Protein 2CT6 (pdb70)

Nearest PDB structures (foldseek):
  2ct6-assembly1_A  TM=9.242E-01  e=3.579E-20  Homo sapiens
  8iai-assembly1_Z  TM=9.229E-01  e=1.583E-14  Sus scrofa
  1wry-assembly1_A  TM=8.731E-01  e=9.375E-14  Homo sapiens
  1u6t-assembly1_A  TM=9.055E-01  e=4.325E-12  Homo sapiens
  1j0f-assembly1_A  TM=8.453E-01  e=2.293E-07  Mus musculus

GO terms:
  GO:0005654 nucleoplasm (C, IDA)

InterPro domains:
  IPR006993 SH3-binding, glutamic acid-rich protein [PF04908] (1-98)
  IPR006993 SH3-binding, glutamic acid-rich protein [PIRSF008142] (1-104)
  IPR006993 SH3-binding, glutamic acid-rich protein [cd03030] (2-97)
  IPR036249 Thioredoxin-like superfamily [SSF52833] (1-96)
  IPR051033 SH3 domain-binding glutamic acid-rich protein [PTHR12232] (1-104)

Structure (mmCIF, N/CA/C/O backbone):
data_2CT6
#
_entry.id   2CT6
#
_cell.length_a   1.000
_cell.length_b   1.000
_cell.length_c   1.000
_cell.angle_alpha   90.00
_cell.angle_beta   90.00
_cell.angle_gamma   90.00
#
_symmetry.space_group_name_H-M   'P 1'
#
loop_
_atom_site.group_PDB
_atom_site.id
_atom_site.type_symbol
_atom_site.label_atom_id
_atom_site.label_alt_id
_atom_site.label_comp_id
_atom_site.label_asym_id
_atom_site.label_entity_id
_atom_site.label_seq_id
_atom_site.pdbx_PDB_ins_code
_atom_site.Cartn_x
_atom_site.Cartn_y
_atom_site.Cartn_z
_atom_site.occupancy
_atom_site.B_iso_or_equiv
_atom_site.auth_seq_id
_atom_site.auth_comp_id
_atom_site.auth_asym_id
_atom_site.auth_atom_id
_atom_site.pdbx_PDB_model_num
ATOM 1 N N . GLY A 1 1 ? -21.796 -10.647 12.575 1.00 0.00 1 GLY A N 1
ATOM 2 C CA . GLY A 1 1 ? -20.891 -9.652 13.124 1.00 0.00 1 GLY A CA 1
ATOM 3 C C . GLY A 1 1 ? -20.675 -8.503 12.137 1.00 0.00 1 GLY A C 1
ATOM 4 O O . GLY A 1 1 ? -19.604 -8.380 11.546 1.00 0.00 1 GLY A O 1
ATOM 8 N N . SER A 1 2 ? -21.711 -7.690 11.989 1.00 0.00 2 SER A N 1
ATOM 9 C CA . SER A 1 2 ? -21.649 -6.555 11.085 1.00 0.00 2 SER A CA 1
ATOM 10 C C . SER A 1 2 ? -21.436 -7.041 9.649 1.00 0.00 2 SER A C 1
ATOM 11 O O . SER A 1 2 ? -20.346 -7.490 9.298 1.00 0.00 2 SER A O 1
ATOM 19 N N . SER A 1 3 ? -22.494 -6.934 8.859 1.00 0.00 3 SER A N 1
ATOM 20 C CA . SER A 1 3 ? -22.436 -7.357 7.470 1.00 0.00 3 SER A CA 1
ATOM 21 C C . SER A 1 3 ? -21.951 -6.202 6.592 1.00 0.00 3 SER A C 1
ATOM 22 O O . SER A 1 3 ? -21.869 -5.063 7.047 1.00 0.00 3 SER A O 1
ATOM 30 N N . GLY A 1 4 ? -21.642 -6.537 5.347 1.00 0.00 4 GLY A N 1
ATOM 31 C CA . GLY A 1 4 ? -21.168 -5.542 4.401 1.00 0.00 4 GLY A CA 1
ATOM 32 C C . GLY A 1 4 ? -19.709 -5.801 4.019 1.00 0.00 4 GLY A C 1
ATOM 33 O O . GLY A 1 4 ? -18.970 -6.435 4.771 1.00 0.00 4 GLY A O 1
ATOM 37 N N . SER A 1 5 ? -19.338 -5.298 2.851 1.00 0.00 5 SER A N 1
ATOM 38 C CA . SER A 1 5 ? -17.981 -5.467 2.360 1.00 0.00 5 SER A CA 1
ATOM 39 C C . SER A 1 5 ? -17.838 -4.819 0.981 1.00 0.00 5 SER A C 1
ATOM 40 O O . SER A 1 5 ? -18.457 -5.265 0.016 1.00 0.00 5 SER A O 1
ATOM 48 N N . SER A 1 6 ? -17.020 -3.779 0.933 1.00 0.00 6 SER A N 1
ATOM 49 C CA . SER A 1 6 ? -16.788 -3.066 -0.312 1.00 0.00 6 SER A CA 1
ATOM 50 C C . SER A 1 6 ? -15.580 -3.660 -1.039 1.00 0.00 6 SER A C 1
ATOM 51 O O . SER A 1 6 ? -15.683 -4.059 -2.198 1.00 0.00 6 SER A O 1
ATOM 59 N N . GLY A 1 7 ? -14.463 -3.701 -0.327 1.00 0.00 7 GLY A N 1
ATOM 60 C CA . GLY A 1 7 ? -13.237 -4.239 -0.890 1.00 0.00 7 GLY A CA 1
ATOM 61 C C . GLY A 1 7 ? -12.013 -3.498 -0.347 1.00 0.00 7 GLY A C 1
ATOM 62 O O . GLY A 1 7 ? -12.147 -2.576 0.455 1.00 0.00 7 GLY A O 1
ATOM 66 N N . MET A 1 8 ? -10.848 -3.930 -0.807 1.00 0.00 8 MET A N 1
ATOM 67 C CA . MET A 1 8 ? -9.601 -3.319 -0.378 1.00 0.00 8 MET A CA 1
ATOM 68 C C . MET A 1 8 ? -8.935 -2.565 -1.530 1.00 0.00 8 MET A C 1
ATOM 69 O O . MET A 1 8 ? -9.225 -2.824 -2.697 1.00 0.00 8 MET A O 1
ATOM 83 N N . VAL A 1 9 ? -8.054 -1.646 -1.163 1.00 0.00 9 VAL A N 1
ATOM 84 C CA . VAL A 1 9 ? -7.344 -0.852 -2.152 1.00 0.00 9 VAL A CA 1
ATOM 85 C C . VAL A 1 9 ? -6.026 -0.358 -1.552 1.00 0.00 9 VAL A C 1
ATOM 86 O O . VAL A 1 9 ? -6.027 0.432 -0.609 1.00 0.00 9 VAL A O 1
ATOM 99 N N . ILE A 1 10 ? -4.934 -0.843 -2.123 1.00 0.00 10 ILE A N 1
ATOM 100 C CA . ILE A 1 10 ? -3.612 -0.461 -1.657 1.00 0.00 10 ILE A CA 1
ATOM 101 C C . ILE A 1 10 ? -3.283 0.944 -2.166 1.00 0.00 10 ILE A C 1
ATOM 102 O O . ILE A 1 10 ? -2.542 1.099 -3.135 1.00 0.00 10 ILE A O 1
ATOM 118 N N . ARG A 1 11 ? -3.851 1.932 -1.489 1.00 0.00 11 ARG A N 1
ATOM 119 C CA . ARG A 1 11 ? -3.627 3.318 -1.861 1.00 0.00 11 ARG A CA 1
ATOM 120 C C . ARG A 1 11 ? -2.132 3.643 -1.824 1.00 0.00 11 ARG A C 1
ATOM 121 O O . ARG A 1 11 ? -1.564 3.850 -0.753 1.00 0.00 11 ARG A O 1
ATOM 142 N N . VAL A 1 12 ? -1.537 3.679 -3.008 1.00 0.00 12 VAL A N 1
ATOM 143 C CA . VAL A 1 12 ? -0.120 3.975 -3.124 1.00 0.00 12 VAL A CA 1
ATOM 144 C C . VAL A 1 12 ? 0.062 5.461 -3.439 1.00 0.00 12 VAL A C 1
ATOM 145 O O . VAL A 1 12 ? -0.301 5.919 -4.521 1.00 0.00 12 VAL A O 1
ATOM 158 N N . PHE A 1 13 ? 0.624 6.173 -2.473 1.00 0.00 13 PHE A N 1
ATOM 159 C CA . PHE A 1 13 ? 0.858 7.598 -2.633 1.00 0.00 13 PHE A CA 1
ATOM 160 C C . PHE A 1 13 ? 2.070 7.857 -3.531 1.00 0.00 13 PHE A C 1
ATOM 161 O O . PHE A 1 13 ? 3.141 7.294 -3.312 1.00 0.00 13 PHE A O 1
ATOM 178 N N . ILE A 1 14 ? 1.860 8.710 -4.523 1.00 0.00 14 ILE A N 1
ATOM 179 C CA . ILE A 1 14 ? 2.922 9.050 -5.455 1.00 0.00 14 ILE A CA 1
ATOM 180 C C . ILE A 1 14 ? 2.946 10.566 -5.663 1.00 0.00 14 ILE A C 1
ATOM 181 O O . ILE A 1 14 ? 1.897 11.208 -5.697 1.00 0.00 14 ILE A O 1
ATOM 197 N N . ALA A 1 15 ? 4.154 11.093 -5.795 1.00 0.00 15 ALA A N 1
ATOM 198 C CA . ALA A 1 15 ? 4.328 12.522 -5.998 1.00 0.00 15 ALA A CA 1
ATOM 199 C C . ALA A 1 15 ? 4.943 12.765 -7.378 1.00 0.00 15 ALA A C 1
ATOM 200 O O . ALA A 1 15 ? 6.151 12.963 -7.497 1.00 0.00 15 ALA A O 1
ATOM 207 N N . SER A 1 16 ? 4.083 12.741 -8.386 1.00 0.00 16 SER A N 1
ATOM 208 C CA . SER A 1 16 ? 4.526 12.956 -9.753 1.00 0.00 16 SER A CA 1
ATOM 209 C C . SER A 1 16 ? 5.608 14.037 -9.788 1.00 0.00 16 SER A C 1
ATOM 210 O O . SER A 1 16 ? 6.490 14.011 -10.645 1.00 0.00 16 SER A O 1
ATOM 218 N N . SER A 1 17 ? 5.505 14.963 -8.846 1.00 0.00 17 SER A N 1
ATOM 219 C CA . SER A 1 17 ? 6.463 16.052 -8.759 1.00 0.00 17 SER A CA 1
ATOM 220 C C . SER A 1 17 ? 7.154 16.033 -7.393 1.00 0.00 17 SER A C 1
ATOM 221 O O . SER A 1 17 ? 6.721 16.714 -6.465 1.00 0.00 17 SER A O 1
ATOM 229 N N . SER A 1 18 ? 8.216 15.245 -7.314 1.00 0.00 18 SER A N 1
ATOM 230 C CA . SER A 1 18 ? 8.971 15.128 -6.078 1.00 0.00 18 SER A CA 1
ATOM 231 C C . SER A 1 18 ? 10.382 15.686 -6.272 1.00 0.00 18 SER A C 1
ATOM 232 O O . SER A 1 18 ? 10.824 16.545 -5.511 1.00 0.00 18 SER A O 1
ATOM 240 N N . GLY A 1 19 ? 11.051 15.173 -7.294 1.00 0.00 19 GLY A N 1
ATOM 241 C CA . GLY A 1 19 ? 12.404 15.609 -7.598 1.00 0.00 19 GLY A CA 1
ATOM 242 C C . GLY A 1 19 ? 13.329 14.410 -7.818 1.00 0.00 19 GLY A C 1
ATOM 243 O O . GLY A 1 19 ? 13.935 14.276 -8.880 1.00 0.00 19 GLY A O 1
ATOM 247 N N . PHE A 1 20 ? 13.410 13.570 -6.796 1.00 0.00 20 PHE A N 1
ATOM 248 C CA . PHE A 1 20 ? 14.251 12.388 -6.865 1.00 0.00 20 PHE A CA 1
ATOM 249 C C . PHE A 1 20 ? 13.615 11.312 -7.747 1.00 0.00 20 PHE A C 1
ATOM 250 O O . PHE A 1 20 ? 12.707 10.605 -7.312 1.00 0.00 20 PHE A O 1
ATOM 267 N N . VAL A 1 21 ? 14.116 11.222 -8.970 1.00 0.00 21 VAL A N 1
ATOM 268 C CA . VAL A 1 21 ? 13.607 10.244 -9.917 1.00 0.00 21 VAL A CA 1
ATOM 269 C C . VAL A 1 21 ? 13.576 8.866 -9.254 1.00 0.00 21 VAL A C 1
ATOM 270 O O . VAL A 1 21 ? 12.636 8.098 -9.453 1.00 0.00 21 VAL A O 1
ATOM 283 N N . ALA A 1 22 ? 14.616 8.595 -8.478 1.00 0.00 22 ALA A N 1
ATOM 284 C CA . ALA A 1 22 ? 14.719 7.322 -7.784 1.00 0.00 22 ALA A CA 1
ATOM 285 C C . ALA A 1 22 ? 13.373 6.986 -7.140 1.00 0.00 22 ALA A C 1
ATOM 286 O O . ALA A 1 22 ? 12.878 5.868 -7.274 1.00 0.00 22 ALA A O 1
ATOM 293 N N . ILE A 1 23 ? 12.817 7.975 -6.456 1.00 0.00 23 ILE A N 1
ATOM 294 C CA . ILE A 1 23 ? 11.537 7.798 -5.791 1.00 0.00 23 ILE A CA 1
ATOM 295 C C . ILE A 1 23 ? 10.505 7.302 -6.805 1.00 0.00 23 ILE A C 1
ATOM 296 O O . ILE A 1 23 ? 9.740 6.382 -6.518 1.00 0.00 23 ILE A O 1
ATOM 312 N N . LYS A 1 24 ? 10.516 7.932 -7.970 1.00 0.00 24 LYS A N 1
ATOM 313 C CA . LYS A 1 24 ? 9.591 7.566 -9.028 1.00 0.00 24 LYS A CA 1
ATOM 314 C C . LYS A 1 24 ? 9.674 6.058 -9.274 1.00 0.00 24 LYS A C 1
ATOM 315 O O . LYS A 1 24 ? 8.675 5.350 -9.152 1.00 0.00 24 LYS A O 1
ATOM 334 N N . LYS A 1 25 ? 10.873 5.612 -9.615 1.00 0.00 25 LYS A N 1
ATOM 335 C CA . LYS A 1 25 ? 11.100 4.201 -9.879 1.00 0.00 25 LYS A CA 1
ATOM 336 C C . LYS A 1 25 ? 10.451 3.369 -8.770 1.00 0.00 25 LYS A C 1
ATOM 337 O O . LYS A 1 25 ? 9.681 2.451 -9.048 1.00 0.00 25 LYS A O 1
ATOM 356 N N . LYS A 1 26 ? 10.787 3.720 -7.537 1.00 0.00 26 LYS A N 1
ATOM 357 C CA . LYS A 1 26 ? 10.247 3.017 -6.386 1.00 0.00 26 LYS A CA 1
ATOM 358 C C . LYS A 1 26 ? 8.724 2.943 -6.508 1.00 0.00 26 LYS A C 1
ATOM 359 O O . LYS A 1 26 ? 8.136 1.874 -6.347 1.00 0.00 26 LYS A O 1
ATOM 378 N N . GLN A 1 27 ? 8.128 4.092 -6.791 1.00 0.00 27 GLN A N 1
ATOM 379 C CA . GLN A 1 27 ? 6.684 4.170 -6.936 1.00 0.00 27 GLN A CA 1
ATOM 380 C C . GLN A 1 27 ? 6.202 3.175 -7.994 1.00 0.00 27 GLN A C 1
ATOM 381 O O . GLN A 1 27 ? 5.127 2.593 -7.860 1.00 0.00 27 GLN A O 1
ATOM 395 N N . GLN A 1 28 ? 7.021 3.010 -9.022 1.00 0.00 28 GLN A N 1
ATOM 396 C CA . GLN A 1 28 ? 6.692 2.095 -10.102 1.00 0.00 28 GLN A CA 1
ATOM 397 C C . GLN A 1 28 ? 6.758 0.648 -9.610 1.00 0.00 28 GLN A C 1
ATOM 398 O O . GLN A 1 28 ? 5.736 -0.033 -9.537 1.00 0.00 28 GLN A O 1
ATOM 412 N N . ASP A 1 29 ? 7.969 0.221 -9.286 1.00 0.00 29 ASP A N 1
ATOM 413 C CA . ASP A 1 29 ? 8.181 -1.133 -8.803 1.00 0.00 29 ASP A CA 1
ATOM 414 C C . ASP A 1 29 ? 7.023 -1.531 -7.887 1.00 0.00 29 ASP A C 1
ATOM 415 O O . ASP A 1 29 ? 6.656 -2.703 -7.816 1.00 0.00 29 ASP A O 1
ATOM 424 N N . VAL A 1 30 ? 6.478 -0.532 -7.207 1.00 0.00 30 VAL A N 1
ATOM 425 C CA . VAL A 1 30 ? 5.368 -0.762 -6.298 1.00 0.00 30 VAL A CA 1
ATOM 426 C C . VAL A 1 30 ? 4.126 -1.146 -7.104 1.00 0.00 30 VAL A C 1
ATOM 427 O O . VAL A 1 30 ? 3.734 -2.312 -7.130 1.00 0.00 30 VAL A O 1
ATOM 440 N N . VAL A 1 31 ? 3.540 -0.143 -7.742 1.00 0.00 31 VAL A N 1
ATOM 441 C CA . VAL A 1 31 ? 2.350 -0.361 -8.547 1.00 0.00 31 VAL A CA 1
ATOM 442 C C . VAL A 1 31 ? 2.616 -1.487 -9.548 1.00 0.00 31 VAL A C 1
ATOM 443 O O . VAL A 1 31 ? 1.805 -2.402 -9.689 1.00 0.00 31 VAL A O 1
ATOM 456 N N . ARG A 1 32 ? 3.754 -1.384 -10.218 1.00 0.00 32 ARG A N 1
ATOM 457 C CA . ARG A 1 32 ? 4.137 -2.382 -11.202 1.00 0.00 32 ARG A CA 1
ATOM 458 C C . ARG A 1 32 ? 3.882 -3.789 -10.657 1.00 0.00 32 ARG A C 1
ATOM 459 O O . ARG A 1 32 ? 3.160 -4.574 -11.269 1.00 0.00 32 ARG A O 1
ATOM 480 N N . PHE A 1 33 ? 4.490 -4.065 -9.513 1.00 0.00 33 PHE A N 1
ATOM 481 C CA . PHE A 1 33 ? 4.338 -5.364 -8.879 1.00 0.00 33 PHE A CA 1
ATOM 482 C C . PHE A 1 33 ? 2.860 -5.733 -8.733 1.00 0.00 33 PHE A C 1
ATOM 483 O O . PHE A 1 33 ? 2.449 -6.827 -9.118 1.00 0.00 33 PHE A O 1
ATOM 500 N N . LEU A 1 34 ? 2.102 -4.800 -8.176 1.00 0.00 34 LEU A N 1
ATOM 501 C CA . LEU A 1 34 ? 0.679 -5.014 -7.975 1.00 0.00 34 LEU A CA 1
ATOM 502 C C . LEU A 1 34 ? 0.024 -5.355 -9.315 1.00 0.00 34 LEU A C 1
ATOM 503 O O . LEU A 1 34 ? -0.690 -6.351 -9.426 1.00 0.00 34 LEU A O 1
ATOM 519 N N . GLU A 1 35 ? 0.291 -4.510 -10.300 1.00 0.00 35 GLU A N 1
ATOM 520 C CA . GLU A 1 35 ? -0.263 -4.709 -11.628 1.00 0.00 35 GLU A CA 1
ATOM 521 C C . GLU A 1 35 ? 0.131 -6.086 -12.166 1.00 0.00 35 GLU A C 1
ATOM 522 O O . GLU A 1 35 ? -0.722 -6.844 -12.625 1.00 0.00 35 GLU A O 1
ATOM 534 N N . ALA A 1 36 ? 1.423 -6.367 -12.092 1.00 0.00 36 ALA A N 1
ATOM 535 C CA . ALA A 1 36 ? 1.941 -7.639 -12.567 1.00 0.00 36 ALA A CA 1
ATOM 536 C C . ALA A 1 36 ? 1.383 -8.768 -11.698 1.00 0.00 36 ALA A C 1
ATOM 537 O O . ALA A 1 36 ? 1.343 -9.922 -12.122 1.00 0.00 36 ALA A O 1
ATOM 544 N N . ASN A 1 37 ? 0.965 -8.396 -10.496 1.00 0.00 37 ASN A N 1
ATOM 545 C CA . ASN A 1 37 ? 0.411 -9.362 -9.564 1.00 0.00 37 ASN A CA 1
ATOM 546 C C . ASN A 1 37 ? -1.115 -9.248 -9.564 1.00 0.00 37 ASN A C 1
ATOM 547 O O . ASN A 1 37 ? -1.788 -9.878 -8.750 1.00 0.00 37 ASN A O 1
ATOM 558 N N . LYS A 1 38 ? -1.615 -8.439 -10.486 1.00 0.00 38 LYS A N 1
ATOM 559 C CA . LYS A 1 38 ? -3.049 -8.234 -10.603 1.00 0.00 38 LYS A CA 1
ATOM 560 C C . LYS A 1 38 ? -3.626 -7.902 -9.226 1.00 0.00 38 LYS A C 1
ATOM 561 O O . LYS A 1 38 ? -4.694 -8.392 -8.862 1.00 0.00 38 LYS A O 1
ATOM 580 N N . ILE A 1 39 ? -2.894 -7.071 -8.497 1.00 0.00 39 ILE A N 1
ATOM 581 C CA . ILE A 1 39 ? -3.320 -6.668 -7.168 1.00 0.00 39 ILE A CA 1
ATOM 582 C C . ILE A 1 39 ? -4.076 -5.341 -7.260 1.00 0.00 39 ILE A C 1
ATOM 583 O O . ILE A 1 39 ? -3.738 -4.485 -8.076 1.00 0.00 39 ILE A O 1
ATOM 599 N N . GLU A 1 40 ? -5.086 -5.212 -6.412 1.00 0.00 40 GLU A N 1
ATOM 600 C CA . GLU A 1 40 ? -5.893 -4.003 -6.388 1.00 0.00 40 GLU A CA 1
ATOM 601 C C . GLU A 1 40 ? -5.166 -2.895 -5.624 1.00 0.00 40 GLU A C 1
ATOM 602 O O . GLU A 1 40 ? -4.582 -3.142 -4.570 1.00 0.00 40 GLU A O 1
ATOM 614 N N . PHE A 1 41 ? -5.225 -1.696 -6.186 1.00 0.00 41 PHE A N 1
ATOM 615 C CA . PHE A 1 41 ? -4.579 -0.549 -5.571 1.00 0.00 41 PHE A CA 1
ATOM 616 C C . PHE A 1 41 ? -4.914 0.739 -6.327 1.00 0.00 41 PHE A C 1
ATOM 617 O O . PHE A 1 41 ? -5.646 0.711 -7.315 1.00 0.00 41 PHE A O 1
ATOM 634 N N . GLU A 1 42 ? -4.361 1.837 -5.833 1.00 0.00 42 GLU A N 1
ATOM 635 C CA . GLU A 1 42 ? -4.592 3.133 -6.449 1.00 0.00 42 GLU A CA 1
ATOM 636 C C . GLU A 1 42 ? -3.390 4.051 -6.219 1.00 0.00 42 GLU A C 1
ATOM 637 O O . GLU A 1 42 ? -2.780 4.025 -5.152 1.00 0.00 42 GLU A O 1
ATOM 649 N N . GLU A 1 43 ? -3.086 4.841 -7.239 1.00 0.00 43 GLU A N 1
ATOM 650 C CA . GLU A 1 43 ? -1.968 5.766 -7.161 1.00 0.00 43 GLU A CA 1
ATOM 651 C C . GLU A 1 43 ? -2.446 7.137 -6.680 1.00 0.00 43 GLU A C 1
ATOM 652 O O . GLU A 1 43 ? -2.821 7.986 -7.487 1.00 0.00 43 GLU A O 1
ATOM 664 N N . VAL A 1 44 ? -2.417 7.311 -5.367 1.00 0.00 44 VAL A N 1
ATOM 665 C CA . VAL A 1 44 ? -2.843 8.565 -4.768 1.00 0.00 44 VAL A CA 1
ATOM 666 C C . VAL A 1 44 ? -1.796 9.643 -5.056 1.00 0.00 44 VAL A C 1
ATOM 667 O O . VAL A 1 44 ? -0.813 9.770 -4.328 1.00 0.00 44 VAL A O 1
ATOM 680 N N . ASP A 1 45 ? -2.044 10.393 -6.120 1.00 0.00 45 ASP A N 1
ATOM 681 C CA . ASP A 1 45 ? -1.135 11.457 -6.513 1.00 0.00 45 ASP A CA 1
ATOM 682 C C . ASP A 1 45 ? -1.101 12.524 -5.417 1.00 0.00 45 ASP A C 1
ATOM 683 O O . ASP A 1 45 ? -1.901 13.458 -5.430 1.00 0.00 45 ASP A O 1
ATOM 692 N N . ILE A 1 46 ? -0.166 12.349 -4.495 1.00 0.00 46 ILE A N 1
ATOM 693 C CA . ILE A 1 46 ? -0.017 13.285 -3.394 1.00 0.00 46 ILE A CA 1
ATOM 694 C C . ILE A 1 46 ? 0.426 14.644 -3.941 1.00 0.00 46 ILE A C 1
ATOM 695 O O . ILE A 1 46 ? 0.123 15.682 -3.356 1.00 0.00 46 ILE A O 1
ATOM 711 N N . THR A 1 47 ? 1.138 14.592 -5.057 1.00 0.00 47 THR A N 1
ATOM 712 C CA . THR A 1 47 ? 1.627 15.805 -5.690 1.00 0.00 47 THR A CA 1
ATOM 713 C C . THR A 1 47 ? 0.456 16.684 -6.134 1.00 0.00 47 THR A C 1
ATOM 714 O O . THR A 1 47 ? 0.444 17.887 -5.874 1.00 0.00 47 THR A O 1
ATOM 725 N N . MET A 1 48 ? -0.501 16.050 -6.795 1.00 0.00 48 MET A N 1
ATOM 726 C CA . MET A 1 48 ? -1.674 16.759 -7.277 1.00 0.00 48 MET A CA 1
ATOM 727 C C . MET A 1 48 ? -2.536 17.249 -6.112 1.00 0.00 48 MET A C 1
ATOM 728 O O . MET A 1 48 ? -2.864 18.432 -6.032 1.00 0.00 48 MET A O 1
ATOM 742 N N . SER A 1 49 ? -2.878 16.316 -5.236 1.00 0.00 49 SER A N 1
ATOM 743 C CA . SER A 1 49 ? -3.695 16.638 -4.079 1.00 0.00 49 SER A CA 1
ATOM 744 C C . SER A 1 49 ? -2.804 16.862 -2.855 1.00 0.00 49 SER A C 1
ATOM 745 O O . SER A 1 49 ? -2.286 15.908 -2.277 1.00 0.00 49 SER A O 1
ATOM 753 N N . GLU A 1 50 ? -2.653 18.129 -2.498 1.00 0.00 50 GLU A N 1
ATOM 754 C CA . GLU A 1 50 ? -1.833 18.491 -1.353 1.00 0.00 50 GLU A CA 1
ATOM 755 C C . GLU A 1 50 ? -2.268 17.700 -0.118 1.00 0.00 50 GLU A C 1
ATOM 756 O O . GLU A 1 50 ? -1.441 17.082 0.551 1.00 0.00 50 GLU A O 1
ATOM 768 N N . GLU A 1 51 ? -3.565 17.745 0.148 1.00 0.00 51 GLU A N 1
ATOM 769 C CA . GLU A 1 51 ? -4.120 17.040 1.291 1.00 0.00 51 GLU A CA 1
ATOM 770 C C . GLU A 1 51 ? -3.529 15.632 1.384 1.00 0.00 51 GLU A C 1
ATOM 771 O O . GLU A 1 51 ? -2.901 15.283 2.382 1.00 0.00 51 GLU A O 1
ATOM 783 N N . GLN A 1 52 ? -3.752 14.860 0.330 1.00 0.00 52 GLN A N 1
ATOM 784 C CA . GLN A 1 52 ? -3.250 13.498 0.280 1.00 0.00 52 GLN A CA 1
ATOM 785 C C . GLN A 1 52 ? -1.854 13.424 0.902 1.00 0.00 52 GLN A C 1
ATOM 786 O O . GLN A 1 52 ? -1.599 12.585 1.765 1.00 0.00 52 GLN A O 1
ATOM 800 N N . ARG A 1 53 ? -0.987 14.312 0.440 1.00 0.00 53 ARG A N 1
ATOM 801 C CA . ARG A 1 53 ? 0.377 14.358 0.941 1.00 0.00 53 ARG A CA 1
ATOM 802 C C . ARG A 1 53 ? 0.384 14.708 2.430 1.00 0.00 53 ARG A C 1
ATOM 803 O O . ARG A 1 53 ? 0.938 13.970 3.243 1.00 0.00 53 ARG A O 1
ATOM 824 N N . GLN A 1 54 ? -0.238 15.835 2.743 1.00 0.00 54 GLN A N 1
ATOM 825 C CA . GLN A 1 54 ? -0.311 16.293 4.120 1.00 0.00 54 GLN A CA 1
ATOM 826 C C . GLN A 1 54 ? -0.741 15.147 5.038 1.00 0.00 54 GLN A C 1
ATOM 827 O O . GLN A 1 54 ? -0.149 14.938 6.096 1.00 0.00 54 GLN A O 1
ATOM 841 N N . TRP A 1 55 ? -1.768 14.433 4.600 1.00 0.00 55 TRP A N 1
ATOM 842 C CA . TRP A 1 55 ? -2.284 13.314 5.369 1.00 0.00 55 TRP A CA 1
ATOM 843 C C . TRP A 1 55 ? -1.119 12.368 5.667 1.00 0.00 55 TRP A C 1
ATOM 844 O O . TRP A 1 55 ? -0.825 12.085 6.827 1.00 0.00 55 TRP A O 1
ATOM 865 N N . MET A 1 56 ? -0.488 11.904 4.598 1.00 0.00 56 MET A N 1
ATOM 866 C CA . MET A 1 56 ? 0.638 10.995 4.730 1.00 0.00 56 MET A CA 1
ATOM 867 C C . MET A 1 56 ? 1.621 11.490 5.793 1.00 0.00 56 MET A C 1
ATOM 868 O O . MET A 1 56 ? 2.010 10.736 6.684 1.00 0.00 56 MET A O 1
ATOM 882 N N . TYR A 1 57 ? 1.994 12.755 5.665 1.00 0.00 57 TYR A N 1
ATOM 883 C CA . TYR A 1 57 ? 2.923 13.360 6.604 1.00 0.00 57 TYR A CA 1
ATOM 884 C C . TYR A 1 57 ? 2.401 13.253 8.038 1.00 0.00 57 TYR A C 1
ATOM 885 O O . TYR A 1 57 ? 3.153 13.446 8.993 1.00 0.00 57 TYR A O 1
ATOM 903 N N . LYS A 1 58 ? 1.117 12.946 8.145 1.00 0.00 58 LYS A N 1
ATOM 904 C CA . LYS A 1 58 ? 0.486 12.811 9.447 1.00 0.00 58 LYS A CA 1
ATOM 905 C C . LYS A 1 58 ? 0.388 11.328 9.811 1.00 0.00 58 LYS A C 1
ATOM 906 O O . LYS A 1 58 ? 0.098 10.983 10.955 1.00 0.00 58 LYS A O 1
ATOM 925 N N . ASN A 1 59 ? 0.635 10.490 8.815 1.00 0.00 59 ASN A N 1
ATOM 926 C CA . ASN A 1 59 ? 0.579 9.052 9.015 1.00 0.00 59 ASN A CA 1
ATOM 927 C C . ASN A 1 59 ? 1.953 8.446 8.725 1.00 0.00 59 ASN A C 1
ATOM 928 O O . ASN A 1 59 ? 2.054 7.417 8.059 1.00 0.00 59 ASN A O 1
ATOM 939 N N . VAL A 1 60 ? 2.978 9.111 9.238 1.00 0.00 60 VAL A N 1
ATOM 940 C CA . VAL A 1 60 ? 4.342 8.652 9.043 1.00 0.00 60 VAL A CA 1
ATOM 941 C C . VAL A 1 60 ? 5.221 9.178 10.179 1.00 0.00 60 VAL A C 1
ATOM 942 O O . VAL A 1 60 ? 5.407 10.386 10.316 1.00 0.00 60 VAL A O 1
ATOM 955 N N . PRO A 1 61 ? 5.753 8.220 10.985 1.00 0.00 61 PRO A N 1
ATOM 956 C CA . PRO A 1 61 ? 6.608 8.575 12.105 1.00 0.00 61 PRO A CA 1
ATOM 957 C C . PRO A 1 61 ? 7.999 8.990 11.622 1.00 0.00 61 PRO A C 1
ATOM 958 O O . PRO A 1 61 ? 8.331 8.818 10.451 1.00 0.00 61 PRO A O 1
ATOM 969 N N . PRO A 1 62 ? 8.797 9.544 12.575 1.00 0.00 62 PRO A N 1
ATOM 970 C CA . PRO A 1 62 ? 10.144 9.985 12.259 1.00 0.00 62 PRO A CA 1
ATOM 971 C C . PRO A 1 62 ? 11.091 8.792 12.111 1.00 0.00 62 PRO A C 1
ATOM 972 O O . PRO A 1 62 ? 12.072 8.862 11.372 1.00 0.00 62 PRO A O 1
ATOM 983 N N . GLU A 1 63 ? 10.764 7.725 12.825 1.00 0.00 63 GLU A N 1
ATOM 984 C CA . GLU A 1 63 ? 11.573 6.519 12.781 1.00 0.00 63 GLU A CA 1
ATOM 985 C C . GLU A 1 63 ? 11.413 5.821 11.429 1.00 0.00 63 GLU A C 1
ATOM 986 O O . GLU A 1 63 ? 12.239 4.991 11.054 1.00 0.00 63 GLU A O 1
ATOM 998 N N . LYS A 1 64 ? 10.345 6.184 10.735 1.00 0.00 64 LYS A N 1
ATOM 999 C CA . LYS A 1 64 ? 10.066 5.603 9.432 1.00 0.00 64 LYS A CA 1
ATOM 1000 C C . LYS A 1 64 ? 10.508 6.577 8.339 1.00 0.00 64 LYS A C 1
ATOM 1001 O O . LYS A 1 64 ? 10.895 6.159 7.249 1.00 0.00 64 LYS A O 1
ATOM 1020 N N . LYS A 1 65 ? 10.434 7.859 8.668 1.00 0.00 65 LYS A N 1
ATOM 1021 C CA . LYS A 1 65 ? 10.822 8.896 7.727 1.00 0.00 65 LYS A CA 1
ATOM 1022 C C . LYS A 1 65 ? 12.073 8.450 6.969 1.00 0.00 65 LYS A C 1
ATOM 1023 O O . LYS A 1 65 ? 13.113 8.196 7.575 1.00 0.00 65 LYS A O 1
ATOM 1042 N N . PRO A 1 66 ? 11.928 8.365 5.619 1.00 0.00 66 PRO A N 1
ATOM 1043 C CA . PRO A 1 66 ? 13.034 7.954 4.772 1.00 0.00 66 PRO A CA 1
ATOM 1044 C C . PRO A 1 66 ? 14.061 9.079 4.626 1.00 0.00 66 PRO A C 1
ATOM 1045 O O . PRO A 1 66 ? 13.823 10.203 5.065 1.00 0.00 66 PRO A O 1
ATOM 1056 N N . THR A 1 67 ? 15.182 8.738 4.007 1.00 0.00 67 THR A N 1
ATOM 1057 C CA . THR A 1 67 ? 16.246 9.705 3.798 1.00 0.00 67 THR A CA 1
ATOM 1058 C C . THR A 1 67 ? 16.368 10.633 5.008 1.00 0.00 67 THR A C 1
ATOM 1059 O O . THR A 1 67 ? 17.006 10.285 6.001 1.00 0.00 67 THR A O 1
ATOM 1070 N N . GLN A 1 68 ? 15.747 11.797 4.885 1.00 0.00 68 GLN A N 1
ATOM 1071 C CA . GLN A 1 68 ? 15.778 12.778 5.957 1.00 0.00 68 GLN A CA 1
ATOM 1072 C C . GLN A 1 68 ? 14.723 13.860 5.717 1.00 0.00 68 GLN A C 1
ATOM 1073 O O . GLN A 1 68 ? 14.504 14.278 4.581 1.00 0.00 68 GLN A O 1
ATOM 1087 N N . GLY A 1 69 ? 14.095 14.281 6.805 1.00 0.00 69 GLY A N 1
ATOM 1088 C CA . GLY A 1 69 ? 13.068 15.305 6.728 1.00 0.00 69 GLY A CA 1
ATOM 1089 C C . GLY A 1 69 ? 11.689 14.682 6.500 1.00 0.00 69 GLY A C 1
ATOM 1090 O O . GLY A 1 69 ? 11.479 13.506 6.791 1.00 0.00 69 GLY A O 1
ATOM 1094 N N . ASN A 1 70 ? 10.784 15.500 5.981 1.00 0.00 70 ASN A N 1
ATOM 1095 C CA . ASN A 1 70 ? 9.431 15.044 5.710 1.00 0.00 70 ASN A CA 1
ATOM 1096 C C . ASN A 1 70 ? 9.487 13.695 4.990 1.00 0.00 70 ASN A C 1
ATOM 1097 O O . ASN A 1 70 ? 10.485 13.370 4.350 1.00 0.00 70 ASN A O 1
ATOM 1108 N N . PRO A 1 71 ? 8.373 12.926 5.123 1.00 0.00 71 PRO A N 1
ATOM 1109 C CA . PRO A 1 71 ? 8.285 11.620 4.493 1.00 0.00 71 PRO A CA 1
ATOM 1110 C C . PRO A 1 71 ? 8.056 11.752 2.986 1.00 0.00 71 PRO A C 1
ATOM 1111 O O . PRO A 1 71 ? 7.241 12.563 2.548 1.00 0.00 71 PRO A O 1
ATOM 1122 N N . LEU A 1 72 ? 8.789 10.944 2.235 1.00 0.00 72 LEU A N 1
ATOM 1123 C CA . LEU A 1 72 ? 8.676 10.961 0.787 1.00 0.00 72 LEU A CA 1
ATOM 1124 C C . LEU A 1 72 ? 8.111 9.622 0.308 1.00 0.00 72 LEU A C 1
ATOM 1125 O O . LEU A 1 72 ? 8.195 8.620 1.016 1.00 0.00 72 LEU A O 1
ATOM 1141 N N . PRO A 1 73 ? 7.533 9.649 -0.922 1.00 0.00 73 PRO A N 1
ATOM 1142 C CA . PRO A 1 73 ? 6.954 8.450 -1.504 1.00 0.00 73 PRO A CA 1
ATOM 1143 C C . PRO A 1 73 ? 8.045 7.499 -2.000 1.00 0.00 73 PRO A C 1
ATOM 1144 O O . PRO A 1 73 ? 9.216 7.872 -2.066 1.00 0.00 73 PRO A O 1
ATOM 1155 N N . PRO A 1 74 ? 7.612 6.257 -2.344 1.00 0.00 74 PRO A N 1
ATOM 1156 C CA . PRO A 1 74 ? 6.209 5.896 -2.236 1.00 0.00 74 PRO A CA 1
ATOM 1157 C C . PRO A 1 74 ? 5.813 5.667 -0.776 1.00 0.00 74 PRO A C 1
ATOM 1158 O O . PRO A 1 74 ? 6.671 5.435 0.075 1.00 0.00 74 PRO A O 1
ATOM 1169 N N . GLN A 1 75 ? 4.513 5.740 -0.530 1.00 0.00 75 GLN A N 1
ATOM 1170 C CA . GLN A 1 75 ? 3.993 5.543 0.812 1.00 0.00 75 GLN A CA 1
ATOM 1171 C C . GLN A 1 75 ? 2.696 4.732 0.766 1.00 0.00 75 GLN A C 1
ATOM 1172 O O . GLN A 1 75 ? 1.611 5.278 0.957 1.00 0.00 75 GLN A O 1
ATOM 1186 N N . ILE A 1 76 ? 2.852 3.441 0.510 1.00 0.00 76 ILE A N 1
ATOM 1187 C CA . ILE A 1 76 ? 1.707 2.550 0.435 1.00 0.00 76 ILE A CA 1
ATOM 1188 C C . ILE A 1 76 ? 0.846 2.728 1.687 1.00 0.00 76 ILE A C 1
ATOM 1189 O O . ILE A 1 76 ? 1.370 2.893 2.788 1.00 0.00 76 ILE A O 1
ATOM 1205 N N . PHE A 1 77 ? -0.462 2.688 1.477 1.00 0.00 77 PHE A N 1
ATOM 1206 C CA . PHE A 1 77 ? -1.401 2.842 2.575 1.00 0.00 77 PHE A CA 1
ATOM 1207 C C . PHE A 1 77 ? -2.678 2.039 2.321 1.00 0.00 77 PHE A C 1
ATOM 1208 O O . PHE A 1 77 ? -3.463 2.377 1.436 1.00 0.00 77 PHE A O 1
ATOM 1225 N N . ASN A 1 78 ? -2.848 0.991 3.113 1.00 0.00 78 ASN A N 1
ATOM 1226 C CA . ASN A 1 78 ? -4.016 0.137 2.985 1.00 0.00 78 ASN A CA 1
ATOM 1227 C C . ASN A 1 78 ? -5.168 0.731 3.799 1.00 0.00 78 ASN A C 1
ATOM 1228 O O . ASN A 1 78 ? -5.236 0.543 5.013 1.00 0.00 78 ASN A O 1
ATOM 1239 N N . GLY A 1 79 ? -6.044 1.435 3.097 1.00 0.00 79 GLY A N 1
ATOM 1240 C CA . GLY A 1 79 ? -7.189 2.057 3.739 1.00 0.00 79 GLY A CA 1
ATOM 1241 C C . GLY A 1 79 ? -6.762 3.273 4.564 1.00 0.00 79 GLY A C 1
ATOM 1242 O O . GLY A 1 79 ? -6.694 4.386 4.045 1.00 0.00 79 GLY A O 1
ATOM 1246 N N . ASP A 1 80 ? -6.485 3.019 5.834 1.00 0.00 80 ASP A N 1
ATOM 1247 C CA . ASP A 1 80 ? -6.066 4.079 6.735 1.00 0.00 80 ASP A CA 1
ATOM 1248 C C . ASP A 1 80 ? -4.935 3.566 7.628 1.00 0.00 80 ASP A C 1
ATOM 1249 O O . ASP A 1 80 ? -4.596 4.195 8.630 1.00 0.00 80 ASP A O 1
ATOM 1258 N N . ARG A 1 81 ? -4.382 2.429 7.234 1.00 0.00 81 ARG A N 1
ATOM 1259 C CA . ARG A 1 81 ? -3.295 1.824 7.986 1.00 0.00 81 ARG A CA 1
ATOM 1260 C C . ARG A 1 81 ? -1.969 2.014 7.247 1.00 0.00 81 ARG A C 1
ATOM 1261 O O . ARG A 1 81 ? -1.858 1.683 6.068 1.00 0.00 81 ARG A O 1
ATOM 1282 N N . TYR A 1 82 ? -0.995 2.545 7.972 1.00 0.00 82 TYR A N 1
ATOM 1283 C CA . TYR A 1 82 ? 0.319 2.783 7.401 1.00 0.00 82 TYR A CA 1
ATOM 1284 C C . TYR A 1 82 ? 1.011 1.464 7.049 1.00 0.00 82 TYR A C 1
ATOM 1285 O O . TYR A 1 82 ? 1.481 0.751 7.934 1.00 0.00 82 TYR A O 1
ATOM 1303 N N . CYS A 1 83 ? 1.050 1.180 5.756 1.00 0.00 83 CYS A N 1
ATOM 1304 C CA . CYS A 1 83 ? 1.676 -0.041 5.276 1.00 0.00 83 CYS A CA 1
ATOM 1305 C C . CYS A 1 83 ? 3.189 0.092 5.459 1.00 0.00 83 CYS A C 1
ATOM 1306 O O . CYS A 1 83 ? 3.762 -0.500 6.372 1.00 0.00 83 CYS A O 1
ATOM 1314 N N . GLY A 1 84 ? 3.793 0.872 4.575 1.00 0.00 84 GLY A N 1
ATOM 1315 C CA . GLY A 1 84 ? 5.229 1.090 4.627 1.00 0.00 84 GLY A CA 1
ATOM 1316 C C . GLY A 1 84 ? 5.746 1.656 3.303 1.00 0.00 84 GLY A C 1
ATOM 1317 O O . GLY A 1 84 ? 5.183 1.382 2.244 1.00 0.00 84 GLY A O 1
ATOM 1321 N N . ASP A 1 85 ? 6.812 2.436 3.405 1.00 0.00 85 ASP A N 1
ATOM 1322 C CA . ASP A 1 85 ? 7.411 3.043 2.229 1.00 0.00 85 ASP A CA 1
ATOM 1323 C C . ASP A 1 85 ? 8.069 1.955 1.378 1.00 0.00 85 ASP A C 1
ATOM 1324 O O . ASP A 1 85 ? 8.010 0.775 1.719 1.00 0.00 85 ASP A O 1
ATOM 1333 N N . TYR A 1 86 ? 8.681 2.392 0.287 1.00 0.00 86 TYR A N 1
ATOM 1334 C CA . TYR A 1 86 ? 9.349 1.470 -0.616 1.00 0.00 86 TYR A CA 1
ATOM 1335 C C . TYR A 1 86 ? 10.271 0.521 0.153 1.00 0.00 86 TYR A C 1
ATOM 1336 O O . TYR A 1 86 ? 10.413 -0.645 -0.214 1.00 0.00 86 TYR A O 1
ATOM 1354 N N . ASP A 1 87 ? 10.873 1.055 1.205 1.00 0.00 87 ASP A N 1
ATOM 1355 C CA . ASP A 1 87 ? 11.776 0.270 2.029 1.00 0.00 87 ASP A CA 1
ATOM 1356 C C . ASP A 1 87 ? 11.048 -0.977 2.532 1.00 0.00 87 ASP A C 1
ATOM 1357 O O . ASP A 1 87 ? 11.552 -2.091 2.398 1.00 0.00 87 ASP A O 1
ATOM 1366 N N . SER A 1 88 ? 9.873 -0.749 3.100 1.00 0.00 88 SER A N 1
ATOM 1367 C CA . SER A 1 88 ? 9.070 -1.841 3.623 1.00 0.00 88 SER A CA 1
ATOM 1368 C C . SER A 1 88 ? 8.751 -2.838 2.507 1.00 0.00 88 SER A C 1
ATOM 1369 O O . SER A 1 88 ? 9.117 -4.009 2.593 1.00 0.00 88 SER A O 1
ATOM 1377 N N . PHE A 1 89 ? 8.072 -2.336 1.486 1.00 0.00 89 PHE A N 1
ATOM 1378 C CA . PHE A 1 89 ? 7.699 -3.168 0.354 1.00 0.00 89 PHE A CA 1
ATOM 1379 C C . PHE A 1 89 ? 8.876 -4.034 -0.100 1.00 0.00 89 PHE A C 1
ATOM 1380 O O . PHE A 1 89 ? 8.785 -5.261 -0.098 1.00 0.00 89 PHE A O 1
ATOM 1397 N N . PHE A 1 90 ? 9.953 -3.362 -0.479 1.00 0.00 90 PHE A N 1
ATOM 1398 C CA . PHE A 1 90 ? 11.145 -4.055 -0.935 1.00 0.00 90 PHE A CA 1
ATOM 1399 C C . PHE A 1 90 ? 11.575 -5.126 0.069 1.00 0.00 90 PHE A C 1
ATOM 1400 O O . PHE A 1 90 ? 11.806 -6.275 -0.305 1.00 0.00 90 PHE A O 1
ATOM 1417 N N . GLU A 1 91 ? 11.669 -4.712 1.324 1.00 0.00 91 GLU A N 1
ATOM 1418 C CA . GLU A 1 91 ? 12.066 -5.622 2.385 1.00 0.00 91 GLU A CA 1
ATOM 1419 C C . GLU A 1 91 ? 11.111 -6.816 2.445 1.00 0.00 91 GLU A C 1
ATOM 1420 O O . GLU A 1 91 ? 11.426 -7.837 3.055 1.00 0.00 91 GLU A O 1
ATOM 1432 N N . SER A 1 92 ? 9.964 -6.649 1.805 1.00 0.00 92 SER A N 1
ATOM 1433 C CA . SER A 1 92 ? 8.961 -7.700 1.778 1.00 0.00 92 SER A CA 1
ATOM 1434 C C . SER A 1 92 ? 9.116 -8.539 0.508 1.00 0.00 92 SER A C 1
ATOM 1435 O O . SER A 1 92 ? 9.071 -9.767 0.562 1.00 0.00 92 SER A O 1
ATOM 1443 N N . LYS A 1 93 ? 9.296 -7.843 -0.605 1.00 0.00 93 LYS A N 1
ATOM 1444 C CA . LYS A 1 93 ? 9.458 -8.508 -1.886 1.00 0.00 93 LYS A CA 1
ATOM 1445 C C . LYS A 1 93 ? 10.471 -9.646 -1.740 1.00 0.00 93 LYS A C 1
ATOM 1446 O O . LYS A 1 93 ? 10.280 -10.727 -2.295 1.00 0.00 93 LYS A O 1
ATOM 1465 N N . GLU A 1 94 ? 11.526 -9.363 -0.991 1.00 0.00 94 GLU A N 1
ATOM 1466 C CA . GLU A 1 94 ? 12.569 -10.349 -0.765 1.00 0.00 94 GLU A CA 1
ATOM 1467 C C . GLU A 1 94 ? 11.986 -11.596 -0.096 1.00 0.00 94 GLU A C 1
ATOM 1468 O O . GLU A 1 94 ? 12.448 -12.709 -0.341 1.00 0.00 94 GLU A O 1
ATOM 1480 N N . SER A 1 95 ? 10.980 -11.366 0.735 1.00 0.00 95 SER A N 1
ATOM 1481 C CA . SER A 1 95 ? 10.329 -12.457 1.440 1.00 0.00 95 SER A CA 1
ATOM 1482 C C . SER A 1 95 ? 9.013 -12.817 0.748 1.00 0.00 95 SER A C 1
ATOM 1483 O O . SER A 1 95 ? 8.317 -13.739 1.170 1.00 0.00 95 SER A O 1
ATOM 1491 N N . ASN A 1 96 ? 8.712 -12.070 -0.305 1.00 0.00 96 ASN A N 1
ATOM 1492 C CA . ASN A 1 96 ? 7.492 -12.299 -1.060 1.00 0.00 96 ASN A CA 1
ATOM 1493 C C . ASN A 1 96 ? 6.288 -12.189 -0.122 1.00 0.00 96 ASN A C 1
ATOM 1494 O O . ASN A 1 96 ? 5.391 -13.030 -0.156 1.00 0.00 96 ASN A O 1
ATOM 1505 N N . THR A 1 97 ? 6.307 -11.145 0.694 1.00 0.00 97 THR A N 1
ATOM 1506 C CA . THR A 1 97 ? 5.228 -10.914 1.639 1.00 0.00 97 THR A CA 1
ATOM 1507 C C . THR A 1 97 ? 4.497 -9.612 1.306 1.00 0.00 97 THR A C 1
ATOM 1508 O O . THR A 1 97 ? 3.656 -9.153 2.078 1.00 0.00 97 THR A O 1
ATOM 1519 N N . VAL A 1 98 ? 4.843 -9.054 0.156 1.00 0.00 98 VAL A N 1
ATOM 1520 C CA . VAL A 1 98 ? 4.230 -7.814 -0.289 1.00 0.00 98 VAL A CA 1
ATOM 1521 C C . VAL A 1 98 ? 2.730 -7.855 0.012 1.00 0.00 98 VAL A C 1
ATOM 1522 O O . VAL A 1 98 ? 2.168 -6.883 0.514 1.00 0.00 98 VAL A O 1
ATOM 1535 N N . PHE A 1 99 ? 2.126 -8.990 -0.306 1.00 0.00 99 PHE A N 1
ATOM 1536 C CA . PHE A 1 99 ? 0.703 -9.171 -0.076 1.00 0.00 99 PHE A CA 1
ATOM 1537 C C . PHE A 1 99 ? 0.353 -8.946 1.396 1.00 0.00 99 PHE A C 1
ATOM 1538 O O . PHE A 1 99 ? -0.514 -8.134 1.715 1.00 0.00 99 PHE A O 1
ATOM 1555 N N . SER A 1 100 ? 1.045 -9.680 2.255 1.00 0.00 100 SER A N 1
ATOM 1556 C CA . SER A 1 100 ? 0.818 -9.571 3.686 1.00 0.00 100 SER A CA 1
ATOM 1557 C C . SER A 1 100 ? 1.260 -8.193 4.182 1.00 0.00 100 SER A C 1
ATOM 1558 O O . SER A 1 100 ? 0.684 -7.656 5.126 1.00 0.00 100 SER A O 1
ATOM 1566 N N . PHE A 1 101 ? 2.280 -7.661 3.524 1.00 0.00 101 PHE A N 1
ATOM 1567 C CA . PHE A 1 101 ? 2.805 -6.356 3.887 1.00 0.00 101 PHE A CA 1
ATOM 1568 C C . PHE A 1 101 ? 1.742 -5.270 3.714 1.00 0.00 101 PHE A C 1
ATOM 1569 O O . PHE A 1 101 ? 1.709 -4.302 4.474 1.00 0.00 101 PHE A O 1
ATOM 1586 N N . LEU A 1 102 ? 0.899 -5.465 2.711 1.00 0.00 102 LEU A N 1
ATOM 1587 C CA . LEU A 1 102 ? -0.162 -4.514 2.429 1.00 0.00 102 LEU A CA 1
ATOM 1588 C C . LEU A 1 102 ? -1.412 -4.901 3.222 1.00 0.00 102 LEU A C 1
ATOM 1589 O O . LEU A 1 102 ? -2.279 -4.064 3.468 1.00 0.00 102 LEU A O 1
ATOM 1605 N N . GLY A 1 103 ? -1.465 -6.170 3.600 1.00 0.00 103 GLY A N 1
ATOM 1606 C CA . GLY A 1 103 ? -2.594 -6.678 4.360 1.00 0.00 103 GLY A CA 1
ATOM 1607 C C . GLY A 1 103 ? -3.530 -7.498 3.469 1.00 0.00 103 GLY A C 1
ATOM 1608 O O . GLY A 1 103 ? -4.743 -7.498 3.671 1.00 0.00 103 GLY A O 1
ATOM 1612 N N . LEU A 1 104 ? -2.930 -8.178 2.503 1.00 0.00 104 LEU A N 1
ATOM 1613 C CA . LEU A 1 104 ? -3.694 -9.000 1.580 1.00 0.00 104 LEU A CA 1
ATOM 1614 C C . LEU A 1 104 ? -3.602 -10.465 2.013 1.00 0.00 104 LEU A C 1
ATOM 1615 O O . LEU A 1 104 ? -3.191 -11.321 1.231 1.00 0.00 104 LEU A O 1
ATOM 1631 N N . LYS A 1 105 ? -3.989 -10.707 3.256 1.00 0.00 105 LYS A N 1
ATOM 1632 C CA . LYS A 1 105 ? -3.955 -12.053 3.802 1.00 0.00 105 LYS A CA 1
ATOM 1633 C C . LYS A 1 105 ? -4.522 -12.038 5.223 1.00 0.00 105 LYS A C 1
ATOM 1634 O O . LYS A 1 105 ? -3.769 -12.001 6.195 1.00 0.00 105 LYS A O 1
ATOM 1653 N N . SER A 1 106 ? -5.844 -12.067 5.298 1.00 0.00 106 SER A N 1
ATOM 1654 C CA . SER A 1 106 ? -6.521 -12.057 6.584 1.00 0.00 106 SER A CA 1
ATOM 1655 C C . SER A 1 106 ? -8.032 -12.186 6.381 1.00 0.00 106 SER A C 1
ATOM 1656 O O . SER A 1 106 ? -8.746 -11.184 6.355 1.00 0.00 106 SER A O 1
ATOM 1664 N N . GLY A 1 107 ? -8.475 -13.427 6.242 1.00 0.00 107 GLY A N 1
ATOM 1665 C CA . GLY A 1 107 ? -9.888 -13.699 6.042 1.00 0.00 107 GLY A CA 1
ATOM 1666 C C . GLY A 1 107 ? -10.194 -13.952 4.565 1.00 0.00 107 GLY A C 1
ATOM 1667 O O . GLY A 1 107 ? -9.330 -13.772 3.709 1.00 0.00 107 GLY A O 1
ATOM 1671 N N . PRO A 1 108 ? -11.460 -14.376 4.305 1.00 0.00 108 PRO A N 1
ATOM 1672 C CA . PRO A 1 108 ? -11.891 -14.655 2.945 1.00 0.00 108 PRO A CA 1
ATOM 1673 C C . PRO A 1 108 ? -12.128 -13.359 2.168 1.00 0.00 108 PRO A C 1
ATOM 1674 O O . PRO A 1 108 ? -12.648 -12.388 2.716 1.00 0.00 108 PRO A O 1
ATOM 1685 N N . SER A 1 109 ? -11.736 -13.385 0.903 1.00 0.00 109 SER A N 1
ATOM 1686 C CA . SER A 1 109 ? -11.899 -12.224 0.044 1.00 0.00 109 SER A CA 1
ATOM 1687 C C . SER A 1 109 ? -11.326 -12.515 -1.344 1.00 0.00 109 SER A C 1
ATOM 1688 O O . SER A 1 109 ? -12.035 -12.421 -2.345 1.00 0.00 109 SER A O 1
ATOM 1696 N N . SER A 1 110 ? -10.047 -12.862 -1.360 1.00 0.00 110 SER A N 1
ATOM 1697 C CA . SER A 1 110 ? -9.370 -13.167 -2.609 1.00 0.00 110 SER A CA 1
ATOM 1698 C C . SER A 1 110 ? -9.999 -14.403 -3.257 1.00 0.00 110 SER A C 1
ATOM 1699 O O . SER A 1 110 ? -10.658 -15.193 -2.583 1.00 0.00 110 SER A O 1
ATOM 1707 N N . GLY A 1 111 ? -9.772 -14.531 -4.556 1.00 0.00 111 GLY A N 1
ATOM 1708 C CA . GLY A 1 111 ? -10.307 -15.657 -5.301 1.00 0.00 111 GLY A CA 1
ATOM 1709 C C . GLY A 1 111 ? -10.923 -15.196 -6.624 1.00 0.00 111 GLY A C 1
ATOM 1710 O O . GLY A 1 111 ? -10.635 -14.098 -7.097 1.00 0.00 111 GLY A O 1
ATOM 1714 N N . GLY A 1 1 ? -24.340 -15.432 8.735 1.00 0.00 1 GLY A N 2
ATOM 1715 C CA . GLY A 1 1 ? -24.865 -14.175 8.228 1.00 0.00 1 GLY A CA 2
ATOM 1716 C C . GLY A 1 1 ? -23.735 -13.265 7.742 1.00 0.00 1 GLY A C 2
ATOM 1717 O O . GLY A 1 1 ? -22.855 -12.894 8.517 1.00 0.00 1 GLY A O 2
ATOM 1721 N N . SER A 1 2 ? -23.797 -12.932 6.461 1.00 0.00 2 SER A N 2
ATOM 1722 C CA . SER A 1 2 ? -22.790 -12.072 5.863 1.00 0.00 2 SER A CA 2
ATOM 1723 C C . SER A 1 2 ? -23.439 -11.143 4.835 1.00 0.00 2 SER A C 2
ATOM 1724 O O . SER A 1 2 ? -24.435 -11.503 4.210 1.00 0.00 2 SER A O 2
ATOM 1732 N N . SER A 1 3 ? -22.847 -9.966 4.692 1.00 0.00 3 SER A N 2
ATOM 1733 C CA . SER A 1 3 ? -23.356 -8.982 3.751 1.00 0.00 3 SER A CA 2
ATOM 1734 C C . SER A 1 3 ? -22.241 -8.012 3.356 1.00 0.00 3 SER A C 2
ATOM 1735 O O . SER A 1 3 ? -21.879 -7.921 2.184 1.00 0.00 3 SER A O 2
ATOM 1743 N N . GLY A 1 4 ? -21.728 -7.310 4.356 1.00 0.00 4 GLY A N 2
ATOM 1744 C CA . GLY A 1 4 ? -20.663 -6.350 4.127 1.00 0.00 4 GLY A CA 2
ATOM 1745 C C . GLY A 1 4 ? -19.375 -7.052 3.692 1.00 0.00 4 GLY A C 2
ATOM 1746 O O . GLY A 1 4 ? -19.234 -8.262 3.867 1.00 0.00 4 GLY A O 2
ATOM 1750 N N . SER A 1 5 ? -18.468 -6.264 3.135 1.00 0.00 5 SER A N 2
ATOM 1751 C CA . SER A 1 5 ? -17.196 -6.796 2.674 1.00 0.00 5 SER A CA 2
ATOM 1752 C C . SER A 1 5 ? -16.183 -5.661 2.510 1.00 0.00 5 SER A C 2
ATOM 1753 O O . SER A 1 5 ? -15.098 -5.705 3.088 1.00 0.00 5 SER A O 2
ATOM 1761 N N . SER A 1 6 ? -16.574 -4.671 1.720 1.00 0.00 6 SER A N 2
ATOM 1762 C CA . SER A 1 6 ? -15.713 -3.527 1.474 1.00 0.00 6 SER A CA 2
ATOM 1763 C C . SER A 1 6 ? -14.434 -3.977 0.765 1.00 0.00 6 SER A C 2
ATOM 1764 O O . SER A 1 6 ? -13.561 -4.587 1.380 1.00 0.00 6 SER A O 2
ATOM 1772 N N . GLY A 1 7 ? -14.364 -3.659 -0.519 1.00 0.00 7 GLY A N 2
ATOM 1773 C CA . GLY A 1 7 ? -13.206 -4.023 -1.318 1.00 0.00 7 GLY A CA 2
ATOM 1774 C C . GLY A 1 7 ? -11.963 -3.256 -0.864 1.00 0.00 7 GLY A C 2
ATOM 1775 O O . GLY A 1 7 ? -12.034 -2.060 -0.585 1.00 0.00 7 GLY A O 2
ATOM 1779 N N . MET A 1 8 ? -10.852 -3.976 -0.803 1.00 0.00 8 MET A N 2
ATOM 1780 C CA . MET A 1 8 ? -9.595 -3.379 -0.386 1.00 0.00 8 MET A CA 2
ATOM 1781 C C . MET A 1 8 ? -8.959 -2.587 -1.531 1.00 0.00 8 MET A C 2
ATOM 1782 O O . MET A 1 8 ? -9.275 -2.814 -2.698 1.00 0.00 8 MET A O 2
ATOM 1796 N N . VAL A 1 9 ? -8.073 -1.676 -1.156 1.00 0.00 9 VAL A N 2
ATOM 1797 C CA . VAL A 1 9 ? -7.390 -0.849 -2.137 1.00 0.00 9 VAL A CA 2
ATOM 1798 C C . VAL A 1 9 ? -6.069 -0.351 -1.546 1.00 0.00 9 VAL A C 2
ATOM 1799 O O . VAL A 1 9 ? -6.067 0.423 -0.590 1.00 0.00 9 VAL A O 2
ATOM 1812 N N . ILE A 1 10 ? -4.979 -0.814 -2.139 1.00 0.00 10 ILE A N 2
ATOM 1813 C CA . ILE A 1 10 ? -3.656 -0.425 -1.683 1.00 0.00 10 ILE A CA 2
ATOM 1814 C C . ILE A 1 10 ? -3.344 0.987 -2.183 1.00 0.00 10 ILE A C 2
ATOM 1815 O O . ILE A 1 10 ? -2.671 1.155 -3.199 1.00 0.00 10 ILE A O 2
ATOM 1831 N N . ARG A 1 11 ? -3.848 1.966 -1.446 1.00 0.00 11 ARG A N 2
ATOM 1832 C CA . ARG A 1 11 ? -3.632 3.358 -1.802 1.00 0.00 11 ARG A CA 2
ATOM 1833 C C . ARG A 1 11 ? -2.138 3.685 -1.780 1.00 0.00 11 ARG A C 2
ATOM 1834 O O . ARG A 1 11 ? -1.580 3.986 -0.726 1.00 0.00 11 ARG A O 2
ATOM 1855 N N . VAL A 1 12 ? -1.532 3.615 -2.956 1.00 0.00 12 VAL A N 2
ATOM 1856 C CA . VAL A 1 12 ? -0.113 3.900 -3.086 1.00 0.00 12 VAL A CA 2
ATOM 1857 C C . VAL A 1 12 ? 0.081 5.396 -3.343 1.00 0.00 12 VAL A C 2
ATOM 1858 O O . VAL A 1 12 ? -0.226 5.887 -4.428 1.00 0.00 12 VAL A O 2
ATOM 1871 N N . PHE A 1 13 ? 0.590 6.078 -2.328 1.00 0.00 13 PHE A N 2
ATOM 1872 C CA . PHE A 1 13 ? 0.828 7.508 -2.431 1.00 0.00 13 PHE A CA 2
ATOM 1873 C C . PHE A 1 13 ? 2.083 7.796 -3.258 1.00 0.00 13 PHE A C 2
ATOM 1874 O O . PHE A 1 13 ? 3.161 7.287 -2.954 1.00 0.00 13 PHE A O 2
ATOM 1891 N N . ILE A 1 14 ? 1.900 8.611 -4.286 1.00 0.00 14 ILE A N 2
ATOM 1892 C CA . ILE A 1 14 ? 3.004 8.973 -5.159 1.00 0.00 14 ILE A CA 2
ATOM 1893 C C . ILE A 1 14 ? 3.005 10.489 -5.371 1.00 0.00 14 ILE A C 2
ATOM 1894 O O . ILE A 1 14 ? 1.952 11.124 -5.339 1.00 0.00 14 ILE A O 2
ATOM 1910 N N . ALA A 1 15 ? 4.198 11.024 -5.584 1.00 0.00 15 ALA A N 2
ATOM 1911 C CA . ALA A 1 15 ? 4.350 12.452 -5.801 1.00 0.00 15 ALA A CA 2
ATOM 1912 C C . ALA A 1 15 ? 5.084 12.687 -7.123 1.00 0.00 15 ALA A C 2
ATOM 1913 O O . ALA A 1 15 ? 6.309 12.801 -7.144 1.00 0.00 15 ALA A O 2
ATOM 1920 N N . SER A 1 16 ? 4.305 12.753 -8.192 1.00 0.00 16 SER A N 2
ATOM 1921 C CA . SER A 1 16 ? 4.867 12.973 -9.514 1.00 0.00 16 SER A CA 2
ATOM 1922 C C . SER A 1 16 ? 6.031 13.962 -9.431 1.00 0.00 16 SER A C 2
ATOM 1923 O O . SER A 1 16 ? 7.191 13.558 -9.378 1.00 0.00 16 SER A O 2
ATOM 1931 N N . SER A 1 17 ? 5.680 15.240 -9.422 1.00 0.00 17 SER A N 2
ATOM 1932 C CA . SER A 1 17 ? 6.681 16.290 -9.346 1.00 0.00 17 SER A CA 2
ATOM 1933 C C . SER A 1 17 ? 7.433 16.202 -8.016 1.00 0.00 17 SER A C 2
ATOM 1934 O O . SER A 1 17 ? 7.170 16.977 -7.098 1.00 0.00 17 SER A O 2
ATOM 1942 N N . SER A 1 18 ? 8.352 15.250 -7.955 1.00 0.00 18 SER A N 2
ATOM 1943 C CA . SER A 1 18 ? 9.143 15.050 -6.753 1.00 0.00 18 SER A CA 2
ATOM 1944 C C . SER A 1 18 ? 10.598 15.445 -7.012 1.00 0.00 18 SER A C 2
ATOM 1945 O O . SER A 1 18 ? 11.190 16.193 -6.235 1.00 0.00 18 SER A O 2
ATOM 1953 N N . GLY A 1 19 ? 11.133 14.925 -8.107 1.00 0.00 19 GLY A N 2
ATOM 1954 C CA . GLY A 1 19 ? 12.508 15.214 -8.478 1.00 0.00 19 GLY A CA 2
ATOM 1955 C C . GLY A 1 19 ? 13.377 13.958 -8.385 1.00 0.00 19 GLY A C 2
ATOM 1956 O O . GLY A 1 19 ? 13.912 13.493 -9.390 1.00 0.00 19 GLY A O 2
ATOM 1960 N N . PHE A 1 20 ? 13.490 13.445 -7.169 1.00 0.00 20 PHE A N 2
ATOM 1961 C CA . PHE A 1 20 ? 14.285 12.252 -6.931 1.00 0.00 20 PHE A CA 2
ATOM 1962 C C . PHE A 1 20 ? 13.776 11.078 -7.770 1.00 0.00 20 PHE A C 2
ATOM 1963 O O . PHE A 1 20 ? 12.941 10.299 -7.312 1.00 0.00 20 PHE A O 2
ATOM 1980 N N . VAL A 1 21 ? 14.300 10.988 -8.984 1.00 0.00 21 VAL A N 2
ATOM 1981 C CA . VAL A 1 21 ? 13.909 9.923 -9.891 1.00 0.00 21 VAL A CA 2
ATOM 1982 C C . VAL A 1 21 ? 13.867 8.598 -9.126 1.00 0.00 21 VAL A C 2
ATOM 1983 O O . VAL A 1 21 ? 13.027 7.744 -9.404 1.00 0.00 21 VAL A O 2
ATOM 1996 N N . ALA A 1 22 ? 14.783 8.469 -8.178 1.00 0.00 22 ALA A N 2
ATOM 1997 C CA . ALA A 1 22 ? 14.861 7.263 -7.372 1.00 0.00 22 ALA A CA 2
ATOM 1998 C C . ALA A 1 22 ? 13.458 6.882 -6.894 1.00 0.00 22 ALA A C 2
ATOM 1999 O O . ALA A 1 22 ? 13.052 5.727 -7.007 1.00 0.00 22 ALA A O 2
ATOM 2006 N N . ILE A 1 23 ? 12.756 7.877 -6.372 1.00 0.00 23 ILE A N 2
ATOM 2007 C CA . ILE A 1 23 ? 11.407 7.661 -5.877 1.00 0.00 23 ILE A CA 2
ATOM 2008 C C . ILE A 1 23 ? 10.556 7.034 -6.984 1.00 0.00 23 ILE A C 2
ATOM 2009 O O . ILE A 1 23 ? 9.928 5.997 -6.777 1.00 0.00 23 ILE A O 2
ATOM 2025 N N . LYS A 1 24 ? 10.564 7.690 -8.135 1.00 0.00 24 LYS A N 2
ATOM 2026 C CA . LYS A 1 24 ? 9.801 7.210 -9.274 1.00 0.00 24 LYS A CA 2
ATOM 2027 C C . LYS A 1 24 ? 9.977 5.696 -9.399 1.00 0.00 24 LYS A C 2
ATOM 2028 O O . LYS A 1 24 ? 9.029 4.938 -9.199 1.00 0.00 24 LYS A O 2
ATOM 2047 N N . LYS A 1 25 ? 11.197 5.299 -9.729 1.00 0.00 25 LYS A N 2
ATOM 2048 C CA . LYS A 1 25 ? 11.510 3.888 -9.883 1.00 0.00 25 LYS A CA 2
ATOM 2049 C C . LYS A 1 25 ? 10.797 3.090 -8.789 1.00 0.00 25 LYS A C 2
ATOM 2050 O O . LYS A 1 25 ? 10.171 2.070 -9.069 1.00 0.00 25 LYS A O 2
ATOM 2069 N N . LYS A 1 26 ? 10.918 3.586 -7.566 1.00 0.00 26 LYS A N 2
ATOM 2070 C CA . LYS A 1 26 ? 10.293 2.932 -6.429 1.00 0.00 26 LYS A CA 2
ATOM 2071 C C . LYS A 1 26 ? 8.773 2.955 -6.604 1.00 0.00 26 LYS A C 2
ATOM 2072 O O . LYS A 1 26 ? 8.120 1.916 -6.525 1.00 0.00 26 LYS A O 2
ATOM 2091 N N . GLN A 1 27 ? 8.255 4.151 -6.839 1.00 0.00 27 GLN A N 2
ATOM 2092 C CA . GLN A 1 27 ? 6.824 4.323 -7.027 1.00 0.00 27 GLN A CA 2
ATOM 2093 C C . GLN A 1 27 ? 6.309 3.359 -8.097 1.00 0.00 27 GLN A C 2
ATOM 2094 O O . GLN A 1 27 ? 5.148 2.955 -8.067 1.00 0.00 27 GLN A O 2
ATOM 2108 N N . GLN A 1 28 ? 7.199 3.018 -9.018 1.00 0.00 28 GLN A N 2
ATOM 2109 C CA . GLN A 1 28 ? 6.849 2.109 -10.096 1.00 0.00 28 GLN A CA 2
ATOM 2110 C C . GLN A 1 28 ? 6.884 0.662 -9.602 1.00 0.00 28 GLN A C 2
ATOM 2111 O O . GLN A 1 28 ? 5.873 -0.037 -9.645 1.00 0.00 28 GLN A O 2
ATOM 2125 N N . ASP A 1 29 ? 8.058 0.254 -9.145 1.00 0.00 29 ASP A N 2
ATOM 2126 C CA . ASP A 1 29 ? 8.239 -1.097 -8.643 1.00 0.00 29 ASP A CA 2
ATOM 2127 C C . ASP A 1 29 ? 7.009 -1.502 -7.828 1.00 0.00 29 ASP A C 2
ATOM 2128 O O . ASP A 1 29 ? 6.657 -2.680 -7.771 1.00 0.00 29 ASP A O 2
ATOM 2137 N N . VAL A 1 30 ? 6.387 -0.504 -7.218 1.00 0.00 30 VAL A N 2
ATOM 2138 C CA . VAL A 1 30 ? 5.204 -0.741 -6.409 1.00 0.00 30 VAL A CA 2
ATOM 2139 C C . VAL A 1 30 ? 4.057 -1.199 -7.312 1.00 0.00 30 VAL A C 2
ATOM 2140 O O . VAL A 1 30 ? 3.878 -2.395 -7.536 1.00 0.00 30 VAL A O 2
ATOM 2153 N N . VAL A 1 31 ? 3.310 -0.223 -7.806 1.00 0.00 31 VAL A N 2
ATOM 2154 C CA . VAL A 1 31 ? 2.185 -0.510 -8.680 1.00 0.00 31 VAL A CA 2
ATOM 2155 C C . VAL A 1 31 ? 2.561 -1.650 -9.629 1.00 0.00 31 VAL A C 2
ATOM 2156 O O . VAL A 1 31 ? 1.861 -2.659 -9.700 1.00 0.00 31 VAL A O 2
ATOM 2169 N N . ARG A 1 32 ? 3.665 -1.451 -10.334 1.00 0.00 32 ARG A N 2
ATOM 2170 C CA . ARG A 1 32 ? 4.141 -2.450 -11.276 1.00 0.00 32 ARG A CA 2
ATOM 2171 C C . ARG A 1 32 ? 3.907 -3.856 -10.721 1.00 0.00 32 ARG A C 2
ATOM 2172 O O . ARG A 1 32 ? 3.275 -4.687 -11.373 1.00 0.00 32 ARG A O 2
ATOM 2193 N N . PHE A 1 33 ? 4.430 -4.081 -9.525 1.00 0.00 33 PHE A N 2
ATOM 2194 C CA . PHE A 1 33 ? 4.285 -5.372 -8.875 1.00 0.00 33 PHE A CA 2
ATOM 2195 C C . PHE A 1 33 ? 2.810 -5.745 -8.718 1.00 0.00 33 PHE A C 2
ATOM 2196 O O . PHE A 1 33 ? 2.417 -6.874 -9.009 1.00 0.00 33 PHE A O 2
ATOM 2213 N N . LEU A 1 34 ? 2.033 -4.776 -8.259 1.00 0.00 34 LEU A N 2
ATOM 2214 C CA . LEU A 1 34 ? 0.609 -4.988 -8.060 1.00 0.00 34 LEU A CA 2
ATOM 2215 C C . LEU A 1 34 ? -0.047 -5.309 -9.404 1.00 0.00 34 LEU A C 2
ATOM 2216 O O . LEU A 1 34 ? -0.776 -6.293 -9.524 1.00 0.00 34 LEU A O 2
ATOM 2232 N N . GLU A 1 35 ? 0.235 -4.461 -10.382 1.00 0.00 35 GLU A N 2
ATOM 2233 C CA . GLU A 1 35 ? -0.318 -4.642 -11.713 1.00 0.00 35 GLU A CA 2
ATOM 2234 C C . GLU A 1 35 ? 0.094 -6.002 -12.279 1.00 0.00 35 GLU A C 2
ATOM 2235 O O . GLU A 1 35 ? -0.747 -6.758 -12.764 1.00 0.00 35 GLU A O 2
ATOM 2247 N N . ALA A 1 36 ? 1.388 -6.274 -12.197 1.00 0.00 36 ALA A N 2
ATOM 2248 C CA . ALA A 1 36 ? 1.922 -7.530 -12.695 1.00 0.00 36 ALA A CA 2
ATOM 2249 C C . ALA A 1 36 ? 1.313 -8.688 -11.903 1.00 0.00 36 ALA A C 2
ATOM 2250 O O . ALA A 1 36 ? 1.255 -9.816 -12.390 1.00 0.00 36 ALA A O 2
ATOM 2257 N N . ASN A 1 37 ? 0.873 -8.369 -10.695 1.00 0.00 37 ASN A N 2
ATOM 2258 C CA . ASN A 1 37 ? 0.269 -9.369 -9.830 1.00 0.00 37 ASN A CA 2
ATOM 2259 C C . ASN A 1 37 ? -1.252 -9.210 -9.858 1.00 0.00 37 ASN A C 2
ATOM 2260 O O . ASN A 1 37 ? -1.964 -9.884 -9.115 1.00 0.00 37 ASN A O 2
ATOM 2271 N N . LYS A 1 38 ? -1.706 -8.314 -10.722 1.00 0.00 38 LYS A N 2
ATOM 2272 C CA . LYS A 1 38 ? -3.130 -8.057 -10.855 1.00 0.00 38 LYS A CA 2
ATOM 2273 C C . LYS A 1 38 ? -3.728 -7.792 -9.472 1.00 0.00 38 LYS A C 2
ATOM 2274 O O . LYS A 1 38 ? -4.762 -8.358 -9.120 1.00 0.00 38 LYS A O 2
ATOM 2293 N N . ILE A 1 39 ? -3.052 -6.931 -8.726 1.00 0.00 39 ILE A N 2
ATOM 2294 C CA . ILE A 1 39 ? -3.504 -6.584 -7.389 1.00 0.00 39 ILE A CA 2
ATOM 2295 C C . ILE A 1 39 ? -4.258 -5.253 -7.440 1.00 0.00 39 ILE A C 2
ATOM 2296 O O . ILE A 1 39 ? -3.959 -4.398 -8.271 1.00 0.00 39 ILE A O 2
ATOM 2312 N N . GLU A 1 40 ? -5.221 -5.121 -6.540 1.00 0.00 40 GLU A N 2
ATOM 2313 C CA . GLU A 1 40 ? -6.020 -3.909 -6.472 1.00 0.00 40 GLU A CA 2
ATOM 2314 C C . GLU A 1 40 ? -5.273 -2.824 -5.695 1.00 0.00 40 GLU A C 2
ATOM 2315 O O . GLU A 1 40 ? -4.674 -3.099 -4.657 1.00 0.00 40 GLU A O 2
ATOM 2327 N N . PHE A 1 41 ? -5.332 -1.612 -6.229 1.00 0.00 41 PHE A N 2
ATOM 2328 C CA . PHE A 1 41 ? -4.668 -0.484 -5.599 1.00 0.00 41 PHE A CA 2
ATOM 2329 C C . PHE A 1 41 ? -4.994 0.821 -6.328 1.00 0.00 41 PHE A C 2
ATOM 2330 O O . PHE A 1 41 ? -5.780 0.828 -7.274 1.00 0.00 41 PHE A O 2
ATOM 2347 N N . GLU A 1 42 ? -4.373 1.894 -5.861 1.00 0.00 42 GLU A N 2
ATOM 2348 C CA . GLU A 1 42 ? -4.587 3.202 -6.457 1.00 0.00 42 GLU A CA 2
ATOM 2349 C C . GLU A 1 42 ? -3.373 4.101 -6.214 1.00 0.00 42 GLU A C 2
ATOM 2350 O O . GLU A 1 42 ? -2.777 4.069 -5.139 1.00 0.00 42 GLU A O 2
ATOM 2362 N N . GLU A 1 43 ? -3.044 4.883 -7.232 1.00 0.00 43 GLU A N 2
ATOM 2363 C CA . GLU A 1 43 ? -1.912 5.790 -7.143 1.00 0.00 43 GLU A CA 2
ATOM 2364 C C . GLU A 1 43 ? -2.369 7.163 -6.646 1.00 0.00 43 GLU A C 2
ATOM 2365 O O . GLU A 1 43 ? -2.695 8.039 -7.445 1.00 0.00 43 GLU A O 2
ATOM 2377 N N . VAL A 1 44 ? -2.379 7.307 -5.329 1.00 0.00 44 VAL A N 2
ATOM 2378 C CA . VAL A 1 44 ? -2.791 8.558 -4.716 1.00 0.00 44 VAL A CA 2
ATOM 2379 C C . VAL A 1 44 ? -1.730 9.627 -4.987 1.00 0.00 44 VAL A C 2
ATOM 2380 O O . VAL A 1 44 ? -0.780 9.773 -4.219 1.00 0.00 44 VAL A O 2
ATOM 2393 N N . ASP A 1 45 ? -1.928 10.348 -6.081 1.00 0.00 45 ASP A N 2
ATOM 2394 C CA . ASP A 1 45 ? -1.000 11.399 -6.463 1.00 0.00 45 ASP A CA 2
ATOM 2395 C C . ASP A 1 45 ? -0.983 12.477 -5.377 1.00 0.00 45 ASP A C 2
ATOM 2396 O O . ASP A 1 45 ? -1.687 13.480 -5.482 1.00 0.00 45 ASP A O 2
ATOM 2405 N N . ILE A 1 46 ? -0.170 12.233 -4.359 1.00 0.00 46 ILE A N 2
ATOM 2406 C CA . ILE A 1 46 ? -0.052 13.170 -3.255 1.00 0.00 46 ILE A CA 2
ATOM 2407 C C . ILE A 1 46 ? 0.452 14.515 -3.784 1.00 0.00 46 ILE A C 2
ATOM 2408 O O . ILE A 1 46 ? 0.270 15.547 -3.140 1.00 0.00 46 ILE A O 2
ATOM 2424 N N . THR A 1 47 ? 1.075 14.458 -4.952 1.00 0.00 47 THR A N 2
ATOM 2425 C CA . THR A 1 47 ? 1.606 15.658 -5.575 1.00 0.00 47 THR A CA 2
ATOM 2426 C C . THR A 1 47 ? 0.470 16.614 -5.947 1.00 0.00 47 THR A C 2
ATOM 2427 O O . THR A 1 47 ? 0.532 17.805 -5.646 1.00 0.00 47 THR A O 2
ATOM 2438 N N . MET A 1 48 ? -0.540 16.056 -6.597 1.00 0.00 48 MET A N 2
ATOM 2439 C CA . MET A 1 48 ? -1.688 16.843 -7.014 1.00 0.00 48 MET A CA 2
ATOM 2440 C C . MET A 1 48 ? -2.543 17.245 -5.810 1.00 0.00 48 MET A C 2
ATOM 2441 O O . MET A 1 48 ? -2.770 18.430 -5.573 1.00 0.00 48 MET A O 2
ATOM 2455 N N . SER A 1 49 ? -2.994 16.234 -5.082 1.00 0.00 49 SER A N 2
ATOM 2456 C CA . SER A 1 49 ? -3.819 16.467 -3.909 1.00 0.00 49 SER A CA 2
ATOM 2457 C C . SER A 1 49 ? -2.933 16.699 -2.683 1.00 0.00 49 SER A C 2
ATOM 2458 O O . SER A 1 49 ? -2.380 15.752 -2.125 1.00 0.00 49 SER A O 2
ATOM 2466 N N . GLU A 1 50 ? -2.826 17.962 -2.300 1.00 0.00 50 GLU A N 2
ATOM 2467 C CA . GLU A 1 50 ? -2.017 18.330 -1.151 1.00 0.00 50 GLU A CA 2
ATOM 2468 C C . GLU A 1 50 ? -2.459 17.543 0.084 1.00 0.00 50 GLU A C 2
ATOM 2469 O O . GLU A 1 50 ? -1.649 16.870 0.719 1.00 0.00 50 GLU A O 2
ATOM 2481 N N . GLU A 1 51 ? -3.744 17.654 0.387 1.00 0.00 51 GLU A N 2
ATOM 2482 C CA . GLU A 1 51 ? -4.305 16.961 1.535 1.00 0.00 51 GLU A CA 2
ATOM 2483 C C . GLU A 1 51 ? -3.728 15.547 1.634 1.00 0.00 51 GLU A C 2
ATOM 2484 O O . GLU A 1 51 ? -3.126 15.188 2.645 1.00 0.00 51 GLU A O 2
ATOM 2496 N N . GLN A 1 52 ? -3.934 14.782 0.572 1.00 0.00 52 GLN A N 2
ATOM 2497 C CA . GLN A 1 52 ? -3.442 13.416 0.527 1.00 0.00 52 GLN A CA 2
ATOM 2498 C C . GLN A 1 52 ? -2.034 13.338 1.120 1.00 0.00 52 GLN A C 2
ATOM 2499 O O . GLN A 1 52 ? -1.764 12.500 1.979 1.00 0.00 52 GLN A O 2
ATOM 2513 N N . ARG A 1 53 ? -1.174 14.223 0.639 1.00 0.00 53 ARG A N 2
ATOM 2514 C CA . ARG A 1 53 ? 0.199 14.266 1.112 1.00 0.00 53 ARG A CA 2
ATOM 2515 C C . ARG A 1 53 ? 0.236 14.579 2.609 1.00 0.00 53 ARG A C 2
ATOM 2516 O O . ARG A 1 53 ? 0.796 13.814 3.393 1.00 0.00 53 ARG A O 2
ATOM 2537 N N . GLN A 1 54 ? -0.367 15.705 2.960 1.00 0.00 54 GLN A N 2
ATOM 2538 C CA . GLN A 1 54 ? -0.410 16.129 4.349 1.00 0.00 54 GLN A CA 2
ATOM 2539 C C . GLN A 1 54 ? -0.805 14.957 5.250 1.00 0.00 54 GLN A C 2
ATOM 2540 O O . GLN A 1 54 ? -0.175 14.721 6.280 1.00 0.00 54 GLN A O 2
ATOM 2554 N N . TRP A 1 55 ? -1.846 14.253 4.829 1.00 0.00 55 TRP A N 2
ATOM 2555 C CA . TRP A 1 55 ? -2.332 13.111 5.585 1.00 0.00 55 TRP A CA 2
ATOM 2556 C C . TRP A 1 55 ? -1.145 12.186 5.860 1.00 0.00 55 TRP A C 2
ATOM 2557 O O . TRP A 1 55 ? -0.853 11.871 7.013 1.00 0.00 55 TRP A O 2
ATOM 2578 N N . MET A 1 56 ? -0.492 11.777 4.782 1.00 0.00 56 MET A N 2
ATOM 2579 C CA . MET A 1 56 ? 0.657 10.894 4.893 1.00 0.00 56 MET A CA 2
ATOM 2580 C C . MET A 1 56 ? 1.641 11.405 5.948 1.00 0.00 56 MET A C 2
ATOM 2581 O O . MET A 1 56 ? 2.042 10.659 6.839 1.00 0.00 56 MET A O 2
ATOM 2595 N N . TYR A 1 57 ? 2.000 12.673 5.811 1.00 0.00 57 TYR A N 2
ATOM 2596 C CA . TYR A 1 57 ? 2.929 13.291 6.742 1.00 0.00 57 TYR A CA 2
ATOM 2597 C C . TYR A 1 57 ? 2.431 13.160 8.182 1.00 0.00 57 TYR A C 2
ATOM 2598 O O . TYR A 1 57 ? 3.195 13.355 9.127 1.00 0.00 57 TYR A O 2
ATOM 2616 N N . LYS A 1 58 ? 1.154 12.829 8.306 1.00 0.00 58 LYS A N 2
ATOM 2617 C CA . LYS A 1 58 ? 0.546 12.670 9.615 1.00 0.00 58 LYS A CA 2
ATOM 2618 C C . LYS A 1 58 ? 0.448 11.180 9.949 1.00 0.00 58 LYS A C 2
ATOM 2619 O O . LYS A 1 58 ? 0.263 10.810 11.108 1.00 0.00 58 LYS A O 2
ATOM 2638 N N . ASN A 1 59 ? 0.578 10.364 8.913 1.00 0.00 59 ASN A N 2
ATOM 2639 C CA . ASN A 1 59 ? 0.508 8.922 9.082 1.00 0.00 59 ASN A CA 2
ATOM 2640 C C . ASN A 1 59 ? 1.882 8.312 8.799 1.00 0.00 59 ASN A C 2
ATOM 2641 O O . ASN A 1 59 ? 1.982 7.281 8.136 1.00 0.00 59 ASN A O 2
ATOM 2652 N N . VAL A 1 60 ? 2.906 8.975 9.316 1.00 0.00 60 VAL A N 2
ATOM 2653 C CA . VAL A 1 60 ? 4.270 8.510 9.127 1.00 0.00 60 VAL A CA 2
ATOM 2654 C C . VAL A 1 60 ? 5.146 9.037 10.266 1.00 0.00 60 VAL A C 2
ATOM 2655 O O . VAL A 1 60 ? 5.340 10.244 10.397 1.00 0.00 60 VAL A O 2
ATOM 2668 N N . PRO A 1 61 ? 5.665 8.080 11.081 1.00 0.00 61 PRO A N 2
ATOM 2669 C CA . PRO A 1 61 ? 6.516 8.436 12.204 1.00 0.00 61 PRO A CA 2
ATOM 2670 C C . PRO A 1 61 ? 7.913 8.837 11.728 1.00 0.00 61 PRO A C 2
ATOM 2671 O O . PRO A 1 61 ? 8.252 8.652 10.560 1.00 0.00 61 PRO A O 2
ATOM 2682 N N . PRO A 1 62 ? 8.707 9.395 12.681 1.00 0.00 62 PRO A N 2
ATOM 2683 C CA . PRO A 1 62 ? 10.060 9.824 12.371 1.00 0.00 62 PRO A CA 2
ATOM 2684 C C . PRO A 1 62 ? 11.000 8.624 12.241 1.00 0.00 62 PRO A C 2
ATOM 2685 O O . PRO A 1 62 ? 11.985 8.679 11.506 1.00 0.00 62 PRO A O 2
ATOM 2696 N N . GLU A 1 63 ? 10.662 7.567 12.965 1.00 0.00 63 GLU A N 2
ATOM 2697 C CA . GLU A 1 63 ? 11.464 6.356 12.940 1.00 0.00 63 GLU A CA 2
ATOM 2698 C C . GLU A 1 63 ? 11.279 5.624 11.608 1.00 0.00 63 GLU A C 2
ATOM 2699 O O . GLU A 1 63 ? 12.008 4.681 11.308 1.00 0.00 63 GLU A O 2
ATOM 2711 N N . LYS A 1 64 ? 10.299 6.088 10.846 1.00 0.00 64 LYS A N 2
ATOM 2712 C CA . LYS A 1 64 ? 10.009 5.490 9.554 1.00 0.00 64 LYS A CA 2
ATOM 2713 C C . LYS A 1 64 ? 10.393 6.472 8.445 1.00 0.00 64 LYS A C 2
ATOM 2714 O O . LYS A 1 64 ? 10.700 6.061 7.327 1.00 0.00 64 LYS A O 2
ATOM 2733 N N . LYS A 1 65 ? 10.362 7.750 8.793 1.00 0.00 65 LYS A N 2
ATOM 2734 C CA . LYS A 1 65 ? 10.702 8.793 7.841 1.00 0.00 65 LYS A CA 2
ATOM 2735 C C . LYS A 1 65 ? 11.899 8.341 7.002 1.00 0.00 65 LYS A C 2
ATOM 2736 O O . LYS A 1 65 ? 12.979 8.095 7.537 1.00 0.00 65 LYS A O 2
ATOM 2755 N N . PRO A 1 66 ? 11.661 8.244 5.667 1.00 0.00 66 PRO A N 2
ATOM 2756 C CA . PRO A 1 66 ? 12.707 7.826 4.749 1.00 0.00 66 PRO A CA 2
ATOM 2757 C C . PRO A 1 66 ? 13.719 8.951 4.521 1.00 0.00 66 PRO A C 2
ATOM 2758 O O . PRO A 1 66 ? 13.504 10.081 4.956 1.00 0.00 66 PRO A O 2
ATOM 2769 N N . THR A 1 67 ? 14.801 8.602 3.841 1.00 0.00 67 THR A N 2
ATOM 2770 C CA . THR A 1 67 ? 15.846 9.568 3.550 1.00 0.00 67 THR A CA 2
ATOM 2771 C C . THR A 1 67 ? 16.005 10.548 4.714 1.00 0.00 67 THR A C 2
ATOM 2772 O O . THR A 1 67 ? 16.561 10.198 5.754 1.00 0.00 67 THR A O 2
ATOM 2783 N N . GLN A 1 68 ? 15.506 11.757 4.500 1.00 0.00 68 GLN A N 2
ATOM 2784 C CA . GLN A 1 68 ? 15.585 12.790 5.519 1.00 0.00 68 GLN A CA 2
ATOM 2785 C C . GLN A 1 68 ? 14.432 13.783 5.358 1.00 0.00 68 GLN A C 2
ATOM 2786 O O . GLN A 1 68 ? 13.815 13.857 4.297 1.00 0.00 68 GLN A O 2
ATOM 2800 N N . GLY A 1 69 ? 14.176 14.522 6.428 1.00 0.00 69 GLY A N 2
ATOM 2801 C CA . GLY A 1 69 ? 13.108 15.507 6.419 1.00 0.00 69 GLY A CA 2
ATOM 2802 C C . GLY A 1 69 ? 11.738 14.831 6.330 1.00 0.00 69 GLY A C 2
ATOM 2803 O O . GLY A 1 69 ? 11.595 13.662 6.687 1.00 0.00 69 GLY A O 2
ATOM 2807 N N . ASN A 1 70 ? 10.767 15.594 5.852 1.00 0.00 70 ASN A N 2
ATOM 2808 C CA . ASN A 1 70 ? 9.414 15.083 5.712 1.00 0.00 70 ASN A CA 2
ATOM 2809 C C . ASN A 1 70 ? 9.453 13.743 4.974 1.00 0.00 70 ASN A C 2
ATOM 2810 O O . ASN A 1 70 ? 10.428 13.436 4.289 1.00 0.00 70 ASN A O 2
ATOM 2821 N N . PRO A 1 71 ? 8.354 12.961 5.144 1.00 0.00 71 PRO A N 2
ATOM 2822 C CA . PRO A 1 71 ? 8.253 11.662 4.502 1.00 0.00 71 PRO A CA 2
ATOM 2823 C C . PRO A 1 71 ? 7.961 11.809 3.007 1.00 0.00 71 PRO A C 2
ATOM 2824 O O . PRO A 1 71 ? 7.061 12.552 2.618 1.00 0.00 71 PRO A O 2
ATOM 2835 N N . LEU A 1 72 ? 8.738 11.090 2.211 1.00 0.00 72 LEU A N 2
ATOM 2836 C CA . LEU A 1 72 ? 8.573 11.132 0.768 1.00 0.00 72 LEU A CA 2
ATOM 2837 C C . LEU A 1 72 ? 8.031 9.787 0.281 1.00 0.00 72 LEU A C 2
ATOM 2838 O O . LEU A 1 72 ? 8.164 8.775 0.968 1.00 0.00 72 LEU A O 2
ATOM 2854 N N . PRO A 1 73 ? 7.414 9.820 -0.931 1.00 0.00 73 PRO A N 2
ATOM 2855 C CA . PRO A 1 73 ? 6.851 8.615 -1.516 1.00 0.00 73 PRO A CA 2
ATOM 2856 C C . PRO A 1 73 ? 7.952 7.704 -2.063 1.00 0.00 73 PRO A C 2
ATOM 2857 O O . PRO A 1 73 ? 9.111 8.108 -2.148 1.00 0.00 73 PRO A O 2
ATOM 2868 N N . PRO A 1 74 ? 7.540 6.461 -2.428 1.00 0.00 74 PRO A N 2
ATOM 2869 C CA . PRO A 1 74 ? 6.149 6.063 -2.294 1.00 0.00 74 PRO A CA 2
ATOM 2870 C C . PRO A 1 74 ? 5.795 5.789 -0.831 1.00 0.00 74 PRO A C 2
ATOM 2871 O O . PRO A 1 74 ? 6.681 5.585 -0.002 1.00 0.00 74 PRO A O 2
ATOM 2882 N N . GLN A 1 75 ? 4.499 5.792 -0.558 1.00 0.00 75 GLN A N 2
ATOM 2883 C CA . GLN A 1 75 ? 4.017 5.546 0.791 1.00 0.00 75 GLN A CA 2
ATOM 2884 C C . GLN A 1 75 ? 2.754 4.685 0.754 1.00 0.00 75 GLN A C 2
ATOM 2885 O O . GLN A 1 75 ? 1.644 5.198 0.890 1.00 0.00 75 GLN A O 2
ATOM 2899 N N . ILE A 1 76 ? 2.964 3.389 0.571 1.00 0.00 76 ILE A N 2
ATOM 2900 C CA . ILE A 1 76 ? 1.855 2.452 0.515 1.00 0.00 76 ILE A CA 2
ATOM 2901 C C . ILE A 1 76 ? 0.963 2.650 1.742 1.00 0.00 76 ILE A C 2
ATOM 2902 O O . ILE A 1 76 ? 1.459 2.790 2.859 1.00 0.00 76 ILE A O 2
ATOM 2918 N N . PHE A 1 77 ? -0.338 2.656 1.493 1.00 0.00 77 PHE A N 2
ATOM 2919 C CA . PHE A 1 77 ? -1.305 2.834 2.563 1.00 0.00 77 PHE A CA 2
ATOM 2920 C C . PHE A 1 77 ? -2.589 2.053 2.279 1.00 0.00 77 PHE A C 2
ATOM 2921 O O . PHE A 1 77 ? -3.372 2.433 1.409 1.00 0.00 77 PHE A O 2
ATOM 2938 N N . ASN A 1 78 ? -2.766 0.975 3.028 1.00 0.00 78 ASN A N 2
ATOM 2939 C CA . ASN A 1 78 ? -3.942 0.136 2.868 1.00 0.00 78 ASN A CA 2
ATOM 2940 C C . ASN A 1 78 ? -5.121 0.772 3.607 1.00 0.00 78 ASN A C 2
ATOM 2941 O O . ASN A 1 78 ? -5.341 0.497 4.785 1.00 0.00 78 ASN A O 2
ATOM 2952 N N . GLY A 1 79 ? -5.848 1.611 2.883 1.00 0.00 79 GLY A N 2
ATOM 2953 C CA . GLY A 1 79 ? -6.999 2.289 3.455 1.00 0.00 79 GLY A CA 2
ATOM 2954 C C . GLY A 1 79 ? -6.563 3.459 4.339 1.00 0.00 79 GLY A C 2
ATOM 2955 O O . GLY A 1 79 ? -6.390 4.576 3.855 1.00 0.00 79 GLY A O 2
ATOM 2959 N N . ASP A 1 80 ? -6.398 3.163 5.620 1.00 0.00 80 ASP A N 2
ATOM 2960 C CA . ASP A 1 80 ? -5.986 4.176 6.576 1.00 0.00 80 ASP A CA 2
ATOM 2961 C C . ASP A 1 80 ? -4.936 3.585 7.518 1.00 0.00 80 ASP A C 2
ATOM 2962 O O . ASP A 1 80 ? -4.621 4.175 8.551 1.00 0.00 80 ASP A O 2
ATOM 2971 N N . ARG A 1 81 ? -4.423 2.427 7.129 1.00 0.00 81 ARG A N 2
ATOM 2972 C CA . ARG A 1 81 ? -3.415 1.750 7.927 1.00 0.00 81 ARG A CA 2
ATOM 2973 C C . ARG A 1 81 ? -2.041 1.878 7.267 1.00 0.00 81 ARG A C 2
ATOM 2974 O O . ARG A 1 81 ? -1.843 1.419 6.143 1.00 0.00 81 ARG A O 2
ATOM 2995 N N . TYR A 1 82 ? -1.127 2.505 7.993 1.00 0.00 82 TYR A N 2
ATOM 2996 C CA . TYR A 1 82 ? 0.223 2.699 7.491 1.00 0.00 82 TYR A CA 2
ATOM 2997 C C . TYR A 1 82 ? 0.894 1.358 7.188 1.00 0.00 82 TYR A C 2
ATOM 2998 O O . TYR A 1 82 ? 1.191 0.588 8.100 1.00 0.00 82 TYR A O 2
ATOM 3016 N N . CYS A 1 83 ? 1.113 1.120 5.903 1.00 0.00 83 CYS A N 2
ATOM 3017 C CA . CYS A 1 83 ? 1.744 -0.115 5.468 1.00 0.00 83 CYS A CA 2
ATOM 3018 C C . CYS A 1 83 ? 3.261 0.064 5.553 1.00 0.00 83 CYS A C 2
ATOM 3019 O O . CYS A 1 83 ? 3.927 -0.615 6.332 1.00 0.00 83 CYS A O 2
ATOM 3027 N N . GLY A 1 84 ? 3.763 0.983 4.741 1.00 0.00 84 GLY A N 2
ATOM 3028 C CA . GLY A 1 84 ? 5.189 1.260 4.715 1.00 0.00 84 GLY A CA 2
ATOM 3029 C C . GLY A 1 84 ? 5.610 1.838 3.362 1.00 0.00 84 GLY A C 2
ATOM 3030 O O . GLY A 1 84 ? 4.882 1.719 2.378 1.00 0.00 84 GLY A O 2
ATOM 3034 N N . ASP A 1 85 ? 6.784 2.453 3.357 1.00 0.00 85 ASP A N 2
ATOM 3035 C CA . ASP A 1 85 ? 7.311 3.050 2.142 1.00 0.00 85 ASP A CA 2
ATOM 3036 C C . ASP A 1 85 ? 7.998 1.970 1.304 1.00 0.00 85 ASP A C 2
ATOM 3037 O O . ASP A 1 85 ? 8.044 0.806 1.702 1.00 0.00 85 ASP A O 2
ATOM 3046 N N . TYR A 1 86 ? 8.515 2.392 0.160 1.00 0.00 86 TYR A N 2
ATOM 3047 C CA . TYR A 1 86 ? 9.197 1.475 -0.737 1.00 0.00 86 TYR A CA 2
ATOM 3048 C C . TYR A 1 86 ? 10.093 0.510 0.043 1.00 0.00 86 TYR A C 2
ATOM 3049 O O . TYR A 1 86 ? 10.093 -0.691 -0.220 1.00 0.00 86 TYR A O 2
ATOM 3067 N N . ASP A 1 87 ? 10.834 1.072 0.987 1.00 0.00 87 ASP A N 2
ATOM 3068 C CA . ASP A 1 87 ? 11.732 0.277 1.806 1.00 0.00 87 ASP A CA 2
ATOM 3069 C C . ASP A 1 87 ? 10.984 -0.951 2.331 1.00 0.00 87 ASP A C 2
ATOM 3070 O O . ASP A 1 87 ? 11.399 -2.084 2.092 1.00 0.00 87 ASP A O 2
ATOM 3079 N N . SER A 1 88 ? 9.893 -0.684 3.034 1.00 0.00 88 SER A N 2
ATOM 3080 C CA . SER A 1 88 ? 9.083 -1.753 3.594 1.00 0.00 88 SER A CA 2
ATOM 3081 C C . SER A 1 88 ? 8.694 -2.744 2.496 1.00 0.00 88 SER A C 2
ATOM 3082 O O . SER A 1 88 ? 8.907 -3.948 2.637 1.00 0.00 88 SER A O 2
ATOM 3090 N N . PHE A 1 89 ? 8.131 -2.203 1.426 1.00 0.00 89 PHE A N 2
ATOM 3091 C CA . PHE A 1 89 ? 7.710 -3.025 0.304 1.00 0.00 89 PHE A CA 2
ATOM 3092 C C . PHE A 1 89 ? 8.843 -3.943 -0.158 1.00 0.00 89 PHE A C 2
ATOM 3093 O O . PHE A 1 89 ? 8.741 -5.164 -0.050 1.00 0.00 89 PHE A O 2
ATOM 3110 N N . PHE A 1 90 ? 9.898 -3.320 -0.663 1.00 0.00 90 PHE A N 2
ATOM 3111 C CA . PHE A 1 90 ? 11.049 -4.066 -1.142 1.00 0.00 90 PHE A CA 2
ATOM 3112 C C . PHE A 1 90 ? 11.476 -5.127 -0.126 1.00 0.00 90 PHE A C 2
ATOM 3113 O O . PHE A 1 90 ? 11.576 -6.307 -0.460 1.00 0.00 90 PHE A O 2
ATOM 3130 N N . GLU A 1 91 ? 11.718 -4.669 1.093 1.00 0.00 91 GLU A N 2
ATOM 3131 C CA . GLU A 1 91 ? 12.132 -5.564 2.160 1.00 0.00 91 GLU A CA 2
ATOM 3132 C C . GLU A 1 91 ? 11.218 -6.791 2.209 1.00 0.00 91 GLU A C 2
ATOM 3133 O O . GLU A 1 91 ? 11.694 -7.919 2.326 1.00 0.00 91 GLU A O 2
ATOM 3145 N N . SER A 1 92 ? 9.923 -6.527 2.119 1.00 0.00 92 SER A N 2
ATOM 3146 C CA . SER A 1 92 ? 8.938 -7.596 2.151 1.00 0.00 92 SER A CA 2
ATOM 3147 C C . SER A 1 92 ? 8.956 -8.364 0.828 1.00 0.00 92 SER A C 2
ATOM 3148 O O . SER A 1 92 ? 8.548 -9.523 0.774 1.00 0.00 92 SER A O 2
ATOM 3156 N N . LYS A 1 93 ? 9.431 -7.687 -0.206 1.00 0.00 93 LYS A N 2
ATOM 3157 C CA . LYS A 1 93 ? 9.507 -8.291 -1.525 1.00 0.00 93 LYS A CA 2
ATOM 3158 C C . LYS A 1 93 ? 10.483 -9.469 -1.487 1.00 0.00 93 LYS A C 2
ATOM 3159 O O . LYS A 1 93 ? 10.181 -10.548 -1.994 1.00 0.00 93 LYS A O 2
ATOM 3178 N N . GLU A 1 94 ? 11.635 -9.222 -0.880 1.00 0.00 94 GLU A N 2
ATOM 3179 C CA . GLU A 1 94 ? 12.658 -10.248 -0.769 1.00 0.00 94 GLU A CA 2
ATOM 3180 C C . GLU A 1 94 ? 12.122 -11.447 0.016 1.00 0.00 94 GLU A C 2
ATOM 3181 O O . GLU A 1 94 ? 12.574 -12.574 -0.181 1.00 0.00 94 GLU A O 2
ATOM 3193 N N . SER A 1 95 ? 11.168 -11.164 0.890 1.00 0.00 95 SER A N 2
ATOM 3194 C CA . SER A 1 95 ? 10.567 -12.205 1.706 1.00 0.00 95 SER A CA 2
ATOM 3195 C C . SER A 1 95 ? 9.229 -12.637 1.101 1.00 0.00 95 SER A C 2
ATOM 3196 O O . SER A 1 95 ? 8.561 -13.522 1.632 1.00 0.00 95 SER A O 2
ATOM 3204 N N . ASN A 1 96 ? 8.879 -11.992 -0.002 1.00 0.00 96 ASN A N 2
ATOM 3205 C CA . ASN A 1 96 ? 7.634 -12.298 -0.685 1.00 0.00 96 ASN A CA 2
ATOM 3206 C C . ASN A 1 96 ? 6.469 -12.143 0.294 1.00 0.00 96 ASN A C 2
ATOM 3207 O O . ASN A 1 96 ? 5.694 -13.077 0.495 1.00 0.00 96 ASN A O 2
ATOM 3218 N N . THR A 1 97 ? 6.382 -10.957 0.878 1.00 0.00 97 THR A N 2
ATOM 3219 C CA . THR A 1 97 ? 5.324 -10.668 1.831 1.00 0.00 97 THR A CA 2
ATOM 3220 C C . THR A 1 97 ? 4.561 -9.409 1.415 1.00 0.00 97 THR A C 2
ATOM 3221 O O . THR A 1 97 ? 3.651 -8.970 2.117 1.00 0.00 97 THR A O 2
ATOM 3232 N N . VAL A 1 98 ? 4.960 -8.863 0.276 1.00 0.00 98 VAL A N 2
ATOM 3233 C CA . VAL A 1 98 ? 4.326 -7.663 -0.242 1.00 0.00 98 VAL A CA 2
ATOM 3234 C C . VAL A 1 98 ? 2.823 -7.725 0.038 1.00 0.00 98 VAL A C 2
ATOM 3235 O O . VAL A 1 98 ? 2.259 -6.805 0.630 1.00 0.00 98 VAL A O 2
ATOM 3248 N N . PHE A 1 99 ? 2.216 -8.818 -0.401 1.00 0.00 99 PHE A N 2
ATOM 3249 C CA . PHE A 1 99 ? 0.789 -9.012 -0.205 1.00 0.00 99 PHE A CA 2
ATOM 3250 C C . PHE A 1 99 ? 0.392 -8.728 1.245 1.00 0.00 99 PHE A C 2
ATOM 3251 O O . PHE A 1 99 ? -0.526 -7.949 1.500 1.00 0.00 99 PHE A O 2
ATOM 3268 N N . SER A 1 100 ? 1.101 -9.376 2.158 1.00 0.00 100 SER A N 2
ATOM 3269 C CA . SER A 1 100 ? 0.834 -9.203 3.575 1.00 0.00 100 SER A CA 2
ATOM 3270 C C . SER A 1 100 ? 1.236 -7.794 4.016 1.00 0.00 100 SER A C 2
ATOM 3271 O O . SER A 1 100 ? 0.496 -7.132 4.742 1.00 0.00 100 SER A O 2
ATOM 3279 N N . PHE A 1 101 ? 2.407 -7.377 3.558 1.00 0.00 101 PHE A N 2
ATOM 3280 C CA . PHE A 1 101 ? 2.916 -6.059 3.895 1.00 0.00 101 PHE A CA 2
ATOM 3281 C C . PHE A 1 101 ? 1.843 -4.987 3.692 1.00 0.00 101 PHE A C 2
ATOM 3282 O O . PHE A 1 101 ? 1.755 -4.037 4.467 1.00 0.00 101 PHE A O 2
ATOM 3299 N N . LEU A 1 102 ? 1.054 -5.178 2.644 1.00 0.00 102 LEU A N 2
ATOM 3300 C CA . LEU A 1 102 ? -0.010 -4.240 2.329 1.00 0.00 102 LEU A CA 2
ATOM 3301 C C . LEU A 1 102 ? -1.246 -4.576 3.166 1.00 0.00 102 LEU A C 2
ATOM 3302 O O . LEU A 1 102 ? -2.058 -3.701 3.460 1.00 0.00 102 LEU A O 2
ATOM 3318 N N . GLY A 1 103 ? -1.349 -5.847 3.525 1.00 0.00 103 GLY A N 2
ATOM 3319 C CA . GLY A 1 103 ? -2.472 -6.311 4.322 1.00 0.00 103 GLY A CA 2
ATOM 3320 C C . GLY A 1 103 ? -3.390 -7.219 3.501 1.00 0.00 103 GLY A C 2
ATOM 3321 O O . GLY A 1 103 ? -4.601 -7.240 3.714 1.00 0.00 103 GLY A O 2
ATOM 3325 N N . LEU A 1 104 ? -2.777 -7.948 2.580 1.00 0.00 104 LEU A N 2
ATOM 3326 C CA . LEU A 1 104 ? -3.523 -8.856 1.726 1.00 0.00 104 LEU A CA 2
ATOM 3327 C C . LEU A 1 104 ? -3.376 -10.284 2.255 1.00 0.00 104 LEU A C 2
ATOM 3328 O O . LEU A 1 104 ? -2.265 -10.740 2.520 1.00 0.00 104 LEU A O 2
ATOM 3344 N N . LYS A 1 105 ? -4.513 -10.950 2.393 1.00 0.00 105 LYS A N 2
ATOM 3345 C CA . LYS A 1 105 ? -4.525 -12.317 2.886 1.00 0.00 105 LYS A CA 2
ATOM 3346 C C . LYS A 1 105 ? -4.056 -12.333 4.343 1.00 0.00 105 LYS A C 2
ATOM 3347 O O . LYS A 1 105 ? -2.932 -11.935 4.641 1.00 0.00 105 LYS A O 2
ATOM 3366 N N . SER A 1 106 ? -4.943 -12.798 5.211 1.00 0.00 106 SER A N 2
ATOM 3367 C CA . SER A 1 106 ? -4.634 -12.872 6.629 1.00 0.00 106 SER A CA 2
ATOM 3368 C C . SER A 1 106 ? -5.844 -13.403 7.401 1.00 0.00 106 SER A C 2
ATOM 3369 O O . SER A 1 106 ? -6.520 -12.648 8.097 1.00 0.00 106 SER A O 2
ATOM 3377 N N . GLY A 1 107 ? -6.079 -14.698 7.252 1.00 0.00 107 GLY A N 2
ATOM 3378 C CA . GLY A 1 107 ? -7.195 -15.339 7.926 1.00 0.00 107 GLY A CA 2
ATOM 3379 C C . GLY A 1 107 ? -8.526 -14.929 7.293 1.00 0.00 107 GLY A C 2
ATOM 3380 O O . GLY A 1 107 ? -8.580 -14.601 6.109 1.00 0.00 107 GLY A O 2
ATOM 3384 N N . PRO A 1 108 ? -9.596 -14.962 8.132 1.00 0.00 108 PRO A N 2
ATOM 3385 C CA . PRO A 1 108 ? -10.923 -14.599 7.667 1.00 0.00 108 PRO A CA 2
ATOM 3386 C C . PRO A 1 108 ? -11.052 -13.083 7.507 1.00 0.00 108 PRO A C 2
ATOM 3387 O O . PRO A 1 108 ? -11.637 -12.413 8.357 1.00 0.00 108 PRO A O 2
ATOM 3398 N N . SER A 1 109 ? -10.497 -12.586 6.411 1.00 0.00 109 SER A N 2
ATOM 3399 C CA . SER A 1 109 ? -10.542 -11.162 6.129 1.00 0.00 109 SER A CA 2
ATOM 3400 C C . SER A 1 109 ? -11.679 -10.858 5.150 1.00 0.00 109 SER A C 2
ATOM 3401 O O . SER A 1 109 ? -11.973 -11.661 4.267 1.00 0.00 109 SER A O 2
ATOM 3409 N N . SER A 1 110 ? -12.286 -9.696 5.341 1.00 0.00 110 SER A N 2
ATOM 3410 C CA . SER A 1 110 ? -13.384 -9.277 4.486 1.00 0.00 110 SER A CA 2
ATOM 3411 C C . SER A 1 110 ? -14.410 -10.405 4.361 1.00 0.00 110 SER A C 2
ATOM 3412 O O . SER A 1 110 ? -14.261 -11.295 3.525 1.00 0.00 110 SER A O 2
ATOM 3420 N N . GLY A 1 111 ? -15.430 -10.330 5.204 1.00 0.00 111 GLY A N 2
ATOM 3421 C CA . GLY A 1 111 ? -16.481 -11.334 5.198 1.00 0.00 111 GLY A CA 2
ATOM 3422 C C . GLY A 1 111 ? -16.273 -12.352 6.321 1.00 0.00 111 GLY A C 2
ATOM 3423 O O . GLY A 1 111 ? -15.882 -13.490 6.068 1.00 0.00 111 GLY A O 2
ATOM 3427 N N . GLY A 1 1 ? -22.953 -8.295 7.675 1.00 0.00 1 GLY A N 3
ATOM 3428 C CA . GLY A 1 1 ? -23.912 -7.205 7.601 1.00 0.00 1 GLY A CA 3
ATOM 3429 C C . GLY A 1 1 ? -24.383 -6.986 6.162 1.00 0.00 1 GLY A C 3
ATOM 3430 O O . GLY A 1 1 ? -24.118 -7.808 5.286 1.00 0.00 1 GLY A O 3
ATOM 3434 N N . SER A 1 2 ? -25.073 -5.873 5.963 1.00 0.00 2 SER A N 3
ATOM 3435 C CA . SER A 1 2 ? -25.584 -5.535 4.645 1.00 0.00 2 SER A CA 3
ATOM 3436 C C . SER A 1 2 ? -24.824 -4.332 4.082 1.00 0.00 2 SER A C 3
ATOM 3437 O O . SER A 1 2 ? -24.561 -3.368 4.799 1.00 0.00 2 SER A O 3
ATOM 3445 N N . SER A 1 3 ? -24.493 -4.428 2.803 1.00 0.00 3 SER A N 3
ATOM 3446 C CA . SER A 1 3 ? -23.768 -3.360 2.135 1.00 0.00 3 SER A CA 3
ATOM 3447 C C . SER A 1 3 ? -22.406 -3.157 2.800 1.00 0.00 3 SER A C 3
ATOM 3448 O O . SER A 1 3 ? -22.243 -3.433 3.988 1.00 0.00 3 SER A O 3
ATOM 3456 N N . GLY A 1 4 ? -21.461 -2.676 2.005 1.00 0.00 4 GLY A N 3
ATOM 3457 C CA . GLY A 1 4 ? -20.117 -2.433 2.502 1.00 0.00 4 GLY A CA 3
ATOM 3458 C C . GLY A 1 4 ? -19.113 -2.354 1.350 1.00 0.00 4 GLY A C 3
ATOM 3459 O O . GLY A 1 4 ? -19.472 -1.985 0.233 1.00 0.00 4 GLY A O 3
ATOM 3463 N N . SER A 1 5 ? -17.874 -2.707 1.662 1.00 0.00 5 SER A N 3
ATOM 3464 C CA . SER A 1 5 ? -16.816 -2.680 0.667 1.00 0.00 5 SER A CA 3
ATOM 3465 C C . SER A 1 5 ? -16.072 -4.017 0.658 1.00 0.00 5 SER A C 3
ATOM 3466 O O . SER A 1 5 ? -15.861 -4.621 1.709 1.00 0.00 5 SER A O 3
ATOM 3474 N N . SER A 1 6 ? -15.696 -4.441 -0.539 1.00 0.00 6 SER A N 3
ATOM 3475 C CA . SER A 1 6 ? -14.981 -5.696 -0.699 1.00 0.00 6 SER A CA 3
ATOM 3476 C C . SER A 1 6 ? -13.628 -5.446 -1.368 1.00 0.00 6 SER A C 3
ATOM 3477 O O . SER A 1 6 ? -13.551 -4.744 -2.376 1.00 0.00 6 SER A O 3
ATOM 3485 N N . GLY A 1 7 ? -12.596 -6.033 -0.781 1.00 0.00 7 GLY A N 3
ATOM 3486 C CA . GLY A 1 7 ? -11.250 -5.882 -1.308 1.00 0.00 7 GLY A CA 3
ATOM 3487 C C . GLY A 1 7 ? -10.558 -4.658 -0.704 1.00 0.00 7 GLY A C 3
ATOM 3488 O O . GLY A 1 7 ? -11.190 -3.624 -0.494 1.00 0.00 7 GLY A O 3
ATOM 3492 N N . MET A 1 8 ? -9.269 -4.817 -0.441 1.00 0.00 8 MET A N 3
ATOM 3493 C CA . MET A 1 8 ? -8.484 -3.738 0.134 1.00 0.00 8 MET A CA 3
ATOM 3494 C C . MET A 1 8 ? -7.708 -2.986 -0.949 1.00 0.00 8 MET A C 3
ATOM 3495 O O . MET A 1 8 ? -6.917 -3.582 -1.678 1.00 0.00 8 MET A O 3
ATOM 3509 N N . VAL A 1 9 ? -7.962 -1.687 -1.019 1.00 0.00 9 VAL A N 3
ATOM 3510 C CA . VAL A 1 9 ? -7.297 -0.848 -2.001 1.00 0.00 9 VAL A CA 3
ATOM 3511 C C . VAL A 1 9 ? -5.974 -0.343 -1.422 1.00 0.00 9 VAL A C 3
ATOM 3512 O O . VAL A 1 9 ? -5.965 0.423 -0.459 1.00 0.00 9 VAL A O 3
ATOM 3525 N N . ILE A 1 10 ? -4.887 -0.793 -2.032 1.00 0.00 10 ILE A N 3
ATOM 3526 C CA . ILE A 1 10 ? -3.561 -0.396 -1.589 1.00 0.00 10 ILE A CA 3
ATOM 3527 C C . ILE A 1 10 ? -3.274 1.029 -2.066 1.00 0.00 10 ILE A C 3
ATOM 3528 O O . ILE A 1 10 ? -2.581 1.225 -3.063 1.00 0.00 10 ILE A O 3
ATOM 3544 N N . ARG A 1 11 ? -3.820 1.986 -1.331 1.00 0.00 11 ARG A N 3
ATOM 3545 C CA . ARG A 1 11 ? -3.631 3.387 -1.667 1.00 0.00 11 ARG A CA 3
ATOM 3546 C C . ARG A 1 11 ? -2.142 3.738 -1.659 1.00 0.00 11 ARG A C 3
ATOM 3547 O O . ARG A 1 11 ? -1.575 4.028 -0.606 1.00 0.00 11 ARG A O 3
ATOM 3568 N N . VAL A 1 12 ? -1.551 3.701 -2.844 1.00 0.00 12 VAL A N 3
ATOM 3569 C CA . VAL A 1 12 ? -0.139 4.012 -2.986 1.00 0.00 12 VAL A CA 3
ATOM 3570 C C . VAL A 1 12 ? 0.023 5.504 -3.280 1.00 0.00 12 VAL A C 3
ATOM 3571 O O . VAL A 1 12 ? -0.438 5.991 -4.311 1.00 0.00 12 VAL A O 3
ATOM 3584 N N . PHE A 1 13 ? 0.680 6.189 -2.356 1.00 0.00 13 PHE A N 3
ATOM 3585 C CA . PHE A 1 13 ? 0.909 7.616 -2.503 1.00 0.00 13 PHE A CA 3
ATOM 3586 C C . PHE A 1 13 ? 2.122 7.888 -3.395 1.00 0.00 13 PHE A C 3
ATOM 3587 O O . PHE A 1 13 ? 3.185 7.302 -3.200 1.00 0.00 13 PHE A O 3
ATOM 3604 N N . ILE A 1 14 ? 1.921 8.778 -4.356 1.00 0.00 14 ILE A N 3
ATOM 3605 C CA . ILE A 1 14 ? 2.985 9.135 -5.280 1.00 0.00 14 ILE A CA 3
ATOM 3606 C C . ILE A 1 14 ? 2.959 10.645 -5.521 1.00 0.00 14 ILE A C 3
ATOM 3607 O O . ILE A 1 14 ? 1.899 11.267 -5.474 1.00 0.00 14 ILE A O 3
ATOM 3623 N N . ALA A 1 15 ? 4.139 11.192 -5.775 1.00 0.00 15 ALA A N 3
ATOM 3624 C CA . ALA A 1 15 ? 4.266 12.618 -6.024 1.00 0.00 15 ALA A CA 3
ATOM 3625 C C . ALA A 1 15 ? 4.766 12.839 -7.453 1.00 0.00 15 ALA A C 3
ATOM 3626 O O . ALA A 1 15 ? 5.971 12.913 -7.688 1.00 0.00 15 ALA A O 3
ATOM 3633 N N . SER A 1 16 ? 3.815 12.940 -8.370 1.00 0.00 16 SER A N 3
ATOM 3634 C CA . SER A 1 16 ? 4.144 13.151 -9.769 1.00 0.00 16 SER A CA 3
ATOM 3635 C C . SER A 1 16 ? 5.303 14.142 -9.890 1.00 0.00 16 SER A C 3
ATOM 3636 O O . SER A 1 16 ? 6.082 14.079 -10.840 1.00 0.00 16 SER A O 3
ATOM 3644 N N . SER A 1 17 ? 5.380 15.035 -8.914 1.00 0.00 17 SER A N 3
ATOM 3645 C CA . SER A 1 17 ? 6.431 16.039 -8.900 1.00 0.00 17 SER A CA 3
ATOM 3646 C C . SER A 1 17 ? 7.495 15.667 -7.865 1.00 0.00 17 SER A C 3
ATOM 3647 O O . SER A 1 17 ? 7.579 16.287 -6.806 1.00 0.00 17 SER A O 3
ATOM 3655 N N . SER A 1 18 ? 8.281 14.657 -8.208 1.00 0.00 18 SER A N 3
ATOM 3656 C CA . SER A 1 18 ? 9.336 14.195 -7.321 1.00 0.00 18 SER A CA 3
ATOM 3657 C C . SER A 1 18 ? 10.685 14.250 -8.041 1.00 0.00 18 SER A C 3
ATOM 3658 O O . SER A 1 18 ? 11.102 13.272 -8.660 1.00 0.00 18 SER A O 3
ATOM 3666 N N . GLY A 1 19 ? 11.329 15.402 -7.936 1.00 0.00 19 GLY A N 3
ATOM 3667 C CA . GLY A 1 19 ? 12.622 15.597 -8.569 1.00 0.00 19 GLY A CA 3
ATOM 3668 C C . GLY A 1 19 ? 13.506 14.359 -8.404 1.00 0.00 19 GLY A C 3
ATOM 3669 O O . GLY A 1 19 ? 14.347 14.075 -9.254 1.00 0.00 19 GLY A O 3
ATOM 3673 N N . PHE A 1 20 ? 13.284 13.656 -7.303 1.00 0.00 20 PHE A N 3
ATOM 3674 C CA . PHE A 1 20 ? 14.049 12.455 -7.015 1.00 0.00 20 PHE A CA 3
ATOM 3675 C C . PHE A 1 20 ? 13.548 11.273 -7.848 1.00 0.00 20 PHE A C 3
ATOM 3676 O O . PHE A 1 20 ? 12.601 10.592 -7.459 1.00 0.00 20 PHE A O 3
ATOM 3693 N N . VAL A 1 21 ? 14.207 11.065 -8.978 1.00 0.00 21 VAL A N 3
ATOM 3694 C CA . VAL A 1 21 ? 13.841 9.977 -9.869 1.00 0.00 21 VAL A CA 3
ATOM 3695 C C . VAL A 1 21 ? 13.791 8.669 -9.076 1.00 0.00 21 VAL A C 3
ATOM 3696 O O . VAL A 1 21 ? 12.861 7.880 -9.232 1.00 0.00 21 VAL A O 3
ATOM 3709 N N . ALA A 1 22 ? 14.804 8.481 -8.244 1.00 0.00 22 ALA A N 3
ATOM 3710 C CA . ALA A 1 22 ? 14.888 7.282 -7.426 1.00 0.00 22 ALA A CA 3
ATOM 3711 C C . ALA A 1 22 ? 13.519 6.997 -6.806 1.00 0.00 22 ALA A C 3
ATOM 3712 O O . ALA A 1 22 ? 13.047 5.861 -6.831 1.00 0.00 22 ALA A O 3
ATOM 3719 N N . ILE A 1 23 ? 12.919 8.047 -6.264 1.00 0.00 23 ILE A N 3
ATOM 3720 C CA . ILE A 1 23 ? 11.614 7.923 -5.639 1.00 0.00 23 ILE A CA 3
ATOM 3721 C C . ILE A 1 23 ? 10.619 7.353 -6.652 1.00 0.00 23 ILE A C 3
ATOM 3722 O O . ILE A 1 23 ? 9.927 6.377 -6.367 1.00 0.00 23 ILE A O 3
ATOM 3738 N N . LYS A 1 24 ? 10.579 7.987 -7.815 1.00 0.00 24 LYS A N 3
ATOM 3739 C CA . LYS A 1 24 ? 9.681 7.556 -8.873 1.00 0.00 24 LYS A CA 3
ATOM 3740 C C . LYS A 1 24 ? 9.878 6.060 -9.124 1.00 0.00 24 LYS A C 3
ATOM 3741 O O . LYS A 1 24 ? 8.930 5.281 -9.036 1.00 0.00 24 LYS A O 3
ATOM 3760 N N . LYS A 1 25 ? 11.116 5.702 -9.433 1.00 0.00 25 LYS A N 3
ATOM 3761 C CA . LYS A 1 25 ? 11.450 4.313 -9.698 1.00 0.00 25 LYS A CA 3
ATOM 3762 C C . LYS A 1 25 ? 10.708 3.416 -8.705 1.00 0.00 25 LYS A C 3
ATOM 3763 O O . LYS A 1 25 ? 10.063 2.447 -9.100 1.00 0.00 25 LYS A O 3
ATOM 3782 N N . LYS A 1 26 ? 10.825 3.772 -7.434 1.00 0.00 26 LYS A N 3
ATOM 3783 C CA . LYS A 1 26 ? 10.173 3.012 -6.381 1.00 0.00 26 LYS A CA 3
ATOM 3784 C C . LYS A 1 26 ? 8.667 2.966 -6.648 1.00 0.00 26 LYS A C 3
ATOM 3785 O O . LYS A 1 26 ? 8.076 1.889 -6.705 1.00 0.00 26 LYS A O 3
ATOM 3804 N N . GLN A 1 27 ? 8.090 4.148 -6.804 1.00 0.00 27 GLN A N 3
ATOM 3805 C CA . GLN A 1 27 ? 6.665 4.257 -7.063 1.00 0.00 27 GLN A CA 3
ATOM 3806 C C . GLN A 1 27 ? 6.235 3.225 -8.108 1.00 0.00 27 GLN A C 3
ATOM 3807 O O . GLN A 1 27 ? 5.163 2.632 -7.996 1.00 0.00 27 GLN A O 3
ATOM 3821 N N . GLN A 1 28 ? 7.094 3.041 -9.100 1.00 0.00 28 GLN A N 3
ATOM 3822 C CA . GLN A 1 28 ? 6.817 2.091 -10.164 1.00 0.00 28 GLN A CA 3
ATOM 3823 C C . GLN A 1 28 ? 6.864 0.661 -9.623 1.00 0.00 28 GLN A C 3
ATOM 3824 O O . GLN A 1 28 ? 5.849 -0.034 -9.605 1.00 0.00 28 GLN A O 3
ATOM 3838 N N . ASP A 1 29 ? 8.054 0.262 -9.197 1.00 0.00 29 ASP A N 3
ATOM 3839 C CA . ASP A 1 29 ? 8.247 -1.073 -8.657 1.00 0.00 29 ASP A CA 3
ATOM 3840 C C . ASP A 1 29 ? 7.009 -1.477 -7.854 1.00 0.00 29 ASP A C 3
ATOM 3841 O O . ASP A 1 29 ? 6.618 -2.644 -7.855 1.00 0.00 29 ASP A O 3
ATOM 3850 N N . VAL A 1 30 ? 6.428 -0.491 -7.187 1.00 0.00 30 VAL A N 3
ATOM 3851 C CA . VAL A 1 30 ? 5.242 -0.730 -6.381 1.00 0.00 30 VAL A CA 3
ATOM 3852 C C . VAL A 1 30 ? 4.095 -1.176 -7.289 1.00 0.00 30 VAL A C 3
ATOM 3853 O O . VAL A 1 30 ? 3.899 -2.371 -7.507 1.00 0.00 30 VAL A O 3
ATOM 3866 N N . VAL A 1 31 ? 3.366 -0.191 -7.795 1.00 0.00 31 VAL A N 3
ATOM 3867 C CA . VAL A 1 31 ? 2.243 -0.467 -8.674 1.00 0.00 31 VAL A CA 3
ATOM 3868 C C . VAL A 1 31 ? 2.614 -1.606 -9.627 1.00 0.00 31 VAL A C 3
ATOM 3869 O O . VAL A 1 31 ? 1.899 -2.603 -9.717 1.00 0.00 31 VAL A O 3
ATOM 3882 N N . ARG A 1 32 ? 3.732 -1.419 -10.314 1.00 0.00 32 ARG A N 3
ATOM 3883 C CA . ARG A 1 32 ? 4.207 -2.418 -11.256 1.00 0.00 32 ARG A CA 3
ATOM 3884 C C . ARG A 1 32 ? 3.937 -3.825 -10.718 1.00 0.00 32 ARG A C 3
ATOM 3885 O O . ARG A 1 32 ? 3.242 -4.615 -11.356 1.00 0.00 32 ARG A O 3
ATOM 3906 N N . PHE A 1 33 ? 4.502 -4.096 -9.551 1.00 0.00 33 PHE A N 3
ATOM 3907 C CA . PHE A 1 33 ? 4.332 -5.394 -8.920 1.00 0.00 33 PHE A CA 3
ATOM 3908 C C . PHE A 1 33 ? 2.849 -5.718 -8.723 1.00 0.00 33 PHE A C 3
ATOM 3909 O O . PHE A 1 33 ? 2.404 -6.820 -9.038 1.00 0.00 33 PHE A O 3
ATOM 3926 N N . LEU A 1 34 ? 2.126 -4.736 -8.203 1.00 0.00 34 LEU A N 3
ATOM 3927 C CA . LEU A 1 34 ? 0.703 -4.903 -7.961 1.00 0.00 34 LEU A CA 3
ATOM 3928 C C . LEU A 1 34 ? 0.000 -5.231 -9.279 1.00 0.00 34 LEU A C 3
ATOM 3929 O O . LEU A 1 34 ? -0.772 -6.186 -9.355 1.00 0.00 34 LEU A O 3
ATOM 3945 N N . GLU A 1 35 ? 0.293 -4.422 -10.287 1.00 0.00 35 GLU A N 3
ATOM 3946 C CA . GLU A 1 35 ? -0.301 -4.614 -11.598 1.00 0.00 35 GLU A CA 3
ATOM 3947 C C . GLU A 1 35 ? 0.080 -5.987 -12.158 1.00 0.00 35 GLU A C 3
ATOM 3948 O O . GLU A 1 35 ? -0.783 -6.738 -12.609 1.00 0.00 35 GLU A O 3
ATOM 3960 N N . ALA A 1 36 ? 1.373 -6.271 -12.110 1.00 0.00 36 ALA A N 3
ATOM 3961 C CA . ALA A 1 36 ? 1.879 -7.540 -12.606 1.00 0.00 36 ALA A CA 3
ATOM 3962 C C . ALA A 1 36 ? 1.286 -8.680 -11.776 1.00 0.00 36 ALA A C 3
ATOM 3963 O O . ALA A 1 36 ? 1.230 -9.821 -12.232 1.00 0.00 36 ALA A O 3
ATOM 3970 N N . ASN A 1 37 ? 0.858 -8.332 -10.571 1.00 0.00 37 ASN A N 3
ATOM 3971 C CA . ASN A 1 37 ? 0.271 -9.312 -9.673 1.00 0.00 37 ASN A CA 3
ATOM 3972 C C . ASN A 1 37 ? -1.246 -9.117 -9.633 1.00 0.00 37 ASN A C 3
ATOM 3973 O O . ASN A 1 37 ? -1.919 -9.644 -8.749 1.00 0.00 37 ASN A O 3
ATOM 3984 N N . LYS A 1 38 ? -1.738 -8.358 -10.600 1.00 0.00 38 LYS A N 3
ATOM 3985 C CA . LYS A 1 38 ? -3.163 -8.086 -10.686 1.00 0.00 38 LYS A CA 3
ATOM 3986 C C . LYS A 1 38 ? -3.708 -7.794 -9.287 1.00 0.00 38 LYS A C 3
ATOM 3987 O O . LYS A 1 38 ? -4.711 -8.373 -8.873 1.00 0.00 38 LYS A O 3
ATOM 4006 N N . ILE A 1 39 ? -3.022 -6.895 -8.596 1.00 0.00 39 ILE A N 3
ATOM 4007 C CA . ILE A 1 39 ? -3.424 -6.518 -7.251 1.00 0.00 39 ILE A CA 3
ATOM 4008 C C . ILE A 1 39 ? -4.187 -5.193 -7.304 1.00 0.00 39 ILE A C 3
ATOM 4009 O O . ILE A 1 39 ? -3.889 -4.334 -8.133 1.00 0.00 39 ILE A O 3
ATOM 4025 N N . GLU A 1 40 ? -5.156 -5.068 -6.409 1.00 0.00 40 GLU A N 3
ATOM 4026 C CA . GLU A 1 40 ? -5.963 -3.862 -6.343 1.00 0.00 40 GLU A CA 3
ATOM 4027 C C . GLU A 1 40 ? -5.225 -2.771 -5.563 1.00 0.00 40 GLU A C 3
ATOM 4028 O O . GLU A 1 40 ? -4.648 -3.039 -4.510 1.00 0.00 40 GLU A O 3
ATOM 4040 N N . PHE A 1 41 ? -5.269 -1.565 -6.110 1.00 0.00 41 PHE A N 3
ATOM 4041 C CA . PHE A 1 41 ? -4.612 -0.433 -5.478 1.00 0.00 41 PHE A CA 3
ATOM 4042 C C . PHE A 1 41 ? -4.939 0.869 -6.211 1.00 0.00 41 PHE A C 3
ATOM 4043 O O . PHE A 1 41 ? -5.659 0.861 -7.208 1.00 0.00 41 PHE A O 3
ATOM 4060 N N . GLU A 1 42 ? -4.394 1.958 -5.688 1.00 0.00 42 GLU A N 3
ATOM 4061 C CA . GLU A 1 42 ? -4.619 3.266 -6.281 1.00 0.00 42 GLU A CA 3
ATOM 4062 C C . GLU A 1 42 ? -3.408 4.170 -6.045 1.00 0.00 42 GLU A C 3
ATOM 4063 O O . GLU A 1 42 ? -2.778 4.108 -4.990 1.00 0.00 42 GLU A O 3
ATOM 4075 N N . GLU A 1 43 ? -3.119 4.991 -7.045 1.00 0.00 43 GLU A N 3
ATOM 4076 C CA . GLU A 1 43 ? -1.994 5.907 -6.959 1.00 0.00 43 GLU A CA 3
ATOM 4077 C C . GLU A 1 43 ? -2.454 7.262 -6.416 1.00 0.00 43 GLU A C 3
ATOM 4078 O O . GLU A 1 43 ? -2.849 8.140 -7.181 1.00 0.00 43 GLU A O 3
ATOM 4090 N N . VAL A 1 44 ? -2.386 7.389 -5.099 1.00 0.00 44 VAL A N 3
ATOM 4091 C CA . VAL A 1 44 ? -2.790 8.621 -4.444 1.00 0.00 44 VAL A CA 3
ATOM 4092 C C . VAL A 1 44 ? -1.761 9.713 -4.744 1.00 0.00 44 VAL A C 3
ATOM 4093 O O . VAL A 1 44 ? -0.835 9.930 -3.964 1.00 0.00 44 VAL A O 3
ATOM 4106 N N . ASP A 1 45 ? -1.959 10.373 -5.876 1.00 0.00 45 ASP 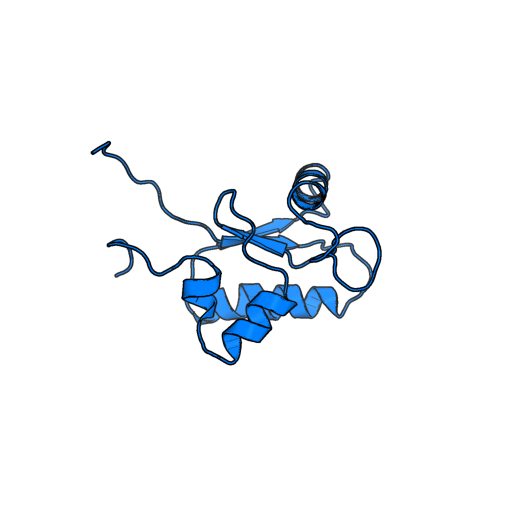A N 3
ATOM 4107 C CA . ASP A 1 45 ? -1.060 11.438 -6.288 1.00 0.00 45 ASP A CA 3
ATOM 4108 C C . ASP A 1 45 ? -1.029 12.521 -5.207 1.00 0.00 45 ASP A C 3
ATOM 4109 O O . ASP A 1 45 ? -1.900 13.389 -5.169 1.00 0.00 45 ASP A O 3
ATOM 4118 N N . ILE A 1 46 ? -0.017 12.434 -4.356 1.00 0.00 46 ILE A N 3
ATOM 4119 C CA . ILE A 1 46 ? 0.139 13.396 -3.278 1.00 0.00 46 ILE A CA 3
ATOM 4120 C C . ILE A 1 46 ? 0.511 14.758 -3.866 1.00 0.00 46 ILE A C 3
ATOM 4121 O O . ILE A 1 46 ? 0.109 15.796 -3.341 1.00 0.00 46 ILE A O 3
ATOM 4137 N N . THR A 1 47 ? 1.276 14.712 -4.947 1.00 0.00 47 THR A N 3
ATOM 4138 C CA . THR A 1 47 ? 1.708 15.930 -5.611 1.00 0.00 47 THR A CA 3
ATOM 4139 C C . THR A 1 47 ? 0.497 16.738 -6.081 1.00 0.00 47 THR A C 3
ATOM 4140 O O . THR A 1 47 ? 0.399 17.933 -5.805 1.00 0.00 47 THR A O 3
ATOM 4151 N N . MET A 1 48 ? -0.395 16.055 -6.784 1.00 0.00 48 MET A N 3
ATOM 4152 C CA . MET A 1 48 ? -1.595 16.695 -7.295 1.00 0.00 48 MET A CA 3
ATOM 4153 C C . MET A 1 48 ? -2.470 17.212 -6.151 1.00 0.00 48 MET A C 3
ATOM 4154 O O . MET A 1 48 ? -2.826 18.389 -6.121 1.00 0.00 48 MET A O 3
ATOM 4168 N N . SER A 1 49 ? -2.791 16.307 -5.238 1.00 0.00 49 SER A N 3
ATOM 4169 C CA . SER A 1 49 ? -3.617 16.658 -4.095 1.00 0.00 49 SER A CA 3
ATOM 4170 C C . SER A 1 49 ? -2.737 16.896 -2.867 1.00 0.00 49 SER A C 3
ATOM 4171 O O . SER A 1 49 ? -2.089 15.974 -2.375 1.00 0.00 49 SER A O 3
ATOM 4179 N N . GLU A 1 50 ? -2.742 18.139 -2.407 1.00 0.00 50 GLU A N 3
ATOM 4180 C CA . GLU A 1 50 ? -1.953 18.510 -1.245 1.00 0.00 50 GLU A CA 3
ATOM 4181 C C . GLU A 1 50 ? -2.402 17.711 -0.020 1.00 0.00 50 GLU A C 3
ATOM 4182 O O . GLU A 1 50 ? -1.602 17.006 0.594 1.00 0.00 50 GLU A O 3
ATOM 4194 N N . GLU A 1 51 ? -3.681 17.847 0.299 1.00 0.00 51 GLU A N 3
ATOM 4195 C CA . GLU A 1 51 ? -4.247 17.146 1.439 1.00 0.00 51 GLU A CA 3
ATOM 4196 C C . GLU A 1 51 ? -3.663 15.736 1.539 1.00 0.00 51 GLU A C 3
ATOM 4197 O O . GLU A 1 51 ? -3.040 15.387 2.540 1.00 0.00 51 GLU A O 3
ATOM 4209 N N . GLN A 1 52 ? -3.885 14.962 0.486 1.00 0.00 52 GLN A N 3
ATOM 4210 C CA . GLN A 1 52 ? -3.388 13.597 0.443 1.00 0.00 52 GLN A CA 3
ATOM 4211 C C . GLN A 1 52 ? -1.998 13.518 1.077 1.00 0.00 52 GLN A C 3
ATOM 4212 O O . GLN A 1 52 ? -1.767 12.708 1.974 1.00 0.00 52 GLN A O 3
ATOM 4226 N N . ARG A 1 53 ? -1.109 14.369 0.586 1.00 0.00 53 ARG A N 3
ATOM 4227 C CA . ARG A 1 53 ? 0.252 14.405 1.094 1.00 0.00 53 ARG A CA 3
ATOM 4228 C C . ARG A 1 53 ? 0.251 14.701 2.595 1.00 0.00 53 ARG A C 3
ATOM 4229 O O . ARG A 1 53 ? 0.853 13.967 3.377 1.00 0.00 53 ARG A O 3
ATOM 4250 N N . GLN A 1 54 ? -0.432 15.779 2.952 1.00 0.00 54 GLN A N 3
ATOM 4251 C CA . GLN A 1 54 ? -0.519 16.181 4.346 1.00 0.00 54 GLN A CA 3
ATOM 4252 C C . GLN A 1 54 ? -0.935 14.993 5.216 1.00 0.00 54 GLN A C 3
ATOM 4253 O O . GLN A 1 54 ? -0.366 14.773 6.284 1.00 0.00 54 GLN A O 3
ATOM 4267 N N . TRP A 1 55 ? -1.924 14.260 4.727 1.00 0.00 55 TRP A N 3
ATOM 4268 C CA . TRP A 1 55 ? -2.423 13.100 5.447 1.00 0.00 55 TRP A CA 3
ATOM 4269 C C . TRP A 1 55 ? -1.237 12.179 5.739 1.00 0.00 55 TRP A C 3
ATOM 4270 O O . TRP A 1 55 ? -0.938 11.893 6.897 1.00 0.00 55 TRP A O 3
ATOM 4291 N N . MET A 1 56 ? -0.593 11.740 4.667 1.00 0.00 56 MET A N 3
ATOM 4292 C CA . MET A 1 56 ? 0.554 10.856 4.793 1.00 0.00 56 MET A CA 3
ATOM 4293 C C . MET A 1 56 ? 1.519 11.360 5.868 1.00 0.00 56 MET A C 3
ATOM 4294 O O . MET A 1 56 ? 1.911 10.607 6.758 1.00 0.00 56 MET A O 3
ATOM 4308 N N . TYR A 1 57 ? 1.874 12.632 5.750 1.00 0.00 57 TYR A N 3
ATOM 4309 C CA . TYR A 1 57 ? 2.785 13.245 6.701 1.00 0.00 57 TYR A CA 3
ATOM 4310 C C . TYR A 1 57 ? 2.281 13.071 8.135 1.00 0.00 57 TYR A C 3
ATOM 4311 O O . TYR A 1 57 ? 3.038 13.248 9.089 1.00 0.00 57 TYR A O 3
ATOM 4329 N N . LYS A 1 58 ? 1.007 12.725 8.243 1.00 0.00 58 LYS A N 3
ATOM 4330 C CA . LYS A 1 58 ? 0.393 12.525 9.544 1.00 0.00 58 LYS A CA 3
ATOM 4331 C C . LYS A 1 58 ? 0.328 11.027 9.847 1.00 0.00 58 LYS A C 3
ATOM 4332 O O . LYS A 1 58 ? 0.119 10.630 10.993 1.00 0.00 58 LYS A O 3
ATOM 4351 N N . ASN A 1 59 ? 0.510 10.235 8.800 1.00 0.00 59 ASN A N 3
ATOM 4352 C CA . ASN A 1 59 ? 0.475 8.789 8.940 1.00 0.00 59 ASN A CA 3
ATOM 4353 C C . ASN A 1 59 ? 1.869 8.221 8.671 1.00 0.00 59 ASN A C 3
ATOM 4354 O O . ASN A 1 59 ? 2.006 7.171 8.045 1.00 0.00 59 ASN A O 3
ATOM 4365 N N . VAL A 1 60 ? 2.870 8.940 9.157 1.00 0.00 60 VAL A N 3
ATOM 4366 C CA . VAL A 1 60 ? 4.250 8.521 8.977 1.00 0.00 60 VAL A CA 3
ATOM 4367 C C . VAL A 1 60 ? 5.117 9.150 10.069 1.00 0.00 60 VAL A C 3
ATOM 4368 O O . VAL A 1 60 ? 5.256 10.371 10.129 1.00 0.00 60 VAL A O 3
ATOM 4381 N N . PRO A 1 61 ? 5.692 8.266 10.928 1.00 0.00 61 PRO A N 3
ATOM 4382 C CA . PRO A 1 61 ? 6.541 8.723 12.015 1.00 0.00 61 PRO A CA 3
ATOM 4383 C C . PRO A 1 61 ? 7.911 9.160 11.493 1.00 0.00 61 PRO A C 3
ATOM 4384 O O . PRO A 1 61 ? 8.230 8.950 10.324 1.00 0.00 61 PRO A O 3
ATOM 4395 N N . PRO A 1 62 ? 8.705 9.777 12.409 1.00 0.00 62 PRO A N 3
ATOM 4396 C CA . PRO A 1 62 ? 10.034 10.245 12.054 1.00 0.00 62 PRO A CA 3
ATOM 4397 C C . PRO A 1 62 ? 11.015 9.077 11.938 1.00 0.00 62 PRO A C 3
ATOM 4398 O O . PRO A 1 62 ? 11.975 9.141 11.173 1.00 0.00 62 PRO A O 3
ATOM 4409 N N . GLU A 1 63 ? 10.739 8.036 12.710 1.00 0.00 63 GLU A N 3
ATOM 4410 C CA . GLU A 1 63 ? 11.585 6.855 12.704 1.00 0.00 63 GLU A CA 3
ATOM 4411 C C . GLU A 1 63 ? 11.476 6.130 11.361 1.00 0.00 63 GLU A C 3
ATOM 4412 O O . GLU A 1 63 ? 12.434 5.507 10.908 1.00 0.00 63 GLU A O 3
ATOM 4424 N N . LYS A 1 64 ? 10.299 6.236 10.762 1.00 0.00 64 LYS A N 3
ATOM 4425 C CA . LYS A 1 64 ? 10.052 5.599 9.480 1.00 0.00 64 LYS A CA 3
ATOM 4426 C C . LYS A 1 64 ? 10.453 6.554 8.354 1.00 0.00 64 LYS A C 3
ATOM 4427 O O . LYS A 1 64 ? 10.852 6.116 7.276 1.00 0.00 64 LYS A O 3
ATOM 4446 N N . LYS A 1 65 ? 10.335 7.842 8.644 1.00 0.00 65 LYS A N 3
ATOM 4447 C CA . LYS A 1 65 ? 10.681 8.863 7.669 1.00 0.00 65 LYS A CA 3
ATOM 4448 C C . LYS A 1 65 ? 11.938 8.433 6.911 1.00 0.00 65 LYS A C 3
ATOM 4449 O O . LYS A 1 65 ? 12.973 8.164 7.519 1.00 0.00 65 LYS A O 3
ATOM 4468 N N . PRO A 1 66 ? 11.804 8.380 5.558 1.00 0.00 66 PRO A N 3
ATOM 4469 C CA . PRO A 1 66 ? 12.916 7.987 4.710 1.00 0.00 66 PRO A CA 3
ATOM 4470 C C . PRO A 1 66 ? 13.945 9.114 4.599 1.00 0.00 66 PRO A C 3
ATOM 4471 O O . PRO A 1 66 ? 13.685 10.241 5.019 1.00 0.00 66 PRO A O 3
ATOM 4482 N N . THR A 1 67 ? 15.092 8.771 4.030 1.00 0.00 67 THR A N 3
ATOM 4483 C CA . THR A 1 67 ? 16.161 9.740 3.858 1.00 0.00 67 THR A CA 3
ATOM 4484 C C . THR A 1 67 ? 16.213 10.694 5.053 1.00 0.00 67 THR A C 3
ATOM 4485 O O . THR A 1 67 ? 16.808 10.375 6.081 1.00 0.00 67 THR A O 3
ATOM 4496 N N . GLN A 1 68 ? 15.582 11.846 4.877 1.00 0.00 68 GLN A N 3
ATOM 4497 C CA . GLN A 1 68 ? 15.550 12.849 5.928 1.00 0.00 68 GLN A CA 3
ATOM 4498 C C . GLN A 1 68 ? 14.448 13.874 5.650 1.00 0.00 68 GLN A C 3
ATOM 4499 O O . GLN A 1 68 ? 14.103 14.122 4.496 1.00 0.00 68 GLN A O 3
ATOM 4513 N N . GLY A 1 69 ? 13.926 14.442 6.727 1.00 0.00 69 GLY A N 3
ATOM 4514 C CA . GLY A 1 69 ? 12.871 15.434 6.614 1.00 0.00 69 GLY A CA 3
ATOM 4515 C C . GLY A 1 69 ? 11.511 14.766 6.401 1.00 0.00 69 GLY A C 3
ATOM 4516 O O . GLY A 1 69 ? 11.366 13.563 6.612 1.00 0.00 69 GLY A O 3
ATOM 4520 N N . ASN A 1 70 ? 10.548 15.576 5.985 1.00 0.00 70 ASN A N 3
ATOM 4521 C CA . ASN A 1 70 ? 9.205 15.078 5.741 1.00 0.00 70 ASN A CA 3
ATOM 4522 C C . ASN A 1 70 ? 9.288 13.716 5.049 1.00 0.00 70 ASN A C 3
ATOM 4523 O O . ASN A 1 70 ? 10.295 13.396 4.419 1.00 0.00 70 ASN A O 3
ATOM 4534 N N . PRO A 1 71 ? 8.187 12.930 5.192 1.00 0.00 71 PRO A N 3
ATOM 4535 C CA . PRO A 1 71 ? 8.126 11.610 4.588 1.00 0.00 71 PRO A CA 3
ATOM 4536 C C . PRO A 1 71 ? 7.902 11.709 3.078 1.00 0.00 71 PRO A C 3
ATOM 4537 O O . PRO A 1 71 ? 6.944 12.337 2.628 1.00 0.00 71 PRO A O 3
ATOM 4548 N N . LEU A 1 72 ? 8.801 11.078 2.336 1.00 0.00 72 LEU A N 3
ATOM 4549 C CA . LEU A 1 72 ? 8.713 11.087 0.885 1.00 0.00 72 LEU A CA 3
ATOM 4550 C C . LEU A 1 72 ? 8.141 9.751 0.406 1.00 0.00 72 LEU A C 3
ATOM 4551 O O . LEU A 1 72 ? 8.202 8.753 1.121 1.00 0.00 72 LEU A O 3
ATOM 4567 N N . PRO A 1 73 ? 7.583 9.777 -0.834 1.00 0.00 73 PRO A N 3
ATOM 4568 C CA . PRO A 1 73 ? 7.001 8.581 -1.418 1.00 0.00 73 PRO A CA 3
ATOM 4569 C C . PRO A 1 73 ? 8.089 7.616 -1.890 1.00 0.00 73 PRO A C 3
ATOM 4570 O O . PRO A 1 73 ? 9.263 7.979 -1.949 1.00 0.00 73 PRO A O 3
ATOM 4581 N N . PRO A 1 74 ? 7.650 6.372 -2.224 1.00 0.00 74 PRO A N 3
ATOM 4582 C CA . PRO A 1 74 ? 6.243 6.025 -2.125 1.00 0.00 74 PRO A CA 3
ATOM 4583 C C . PRO A 1 74 ? 5.830 5.817 -0.666 1.00 0.00 74 PRO A C 3
ATOM 4584 O O . PRO A 1 74 ? 6.682 5.722 0.216 1.00 0.00 74 PRO A O 3
ATOM 4595 N N . GLN A 1 75 ? 4.523 5.754 -0.458 1.00 0.00 75 GLN A N 3
ATOM 4596 C CA . GLN A 1 75 ? 3.987 5.559 0.879 1.00 0.00 75 GLN A CA 3
ATOM 4597 C C . GLN A 1 75 ? 2.724 4.698 0.824 1.00 0.00 75 GLN A C 3
ATOM 4598 O O . GLN A 1 75 ? 1.616 5.204 0.991 1.00 0.00 75 GLN A O 3
ATOM 4612 N N . ILE A 1 76 ? 2.934 3.411 0.590 1.00 0.00 76 ILE A N 3
ATOM 4613 C CA . ILE A 1 76 ? 1.826 2.474 0.511 1.00 0.00 76 ILE A CA 3
ATOM 4614 C C . ILE A 1 76 ? 0.924 2.654 1.734 1.00 0.00 76 ILE A C 3
ATOM 4615 O O . ILE A 1 76 ? 1.412 2.811 2.852 1.00 0.00 76 ILE A O 3
ATOM 4631 N N . PHE A 1 77 ? -0.376 2.625 1.479 1.00 0.00 77 PHE A N 3
ATOM 4632 C CA . PHE A 1 77 ? -1.351 2.783 2.545 1.00 0.00 77 PHE A CA 3
ATOM 4633 C C . PHE A 1 77 ? -2.599 1.941 2.276 1.00 0.00 77 PHE A C 3
ATOM 4634 O O . PHE A 1 77 ? -3.403 2.275 1.407 1.00 0.00 77 PHE A O 3
ATOM 4651 N N . ASN A 1 78 ? -2.724 0.864 3.038 1.00 0.00 78 ASN A N 3
ATOM 4652 C CA . ASN A 1 78 ? -3.861 -0.029 2.893 1.00 0.00 78 ASN A CA 3
ATOM 4653 C C . ASN A 1 78 ? -5.086 0.601 3.558 1.00 0.00 78 ASN A C 3
ATOM 4654 O O . ASN A 1 78 ? -5.396 0.298 4.709 1.00 0.00 78 ASN A O 3
ATOM 4665 N N . GLY A 1 79 ? -5.751 1.464 2.804 1.00 0.00 79 GLY A N 3
ATOM 4666 C CA . GLY A 1 79 ? -6.935 2.139 3.307 1.00 0.00 79 GLY A CA 3
ATOM 4667 C C . GLY A 1 79 ? -6.556 3.344 4.169 1.00 0.00 79 GLY A C 3
ATOM 4668 O O . GLY A 1 79 ? -6.355 4.443 3.654 1.00 0.00 79 GLY A O 3
ATOM 4672 N N . ASP A 1 80 ? -6.469 3.098 5.468 1.00 0.00 80 ASP A N 3
ATOM 4673 C CA . ASP A 1 80 ? -6.118 4.149 6.408 1.00 0.00 80 ASP A CA 3
ATOM 4674 C C . ASP A 1 80 ? -5.064 3.623 7.384 1.00 0.00 80 ASP A C 3
ATOM 4675 O O . ASP A 1 80 ? -4.843 4.212 8.441 1.00 0.00 80 ASP A O 3
ATOM 4684 N N . ARG A 1 81 ? -4.441 2.520 6.995 1.00 0.00 81 ARG A N 3
ATOM 4685 C CA . ARG A 1 81 ? -3.416 1.908 7.823 1.00 0.00 81 ARG A CA 3
ATOM 4686 C C . ARG A 1 81 ? -2.048 2.029 7.150 1.00 0.00 81 ARG A C 3
ATOM 4687 O O . ARG A 1 81 ? -1.915 1.769 5.955 1.00 0.00 81 ARG A O 3
ATOM 4708 N N . TYR A 1 82 ? -1.065 2.424 7.946 1.00 0.00 82 TYR A N 3
ATOM 4709 C CA . TYR A 1 82 ? 0.288 2.583 7.442 1.00 0.00 82 TYR A CA 3
ATOM 4710 C C . TYR A 1 82 ? 0.911 1.227 7.105 1.00 0.00 82 TYR A C 3
ATOM 4711 O O . TYR A 1 82 ? 1.034 0.364 7.973 1.00 0.00 82 TYR A O 3
ATOM 4729 N N . CYS A 1 83 ? 1.286 1.081 5.843 1.00 0.00 83 CYS A N 3
ATOM 4730 C CA . CYS A 1 83 ? 1.893 -0.156 5.381 1.00 0.00 83 CYS A CA 3
ATOM 4731 C C . CYS A 1 83 ? 3.406 -0.055 5.584 1.00 0.00 83 CYS A C 3
ATOM 4732 O O . CYS A 1 83 ? 3.967 -0.727 6.448 1.00 0.00 83 CYS A O 3
ATOM 4740 N N . GLY A 1 84 ? 4.024 0.792 4.773 1.00 0.00 84 GLY A N 3
ATOM 4741 C CA . GLY A 1 84 ? 5.461 0.990 4.853 1.00 0.00 84 GLY A CA 3
ATOM 4742 C C . GLY A 1 84 ? 6.002 1.605 3.561 1.00 0.00 84 GLY A C 3
ATOM 4743 O O . GLY A 1 84 ? 5.462 1.365 2.482 1.00 0.00 84 GLY A O 3
ATOM 4747 N N . ASP A 1 85 ? 7.062 2.385 3.713 1.00 0.00 85 ASP A N 3
ATOM 4748 C CA . ASP A 1 85 ? 7.683 3.035 2.571 1.00 0.00 85 ASP A CA 3
ATOM 4749 C C . ASP A 1 85 ? 8.206 1.970 1.605 1.00 0.00 85 ASP A C 3
ATOM 4750 O O . ASP A 1 85 ? 8.088 0.775 1.870 1.00 0.00 85 ASP A O 3
ATOM 4759 N N . TYR A 1 86 ? 8.772 2.443 0.504 1.00 0.00 86 TYR A N 3
ATOM 4760 C CA . TYR A 1 86 ? 9.314 1.546 -0.503 1.00 0.00 86 TYR A CA 3
ATOM 4761 C C . TYR A 1 86 ? 10.189 0.467 0.138 1.00 0.00 86 TYR A C 3
ATOM 4762 O O . TYR A 1 86 ? 10.100 -0.705 -0.224 1.00 0.00 86 TYR A O 3
ATOM 4780 N N . ASP A 1 87 ? 11.016 0.902 1.077 1.00 0.00 87 ASP A N 3
ATOM 4781 C CA . ASP A 1 87 ? 11.907 -0.012 1.771 1.00 0.00 87 ASP A CA 3
ATOM 4782 C C . ASP A 1 87 ? 11.110 -1.226 2.254 1.00 0.00 87 ASP A C 3
ATOM 4783 O O . ASP A 1 87 ? 11.450 -2.364 1.932 1.00 0.00 87 ASP A O 3
ATOM 4792 N N . SER A 1 88 ? 10.066 -0.943 3.019 1.00 0.00 88 SER A N 3
ATOM 4793 C CA . SER A 1 88 ? 9.219 -1.997 3.549 1.00 0.00 88 SER A CA 3
ATOM 4794 C C . SER A 1 88 ? 8.810 -2.954 2.427 1.00 0.00 88 SER A C 3
ATOM 4795 O O . SER A 1 88 ? 9.074 -4.153 2.503 1.00 0.00 88 SER A O 3
ATOM 4803 N N . PHE A 1 89 ? 8.173 -2.388 1.413 1.00 0.00 89 PHE A N 3
ATOM 4804 C CA . PHE A 1 89 ? 7.726 -3.176 0.277 1.00 0.00 89 PHE A CA 3
ATOM 4805 C C . PHE A 1 89 ? 8.831 -4.118 -0.206 1.00 0.00 89 PHE A C 3
ATOM 4806 O O . PHE A 1 89 ? 8.668 -5.337 -0.180 1.00 0.00 89 PHE A O 3
ATOM 4823 N N . PHE A 1 90 ? 9.930 -3.516 -0.637 1.00 0.00 90 PHE A N 3
ATOM 4824 C CA . PHE A 1 90 ? 11.062 -4.285 -1.125 1.00 0.00 90 PHE A CA 3
ATOM 4825 C C . PHE A 1 90 ? 11.462 -5.369 -0.122 1.00 0.00 90 PHE A C 3
ATOM 4826 O O . PHE A 1 90 ? 11.515 -6.549 -0.466 1.00 0.00 90 PHE A O 3
ATOM 4843 N N . GLU A 1 91 ? 11.734 -4.930 1.098 1.00 0.00 91 GLU A N 3
ATOM 4844 C CA . GLU A 1 91 ? 12.128 -5.848 2.153 1.00 0.00 91 GLU A CA 3
ATOM 4845 C C . GLU A 1 91 ? 11.189 -7.055 2.184 1.00 0.00 91 GLU A C 3
ATOM 4846 O O . GLU A 1 91 ? 11.641 -8.195 2.289 1.00 0.00 91 GLU A O 3
ATOM 4858 N N . SER A 1 92 ? 9.900 -6.765 2.091 1.00 0.00 92 SER A N 3
ATOM 4859 C CA . SER A 1 92 ? 8.893 -7.813 2.107 1.00 0.00 92 SER A CA 3
ATOM 4860 C C . SER A 1 92 ? 8.931 -8.594 0.793 1.00 0.00 92 SER A C 3
ATOM 4861 O O . SER A 1 92 ? 8.619 -9.784 0.765 1.00 0.00 92 SER A O 3
ATOM 4869 N N . LYS A 1 93 ? 9.314 -7.894 -0.265 1.00 0.00 93 LYS A N 3
ATOM 4870 C CA . LYS A 1 93 ? 9.396 -8.507 -1.579 1.00 0.00 93 LYS A CA 3
ATOM 4871 C C . LYS A 1 93 ? 10.339 -9.711 -1.518 1.00 0.00 93 LYS A C 3
ATOM 4872 O O . LYS A 1 93 ? 9.993 -10.799 -1.975 1.00 0.00 93 LYS A O 3
ATOM 4891 N N . GLU A 1 94 ? 11.512 -9.474 -0.949 1.00 0.00 94 GLU A N 3
ATOM 4892 C CA . GLU A 1 94 ? 12.508 -10.525 -0.822 1.00 0.00 94 GLU A CA 3
ATOM 4893 C C . GLU A 1 94 ? 11.933 -11.709 -0.041 1.00 0.00 94 GLU A C 3
ATOM 4894 O O . GLU A 1 94 ? 12.356 -12.848 -0.234 1.00 0.00 94 GLU A O 3
ATOM 4906 N N . SER A 1 95 ? 10.979 -11.399 0.824 1.00 0.00 95 SER A N 3
ATOM 4907 C CA . SER A 1 95 ? 10.342 -12.423 1.634 1.00 0.00 95 SER A CA 3
ATOM 4908 C C . SER A 1 95 ? 8.999 -12.819 1.017 1.00 0.00 95 SER A C 3
ATOM 4909 O O . SER A 1 95 ? 8.239 -13.582 1.612 1.00 0.00 95 SER A O 3
ATOM 4917 N N . ASN A 1 96 ? 8.747 -12.282 -0.168 1.00 0.00 96 ASN A N 3
ATOM 4918 C CA . ASN A 1 96 ? 7.509 -12.569 -0.872 1.00 0.00 96 ASN A CA 3
ATOM 4919 C C . ASN A 1 96 ? 6.332 -12.423 0.095 1.00 0.00 96 ASN A C 3
ATOM 4920 O O . ASN A 1 96 ? 5.542 -13.351 0.262 1.00 0.00 96 ASN A O 3
ATOM 4931 N N . THR A 1 97 ? 6.252 -11.250 0.706 1.00 0.00 97 THR A N 3
ATOM 4932 C CA . THR A 1 97 ? 5.184 -10.970 1.651 1.00 0.00 97 THR A CA 3
ATOM 4933 C C . THR A 1 97 ? 4.470 -9.669 1.279 1.00 0.00 97 THR A C 3
ATOM 4934 O O . THR A 1 97 ? 3.573 -9.223 1.993 1.00 0.00 97 THR A O 3
ATOM 4945 N N . VAL A 1 98 ? 4.896 -9.096 0.163 1.00 0.00 98 VAL A N 3
ATOM 4946 C CA . VAL A 1 98 ? 4.308 -7.855 -0.312 1.00 0.00 98 VAL A CA 3
ATOM 4947 C C . VAL A 1 98 ? 2.806 -7.863 -0.023 1.00 0.00 98 VAL A C 3
ATOM 4948 O O . VAL A 1 98 ? 2.276 -6.913 0.551 1.00 0.00 98 VAL A O 3
ATOM 4961 N N . PHE A 1 99 ? 2.163 -8.946 -0.432 1.00 0.00 99 PHE A N 3
ATOM 4962 C CA . PHE A 1 99 ? 0.732 -9.091 -0.224 1.00 0.00 99 PHE A CA 3
ATOM 4963 C C . PHE A 1 99 ? 0.366 -8.866 1.244 1.00 0.00 99 PHE A C 3
ATOM 4964 O O . PHE A 1 99 ? -0.522 -8.073 1.552 1.00 0.00 99 PHE A O 3
ATOM 4981 N N . SER A 1 100 ? 1.070 -9.579 2.112 1.00 0.00 100 SER A N 3
ATOM 4982 C CA . SER A 1 100 ? 0.831 -9.467 3.541 1.00 0.00 100 SER A CA 3
ATOM 4983 C C . SER A 1 100 ? 1.276 -8.091 4.040 1.00 0.00 100 SER A C 3
ATOM 4984 O O . SER A 1 100 ? 0.621 -7.494 4.892 1.00 0.00 100 SER A O 3
ATOM 4992 N N . PHE A 1 101 ? 2.389 -7.628 3.488 1.00 0.00 101 PHE A N 3
ATOM 4993 C CA . PHE A 1 101 ? 2.930 -6.334 3.867 1.00 0.00 101 PHE A CA 3
ATOM 4994 C C . PHE A 1 101 ? 1.881 -5.232 3.703 1.00 0.00 101 PHE A C 3
ATOM 4995 O O . PHE A 1 101 ? 1.809 -4.313 4.517 1.00 0.00 101 PHE A O 3
ATOM 5012 N N . LEU A 1 102 ? 1.094 -5.361 2.645 1.00 0.00 102 LEU A N 3
ATOM 5013 C CA . LEU A 1 102 ? 0.053 -4.388 2.364 1.00 0.00 102 LEU A CA 3
ATOM 5014 C C . LEU A 1 102 ? -1.205 -4.749 3.157 1.00 0.00 102 LEU A C 3
ATOM 5015 O O . LEU A 1 102 ? -2.025 -3.882 3.456 1.00 0.00 102 LEU A O 3
ATOM 5031 N N . GLY A 1 103 ? -1.317 -6.030 3.475 1.00 0.00 103 GLY A N 3
ATOM 5032 C CA . GLY A 1 103 ? -2.461 -6.517 4.228 1.00 0.00 103 GLY A CA 3
ATOM 5033 C C . GLY A 1 103 ? -3.431 -7.277 3.321 1.00 0.00 103 GLY A C 3
ATOM 5034 O O . GLY A 1 103 ? -4.646 -7.164 3.472 1.00 0.00 103 GLY A O 3
ATOM 5038 N N . LEU A 1 104 ? -2.857 -8.036 2.399 1.00 0.00 104 LEU A N 3
ATOM 5039 C CA . LEU A 1 104 ? -3.655 -8.815 1.468 1.00 0.00 104 LEU A CA 3
ATOM 5040 C C . LEU A 1 104 ? -3.582 -10.294 1.853 1.00 0.00 104 LEU A C 3
ATOM 5041 O O . LEU A 1 104 ? -3.148 -11.126 1.057 1.00 0.00 104 LEU A O 3
ATOM 5057 N N . LYS A 1 105 ? -4.012 -10.576 3.074 1.00 0.00 105 LYS A N 3
ATOM 5058 C CA . LYS A 1 105 ? -4.000 -11.940 3.575 1.00 0.00 105 LYS A CA 3
ATOM 5059 C C . LYS A 1 105 ? -4.678 -11.982 4.946 1.00 0.00 105 LYS A C 3
ATOM 5060 O O . LYS A 1 105 ? -5.059 -10.944 5.485 1.00 0.00 105 LYS A O 3
ATOM 5079 N N . SER A 1 106 ? -4.806 -13.192 5.471 1.00 0.00 106 SER A N 3
ATOM 5080 C CA . SER A 1 106 ? -5.431 -13.382 6.769 1.00 0.00 106 SER A CA 3
ATOM 5081 C C . SER A 1 106 ? -6.931 -13.096 6.674 1.00 0.00 106 SER A C 3
ATOM 5082 O O . SER A 1 106 ? -7.751 -13.978 6.926 1.00 0.00 106 SER A O 3
ATOM 5090 N N . GLY A 1 107 ? -7.244 -11.861 6.311 1.00 0.00 107 GLY A N 3
ATOM 5091 C CA . GLY A 1 107 ? -8.631 -11.449 6.180 1.00 0.00 107 GLY A CA 3
ATOM 5092 C C . GLY A 1 107 ? -9.373 -12.330 5.173 1.00 0.00 107 GLY A C 3
ATOM 5093 O O . GLY A 1 107 ? -8.887 -13.397 4.800 1.00 0.00 107 GLY A O 3
ATOM 5097 N N . PRO A 1 108 ? -10.568 -11.839 4.750 1.00 0.00 108 PRO A N 3
ATOM 5098 C CA . PRO A 1 108 ? -11.382 -12.570 3.794 1.00 0.00 108 PRO A CA 3
ATOM 5099 C C . PRO A 1 108 ? -10.800 -12.463 2.383 1.00 0.00 108 PRO A C 3
ATOM 5100 O O . PRO A 1 108 ? -10.554 -13.476 1.730 1.00 0.00 108 PRO A O 3
ATOM 5111 N N . SER A 1 109 ? -10.596 -11.226 1.954 1.00 0.00 109 SER A N 3
ATOM 5112 C CA . SER A 1 109 ? -10.047 -10.972 0.633 1.00 0.00 109 SER A CA 3
ATOM 5113 C C . SER A 1 109 ? -10.995 -11.511 -0.440 1.00 0.00 109 SER A C 3
ATOM 5114 O O . SER A 1 109 ? -10.948 -12.693 -0.778 1.00 0.00 109 SER A O 3
ATOM 5122 N N . SER A 1 110 ? -11.834 -10.619 -0.945 1.00 0.00 110 SER A N 3
ATOM 5123 C CA . SER A 1 110 ? -12.792 -10.990 -1.972 1.00 0.00 110 SER A CA 3
ATOM 5124 C C . SER A 1 110 ? -12.070 -11.659 -3.144 1.00 0.00 110 SER A C 3
ATOM 5125 O O . SER A 1 110 ? -12.364 -12.802 -3.488 1.00 0.00 110 SER A O 3
ATOM 5133 N N . GLY A 1 111 ? -11.139 -10.916 -3.725 1.00 0.00 111 GLY A N 3
ATOM 5134 C CA . GLY A 1 111 ? -10.373 -11.422 -4.851 1.00 0.00 111 GLY A CA 3
ATOM 5135 C C . GLY A 1 111 ? -10.670 -10.621 -6.120 1.00 0.00 111 GLY A C 3
ATOM 5136 O O . GLY A 1 111 ? -9.947 -9.681 -6.448 1.00 0.00 111 GLY A O 3
ATOM 5140 N N . GLY A 1 1 ? -24.450 -9.010 12.852 1.00 0.00 1 GLY A N 4
ATOM 5141 C CA . GLY A 1 1 ? -23.098 -8.488 12.748 1.00 0.00 1 GLY A CA 4
ATOM 5142 C C . GLY A 1 1 ? -22.395 -9.028 11.501 1.00 0.00 1 GLY A C 4
ATOM 5143 O O . GLY A 1 1 ? -22.985 -9.071 10.422 1.00 0.00 1 GLY A O 4
ATOM 5147 N N . SER A 1 2 ? -21.146 -9.426 11.690 1.00 0.00 2 SER A N 4
ATOM 5148 C CA . SER A 1 2 ? -20.357 -9.961 10.594 1.00 0.00 2 SER A CA 4
ATOM 5149 C C . SER A 1 2 ? -20.300 -8.950 9.447 1.00 0.00 2 SER A C 4
ATOM 5150 O O . SER A 1 2 ? -21.154 -8.961 8.562 1.00 0.00 2 SER A O 4
ATOM 5158 N N . SER A 1 3 ? -19.286 -8.099 9.501 1.00 0.00 3 SER A N 4
ATOM 5159 C CA . SER A 1 3 ? -19.107 -7.083 8.478 1.00 0.00 3 SER A CA 4
ATOM 5160 C C . SER A 1 3 ? -17.769 -7.288 7.765 1.00 0.00 3 SER A C 4
ATOM 5161 O O . SER A 1 3 ? -16.813 -7.781 8.362 1.00 0.00 3 SER A O 4
ATOM 5169 N N . GLY A 1 4 ? -17.743 -6.900 6.499 1.00 0.00 4 GLY A N 4
ATOM 5170 C CA . GLY A 1 4 ? -16.538 -7.035 5.698 1.00 0.00 4 GLY A CA 4
ATOM 5171 C C . GLY A 1 4 ? -16.413 -5.886 4.696 1.00 0.00 4 GLY A C 4
ATOM 5172 O O . GLY A 1 4 ? -17.188 -4.931 4.742 1.00 0.00 4 GLY A O 4
ATOM 5176 N N . SER A 1 5 ? -15.433 -6.015 3.815 1.00 0.00 5 SER A N 4
ATOM 5177 C CA . SER A 1 5 ? -15.196 -4.999 2.803 1.00 0.00 5 SER A CA 4
ATOM 5178 C C . SER A 1 5 ? -15.098 -5.649 1.422 1.00 0.00 5 SER A C 4
ATOM 5179 O O . SER A 1 5 ? -14.960 -6.867 1.313 1.00 0.00 5 SER A O 4
ATOM 5187 N N . SER A 1 6 ? -15.173 -4.808 0.401 1.00 0.00 6 SER A N 4
ATOM 5188 C CA . SER A 1 6 ? -15.094 -5.286 -0.969 1.00 0.00 6 SER A CA 4
ATOM 5189 C C . SER A 1 6 ? -13.662 -5.147 -1.490 1.00 0.00 6 SER A C 4
ATOM 5190 O O . SER A 1 6 ? -13.395 -4.336 -2.375 1.00 0.00 6 SER A O 4
ATOM 5198 N N . GLY A 1 7 ? -12.778 -5.952 -0.918 1.00 0.00 7 GLY A N 4
ATOM 5199 C CA . GLY A 1 7 ? -11.380 -5.929 -1.314 1.00 0.00 7 GLY A CA 4
ATOM 5200 C C . GLY A 1 7 ? -10.660 -4.719 -0.714 1.00 0.00 7 GLY A C 4
ATOM 5201 O O . GLY A 1 7 ? -11.266 -3.668 -0.514 1.00 0.00 7 GLY A O 4
ATOM 5205 N N . MET A 1 8 ? -9.377 -4.909 -0.442 1.00 0.00 8 MET A N 4
ATOM 5206 C CA . MET A 1 8 ? -8.568 -3.847 0.131 1.00 0.00 8 MET A CA 4
ATOM 5207 C C . MET A 1 8 ? -7.787 -3.106 -0.955 1.00 0.00 8 MET A C 4
ATOM 5208 O O . MET A 1 8 ? -7.035 -3.718 -1.712 1.00 0.00 8 MET A O 4
ATOM 5222 N N . VAL A 1 9 ? -7.991 -1.797 -0.998 1.00 0.00 9 VAL A N 4
ATOM 5223 C CA . VAL A 1 9 ? -7.315 -0.966 -1.979 1.00 0.00 9 VAL A CA 4
ATOM 5224 C C . VAL A 1 9 ? -6.006 -0.443 -1.383 1.00 0.00 9 VAL A C 4
ATOM 5225 O O . VAL A 1 9 ? -6.019 0.289 -0.394 1.00 0.00 9 VAL A O 4
ATOM 5238 N N . ILE A 1 10 ? -4.908 -0.838 -2.010 1.00 0.00 10 ILE A N 4
ATOM 5239 C CA . ILE A 1 10 ? -3.594 -0.419 -1.554 1.00 0.00 10 ILE A CA 4
ATOM 5240 C C . ILE A 1 10 ? -3.334 1.017 -2.013 1.00 0.00 10 ILE A C 4
ATOM 5241 O O . ILE A 1 10 ? -2.732 1.238 -3.064 1.00 0.00 10 ILE A O 4
ATOM 5257 N N . ARG A 1 11 ? -3.800 1.957 -1.204 1.00 0.00 11 ARG A N 4
ATOM 5258 C CA . ARG A 1 11 ? -3.626 3.366 -1.515 1.00 0.00 11 ARG A CA 4
ATOM 5259 C C . ARG A 1 11 ? -2.141 3.735 -1.489 1.00 0.00 11 ARG A C 4
ATOM 5260 O O . ARG A 1 11 ? -1.624 4.171 -0.462 1.00 0.00 11 ARG A O 4
ATOM 5281 N N . VAL A 1 12 ? -1.498 3.548 -2.632 1.00 0.00 12 VAL A N 4
ATOM 5282 C CA . VAL A 1 12 ? -0.083 3.855 -2.754 1.00 0.00 12 VAL A CA 4
ATOM 5283 C C . VAL A 1 12 ? 0.083 5.330 -3.127 1.00 0.00 12 VAL A C 4
ATOM 5284 O O . VAL A 1 12 ? -0.375 5.762 -4.183 1.00 0.00 12 VAL A O 4
ATOM 5297 N N . PHE A 1 13 ? 0.740 6.061 -2.239 1.00 0.00 13 PHE A N 4
ATOM 5298 C CA . PHE A 1 13 ? 0.973 7.478 -2.462 1.00 0.00 13 PHE A CA 4
ATOM 5299 C C . PHE A 1 13 ? 2.115 7.697 -3.456 1.00 0.00 13 PHE A C 4
ATOM 5300 O O . PHE A 1 13 ? 3.153 7.043 -3.369 1.00 0.00 13 PHE A O 4
ATOM 5317 N N . ILE A 1 14 ? 1.884 8.618 -4.380 1.00 0.00 14 ILE A N 4
ATOM 5318 C CA . ILE A 1 14 ? 2.880 8.931 -5.391 1.00 0.00 14 ILE A CA 4
ATOM 5319 C C . ILE A 1 14 ? 2.919 10.445 -5.611 1.00 0.00 14 ILE A C 4
ATOM 5320 O O . ILE A 1 14 ? 1.893 11.116 -5.512 1.00 0.00 14 ILE A O 4
ATOM 5336 N N . ALA A 1 15 ? 4.113 10.937 -5.905 1.00 0.00 15 ALA A N 4
ATOM 5337 C CA . ALA A 1 15 ? 4.299 12.359 -6.141 1.00 0.00 15 ALA A CA 4
ATOM 5338 C C . ALA A 1 15 ? 4.898 12.567 -7.533 1.00 0.00 15 ALA A C 4
ATOM 5339 O O . ALA A 1 15 ? 6.117 12.639 -7.683 1.00 0.00 15 ALA A O 4
ATOM 5346 N N . SER A 1 16 ? 4.014 12.658 -8.515 1.00 0.00 16 SER A N 4
ATOM 5347 C CA . SER A 1 16 ? 4.441 12.857 -9.890 1.00 0.00 16 SER A CA 4
ATOM 5348 C C . SER A 1 16 ? 5.636 13.811 -9.934 1.00 0.00 16 SER A C 4
ATOM 5349 O O . SER A 1 16 ? 6.785 13.375 -9.887 1.00 0.00 16 SER A O 4
ATOM 5357 N N . SER A 1 17 ? 5.324 15.096 -10.025 1.00 0.00 17 SER A N 4
ATOM 5358 C CA . SER A 1 17 ? 6.357 16.115 -10.076 1.00 0.00 17 SER A CA 4
ATOM 5359 C C . SER A 1 17 ? 6.974 16.305 -8.689 1.00 0.00 17 SER A C 4
ATOM 5360 O O . SER A 1 17 ? 6.579 17.204 -7.947 1.00 0.00 17 SER A O 4
ATOM 5368 N N . SER A 1 18 ? 7.933 15.445 -8.379 1.00 0.00 18 SER A N 4
ATOM 5369 C CA . SER A 1 18 ? 8.608 15.506 -7.094 1.00 0.00 18 SER A CA 4
ATOM 5370 C C . SER A 1 18 ? 10.004 16.109 -7.265 1.00 0.00 18 SER A C 4
ATOM 5371 O O . SER A 1 18 ? 10.248 17.245 -6.860 1.00 0.00 18 SER A O 4
ATOM 5379 N N . GLY A 1 19 ? 10.884 15.322 -7.866 1.00 0.00 19 GLY A N 4
ATOM 5380 C CA . GLY A 1 19 ? 12.249 15.764 -8.095 1.00 0.00 19 GLY A CA 4
ATOM 5381 C C . GLY A 1 19 ? 13.228 14.591 -8.005 1.00 0.00 19 GLY A C 4
ATOM 5382 O O . GLY A 1 19 ? 14.260 14.586 -8.674 1.00 0.00 19 GLY A O 4
ATOM 5386 N N . PHE A 1 20 ? 12.868 13.624 -7.174 1.00 0.00 20 PHE A N 4
ATOM 5387 C CA . PHE A 1 20 ? 13.701 12.448 -6.988 1.00 0.00 20 PHE A CA 4
ATOM 5388 C C . PHE A 1 20 ? 13.247 11.305 -7.897 1.00 0.00 20 PHE A C 4
ATOM 5389 O O . PHE A 1 20 ? 12.361 10.533 -7.534 1.00 0.00 20 PHE A O 4
ATOM 5406 N N . VAL A 1 21 ? 13.874 11.233 -9.062 1.00 0.00 21 VAL A N 4
ATOM 5407 C CA . VAL A 1 21 ? 13.545 10.197 -10.026 1.00 0.00 21 VAL A CA 4
ATOM 5408 C C . VAL A 1 21 ? 13.534 8.838 -9.324 1.00 0.00 21 VAL A C 4
ATOM 5409 O O . VAL A 1 21 ? 12.720 7.975 -9.648 1.00 0.00 21 VAL A O 4
ATOM 5422 N N . ALA A 1 22 ? 14.447 8.690 -8.375 1.00 0.00 22 ALA A N 4
ATOM 5423 C CA . ALA A 1 22 ? 14.552 7.451 -7.624 1.00 0.00 22 ALA A CA 4
ATOM 5424 C C . ALA A 1 22 ? 13.209 7.149 -6.955 1.00 0.00 22 ALA A C 4
ATOM 5425 O O . ALA A 1 22 ? 12.686 6.043 -7.077 1.00 0.00 22 ALA A O 4
ATOM 5432 N N . ILE A 1 23 ? 12.691 8.153 -6.263 1.00 0.00 23 ILE A N 4
ATOM 5433 C CA . ILE A 1 23 ? 11.419 8.009 -5.575 1.00 0.00 23 ILE A CA 4
ATOM 5434 C C . ILE A 1 23 ? 10.359 7.525 -6.566 1.00 0.00 23 ILE A C 4
ATOM 5435 O O . ILE A 1 23 ? 9.567 6.638 -6.250 1.00 0.00 23 ILE A O 4
ATOM 5451 N N . LYS A 1 24 ? 10.379 8.127 -7.746 1.00 0.00 24 LYS A N 4
ATOM 5452 C CA . LYS A 1 24 ? 9.429 7.768 -8.786 1.00 0.00 24 LYS A CA 4
ATOM 5453 C C . LYS A 1 24 ? 9.592 6.286 -9.129 1.00 0.00 24 LYS A C 4
ATOM 5454 O O . LYS A 1 24 ? 8.622 5.531 -9.107 1.00 0.00 24 LYS A O 4
ATOM 5473 N N . LYS A 1 25 ? 10.826 5.915 -9.438 1.00 0.00 25 LYS A N 4
ATOM 5474 C CA . LYS A 1 25 ? 11.128 4.537 -9.785 1.00 0.00 25 LYS A CA 4
ATOM 5475 C C . LYS A 1 25 ? 10.502 3.605 -8.745 1.00 0.00 25 LYS A C 4
ATOM 5476 O O . LYS A 1 25 ? 9.804 2.655 -9.098 1.00 0.00 25 LYS A O 4
ATOM 5495 N N . LYS A 1 26 ? 10.775 3.908 -7.485 1.00 0.00 26 LYS A N 4
ATOM 5496 C CA . LYS A 1 26 ? 10.247 3.110 -6.392 1.00 0.00 26 LYS A CA 4
ATOM 5497 C C . LYS A 1 26 ? 8.729 2.994 -6.536 1.00 0.00 26 LYS A C 4
ATOM 5498 O O . LYS A 1 26 ? 8.173 1.901 -6.438 1.00 0.00 26 LYS A O 4
ATOM 5517 N N . GLN A 1 27 ? 8.100 4.138 -6.767 1.00 0.00 27 GLN A N 4
ATOM 5518 C CA . GLN A 1 27 ? 6.656 4.179 -6.926 1.00 0.00 27 GLN A CA 4
ATOM 5519 C C . GLN A 1 27 ? 6.212 3.186 -8.002 1.00 0.00 27 GLN A C 4
ATOM 5520 O O . GLN A 1 27 ? 5.158 2.563 -7.880 1.00 0.00 27 GLN A O 4
ATOM 5534 N N . GLN A 1 28 ? 7.038 3.068 -9.031 1.00 0.00 28 GLN A N 4
ATOM 5535 C CA . GLN A 1 28 ? 6.744 2.161 -10.127 1.00 0.00 28 GLN A CA 4
ATOM 5536 C C . GLN A 1 28 ? 6.837 0.709 -9.654 1.00 0.00 28 GLN A C 4
ATOM 5537 O O . GLN A 1 28 ? 5.824 0.019 -9.552 1.00 0.00 28 GLN A O 4
ATOM 5551 N N . ASP A 1 29 ? 8.063 0.288 -9.378 1.00 0.00 29 ASP A N 4
ATOM 5552 C CA . ASP A 1 29 ? 8.302 -1.070 -8.919 1.00 0.00 29 ASP A CA 4
ATOM 5553 C C . ASP A 1 29 ? 7.179 -1.486 -7.966 1.00 0.00 29 ASP A C 4
ATOM 5554 O O . ASP A 1 29 ? 6.822 -2.661 -7.897 1.00 0.00 29 ASP A O 4
ATOM 5563 N N . VAL A 1 30 ? 6.654 -0.500 -7.255 1.00 0.00 30 VAL A N 4
ATOM 5564 C CA . VAL A 1 30 ? 5.579 -0.749 -6.309 1.00 0.00 30 VAL A CA 4
ATOM 5565 C C . VAL A 1 30 ? 4.313 -1.138 -7.074 1.00 0.00 30 VAL A C 4
ATOM 5566 O O . VAL A 1 30 ? 3.894 -2.294 -7.041 1.00 0.00 30 VAL A O 4
ATOM 5579 N N . VAL A 1 31 ? 3.738 -0.151 -7.745 1.00 0.00 31 VAL A N 4
ATOM 5580 C CA . VAL A 1 31 ? 2.528 -0.376 -8.517 1.00 0.00 31 VAL A CA 4
ATOM 5581 C C . VAL A 1 31 ? 2.779 -1.486 -9.539 1.00 0.00 31 VAL A C 4
ATOM 5582 O O . VAL A 1 31 ? 1.997 -2.430 -9.640 1.00 0.00 31 VAL A O 4
ATOM 5595 N N . ARG A 1 32 ? 3.873 -1.336 -10.271 1.00 0.00 32 ARG A N 4
ATOM 5596 C CA . ARG A 1 32 ? 4.237 -2.315 -11.282 1.00 0.00 32 ARG A CA 4
ATOM 5597 C C . ARG A 1 32 ? 3.971 -3.731 -10.769 1.00 0.00 32 ARG A C 4
ATOM 5598 O O . ARG A 1 32 ? 3.281 -4.513 -11.422 1.00 0.00 32 ARG A O 4
ATOM 5619 N N . PHE A 1 33 ? 4.533 -4.020 -9.604 1.00 0.00 33 PHE A N 4
ATOM 5620 C CA . PHE A 1 33 ? 4.365 -5.329 -8.996 1.00 0.00 33 PHE A CA 4
ATOM 5621 C C . PHE A 1 33 ? 2.883 -5.673 -8.835 1.00 0.00 33 PHE A C 4
ATOM 5622 O O . PHE A 1 33 ? 2.443 -6.745 -9.248 1.00 0.00 33 PHE A O 4
ATOM 5639 N N . LEU A 1 34 ? 2.155 -4.744 -8.234 1.00 0.00 34 LEU A N 4
ATOM 5640 C CA . LEU A 1 34 ? 0.732 -4.935 -8.013 1.00 0.00 34 LEU A CA 4
ATOM 5641 C C . LEU A 1 34 ? 0.045 -5.213 -9.352 1.00 0.00 34 LEU A C 4
ATOM 5642 O O . LEU A 1 34 ? -0.674 -6.201 -9.492 1.00 0.00 34 LEU A O 4
ATOM 5658 N N . GLU A 1 35 ? 0.291 -4.322 -10.302 1.00 0.00 35 GLU A N 4
ATOM 5659 C CA . GLU A 1 35 ? -0.295 -4.459 -11.625 1.00 0.00 35 GLU A CA 4
ATOM 5660 C C . GLU A 1 35 ? 0.064 -5.819 -12.227 1.00 0.00 35 GLU A C 4
ATOM 5661 O O . GLU A 1 35 ? -0.813 -6.551 -12.682 1.00 0.00 35 GLU A O 4
ATOM 5673 N N . ALA A 1 36 ? 1.355 -6.116 -12.210 1.00 0.00 36 ALA A N 4
ATOM 5674 C CA . ALA A 1 36 ? 1.841 -7.375 -12.748 1.00 0.00 36 ALA A CA 4
ATOM 5675 C C . ALA A 1 36 ? 1.244 -8.532 -11.945 1.00 0.00 36 ALA A C 4
ATOM 5676 O O . ALA A 1 36 ? 1.181 -9.661 -12.429 1.00 0.00 36 ALA A O 4
ATOM 5683 N N . ASN A 1 37 ? 0.820 -8.211 -10.731 1.00 0.00 37 ASN A N 4
ATOM 5684 C CA . ASN A 1 37 ? 0.230 -9.210 -9.856 1.00 0.00 37 ASN A CA 4
ATOM 5685 C C . ASN A 1 37 ? -1.292 -9.057 -9.868 1.00 0.00 37 ASN A C 4
ATOM 5686 O O . ASN A 1 37 ? -1.995 -9.753 -9.137 1.00 0.00 37 ASN A O 4
ATOM 5697 N N . LYS A 1 38 ? -1.756 -8.141 -10.705 1.00 0.00 38 LYS A N 4
ATOM 5698 C CA . LYS A 1 38 ? -3.182 -7.888 -10.822 1.00 0.00 38 LYS A CA 4
ATOM 5699 C C . LYS A 1 38 ? -3.752 -7.561 -9.440 1.00 0.00 38 LYS A C 4
ATOM 5700 O O . LYS A 1 38 ? -4.904 -7.881 -9.148 1.00 0.00 38 LYS A O 4
ATOM 5719 N N . ILE A 1 39 ? -2.920 -6.928 -8.626 1.00 0.00 39 ILE A N 4
ATOM 5720 C CA . ILE A 1 39 ? -3.327 -6.554 -7.282 1.00 0.00 39 ILE A CA 4
ATOM 5721 C C . ILE A 1 39 ? -4.099 -5.234 -7.336 1.00 0.00 39 ILE A C 4
ATOM 5722 O O . ILE A 1 39 ? -3.804 -4.372 -8.162 1.00 0.00 39 ILE A O 4
ATOM 5738 N N . GLU A 1 40 ? -5.072 -5.118 -6.445 1.00 0.00 40 GLU A N 4
ATOM 5739 C CA . GLU A 1 40 ? -5.889 -3.918 -6.381 1.00 0.00 40 GLU A CA 4
ATOM 5740 C C . GLU A 1 40 ? -5.168 -2.828 -5.585 1.00 0.00 40 GLU A C 4
ATOM 5741 O O . GLU A 1 40 ? -4.589 -3.101 -4.535 1.00 0.00 40 GLU A O 4
ATOM 5753 N N . PHE A 1 41 ? -5.227 -1.615 -6.117 1.00 0.00 41 PHE A N 4
ATOM 5754 C CA . PHE A 1 41 ? -4.587 -0.483 -5.469 1.00 0.00 41 PHE A CA 4
ATOM 5755 C C . PHE A 1 41 ? -4.896 0.819 -6.212 1.00 0.00 41 PHE A C 4
ATOM 5756 O O . PHE A 1 41 ? -5.560 0.805 -7.247 1.00 0.00 41 PHE A O 4
ATOM 5773 N N . GLU A 1 42 ? -4.399 1.913 -5.653 1.00 0.00 42 GLU A N 4
ATOM 5774 C CA . GLU A 1 42 ? -4.613 3.221 -6.249 1.00 0.00 42 GLU A CA 4
ATOM 5775 C C . GLU A 1 42 ? -3.388 4.111 -6.032 1.00 0.00 42 GLU A C 4
ATOM 5776 O O . GLU A 1 42 ? -2.798 4.109 -4.953 1.00 0.00 42 GLU A O 4
ATOM 5788 N N . GLU A 1 43 ? -3.040 4.850 -7.076 1.00 0.00 43 GLU A N 4
ATOM 5789 C CA . GLU A 1 43 ? -1.896 5.742 -7.013 1.00 0.00 43 GLU A CA 4
ATOM 5790 C C . GLU A 1 43 ? -2.324 7.120 -6.505 1.00 0.00 43 GLU A C 4
ATOM 5791 O O . GLU A 1 43 ? -2.510 8.046 -7.293 1.00 0.00 43 GLU A O 4
ATOM 5803 N N . VAL A 1 44 ? -2.469 7.213 -5.191 1.00 0.00 44 VAL A N 4
ATOM 5804 C CA . VAL A 1 44 ? -2.872 8.462 -4.569 1.00 0.00 44 VAL A CA 4
ATOM 5805 C C . VAL A 1 44 ? -1.848 9.548 -4.905 1.00 0.00 44 VAL A C 4
ATOM 5806 O O . VAL A 1 44 ? -0.806 9.645 -4.259 1.00 0.00 44 VAL A O 4
ATOM 5819 N N . ASP A 1 45 ? -2.182 10.338 -5.915 1.00 0.00 45 ASP A N 4
ATOM 5820 C CA . ASP A 1 45 ? -1.304 11.414 -6.345 1.00 0.00 45 ASP A CA 4
ATOM 5821 C C . ASP A 1 45 ? -1.258 12.493 -5.261 1.00 0.00 45 ASP A C 4
ATOM 5822 O O . ASP A 1 45 ? -2.222 13.234 -5.076 1.00 0.00 45 ASP A O 4
ATOM 5831 N N . ILE A 1 46 ? -0.128 12.547 -4.572 1.00 0.00 46 ILE A N 4
ATOM 5832 C CA . ILE A 1 46 ? 0.057 13.522 -3.512 1.00 0.00 46 ILE A CA 4
ATOM 5833 C C . ILE A 1 46 ? 0.561 14.835 -4.114 1.00 0.00 46 ILE A C 4
ATOM 5834 O O . ILE A 1 46 ? 0.189 15.915 -3.659 1.00 0.00 46 ILE A O 4
ATOM 5850 N N . THR A 1 47 ? 1.402 14.699 -5.129 1.00 0.00 47 THR A N 4
ATOM 5851 C CA . THR A 1 47 ? 1.961 15.860 -5.799 1.00 0.00 47 THR A CA 4
ATOM 5852 C C . THR A 1 47 ? 0.844 16.746 -6.353 1.00 0.00 47 THR A C 4
ATOM 5853 O O . THR A 1 47 ? 0.992 17.965 -6.427 1.00 0.00 47 THR A O 4
ATOM 5864 N N . MET A 1 48 ? -0.249 16.099 -6.729 1.00 0.00 48 MET A N 4
ATOM 5865 C CA . MET A 1 48 ? -1.391 16.812 -7.274 1.00 0.00 48 MET A CA 4
ATOM 5866 C C . MET A 1 48 ? -2.326 17.286 -6.159 1.00 0.00 48 MET A C 4
ATOM 5867 O O . MET A 1 48 ? -2.713 18.453 -6.122 1.00 0.00 48 MET A O 4
ATOM 5881 N N . SER A 1 49 ? -2.661 16.356 -5.277 1.00 0.00 49 SER A N 4
ATOM 5882 C CA . SER A 1 49 ? -3.543 16.663 -4.164 1.00 0.00 49 SER A CA 4
ATOM 5883 C C . SER A 1 49 ? -2.721 16.891 -2.893 1.00 0.00 49 SER A C 4
ATOM 5884 O O . SER A 1 49 ? -2.375 15.939 -2.195 1.00 0.00 49 SER A O 4
ATOM 5892 N N . GLU A 1 50 ? -2.433 18.157 -2.632 1.00 0.00 50 GLU A N 4
ATOM 5893 C CA . GLU A 1 50 ? -1.659 18.522 -1.458 1.00 0.00 50 GLU A CA 4
ATOM 5894 C C . GLU A 1 50 ? -2.181 17.779 -0.226 1.00 0.00 50 GLU A C 4
ATOM 5895 O O . GLU A 1 50 ? -1.410 17.149 0.496 1.00 0.00 50 GLU A O 4
ATOM 5907 N N . GLU A 1 51 ? -3.487 17.878 -0.025 1.00 0.00 51 GLU A N 4
ATOM 5908 C CA . GLU A 1 51 ? -4.121 17.224 1.107 1.00 0.00 51 GLU A CA 4
ATOM 5909 C C . GLU A 1 51 ? -3.530 15.827 1.312 1.00 0.00 51 GLU A C 4
ATOM 5910 O O . GLU A 1 51 ? -3.016 15.518 2.385 1.00 0.00 51 GLU A O 4
ATOM 5922 N N . GLN A 1 52 ? -3.624 15.021 0.265 1.00 0.00 52 GLN A N 4
ATOM 5923 C CA . GLN A 1 52 ? -3.106 13.664 0.316 1.00 0.00 52 GLN A CA 4
ATOM 5924 C C . GLN A 1 52 ? -1.724 13.648 0.974 1.00 0.00 52 GLN A C 4
ATOM 5925 O O . GLN A 1 52 ? -1.455 12.818 1.840 1.00 0.00 52 GLN A O 4
ATOM 5939 N N . ARG A 1 53 ? -0.886 14.576 0.537 1.00 0.00 53 ARG A N 4
ATOM 5940 C CA . ARG A 1 53 ? 0.461 14.680 1.073 1.00 0.00 53 ARG A CA 4
ATOM 5941 C C . ARG A 1 53 ? 0.415 14.910 2.584 1.00 0.00 53 ARG A C 4
ATOM 5942 O O . ARG A 1 53 ? 0.871 14.070 3.358 1.00 0.00 53 ARG A O 4
ATOM 5963 N N . GLN A 1 54 ? -0.140 16.053 2.960 1.00 0.00 54 GLN A N 4
ATOM 5964 C CA . GLN A 1 54 ? -0.251 16.405 4.365 1.00 0.00 54 GLN A CA 4
ATOM 5965 C C . GLN A 1 54 ? -0.724 15.198 5.179 1.00 0.00 54 GLN A C 4
ATOM 5966 O O . GLN A 1 54 ? -0.061 14.789 6.131 1.00 0.00 54 GLN A O 4
ATOM 5980 N N . TRP A 1 55 ? -1.866 14.662 4.774 1.00 0.00 55 TRP A N 4
ATOM 5981 C CA . TRP A 1 55 ? -2.434 13.511 5.453 1.00 0.00 55 TRP A CA 4
ATOM 5982 C C . TRP A 1 55 ? -1.323 12.476 5.640 1.00 0.00 55 TRP A C 4
ATOM 5983 O O . TRP A 1 55 ? -1.170 11.913 6.722 1.00 0.00 55 TRP A O 4
ATOM 6004 N N . MET A 1 56 ? -0.576 12.256 4.567 1.00 0.00 56 MET A N 4
ATOM 6005 C CA . MET A 1 56 ? 0.516 11.299 4.599 1.00 0.00 56 MET A CA 4
ATOM 6006 C C . MET A 1 56 ? 1.538 11.668 5.677 1.00 0.00 56 MET A C 4
ATOM 6007 O O . MET A 1 56 ? 2.000 10.805 6.421 1.00 0.00 56 MET A O 4
ATOM 6021 N N . TYR A 1 57 ? 1.859 12.953 5.727 1.00 0.00 57 TYR A N 4
ATOM 6022 C CA . TYR A 1 57 ? 2.817 13.447 6.701 1.00 0.00 57 TYR A CA 4
ATOM 6023 C C . TYR A 1 57 ? 2.274 13.307 8.124 1.00 0.00 57 TYR A C 4
ATOM 6024 O O . TYR A 1 57 ? 3.000 13.519 9.094 1.00 0.00 57 TYR A O 4
ATOM 6042 N N . LYS A 1 58 ? 1.000 12.952 8.205 1.00 0.00 58 LYS A N 4
ATOM 6043 C CA . LYS A 1 58 ? 0.350 12.782 9.493 1.00 0.00 58 LYS A CA 4
ATOM 6044 C C . LYS A 1 58 ? 0.229 11.289 9.805 1.00 0.00 58 LYS A C 4
ATOM 6045 O O . LYS A 1 58 ? -0.105 10.911 10.927 1.00 0.00 58 LYS A O 4
ATOM 6064 N N . ASN A 1 59 ? 0.508 10.481 8.793 1.00 0.00 59 ASN A N 4
ATOM 6065 C CA . ASN A 1 59 ? 0.434 9.038 8.945 1.00 0.00 59 ASN A CA 4
ATOM 6066 C C . ASN A 1 59 ? 1.823 8.435 8.724 1.00 0.00 59 ASN A C 4
ATOM 6067 O O . ASN A 1 59 ? 1.954 7.377 8.111 1.00 0.00 59 ASN A O 4
ATOM 6078 N N . VAL A 1 60 ? 2.825 9.135 9.236 1.00 0.00 60 VAL A N 4
ATOM 6079 C CA . VAL A 1 60 ? 4.199 8.681 9.102 1.00 0.00 60 VAL A CA 4
ATOM 6080 C C . VAL A 1 60 ? 5.042 9.283 10.229 1.00 0.00 60 VAL A C 4
ATOM 6081 O O . VAL A 1 60 ? 5.207 10.500 10.304 1.00 0.00 60 VAL A O 4
ATOM 6094 N N . PRO A 1 61 ? 5.566 8.379 11.100 1.00 0.00 61 PRO A N 4
ATOM 6095 C CA . PRO A 1 61 ? 6.388 8.808 12.219 1.00 0.00 61 PRO A CA 4
ATOM 6096 C C . PRO A 1 61 ? 7.785 9.218 11.748 1.00 0.00 61 PRO A C 4
ATOM 6097 O O . PRO A 1 61 ? 8.152 8.978 10.599 1.00 0.00 61 PRO A O 4
ATOM 6108 N N . PRO A 1 62 ? 8.546 9.845 12.685 1.00 0.00 62 PRO A N 4
ATOM 6109 C CA . PRO A 1 62 ? 9.895 10.290 12.378 1.00 0.00 62 PRO A CA 4
ATOM 6110 C C . PRO A 1 62 ? 10.865 9.107 12.330 1.00 0.00 62 PRO A C 4
ATOM 6111 O O . PRO A 1 62 ? 11.868 9.151 11.620 1.00 0.00 62 PRO A O 4
ATOM 6122 N N . GLU A 1 63 ? 10.531 8.079 13.096 1.00 0.00 63 GLU A N 4
ATOM 6123 C CA . GLU A 1 63 ? 11.360 6.886 13.150 1.00 0.00 63 GLU A CA 4
ATOM 6124 C C . GLU A 1 63 ? 11.203 6.072 11.865 1.00 0.00 63 GLU A C 4
ATOM 6125 O O . GLU A 1 63 ? 11.944 5.116 11.637 1.00 0.00 63 GLU A O 4
ATOM 6137 N N . LYS A 1 64 ? 10.234 6.479 11.058 1.00 0.00 64 LYS A N 4
ATOM 6138 C CA . LYS A 1 64 ? 9.971 5.799 9.802 1.00 0.00 64 LYS A CA 4
ATOM 6139 C C . LYS A 1 64 ? 10.350 6.718 8.640 1.00 0.00 64 LYS A C 4
ATOM 6140 O O . LYS A 1 64 ? 10.697 6.246 7.558 1.00 0.00 64 LYS A O 4
ATOM 6159 N N . LYS A 1 65 ? 10.272 8.015 8.902 1.00 0.00 65 LYS A N 4
ATOM 6160 C CA . LYS A 1 65 ? 10.603 9.004 7.892 1.00 0.00 65 LYS A CA 4
ATOM 6161 C C . LYS A 1 65 ? 11.818 8.526 7.094 1.00 0.00 65 LYS A C 4
ATOM 6162 O O . LYS A 1 65 ? 12.901 8.351 7.651 1.00 0.00 65 LYS A O 4
ATOM 6181 N N . PRO A 1 66 ? 11.592 8.323 5.769 1.00 0.00 66 PRO A N 4
ATOM 6182 C CA . PRO A 1 66 ? 12.655 7.868 4.889 1.00 0.00 66 PRO A CA 4
ATOM 6183 C C . PRO A 1 66 ? 13.636 9.002 4.583 1.00 0.00 66 PRO A C 4
ATOM 6184 O O . PRO A 1 66 ? 13.273 10.175 4.645 1.00 0.00 66 PRO A O 4
ATOM 6195 N N . THR A 1 67 ? 14.860 8.611 4.260 1.00 0.00 67 THR A N 4
ATOM 6196 C CA . THR A 1 67 ? 15.896 9.580 3.944 1.00 0.00 67 THR A CA 4
ATOM 6197 C C . THR A 1 67 ? 15.735 10.833 4.807 1.00 0.00 67 THR A C 4
ATOM 6198 O O . THR A 1 67 ? 15.778 10.757 6.033 1.00 0.00 67 THR A O 4
ATOM 6209 N N . GLN A 1 68 ? 15.552 11.958 4.131 1.00 0.00 68 GLN A N 4
ATOM 6210 C CA . GLN A 1 68 ? 15.384 13.226 4.820 1.00 0.00 68 GLN A CA 4
ATOM 6211 C C . GLN A 1 68 ? 14.281 13.116 5.874 1.00 0.00 68 GLN A C 4
ATOM 6212 O O . GLN A 1 68 ? 13.745 12.033 6.106 1.00 0.00 68 GLN A O 4
ATOM 6226 N N . GLY A 1 69 ? 13.973 14.251 6.484 1.00 0.00 69 GLY A N 4
ATOM 6227 C CA . GLY A 1 69 ? 12.943 14.295 7.508 1.00 0.00 69 GLY A CA 4
ATOM 6228 C C . GLY A 1 69 ? 11.563 14.017 6.910 1.00 0.00 69 GLY A C 4
ATOM 6229 O O . GLY A 1 69 ? 11.062 12.896 6.988 1.00 0.00 69 GLY A O 4
ATOM 6233 N N . ASN A 1 70 ? 10.986 15.057 6.325 1.00 0.00 70 ASN A N 4
ATOM 6234 C CA . ASN A 1 70 ? 9.674 14.939 5.714 1.00 0.00 70 ASN A CA 4
ATOM 6235 C C . ASN A 1 70 ? 9.564 13.586 5.008 1.00 0.00 70 ASN A C 4
ATOM 6236 O O . ASN A 1 70 ? 10.508 13.145 4.353 1.00 0.00 70 ASN A O 4
ATOM 6247 N N . PRO A 1 71 ? 8.374 12.948 5.169 1.00 0.00 71 PRO A N 4
ATOM 6248 C CA . PRO A 1 71 ? 8.129 11.655 4.555 1.00 0.00 71 PRO A CA 4
ATOM 6249 C C . PRO A 1 71 ? 7.888 11.798 3.051 1.00 0.00 71 PRO A C 4
ATOM 6250 O O . PRO A 1 71 ? 7.068 12.611 2.625 1.00 0.00 71 PRO A O 4
ATOM 6261 N N . LEU A 1 72 ? 8.616 10.997 2.288 1.00 0.00 72 LEU A N 4
ATOM 6262 C CA . LEU A 1 72 ? 8.492 11.025 0.841 1.00 0.00 72 LEU A CA 4
ATOM 6263 C C . LEU A 1 72 ? 8.001 9.662 0.349 1.00 0.00 72 LEU A C 4
ATOM 6264 O O . LEU A 1 72 ? 8.147 8.657 1.044 1.00 0.00 72 LEU A O 4
ATOM 6280 N N . PRO A 1 73 ? 7.414 9.670 -0.878 1.00 0.00 73 PRO A N 4
ATOM 6281 C CA . PRO A 1 73 ? 6.900 8.447 -1.470 1.00 0.00 73 PRO A CA 4
ATOM 6282 C C . PRO A 1 73 ? 8.041 7.566 -1.985 1.00 0.00 73 PRO A C 4
ATOM 6283 O O . PRO A 1 73 ? 9.187 8.007 -2.054 1.00 0.00 73 PRO A O 4
ATOM 6294 N N . PRO A 1 74 ? 7.678 6.305 -2.341 1.00 0.00 74 PRO A N 4
ATOM 6295 C CA . PRO A 1 74 ? 6.298 5.863 -2.227 1.00 0.00 74 PRO A CA 4
ATOM 6296 C C . PRO A 1 74 ? 5.927 5.595 -0.767 1.00 0.00 74 PRO A C 4
ATOM 6297 O O . PRO A 1 74 ? 6.801 5.376 0.069 1.00 0.00 74 PRO A O 4
ATOM 6308 N N . GLN A 1 75 ? 4.628 5.621 -0.506 1.00 0.00 75 GLN A N 4
ATOM 6309 C CA . GLN A 1 75 ? 4.130 5.384 0.838 1.00 0.00 75 GLN A CA 4
ATOM 6310 C C . GLN A 1 75 ? 2.854 4.542 0.790 1.00 0.00 75 GLN A C 4
ATOM 6311 O O . GLN A 1 75 ? 1.749 5.082 0.807 1.00 0.00 75 GLN A O 4
ATOM 6325 N N . ILE A 1 76 ? 3.048 3.233 0.731 1.00 0.00 76 ILE A N 4
ATOM 6326 C CA . ILE A 1 76 ? 1.926 2.311 0.681 1.00 0.00 76 ILE A CA 4
ATOM 6327 C C . ILE A 1 76 ? 1.038 2.527 1.908 1.00 0.00 76 ILE A C 4
ATOM 6328 O O . ILE A 1 76 ? 1.539 2.757 3.008 1.00 0.00 76 ILE A O 4
ATOM 6344 N N . PHE A 1 77 ? -0.264 2.446 1.678 1.00 0.00 77 PHE A N 4
ATOM 6345 C CA . PHE A 1 77 ? -1.226 2.630 2.751 1.00 0.00 77 PHE A CA 4
ATOM 6346 C C . PHE A 1 77 ? -2.530 1.887 2.452 1.00 0.00 77 PHE A C 4
ATOM 6347 O O . PHE A 1 77 ? -3.292 2.292 1.576 1.00 0.00 77 PHE A O 4
ATOM 6364 N N . ASN A 1 78 ? -2.746 0.813 3.197 1.00 0.00 78 ASN A N 4
ATOM 6365 C CA . ASN A 1 78 ? -3.944 0.010 3.023 1.00 0.00 78 ASN A CA 4
ATOM 6366 C C . ASN A 1 78 ? -5.101 0.654 3.790 1.00 0.00 78 ASN A C 4
ATOM 6367 O O . ASN A 1 78 ? -5.255 0.431 4.990 1.00 0.00 78 ASN A O 4
ATOM 6378 N N . GLY A 1 79 ? -5.883 1.441 3.066 1.00 0.00 79 GLY A N 4
ATOM 6379 C CA . GLY A 1 79 ? -7.021 2.119 3.664 1.00 0.00 79 GLY A CA 4
ATOM 6380 C C . GLY A 1 79 ? -6.569 3.323 4.493 1.00 0.00 79 GLY A C 4
ATOM 6381 O O . GLY A 1 79 ? -6.434 4.427 3.968 1.00 0.00 79 GLY A O 4
ATOM 6385 N N . ASP A 1 80 ? -6.346 3.068 5.774 1.00 0.00 80 ASP A N 4
ATOM 6386 C CA . ASP A 1 80 ? -5.911 4.117 6.681 1.00 0.00 80 ASP A CA 4
ATOM 6387 C C . ASP A 1 80 ? -4.823 3.567 7.605 1.00 0.00 80 ASP A C 4
ATOM 6388 O O . ASP A 1 80 ? -4.489 4.187 8.614 1.00 0.00 80 ASP A O 4
ATOM 6397 N N . ARG A 1 81 ? -4.300 2.410 7.228 1.00 0.00 81 ARG A N 4
ATOM 6398 C CA . ARG A 1 81 ? -3.256 1.770 8.010 1.00 0.00 81 ARG A CA 4
ATOM 6399 C C . ARG A 1 81 ? -1.909 1.885 7.293 1.00 0.00 81 ARG A C 4
ATOM 6400 O O . ARG A 1 81 ? -1.807 1.587 6.104 1.00 0.00 81 ARG A O 4
ATOM 6421 N N . TYR A 1 82 ? -0.909 2.319 8.047 1.00 0.00 82 TYR A N 4
ATOM 6422 C CA . TYR A 1 82 ? 0.427 2.477 7.498 1.00 0.00 82 TYR A CA 4
ATOM 6423 C C . TYR A 1 82 ? 1.042 1.120 7.154 1.00 0.00 82 TYR A C 4
ATOM 6424 O O . TYR A 1 82 ? 1.228 0.278 8.031 1.00 0.00 82 TYR A O 4
ATOM 6442 N N . CYS A 1 83 ? 1.342 0.949 5.874 1.00 0.00 83 CYS A N 4
ATOM 6443 C CA . CYS A 1 83 ? 1.933 -0.292 5.403 1.00 0.00 83 CYS A CA 4
ATOM 6444 C C . CYS A 1 83 ? 3.451 -0.193 5.565 1.00 0.00 83 CYS A C 4
ATOM 6445 O O . CYS A 1 83 ? 4.037 -0.890 6.391 1.00 0.00 83 CYS A O 4
ATOM 6453 N N . GLY A 1 84 ? 4.044 0.679 4.763 1.00 0.00 84 GLY A N 4
ATOM 6454 C CA . GLY A 1 84 ? 5.483 0.879 4.807 1.00 0.00 84 GLY A CA 4
ATOM 6455 C C . GLY A 1 84 ? 5.992 1.490 3.500 1.00 0.00 84 GLY A C 4
ATOM 6456 O O . GLY A 1 84 ? 5.358 1.346 2.456 1.00 0.00 84 GLY A O 4
ATOM 6460 N N . ASP A 1 85 ? 7.131 2.158 3.602 1.00 0.00 85 ASP A N 4
ATOM 6461 C CA . ASP A 1 85 ? 7.733 2.792 2.441 1.00 0.00 85 ASP A CA 4
ATOM 6462 C C . ASP A 1 85 ? 8.275 1.714 1.500 1.00 0.00 85 ASP A C 4
ATOM 6463 O O . ASP A 1 85 ? 8.118 0.522 1.760 1.00 0.00 85 ASP A O 4
ATOM 6472 N N . TYR A 1 86 ? 8.902 2.171 0.426 1.00 0.00 86 TYR A N 4
ATOM 6473 C CA . TYR A 1 86 ? 9.468 1.261 -0.554 1.00 0.00 86 TYR A CA 4
ATOM 6474 C C . TYR A 1 86 ? 10.377 0.229 0.117 1.00 0.00 86 TYR A C 4
ATOM 6475 O O . TYR A 1 86 ? 10.381 -0.941 -0.265 1.00 0.00 86 TYR A O 4
ATOM 6493 N N . ASP A 1 87 ? 11.125 0.699 1.104 1.00 0.00 87 ASP A N 4
ATOM 6494 C CA . ASP A 1 87 ? 12.036 -0.169 1.831 1.00 0.00 87 ASP A CA 4
ATOM 6495 C C . ASP A 1 87 ? 11.272 -1.394 2.337 1.00 0.00 87 ASP A C 4
ATOM 6496 O O . ASP A 1 87 ? 11.698 -2.528 2.124 1.00 0.00 87 ASP A O 4
ATOM 6505 N N . SER A 1 88 ? 10.156 -1.124 2.999 1.00 0.00 88 SER A N 4
ATOM 6506 C CA . SER A 1 88 ? 9.328 -2.190 3.537 1.00 0.00 88 SER A CA 4
ATOM 6507 C C . SER A 1 88 ? 8.903 -3.139 2.415 1.00 0.00 88 SER A C 4
ATOM 6508 O O . SER A 1 88 ? 9.093 -4.350 2.516 1.00 0.00 88 SER A O 4
ATOM 6516 N N . PHE A 1 89 ? 8.335 -2.554 1.371 1.00 0.00 89 PHE A N 4
ATOM 6517 C CA . PHE A 1 89 ? 7.881 -3.332 0.231 1.00 0.00 89 PHE A CA 4
ATOM 6518 C C . PHE A 1 89 ? 8.951 -4.333 -0.210 1.00 0.00 89 PHE A C 4
ATOM 6519 O O . PHE A 1 89 ? 8.716 -5.541 -0.202 1.00 0.00 89 PHE A O 4
ATOM 6536 N N . PHE A 1 90 ? 10.102 -3.795 -0.584 1.00 0.00 90 PHE A N 4
ATOM 6537 C CA . PHE A 1 90 ? 11.208 -4.626 -1.027 1.00 0.00 90 PHE A CA 4
ATOM 6538 C C . PHE A 1 90 ? 11.532 -5.705 0.008 1.00 0.00 90 PHE A C 4
ATOM 6539 O O . PHE A 1 90 ? 11.594 -6.888 -0.323 1.00 0.00 90 PHE A O 4
ATOM 6556 N N . GLU A 1 91 ? 11.731 -5.258 1.239 1.00 0.00 91 GLU A N 4
ATOM 6557 C CA . GLU A 1 91 ? 12.047 -6.171 2.324 1.00 0.00 91 GLU A CA 4
ATOM 6558 C C . GLU A 1 91 ? 11.101 -7.374 2.299 1.00 0.00 91 GLU A C 4
ATOM 6559 O O . GLU A 1 91 ? 11.546 -8.520 2.341 1.00 0.00 91 GLU A O 4
ATOM 6571 N N . SER A 1 92 ? 9.813 -7.071 2.231 1.00 0.00 92 SER A N 4
ATOM 6572 C CA . SER A 1 92 ? 8.800 -8.113 2.199 1.00 0.00 92 SER A CA 4
ATOM 6573 C C . SER A 1 92 ? 8.831 -8.833 0.849 1.00 0.00 92 SER A C 4
ATOM 6574 O O . SER A 1 92 ? 8.424 -9.989 0.749 1.00 0.00 92 SER A O 4
ATOM 6582 N N . LYS A 1 93 ? 9.319 -8.119 -0.154 1.00 0.00 93 LYS A N 4
ATOM 6583 C CA . LYS A 1 93 ? 9.409 -8.675 -1.494 1.00 0.00 93 LYS A CA 4
ATOM 6584 C C . LYS A 1 93 ? 10.351 -9.880 -1.479 1.00 0.00 93 LYS A C 4
ATOM 6585 O O . LYS A 1 93 ? 10.017 -10.940 -2.007 1.00 0.00 93 LYS A O 4
ATOM 6604 N N . GLU A 1 94 ? 11.510 -9.677 -0.869 1.00 0.00 94 GLU A N 4
ATOM 6605 C CA . GLU A 1 94 ? 12.503 -10.734 -0.779 1.00 0.00 94 GLU A CA 4
ATOM 6606 C C . GLU A 1 94 ? 11.926 -11.943 -0.040 1.00 0.00 94 GLU A C 4
ATOM 6607 O O . GLU A 1 94 ? 12.345 -13.076 -0.273 1.00 0.00 94 GLU A O 4
ATOM 6619 N N . SER A 1 95 ? 10.973 -11.661 0.837 1.00 0.00 95 SER A N 4
ATOM 6620 C CA . SER A 1 95 ? 10.334 -12.711 1.612 1.00 0.00 95 SER A CA 4
ATOM 6621 C C . SER A 1 95 ? 8.973 -13.056 1.004 1.00 0.00 95 SER A C 4
ATOM 6622 O O . SER A 1 95 ? 8.209 -13.827 1.581 1.00 0.00 95 SER A O 4
ATOM 6630 N N . ASN A 1 96 ? 8.712 -12.467 -0.154 1.00 0.00 96 ASN A N 4
ATOM 6631 C CA . ASN A 1 96 ? 7.457 -12.703 -0.847 1.00 0.00 96 ASN A CA 4
ATOM 6632 C C . ASN A 1 96 ? 6.296 -12.518 0.133 1.00 0.00 96 ASN A C 4
ATOM 6633 O O . ASN A 1 96 ? 5.497 -13.432 0.334 1.00 0.00 96 ASN A O 4
ATOM 6644 N N . THR A 1 97 ? 6.240 -11.330 0.717 1.00 0.00 97 THR A N 4
ATOM 6645 C CA . THR A 1 97 ? 5.190 -11.014 1.671 1.00 0.00 97 THR A CA 4
ATOM 6646 C C . THR A 1 97 ? 4.495 -9.707 1.286 1.00 0.00 97 THR A C 4
ATOM 6647 O O . THR A 1 97 ? 3.613 -9.234 2.001 1.00 0.00 97 THR A O 4
ATOM 6658 N N . VAL A 1 98 ? 4.919 -9.159 0.156 1.00 0.00 98 VAL A N 4
ATOM 6659 C CA . VAL A 1 98 ? 4.348 -7.916 -0.333 1.00 0.00 98 VAL A CA 4
ATOM 6660 C C . VAL A 1 98 ? 2.846 -7.901 -0.044 1.00 0.00 98 VAL A C 4
ATOM 6661 O O . VAL A 1 98 ? 2.338 -6.962 0.568 1.00 0.00 98 VAL A O 4
ATOM 6674 N N . PHE A 1 99 ? 2.178 -8.951 -0.497 1.00 0.00 99 PHE A N 4
ATOM 6675 C CA . PHE A 1 99 ? 0.744 -9.070 -0.295 1.00 0.00 99 PHE A CA 4
ATOM 6676 C C . PHE A 1 99 ? 0.372 -8.804 1.166 1.00 0.00 99 PHE A C 4
ATOM 6677 O O . PHE A 1 99 ? -0.508 -7.993 1.448 1.00 0.00 99 PHE A O 4
ATOM 6694 N N . SER A 1 100 ? 1.062 -9.504 2.055 1.00 0.00 100 SER A N 4
ATOM 6695 C CA . SER A 1 100 ? 0.815 -9.354 3.479 1.00 0.00 100 SER A CA 4
ATOM 6696 C C . SER A 1 100 ? 1.286 -7.976 3.949 1.00 0.00 100 SER A C 4
ATOM 6697 O O . SER A 1 100 ? 0.594 -7.307 4.715 1.00 0.00 100 SER A O 4
ATOM 6705 N N . PHE A 1 101 ? 2.461 -7.592 3.471 1.00 0.00 101 PHE A N 4
ATOM 6706 C CA . PHE A 1 101 ? 3.032 -6.306 3.833 1.00 0.00 101 PHE A CA 4
ATOM 6707 C C . PHE A 1 101 ? 2.010 -5.182 3.654 1.00 0.00 101 PHE A C 4
ATOM 6708 O O . PHE A 1 101 ? 1.934 -4.270 4.476 1.00 0.00 101 PHE A O 4
ATOM 6725 N N . LEU A 1 102 ? 1.248 -5.285 2.575 1.00 0.00 102 LEU A N 4
ATOM 6726 C CA . LEU A 1 102 ? 0.233 -4.288 2.278 1.00 0.00 102 LEU A CA 4
ATOM 6727 C C . LEU A 1 102 ? -1.052 -4.634 3.033 1.00 0.00 102 LEU A C 4
ATOM 6728 O O . LEU A 1 102 ? -1.897 -3.769 3.257 1.00 0.00 102 LEU A O 4
ATOM 6744 N N . GLY A 1 103 ? -1.159 -5.901 3.405 1.00 0.00 103 GLY A N 4
ATOM 6745 C CA . GLY A 1 103 ? -2.326 -6.372 4.130 1.00 0.00 103 GLY A CA 4
ATOM 6746 C C . GLY A 1 103 ? -3.329 -7.036 3.184 1.00 0.00 103 GLY A C 4
ATOM 6747 O O . GLY A 1 103 ? -4.517 -6.719 3.211 1.00 0.00 103 GLY A O 4
ATOM 6751 N N . LEU A 1 104 ? -2.813 -7.944 2.369 1.00 0.00 104 LEU A N 4
ATOM 6752 C CA . LEU A 1 104 ? -3.648 -8.655 1.416 1.00 0.00 104 LEU A CA 4
ATOM 6753 C C . LEU A 1 104 ? -3.804 -10.109 1.866 1.00 0.00 104 LEU A C 4
ATOM 6754 O O . LEU A 1 104 ? -4.503 -10.390 2.838 1.00 0.00 104 LEU A O 4
ATOM 6770 N N . LYS A 1 105 ? -3.140 -10.995 1.137 1.00 0.00 105 LYS A N 4
ATOM 6771 C CA . LYS A 1 105 ? -3.196 -12.413 1.449 1.00 0.00 105 LYS A CA 4
ATOM 6772 C C . LYS A 1 105 ? -4.622 -12.784 1.861 1.00 0.00 105 LYS A C 4
ATOM 6773 O O . LYS A 1 105 ? -4.918 -12.903 3.049 1.00 0.00 105 LYS A O 4
ATOM 6792 N N . SER A 1 106 ? -5.468 -12.957 0.856 1.00 0.00 106 SER A N 4
ATOM 6793 C CA . SER A 1 106 ? -6.856 -13.312 1.099 1.00 0.00 106 SER A CA 4
ATOM 6794 C C . SER A 1 106 ? -7.441 -14.008 -0.132 1.00 0.00 106 SER A C 4
ATOM 6795 O O . SER A 1 106 ? -8.200 -13.403 -0.889 1.00 0.00 106 SER A O 4
ATOM 6803 N N . GLY A 1 107 ? -7.067 -15.268 -0.294 1.00 0.00 107 GLY A N 4
ATOM 6804 C CA . GLY A 1 107 ? -7.545 -16.052 -1.420 1.00 0.00 107 GLY A CA 4
ATOM 6805 C C . GLY A 1 107 ? -7.075 -15.451 -2.746 1.00 0.00 107 GLY A C 4
ATOM 6806 O O . GLY A 1 107 ? -6.262 -14.527 -2.760 1.00 0.00 107 GLY A O 4
ATOM 6810 N N . PRO A 1 108 ? -7.621 -16.013 -3.858 1.00 0.00 108 PRO A N 4
ATOM 6811 C CA . PRO A 1 108 ? -7.266 -15.542 -5.186 1.00 0.00 108 PRO A CA 4
ATOM 6812 C C . PRO A 1 108 ? -7.939 -14.202 -5.490 1.00 0.00 108 PRO A C 4
ATOM 6813 O O . PRO A 1 108 ? -8.897 -14.146 -6.260 1.00 0.00 108 PRO A O 4
ATOM 6824 N N . SER A 1 109 ? -7.412 -13.157 -4.870 1.00 0.00 109 SER A N 4
ATOM 6825 C CA . SER A 1 109 ? -7.950 -11.821 -5.066 1.00 0.00 109 SER A CA 4
ATOM 6826 C C . SER A 1 109 ? -7.300 -11.169 -6.287 1.00 0.00 109 SER A C 4
ATOM 6827 O O . SER A 1 109 ? -7.985 -10.560 -7.108 1.00 0.00 109 SER A O 4
ATOM 6835 N N . SER A 1 110 ? -5.986 -11.318 -6.369 1.00 0.00 110 SER A N 4
ATOM 6836 C CA . SER A 1 110 ? -5.236 -10.750 -7.477 1.00 0.00 110 SER A CA 4
ATOM 6837 C C . SER A 1 110 ? -4.795 -11.860 -8.433 1.00 0.00 110 SER A C 4
ATOM 6838 O O . SER A 1 110 ? -3.712 -12.423 -8.279 1.00 0.00 110 SER A O 4
ATOM 6846 N N . GLY A 1 111 ? -5.657 -12.142 -9.399 1.00 0.00 111 GLY A N 4
ATOM 6847 C CA . GLY A 1 111 ? -5.369 -13.175 -10.380 1.00 0.00 111 GLY A CA 4
ATOM 6848 C C . GLY A 1 111 ? -6.471 -13.246 -11.440 1.00 0.00 111 GLY A C 4
ATOM 6849 O O . GLY A 1 111 ? -7.446 -12.500 -11.378 1.00 0.00 111 GLY A O 4
ATOM 6853 N N . GLY A 1 1 ? -24.719 -17.428 8.582 1.00 0.00 1 GLY A N 5
ATOM 6854 C CA . GLY A 1 1 ? -24.665 -17.438 7.130 1.00 0.00 1 GLY A CA 5
ATOM 6855 C C . GLY A 1 1 ? -23.430 -16.692 6.622 1.00 0.00 1 GLY A C 5
ATOM 6856 O O . GLY A 1 1 ? -22.413 -16.626 7.311 1.00 0.00 1 GLY A O 5
ATOM 6860 N N . SER A 1 2 ? -23.559 -16.149 5.420 1.00 0.00 2 SER A N 5
ATOM 6861 C CA . SER A 1 2 ? -22.466 -15.410 4.812 1.00 0.00 2 SER A CA 5
ATOM 6862 C C . SER A 1 2 ? -22.832 -13.928 4.704 1.00 0.00 2 SER A C 5
ATOM 6863 O O . SER A 1 2 ? -23.875 -13.581 4.154 1.00 0.00 2 SER A O 5
ATOM 6871 N N . SER A 1 3 ? -21.952 -13.094 5.239 1.00 0.00 3 SER A N 5
ATOM 6872 C CA . SER A 1 3 ? -22.169 -11.658 5.210 1.00 0.00 3 SER A CA 5
ATOM 6873 C C . SER A 1 3 ? -20.842 -10.932 4.984 1.00 0.00 3 SER A C 5
ATOM 6874 O O . SER A 1 3 ? -19.775 -11.486 5.244 1.00 0.00 3 SER A O 5
ATOM 6882 N N . GLY A 1 4 ? -20.951 -9.703 4.502 1.00 0.00 4 GLY A N 5
ATOM 6883 C CA . GLY A 1 4 ? -19.772 -8.895 4.238 1.00 0.00 4 GLY A CA 5
ATOM 6884 C C . GLY A 1 4 ? -19.901 -8.156 2.904 1.00 0.00 4 GLY A C 5
ATOM 6885 O O . GLY A 1 4 ? -20.529 -8.655 1.972 1.00 0.00 4 GLY A O 5
ATOM 6889 N N . SER A 1 5 ? -19.296 -6.978 2.856 1.00 0.00 5 SER A N 5
ATOM 6890 C CA . SER A 1 5 ? -19.336 -6.165 1.653 1.00 0.00 5 SER A CA 5
ATOM 6891 C C . SER A 1 5 ? -18.330 -5.018 1.763 1.00 0.00 5 SER A C 5
ATOM 6892 O O . SER A 1 5 ? -18.643 -3.963 2.314 1.00 0.00 5 SER A O 5
ATOM 6900 N N . SER A 1 6 ? -17.142 -5.261 1.230 1.00 0.00 6 SER A N 5
ATOM 6901 C CA . SER A 1 6 ? -16.088 -4.261 1.261 1.00 0.00 6 SER A CA 5
ATOM 6902 C C . SER A 1 6 ? -14.799 -4.842 0.677 1.00 0.00 6 SER A C 5
ATOM 6903 O O . SER A 1 6 ? -14.431 -5.976 0.980 1.00 0.00 6 SER A O 5
ATOM 6911 N N . GLY A 1 7 ? -14.147 -4.037 -0.150 1.00 0.00 7 GLY A N 5
ATOM 6912 C CA . GLY A 1 7 ? -12.906 -4.457 -0.779 1.00 0.00 7 GLY A CA 5
ATOM 6913 C C . GLY A 1 7 ? -11.717 -3.669 -0.226 1.00 0.00 7 GLY A C 5
ATOM 6914 O O . GLY A 1 7 ? -11.883 -2.821 0.650 1.00 0.00 7 GLY A O 5
ATOM 6918 N N . MET A 1 8 ? -10.544 -3.977 -0.760 1.00 0.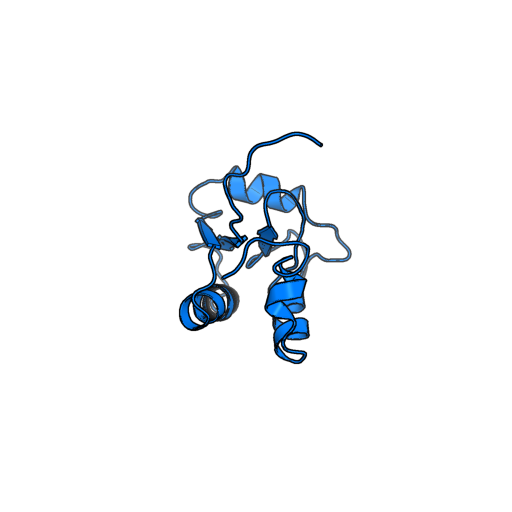00 8 MET A N 5
ATOM 6919 C CA . MET A 1 8 ? -9.328 -3.309 -0.330 1.00 0.00 8 MET A CA 5
ATOM 6920 C C . MET A 1 8 ? -8.713 -2.500 -1.474 1.00 0.00 8 MET A C 5
ATOM 6921 O O . MET A 1 8 ? -9.076 -2.685 -2.635 1.00 0.00 8 MET A O 5
ATOM 6935 N N . VAL A 1 9 ? -7.793 -1.621 -1.107 1.00 0.00 9 VAL A N 5
ATOM 6936 C CA . VAL A 1 9 ? -7.124 -0.783 -2.088 1.00 0.00 9 VAL A CA 5
ATOM 6937 C C . VAL A 1 9 ? -5.830 -0.233 -1.486 1.00 0.00 9 VAL A C 5
ATOM 6938 O O . VAL A 1 9 ? -5.859 0.721 -0.709 1.00 0.00 9 VAL A O 5
ATOM 6951 N N . ILE A 1 10 ? -4.725 -0.857 -1.867 1.00 0.00 10 ILE A N 5
ATOM 6952 C CA . ILE A 1 10 ? -3.423 -0.442 -1.374 1.00 0.00 10 ILE A CA 5
ATOM 6953 C C . ILE A 1 10 ? -3.107 0.960 -1.899 1.00 0.00 10 ILE A C 5
ATOM 6954 O O . ILE A 1 10 ? -2.286 1.118 -2.802 1.00 0.00 10 ILE A O 5
ATOM 6970 N N . ARG A 1 11 ? -3.775 1.942 -1.312 1.00 0.00 11 ARG A N 5
ATOM 6971 C CA . ARG A 1 11 ? -3.575 3.325 -1.709 1.00 0.00 11 ARG A CA 5
ATOM 6972 C C . ARG A 1 11 ? -2.085 3.673 -1.693 1.00 0.00 11 ARG A C 5
ATOM 6973 O O . ARG A 1 11 ? -1.504 3.876 -0.628 1.00 0.00 11 ARG A O 5
ATOM 6994 N N . VAL A 1 12 ? -1.511 3.730 -2.885 1.00 0.00 12 VAL A N 5
ATOM 6995 C CA . VAL A 1 12 ? -0.100 4.050 -3.021 1.00 0.00 12 VAL A CA 5
ATOM 6996 C C . VAL A 1 12 ? 0.052 5.532 -3.369 1.00 0.00 12 VAL A C 5
ATOM 6997 O O . VAL A 1 12 ? -0.330 5.960 -4.457 1.00 0.00 12 VAL A O 5
ATOM 7010 N N . PHE A 1 13 ? 0.610 6.275 -2.424 1.00 0.00 13 PHE A N 5
ATOM 7011 C CA . PHE A 1 13 ? 0.817 7.700 -2.617 1.00 0.00 13 PHE A CA 5
ATOM 7012 C C . PHE A 1 13 ? 2.033 7.962 -3.508 1.00 0.00 13 PHE A C 5
ATOM 7013 O O . PHE A 1 13 ? 3.096 7.377 -3.302 1.00 0.00 13 PHE A O 5
ATOM 7030 N N . ILE A 1 14 ? 1.836 8.840 -4.480 1.00 0.00 14 ILE A N 5
ATOM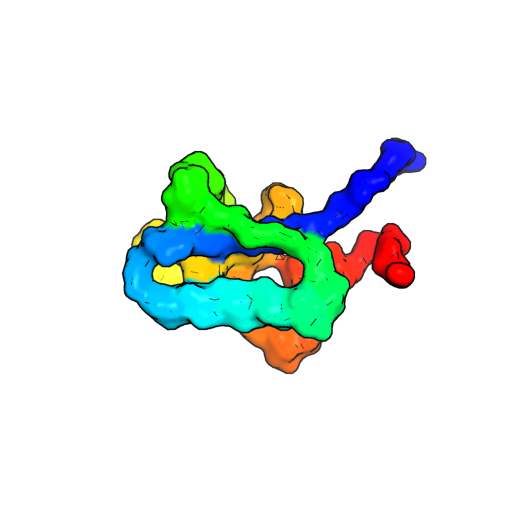 7031 C CA . ILE A 1 14 ? 2.903 9.187 -5.403 1.00 0.00 14 ILE A CA 5
ATOM 7032 C C . ILE A 1 14 ? 2.942 10.705 -5.585 1.00 0.00 14 ILE A C 5
ATOM 7033 O O . ILE A 1 14 ? 1.912 11.372 -5.489 1.00 0.00 14 ILE A O 5
ATOM 7049 N N . ALA A 1 15 ? 4.140 11.208 -5.843 1.00 0.00 15 ALA A N 5
ATOM 7050 C CA . ALA A 1 15 ? 4.326 12.636 -6.039 1.00 0.00 15 ALA A CA 5
ATOM 7051 C C . ALA A 1 15 ? 5.027 12.876 -7.378 1.00 0.00 15 ALA A C 5
ATOM 7052 O O . ALA A 1 15 ? 6.227 13.142 -7.415 1.00 0.00 15 ALA A O 5
ATOM 7059 N N . SER A 1 16 ? 4.247 12.772 -8.444 1.00 0.00 16 SER A N 5
ATOM 7060 C CA . SER A 1 16 ? 4.778 12.974 -9.781 1.00 0.00 16 SER A CA 5
ATOM 7061 C C . SER A 1 16 ? 5.225 14.428 -9.953 1.00 0.00 16 SER A C 5
ATOM 7062 O O . SER A 1 16 ? 4.564 15.207 -10.637 1.00 0.00 16 SER A O 5
ATOM 7070 N N . SER A 1 17 ? 6.344 14.748 -9.319 1.00 0.00 17 SER A N 5
ATOM 7071 C CA . SER A 1 17 ? 6.887 16.094 -9.393 1.00 0.00 17 SER A CA 5
ATOM 7072 C C . SER A 1 17 ? 8.216 16.164 -8.638 1.00 0.00 17 SER A C 5
ATOM 7073 O O . SER A 1 17 ? 9.163 16.799 -9.099 1.00 0.00 17 SER A O 5
ATOM 7081 N N . SER A 1 18 ? 8.244 15.502 -7.491 1.00 0.00 18 SER A N 5
ATOM 7082 C CA . SER A 1 18 ? 9.441 15.482 -6.668 1.00 0.00 18 SER A CA 5
ATOM 7083 C C . SER A 1 18 ? 10.683 15.366 -7.554 1.00 0.00 18 SER A C 5
ATOM 7084 O O . SER A 1 18 ? 10.650 14.707 -8.592 1.00 0.00 18 SER A O 5
ATOM 7092 N N . GLY A 1 19 ? 11.749 16.017 -7.111 1.00 0.00 19 GLY A N 5
ATOM 7093 C CA . GLY A 1 19 ? 13.000 15.995 -7.851 1.00 0.00 19 GLY A CA 5
ATOM 7094 C C . GLY A 1 19 ? 13.863 14.803 -7.433 1.00 0.00 19 GLY A C 5
ATOM 7095 O O . GLY A 1 19 ? 15.061 14.952 -7.198 1.00 0.00 19 GLY A O 5
ATOM 7099 N N . PHE A 1 20 ? 13.221 13.647 -7.353 1.00 0.00 20 PHE A N 5
ATOM 7100 C CA . PHE A 1 20 ? 13.916 12.430 -6.968 1.00 0.00 20 PHE A CA 5
ATOM 7101 C C . PHE A 1 20 ? 13.459 11.245 -7.820 1.00 0.00 20 PHE A C 5
ATOM 7102 O O . PHE A 1 20 ? 12.582 10.484 -7.413 1.00 0.00 20 PHE A O 5
ATOM 7119 N N . VAL A 1 21 ? 14.073 11.125 -8.988 1.00 0.00 21 VAL A N 5
ATOM 7120 C CA . VAL A 1 21 ? 13.740 10.045 -9.902 1.00 0.00 21 VAL A CA 5
ATOM 7121 C C . VAL A 1 21 ? 13.802 8.713 -9.153 1.00 0.00 21 VAL A C 5
ATOM 7122 O O . VAL A 1 21 ? 13.049 7.789 -9.459 1.00 0.00 21 VAL A O 5
ATOM 7135 N N . ALA A 1 22 ? 14.705 8.655 -8.185 1.00 0.00 22 ALA A N 5
ATOM 7136 C CA . ALA A 1 22 ? 14.875 7.451 -7.390 1.00 0.00 22 ALA A CA 5
ATOM 7137 C C . ALA A 1 22 ? 13.535 7.068 -6.759 1.00 0.00 22 ALA A C 5
ATOM 7138 O O . ALA A 1 22 ? 13.221 5.886 -6.629 1.00 0.00 22 ALA A O 5
ATOM 7145 N N . ILE A 1 23 ? 12.780 8.091 -6.385 1.00 0.00 23 ILE A N 5
ATOM 7146 C CA . ILE A 1 23 ? 11.481 7.877 -5.771 1.00 0.00 23 ILE A CA 5
ATOM 7147 C C . ILE A 1 23 ? 10.518 7.300 -6.811 1.00 0.00 23 ILE A C 5
ATOM 7148 O O . ILE A 1 23 ? 9.691 6.447 -6.492 1.00 0.00 23 ILE A O 5
ATOM 7164 N N . LYS A 1 24 ? 10.658 7.788 -8.035 1.00 0.00 24 LYS A N 5
ATOM 7165 C CA . LYS A 1 24 ? 9.812 7.332 -9.124 1.00 0.00 24 LYS A CA 5
ATOM 7166 C C . LYS A 1 24 ? 9.945 5.814 -9.266 1.00 0.00 24 LYS A C 5
ATOM 7167 O O . LYS A 1 24 ? 8.974 5.082 -9.079 1.00 0.00 24 LYS A O 5
ATOM 7186 N N . LYS A 1 25 ? 11.155 5.387 -9.597 1.00 0.00 25 LYS A N 5
ATOM 7187 C CA . LYS A 1 25 ? 11.427 3.970 -9.766 1.00 0.00 25 LYS A CA 5
ATOM 7188 C C . LYS A 1 25 ? 10.685 3.179 -8.687 1.00 0.00 25 LYS A C 5
ATOM 7189 O O . LYS A 1 25 ? 9.933 2.256 -8.995 1.00 0.00 25 LYS A O 5
ATOM 7208 N N . LYS A 1 26 ? 10.923 3.571 -7.443 1.00 0.00 26 LYS A N 5
ATOM 7209 C CA . LYS A 1 26 ? 10.286 2.910 -6.316 1.00 0.00 26 LYS A CA 5
ATOM 7210 C C . LYS A 1 26 ? 8.775 2.858 -6.548 1.00 0.00 26 LYS A C 5
ATOM 7211 O O . LYS A 1 26 ? 8.171 1.788 -6.493 1.00 0.00 26 LYS A O 5
ATOM 7230 N N . GLN A 1 27 ? 8.206 4.027 -6.803 1.00 0.00 27 GLN A N 5
ATOM 7231 C CA . GLN A 1 27 ? 6.777 4.128 -7.044 1.00 0.00 27 GLN A CA 5
ATOM 7232 C C . GLN A 1 27 ? 6.332 3.063 -8.048 1.00 0.00 27 GLN A C 5
ATOM 7233 O O . GLN A 1 27 ? 5.295 2.427 -7.865 1.00 0.00 27 GLN A O 5
ATOM 7247 N N . GLN A 1 28 ? 7.137 2.901 -9.087 1.00 0.00 28 GLN A N 5
ATOM 7248 C CA . GLN A 1 28 ? 6.839 1.924 -10.121 1.00 0.00 28 GLN A CA 5
ATOM 7249 C C . GLN A 1 28 ? 6.952 0.506 -9.558 1.00 0.00 28 GLN A C 5
ATOM 7250 O O . GLN A 1 28 ? 5.967 -0.229 -9.515 1.00 0.00 28 GLN A O 5
ATOM 7264 N N . ASP A 1 29 ? 8.162 0.163 -9.141 1.00 0.00 29 ASP A N 5
ATOM 7265 C CA . ASP A 1 29 ? 8.417 -1.154 -8.583 1.00 0.00 29 ASP A CA 5
ATOM 7266 C C . ASP A 1 29 ? 7.226 -1.576 -7.720 1.00 0.00 29 ASP A C 5
ATOM 7267 O O . ASP A 1 29 ? 6.918 -2.763 -7.619 1.00 0.00 29 ASP A O 5
ATOM 7276 N N . VAL A 1 30 ? 6.589 -0.582 -7.119 1.00 0.00 30 VAL A N 5
ATOM 7277 C CA . VAL A 1 30 ? 5.439 -0.835 -6.268 1.00 0.00 30 VAL A CA 5
ATOM 7278 C C . VAL A 1 30 ? 4.238 -1.210 -7.139 1.00 0.00 30 VAL A C 5
ATOM 7279 O O . VAL A 1 30 ? 4.006 -2.387 -7.409 1.00 0.00 30 VAL A O 5
ATOM 7292 N N . VAL A 1 31 ? 3.506 -0.187 -7.554 1.00 0.00 31 VAL A N 5
ATOM 7293 C CA . VAL A 1 31 ? 2.335 -0.394 -8.389 1.00 0.00 31 VAL A CA 5
ATOM 7294 C C . VAL A 1 31 ? 2.625 -1.505 -9.400 1.00 0.00 31 VAL A C 5
ATOM 7295 O O . VAL A 1 31 ? 1.848 -2.449 -9.530 1.00 0.00 31 VAL A O 5
ATOM 7308 N N . ARG A 1 32 ? 3.746 -1.354 -10.091 1.00 0.00 32 ARG A N 5
ATOM 7309 C CA . ARG A 1 32 ? 4.148 -2.333 -11.087 1.00 0.00 32 ARG A CA 5
ATOM 7310 C C . ARG A 1 32 ? 3.813 -3.747 -10.607 1.00 0.00 32 ARG A C 5
ATOM 7311 O O . ARG A 1 32 ? 3.125 -4.495 -11.301 1.00 0.00 32 ARG A O 5
ATOM 7332 N N . PHE A 1 33 ? 4.314 -4.070 -9.424 1.00 0.00 33 PHE A N 5
ATOM 7333 C CA . PHE A 1 33 ? 4.076 -5.381 -8.844 1.00 0.00 33 PHE A CA 5
ATOM 7334 C C . PHE A 1 33 ? 2.579 -5.632 -8.651 1.00 0.00 33 PHE A C 5
ATOM 7335 O O . PHE A 1 33 ? 2.079 -6.707 -8.977 1.00 0.00 33 PHE A O 5
ATOM 7352 N N . LEU A 1 34 ? 1.906 -4.621 -8.121 1.00 0.00 34 LEU A N 5
ATOM 7353 C CA . LEU A 1 34 ? 0.476 -4.718 -7.881 1.00 0.00 34 LEU A CA 5
ATOM 7354 C C . LEU A 1 34 ? -0.248 -4.925 -9.212 1.00 0.00 34 LEU A C 5
ATOM 7355 O O . LEU A 1 34 ? -1.121 -5.785 -9.322 1.00 0.00 34 LEU A O 5
ATOM 7371 N N . GLU A 1 35 ? 0.142 -4.122 -10.192 1.00 0.00 35 GLU A N 5
ATOM 7372 C CA . GLU A 1 35 ? -0.459 -4.207 -11.512 1.00 0.00 35 GLU A CA 5
ATOM 7373 C C . GLU A 1 35 ? -0.184 -5.577 -12.134 1.00 0.00 35 GLU A C 5
ATOM 7374 O O . GLU A 1 35 ? -1.098 -6.230 -12.635 1.00 0.00 35 GLU A O 5
ATOM 7386 N N . ALA A 1 36 ? 1.079 -5.972 -12.082 1.00 0.00 36 ALA A N 5
ATOM 7387 C CA . ALA A 1 36 ? 1.486 -7.253 -12.634 1.00 0.00 36 ALA A CA 5
ATOM 7388 C C . ALA A 1 36 ? 0.802 -8.379 -11.857 1.00 0.00 36 ALA A C 5
ATOM 7389 O O . ALA A 1 36 ? 0.599 -9.470 -12.387 1.00 0.00 36 ALA A O 5
ATOM 7396 N N . ASN A 1 37 ? 0.465 -8.076 -10.612 1.00 0.00 37 ASN A N 5
ATOM 7397 C CA . ASN A 1 37 ? -0.193 -9.049 -9.756 1.00 0.00 37 ASN A CA 5
ATOM 7398 C C . ASN A 1 37 ? -1.675 -8.692 -9.630 1.00 0.00 37 ASN A C 5
ATOM 7399 O O . ASN A 1 37 ? -2.383 -9.251 -8.794 1.00 0.00 37 ASN A O 5
ATOM 7410 N N . LYS A 1 38 ? -2.101 -7.763 -10.474 1.00 0.00 38 LYS A N 5
ATOM 7411 C CA . LYS A 1 38 ? -3.486 -7.325 -10.467 1.00 0.00 38 LYS A CA 5
ATOM 7412 C C . LYS A 1 38 ? -3.983 -7.238 -9.023 1.00 0.00 38 LYS A C 5
ATOM 7413 O O . LYS A 1 38 ? -5.011 -7.820 -8.680 1.00 0.00 38 LYS A O 5
ATOM 7432 N N . ILE A 1 39 ? -3.229 -6.508 -8.214 1.00 0.00 39 ILE A N 5
ATOM 7433 C CA . ILE A 1 39 ? -3.580 -6.338 -6.814 1.00 0.00 39 ILE A CA 5
ATOM 7434 C C . ILE A 1 39 ? -4.341 -5.022 -6.640 1.00 0.00 39 ILE A C 5
ATOM 7435 O O . ILE A 1 39 ? -4.195 -4.105 -7.446 1.00 0.00 39 ILE A O 5
ATOM 7451 N N . GLU A 1 40 ? -5.136 -4.972 -5.581 1.00 0.00 40 GLU A N 5
ATOM 7452 C CA . GLU A 1 40 ? -5.921 -3.783 -5.291 1.00 0.00 40 GLU A CA 5
ATOM 7453 C C . GLU A 1 40 ? -5.014 -2.660 -4.784 1.00 0.00 40 GLU A C 5
ATOM 7454 O O . GLU A 1 40 ? -4.244 -2.855 -3.845 1.00 0.00 40 GLU A O 5
ATOM 7466 N N . PHE A 1 41 ? -5.136 -1.508 -5.428 1.00 0.00 41 PHE A N 5
ATOM 7467 C CA . PHE A 1 41 ? -4.337 -0.354 -5.054 1.00 0.00 41 PHE A CA 5
ATOM 7468 C C . PHE A 1 41 ? -4.680 0.856 -5.926 1.00 0.00 41 PHE A C 5
ATOM 7469 O O . PHE A 1 41 ? -5.520 0.763 -6.820 1.00 0.00 41 PHE A O 5
ATOM 7486 N N . GLU A 1 42 ? -4.014 1.963 -5.635 1.00 0.00 42 GLU A N 5
ATOM 7487 C CA . GLU A 1 42 ? -4.237 3.189 -6.381 1.00 0.00 42 GLU A CA 5
ATOM 7488 C C . GLU A 1 42 ? -3.045 4.134 -6.220 1.00 0.00 42 GLU A C 5
ATOM 7489 O O . GLU A 1 42 ? -2.328 4.070 -5.222 1.00 0.00 42 GLU A O 5
ATOM 7501 N N . GLU A 1 43 ? -2.869 4.990 -7.216 1.00 0.00 43 GLU A N 5
ATOM 7502 C CA . GLU A 1 43 ? -1.776 5.947 -7.197 1.00 0.00 43 GLU A CA 5
ATOM 7503 C C . GLU A 1 43 ? -2.262 7.298 -6.670 1.00 0.00 43 GLU A C 5
ATOM 7504 O O . GLU A 1 43 ? -2.516 8.217 -7.447 1.00 0.00 43 GLU A O 5
ATOM 7516 N N . VAL A 1 44 ? -2.377 7.376 -5.352 1.00 0.00 44 VAL A N 5
ATOM 7517 C CA . VAL A 1 44 ? -2.828 8.600 -4.712 1.00 0.00 44 VAL A CA 5
ATOM 7518 C C . VAL A 1 44 ? -1.816 9.715 -4.982 1.00 0.00 44 VAL A C 5
ATOM 7519 O O . VAL A 1 44 ? -0.836 9.859 -4.252 1.00 0.00 44 VAL A O 5
ATOM 7532 N N . ASP A 1 45 ? -2.088 10.476 -6.032 1.00 0.00 45 ASP A N 5
ATOM 7533 C CA . ASP A 1 45 ? -1.213 11.574 -6.407 1.00 0.00 45 ASP A CA 5
ATOM 7534 C C . ASP A 1 45 ? -1.178 12.602 -5.275 1.00 0.00 45 ASP A C 5
ATOM 7535 O O . ASP A 1 45 ? -2.170 13.285 -5.021 1.00 0.00 45 ASP A O 5
ATOM 7544 N N . ILE A 1 46 ? -0.026 12.682 -4.625 1.00 0.00 46 ILE A N 5
ATOM 7545 C CA . ILE A 1 46 ? 0.150 13.615 -3.526 1.00 0.00 46 ILE A CA 5
ATOM 7546 C C . ILE A 1 46 ? 0.717 14.930 -4.066 1.00 0.00 46 ILE A C 5
ATOM 7547 O O . ILE A 1 46 ? 0.588 15.974 -3.428 1.00 0.00 46 ILE A O 5
ATOM 7563 N N . THR A 1 47 ? 1.331 14.837 -5.236 1.00 0.00 47 THR A N 5
ATOM 7564 C CA . THR A 1 47 ? 1.918 16.006 -5.869 1.00 0.00 47 THR A CA 5
ATOM 7565 C C . THR A 1 47 ? 0.823 16.982 -6.305 1.00 0.00 47 THR A C 5
ATOM 7566 O O . THR A 1 47 ? 1.001 18.196 -6.224 1.00 0.00 47 THR A O 5
ATOM 7577 N N . MET A 1 48 ? -0.285 16.414 -6.758 1.00 0.00 48 MET A N 5
ATOM 7578 C CA . MET A 1 48 ? -1.408 17.219 -7.207 1.00 0.00 48 MET A CA 5
ATOM 7579 C C . MET A 1 48 ? -2.366 17.516 -6.052 1.00 0.00 48 MET A C 5
ATOM 7580 O O . MET A 1 48 ? -2.771 18.661 -5.856 1.00 0.00 48 MET A O 5
ATOM 7594 N N . SER A 1 49 ? -2.700 16.466 -5.317 1.00 0.00 49 SER A N 5
ATOM 7595 C CA . SER A 1 49 ? -3.602 16.600 -4.186 1.00 0.00 49 SER A CA 5
ATOM 7596 C C . SER A 1 49 ? -2.803 16.840 -2.904 1.00 0.00 49 SER A C 5
ATOM 7597 O O . SER A 1 49 ? -2.414 15.892 -2.224 1.00 0.00 49 SER A O 5
ATOM 7605 N N . GLU A 1 50 ? -2.580 18.114 -2.612 1.00 0.00 50 GLU A N 5
ATOM 7606 C CA . GLU A 1 50 ? -1.834 18.490 -1.424 1.00 0.00 50 GLU A CA 5
ATOM 7607 C C . GLU A 1 50 ? -2.420 17.802 -0.189 1.00 0.00 50 GLU A C 5
ATOM 7608 O O . GLU A 1 50 ? -1.685 17.227 0.612 1.00 0.00 50 GLU A O 5
ATOM 7620 N N . GLU A 1 51 ? -3.737 17.885 -0.074 1.00 0.00 51 GLU A N 5
ATOM 7621 C CA . GLU A 1 51 ? -4.430 17.278 1.049 1.00 0.00 51 GLU A CA 5
ATOM 7622 C C . GLU A 1 51 ? -3.856 15.890 1.339 1.00 0.00 51 GLU A C 5
ATOM 7623 O O . GLU A 1 51 ? -3.418 15.616 2.456 1.00 0.00 51 GLU A O 5
ATOM 7635 N N . GLN A 1 52 ? -3.877 15.050 0.315 1.00 0.00 52 GLN A N 5
ATOM 7636 C CA . GLN A 1 52 ? -3.364 13.697 0.446 1.00 0.00 52 GLN A CA 5
ATOM 7637 C C . GLN A 1 52 ? -1.983 13.714 1.106 1.00 0.00 52 GLN A C 5
ATOM 7638 O O . GLN A 1 52 ? -1.739 12.980 2.062 1.00 0.00 52 GLN A O 5
ATOM 7652 N N . ARG A 1 53 ? -1.116 14.560 0.569 1.00 0.00 53 ARG A N 5
ATOM 7653 C CA . ARG A 1 53 ? 0.233 14.682 1.093 1.00 0.00 53 ARG A CA 5
ATOM 7654 C C . ARG A 1 53 ? 0.197 14.871 2.611 1.00 0.00 53 ARG A C 5
ATOM 7655 O O . ARG A 1 53 ? 0.719 14.043 3.356 1.00 0.00 53 ARG A O 5
ATOM 7676 N N . GLN A 1 54 ? -0.424 15.966 3.025 1.00 0.00 54 GLN A N 5
ATOM 7677 C CA . GLN A 1 54 ? -0.535 16.275 4.440 1.00 0.00 54 GLN A CA 5
ATOM 7678 C C . GLN A 1 54 ? -0.976 15.035 5.220 1.00 0.00 54 GLN A C 5
ATOM 7679 O O . GLN A 1 54 ? -0.272 14.580 6.120 1.00 0.00 54 GLN A O 5
ATOM 7693 N N . TRP A 1 55 ? -2.141 14.524 4.847 1.00 0.00 55 TRP A N 5
ATOM 7694 C CA . TRP A 1 55 ? -2.685 13.346 5.501 1.00 0.00 55 TRP A CA 5
ATOM 7695 C C . TRP A 1 55 ? -1.555 12.324 5.651 1.00 0.00 55 TRP A C 5
ATOM 7696 O O . TRP A 1 55 ? -1.339 11.787 6.736 1.00 0.00 55 TRP A O 5
ATOM 7717 N N . MET A 1 56 ? -0.865 12.087 4.545 1.00 0.00 56 MET A N 5
ATOM 7718 C CA . MET A 1 56 ? 0.237 11.140 4.540 1.00 0.00 56 MET A CA 5
ATOM 7719 C C . MET A 1 56 ? 1.294 11.522 5.578 1.00 0.00 56 MET A C 5
ATOM 7720 O O . MET A 1 56 ? 1.822 10.659 6.278 1.00 0.00 56 MET A O 5
ATOM 7734 N N . TYR A 1 57 ? 1.571 12.816 5.645 1.00 0.00 57 TYR A N 5
ATOM 7735 C CA . TYR A 1 57 ? 2.555 13.323 6.586 1.00 0.00 57 TYR A CA 5
ATOM 7736 C C . TYR A 1 57 ? 2.031 13.247 8.022 1.00 0.00 57 TYR A C 5
ATOM 7737 O O . TYR A 1 57 ? 2.752 13.563 8.967 1.00 0.00 57 TYR A O 5
ATOM 7755 N N . LYS A 1 58 ? 0.781 12.825 8.140 1.00 0.00 58 LYS A N 5
ATOM 7756 C CA . LYS A 1 58 ? 0.152 12.704 9.444 1.00 0.00 58 LYS A CA 5
ATOM 7757 C C . LYS A 1 58 ? 0.044 11.224 9.818 1.00 0.00 58 LYS A C 5
ATOM 7758 O O . LYS A 1 58 ? -0.272 10.890 10.958 1.00 0.00 58 LYS A O 5
ATOM 7777 N N . ASN A 1 59 ? 0.313 10.377 8.835 1.00 0.00 59 ASN A N 5
ATOM 7778 C CA . ASN A 1 59 ? 0.250 8.941 9.046 1.00 0.00 59 ASN A CA 5
ATOM 7779 C C . ASN A 1 59 ? 1.633 8.333 8.802 1.00 0.00 59 ASN A C 5
ATOM 7780 O O . ASN A 1 59 ? 1.744 7.217 8.298 1.00 0.00 59 ASN A O 5
ATOM 7791 N N . VAL A 1 60 ? 2.652 9.095 9.171 1.00 0.00 60 VAL A N 5
ATOM 7792 C CA . VAL A 1 60 ? 4.023 8.645 8.999 1.00 0.00 60 VAL A CA 5
ATOM 7793 C C . VAL A 1 60 ? 4.913 9.325 10.042 1.00 0.00 60 VAL A C 5
ATOM 7794 O O . VAL A 1 60 ? 5.072 10.544 10.028 1.00 0.00 60 VAL A O 5
ATOM 7807 N N . PRO A 1 61 ? 5.485 8.484 10.945 1.00 0.00 61 PRO A N 5
ATOM 7808 C CA . PRO A 1 61 ? 6.355 8.990 11.993 1.00 0.00 61 PRO A CA 5
ATOM 7809 C C . PRO A 1 61 ? 7.725 9.375 11.430 1.00 0.00 61 PRO A C 5
ATOM 7810 O O . PRO A 1 61 ? 8.017 9.113 10.264 1.00 0.00 61 PRO A O 5
ATOM 7821 N N . PRO A 1 62 ? 8.551 10.005 12.308 1.00 0.00 62 PRO A N 5
ATOM 7822 C CA . PRO A 1 62 ? 9.883 10.428 11.911 1.00 0.00 62 PRO A CA 5
ATOM 7823 C C . PRO A 1 62 ? 10.834 9.233 11.822 1.00 0.00 62 PRO A C 5
ATOM 7824 O O . PRO A 1 62 ? 11.770 9.238 11.025 1.00 0.00 62 PRO A O 5
ATOM 7835 N N . GLU A 1 63 ? 10.561 8.237 12.653 1.00 0.00 63 GLU A N 5
ATOM 7836 C CA . GLU A 1 63 ? 11.380 7.038 12.678 1.00 0.00 63 GLU A CA 5
ATOM 7837 C C . GLU A 1 63 ? 11.200 6.245 11.382 1.00 0.00 63 GLU A C 5
ATOM 7838 O O . GLU A 1 63 ? 12.003 5.365 11.072 1.00 0.00 63 GLU A O 5
ATOM 7850 N N . LYS A 1 64 ? 10.143 6.584 10.660 1.00 0.00 64 LYS A N 5
ATOM 7851 C CA . LYS A 1 64 ? 9.847 5.914 9.405 1.00 0.00 64 LYS A CA 5
ATOM 7852 C C . LYS A 1 64 ? 10.279 6.808 8.241 1.00 0.00 64 LYS A C 5
ATOM 7853 O O . LYS A 1 64 ? 10.685 6.313 7.191 1.00 0.00 64 LYS A O 5
ATOM 7872 N N . LYS A 1 65 ? 10.178 8.110 8.467 1.00 0.00 65 LYS A N 5
ATOM 7873 C CA . LYS A 1 65 ? 10.553 9.077 7.451 1.00 0.00 65 LYS A CA 5
ATOM 7874 C C . LYS A 1 65 ? 11.814 8.593 6.732 1.00 0.00 65 LYS A C 5
ATOM 7875 O O . LYS A 1 65 ? 12.833 8.328 7.369 1.00 0.00 65 LYS A O 5
ATOM 7894 N N . PRO A 1 66 ? 11.702 8.489 5.381 1.00 0.00 66 PRO A N 5
ATOM 7895 C CA . PRO A 1 66 ? 12.820 8.041 4.569 1.00 0.00 66 PRO A CA 5
ATOM 7896 C C . PRO A 1 66 ? 13.873 9.142 4.431 1.00 0.00 66 PRO A C 5
ATOM 7897 O O . PRO A 1 66 ? 13.671 10.262 4.897 1.00 0.00 66 PRO A O 5
ATOM 7908 N N . THR A 1 67 ? 14.976 8.785 3.788 1.00 0.00 67 THR A N 5
ATOM 7909 C CA . THR A 1 67 ? 16.061 9.729 3.583 1.00 0.00 67 THR A CA 5
ATOM 7910 C C . THR A 1 67 ? 16.215 10.638 4.803 1.00 0.00 67 THR A C 5
ATOM 7911 O O . THR A 1 67 ? 16.853 10.263 5.785 1.00 0.00 67 THR A O 5
ATOM 7922 N N . GLN A 1 68 ? 15.618 11.817 4.701 1.00 0.00 68 GLN A N 5
ATOM 7923 C CA . GLN A 1 68 ? 15.680 12.783 5.785 1.00 0.00 68 GLN A CA 5
ATOM 7924 C C . GLN A 1 68 ? 14.676 13.913 5.547 1.00 0.00 68 GLN A C 5
ATOM 7925 O O . GLN A 1 68 ? 14.708 14.569 4.507 1.00 0.00 68 GLN A O 5
ATOM 7939 N N . GLY A 1 69 ? 13.807 14.105 6.529 1.00 0.00 69 GLY A N 5
ATOM 7940 C CA . GLY A 1 69 ? 12.795 15.144 6.439 1.00 0.00 69 GLY A CA 5
ATOM 7941 C C . GLY A 1 69 ? 11.401 14.538 6.258 1.00 0.00 69 GLY A C 5
ATOM 7942 O O . GLY A 1 69 ? 11.197 13.354 6.521 1.00 0.00 69 GLY A O 5
ATOM 7946 N N . ASN A 1 70 ? 10.479 15.377 5.811 1.00 0.00 70 ASN A N 5
ATOM 7947 C CA . ASN A 1 70 ? 9.111 14.939 5.592 1.00 0.00 70 ASN A CA 5
ATOM 7948 C C . ASN A 1 70 ? 9.122 13.566 4.918 1.00 0.00 70 ASN A C 5
ATOM 7949 O O . ASN A 1 70 ? 10.113 13.182 4.297 1.00 0.00 70 ASN A O 5
ATOM 7960 N N . PRO A 1 71 ? 7.979 12.844 5.066 1.00 0.00 71 PRO A N 5
ATOM 7961 C CA . PRO A 1 71 ? 7.848 11.521 4.479 1.00 0.00 71 PRO A CA 5
ATOM 7962 C C . PRO A 1 71 ? 7.635 11.611 2.967 1.00 0.00 71 PRO A C 5
ATOM 7963 O O . PRO A 1 71 ? 6.703 12.267 2.505 1.00 0.00 71 PRO A O 5
ATOM 7974 N N . LEU A 1 72 ? 8.516 10.942 2.237 1.00 0.00 72 LEU A N 5
ATOM 7975 C CA . LEU A 1 72 ? 8.436 10.938 0.786 1.00 0.00 72 LEU A CA 5
ATOM 7976 C C . LEU A 1 72 ? 7.912 9.581 0.312 1.00 0.00 72 LEU A C 5
ATOM 7977 O O . LEU A 1 72 ? 8.007 8.589 1.033 1.00 0.00 72 LEU A O 5
ATOM 7993 N N . PRO A 1 73 ? 7.357 9.581 -0.930 1.00 0.00 73 PRO A N 5
ATOM 7994 C CA . PRO A 1 73 ? 6.819 8.362 -1.509 1.00 0.00 73 PRO A CA 5
ATOM 7995 C C . PRO A 1 73 ? 7.942 7.433 -1.973 1.00 0.00 73 PRO A C 5
ATOM 7996 O O . PRO A 1 73 ? 9.103 7.836 -2.031 1.00 0.00 73 PRO A O 5
ATOM 8007 N N . PRO A 1 74 ? 7.548 6.173 -2.301 1.00 0.00 74 PRO A N 5
ATOM 8008 C CA . PRO A 1 74 ? 6.153 5.777 -2.204 1.00 0.00 74 PRO A CA 5
ATOM 8009 C C . PRO A 1 74 ? 5.744 5.562 -0.745 1.00 0.00 74 PRO A C 5
ATOM 8010 O O . PRO A 1 74 ? 6.594 5.344 0.116 1.00 0.00 74 PRO A O 5
ATOM 8021 N N . GLN A 1 75 ? 4.441 5.633 -0.513 1.00 0.00 75 GLN A N 5
ATOM 8022 C CA . GLN A 1 75 ? 3.909 5.449 0.826 1.00 0.00 75 GLN A CA 5
ATOM 8023 C C . GLN A 1 75 ? 2.657 4.571 0.784 1.00 0.00 75 GLN A C 5
ATOM 8024 O O . GLN A 1 75 ? 1.537 5.080 0.785 1.00 0.00 75 GLN A O 5
ATOM 8038 N N . ILE A 1 76 ? 2.889 3.267 0.748 1.00 0.00 76 ILE A N 5
ATOM 8039 C CA . ILE A 1 76 ? 1.794 2.313 0.706 1.00 0.00 76 ILE A CA 5
ATOM 8040 C C . ILE A 1 76 ? 0.909 2.504 1.940 1.00 0.00 76 ILE A C 5
ATOM 8041 O O . ILE A 1 76 ? 1.413 2.655 3.052 1.00 0.00 76 ILE A O 5
ATOM 8057 N N . PHE A 1 77 ? -0.394 2.490 1.702 1.00 0.00 77 PHE A N 5
ATOM 8058 C CA . PHE A 1 77 ? -1.354 2.659 2.780 1.00 0.00 77 PHE A CA 5
ATOM 8059 C C . PHE A 1 77 ? -2.639 1.880 2.497 1.00 0.00 77 PHE A C 5
ATOM 8060 O O . PHE A 1 77 ? -3.400 2.235 1.598 1.00 0.00 77 PHE A O 5
ATOM 8077 N N . ASN A 1 78 ? -2.843 0.832 3.282 1.00 0.00 78 ASN A N 5
ATOM 8078 C CA . ASN A 1 78 ? -4.024 -0.001 3.128 1.00 0.00 78 ASN A CA 5
ATOM 8079 C C . ASN A 1 78 ? -5.209 0.668 3.827 1.00 0.00 78 ASN A C 5
ATOM 8080 O O . ASN A 1 78 ? -5.514 0.354 4.977 1.00 0.00 78 ASN A O 5
ATOM 8091 N N . GLY A 1 79 ? -5.846 1.577 3.104 1.00 0.00 79 GLY A N 5
ATOM 8092 C CA . GLY A 1 79 ? -6.991 2.293 3.640 1.00 0.00 79 GLY A CA 5
ATOM 8093 C C . GLY A 1 79 ? -6.544 3.481 4.495 1.00 0.00 79 GLY A C 5
ATOM 8094 O O . GLY A 1 79 ? -6.319 4.573 3.976 1.00 0.00 79 GLY A O 5
ATOM 8098 N N . ASP A 1 80 ? -6.429 3.227 5.790 1.00 0.00 80 ASP A N 5
ATOM 8099 C CA . ASP A 1 80 ? -6.013 4.262 6.721 1.00 0.00 80 ASP A CA 5
ATOM 8100 C C . ASP A 1 80 ? -4.931 3.704 7.647 1.00 0.00 80 ASP A C 5
ATOM 8101 O O . ASP A 1 80 ? -4.575 4.333 8.643 1.00 0.00 80 ASP A O 5
ATOM 8110 N N . ARG A 1 81 ? -4.437 2.529 7.287 1.00 0.00 81 ARG A N 5
ATOM 8111 C CA . ARG A 1 81 ? -3.402 1.879 8.073 1.00 0.00 81 ARG A CA 5
ATOM 8112 C C . ARG A 1 81 ? -2.074 1.887 7.313 1.00 0.00 81 ARG A C 5
ATOM 8113 O O . ARG A 1 81 ? -2.010 1.454 6.163 1.00 0.00 81 ARG A O 5
ATOM 8134 N N . TYR A 1 82 ? -1.047 2.383 7.986 1.00 0.00 82 TYR A N 5
ATOM 8135 C CA . TYR A 1 82 ? 0.276 2.453 7.389 1.00 0.00 82 TYR A CA 5
ATOM 8136 C C . TYR A 1 82 ? 0.851 1.054 7.164 1.00 0.00 82 TYR A C 5
ATOM 8137 O O . TYR A 1 82 ? 0.907 0.245 8.089 1.00 0.00 82 TYR A O 5
ATOM 8155 N N . CYS A 1 83 ? 1.263 0.810 5.928 1.00 0.00 83 CYS A N 5
ATOM 8156 C CA . CYS A 1 83 ? 1.832 -0.479 5.570 1.00 0.00 83 CYS A CA 5
ATOM 8157 C C . CYS A 1 83 ? 3.354 -0.383 5.692 1.00 0.00 83 CYS A C 5
ATOM 8158 O O . CYS A 1 83 ? 3.955 -1.043 6.538 1.00 0.00 83 CYS A O 5
ATOM 8166 N N . GLY A 1 84 ? 3.933 0.445 4.835 1.00 0.00 84 GLY A N 5
ATOM 8167 C CA . GLY A 1 84 ? 5.374 0.635 4.836 1.00 0.00 84 GLY A CA 5
ATOM 8168 C C . GLY A 1 84 ? 5.841 1.292 3.536 1.00 0.00 84 GLY A C 5
ATOM 8169 O O . GLY A 1 84 ? 5.172 1.190 2.509 1.00 0.00 84 GLY A O 5
ATOM 8173 N N . ASP A 1 85 ? 6.987 1.952 3.622 1.00 0.00 85 ASP A N 5
ATOM 8174 C CA . ASP A 1 85 ? 7.551 2.626 2.465 1.00 0.00 85 ASP A CA 5
ATOM 8175 C C . ASP A 1 85 ? 8.228 1.595 1.560 1.00 0.00 85 ASP A C 5
ATOM 8176 O O . ASP A 1 85 ? 8.283 0.412 1.893 1.00 0.00 85 ASP A O 5
ATOM 8185 N N . TYR A 1 86 ? 8.725 2.081 0.432 1.00 0.00 86 TYR A N 5
ATOM 8186 C CA . TYR A 1 86 ? 9.395 1.216 -0.524 1.00 0.00 86 TYR A CA 5
ATOM 8187 C C . TYR A 1 86 ? 10.365 0.265 0.182 1.00 0.00 86 TYR A C 5
ATOM 8188 O O . TYR A 1 86 ? 10.597 -0.849 -0.284 1.00 0.00 86 TYR A O 5
ATOM 8206 N N . ASP A 1 87 ? 10.904 0.741 1.295 1.00 0.00 87 ASP A N 5
ATOM 8207 C CA . ASP A 1 87 ? 11.843 -0.052 2.070 1.00 0.00 87 ASP A CA 5
ATOM 8208 C C . ASP A 1 87 ? 11.149 -1.327 2.554 1.00 0.00 87 ASP A C 5
ATOM 8209 O O . ASP A 1 87 ? 11.709 -2.418 2.459 1.00 0.00 87 ASP A O 5
ATOM 8218 N N . SER A 1 88 ? 9.939 -1.146 3.064 1.00 0.00 88 SER A N 5
ATOM 8219 C CA . SER A 1 88 ? 9.163 -2.268 3.564 1.00 0.00 88 SER A CA 5
ATOM 8220 C C . SER A 1 88 ? 8.785 -3.199 2.410 1.00 0.00 88 SER A C 5
ATOM 8221 O O . SER A 1 88 ? 9.022 -4.404 2.476 1.00 0.00 88 SER A O 5
ATOM 8229 N N . PHE A 1 89 ? 8.203 -2.604 1.379 1.00 0.00 89 PHE A N 5
ATOM 8230 C CA . PHE A 1 89 ? 7.790 -3.365 0.211 1.00 0.00 89 PHE A CA 5
ATOM 8231 C C . PHE A 1 89 ? 8.904 -4.307 -0.251 1.00 0.00 89 PHE A C 5
ATOM 8232 O O . PHE A 1 89 ? 8.711 -5.521 -0.308 1.00 0.00 89 PHE A O 5
ATOM 8249 N N . PHE A 1 90 ? 10.045 -3.713 -0.568 1.00 0.00 90 PHE A N 5
ATOM 8250 C CA . PHE A 1 90 ? 11.189 -4.484 -1.023 1.00 0.00 90 PHE A CA 5
ATOM 8251 C C . PHE A 1 90 ? 11.551 -5.576 -0.014 1.00 0.00 90 PHE A C 5
ATOM 8252 O O . PHE A 1 90 ? 11.672 -6.745 -0.376 1.00 0.00 90 PHE A O 5
ATOM 8269 N N . GLU A 1 91 ? 11.713 -5.155 1.232 1.00 0.00 91 GLU A N 5
ATOM 8270 C CA . GLU A 1 91 ? 12.059 -6.082 2.296 1.00 0.00 91 GLU A CA 5
ATOM 8271 C C . GLU A 1 91 ? 11.168 -7.325 2.227 1.00 0.00 91 GLU A C 5
ATOM 8272 O O . GLU A 1 91 ? 11.666 -8.450 2.223 1.00 0.00 91 GLU A O 5
ATOM 8284 N N . SER A 1 92 ? 9.867 -7.079 2.174 1.00 0.00 92 SER A N 5
ATOM 8285 C CA . SER A 1 92 ? 8.903 -8.164 2.106 1.00 0.00 92 SER A CA 5
ATOM 8286 C C . SER A 1 92 ? 8.972 -8.840 0.735 1.00 0.00 92 SER A C 5
ATOM 8287 O O . SER A 1 92 ? 8.621 -10.011 0.597 1.00 0.00 92 SER A O 5
ATOM 8295 N N . LYS A 1 93 ? 9.427 -8.073 -0.245 1.00 0.00 93 LYS A N 5
ATOM 8296 C CA . LYS A 1 93 ? 9.547 -8.583 -1.601 1.00 0.00 93 LYS A CA 5
ATOM 8297 C C . LYS A 1 93 ? 10.574 -9.716 -1.626 1.00 0.00 93 LYS A C 5
ATOM 8298 O O . LYS A 1 93 ? 10.333 -10.764 -2.224 1.00 0.00 93 LYS A O 5
ATOM 8317 N N . GLU A 1 94 ? 11.697 -9.469 -0.969 1.00 0.00 94 GLU A N 5
ATOM 8318 C CA . GLU A 1 94 ? 12.762 -10.456 -0.908 1.00 0.00 94 GLU A CA 5
ATOM 8319 C C . GLU A 1 94 ? 12.253 -11.747 -0.263 1.00 0.00 94 GLU A C 5
ATOM 8320 O O . GLU A 1 94 ? 12.734 -12.834 -0.579 1.00 0.00 94 GLU A O 5
ATOM 8332 N N . SER A 1 95 ? 11.286 -11.584 0.628 1.00 0.00 95 SER A N 5
ATOM 8333 C CA . SER A 1 95 ? 10.707 -12.723 1.320 1.00 0.00 95 SER A CA 5
ATOM 8334 C C . SER A 1 95 ? 9.359 -13.085 0.694 1.00 0.00 95 SER A C 5
ATOM 8335 O O . SER A 1 95 ? 8.645 -13.947 1.205 1.00 0.00 95 SER A O 5
ATOM 8343 N N . ASN A 1 96 ? 9.052 -12.409 -0.403 1.00 0.00 96 ASN A N 5
ATOM 8344 C CA . ASN A 1 96 ? 7.802 -12.649 -1.104 1.00 0.00 96 ASN A CA 5
ATOM 8345 C C . ASN A 1 96 ? 6.639 -12.545 -0.116 1.00 0.00 96 ASN A C 5
ATOM 8346 O O . ASN A 1 96 ? 5.888 -13.502 0.069 1.00 0.00 96 ASN A O 5
ATOM 8357 N N . THR A 1 97 ? 6.526 -11.375 0.495 1.00 0.00 97 THR A N 5
ATOM 8358 C CA . THR A 1 97 ? 5.467 -11.133 1.460 1.00 0.00 97 THR A CA 5
ATOM 8359 C C . THR A 1 97 ? 4.705 -9.854 1.106 1.00 0.00 97 THR A C 5
ATOM 8360 O O . THR A 1 97 ? 3.820 -9.430 1.848 1.00 0.00 97 THR A O 5
ATOM 8371 N N . VAL A 1 98 ? 5.077 -9.275 -0.026 1.00 0.00 98 VAL A N 5
ATOM 8372 C CA . VAL A 1 98 ? 4.440 -8.053 -0.486 1.00 0.00 98 VAL A CA 5
ATOM 8373 C C . VAL A 1 98 ? 2.943 -8.116 -0.176 1.00 0.00 98 VAL A C 5
ATOM 8374 O O . VAL A 1 98 ? 2.387 -7.187 0.407 1.00 0.00 98 VAL A O 5
ATOM 8387 N N . PHE A 1 99 ? 2.333 -9.221 -0.581 1.00 0.00 99 PHE A N 5
ATOM 8388 C CA . PHE A 1 99 ? 0.912 -9.417 -0.354 1.00 0.00 99 PHE A CA 5
ATOM 8389 C C . PHE A 1 99 ? 0.557 -9.199 1.119 1.00 0.00 99 PHE A C 5
ATOM 8390 O O . PHE A 1 99 ? -0.328 -8.406 1.437 1.00 0.00 99 PHE A O 5
ATOM 8407 N N . SER A 1 100 ? 1.265 -9.918 1.977 1.00 0.00 100 SER A N 5
ATOM 8408 C CA . SER A 1 100 ? 1.035 -9.814 3.408 1.00 0.00 100 SER A CA 5
ATOM 8409 C C . SER A 1 100 ? 1.440 -8.424 3.903 1.00 0.00 100 SER A C 5
ATOM 8410 O O . SER A 1 100 ? 0.780 -7.855 4.771 1.00 0.00 100 SER A O 5
ATOM 8418 N N . PHE A 1 101 ? 2.522 -7.918 3.330 1.00 0.00 101 PHE A N 5
ATOM 8419 C CA . PHE A 1 101 ? 3.021 -6.606 3.702 1.00 0.00 101 PHE A CA 5
ATOM 8420 C C . PHE A 1 101 ? 1.944 -5.535 3.514 1.00 0.00 101 PHE A C 5
ATOM 8421 O O . PHE A 1 101 ? 1.887 -4.568 4.271 1.00 0.00 101 PHE A O 5
ATOM 8438 N N . LEU A 1 102 ? 1.118 -5.745 2.500 1.00 0.00 102 LEU A N 5
ATOM 8439 C CA . LEU A 1 102 ? 0.046 -4.810 2.203 1.00 0.00 102 LEU A CA 5
ATOM 8440 C C . LEU A 1 102 ? -1.249 -5.302 2.853 1.00 0.00 102 LEU A C 5
ATOM 8441 O O . LEU A 1 102 ? -2.322 -4.757 2.598 1.00 0.00 102 LEU A O 5
ATOM 8457 N N . GLY A 1 103 ? -1.106 -6.328 3.679 1.00 0.00 103 GLY A N 5
ATOM 8458 C CA . GLY A 1 103 ? -2.251 -6.899 4.368 1.00 0.00 103 GLY A CA 5
ATOM 8459 C C . GLY A 1 103 ? -3.183 -7.611 3.385 1.00 0.00 103 GLY A C 5
ATOM 8460 O O . GLY A 1 103 ? -4.403 -7.489 3.482 1.00 0.00 103 GLY A O 5
ATOM 8464 N N . LEU A 1 104 ? -2.572 -8.337 2.460 1.00 0.00 104 LEU A N 5
ATOM 8465 C CA . LEU A 1 104 ? -3.332 -9.068 1.460 1.00 0.00 104 LEU A CA 5
ATOM 8466 C C . LEU A 1 104 ? -3.238 -10.567 1.750 1.00 0.00 104 LEU A C 5
ATOM 8467 O O . LEU A 1 104 ? -2.729 -11.331 0.930 1.00 0.00 104 LEU A O 5
ATOM 8483 N N . LYS A 1 105 ? -3.736 -10.944 2.918 1.00 0.00 105 LYS A N 5
ATOM 8484 C CA . LYS A 1 105 ? -3.715 -12.339 3.326 1.00 0.00 105 LYS A CA 5
ATOM 8485 C C . LYS A 1 105 ? -4.401 -12.478 4.686 1.00 0.00 105 LYS A C 5
ATOM 8486 O O . LYS A 1 105 ? -3.735 -12.515 5.720 1.00 0.00 1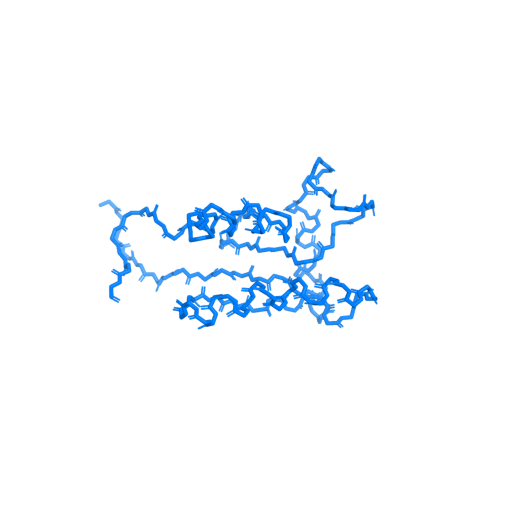05 LYS A O 5
ATOM 8505 N N . SER A 1 106 ? -5.723 -12.552 4.642 1.00 0.00 106 SER A N 5
ATOM 8506 C CA . SER A 1 106 ? -6.506 -12.687 5.858 1.00 0.00 106 SER A CA 5
ATOM 8507 C C . SER A 1 106 ? -7.987 -12.852 5.511 1.00 0.00 106 SER A C 5
ATOM 8508 O O . SER A 1 106 ? -8.773 -11.919 5.669 1.00 0.00 106 SER A O 5
ATOM 8516 N N . GLY A 1 107 ? -8.323 -14.046 5.044 1.00 0.00 107 GLY A N 5
ATOM 8517 C CA . GLY A 1 107 ? -9.696 -14.345 4.674 1.00 0.00 107 GLY A CA 5
ATOM 8518 C C . GLY A 1 107 ? -9.755 -15.067 3.326 1.00 0.00 107 GLY A C 5
ATOM 8519 O O . GLY A 1 107 ? -8.723 -15.311 2.703 1.00 0.00 107 GLY A O 5
ATOM 8523 N N . PRO A 1 108 ? -11.006 -15.396 2.905 1.00 0.00 108 PRO A N 5
ATOM 8524 C CA . PRO A 1 108 ? -11.213 -16.085 1.642 1.00 0.00 108 PRO A CA 5
ATOM 8525 C C . PRO A 1 108 ? -11.029 -15.131 0.460 1.00 0.00 108 PRO A C 5
ATOM 8526 O O . PRO A 1 108 ? -11.985 -14.828 -0.252 1.00 0.00 108 PRO A O 5
ATOM 8537 N N . SER A 1 109 ? -9.793 -14.684 0.289 1.00 0.00 109 SER A N 5
ATOM 8538 C CA . SER A 1 109 ? -9.472 -13.770 -0.794 1.00 0.00 109 SER A CA 5
ATOM 8539 C C . SER A 1 109 ? -8.667 -14.499 -1.872 1.00 0.00 109 SER A C 5
ATOM 8540 O O . SER A 1 109 ? -7.805 -15.319 -1.560 1.00 0.00 109 SER A O 5
ATOM 8548 N N . SER A 1 110 ? -8.977 -14.174 -3.119 1.00 0.00 110 SER A N 5
ATOM 8549 C CA . SER A 1 110 ? -8.293 -14.787 -4.244 1.00 0.00 110 SER A CA 5
ATOM 8550 C C . SER A 1 110 ? -8.494 -13.941 -5.503 1.00 0.00 110 SER A C 5
ATOM 8551 O O . SER A 1 110 ? -9.365 -13.073 -5.539 1.00 0.00 110 SER A O 5
ATOM 8559 N N . GLY A 1 111 ? -7.674 -14.223 -6.505 1.00 0.00 111 GLY A N 5
ATOM 8560 C CA . GLY A 1 111 ? -7.750 -13.499 -7.762 1.00 0.00 111 GLY A CA 5
ATOM 8561 C C . GLY A 1 111 ? -6.378 -13.419 -8.433 1.00 0.00 111 GLY A C 5
ATOM 8562 O O . GLY A 1 111 ? -5.840 -14.433 -8.876 1.00 0.00 111 GLY A O 5
ATOM 8566 N N . GLY A 1 1 ? -14.755 -2.109 17.446 1.00 0.00 1 GLY A N 6
ATOM 8567 C CA . GLY A 1 1 ? -15.438 -3.137 16.680 1.00 0.00 1 GLY A CA 6
ATOM 8568 C C . GLY A 1 1 ? -15.798 -2.632 15.282 1.00 0.00 1 GLY A C 6
ATOM 8569 O O . GLY A 1 1 ? -16.195 -1.479 15.117 1.00 0.00 1 GLY A O 6
ATOM 8573 N N . SER A 1 2 ? -15.647 -3.519 14.309 1.00 0.00 2 SER A N 6
ATOM 8574 C CA . SER A 1 2 ? -15.951 -3.177 12.930 1.00 0.00 2 SER A CA 6
ATOM 8575 C C . SER A 1 2 ? -15.766 -4.403 12.034 1.00 0.00 2 SER A C 6
ATOM 8576 O O . SER A 1 2 ? -14.886 -5.227 12.278 1.00 0.00 2 SER A O 6
ATOM 8584 N N . SER A 1 3 ? -16.609 -4.484 11.015 1.00 0.00 3 SER A N 6
ATOM 8585 C CA . SER A 1 3 ? -16.550 -5.596 10.081 1.00 0.00 3 SER A CA 6
ATOM 8586 C C . SER A 1 3 ? -17.411 -5.294 8.853 1.00 0.00 3 SER A C 6
ATOM 8587 O O . SER A 1 3 ? -18.555 -4.863 8.984 1.00 0.00 3 SER A O 6
ATOM 8595 N N . GLY A 1 4 ? -16.827 -5.531 7.688 1.00 0.00 4 GLY A N 6
ATOM 8596 C CA . GLY A 1 4 ? -17.526 -5.290 6.437 1.00 0.00 4 GLY A CA 6
ATOM 8597 C C . GLY A 1 4 ? -16.637 -4.532 5.449 1.00 0.00 4 GLY A C 6
ATOM 8598 O O . GLY A 1 4 ? -16.242 -3.397 5.709 1.00 0.00 4 GLY A O 6
ATOM 8602 N N . SER A 1 5 ? -16.348 -5.191 4.337 1.00 0.00 5 SER A N 6
ATOM 8603 C CA . SER A 1 5 ? -15.513 -4.594 3.309 1.00 0.00 5 SER A CA 6
ATOM 8604 C C . SER A 1 5 ? -15.713 -5.326 1.980 1.00 0.00 5 SER A C 6
ATOM 8605 O O . SER A 1 5 ? -15.625 -6.552 1.924 1.00 0.00 5 SER A O 6
ATOM 8613 N N . SER A 1 6 ? -15.979 -4.544 0.944 1.00 0.00 6 SER A N 6
ATOM 8614 C CA . SER A 1 6 ? -16.192 -5.104 -0.380 1.00 0.00 6 SER A CA 6
ATOM 8615 C C . SER A 1 6 ? -15.174 -4.524 -1.363 1.00 0.00 6 SER A C 6
ATOM 8616 O O . SER A 1 6 ? -15.438 -3.513 -2.012 1.00 0.00 6 SER A O 6
ATOM 8624 N N . GLY A 1 7 ? -14.031 -5.189 -1.443 1.00 0.00 7 GLY A N 6
ATOM 8625 C CA . GLY A 1 7 ? -12.971 -4.753 -2.337 1.00 0.00 7 GLY A CA 6
ATOM 8626 C C . GLY A 1 7 ? -11.972 -3.856 -1.604 1.00 0.00 7 GLY A C 6
ATOM 8627 O O . GLY A 1 7 ? -12.366 -2.955 -0.865 1.00 0.00 7 GLY A O 6
ATOM 8631 N N . MET A 1 8 ? -10.697 -4.133 -1.835 1.00 0.00 8 MET A N 6
ATOM 8632 C CA . MET A 1 8 ? -9.637 -3.362 -1.207 1.00 0.00 8 MET A CA 6
ATOM 8633 C C . MET A 1 8 ? -8.962 -2.433 -2.218 1.00 0.00 8 MET A C 6
ATOM 8634 O O . MET A 1 8 ? -9.228 -2.514 -3.416 1.00 0.00 8 MET A O 6
ATOM 8648 N N . VAL A 1 9 ? -8.100 -1.572 -1.697 1.00 0.00 9 VAL A N 6
ATOM 8649 C CA . VAL A 1 9 ? -7.384 -0.628 -2.539 1.00 0.00 9 VAL A CA 6
ATOM 8650 C C . VAL A 1 9 ? -6.094 -0.202 -1.836 1.00 0.00 9 VAL A C 6
ATOM 8651 O O . VAL A 1 9 ? -6.122 0.630 -0.930 1.00 0.00 9 VAL A O 6
ATOM 8664 N N . ILE A 1 10 ? -4.993 -0.790 -2.281 1.00 0.00 10 ILE A N 6
ATOM 8665 C CA . ILE A 1 10 ? -3.695 -0.481 -1.706 1.00 0.00 10 ILE A CA 6
ATOM 8666 C C . ILE A 1 10 ? -3.283 0.933 -2.118 1.00 0.00 10 ILE A C 6
ATOM 8667 O O . ILE A 1 10 ? -2.409 1.106 -2.967 1.00 0.00 10 ILE A O 6
ATOM 8683 N N . ARG A 1 11 ? -3.931 1.908 -1.499 1.00 0.00 11 ARG A N 6
ATOM 8684 C CA . ARG A 1 11 ? -3.642 3.302 -1.791 1.00 0.00 11 ARG A CA 6
ATOM 8685 C C . ARG A 1 11 ? -2.132 3.548 -1.769 1.00 0.00 11 ARG A C 6
ATOM 8686 O O . ARG A 1 11 ? -1.527 3.623 -0.701 1.00 0.00 11 ARG A O 6
ATOM 8707 N N . VAL A 1 12 ? -1.567 3.665 -2.962 1.00 0.00 12 VAL A N 6
ATOM 8708 C CA . VAL A 1 12 ? -0.139 3.901 -3.093 1.00 0.00 12 VAL A CA 6
ATOM 8709 C C . VAL A 1 12 ? 0.104 5.381 -3.395 1.00 0.00 12 VAL A C 6
ATOM 8710 O O . VAL A 1 12 ? -0.019 5.813 -4.540 1.00 0.00 12 VAL A O 6
ATOM 8723 N N . PHE A 1 13 ? 0.444 6.117 -2.347 1.00 0.00 13 PHE A N 6
ATOM 8724 C CA . PHE A 1 13 ? 0.706 7.540 -2.485 1.00 0.00 13 PHE A CA 6
ATOM 8725 C C . PHE A 1 13 ? 1.965 7.788 -3.318 1.00 0.00 13 PHE A C 6
ATOM 8726 O O . PHE A 1 13 ? 2.978 7.116 -3.133 1.00 0.00 13 PHE A O 6
ATOM 8743 N N . ILE A 1 14 ? 1.860 8.754 -4.218 1.00 0.00 14 ILE A N 6
ATOM 8744 C CA . ILE A 1 14 ? 2.977 9.099 -5.080 1.00 0.00 14 ILE A CA 6
ATOM 8745 C C . ILE A 1 14 ? 3.024 10.617 -5.265 1.00 0.00 14 ILE A C 6
ATOM 8746 O O . ILE A 1 14 ? 1.995 11.287 -5.190 1.00 0.00 14 ILE A O 6
ATOM 8762 N N . ALA A 1 15 ? 4.228 11.116 -5.503 1.00 0.00 15 ALA A N 6
ATOM 8763 C CA . ALA A 1 15 ? 4.422 12.543 -5.699 1.00 0.00 15 ALA A CA 6
ATOM 8764 C C . ALA A 1 15 ? 5.121 12.778 -7.039 1.00 0.00 15 ALA A C 6
ATOM 8765 O O . ALA A 1 15 ? 6.345 12.888 -7.094 1.00 0.00 15 ALA A O 6
ATOM 8772 N N . SER A 1 16 ? 4.314 12.849 -8.087 1.00 0.00 16 SER A N 6
ATOM 8773 C CA . SER A 1 16 ? 4.839 13.070 -9.424 1.00 0.00 16 SER A CA 6
ATOM 8774 C C . SER A 1 16 ? 6.007 14.057 -9.370 1.00 0.00 16 SER A C 6
ATOM 8775 O O . SER A 1 16 ? 7.158 13.654 -9.215 1.00 0.00 16 SER A O 6
ATOM 8783 N N . SER A 1 17 ? 5.669 15.332 -9.503 1.00 0.00 17 SER A N 6
ATOM 8784 C CA . SER A 1 17 ? 6.675 16.380 -9.471 1.00 0.00 17 SER A CA 6
ATOM 8785 C C . SER A 1 17 ? 7.375 16.392 -8.111 1.00 0.00 17 SER A C 6
ATOM 8786 O O . SER A 1 17 ? 7.041 17.198 -7.244 1.00 0.00 17 SER A O 6
ATOM 8794 N N . SER A 1 18 ? 8.335 15.490 -7.968 1.00 0.00 18 SER A N 6
ATOM 8795 C CA . SER A 1 18 ? 9.086 15.387 -6.728 1.00 0.00 18 SER A CA 6
ATOM 8796 C C . SER A 1 18 ? 10.537 15.812 -6.958 1.00 0.00 18 SER A C 6
ATOM 8797 O O . SER A 1 18 ? 11.013 16.765 -6.343 1.00 0.00 18 SER A O 6
ATOM 8805 N N . GLY A 1 19 ? 11.200 15.085 -7.845 1.00 0.00 19 GLY A N 6
ATOM 8806 C CA . GLY A 1 19 ? 12.587 15.375 -8.165 1.00 0.00 19 GLY A CA 6
ATOM 8807 C C . GLY A 1 19 ? 13.426 14.096 -8.177 1.00 0.00 19 GLY A C 6
ATOM 8808 O O . GLY A 1 19 ? 13.971 13.716 -9.212 1.00 0.00 19 GLY A O 6
ATOM 8812 N N . PHE A 1 20 ? 13.504 13.466 -7.014 1.00 0.00 20 PHE A N 6
ATOM 8813 C CA . PHE A 1 20 ? 14.267 12.237 -6.877 1.00 0.00 20 PHE A CA 6
ATOM 8814 C C . PHE A 1 20 ? 13.733 11.153 -7.815 1.00 0.00 20 PHE A C 6
ATOM 8815 O O . PHE A 1 20 ? 12.738 10.498 -7.509 1.00 0.00 20 PHE A O 6
ATOM 8832 N N . VAL A 1 21 ? 14.418 10.997 -8.938 1.00 0.00 21 VAL A N 6
ATOM 8833 C CA . VAL A 1 21 ? 14.024 10.003 -9.923 1.00 0.00 21 VAL A CA 6
ATOM 8834 C C . VAL A 1 21 ? 13.965 8.627 -9.256 1.00 0.00 21 VAL A C 6
ATOM 8835 O O . VAL A 1 21 ? 13.173 7.774 -9.654 1.00 0.00 21 VAL A O 6
ATOM 8848 N N . ALA A 1 22 ? 14.813 8.453 -8.254 1.00 0.00 22 ALA A N 6
ATOM 8849 C CA . ALA A 1 22 ? 14.867 7.196 -7.528 1.00 0.00 22 ALA A CA 6
ATOM 8850 C C . ALA A 1 22 ? 13.463 6.829 -7.045 1.00 0.00 22 ALA A C 6
ATOM 8851 O O . ALA A 1 22 ? 13.006 5.705 -7.247 1.00 0.00 22 ALA A O 6
ATOM 8858 N N . ILE A 1 23 ? 12.816 7.800 -6.417 1.00 0.00 23 ILE A N 6
ATOM 8859 C CA . ILE A 1 23 ? 11.472 7.594 -5.904 1.00 0.00 23 ILE A CA 6
ATOM 8860 C C . ILE A 1 23 ? 10.576 7.071 -7.028 1.00 0.00 23 ILE A C 6
ATOM 8861 O O . ILE A 1 23 ? 9.855 6.091 -6.848 1.00 0.00 23 ILE A O 6
ATOM 8877 N N . LYS A 1 24 ? 10.650 7.749 -8.164 1.00 0.00 24 LYS A N 6
ATOM 8878 C CA . LYS A 1 24 ? 9.855 7.366 -9.318 1.00 0.00 24 LYS A CA 6
ATOM 8879 C C . LYS A 1 24 ? 9.926 5.848 -9.500 1.00 0.00 24 LYS A C 6
ATOM 8880 O O . LYS A 1 24 ? 8.913 5.159 -9.397 1.00 0.00 24 LYS A O 6
ATOM 8899 N N . LYS A 1 25 ? 11.134 5.373 -9.767 1.00 0.00 25 LYS A N 6
ATOM 8900 C CA . LYS A 1 25 ? 11.351 3.950 -9.965 1.00 0.00 25 LYS A CA 6
ATOM 8901 C C . LYS A 1 25 ? 10.613 3.170 -8.874 1.00 0.00 25 LYS A C 6
ATOM 8902 O O . LYS A 1 25 ? 9.797 2.299 -9.172 1.00 0.00 25 LYS A O 6
ATOM 8921 N N . LYS A 1 26 ? 10.928 3.510 -7.633 1.00 0.00 26 LYS A N 6
ATOM 8922 C CA . LYS A 1 26 ? 10.305 2.853 -6.496 1.00 0.00 26 LYS A CA 6
ATOM 8923 C C . LYS A 1 26 ? 8.785 2.889 -6.661 1.00 0.00 26 LYS A C 6
ATOM 8924 O O . LYS A 1 26 ? 8.124 1.854 -6.584 1.00 0.00 26 LYS A O 6
ATOM 8943 N N . GLN A 1 27 ? 8.274 4.091 -6.886 1.00 0.00 27 GLN A N 6
ATOM 8944 C CA . GLN A 1 27 ? 6.844 4.275 -7.063 1.00 0.00 27 GLN A CA 6
ATOM 8945 C C . GLN A 1 27 ? 6.302 3.274 -8.087 1.00 0.00 27 GLN A C 6
ATOM 8946 O O . GLN A 1 27 ? 5.186 2.779 -7.945 1.00 0.00 27 GLN A O 6
ATOM 8960 N N . GLN A 1 28 ? 7.119 3.008 -9.095 1.00 0.00 28 GLN A N 6
ATOM 8961 C CA . GLN A 1 28 ? 6.737 2.075 -10.142 1.00 0.00 28 GLN A CA 6
ATOM 8962 C C . GLN A 1 28 ? 6.738 0.643 -9.604 1.00 0.00 28 GLN A C 6
ATOM 8963 O O . GLN A 1 28 ? 5.683 0.023 -9.476 1.00 0.00 28 GLN A O 6
ATOM 8977 N N . ASP A 1 29 ? 7.934 0.159 -9.303 1.00 0.00 29 ASP A N 6
ATOM 8978 C CA . ASP A 1 29 ? 8.086 -1.188 -8.781 1.00 0.00 29 ASP A CA 6
ATOM 8979 C C . ASP A 1 29 ? 6.939 -1.489 -7.814 1.00 0.00 29 ASP A C 6
ATOM 8980 O O . ASP A 1 29 ? 6.512 -2.636 -7.689 1.00 0.00 29 ASP A O 6
ATOM 8989 N N . VAL A 1 30 ? 6.473 -0.439 -7.154 1.00 0.00 30 VAL A N 6
ATOM 8990 C CA . VAL A 1 30 ? 5.384 -0.576 -6.202 1.00 0.00 30 VAL A CA 6
ATOM 8991 C C . VAL A 1 30 ? 4.116 -1.004 -6.943 1.00 0.00 30 VAL A C 6
ATOM 8992 O O . VAL A 1 30 ? 3.615 -2.108 -6.736 1.00 0.00 30 VAL A O 6
ATOM 9005 N N . VAL A 1 31 ? 3.633 -0.107 -7.791 1.00 0.00 31 VAL A N 6
ATOM 9006 C CA . VAL A 1 31 ? 2.433 -0.378 -8.563 1.00 0.00 31 VAL A CA 6
ATOM 9007 C C . VAL A 1 31 ? 2.703 -1.533 -9.529 1.00 0.00 31 VAL A C 6
ATOM 9008 O O . VAL A 1 31 ? 1.930 -2.488 -9.592 1.00 0.00 31 VAL A O 6
ATOM 9021 N N . ARG A 1 32 ? 3.802 -1.408 -10.258 1.00 0.00 32 ARG A N 6
ATOM 9022 C CA . ARG A 1 32 ? 4.184 -2.429 -11.218 1.00 0.00 32 ARG A CA 6
ATOM 9023 C C . ARG A 1 32 ? 3.901 -3.822 -10.652 1.00 0.00 32 ARG A C 6
ATOM 9024 O O . ARG A 1 32 ? 3.261 -4.644 -11.307 1.00 0.00 32 ARG A O 6
ATOM 9045 N N . PHE A 1 33 ? 4.391 -4.045 -9.441 1.00 0.00 33 PHE A N 6
ATOM 9046 C CA . PHE A 1 33 ? 4.199 -5.324 -8.780 1.00 0.00 33 PHE A CA 6
ATOM 9047 C C . PHE A 1 33 ? 2.711 -5.637 -8.613 1.00 0.00 33 PHE A C 6
ATOM 9048 O O . PHE A 1 33 ? 2.257 -6.722 -8.972 1.00 0.00 33 PHE A O 6
ATOM 9065 N N . LEU A 1 34 ? 1.992 -4.666 -8.068 1.00 0.00 34 LEU A N 6
ATOM 9066 C CA . LEU A 1 34 ? 0.564 -4.824 -7.849 1.00 0.00 34 LEU A CA 6
ATOM 9067 C C . LEU A 1 34 ? -0.121 -5.127 -9.183 1.00 0.00 34 LEU A C 6
ATOM 9068 O O . LEU A 1 34 ? -0.931 -6.048 -9.274 1.00 0.00 34 LEU A O 6
ATOM 9084 N N . GLU A 1 35 ? 0.229 -4.334 -10.185 1.00 0.00 35 GLU A N 6
ATOM 9085 C CA . GLU A 1 35 ? -0.342 -4.505 -11.510 1.00 0.00 35 GLU A CA 6
ATOM 9086 C C . GLU A 1 35 ? -0.030 -5.904 -12.046 1.00 0.00 35 GLU A C 6
ATOM 9087 O O . GLU A 1 35 ? -0.922 -6.601 -12.527 1.00 0.00 35 GLU A O 6
ATOM 9099 N N . ALA A 1 36 ? 1.239 -6.272 -11.945 1.00 0.00 36 ALA A N 6
ATOM 9100 C CA . ALA A 1 36 ? 1.679 -7.575 -12.414 1.00 0.00 36 ALA A CA 6
ATOM 9101 C C . ALA A 1 36 ? 1.071 -8.663 -11.527 1.00 0.00 36 ALA A C 6
ATOM 9102 O O . ALA A 1 36 ? 0.946 -9.813 -11.947 1.00 0.00 36 ALA A O 6
ATOM 9109 N N . ASN A 1 37 ? 0.708 -8.263 -10.318 1.00 0.00 37 ASN A N 6
ATOM 9110 C CA . ASN A 1 37 ? 0.116 -9.190 -9.368 1.00 0.00 37 ASN A CA 6
ATOM 9111 C C . ASN A 1 37 ? -1.397 -8.965 -9.319 1.00 0.00 37 ASN A C 6
ATOM 9112 O O . ASN A 1 37 ? -2.082 -9.519 -8.461 1.00 0.00 37 ASN A O 6
ATOM 9123 N N . LYS A 1 38 ? -1.873 -8.151 -10.250 1.00 0.00 38 LYS A N 6
ATOM 9124 C CA . LYS A 1 38 ? -3.292 -7.846 -10.323 1.00 0.00 38 LYS A CA 6
ATOM 9125 C C . LYS A 1 38 ? -3.819 -7.552 -8.917 1.00 0.00 38 LYS A C 6
ATOM 9126 O O . LYS A 1 38 ? -4.834 -8.109 -8.502 1.00 0.00 38 LYS A O 6
ATOM 9145 N N . ILE A 1 39 ? -3.105 -6.677 -8.223 1.00 0.00 39 ILE A N 6
ATOM 9146 C CA . ILE A 1 39 ? -3.488 -6.302 -6.873 1.00 0.00 39 ILE A CA 6
ATOM 9147 C C . ILE A 1 39 ? -4.171 -4.933 -6.903 1.00 0.00 39 ILE A C 6
ATOM 9148 O O . ILE A 1 39 ? -3.806 -4.071 -7.701 1.00 0.00 39 ILE A O 6
ATOM 9164 N N . GLU A 1 40 ? -5.149 -4.776 -6.023 1.00 0.00 40 GLU A N 6
ATOM 9165 C CA . GLU A 1 40 ? -5.886 -3.527 -5.939 1.00 0.00 40 GLU A CA 6
ATOM 9166 C C . GLU A 1 40 ? -5.008 -2.433 -5.328 1.00 0.00 40 GLU A C 6
ATOM 9167 O O . GLU A 1 40 ? -4.240 -2.693 -4.403 1.00 0.00 40 GLU A O 6
ATOM 9179 N N . PHE A 1 41 ? -5.151 -1.232 -5.870 1.00 0.00 41 PHE A N 6
ATOM 9180 C CA . PHE A 1 41 ? -4.380 -0.098 -5.389 1.00 0.00 41 PHE A CA 6
ATOM 9181 C C . PHE A 1 41 ? -4.707 1.165 -6.188 1.00 0.00 41 PHE A C 6
ATOM 9182 O O . PHE A 1 41 ? -5.428 1.105 -7.184 1.00 0.00 41 PHE A O 6
ATOM 9199 N N . GLU A 1 42 ? -4.162 2.279 -5.722 1.00 0.00 42 GLU A N 6
ATOM 9200 C CA . GLU A 1 42 ? -4.387 3.555 -6.381 1.00 0.00 42 GLU A CA 6
ATOM 9201 C C . GLU A 1 42 ? -3.183 4.476 -6.179 1.00 0.00 42 GLU A C 6
ATOM 9202 O O . GLU A 1 42 ? -2.612 4.528 -5.091 1.00 0.00 42 GLU A O 6
ATOM 9214 N N . GLU A 1 43 ? -2.832 5.181 -7.245 1.00 0.00 43 GLU A N 6
ATOM 9215 C CA . GLU A 1 43 ? -1.706 6.097 -7.199 1.00 0.00 43 GLU A CA 6
ATOM 9216 C C . GLU A 1 43 ? -2.153 7.463 -6.673 1.00 0.00 43 GLU A C 6
ATOM 9217 O O . GLU A 1 43 ? -2.371 8.391 -7.450 1.00 0.00 43 GLU A O 6
ATOM 9229 N N . VAL A 1 44 ? -2.278 7.542 -5.356 1.00 0.00 44 VAL A N 6
ATOM 9230 C CA . VAL A 1 44 ? -2.696 8.778 -4.717 1.00 0.00 44 VAL A CA 6
ATOM 9231 C C . VAL A 1 44 ? -1.615 9.842 -4.918 1.00 0.00 44 VAL A C 6
ATOM 9232 O O . VAL A 1 44 ? -0.671 9.928 -4.135 1.00 0.00 44 VAL A O 6
ATOM 9245 N N . ASP A 1 45 ? -1.790 10.625 -5.972 1.00 0.00 45 ASP A N 6
ATOM 9246 C CA . ASP A 1 45 ? -0.841 11.680 -6.286 1.00 0.00 45 ASP A CA 6
ATOM 9247 C C . ASP A 1 45 ? -0.858 12.725 -5.169 1.00 0.00 45 ASP A C 6
ATOM 9248 O O . ASP A 1 45 ? -1.698 13.623 -5.167 1.00 0.00 45 ASP A O 6
ATOM 9257 N N . ILE A 1 46 ? 0.080 12.573 -4.245 1.00 0.00 46 ILE A N 6
ATOM 9258 C CA . ILE A 1 46 ? 0.183 13.492 -3.124 1.00 0.00 46 ILE A CA 6
ATOM 9259 C C . ILE A 1 46 ? 0.624 14.865 -3.635 1.00 0.00 46 ILE A C 6
ATOM 9260 O O . ILE A 1 46 ? 0.204 15.892 -3.106 1.00 0.00 46 ILE A O 6
ATOM 9276 N N . THR A 1 47 ? 1.466 14.837 -4.658 1.00 0.00 47 THR A N 6
ATOM 9277 C CA . THR A 1 47 ? 1.969 16.067 -5.246 1.00 0.00 47 THR A CA 6
ATOM 9278 C C . THR A 1 47 ? 0.811 16.936 -5.738 1.00 0.00 47 THR A C 6
ATOM 9279 O O . THR A 1 47 ? 0.778 18.138 -5.480 1.00 0.00 47 THR A O 6
ATOM 9290 N N . MET A 1 48 ? -0.113 16.293 -6.438 1.00 0.00 48 MET A N 6
ATOM 9291 C CA . MET A 1 48 ? -1.271 16.993 -6.969 1.00 0.00 48 MET A CA 6
ATOM 9292 C C . MET A 1 48 ? -2.221 17.411 -5.845 1.00 0.00 48 MET A C 6
ATOM 9293 O O . MET A 1 48 ? -2.561 18.586 -5.720 1.00 0.00 48 MET A O 6
ATOM 9307 N N . SER A 1 49 ? -2.624 16.425 -5.057 1.00 0.00 49 SER A N 6
ATOM 9308 C CA . SER A 1 49 ? -3.529 16.676 -3.948 1.00 0.00 49 SER A CA 6
ATOM 9309 C C . SER A 1 49 ? -2.730 16.931 -2.668 1.00 0.00 49 SER A C 6
ATOM 9310 O O . SER A 1 49 ? -2.214 15.996 -2.057 1.00 0.00 49 SER A O 6
ATOM 9318 N N . GLU A 1 50 ? -2.652 18.201 -2.300 1.00 0.00 50 GLU A N 6
ATOM 9319 C CA . GLU A 1 50 ? -1.925 18.591 -1.104 1.00 0.00 50 GLU A CA 6
ATOM 9320 C C . GLU A 1 50 ? -2.420 17.792 0.103 1.00 0.00 50 GLU A C 6
ATOM 9321 O O . GLU A 1 50 ? -1.636 17.120 0.771 1.00 0.00 50 GLU A O 6
ATOM 9333 N N . GLU A 1 51 ? -3.719 17.891 0.344 1.00 0.00 51 GLU A N 6
ATOM 9334 C CA . GLU A 1 51 ? -4.329 17.185 1.459 1.00 0.00 51 GLU A CA 6
ATOM 9335 C C . GLU A 1 51 ? -3.739 15.779 1.583 1.00 0.00 51 GLU A C 6
ATOM 9336 O O . GLU A 1 51 ? -3.115 15.451 2.591 1.00 0.00 51 GLU A O 6
ATOM 9348 N N . GLN A 1 52 ? -3.957 14.986 0.544 1.00 0.00 52 GLN A N 6
ATOM 9349 C CA . GLN A 1 52 ? -3.455 13.623 0.525 1.00 0.00 52 GLN A CA 6
ATOM 9350 C C . GLN A 1 52 ? -2.070 13.558 1.171 1.00 0.00 52 GLN A C 6
ATOM 9351 O O . GLN A 1 52 ? -1.855 12.796 2.112 1.00 0.00 52 GLN A O 6
ATOM 9365 N N . ARG A 1 53 ? -1.166 14.367 0.639 1.00 0.00 53 ARG A N 6
ATOM 9366 C CA . ARG A 1 53 ? 0.193 14.412 1.152 1.00 0.00 53 ARG A CA 6
ATOM 9367 C C . ARG A 1 53 ? 0.184 14.710 2.653 1.00 0.00 53 ARG A C 6
ATOM 9368 O O . ARG A 1 53 ? 0.782 13.977 3.439 1.00 0.00 53 ARG A O 6
ATOM 9389 N N . GLN A 1 54 ? -0.500 15.788 3.005 1.00 0.00 54 GLN A N 6
ATOM 9390 C CA . GLN A 1 54 ? -0.595 16.193 4.398 1.00 0.00 54 GLN A CA 6
ATOM 9391 C C . GLN A 1 54 ? -1.006 15.004 5.269 1.00 0.00 54 GLN A C 6
ATOM 9392 O O . GLN A 1 54 ? -0.319 14.670 6.233 1.00 0.00 54 GLN A O 6
ATOM 9406 N N . TRP A 1 55 ? -2.124 14.399 4.899 1.00 0.00 55 TRP A N 6
ATOM 9407 C CA . TRP A 1 55 ? -2.635 13.254 5.634 1.00 0.00 55 TRP A CA 6
ATOM 9408 C C . TRP A 1 55 ? -1.501 12.236 5.771 1.00 0.00 55 TRP A C 6
ATOM 9409 O O . TRP A 1 55 ? -1.236 11.740 6.864 1.00 0.00 55 TRP A O 6
ATOM 9430 N N . MET A 1 56 ? -0.863 11.954 4.644 1.00 0.00 56 MET A N 6
ATOM 9431 C CA . MET A 1 56 ? 0.235 11.004 4.624 1.00 0.00 56 MET A CA 6
ATOM 9432 C C . MET A 1 56 ? 1.310 11.386 5.644 1.00 0.00 56 MET A C 6
ATOM 9433 O O . MET A 1 56 ? 1.815 10.530 6.369 1.00 0.00 56 MET A O 6
ATOM 9447 N N . TYR A 1 57 ? 1.628 12.672 5.668 1.00 0.00 57 TYR A N 6
ATOM 9448 C CA . TYR A 1 57 ? 2.633 13.178 6.587 1.00 0.00 57 TYR A CA 6
ATOM 9449 C C . TYR A 1 57 ? 2.161 13.054 8.037 1.00 0.00 57 TYR A C 6
ATOM 9450 O O . TYR A 1 57 ? 2.934 13.282 8.967 1.00 0.00 57 TYR A O 6
ATOM 9468 N N . LYS A 1 58 ? 0.895 12.694 8.185 1.00 0.00 58 LYS A N 6
ATOM 9469 C CA . LYS A 1 58 ? 0.311 12.537 9.507 1.00 0.00 58 LYS A CA 6
ATOM 9470 C C . LYS A 1 58 ? 0.196 11.047 9.836 1.00 0.00 58 LYS A C 6
ATOM 9471 O O . LYS A 1 58 ? -0.099 10.680 10.972 1.00 0.00 58 LYS A O 6
ATOM 9490 N N . ASN A 1 59 ? 0.436 10.230 8.821 1.00 0.00 59 ASN A N 6
ATOM 9491 C CA . ASN A 1 59 ? 0.364 8.788 8.988 1.00 0.00 59 ASN A CA 6
ATOM 9492 C C . ASN A 1 59 ? 1.736 8.176 8.701 1.00 0.00 59 ASN A C 6
ATOM 9493 O O . ASN A 1 59 ? 1.829 7.090 8.132 1.00 0.00 59 ASN A O 6
ATOM 9504 N N . VAL A 1 60 ? 2.768 8.901 9.108 1.00 0.00 60 VAL A N 6
ATOM 9505 C CA . VAL A 1 60 ? 4.132 8.442 8.902 1.00 0.00 60 VAL A CA 6
ATOM 9506 C C . VAL A 1 60 ? 5.030 9.019 9.998 1.00 0.00 60 VAL A C 6
ATOM 9507 O O . VAL A 1 60 ? 5.209 10.233 10.084 1.00 0.00 60 VAL A O 6
ATOM 9520 N N . PRO A 1 61 ? 5.586 8.098 10.830 1.00 0.00 61 PRO A N 6
ATOM 9521 C CA . PRO A 1 61 ? 6.461 8.503 11.917 1.00 0.00 61 PRO A CA 6
ATOM 9522 C C . PRO A 1 61 ? 7.839 8.908 11.389 1.00 0.00 61 PRO A C 6
ATOM 9523 O O . PRO A 1 61 ? 8.139 8.712 10.213 1.00 0.00 61 PRO A O 6
ATOM 9534 N N . PRO A 1 62 ? 8.661 9.480 12.309 1.00 0.00 62 PRO A N 6
ATOM 9535 C CA . PRO A 1 62 ? 10.000 9.914 11.949 1.00 0.00 62 PRO A CA 6
ATOM 9536 C C . PRO A 1 62 ? 10.943 8.718 11.799 1.00 0.00 62 PRO A C 6
ATOM 9537 O O . PRO A 1 62 ? 11.899 8.770 11.027 1.00 0.00 62 PRO A O 6
ATOM 9548 N N . GLU A 1 63 ? 10.640 7.669 12.548 1.00 0.00 63 GLU A N 6
ATOM 9549 C CA . GLU A 1 63 ? 11.448 6.462 12.508 1.00 0.00 63 GLU A CA 6
ATOM 9550 C C . GLU A 1 63 ? 11.289 5.761 11.157 1.00 0.00 63 GLU A C 6
ATOM 9551 O O . GLU A 1 63 ? 12.123 4.940 10.778 1.00 0.00 63 GLU A O 6
ATOM 9563 N N . LYS A 1 64 ? 10.214 6.112 10.468 1.00 0.00 64 LYS A N 6
ATOM 9564 C CA . LYS A 1 64 ? 9.935 5.527 9.167 1.00 0.00 64 LYS A CA 6
ATOM 9565 C C . LYS A 1 64 ? 10.333 6.518 8.071 1.00 0.00 64 LYS A C 6
ATOM 9566 O O . LYS A 1 64 ? 10.723 6.114 6.977 1.00 0.00 64 LYS A O 6
ATOM 9585 N N . LYS A 1 65 ? 10.221 7.795 8.404 1.00 0.00 65 LYS A N 6
ATOM 9586 C CA . LYS A 1 65 ? 10.564 8.847 7.462 1.00 0.00 65 LYS A CA 6
ATOM 9587 C C . LYS A 1 65 ? 11.828 8.448 6.698 1.00 0.00 65 LYS A C 6
ATOM 9588 O O . LYS A 1 65 ? 12.878 8.228 7.299 1.00 0.00 65 LYS A O 6
ATOM 9607 N N . PRO A 1 66 ? 11.682 8.365 5.348 1.00 0.00 66 PRO A N 6
ATOM 9608 C CA . PRO A 1 66 ? 12.799 7.997 4.495 1.00 0.00 66 PRO A CA 6
ATOM 9609 C C . PRO A 1 66 ? 13.785 9.158 4.352 1.00 0.00 66 PRO A C 6
ATOM 9610 O O . PRO A 1 66 ? 13.509 10.271 4.796 1.00 0.00 66 PRO A O 6
ATOM 9621 N N . THR A 1 67 ? 14.916 8.858 3.729 1.00 0.00 67 THR A N 6
ATOM 9622 C CA . THR A 1 67 ? 15.945 9.863 3.522 1.00 0.00 67 THR A CA 6
ATOM 9623 C C . THR A 1 67 ? 16.028 10.799 4.729 1.00 0.00 67 THR A C 6
ATOM 9624 O O . THR A 1 67 ? 16.681 10.481 5.722 1.00 0.00 67 THR A O 6
ATOM 9635 N N . GLN A 1 68 ? 15.356 11.934 4.605 1.00 0.00 68 GLN A N 6
ATOM 9636 C CA . GLN A 1 68 ? 15.346 12.919 5.673 1.00 0.00 68 GLN A CA 6
ATOM 9637 C C . GLN A 1 68 ? 14.254 13.961 5.424 1.00 0.00 68 GLN A C 6
ATOM 9638 O O . GLN A 1 68 ? 14.060 14.403 4.292 1.00 0.00 68 GLN A O 6
ATOM 9652 N N . GLY A 1 69 ? 13.571 14.325 6.499 1.00 0.00 69 GLY A N 6
ATOM 9653 C CA . GLY A 1 69 ? 12.504 15.308 6.411 1.00 0.00 69 GLY A CA 6
ATOM 9654 C C . GLY A 1 69 ? 11.150 14.629 6.194 1.00 0.00 69 GLY A C 6
ATOM 9655 O O . GLY A 1 69 ? 11.003 13.435 6.447 1.00 0.00 69 GLY A O 6
ATOM 9659 N N . ASN A 1 70 ? 10.196 15.421 5.727 1.00 0.00 70 ASN A N 6
ATOM 9660 C CA . ASN A 1 70 ? 8.859 14.912 5.473 1.00 0.00 70 ASN A CA 6
ATOM 9661 C C . ASN A 1 70 ? 8.959 13.558 4.766 1.00 0.00 70 ASN A C 6
ATOM 9662 O O . ASN A 1 70 ? 9.959 13.268 4.111 1.00 0.00 70 ASN A O 6
ATOM 9673 N N . PRO A 1 71 ? 7.882 12.744 4.928 1.00 0.00 71 PRO A N 6
ATOM 9674 C CA . PRO A 1 71 ? 7.839 11.428 4.314 1.00 0.00 71 PRO A CA 6
ATOM 9675 C C . PRO A 1 71 ? 7.577 11.533 2.810 1.00 0.00 71 PRO A C 6
ATOM 9676 O O . PRO A 1 71 ? 6.575 12.109 2.390 1.00 0.00 71 PRO A O 6
ATOM 9687 N N . LEU A 1 72 ? 8.496 10.968 2.041 1.00 0.00 72 LEU A N 6
ATOM 9688 C CA . LEU A 1 72 ? 8.377 10.991 0.593 1.00 0.00 72 LEU A CA 6
ATOM 9689 C C . LEU A 1 72 ? 7.885 9.627 0.105 1.00 0.00 72 LEU A C 6
ATOM 9690 O O . LEU A 1 72 ? 8.024 8.626 0.805 1.00 0.00 72 LEU A O 6
ATOM 9706 N N . PRO A 1 73 ? 7.303 9.633 -1.125 1.00 0.00 73 PRO A N 6
ATOM 9707 C CA . PRO A 1 73 ? 6.789 8.409 -1.715 1.00 0.00 73 PRO A CA 6
ATOM 9708 C C . PRO A 1 73 ? 7.930 7.522 -2.220 1.00 0.00 73 PRO A C 6
ATOM 9709 O O . PRO A 1 73 ? 9.079 7.957 -2.280 1.00 0.00 73 PRO A O 6
ATOM 9720 N N . PRO A 1 74 ? 7.563 6.263 -2.580 1.00 0.00 74 PRO A N 6
ATOM 9721 C CA . PRO A 1 74 ? 6.180 5.829 -2.479 1.00 0.00 74 PRO A CA 6
ATOM 9722 C C . PRO A 1 74 ? 5.795 5.562 -1.022 1.00 0.00 74 PRO A C 6
ATOM 9723 O O . PRO A 1 74 ? 6.660 5.332 -0.180 1.00 0.00 74 PRO A O 6
ATOM 9734 N N . GLN A 1 75 ? 4.494 5.602 -0.771 1.00 0.00 75 GLN A N 6
ATOM 9735 C CA . GLN A 1 75 ? 3.984 5.367 0.569 1.00 0.00 75 GLN A CA 6
ATOM 9736 C C . GLN A 1 75 ? 2.701 4.535 0.510 1.00 0.00 75 GLN A C 6
ATOM 9737 O O . GLN A 1 75 ? 1.602 5.085 0.453 1.00 0.00 75 GLN A O 6
ATOM 9751 N N . ILE A 1 76 ? 2.884 3.223 0.526 1.00 0.00 76 ILE A N 6
ATOM 9752 C CA . ILE A 1 76 ? 1.755 2.309 0.475 1.00 0.00 76 ILE A CA 6
ATOM 9753 C C . ILE A 1 76 ? 0.888 2.506 1.720 1.00 0.00 76 ILE A C 6
ATOM 9754 O O . ILE A 1 76 ? 1.408 2.675 2.822 1.00 0.00 76 ILE A O 6
ATOM 9770 N N . PHE A 1 77 ? -0.418 2.479 1.503 1.00 0.00 77 PHE A N 6
ATOM 9771 C CA . PHE A 1 77 ? -1.362 2.653 2.595 1.00 0.00 77 PHE A CA 6
ATOM 9772 C C . PHE A 1 77 ? -2.662 1.894 2.321 1.00 0.00 77 PHE A C 6
ATOM 9773 O O . PHE A 1 77 ? -3.433 2.274 1.441 1.00 0.00 77 PHE A O 6
ATOM 9790 N N . ASN A 1 78 ? -2.866 0.836 3.091 1.00 0.00 78 ASN A N 6
ATOM 9791 C CA . ASN A 1 78 ? -4.059 0.020 2.943 1.00 0.00 78 ASN A CA 6
ATOM 9792 C C . ASN A 1 78 ? -5.194 0.631 3.768 1.00 0.00 78 ASN A C 6
ATOM 9793 O O . ASN A 1 78 ? -5.260 0.434 4.981 1.00 0.00 78 ASN A O 6
ATOM 9804 N N . GLY A 1 79 ? -6.060 1.358 3.078 1.00 0.00 79 GLY A N 6
ATOM 9805 C CA . GLY A 1 79 ? -7.189 1.998 3.731 1.00 0.00 79 GLY A CA 6
ATOM 9806 C C . GLY A 1 79 ? -6.733 3.202 4.558 1.00 0.00 79 GLY A C 6
ATOM 9807 O O . GLY A 1 79 ? -6.604 4.307 4.033 1.00 0.00 79 GLY A O 6
ATOM 9811 N N . ASP A 1 80 ? -6.501 2.948 5.837 1.00 0.00 80 ASP A N 6
ATOM 9812 C CA . ASP A 1 80 ? -6.062 3.997 6.742 1.00 0.00 80 ASP A CA 6
ATOM 9813 C C . ASP A 1 80 ? -4.918 3.470 7.611 1.00 0.00 80 ASP A C 6
ATOM 9814 O O . ASP A 1 80 ? -4.533 4.108 8.590 1.00 0.00 80 ASP A O 6
ATOM 9823 N N . ARG A 1 81 ? -4.407 2.312 7.221 1.00 0.00 81 ARG A N 6
ATOM 9824 C CA . ARG A 1 81 ? -3.315 1.692 7.953 1.00 0.00 81 ARG A CA 6
ATOM 9825 C C . ARG A 1 81 ? -2.004 1.843 7.178 1.00 0.00 81 ARG A C 6
ATOM 9826 O O . ARG A 1 81 ? -1.927 1.484 6.004 1.00 0.00 81 ARG A O 6
ATOM 9847 N N . TYR A 1 82 ? -1.005 2.376 7.867 1.00 0.00 82 TYR A N 6
ATOM 9848 C CA . TYR A 1 82 ? 0.298 2.579 7.259 1.00 0.00 82 TYR A CA 6
ATOM 9849 C C . TYR A 1 82 ? 0.978 1.242 6.959 1.00 0.00 82 TYR A C 6
ATOM 9850 O O . TYR A 1 82 ? 1.272 0.473 7.873 1.00 0.00 82 TYR A O 6
ATOM 9868 N N . CYS A 1 83 ? 1.209 1.006 5.676 1.00 0.00 83 CYS A N 6
ATOM 9869 C CA . CYS A 1 83 ? 1.849 -0.225 5.245 1.00 0.00 83 CYS A CA 6
ATOM 9870 C C . CYS A 1 83 ? 3.361 -0.064 5.411 1.00 0.00 83 CYS A C 6
ATOM 9871 O O . CYS A 1 83 ? 3.973 -0.736 6.240 1.00 0.00 83 CYS A O 6
ATOM 9879 N N . GLY A 1 84 ? 3.921 0.831 4.610 1.00 0.00 84 GLY A N 6
ATOM 9880 C CA . GLY A 1 84 ? 5.350 1.088 4.658 1.00 0.00 84 GLY A CA 6
ATOM 9881 C C . GLY A 1 84 ? 5.849 1.663 3.331 1.00 0.00 84 GLY A C 6
ATOM 9882 O O . GLY A 1 84 ? 5.219 1.470 2.292 1.00 0.00 84 GLY A O 6
ATOM 9886 N N . ASP A 1 85 ? 6.975 2.356 3.408 1.00 0.00 85 ASP A N 6
ATOM 9887 C CA . ASP A 1 85 ? 7.565 2.959 2.226 1.00 0.00 85 ASP A CA 6
ATOM 9888 C C . ASP A 1 85 ? 8.144 1.860 1.333 1.00 0.00 85 ASP A C 6
ATOM 9889 O O . ASP A 1 85 ? 8.008 0.675 1.633 1.00 0.00 85 ASP A O 6
ATOM 9898 N N . TYR A 1 86 ? 8.779 2.293 0.253 1.00 0.00 86 TYR A N 6
ATOM 9899 C CA . TYR A 1 86 ? 9.380 1.360 -0.686 1.00 0.00 86 TYR A CA 6
ATOM 9900 C C . TYR A 1 86 ? 10.306 0.378 0.034 1.00 0.00 86 TYR A C 6
ATOM 9901 O O . TYR A 1 86 ? 10.353 -0.802 -0.311 1.00 0.00 86 TYR A O 6
ATOM 9919 N N . ASP A 1 87 ? 11.019 0.900 1.021 1.00 0.00 87 ASP A N 6
ATOM 9920 C CA . ASP A 1 87 ? 11.940 0.084 1.792 1.00 0.00 87 ASP A CA 6
ATOM 9921 C C . ASP A 1 87 ? 11.196 -1.133 2.347 1.00 0.00 87 ASP A C 6
ATOM 9922 O O . ASP A 1 87 ? 11.646 -2.266 2.186 1.00 0.00 87 ASP A O 6
ATOM 9931 N N . SER A 1 88 ? 10.070 -0.856 2.988 1.00 0.00 88 SER A N 6
ATOM 9932 C CA . SER A 1 88 ? 9.260 -1.914 3.567 1.00 0.00 88 SER A CA 6
ATOM 9933 C C . SER A 1 88 ? 8.839 -2.905 2.480 1.00 0.00 88 SER A C 6
ATOM 9934 O O . SER A 1 88 ? 9.042 -4.110 2.621 1.00 0.00 88 SER A O 6
ATOM 9942 N N . PHE A 1 89 ? 8.259 -2.361 1.420 1.00 0.00 89 PHE A N 6
ATOM 9943 C CA . PHE A 1 89 ? 7.808 -3.182 0.310 1.00 0.00 89 PHE A CA 6
ATOM 9944 C C . PHE A 1 89 ? 8.893 -4.172 -0.117 1.00 0.00 89 PHE A C 6
ATOM 9945 O O . PHE A 1 89 ? 8.684 -5.384 -0.079 1.00 0.00 89 PHE A O 6
ATOM 9962 N N . PHE A 1 90 ? 10.031 -3.619 -0.513 1.00 0.00 90 PHE A N 6
ATOM 9963 C CA . PHE A 1 90 ? 11.150 -4.439 -0.946 1.00 0.00 90 PHE A CA 6
ATOM 9964 C C . PHE A 1 90 ? 11.506 -5.485 0.112 1.00 0.00 90 PHE A C 6
ATOM 9965 O O . PHE A 1 90 ? 11.569 -6.677 -0.185 1.00 0.00 90 PHE A O 6
ATOM 9982 N N . GLU A 1 91 ? 11.729 -5.001 1.325 1.00 0.00 91 GLU A N 6
ATOM 9983 C CA . GLU A 1 91 ? 12.077 -5.879 2.429 1.00 0.00 91 GLU A CA 6
ATOM 9984 C C . GLU A 1 91 ? 11.184 -7.122 2.420 1.00 0.00 91 GLU A C 6
ATOM 9985 O O . GLU A 1 91 ? 11.678 -8.246 2.479 1.00 0.00 91 GLU A O 6
ATOM 9997 N N . SER A 1 92 ? 9.884 -6.877 2.346 1.00 0.00 92 SER A N 6
ATOM 9998 C CA . SER A 1 92 ? 8.918 -7.962 2.328 1.00 0.00 92 SER A CA 6
ATOM 9999 C C . SER A 1 92 ? 8.985 -8.701 0.991 1.00 0.00 92 SER A C 6
ATOM 10000 O O . SER A 1 92 ? 8.634 -9.878 0.909 1.00 0.00 92 SER A O 6
ATOM 10008 N N . LYS A 1 93 ? 9.439 -7.981 -0.025 1.00 0.00 93 LYS A N 6
ATOM 10009 C CA . LYS A 1 93 ? 9.557 -8.555 -1.355 1.00 0.00 93 LYS A CA 6
ATOM 10010 C C . LYS A 1 93 ? 10.579 -9.693 -1.326 1.00 0.00 93 LYS A C 6
ATOM 10011 O O . LYS A 1 93 ? 10.354 -10.749 -1.914 1.00 0.00 93 LYS A O 6
ATOM 10030 N N . GLU A 1 94 ? 11.681 -9.437 -0.636 1.00 0.00 94 GLU A N 6
ATOM 10031 C CA . GLU A 1 94 ? 12.739 -10.427 -0.523 1.00 0.00 94 GLU A CA 6
ATOM 10032 C C . GLU A 1 94 ? 12.202 -11.708 0.119 1.00 0.00 94 GLU A C 6
ATOM 10033 O O . GLU A 1 94 ? 12.663 -12.804 -0.194 1.00 0.00 94 GLU A O 6
ATOM 10045 N N . SER A 1 95 ? 11.234 -11.526 1.006 1.00 0.00 95 SER A N 6
ATOM 10046 C CA . SER A 1 95 ? 10.629 -12.653 1.694 1.00 0.00 95 SER A CA 6
ATOM 10047 C C . SER A 1 95 ? 9.270 -12.979 1.071 1.00 0.00 95 SER A C 6
ATOM 10048 O O . SER A 1 95 ? 8.530 -13.814 1.589 1.00 0.00 95 SER A O 6
ATOM 10056 N N . ASN A 1 96 ? 8.982 -12.302 -0.030 1.00 0.00 96 ASN A N 6
ATOM 10057 C CA . ASN A 1 96 ? 7.725 -12.508 -0.729 1.00 0.00 96 ASN A CA 6
ATOM 10058 C C . ASN A 1 96 ? 6.566 -12.345 0.256 1.00 0.00 96 ASN A C 6
ATOM 10059 O O . ASN A 1 96 ? 5.796 -13.279 0.475 1.00 0.00 96 ASN A O 6
ATOM 10070 N N . THR A 1 97 ? 6.478 -11.151 0.824 1.00 0.00 97 THR A N 6
ATOM 10071 C CA . THR A 1 97 ? 5.426 -10.853 1.780 1.00 0.00 97 THR A CA 6
ATOM 10072 C C . THR A 1 97 ? 4.664 -9.594 1.360 1.00 0.00 97 THR A C 6
ATOM 10073 O O . THR A 1 97 ? 3.748 -9.158 2.056 1.00 0.00 97 THR A O 6
ATOM 10084 N N . VAL A 1 98 ? 5.071 -9.047 0.224 1.00 0.00 98 VAL A N 6
ATOM 10085 C CA . VAL A 1 98 ? 4.438 -7.847 -0.297 1.00 0.00 98 VAL A CA 6
ATOM 10086 C C . VAL A 1 98 ? 2.937 -7.900 -0.007 1.00 0.00 98 VAL A C 6
ATOM 10087 O O . VAL A 1 98 ? 2.385 -6.985 0.603 1.00 0.00 98 VAL A O 6
ATOM 10100 N N . PHE A 1 99 ? 2.318 -8.982 -0.458 1.00 0.00 99 PHE A N 6
ATOM 10101 C CA . PHE A 1 99 ? 0.891 -9.167 -0.255 1.00 0.00 99 PHE A CA 6
ATOM 10102 C C . PHE A 1 99 ? 0.507 -8.908 1.204 1.00 0.00 99 PHE A C 6
ATOM 10103 O O . PHE A 1 99 ? -0.412 -8.138 1.480 1.00 0.00 99 PHE A O 6
ATOM 10120 N N . SER A 1 100 ? 1.229 -9.566 2.098 1.00 0.00 100 SER A N 6
ATOM 10121 C CA . SER A 1 100 ? 0.975 -9.417 3.521 1.00 0.00 100 SER A CA 6
ATOM 10122 C C . SER A 1 100 ? 1.375 -8.014 3.980 1.00 0.00 100 SER A C 6
ATOM 10123 O O . SER A 1 100 ? 0.683 -7.401 4.791 1.00 0.00 100 SER A O 6
ATOM 10131 N N . PHE A 1 101 ? 2.491 -7.545 3.441 1.00 0.00 101 PHE A N 6
ATOM 10132 C CA . PHE A 1 101 ? 2.992 -6.225 3.784 1.00 0.00 101 PHE A CA 6
ATOM 10133 C C . PHE A 1 101 ? 1.930 -5.153 3.529 1.00 0.00 101 PHE A C 6
ATOM 10134 O O . PHE A 1 101 ? 1.823 -4.189 4.285 1.00 0.00 101 PHE A O 6
ATOM 10151 N N . LEU A 1 102 ? 1.174 -5.357 2.461 1.00 0.00 102 LEU A N 6
ATOM 10152 C CA . LEU A 1 102 ? 0.125 -4.420 2.096 1.00 0.00 102 LEU A CA 6
ATOM 10153 C C . LEU A 1 102 ? -1.123 -4.707 2.934 1.00 0.00 102 LEU A C 6
ATOM 10154 O O . LEU A 1 102 ? -1.962 -3.828 3.126 1.00 0.00 102 LEU A O 6
ATOM 10170 N N . GLY A 1 103 ? -1.207 -5.941 3.409 1.00 0.00 103 GLY A N 6
ATOM 10171 C CA . GLY A 1 103 ? -2.338 -6.355 4.221 1.00 0.00 103 GLY A CA 6
ATOM 10172 C C . GLY A 1 103 ? -3.253 -7.303 3.444 1.00 0.00 103 GLY A C 6
ATOM 10173 O O . GLY A 1 103 ? -4.470 -7.282 3.622 1.00 0.00 103 GLY A O 6
ATOM 10177 N N . LEU A 1 104 ? -2.632 -8.112 2.598 1.00 0.00 104 LEU A N 6
ATOM 10178 C CA . LEU A 1 104 ? -3.376 -9.067 1.793 1.00 0.00 104 LEU A CA 6
ATOM 10179 C C . LEU A 1 104 ? -3.144 -10.477 2.339 1.00 0.00 104 LEU A C 6
ATOM 10180 O O . LEU A 1 104 ? -2.016 -10.842 2.667 1.00 0.00 104 LEU A O 6
ATOM 10196 N N . LYS A 1 105 ? -4.230 -11.232 2.419 1.00 0.00 105 LYS A N 6
ATOM 10197 C CA . LYS A 1 105 ? -4.159 -12.594 2.919 1.00 0.00 105 LYS A CA 6
ATOM 10198 C C . LYS A 1 105 ? -3.827 -12.568 4.413 1.00 0.00 105 LYS A C 6
ATOM 10199 O O . LYS A 1 105 ? -4.665 -12.914 5.244 1.00 0.00 105 LYS A O 6
ATOM 10218 N N . SER A 1 106 ? -2.603 -12.155 4.707 1.00 0.00 106 SER A N 6
ATOM 10219 C CA . SER A 1 106 ? -2.151 -12.080 6.086 1.00 0.00 106 SER A CA 6
ATOM 10220 C C . SER A 1 106 ? -3.025 -11.100 6.871 1.00 0.00 106 SER A C 6
ATOM 10221 O O . SER A 1 106 ? -3.597 -11.459 7.898 1.00 0.00 106 SER A O 6
ATOM 10229 N N . GLY A 1 107 ? -3.101 -9.881 6.356 1.00 0.00 107 GLY A N 6
ATOM 10230 C CA . GLY A 1 107 ? -3.896 -8.847 6.996 1.00 0.00 107 GLY A CA 6
ATOM 10231 C C . GLY A 1 107 ? -5.356 -9.282 7.131 1.00 0.00 107 GLY A C 6
ATOM 10232 O O . GLY A 1 107 ? -5.731 -10.360 6.671 1.00 0.00 107 GLY A O 6
ATOM 10236 N N . PRO A 1 108 ? -6.162 -8.400 7.780 1.00 0.00 108 PRO A N 6
ATOM 10237 C CA . PRO A 1 108 ? -7.573 -8.682 7.981 1.00 0.00 108 PRO A CA 6
ATOM 10238 C C . PRO A 1 108 ? -8.359 -8.497 6.682 1.00 0.00 108 PRO A C 6
ATOM 10239 O O . PRO A 1 108 ? -9.177 -7.585 6.571 1.00 0.00 108 PRO A O 6
ATOM 10250 N N . SER A 1 109 ? -8.084 -9.377 5.730 1.00 0.00 109 SER A N 6
ATOM 10251 C CA . SER A 1 109 ? -8.756 -9.322 4.443 1.00 0.00 109 SER A CA 6
ATOM 10252 C C . SER A 1 109 ? -9.949 -10.280 4.434 1.00 0.00 109 SER A C 6
ATOM 10253 O O . SER A 1 109 ? -9.965 -11.264 5.172 1.00 0.00 109 SER A O 6
ATOM 10261 N N . SER A 1 110 ? -10.918 -9.959 3.590 1.00 0.00 110 SER A N 6
ATOM 10262 C CA . SER A 1 110 ? -12.113 -10.779 3.475 1.00 0.00 110 SER A CA 6
ATOM 10263 C C . SER A 1 110 ? -12.795 -10.524 2.130 1.00 0.00 110 SER A C 6
ATOM 10264 O O . SER A 1 110 ? -13.522 -9.543 1.974 1.00 0.00 110 SER A O 6
ATOM 10272 N N . GLY A 1 111 ? -12.537 -11.423 1.192 1.00 0.00 111 GLY A N 6
ATOM 10273 C CA . GLY A 1 111 ? -13.118 -11.308 -0.135 1.00 0.00 111 GLY A CA 6
ATOM 10274 C C . GLY A 1 111 ? -12.144 -10.632 -1.103 1.00 0.00 111 GLY A C 6
ATOM 10275 O O . GLY A 1 111 ? -12.396 -10.577 -2.305 1.00 0.00 111 GLY A O 6
ATOM 10279 N N . GLY A 1 1 ? -21.212 -9.403 10.143 1.00 0.00 1 GLY A N 7
ATOM 10280 C CA . GLY A 1 1 ? -20.052 -8.530 10.210 1.00 0.00 1 GLY A CA 7
ATOM 10281 C C . GLY A 1 1 ? -19.815 -7.829 8.871 1.00 0.00 1 GLY A C 7
ATOM 10282 O O . GLY A 1 1 ? -20.520 -8.089 7.897 1.00 0.00 1 GLY A O 7
ATOM 10286 N N . SER A 1 2 ? -18.821 -6.954 8.866 1.00 0.00 2 SER A N 7
ATOM 10287 C CA . SER A 1 2 ? -18.482 -6.213 7.663 1.00 0.00 2 SER A CA 7
ATOM 10288 C C . SER A 1 2 ? -19.651 -5.313 7.256 1.00 0.00 2 SER A C 7
ATOM 10289 O O . SER A 1 2 ? -20.711 -5.802 6.868 1.00 0.00 2 SER A O 7
ATOM 10297 N N . SER A 1 3 ? -19.418 -4.013 7.359 1.00 0.00 3 SER A N 7
ATOM 10298 C CA . SER A 1 3 ? -20.439 -3.040 7.007 1.00 0.00 3 SER A CA 7
ATOM 10299 C C . SER A 1 3 ? -19.841 -1.957 6.106 1.00 0.00 3 SER A C 7
ATOM 10300 O O . SER A 1 3 ? -19.057 -1.127 6.563 1.00 0.00 3 SER A O 7
ATOM 10308 N N . GLY A 1 4 ? -20.234 -2.001 4.841 1.00 0.00 4 GLY A N 7
ATOM 10309 C CA . GLY A 1 4 ? -19.747 -1.035 3.872 1.00 0.00 4 GLY A CA 7
ATOM 10310 C C . GLY A 1 4 ? -18.347 -1.409 3.380 1.00 0.00 4 GLY A C 7
ATOM 10311 O O . GLY A 1 4 ? -17.948 -2.570 3.458 1.00 0.00 4 GLY A O 7
ATOM 10315 N N . SER A 1 5 ? -17.641 -0.404 2.884 1.00 0.00 5 SER A N 7
ATOM 10316 C CA . SER A 1 5 ? -16.294 -0.613 2.380 1.00 0.00 5 SER A CA 7
ATOM 10317 C C . SER A 1 5 ? -16.331 -1.522 1.150 1.00 0.00 5 SER A C 7
ATOM 10318 O O . SER A 1 5 ? -16.776 -2.666 1.232 1.00 0.00 5 SER A O 7
ATOM 10326 N N . SER A 1 6 ? -15.858 -0.979 0.038 1.00 0.00 6 SER A N 7
ATOM 10327 C CA . SER A 1 6 ? -15.832 -1.727 -1.208 1.00 0.00 6 SER A CA 7
ATOM 10328 C C . SER A 1 6 ? -14.486 -2.437 -1.363 1.00 0.00 6 SER A C 7
ATOM 10329 O O . SER A 1 6 ? -13.546 -1.877 -1.926 1.00 0.00 6 SER A O 7
ATOM 10337 N N . GLY A 1 7 ? -14.435 -3.659 -0.854 1.00 0.00 7 GLY A N 7
ATOM 10338 C CA . GLY A 1 7 ? -13.219 -4.452 -0.929 1.00 0.00 7 GLY A CA 7
ATOM 10339 C C . GLY A 1 7 ? -12.022 -3.672 -0.384 1.00 0.00 7 GLY A C 7
ATOM 10340 O O . GLY A 1 7 ? -12.191 -2.721 0.379 1.00 0.00 7 GLY A O 7
ATOM 10344 N N . MET A 1 8 ? -10.838 -4.102 -0.796 1.00 0.00 8 MET A N 7
ATOM 10345 C CA . MET A 1 8 ? -9.613 -3.456 -0.357 1.00 0.00 8 MET A CA 7
ATOM 10346 C C . MET A 1 8 ? -9.002 -2.618 -1.483 1.00 0.00 8 MET A C 7
ATOM 10347 O O . MET A 1 8 ? -9.369 -2.773 -2.646 1.00 0.00 8 MET A O 7
ATOM 10361 N N . VAL A 1 9 ? -8.081 -1.748 -1.096 1.00 0.00 9 VAL A N 7
ATOM 10362 C CA . VAL A 1 9 ? -7.416 -0.885 -2.058 1.00 0.00 9 VAL A CA 7
ATOM 10363 C C . VAL A 1 9 ? -6.088 -0.403 -1.471 1.00 0.00 9 VAL A C 7
ATOM 10364 O O . VAL A 1 9 ? -6.072 0.383 -0.524 1.00 0.00 9 VAL A O 7
ATOM 10377 N N . ILE A 1 10 ? -5.005 -0.894 -2.057 1.00 0.00 10 ILE A N 7
ATOM 10378 C CA . ILE A 1 10 ? -3.676 -0.522 -1.604 1.00 0.00 10 ILE A CA 7
ATOM 10379 C C . ILE A 1 10 ? -3.359 0.898 -2.076 1.00 0.00 10 ILE A C 7
ATOM 10380 O O . ILE A 1 10 ? -2.635 1.083 -3.054 1.00 0.00 10 ILE A O 7
ATOM 10396 N N . ARG A 1 11 ? -3.916 1.864 -1.361 1.00 0.00 11 ARG A N 7
ATOM 10397 C CA . ARG A 1 11 ? -3.701 3.261 -1.695 1.00 0.00 11 ARG A CA 7
ATOM 10398 C C . ARG A 1 11 ? -2.207 3.590 -1.670 1.00 0.00 11 ARG A C 7
ATOM 10399 O O . ARG A 1 11 ? -1.626 3.771 -0.601 1.00 0.00 11 ARG A O 7
ATOM 10420 N N . VAL A 1 12 ? -1.628 3.657 -2.859 1.00 0.00 12 VAL A N 7
ATOM 10421 C CA . VAL A 1 12 ? -0.213 3.961 -2.987 1.00 0.00 12 VAL A CA 7
ATOM 10422 C C . VAL A 1 12 ? -0.042 5.444 -3.321 1.00 0.00 12 VAL A C 7
ATOM 10423 O O . VAL A 1 12 ? -0.497 5.905 -4.367 1.00 0.00 12 VAL A O 7
ATOM 10436 N N . PHE A 1 13 ? 0.615 6.151 -2.413 1.00 0.00 13 PHE A N 7
ATOM 10437 C CA . PHE A 1 13 ? 0.852 7.572 -2.599 1.00 0.00 13 PHE A CA 7
ATOM 10438 C C . PHE A 1 13 ? 2.043 7.813 -3.528 1.00 0.00 13 PHE A C 7
ATOM 10439 O O . PHE A 1 13 ? 3.101 7.210 -3.355 1.00 0.00 13 PHE A O 7
ATOM 10456 N N . ILE A 1 14 ? 1.831 8.696 -4.493 1.00 0.00 14 ILE A N 7
ATOM 10457 C CA . ILE A 1 14 ? 2.874 9.024 -5.449 1.00 0.00 14 ILE A CA 7
ATOM 10458 C C . ILE A 1 14 ? 2.924 10.541 -5.643 1.00 0.00 14 ILE A C 7
ATOM 10459 O O . ILE A 1 14 ? 1.897 11.214 -5.567 1.00 0.00 14 ILE A O 7
ATOM 10475 N N . ALA A 1 15 ? 4.128 11.035 -5.891 1.00 0.00 15 ALA A N 7
ATOM 10476 C CA . ALA A 1 15 ? 4.325 12.460 -6.096 1.00 0.00 15 ALA A CA 7
ATOM 10477 C C . ALA A 1 15 ? 4.879 12.696 -7.502 1.00 0.00 15 ALA A C 7
ATOM 10478 O O . ALA A 1 15 ? 6.088 12.827 -7.683 1.00 0.00 15 ALA A O 7
ATOM 10485 N N . SER A 1 16 ? 3.967 12.744 -8.463 1.00 0.00 16 SER A N 7
ATOM 10486 C CA . SER A 1 16 ? 4.350 12.962 -9.847 1.00 0.00 16 SER A CA 7
ATOM 10487 C C . SER A 1 16 ? 5.491 13.978 -9.921 1.00 0.00 16 SER A C 7
ATOM 10488 O O . SER A 1 16 ? 6.327 13.914 -10.821 1.00 0.00 16 SER A O 7
ATOM 10496 N N . SER A 1 17 ? 5.490 14.893 -8.962 1.00 0.00 17 SER A N 7
ATOM 10497 C CA . SER A 1 17 ? 6.515 15.921 -8.907 1.00 0.00 17 SER A CA 7
ATOM 10498 C C . SER A 1 17 ? 7.399 15.713 -7.676 1.00 0.00 17 SER A C 7
ATOM 10499 O O . SER A 1 17 ? 6.925 15.805 -6.545 1.00 0.00 17 SER A O 7
ATOM 10507 N N . SER A 1 18 ? 8.668 15.437 -7.938 1.00 0.00 18 SER A N 7
ATOM 10508 C CA . SER A 1 18 ? 9.623 15.215 -6.866 1.00 0.00 18 SER A CA 7
ATOM 10509 C C . SER A 1 18 ? 11.025 15.018 -7.446 1.00 0.00 18 SER A C 7
ATOM 10510 O O . SER A 1 18 ? 11.274 14.048 -8.160 1.00 0.00 18 SER A O 7
ATOM 10518 N N . GLY A 1 19 ? 11.903 15.954 -7.117 1.00 0.00 19 GLY A N 7
ATOM 10519 C CA . GLY A 1 19 ? 13.274 15.895 -7.596 1.00 0.00 19 GLY A CA 7
ATOM 10520 C C . GLY A 1 19 ? 13.787 14.454 -7.614 1.00 0.00 19 GLY A C 7
ATOM 10521 O O . GLY A 1 19 ? 14.016 13.885 -8.680 1.00 0.00 19 GLY A O 7
ATOM 10525 N N . PHE A 1 20 ? 13.953 13.905 -6.419 1.00 0.00 20 PHE A N 7
ATOM 10526 C CA . PHE A 1 20 ? 14.436 12.541 -6.284 1.00 0.00 20 PHE A CA 7
ATOM 10527 C C . PHE A 1 20 ? 13.757 11.616 -7.296 1.00 0.00 20 PHE A C 7
ATOM 10528 O O . PHE A 1 20 ? 12.593 11.254 -7.128 1.00 0.00 20 PHE A O 7
ATOM 10545 N N . VAL A 1 21 ? 14.513 11.259 -8.323 1.00 0.00 21 VAL A N 7
ATOM 10546 C CA . VAL A 1 21 ? 13.998 10.383 -9.362 1.00 0.00 21 VAL A CA 7
ATOM 10547 C C . VAL A 1 21 ? 13.852 8.967 -8.802 1.00 0.00 21 VAL A C 7
ATOM 10548 O O . VAL A 1 21 ? 12.934 8.239 -9.178 1.00 0.00 21 VAL A O 7
ATOM 10561 N N . ALA A 1 22 ? 14.770 8.618 -7.913 1.00 0.00 22 ALA A N 7
ATOM 10562 C CA . ALA A 1 22 ? 14.754 7.302 -7.298 1.00 0.00 22 ALA A CA 7
ATOM 10563 C C . ALA A 1 22 ? 13.337 6.987 -6.813 1.00 0.00 22 ALA A C 7
ATOM 10564 O O . ALA A 1 22 ? 12.843 5.878 -7.008 1.00 0.00 22 ALA A O 7
ATOM 10571 N N . ILE A 1 23 ? 12.724 7.983 -6.191 1.00 0.00 23 ILE A N 7
ATOM 10572 C CA . ILE A 1 23 ? 11.374 7.827 -5.677 1.00 0.00 23 ILE A CA 7
ATOM 10573 C C . ILE A 1 23 ? 10.474 7.267 -6.782 1.00 0.00 23 ILE A C 7
ATOM 10574 O O . ILE A 1 23 ? 9.817 6.244 -6.593 1.00 0.00 23 ILE A O 7
ATOM 10590 N N . LYS A 1 24 ? 10.474 7.963 -7.909 1.00 0.00 24 LYS A N 7
ATOM 10591 C CA . LYS A 1 24 ? 9.666 7.548 -9.044 1.00 0.00 24 LYS A CA 7
ATOM 10592 C C . LYS A 1 24 ? 9.787 6.034 -9.225 1.00 0.00 24 LYS A C 7
ATOM 10593 O O . LYS A 1 24 ? 8.806 5.307 -9.076 1.00 0.00 24 LYS A O 7
ATOM 10612 N N . LYS A 1 25 ? 10.999 5.603 -9.543 1.00 0.00 25 LYS A N 7
ATOM 10613 C CA . LYS A 1 25 ? 11.261 4.189 -9.745 1.00 0.00 25 LYS A CA 7
ATOM 10614 C C . LYS A 1 25 ? 10.522 3.379 -8.678 1.00 0.00 25 LYS A C 7
ATOM 10615 O O . LYS A 1 25 ? 9.748 2.479 -9.001 1.00 0.00 25 LYS A O 7
ATOM 10634 N N . LYS A 1 26 ? 10.787 3.728 -7.427 1.00 0.00 26 LYS A N 7
ATOM 10635 C CA . LYS A 1 26 ? 10.157 3.045 -6.310 1.00 0.00 26 LYS A CA 7
ATOM 10636 C C . LYS A 1 26 ? 8.645 2.992 -6.538 1.00 0.00 26 LYS A C 7
ATOM 10637 O O . LYS A 1 26 ? 8.053 1.913 -6.548 1.00 0.00 26 LYS A O 7
ATOM 10656 N N . GLN A 1 27 ? 8.064 4.169 -6.717 1.00 0.00 27 GLN A N 7
ATOM 10657 C CA . GLN A 1 27 ? 6.632 4.269 -6.944 1.00 0.00 27 GLN A CA 7
ATOM 10658 C C . GLN A 1 27 ? 6.179 3.210 -7.951 1.00 0.00 27 GLN A C 7
ATOM 10659 O O . GLN A 1 27 ? 5.130 2.592 -7.777 1.00 0.00 27 GLN A O 7
ATOM 10673 N N . GLN A 1 28 ? 6.992 3.033 -8.982 1.00 0.00 28 GLN A N 7
ATOM 10674 C CA . GLN A 1 28 ? 6.687 2.060 -10.017 1.00 0.00 28 GLN A CA 7
ATOM 10675 C C . GLN A 1 28 ? 6.821 0.639 -9.465 1.00 0.00 28 GLN A C 7
ATOM 10676 O O . GLN A 1 28 ? 5.851 -0.117 -9.444 1.00 0.00 28 GLN A O 7
ATOM 10690 N N . ASP A 1 29 ? 8.031 0.319 -9.030 1.00 0.00 29 ASP A N 7
ATOM 10691 C CA . ASP A 1 29 ? 8.305 -0.998 -8.480 1.00 0.00 29 ASP A CA 7
ATOM 10692 C C . ASP A 1 29 ? 7.109 -1.453 -7.640 1.00 0.00 29 ASP A C 7
ATOM 10693 O O . ASP A 1 29 ? 6.828 -2.647 -7.550 1.00 0.00 29 ASP A O 7
ATOM 10702 N N . VAL A 1 30 ? 6.438 -0.477 -7.046 1.00 0.00 30 VAL A N 7
ATOM 10703 C CA . VAL A 1 30 ? 5.280 -0.762 -6.216 1.00 0.00 30 VAL A CA 7
ATOM 10704 C C . VAL A 1 30 ? 4.118 -1.208 -7.106 1.00 0.00 30 VAL A C 7
ATOM 10705 O O . VAL A 1 30 ? 3.957 -2.399 -7.371 1.00 0.00 30 VAL A O 7
ATOM 10718 N N . VAL A 1 31 ? 3.340 -0.230 -7.544 1.00 0.00 31 VAL A N 7
ATOM 10719 C CA . VAL A 1 31 ? 2.198 -0.507 -8.398 1.00 0.00 31 VAL A CA 7
ATOM 10720 C C . VAL A 1 31 ? 2.567 -1.609 -9.394 1.00 0.00 31 VAL A C 7
ATOM 10721 O O . VAL A 1 31 ? 1.842 -2.593 -9.533 1.00 0.00 31 VAL A O 7
ATOM 10734 N N . ARG A 1 32 ? 3.694 -1.407 -10.060 1.00 0.00 32 ARG A N 7
ATOM 10735 C CA . ARG A 1 32 ? 4.168 -2.371 -11.038 1.00 0.00 32 ARG A CA 7
ATOM 10736 C C . ARG A 1 32 ? 3.880 -3.796 -10.562 1.00 0.00 32 ARG A C 7
ATOM 10737 O O . ARG A 1 32 ? 3.261 -4.581 -11.279 1.00 0.00 32 ARG A O 7
ATOM 10758 N N . PHE A 1 33 ? 4.344 -4.087 -9.355 1.00 0.00 33 PHE A N 7
ATOM 10759 C CA . PHE A 1 33 ? 4.144 -5.404 -8.775 1.00 0.00 33 PHE A CA 7
ATOM 10760 C C . PHE A 1 33 ? 2.654 -5.734 -8.665 1.00 0.00 33 PHE A C 7
ATOM 10761 O O . PHE A 1 33 ? 2.223 -6.816 -9.061 1.00 0.00 33 PHE A O 7
ATOM 10778 N N . LEU A 1 34 ? 1.908 -4.782 -8.124 1.00 0.00 34 LEU A N 7
ATOM 10779 C CA . LEU A 1 34 ? 0.475 -4.958 -7.957 1.00 0.00 34 LEU A CA 7
ATOM 10780 C C . LEU A 1 34 ? -0.163 -5.237 -9.319 1.00 0.00 34 LEU A C 7
ATOM 10781 O O . LEU A 1 34 ? -0.926 -6.190 -9.468 1.00 0.00 34 LEU A O 7
ATOM 10797 N N . GLU A 1 35 ? 0.174 -4.388 -10.279 1.00 0.00 35 GLU A N 7
ATOM 10798 C CA . GLU A 1 35 ? -0.356 -4.531 -11.625 1.00 0.00 35 GLU A CA 7
ATOM 10799 C C . GLU A 1 35 ? 0.043 -5.886 -12.211 1.00 0.00 35 GLU A C 7
ATOM 10800 O O . GLU A 1 35 ? -0.796 -6.601 -12.757 1.00 0.00 35 GLU A O 7
ATOM 10812 N N . ALA A 1 36 ? 1.323 -6.199 -12.079 1.00 0.00 36 ALA A N 7
ATOM 10813 C CA . ALA A 1 36 ? 1.844 -7.456 -12.589 1.00 0.00 36 ALA A CA 7
ATOM 10814 C C . ALA A 1 36 ? 1.235 -8.614 -11.796 1.00 0.00 36 ALA A C 7
ATOM 10815 O O . ALA A 1 36 ? 1.200 -9.747 -12.274 1.00 0.00 36 ALA A O 7
ATOM 10822 N N . ASN A 1 37 ? 0.770 -8.290 -10.599 1.00 0.00 37 ASN A N 7
ATOM 10823 C CA . ASN A 1 37 ? 0.164 -9.289 -9.735 1.00 0.00 37 ASN A CA 7
ATOM 10824 C C . ASN A 1 37 ? -1.360 -9.166 -9.811 1.00 0.00 37 ASN A C 7
ATOM 10825 O O . ASN A 1 37 ? -2.080 -9.921 -9.160 1.00 0.00 37 ASN A O 7
ATOM 10836 N N . LYS A 1 38 ? -1.805 -8.210 -10.613 1.00 0.00 38 LYS A N 7
ATOM 10837 C CA . LYS A 1 38 ? -3.229 -7.979 -10.783 1.00 0.00 38 LYS A CA 7
ATOM 10838 C C . LYS A 1 38 ? -3.860 -7.687 -9.420 1.00 0.00 38 LYS A C 7
ATOM 10839 O O . LYS A 1 38 ? -4.987 -8.102 -9.151 1.00 0.00 38 LYS A O 7
ATOM 10858 N N . ILE A 1 39 ? -3.107 -6.974 -8.595 1.00 0.00 39 ILE A N 7
ATOM 10859 C CA . ILE A 1 39 ? -3.578 -6.621 -7.267 1.00 0.00 39 ILE A CA 7
ATOM 10860 C C . ILE A 1 39 ? -4.338 -5.295 -7.335 1.00 0.00 39 ILE A C 7
ATOM 10861 O O . ILE A 1 39 ? -4.061 -4.461 -8.195 1.00 0.00 39 ILE A O 7
ATOM 10877 N N . GLU A 1 40 ? -5.281 -5.143 -6.417 1.00 0.00 40 GLU A N 7
ATOM 10878 C CA . GLU A 1 40 ? -6.083 -3.932 -6.363 1.00 0.00 40 GLU A CA 7
ATOM 10879 C C . GLU A 1 40 ? -5.347 -2.842 -5.581 1.00 0.00 40 GLU A C 7
ATOM 10880 O O . GLU A 1 40 ? -4.771 -3.111 -4.528 1.00 0.00 40 GLU A O 7
ATOM 10892 N N . PHE A 1 41 ? -5.390 -1.636 -6.127 1.00 0.00 41 PHE A N 7
ATOM 10893 C CA . PHE A 1 41 ? -4.734 -0.504 -5.494 1.00 0.00 41 PHE A CA 7
ATOM 10894 C C . PHE A 1 41 ? -5.072 0.801 -6.217 1.00 0.00 41 PHE A C 7
ATOM 10895 O O . PHE A 1 41 ? -5.802 0.794 -7.207 1.00 0.00 41 PHE A O 7
ATOM 10912 N N . GLU A 1 42 ? -4.526 1.889 -5.694 1.00 0.00 42 GLU A N 7
ATOM 10913 C CA . GLU A 1 42 ? -4.761 3.198 -6.278 1.00 0.00 42 GLU A CA 7
ATOM 10914 C C . GLU A 1 42 ? -3.551 4.106 -6.048 1.00 0.00 42 GLU A C 7
ATOM 10915 O O . GLU A 1 42 ? -2.931 4.064 -4.987 1.00 0.00 42 GLU A O 7
ATOM 10927 N N . GLU A 1 43 ? -3.251 4.906 -7.061 1.00 0.00 43 GLU A N 7
ATOM 10928 C CA . GLU A 1 43 ? -2.127 5.823 -6.983 1.00 0.00 43 GLU A CA 7
ATOM 10929 C C . GLU A 1 43 ? -2.586 7.183 -6.455 1.00 0.00 43 GLU A C 7
ATOM 10930 O O . GLU A 1 43 ? -2.970 8.057 -7.230 1.00 0.00 43 GLU A O 7
ATOM 10942 N N . VAL A 1 44 ? -2.533 7.319 -5.138 1.00 0.00 44 VAL A N 7
ATOM 10943 C CA . VAL A 1 44 ? -2.939 8.558 -4.496 1.00 0.00 44 VAL A CA 7
ATOM 10944 C C . VAL A 1 44 ? -1.930 9.657 -4.835 1.00 0.00 44 VAL A C 7
ATOM 10945 O O . VAL A 1 44 ? -0.959 9.858 -4.108 1.00 0.00 44 VAL A O 7
ATOM 10958 N N . ASP A 1 45 ? -2.196 10.340 -5.939 1.00 0.00 45 ASP A N 7
ATOM 10959 C CA . ASP A 1 45 ? -1.323 11.413 -6.383 1.00 0.00 45 ASP A CA 7
ATOM 10960 C C . ASP A 1 45 ? -1.255 12.491 -5.299 1.00 0.00 45 ASP A C 7
ATOM 10961 O O . ASP A 1 45 ? -2.137 13.343 -5.210 1.00 0.00 45 ASP A O 7
ATOM 10970 N N . ILE A 1 46 ? -0.199 12.417 -4.502 1.00 0.00 46 ILE A N 7
ATOM 10971 C CA . ILE A 1 46 ? -0.004 13.375 -3.428 1.00 0.00 46 ILE A CA 7
ATOM 10972 C C . ILE A 1 46 ? 0.585 14.665 -4.001 1.00 0.00 46 ILE A C 7
ATOM 10973 O O . ILE A 1 46 ? 0.553 15.709 -3.351 1.00 0.00 46 ILE A O 7
ATOM 10989 N N . THR A 1 47 ? 1.110 14.551 -5.213 1.00 0.00 47 THR A N 7
ATOM 10990 C CA . THR A 1 47 ? 1.705 15.696 -5.881 1.00 0.00 47 THR A CA 7
ATOM 10991 C C . THR A 1 47 ? 0.621 16.685 -6.313 1.00 0.00 47 THR A C 7
ATOM 10992 O O . THR A 1 47 ? 0.791 17.896 -6.181 1.00 0.00 47 THR A O 7
ATOM 11003 N N . MET A 1 48 ? -0.471 16.132 -6.821 1.00 0.00 48 MET A N 7
ATOM 11004 C CA . MET A 1 48 ? -1.584 16.950 -7.273 1.00 0.00 48 MET A CA 7
ATOM 11005 C C . MET A 1 48 ? -2.414 17.450 -6.089 1.00 0.00 48 MET A C 7
ATOM 11006 O O . MET A 1 48 ? -2.673 18.646 -5.969 1.00 0.00 48 MET A O 7
ATOM 11020 N N . SER A 1 49 ? -2.808 16.508 -5.245 1.00 0.00 49 SER A N 7
ATOM 11021 C CA . SER A 1 49 ? -3.604 16.838 -4.074 1.00 0.00 49 SER A CA 7
ATOM 11022 C C . SER A 1 49 ? -2.693 17.027 -2.859 1.00 0.00 49 SER A C 7
ATOM 11023 O O . SER A 1 49 ? -1.996 16.099 -2.452 1.00 0.00 49 SER A O 7
ATOM 11031 N N . GLU A 1 50 ? -2.730 18.234 -2.314 1.00 0.00 50 GLU A N 7
ATOM 11032 C CA . GLU A 1 50 ? -1.917 18.556 -1.154 1.00 0.00 50 GLU A CA 7
ATOM 11033 C C . GLU A 1 50 ? -2.383 17.751 0.061 1.00 0.00 50 GLU A C 7
ATOM 11034 O O . GLU A 1 50 ? -1.583 17.077 0.708 1.00 0.00 50 GLU A O 7
ATOM 11046 N N . GLU A 1 51 ? -3.676 17.849 0.335 1.00 0.00 51 GLU A N 7
ATOM 11047 C CA . GLU A 1 51 ? -4.258 17.138 1.460 1.00 0.00 51 GLU A CA 7
ATOM 11048 C C . GLU A 1 51 ? -3.649 15.739 1.578 1.00 0.00 51 GLU A C 7
ATOM 11049 O O . GLU A 1 51 ? -3.007 15.420 2.578 1.00 0.00 51 GLU A O 7
ATOM 11061 N N . GLN A 1 52 ? -3.871 14.943 0.543 1.00 0.00 52 GLN A N 7
ATOM 11062 C CA . GLN A 1 52 ? -3.352 13.586 0.518 1.00 0.00 52 GLN A CA 7
ATOM 11063 C C . GLN A 1 52 ? -1.948 13.544 1.126 1.00 0.00 52 GLN A C 7
ATOM 11064 O O . GLN A 1 52 ? -1.695 12.782 2.058 1.00 0.00 52 GLN A O 7
ATOM 11078 N N . ARG A 1 53 ? -1.073 14.371 0.573 1.00 0.00 53 ARG A N 7
ATOM 11079 C CA . ARG A 1 53 ? 0.298 14.438 1.050 1.00 0.00 53 ARG A CA 7
ATOM 11080 C C . ARG A 1 53 ? 0.325 14.768 2.543 1.00 0.00 53 ARG A C 7
ATOM 11081 O O . ARG A 1 53 ? 0.934 14.046 3.331 1.00 0.00 53 ARG A O 7
ATOM 11102 N N . GLN A 1 54 ? -0.341 15.860 2.887 1.00 0.00 54 GLN A N 7
ATOM 11103 C CA . GLN A 1 54 ? -0.401 16.295 4.272 1.00 0.00 54 GLN A CA 7
ATOM 11104 C C . GLN A 1 54 ? -0.806 15.130 5.178 1.00 0.00 54 GLN A C 7
ATOM 11105 O O . GLN A 1 54 ? -0.201 14.916 6.228 1.00 0.00 54 GLN A O 7
ATOM 11119 N N . TRP A 1 55 ? -1.826 14.408 4.738 1.00 0.00 55 TRP A N 7
ATOM 11120 C CA . TRP A 1 55 ? -2.318 13.270 5.496 1.00 0.00 55 TRP A CA 7
ATOM 11121 C C . TRP A 1 55 ? -1.135 12.344 5.782 1.00 0.00 55 TRP A C 7
ATOM 11122 O O . TRP A 1 55 ? -0.830 12.059 6.939 1.00 0.00 55 TRP A O 7
ATOM 11143 N N . MET A 1 56 ? -0.499 11.900 4.707 1.00 0.00 56 MET A N 7
ATOM 11144 C CA . MET A 1 56 ? 0.645 11.012 4.828 1.00 0.00 56 MET A CA 7
ATOM 11145 C C . MET A 1 56 ? 1.619 11.515 5.896 1.00 0.00 56 MET A C 7
ATOM 11146 O O . MET A 1 56 ? 2.013 10.762 6.786 1.00 0.00 56 MET A O 7
ATOM 11160 N N . TYR A 1 57 ? 1.979 12.784 5.772 1.00 0.00 57 TYR A N 7
ATOM 11161 C CA . TYR A 1 57 ? 2.900 13.395 6.716 1.00 0.00 57 TYR A CA 7
ATOM 11162 C C . TYR A 1 57 ? 2.377 13.274 8.149 1.00 0.00 57 TYR A C 7
ATOM 11163 O O . TYR A 1 57 ? 3.130 13.455 9.105 1.00 0.00 57 TYR A O 7
ATOM 11181 N N . LYS A 1 58 ? 1.092 12.968 8.252 1.00 0.00 58 LYS A N 7
ATOM 11182 C CA . LYS A 1 58 ? 0.461 12.820 9.552 1.00 0.00 58 LYS A CA 7
ATOM 11183 C C . LYS A 1 58 ? 0.368 11.334 9.904 1.00 0.00 58 LYS A C 7
ATOM 11184 O O . LYS A 1 58 ? 0.097 10.979 11.050 1.00 0.00 58 LYS A O 7
ATOM 11203 N N . ASN A 1 59 ? 0.599 10.505 8.896 1.00 0.00 59 ASN A N 7
ATOM 11204 C CA . ASN A 1 59 ? 0.546 9.065 9.084 1.00 0.00 59 ASN A CA 7
ATOM 11205 C C . ASN A 1 59 ? 1.912 8.461 8.754 1.00 0.00 59 ASN A C 7
ATOM 11206 O O . ASN A 1 59 ? 1.998 7.472 8.027 1.00 0.00 59 ASN A O 7
ATOM 11217 N N . VAL A 1 60 ? 2.946 9.081 9.303 1.00 0.00 60 VAL A N 7
ATOM 11218 C CA . VAL A 1 60 ? 4.304 8.616 9.075 1.00 0.00 60 VAL A CA 7
ATOM 11219 C C . VAL A 1 60 ? 5.207 9.121 10.203 1.00 0.00 60 VAL A C 7
ATOM 11220 O O . VAL A 1 60 ? 5.387 10.327 10.365 1.00 0.00 60 VAL A O 7
ATOM 11233 N N . PRO A 1 61 ? 5.764 8.148 10.972 1.00 0.00 61 PRO A N 7
ATOM 11234 C CA . PRO A 1 61 ? 6.644 8.481 12.079 1.00 0.00 61 PRO A CA 7
ATOM 11235 C C . PRO A 1 61 ? 8.020 8.919 11.574 1.00 0.00 61 PRO A C 7
ATOM 11236 O O . PRO A 1 61 ? 8.325 8.777 10.390 1.00 0.00 61 PRO A O 7
ATOM 11247 N N . PRO A 1 62 ? 8.836 9.456 12.520 1.00 0.00 62 PRO A N 7
ATOM 11248 C CA . PRO A 1 62 ? 10.173 9.915 12.183 1.00 0.00 62 PRO A CA 7
ATOM 11249 C C . PRO A 1 62 ? 11.124 8.733 11.983 1.00 0.00 62 PRO A C 7
ATOM 11250 O O . PRO A 1 62 ? 12.088 8.829 11.225 1.00 0.00 62 PRO A O 7
ATOM 11261 N N . GLU A 1 63 ? 10.820 7.646 12.677 1.00 0.00 63 GLU A N 7
ATOM 11262 C CA . GLU A 1 63 ? 11.636 6.448 12.585 1.00 0.00 63 GLU A CA 7
ATOM 11263 C C . GLU A 1 63 ? 11.482 5.805 11.206 1.00 0.00 63 GLU A C 7
ATOM 11264 O O . GLU A 1 63 ? 12.361 5.070 10.757 1.00 0.00 63 GLU A O 7
ATOM 11276 N N . LYS A 1 64 ? 10.359 6.104 10.571 1.00 0.00 64 LYS A N 7
ATOM 11277 C CA . LYS A 1 64 ? 10.078 5.564 9.251 1.00 0.00 64 LYS A CA 7
ATOM 11278 C C . LYS A 1 64 ? 10.515 6.574 8.188 1.00 0.00 64 LYS A C 7
ATOM 11279 O O . LYS A 1 64 ? 10.933 6.191 7.097 1.00 0.00 64 LYS A O 7
ATOM 11298 N N . LYS A 1 65 ? 10.404 7.846 8.544 1.00 0.00 65 LYS A N 7
ATOM 11299 C CA . LYS A 1 65 ? 10.783 8.914 7.635 1.00 0.00 65 LYS A CA 7
ATOM 11300 C C . LYS A 1 65 ? 12.053 8.510 6.882 1.00 0.00 65 LYS A C 7
ATOM 11301 O O . LYS A 1 65 ? 13.093 8.274 7.495 1.00 0.00 65 LYS A O 7
ATOM 11320 N N . PRO A 1 66 ? 11.923 8.443 5.530 1.00 0.00 66 PRO A N 7
ATOM 11321 C CA . PRO A 1 66 ? 13.047 8.072 4.688 1.00 0.00 66 PRO A CA 7
ATOM 11322 C C . PRO A 1 66 ? 14.046 9.225 4.569 1.00 0.00 66 PRO A C 7
ATOM 11323 O O . PRO A 1 66 ? 13.690 10.384 4.776 1.00 0.00 66 PRO A O 7
ATOM 11334 N N . THR A 1 67 ? 15.277 8.867 4.235 1.00 0.00 67 THR A N 7
ATOM 11335 C CA . THR A 1 67 ? 16.330 9.857 4.085 1.00 0.00 67 THR A CA 7
ATOM 11336 C C . THR A 1 67 ? 16.169 10.967 5.125 1.00 0.00 67 THR A C 7
ATOM 11337 O O . THR A 1 67 ? 16.274 10.719 6.325 1.00 0.00 67 THR A O 7
ATOM 11348 N N . GLN A 1 68 ? 15.917 12.169 4.627 1.00 0.00 68 GLN A N 7
ATOM 11349 C CA . GLN A 1 68 ? 15.741 13.318 5.498 1.00 0.00 68 GLN A CA 7
ATOM 11350 C C . GLN A 1 68 ? 14.965 14.420 4.773 1.00 0.00 68 GLN A C 7
ATOM 11351 O O . GLN A 1 68 ? 15.249 14.725 3.616 1.00 0.00 68 GLN A O 7
ATOM 11365 N N . GLY A 1 69 ? 14.001 14.986 5.483 1.00 0.00 69 GLY A N 7
ATOM 11366 C CA . GLY A 1 69 ? 13.181 16.047 4.922 1.00 0.00 69 GLY A CA 7
ATOM 11367 C C . GLY A 1 69 ? 11.748 15.566 4.686 1.00 0.00 69 GLY A C 7
ATOM 11368 O O . GLY A 1 69 ? 11.352 15.320 3.548 1.00 0.00 69 GLY A O 7
ATOM 11372 N N . ASN A 1 70 ? 11.010 15.446 5.780 1.00 0.00 70 ASN A N 7
ATOM 11373 C CA . ASN A 1 70 ? 9.630 14.999 5.706 1.00 0.00 70 ASN A CA 7
ATOM 11374 C C . ASN A 1 70 ? 9.575 13.640 5.006 1.00 0.00 70 ASN A C 7
ATOM 11375 O O . ASN A 1 70 ? 10.539 13.230 4.361 1.00 0.00 70 ASN A O 7
ATOM 11386 N N . PRO A 1 71 ? 8.407 12.960 5.161 1.00 0.00 71 PRO A N 7
ATOM 11387 C CA . PRO A 1 71 ? 8.214 11.656 4.552 1.00 0.00 71 PRO A CA 7
ATOM 11388 C C . PRO A 1 71 ? 7.980 11.783 3.045 1.00 0.00 71 PRO A C 7
ATOM 11389 O O . PRO A 1 71 ? 7.200 12.626 2.604 1.00 0.00 71 PRO A O 7
ATOM 11400 N N . LEU A 1 72 ? 8.669 10.934 2.297 1.00 0.00 72 LEU A N 7
ATOM 11401 C CA . LEU A 1 72 ? 8.546 10.941 0.850 1.00 0.00 72 LEU A CA 7
ATOM 11402 C C . LEU A 1 72 ? 7.983 9.597 0.383 1.00 0.00 72 LEU A C 7
ATOM 11403 O O . LEU A 1 72 ? 8.072 8.601 1.099 1.00 0.00 72 LEU A O 7
ATOM 11419 N N . PRO A 1 73 ? 7.402 9.613 -0.846 1.00 0.00 73 PRO A N 7
ATOM 11420 C CA . PRO A 1 73 ? 6.824 8.408 -1.416 1.00 0.00 73 PRO A CA 7
ATOM 11421 C C . PRO A 1 73 ? 7.917 7.456 -1.908 1.00 0.00 73 PRO A C 7
ATOM 11422 O O . PRO A 1 73 ? 9.087 7.830 -1.973 1.00 0.00 73 PRO A O 7
ATOM 11433 N N . PRO A 1 74 ? 7.485 6.213 -2.250 1.00 0.00 74 PRO A N 7
ATOM 11434 C CA . PRO A 1 74 ? 6.082 5.852 -2.142 1.00 0.00 74 PRO A CA 7
ATOM 11435 C C . PRO A 1 74 ? 5.684 5.627 -0.682 1.00 0.00 74 PRO A C 7
ATOM 11436 O O . PRO A 1 74 ? 6.543 5.444 0.178 1.00 0.00 74 PRO A O 7
ATOM 11447 N N . GLN A 1 75 ? 4.380 5.647 -0.448 1.00 0.00 75 GLN A N 7
ATOM 11448 C CA . GLN A 1 75 ? 3.857 5.448 0.893 1.00 0.00 75 GLN A CA 7
ATOM 11449 C C . GLN A 1 75 ? 2.586 4.597 0.846 1.00 0.00 75 GLN A C 7
ATOM 11450 O O . GLN A 1 75 ? 1.487 5.104 1.062 1.00 0.00 75 GLN A O 7
ATOM 11464 N N . ILE A 1 76 ? 2.779 3.317 0.563 1.00 0.00 76 ILE A N 7
ATOM 11465 C CA . ILE A 1 76 ? 1.663 2.391 0.485 1.00 0.00 76 ILE A CA 7
ATOM 11466 C C . ILE A 1 76 ? 0.791 2.544 1.733 1.00 0.00 76 ILE A C 7
ATOM 11467 O O . ILE A 1 76 ? 1.306 2.697 2.840 1.00 0.00 76 ILE A O 7
ATOM 11483 N N . PHE A 1 77 ? -0.515 2.497 1.514 1.00 0.00 77 PHE A N 7
ATOM 11484 C CA . PHE A 1 77 ? -1.463 2.628 2.607 1.00 0.00 77 PHE A CA 7
ATOM 11485 C C . PHE A 1 77 ? -2.727 1.809 2.338 1.00 0.00 77 PHE A C 7
ATOM 11486 O O . PHE A 1 77 ? -3.521 2.155 1.465 1.00 0.00 77 PHE A O 7
ATOM 11503 N N . ASN A 1 78 ? -2.874 0.739 3.105 1.00 0.00 78 ASN A N 7
ATOM 11504 C CA . ASN A 1 78 ? -4.028 -0.133 2.961 1.00 0.00 78 ASN A CA 7
ATOM 11505 C C . ASN A 1 78 ? -5.218 0.477 3.704 1.00 0.00 78 ASN A C 7
ATOM 11506 O O . ASN A 1 78 ? -5.455 0.160 4.869 1.00 0.00 78 ASN A O 7
ATOM 11517 N N . GLY A 1 79 ? -5.935 1.341 3.001 1.00 0.00 79 GLY A N 7
ATOM 11518 C CA . GLY A 1 79 ? -7.094 1.998 3.579 1.00 0.00 79 GLY A CA 7
ATOM 11519 C C . GLY A 1 79 ? -6.714 2.766 4.847 1.00 0.00 79 GLY A C 7
ATOM 11520 O O . GLY A 1 79 ? -7.302 2.553 5.906 1.00 0.00 79 GLY A O 7
ATOM 11524 N N . ASP A 1 80 ? -5.732 3.643 4.696 1.00 0.00 80 ASP A N 7
ATOM 11525 C CA . ASP A 1 80 ? -5.266 4.444 5.816 1.00 0.00 80 ASP A CA 7
ATOM 11526 C C . ASP A 1 80 ? -4.213 3.656 6.597 1.00 0.00 80 ASP A C 7
ATOM 11527 O O . ASP A 1 80 ? -3.228 4.225 7.066 1.00 0.00 80 ASP A O 7
ATOM 11536 N N . ARG A 1 81 ? -4.457 2.359 6.714 1.00 0.00 81 ARG A N 7
ATOM 11537 C CA . ARG A 1 81 ? -3.542 1.487 7.431 1.00 0.00 81 ARG A CA 7
ATOM 11538 C C . ARG A 1 81 ? -2.121 1.647 6.887 1.00 0.00 81 ARG A C 7
ATOM 11539 O O . ARG A 1 81 ? -1.830 1.229 5.768 1.00 0.00 81 ARG A O 7
ATOM 11560 N N . TYR A 1 82 ? -1.273 2.253 7.706 1.00 0.00 82 TYR A N 7
ATOM 11561 C CA . TYR A 1 82 ? 0.111 2.473 7.321 1.00 0.00 82 TYR A CA 7
ATOM 11562 C C . TYR A 1 82 ? 0.816 1.148 7.028 1.00 0.00 82 TYR A C 7
ATOM 11563 O O . TYR A 1 82 ? 1.098 0.375 7.942 1.00 0.00 82 TYR A O 7
ATOM 11581 N N . CYS A 1 83 ? 1.081 0.925 5.749 1.00 0.00 83 CYS A N 7
ATOM 11582 C CA . CYS A 1 83 ? 1.748 -0.294 5.323 1.00 0.00 83 CYS A CA 7
ATOM 11583 C C . CYS A 1 83 ? 3.254 -0.108 5.513 1.00 0.00 83 CYS A C 7
ATOM 11584 O O . CYS A 1 83 ? 3.852 -0.722 6.396 1.00 0.00 83 CYS A O 7
ATOM 11592 N N . GLY A 1 84 ? 3.825 0.741 4.671 1.00 0.00 84 GLY A N 7
ATOM 11593 C CA . GLY A 1 84 ? 5.250 1.015 4.736 1.00 0.00 84 GLY A CA 7
ATOM 11594 C C . GLY A 1 84 ? 5.758 1.589 3.412 1.00 0.00 84 GLY A C 7
ATOM 11595 O O . GLY A 1 84 ? 5.211 1.292 2.351 1.00 0.00 84 GLY A O 7
ATOM 11599 N N . ASP A 1 85 ? 6.800 2.402 3.517 1.00 0.00 85 ASP A N 7
ATOM 11600 C CA . ASP A 1 85 ? 7.388 3.020 2.341 1.00 0.00 85 ASP A CA 7
ATOM 11601 C C . ASP A 1 85 ? 8.052 1.943 1.482 1.00 0.00 85 ASP A C 7
ATOM 11602 O O . ASP A 1 85 ? 8.113 0.780 1.876 1.00 0.00 85 ASP A O 7
ATOM 11611 N N . TYR A 1 86 ? 8.534 2.369 0.323 1.00 0.00 86 TYR A N 7
ATOM 11612 C CA . TYR A 1 86 ? 9.191 1.455 -0.595 1.00 0.00 86 TYR A CA 7
ATOM 11613 C C . TYR A 1 86 ? 10.056 0.445 0.161 1.00 0.00 86 TYR A C 7
ATOM 11614 O O . TYR A 1 86 ? 10.017 -0.750 -0.128 1.00 0.00 86 TYR A O 7
ATOM 11632 N N . ASP A 1 87 ? 10.816 0.962 1.116 1.00 0.00 87 ASP A N 7
ATOM 11633 C CA . ASP A 1 87 ? 11.688 0.120 1.916 1.00 0.00 87 ASP A CA 7
ATOM 11634 C C . ASP A 1 87 ? 10.906 -1.103 2.400 1.00 0.00 87 ASP A C 7
ATOM 11635 O O . ASP A 1 87 ? 11.304 -2.239 2.148 1.00 0.00 87 ASP A O 7
ATOM 11644 N N . SER A 1 88 ? 9.806 -0.829 3.087 1.00 0.00 88 SER A N 7
ATOM 11645 C CA . SER A 1 88 ? 8.965 -1.892 3.609 1.00 0.00 88 SER A CA 7
ATOM 11646 C C . SER A 1 88 ? 8.641 -2.895 2.499 1.00 0.00 88 SER A C 7
ATOM 11647 O O . SER A 1 88 ? 8.902 -4.089 2.642 1.00 0.00 88 SER A O 7
ATOM 11655 N N . PHE A 1 89 ? 8.079 -2.373 1.419 1.00 0.00 89 PHE A N 7
ATOM 11656 C CA . PHE A 1 89 ? 7.717 -3.208 0.286 1.00 0.00 89 PHE A CA 7
ATOM 11657 C C . PHE A 1 89 ? 8.885 -4.105 -0.129 1.00 0.00 89 PHE A C 7
ATOM 11658 O O . PHE A 1 89 ? 8.812 -5.326 0.000 1.00 0.00 89 PHE A O 7
ATOM 11675 N N . PHE A 1 90 ? 9.936 -3.464 -0.620 1.00 0.00 90 PHE A N 7
ATOM 11676 C CA . PHE A 1 90 ? 11.118 -4.187 -1.056 1.00 0.00 90 PHE A CA 7
ATOM 11677 C C . PHE A 1 90 ? 11.519 -5.249 -0.030 1.00 0.00 90 PHE A C 7
ATOM 11678 O O . PHE A 1 90 ? 11.586 -6.435 -0.352 1.00 0.00 90 PHE A O 7
ATOM 11695 N N . GLU A 1 91 ? 11.776 -4.786 1.184 1.00 0.00 91 GLU A N 7
ATOM 11696 C CA . GLU A 1 91 ? 12.170 -5.680 2.259 1.00 0.00 91 GLU A CA 7
ATOM 11697 C C . GLU A 1 91 ? 11.230 -6.886 2.317 1.00 0.00 91 GLU A C 7
ATOM 11698 O O . GLU A 1 91 ? 11.677 -8.018 2.496 1.00 0.00 91 GLU A O 7
ATOM 11710 N N . SER A 1 92 ? 9.945 -6.603 2.161 1.00 0.00 92 SER A N 7
ATOM 11711 C CA . SER A 1 92 ? 8.938 -7.650 2.193 1.00 0.00 92 SER A CA 7
ATOM 11712 C C . SER A 1 92 ? 8.979 -8.455 0.892 1.00 0.00 92 SER A C 7
ATOM 11713 O O . SER A 1 92 ? 8.592 -9.622 0.868 1.00 0.00 92 SER A O 7
ATOM 11721 N N . LYS A 1 93 ? 9.452 -7.799 -0.157 1.00 0.00 93 LYS A N 7
ATOM 11722 C CA . LYS A 1 93 ? 9.548 -8.439 -1.458 1.00 0.00 93 LYS A CA 7
ATOM 11723 C C . LYS A 1 93 ? 10.486 -9.644 -1.361 1.00 0.00 93 LYS A C 7
ATOM 11724 O O . LYS A 1 93 ? 10.131 -10.746 -1.777 1.00 0.00 93 LYS A O 7
ATOM 11743 N N . GLU A 1 94 ? 11.664 -9.393 -0.810 1.00 0.00 94 GLU A N 7
ATOM 11744 C CA . GLU A 1 94 ? 12.655 -10.444 -0.653 1.00 0.00 94 GLU A CA 7
ATOM 11745 C C . GLU A 1 94 ? 12.063 -11.621 0.124 1.00 0.00 94 GLU A C 7
ATOM 11746 O O . GLU A 1 94 ? 12.490 -12.761 -0.048 1.00 0.00 94 GLU A O 7
ATOM 11758 N N . SER A 1 95 ? 11.087 -11.304 0.964 1.00 0.00 95 SER A N 7
ATOM 11759 C CA . SER A 1 95 ? 10.432 -12.321 1.768 1.00 0.00 95 SER A CA 7
ATOM 11760 C C . SER A 1 95 ? 9.098 -12.713 1.129 1.00 0.00 95 SER A C 7
ATOM 11761 O O . SER A 1 95 ? 8.304 -13.433 1.734 1.00 0.00 95 SER A O 7
ATOM 11769 N N . ASN A 1 96 ? 8.892 -12.223 -0.084 1.00 0.00 96 ASN A N 7
ATOM 11770 C CA . ASN A 1 96 ? 7.668 -12.514 -0.811 1.00 0.00 96 ASN A CA 7
ATOM 11771 C C . ASN A 1 96 ? 6.475 -12.394 0.139 1.00 0.00 96 ASN A C 7
ATOM 11772 O O . ASN A 1 96 ? 5.647 -13.300 0.218 1.00 0.00 96 ASN A O 7
ATOM 11783 N N . THR A 1 97 ? 6.426 -11.268 0.836 1.00 0.00 97 THR A N 7
ATOM 11784 C CA . THR A 1 97 ? 5.348 -11.018 1.778 1.00 0.00 97 THR A CA 7
ATOM 11785 C C . THR A 1 97 ? 4.587 -9.748 1.393 1.00 0.00 97 THR A C 7
ATOM 11786 O O . THR A 1 97 ? 3.665 -9.336 2.094 1.00 0.00 97 THR A O 7
ATOM 11797 N N . VAL A 1 98 ? 5.004 -9.162 0.280 1.00 0.00 98 VAL A N 7
ATOM 11798 C CA . VAL A 1 98 ? 4.374 -7.946 -0.206 1.00 0.00 98 VAL A CA 7
ATOM 11799 C C . VAL A 1 98 ? 2.871 -8.007 0.076 1.00 0.00 98 VAL A C 7
ATOM 11800 O O . VAL A 1 98 ? 2.312 -7.094 0.683 1.00 0.00 98 VAL A O 7
ATOM 11813 N N . PHE A 1 99 ? 2.260 -9.092 -0.376 1.00 0.00 99 PHE A N 7
ATOM 11814 C CA . PHE A 1 99 ? 0.833 -9.284 -0.180 1.00 0.00 99 PHE A CA 7
ATOM 11815 C C . PHE A 1 99 ? 0.448 -9.071 1.286 1.00 0.00 99 PHE A C 7
ATOM 11816 O O . PHE A 1 99 ? -0.458 -8.296 1.587 1.00 0.00 99 PHE A O 7
ATOM 11833 N N . SER A 1 100 ? 1.156 -9.773 2.158 1.00 0.00 100 SER A N 7
ATOM 11834 C CA . SER A 1 100 ? 0.900 -9.671 3.585 1.00 0.00 100 SER A CA 7
ATOM 11835 C C . SER A 1 100 ? 1.286 -8.279 4.087 1.00 0.00 100 SER A C 7
ATOM 11836 O O . SER A 1 100 ? 0.602 -7.710 4.937 1.00 0.00 100 SER A O 7
ATOM 11844 N N . PHE A 1 101 ? 2.380 -7.770 3.541 1.00 0.00 101 PHE A N 7
ATOM 11845 C CA . PHE A 1 101 ? 2.866 -6.455 3.923 1.00 0.00 101 PHE A CA 7
ATOM 11846 C C . PHE A 1 101 ? 1.804 -5.383 3.669 1.00 0.00 101 PHE A C 7
ATOM 11847 O O . PHE A 1 101 ? 1.713 -4.405 4.410 1.00 0.00 101 PHE A O 7
ATOM 11864 N N . LEU A 1 102 ? 1.026 -5.603 2.619 1.00 0.00 102 LEU A N 7
ATOM 11865 C CA . LEU A 1 102 ? -0.026 -4.669 2.258 1.00 0.00 102 LEU A CA 7
ATOM 11866 C C . LEU A 1 102 ? -1.323 -5.069 2.965 1.00 0.00 102 LEU A C 7
ATOM 11867 O O . LEU A 1 102 ? -2.181 -4.225 3.219 1.00 0.00 102 LEU A O 7
ATOM 11883 N N . GLY A 1 103 ? -1.424 -6.356 3.261 1.00 0.00 103 GLY A N 7
ATOM 11884 C CA . GLY A 1 103 ? -2.601 -6.879 3.934 1.00 0.00 103 GLY A CA 7
ATOM 11885 C C . GLY A 1 103 ? -3.519 -7.605 2.948 1.00 0.00 103 GLY A C 7
ATOM 11886 O O . GLY A 1 103 ? -4.738 -7.448 2.998 1.00 0.00 103 GLY A O 7
ATOM 11890 N N . LEU A 1 104 ? -2.898 -8.384 2.075 1.00 0.00 104 LEU A N 7
ATOM 11891 C CA . LEU A 1 104 ? -3.643 -9.135 1.079 1.00 0.00 104 LEU A CA 7
ATOM 11892 C C . LEU A 1 104 ? -3.539 -10.629 1.390 1.00 0.00 104 LEU A C 7
ATOM 11893 O O . LEU A 1 104 ? -3.348 -11.443 0.488 1.00 0.00 104 LEU A O 7
ATOM 11909 N N . LYS A 1 105 ? -3.671 -10.945 2.670 1.00 0.00 105 LYS A N 7
ATOM 11910 C CA . LYS A 1 105 ? -3.595 -12.327 3.111 1.00 0.00 105 LYS A CA 7
ATOM 11911 C C . LYS A 1 105 ? -4.279 -12.462 4.473 1.00 0.00 105 LYS A C 7
ATOM 11912 O O . LYS A 1 105 ? -3.614 -12.466 5.508 1.00 0.00 105 LYS A O 7
ATOM 11931 N N . SER A 1 106 ? -5.599 -12.568 4.429 1.00 0.00 106 SER A N 7
ATOM 11932 C CA . SER A 1 106 ? -6.380 -12.702 5.647 1.00 0.00 106 SER A CA 7
ATOM 11933 C C . SER A 1 106 ? -7.856 -12.907 5.301 1.00 0.00 106 SER A C 7
ATOM 11934 O O . SER A 1 106 ? -8.528 -11.977 4.857 1.00 0.00 106 SER A O 7
ATOM 11942 N N . GLY A 1 107 ? -8.318 -14.130 5.518 1.00 0.00 107 GLY A N 7
ATOM 11943 C CA . GLY A 1 107 ? -9.702 -14.468 5.235 1.00 0.00 107 GLY A CA 7
ATOM 11944 C C . GLY A 1 107 ? -9.852 -15.022 3.816 1.00 0.00 107 GLY A C 7
ATOM 11945 O O . GLY A 1 107 ? -8.876 -15.107 3.073 1.00 0.00 107 GLY A O 7
ATOM 11949 N N . PRO A 1 108 ? -11.115 -15.393 3.475 1.00 0.00 108 PRO A N 7
ATOM 11950 C CA . PRO A 1 108 ? -11.406 -15.936 2.159 1.00 0.00 108 PRO A CA 7
ATOM 11951 C C . PRO A 1 108 ? -11.407 -14.833 1.099 1.00 0.00 108 PRO A C 7
ATOM 11952 O O . PRO A 1 108 ? -10.864 -15.013 0.010 1.00 0.00 108 PRO A O 7
ATOM 11963 N N . SER A 1 109 ? -12.022 -13.715 1.455 1.00 0.00 109 SER A N 7
ATOM 11964 C CA . SER A 1 109 ? -12.101 -12.583 0.547 1.00 0.00 109 SER A CA 7
ATOM 11965 C C . SER A 1 109 ? -13.108 -12.874 -0.567 1.00 0.00 109 SER A C 7
ATOM 11966 O O . SER A 1 109 ? -14.090 -12.149 -0.726 1.00 0.00 109 SER A O 7
ATOM 11974 N N . SER A 1 110 ? -12.831 -13.935 -1.309 1.00 0.00 110 SER A N 7
ATOM 11975 C CA . SER A 1 110 ? -13.701 -14.331 -2.404 1.00 0.00 110 SER A CA 7
ATOM 11976 C C . SER A 1 110 ? -13.662 -15.850 -2.580 1.00 0.00 110 SER A C 7
ATOM 11977 O O . SER A 1 110 ? -12.691 -16.393 -3.105 1.00 0.00 110 SER A O 7
ATOM 11985 N N . GLY A 1 111 ? -14.730 -16.493 -2.132 1.00 0.00 111 GLY A N 7
ATOM 11986 C CA . GLY A 1 111 ? -14.830 -17.939 -2.234 1.00 0.00 111 GLY A CA 7
ATOM 11987 C C . GLY A 1 111 ? -13.543 -18.613 -1.754 1.00 0.00 111 GLY A C 7
ATOM 11988 O O . GLY A 1 111 ? -13.504 -19.180 -0.663 1.00 0.00 111 GLY A O 7
ATOM 11992 N N . GLY A 1 1 ? -8.297 -4.465 8.613 1.00 0.00 1 GLY A N 8
ATOM 11993 C CA . GLY A 1 1 ? -8.851 -3.847 9.806 1.00 0.00 1 GLY A CA 8
ATOM 11994 C C . GLY A 1 1 ? -10.326 -3.494 9.606 1.00 0.00 1 GLY A C 8
ATOM 11995 O O . GLY A 1 1 ? -11.180 -4.378 9.561 1.00 0.00 1 GLY A O 8
ATOM 11999 N N . SER A 1 2 ? -10.581 -2.199 9.492 1.00 0.00 2 SER A N 8
ATOM 12000 C CA . SER A 1 2 ? -11.938 -1.717 9.297 1.00 0.00 2 SER A CA 8
ATOM 12001 C C . SER A 1 2 ? -12.037 -0.950 7.977 1.00 0.00 2 SER A C 8
ATOM 12002 O O . SER A 1 2 ? -11.020 -0.570 7.398 1.00 0.00 2 SER A O 8
ATOM 12010 N N . SER A 1 3 ? -13.270 -0.744 7.540 1.00 0.00 3 SER A N 8
ATOM 12011 C CA . SER A 1 3 ? -13.515 -0.029 6.299 1.00 0.00 3 SER A CA 8
ATOM 12012 C C . SER A 1 3 ? -12.963 -0.828 5.117 1.00 0.00 3 SER A C 8
ATOM 12013 O O . SER A 1 3 ? -11.769 -0.773 4.830 1.00 0.00 3 SER A O 8
ATOM 12021 N N . GLY A 1 4 ? -13.860 -1.551 4.463 1.00 0.00 4 GLY A N 8
ATOM 12022 C CA . GLY A 1 4 ? -13.478 -2.360 3.318 1.00 0.00 4 GLY A CA 8
ATOM 12023 C C . GLY A 1 4 ? -14.689 -3.088 2.732 1.00 0.00 4 GLY A C 8
ATOM 12024 O O . GLY A 1 4 ? -15.329 -3.886 3.415 1.00 0.00 4 GLY A O 8
ATOM 12028 N N . SER A 1 5 ? -14.968 -2.786 1.472 1.00 0.00 5 SER A N 8
ATOM 12029 C CA . SER A 1 5 ? -16.091 -3.402 0.786 1.00 0.00 5 SER A CA 8
ATOM 12030 C C . SER A 1 5 ? -15.589 -4.467 -0.189 1.00 0.00 5 SER A C 8
ATOM 12031 O O . SER A 1 5 ? -15.511 -4.225 -1.393 1.00 0.00 5 SER A O 8
ATOM 12039 N N . SER A 1 6 ? -15.261 -5.625 0.366 1.00 0.00 6 SER A N 8
ATOM 12040 C CA . SER A 1 6 ? -14.768 -6.729 -0.441 1.00 0.00 6 SER A CA 8
ATOM 12041 C C . SER A 1 6 ? -13.607 -6.258 -1.318 1.00 0.00 6 SER A C 8
ATOM 12042 O O . SER A 1 6 ? -13.819 -5.795 -2.438 1.00 0.00 6 SER A O 8
ATOM 12050 N N . GLY A 1 7 ? -12.405 -6.391 -0.777 1.00 0.00 7 GLY A N 8
ATOM 12051 C CA . GLY A 1 7 ? -11.210 -5.985 -1.497 1.00 0.00 7 GLY A CA 8
ATOM 12052 C C . GLY A 1 7 ? -10.556 -4.772 -0.833 1.00 0.00 7 GLY A C 8
ATOM 12053 O O . GLY A 1 7 ? -11.234 -3.804 -0.494 1.00 0.00 7 GLY A O 8
ATOM 12057 N N . MET A 1 8 ? -9.244 -4.865 -0.666 1.00 0.00 8 MET A N 8
ATOM 12058 C CA . MET A 1 8 ? -8.491 -3.787 -0.048 1.00 0.00 8 MET A CA 8
ATOM 12059 C C . MET A 1 8 ? -7.712 -2.991 -1.098 1.00 0.00 8 MET A C 8
ATOM 12060 O O . MET A 1 8 ? -6.870 -3.544 -1.803 1.00 0.00 8 MET A O 8
ATOM 12074 N N . VAL A 1 9 ? -8.023 -1.705 -1.168 1.00 0.00 9 VAL A N 8
ATOM 12075 C CA . VAL A 1 9 ? -7.363 -0.827 -2.120 1.00 0.00 9 VAL A CA 8
ATOM 12076 C C . VAL A 1 9 ? -6.036 -0.346 -1.529 1.00 0.00 9 VAL A C 8
ATOM 12077 O O . VAL A 1 9 ? -6.022 0.428 -0.573 1.00 0.00 9 VAL A O 8
ATOM 12090 N N . ILE A 1 10 ? -4.953 -0.826 -2.122 1.00 0.00 10 ILE A N 8
ATOM 12091 C CA . ILE A 1 10 ? -3.624 -0.456 -1.666 1.00 0.00 10 ILE A CA 8
ATOM 12092 C C . ILE A 1 10 ? -3.314 0.973 -2.119 1.00 0.00 10 ILE A C 8
ATOM 12093 O O . ILE A 1 10 ? -2.572 1.177 -3.078 1.00 0.00 10 ILE A O 8
ATOM 12109 N N . ARG A 1 11 ? -3.898 1.925 -1.406 1.00 0.00 11 ARG A N 8
ATOM 12110 C CA . ARG A 1 11 ? -3.694 3.328 -1.722 1.00 0.00 11 ARG A CA 8
ATOM 12111 C C . ARG A 1 11 ? -2.203 3.670 -1.683 1.00 0.00 11 ARG A C 8
ATOM 12112 O O . ARG A 1 11 ? -1.663 3.983 -0.623 1.00 0.00 11 ARG A O 8
ATOM 12133 N N . VAL A 1 12 ? -1.581 3.598 -2.850 1.00 0.00 12 VAL A N 8
ATOM 12134 C CA . VAL A 1 12 ? -0.163 3.896 -2.962 1.00 0.00 12 VAL A CA 8
ATOM 12135 C C . VAL A 1 12 ? 0.017 5.372 -3.320 1.00 0.00 12 VAL A C 8
ATOM 12136 O O . VAL A 1 12 ? -0.409 5.812 -4.387 1.00 0.00 12 VAL A O 8
ATOM 12149 N N . PHE A 1 13 ? 0.648 6.097 -2.408 1.00 0.00 13 PHE A N 8
ATOM 12150 C CA . PHE A 1 13 ? 0.889 7.515 -2.615 1.00 0.00 13 PHE A CA 8
ATOM 12151 C C . PHE A 1 13 ? 2.096 7.738 -3.529 1.00 0.00 13 PHE A C 8
ATOM 12152 O O . PHE A 1 13 ? 3.137 7.108 -3.353 1.00 0.00 13 PHE A O 8
ATOM 12169 N N . ILE A 1 14 ? 1.915 8.638 -4.485 1.00 0.00 14 ILE A N 8
ATOM 12170 C CA . ILE A 1 14 ? 2.976 8.952 -5.427 1.00 0.00 14 ILE A CA 8
ATOM 12171 C C . ILE A 1 14 ? 3.011 10.463 -5.664 1.00 0.00 14 ILE A C 8
ATOM 12172 O O . ILE A 1 14 ? 1.997 11.142 -5.510 1.00 0.00 14 ILE A O 8
ATOM 12188 N N . ALA A 1 15 ? 4.188 10.945 -6.034 1.00 0.00 15 ALA A N 8
ATOM 12189 C CA . ALA A 1 15 ? 4.368 12.363 -6.294 1.00 0.00 15 ALA A CA 8
ATOM 12190 C C . ALA A 1 15 ? 5.040 12.547 -7.656 1.00 0.00 15 ALA A C 8
ATOM 12191 O O . ALA A 1 15 ? 6.267 12.559 -7.750 1.00 0.00 15 ALA A O 8
ATOM 12198 N N . SER A 1 16 ? 4.208 12.684 -8.678 1.00 0.00 16 SER A N 8
ATOM 12199 C CA . SER A 1 16 ? 4.707 12.866 -10.030 1.00 0.00 16 SER A CA 8
ATOM 12200 C C . SER A 1 16 ? 5.943 13.767 -10.015 1.00 0.00 16 SER A C 8
ATOM 12201 O O . SER A 1 16 ? 7.012 13.368 -10.474 1.00 0.00 16 SER A O 8
ATOM 12209 N N . SER A 1 17 ? 5.755 14.966 -9.483 1.00 0.00 17 SER A N 8
ATOM 12210 C CA . SER A 1 17 ? 6.842 15.928 -9.403 1.00 0.00 17 SER A CA 8
ATOM 12211 C C . SER A 1 17 ? 7.479 15.881 -8.013 1.00 0.00 17 SER A C 8
ATOM 12212 O O . SER A 1 17 ? 7.065 16.608 -7.111 1.00 0.00 17 SER A O 8
ATOM 12220 N N . SER A 1 18 ? 8.477 15.019 -7.883 1.00 0.00 18 SER A N 8
ATOM 12221 C CA . SER A 1 18 ? 9.176 14.868 -6.618 1.00 0.00 18 SER A CA 8
ATOM 12222 C C . SER A 1 18 ? 10.673 15.117 -6.815 1.00 0.00 18 SER A C 8
ATOM 12223 O O . SER A 1 18 ? 11.447 15.049 -5.861 1.00 0.00 18 SER A O 8
ATOM 12231 N N . GLY A 1 19 ? 11.035 15.402 -8.057 1.00 0.00 19 GLY A N 8
ATOM 12232 C CA . GLY A 1 19 ? 12.425 15.662 -8.390 1.00 0.00 19 GLY A CA 8
ATOM 12233 C C . GLY A 1 19 ? 13.235 14.364 -8.417 1.00 0.00 19 GLY A C 8
ATOM 12234 O O . GLY A 1 19 ? 13.766 13.981 -9.459 1.00 0.00 19 GLY A O 8
ATOM 12238 N N . PHE A 1 20 ? 13.303 13.723 -7.260 1.00 0.00 20 PHE A N 8
ATOM 12239 C CA . PHE A 1 20 ? 14.039 12.476 -7.138 1.00 0.00 20 PHE A CA 8
ATOM 12240 C C . PHE A 1 20 ? 13.453 11.401 -8.057 1.00 0.00 20 PHE A C 8
ATOM 12241 O O . PHE A 1 20 ? 12.421 10.810 -7.746 1.00 0.00 20 PHE A O 8
ATOM 12258 N N . VAL A 1 21 ? 14.139 11.182 -9.169 1.00 0.00 21 VAL A N 8
ATOM 12259 C CA . VAL A 1 21 ? 13.699 10.189 -10.135 1.00 0.00 21 VAL A CA 8
ATOM 12260 C C . VAL A 1 21 ? 13.788 8.798 -9.505 1.00 0.00 21 VAL A C 8
ATOM 12261 O O . VAL A 1 21 ? 13.181 7.849 -10.000 1.00 0.00 21 VAL A O 8
ATOM 12274 N N . ALA A 1 22 ? 14.548 8.720 -8.423 1.00 0.00 22 ALA A N 8
ATOM 12275 C CA . ALA A 1 22 ? 14.723 7.460 -7.721 1.00 0.00 22 ALA A CA 8
ATOM 12276 C C . ALA A 1 22 ? 13.427 7.103 -6.991 1.00 0.00 22 ALA A C 8
ATOM 12277 O O . ALA A 1 22 ? 13.011 5.945 -6.988 1.00 0.00 22 ALA A O 8
ATOM 12284 N N . ILE A 1 23 ? 12.824 8.119 -6.391 1.00 0.00 23 ILE A N 8
ATOM 12285 C CA . ILE A 1 23 ? 11.584 7.926 -5.659 1.00 0.00 23 ILE A CA 8
ATOM 12286 C C . ILE A 1 23 ? 10.472 7.546 -6.640 1.00 0.00 23 ILE A C 8
ATOM 12287 O O . ILE A 1 23 ? 9.586 6.762 -6.305 1.00 0.00 23 ILE A O 8
ATOM 12303 N N . LYS A 1 24 ? 10.557 8.120 -7.831 1.00 0.00 24 LYS A N 8
ATOM 12304 C CA . LYS A 1 24 ? 9.569 7.851 -8.863 1.00 0.00 24 LYS A CA 8
ATOM 12305 C C . LYS A 1 24 ? 9.730 6.411 -9.354 1.00 0.00 24 LYS A C 8
ATOM 12306 O O . LYS A 1 24 ? 8.754 5.770 -9.738 1.00 0.00 24 LYS A O 8
ATOM 12325 N N . LYS A 1 25 ? 10.970 5.945 -9.326 1.00 0.00 25 LYS A N 8
ATOM 12326 C CA . LYS A 1 25 ? 11.272 4.593 -9.763 1.00 0.00 25 LYS A CA 8
ATOM 12327 C C . LYS A 1 25 ? 10.630 3.594 -8.798 1.00 0.00 25 LYS A C 8
ATOM 12328 O O . LYS A 1 25 ? 9.940 2.669 -9.224 1.00 0.00 25 LYS A O 8
ATOM 12347 N N . LYS A 1 26 ? 10.881 3.815 -7.516 1.00 0.00 26 LYS A N 8
ATOM 12348 C CA . LYS A 1 26 ? 10.337 2.945 -6.487 1.00 0.00 26 LYS A CA 8
ATOM 12349 C C . LYS A 1 26 ? 8.810 2.928 -6.595 1.00 0.00 26 LYS A C 8
ATOM 12350 O O . LYS A 1 26 ? 8.191 1.868 -6.521 1.00 0.00 26 LYS A O 8
ATOM 12369 N N . GLN A 1 27 ? 8.248 4.115 -6.767 1.00 0.00 27 GLN A N 8
ATOM 12370 C CA . GLN A 1 27 ? 6.806 4.250 -6.885 1.00 0.00 27 GLN A CA 8
ATOM 12371 C C . GLN A 1 27 ? 6.257 3.225 -7.880 1.00 0.00 27 GLN A C 8
ATOM 12372 O O . GLN A 1 27 ? 5.181 2.668 -7.671 1.00 0.00 27 GLN A O 8
ATOM 12386 N N . GLN A 1 28 ? 7.022 3.008 -8.940 1.00 0.00 28 GLN A N 8
ATOM 12387 C CA . GLN A 1 28 ? 6.626 2.060 -9.967 1.00 0.00 28 GLN A CA 8
ATOM 12388 C C . GLN A 1 28 ? 6.727 0.629 -9.436 1.00 0.00 28 GLN A C 8
ATOM 12389 O O . GLN A 1 28 ? 5.766 -0.135 -9.512 1.00 0.00 28 GLN A O 8
ATOM 12403 N N . ASP A 1 29 ? 7.900 0.308 -8.910 1.00 0.00 29 ASP A N 8
ATOM 12404 C CA . ASP A 1 29 ? 8.140 -1.018 -8.366 1.00 0.00 29 ASP A CA 8
ATOM 12405 C C . ASP A 1 29 ? 6.898 -1.483 -7.603 1.00 0.00 29 ASP A C 8
ATOM 12406 O O . ASP A 1 29 ? 6.575 -2.670 -7.602 1.00 0.00 29 ASP A O 8
ATOM 12415 N N . VAL A 1 30 ? 6.236 -0.524 -6.973 1.00 0.00 30 VAL A N 8
ATOM 12416 C CA . VAL A 1 30 ? 5.037 -0.821 -6.208 1.00 0.00 30 VAL A CA 8
ATOM 12417 C C . VAL A 1 30 ? 3.919 -1.245 -7.163 1.00 0.00 30 VAL A C 8
ATOM 12418 O O . VAL A 1 30 ? 3.742 -2.432 -7.429 1.00 0.00 30 VAL A O 8
ATOM 12431 N N . VAL A 1 31 ? 3.195 -0.250 -7.653 1.00 0.00 31 VAL A N 8
ATOM 12432 C CA . VAL A 1 31 ? 2.099 -0.504 -8.573 1.00 0.00 31 VAL A CA 8
ATOM 12433 C C . VAL A 1 31 ? 2.487 -1.642 -9.519 1.00 0.00 31 VAL A C 8
ATOM 12434 O O . VAL A 1 31 ? 1.767 -2.633 -9.632 1.00 0.00 31 VAL A O 8
ATOM 12447 N N . ARG A 1 32 ? 3.625 -1.462 -10.174 1.00 0.00 32 ARG A N 8
ATOM 12448 C CA . ARG A 1 32 ? 4.117 -2.462 -11.107 1.00 0.00 32 ARG A CA 8
ATOM 12449 C C . ARG A 1 32 ? 3.828 -3.869 -10.579 1.00 0.00 32 ARG A C 8
ATOM 12450 O O . ARG A 1 32 ? 3.147 -4.654 -11.237 1.00 0.00 32 ARG A O 8
ATOM 12471 N N . PHE A 1 33 ? 4.360 -4.143 -9.397 1.00 0.00 33 PHE A N 8
ATOM 12472 C CA . PHE A 1 33 ? 4.167 -5.441 -8.774 1.00 0.00 33 PHE A CA 8
ATOM 12473 C C . PHE A 1 33 ? 2.679 -5.770 -8.639 1.00 0.00 33 PHE A C 8
ATOM 12474 O O . PHE A 1 33 ? 2.247 -6.865 -8.993 1.00 0.00 33 PHE A O 8
ATOM 12491 N N . LEU A 1 34 ? 1.936 -4.800 -8.125 1.00 0.00 34 LEU A N 8
ATOM 12492 C CA . LEU A 1 34 ? 0.505 -4.973 -7.939 1.00 0.00 34 LEU A CA 8
ATOM 12493 C C . LEU A 1 34 ? -0.146 -5.284 -9.288 1.00 0.00 34 LEU A C 8
ATOM 12494 O O . LEU A 1 34 ? -0.890 -6.256 -9.413 1.00 0.00 34 LEU A O 8
ATOM 12510 N N . GLU A 1 35 ? 0.157 -4.440 -10.264 1.00 0.00 35 GLU A N 8
ATOM 12511 C CA . GLU A 1 35 ? -0.390 -4.613 -11.599 1.00 0.00 35 GLU A CA 8
ATOM 12512 C C . GLU A 1 35 ? 0.001 -5.982 -12.160 1.00 0.00 35 GLU A C 8
ATOM 12513 O O . GLU A 1 35 ? -0.849 -6.718 -12.660 1.00 0.00 35 GLU A O 8
ATOM 12525 N N . ALA A 1 36 ? 1.287 -6.282 -12.058 1.00 0.00 36 ALA A N 8
ATOM 12526 C CA . ALA A 1 36 ? 1.801 -7.550 -12.548 1.00 0.00 36 ALA A CA 8
ATOM 12527 C C . ALA A 1 36 ? 1.192 -8.692 -11.733 1.00 0.00 36 ALA A C 8
ATOM 12528 O O . ALA A 1 36 ? 1.148 -9.833 -12.193 1.00 0.00 36 ALA A O 8
ATOM 12535 N N . ASN A 1 37 ? 0.736 -8.346 -10.538 1.00 0.00 37 ASN A N 8
ATOM 12536 C CA . ASN A 1 37 ? 0.130 -9.329 -9.655 1.00 0.00 37 ASN A CA 8
ATOM 12537 C C . ASN A 1 37 ? -1.393 -9.205 -9.730 1.00 0.00 37 ASN A C 8
ATOM 12538 O O . ASN A 1 37 ? -2.113 -9.955 -9.072 1.00 0.00 37 ASN A O 8
ATOM 12549 N N . LYS A 1 38 ? -1.839 -8.254 -10.537 1.00 0.00 38 LYS A N 8
ATOM 12550 C CA . LYS A 1 38 ? -3.263 -8.023 -10.706 1.00 0.00 38 LYS A CA 8
ATOM 12551 C C . LYS A 1 38 ? -3.883 -7.674 -9.352 1.00 0.00 38 LYS A C 8
ATOM 12552 O O . LYS A 1 38 ? -5.032 -8.020 -9.083 1.00 0.00 38 LYS A O 8
ATOM 12571 N N . ILE A 1 39 ? -3.095 -6.991 -8.534 1.00 0.00 39 ILE A N 8
ATOM 12572 C CA . ILE A 1 39 ? -3.552 -6.591 -7.214 1.00 0.00 39 ILE A CA 8
ATOM 12573 C C . ILE A 1 39 ? -4.304 -5.263 -7.321 1.00 0.00 39 ILE A C 8
ATOM 12574 O O . ILE A 1 39 ? -4.018 -4.453 -8.201 1.00 0.00 39 ILE A O 8
ATOM 12590 N N . GLU A 1 40 ? -5.250 -5.081 -6.411 1.00 0.00 40 GLU A N 8
ATOM 12591 C CA . GLU A 1 40 ? -6.045 -3.865 -6.392 1.00 0.00 40 GLU A CA 8
ATOM 12592 C C . GLU A 1 40 ? -5.321 -2.770 -5.604 1.00 0.00 40 GLU A C 8
ATOM 12593 O O . GLU A 1 40 ? -4.778 -3.029 -4.532 1.00 0.00 40 GLU A O 8
ATOM 12605 N N . PHE A 1 41 ? -5.338 -1.571 -6.168 1.00 0.00 41 PHE A N 8
ATOM 12606 C CA . PHE A 1 41 ? -4.690 -0.437 -5.532 1.00 0.00 41 PHE A CA 8
ATOM 12607 C C . PHE A 1 41 ? -5.028 0.866 -6.260 1.00 0.00 41 PHE A C 8
ATOM 12608 O O . PHE A 1 41 ? -5.804 0.865 -7.214 1.00 0.00 41 PHE A O 8
ATOM 12625 N N . GLU A 1 42 ? -4.427 1.946 -5.782 1.00 0.00 42 GLU A N 8
ATOM 12626 C CA . GLU A 1 42 ? -4.654 3.253 -6.376 1.00 0.00 42 GLU A CA 8
ATOM 12627 C C . GLU A 1 42 ? -3.440 4.156 -6.151 1.00 0.00 42 GLU A C 8
ATOM 12628 O O . GLU A 1 42 ? -2.839 4.137 -5.078 1.00 0.00 42 GLU A O 8
ATOM 12640 N N . GLU A 1 43 ? -3.116 4.926 -7.179 1.00 0.00 43 GLU A N 8
ATOM 12641 C CA . GLU A 1 43 ? -1.985 5.835 -7.107 1.00 0.00 43 GLU A CA 8
ATOM 12642 C C . GLU A 1 43 ? -2.435 7.202 -6.588 1.00 0.00 43 GLU A C 8
ATOM 12643 O O . GLU A 1 43 ? -2.811 8.074 -7.370 1.00 0.00 43 GLU A O 8
ATOM 12655 N N . VAL A 1 44 ? -2.381 7.347 -5.272 1.00 0.00 44 VAL A N 8
ATOM 12656 C CA . VAL A 1 44 ? -2.779 8.593 -4.639 1.00 0.00 44 VAL A CA 8
ATOM 12657 C C . VAL A 1 44 ? -1.741 9.673 -4.953 1.00 0.00 44 VAL A C 8
ATOM 12658 O O . VAL A 1 44 ? -0.793 9.867 -4.193 1.00 0.00 44 VAL A O 8
ATOM 12671 N N . ASP A 1 45 ? -1.955 10.347 -6.073 1.00 0.00 45 ASP A N 8
ATOM 12672 C CA . ASP A 1 45 ? -1.050 11.402 -6.496 1.00 0.00 45 ASP A CA 8
ATOM 12673 C C . ASP A 1 45 ? -1.019 12.500 -5.430 1.00 0.00 45 ASP A C 8
ATOM 12674 O O . ASP A 1 45 ? -1.859 13.399 -5.435 1.00 0.00 45 ASP A O 8
ATOM 12683 N N . ILE A 1 46 ? -0.042 12.390 -4.542 1.00 0.00 46 ILE A N 8
ATOM 12684 C CA . ILE A 1 46 ? 0.110 13.362 -3.473 1.00 0.00 46 ILE A CA 8
ATOM 12685 C C . ILE A 1 46 ? 0.578 14.694 -4.062 1.00 0.00 46 ILE A C 8
ATOM 12686 O O . ILE A 1 46 ? 0.291 15.755 -3.511 1.00 0.00 46 ILE A O 8
ATOM 12702 N N . THR A 1 47 ? 1.291 14.594 -5.175 1.00 0.00 47 THR A N 8
ATOM 12703 C CA . THR A 1 47 ? 1.801 15.778 -5.845 1.00 0.00 47 THR A CA 8
ATOM 12704 C C . THR A 1 47 ? 0.650 16.708 -6.235 1.00 0.00 47 THR A C 8
ATOM 12705 O O . THR A 1 47 ? 0.788 17.929 -6.180 1.00 0.00 47 THR A O 8
ATOM 12716 N N . MET A 1 48 ? -0.459 16.094 -6.621 1.00 0.00 48 MET A N 8
ATOM 12717 C CA . MET A 1 48 ? -1.633 16.852 -7.020 1.00 0.00 48 MET A CA 8
ATOM 12718 C C . MET A 1 48 ? -2.535 17.140 -5.818 1.00 0.00 48 MET A C 8
ATOM 12719 O O . MET A 1 48 ? -2.948 18.279 -5.606 1.00 0.00 48 MET A O 8
ATOM 12733 N N . SER A 1 49 ? -2.813 16.088 -5.062 1.00 0.00 49 SER A N 8
ATOM 12734 C CA . SER A 1 49 ? -3.658 16.213 -3.887 1.00 0.00 49 SER A CA 8
ATOM 12735 C C . SER A 1 49 ? -2.820 16.646 -2.683 1.00 0.00 49 SER A C 8
ATOM 12736 O O . SER A 1 49 ? -2.207 15.813 -2.017 1.00 0.00 49 SER A O 8
ATOM 12744 N N . GLU A 1 50 ? -2.819 17.948 -2.441 1.00 0.00 50 GLU A N 8
ATOM 12745 C CA . GLU A 1 50 ? -2.065 18.502 -1.328 1.00 0.00 50 GLU A CA 8
ATOM 12746 C C . GLU A 1 50 ? -2.472 17.821 -0.020 1.00 0.00 50 GLU A C 8
ATOM 12747 O O . GLU A 1 50 ? -1.620 17.494 0.805 1.00 0.00 50 GLU A O 8
ATOM 12759 N N . GLU A 1 51 ? -3.774 17.627 0.129 1.00 0.00 51 GLU A N 8
ATOM 12760 C CA . GLU A 1 51 ? -4.304 16.990 1.322 1.00 0.00 51 GLU A CA 8
ATOM 12761 C C . GLU A 1 51 ? -3.676 15.608 1.511 1.00 0.00 51 GLU A C 8
ATOM 12762 O O . GLU A 1 51 ? -2.989 15.364 2.502 1.00 0.00 51 GLU A O 8
ATOM 12774 N N . GLN A 1 52 ? -3.933 14.739 0.544 1.00 0.00 52 GLN A N 8
ATOM 12775 C CA . GLN A 1 52 ? -3.401 13.388 0.591 1.00 0.00 52 GLN A CA 8
ATOM 12776 C C . GLN A 1 52 ? -1.979 13.397 1.156 1.00 0.00 52 GLN A C 8
ATOM 12777 O O . GLN A 1 52 ? -1.692 12.708 2.134 1.00 0.00 52 GLN A O 8
ATOM 12791 N N . ARG A 1 53 ? -1.127 14.184 0.517 1.00 0.00 53 ARG A N 8
ATOM 12792 C CA . ARG A 1 53 ? 0.258 14.292 0.945 1.00 0.00 53 ARG A CA 8
ATOM 12793 C C . ARG A 1 53 ? 0.328 14.674 2.425 1.00 0.00 53 ARG A C 8
ATOM 12794 O O . ARG A 1 53 ? 0.996 14.005 3.211 1.00 0.00 53 ARG A O 8
ATOM 12815 N N . GLN A 1 54 ? -0.371 15.749 2.759 1.00 0.00 54 GLN A N 8
ATOM 12816 C CA . GLN A 1 54 ? -0.395 16.229 4.130 1.00 0.00 54 GLN A CA 8
ATOM 12817 C C . GLN A 1 54 ? -0.785 15.096 5.082 1.00 0.00 54 GLN A C 8
ATOM 12818 O O . GLN A 1 54 ? -0.154 14.909 6.122 1.00 0.00 54 GLN A O 8
ATOM 12832 N N . TRP A 1 55 ? -1.821 14.368 4.692 1.00 0.00 55 TRP A N 8
ATOM 12833 C CA . TRP A 1 55 ? -2.302 13.259 5.498 1.00 0.00 55 TRP A CA 8
ATOM 12834 C C . TRP A 1 55 ? -1.118 12.331 5.779 1.00 0.00 55 TRP A C 8
ATOM 12835 O O . TRP A 1 55 ? -0.793 12.068 6.936 1.00 0.00 55 TRP A O 8
ATOM 12856 N N . MET A 1 56 ? -0.506 11.861 4.702 1.00 0.00 56 MET A N 8
ATOM 12857 C CA . MET A 1 56 ? 0.635 10.969 4.819 1.00 0.00 56 MET A CA 8
ATOM 12858 C C . MET A 1 56 ? 1.632 11.487 5.858 1.00 0.00 56 MET A C 8
ATOM 12859 O O . MET A 1 56 ? 2.010 10.762 6.776 1.00 0.00 56 MET A O 8
ATOM 12873 N N . TYR A 1 57 ? 2.029 12.738 5.677 1.00 0.00 57 TYR A N 8
ATOM 12874 C CA . TYR A 1 57 ? 2.975 13.362 6.587 1.00 0.00 57 TYR A CA 8
ATOM 12875 C C . TYR A 1 57 ? 2.499 13.246 8.036 1.00 0.00 57 TYR A C 8
ATOM 12876 O O . TYR A 1 57 ? 3.286 13.413 8.967 1.00 0.00 57 TYR A O 8
ATOM 12894 N N . LYS A 1 58 ? 1.214 12.961 8.183 1.00 0.00 58 LYS A N 8
ATOM 12895 C CA . LYS A 1 58 ? 0.624 12.820 9.503 1.00 0.00 58 LYS A CA 8
ATOM 12896 C C . LYS A 1 58 ? 0.555 11.337 9.872 1.00 0.00 58 LYS A C 8
ATOM 12897 O O . LYS A 1 58 ? 0.457 10.990 11.047 1.00 0.00 58 LYS A O 8
ATOM 12916 N N . ASN A 1 59 ? 0.611 10.502 8.845 1.00 0.00 59 ASN A N 8
ATOM 12917 C CA . ASN A 1 59 ? 0.556 9.064 9.046 1.00 0.00 59 ASN A CA 8
ATOM 12918 C C . ASN A 1 59 ? 1.922 8.456 8.721 1.00 0.00 59 ASN A C 8
ATOM 12919 O O . ASN A 1 59 ? 2.003 7.415 8.071 1.00 0.00 59 ASN A O 8
ATOM 12930 N N . VAL A 1 60 ? 2.961 9.131 9.188 1.00 0.00 60 VAL A N 8
ATOM 12931 C CA . VAL A 1 60 ? 4.319 8.671 8.956 1.00 0.00 60 VAL A CA 8
ATOM 12932 C C . VAL A 1 60 ? 5.236 9.228 10.047 1.00 0.00 60 VAL A C 8
ATOM 12933 O O . VAL A 1 60 ? 5.424 10.440 10.145 1.00 0.00 60 VAL A O 8
ATOM 12946 N N . PRO A 1 61 ? 5.797 8.293 10.859 1.00 0.00 61 PRO A N 8
ATOM 12947 C CA . PRO A 1 61 ? 6.690 8.679 11.939 1.00 0.00 61 PRO A CA 8
ATOM 12948 C C . PRO A 1 61 ? 8.063 9.082 11.398 1.00 0.00 61 PRO A C 8
ATOM 12949 O O . PRO A 1 61 ? 8.343 8.907 10.213 1.00 0.00 61 PRO A O 8
ATOM 12960 N N . PRO A 1 62 ? 8.905 9.629 12.315 1.00 0.00 62 PRO A N 8
ATOM 12961 C CA . PRO A 1 62 ? 10.241 10.059 11.942 1.00 0.00 62 PRO A CA 8
ATOM 12962 C C . PRO A 1 62 ? 11.171 8.859 11.754 1.00 0.00 62 PRO A C 8
ATOM 12963 O O . PRO A 1 62 ? 12.111 8.915 10.963 1.00 0.00 62 PRO A O 8
ATOM 12974 N N . GLU A 1 63 ? 10.876 7.801 12.495 1.00 0.00 63 GLU A N 8
ATOM 12975 C CA . GLU A 1 63 ? 11.674 6.589 12.421 1.00 0.00 63 GLU A CA 8
ATOM 12976 C C . GLU A 1 63 ? 11.515 5.933 11.048 1.00 0.00 63 GLU A C 8
ATOM 12977 O O . GLU A 1 63 ? 12.460 5.347 10.522 1.00 0.00 63 GLU A O 8
ATOM 12989 N N . LYS A 1 64 ? 10.312 6.053 10.505 1.00 0.00 64 LYS A N 8
ATOM 12990 C CA . LYS A 1 64 ? 10.017 5.479 9.204 1.00 0.00 64 LYS A CA 8
ATOM 12991 C C . LYS A 1 64 ? 10.489 6.438 8.109 1.00 0.00 64 LYS A C 8
ATOM 12992 O O . LYS A 1 64 ? 10.951 6.004 7.055 1.00 0.00 64 LYS A O 8
ATOM 13011 N N . LYS A 1 65 ? 10.356 7.725 8.397 1.00 0.00 65 LYS A N 8
ATOM 13012 C CA . LYS A 1 65 ? 10.763 8.749 7.450 1.00 0.00 65 LYS A CA 8
ATOM 13013 C C . LYS A 1 65 ? 12.076 8.331 6.786 1.00 0.00 65 LYS A C 8
ATOM 13014 O O . LYS A 1 65 ? 13.002 7.883 7.460 1.00 0.00 65 LYS A O 8
ATOM 13033 N N . PRO A 1 66 ? 12.115 8.495 5.436 1.00 0.00 66 PRO A N 8
ATOM 13034 C CA . PRO A 1 66 ? 13.300 8.139 4.673 1.00 0.00 66 PRO A CA 8
ATOM 13035 C C . PRO A 1 66 ? 14.408 9.176 4.867 1.00 0.00 66 PRO A C 8
ATOM 13036 O O . PRO A 1 66 ? 15.311 8.980 5.679 1.00 0.00 66 PRO A O 8
ATOM 13047 N N . THR A 1 67 ? 14.303 10.256 4.107 1.00 0.00 67 THR A N 8
ATOM 13048 C CA . THR A 1 67 ? 15.286 11.324 4.185 1.00 0.00 67 THR A CA 8
ATOM 13049 C C . THR A 1 67 ? 15.593 11.661 5.645 1.00 0.00 67 THR A C 8
ATOM 13050 O O . THR A 1 67 ? 16.425 11.009 6.274 1.00 0.00 67 THR A O 8
ATOM 13061 N N . GLN A 1 68 ? 14.905 12.678 6.142 1.00 0.00 68 GLN A N 8
ATOM 13062 C CA . GLN A 1 68 ? 15.094 13.110 7.516 1.00 0.00 68 GLN A CA 8
ATOM 13063 C C . GLN A 1 68 ? 14.033 14.143 7.899 1.00 0.00 68 GLN A C 8
ATOM 13064 O O . GLN A 1 68 ? 13.426 14.049 8.965 1.00 0.00 68 GLN A O 8
ATOM 13078 N N . GLY A 1 69 ? 13.840 15.105 7.008 1.00 0.00 69 GLY A N 8
ATOM 13079 C CA . GLY A 1 69 ? 12.863 16.154 7.240 1.00 0.00 69 GLY A CA 8
ATOM 13080 C C . GLY A 1 69 ? 11.437 15.609 7.132 1.00 0.00 69 GLY A C 8
ATOM 13081 O O . GLY A 1 69 ? 10.888 15.101 8.108 1.00 0.00 69 GLY A O 8
ATOM 13085 N N . ASN A 1 70 ? 10.879 15.734 5.937 1.00 0.00 70 ASN A N 8
ATOM 13086 C CA . ASN A 1 70 ? 9.528 15.260 5.689 1.00 0.00 70 ASN A CA 8
ATOM 13087 C C . ASN A 1 70 ? 9.589 13.906 4.978 1.00 0.00 70 ASN A C 8
ATOM 13088 O O . ASN A 1 70 ? 10.600 13.569 4.364 1.00 0.00 70 ASN A O 8
ATOM 13099 N N . PRO A 1 71 ? 8.466 13.148 5.088 1.00 0.00 71 PRO A N 8
ATOM 13100 C CA . PRO A 1 71 ? 8.382 11.839 4.463 1.00 0.00 71 PRO A CA 8
ATOM 13101 C C . PRO A 1 71 ? 8.191 11.964 2.951 1.00 0.00 71 PRO A C 8
ATOM 13102 O O . PRO A 1 71 ? 7.517 12.879 2.480 1.00 0.00 71 PRO A O 8
ATOM 13113 N N . LEU A 1 72 ? 8.797 11.031 2.231 1.00 0.00 72 LEU A N 8
ATOM 13114 C CA . LEU A 1 72 ? 8.702 11.026 0.781 1.00 0.00 72 LEU A CA 8
ATOM 13115 C C . LEU A 1 72 ? 8.146 9.679 0.315 1.00 0.00 72 LEU A C 8
ATOM 13116 O O . LEU A 1 72 ? 8.223 8.688 1.040 1.00 0.00 72 LEU A O 8
ATOM 13132 N N . PRO A 1 73 ? 7.585 9.685 -0.923 1.00 0.00 73 PRO A N 8
ATOM 13133 C CA . PRO A 1 73 ? 7.016 8.476 -1.494 1.00 0.00 73 PRO A CA 8
ATOM 13134 C C . PRO A 1 73 ? 8.116 7.520 -1.960 1.00 0.00 73 PRO A C 8
ATOM 13135 O O . PRO A 1 73 ? 9.285 7.897 -2.023 1.00 0.00 73 PRO A O 8
ATOM 13146 N N . PRO A 1 74 ? 7.691 6.270 -2.284 1.00 0.00 74 PRO A N 8
ATOM 13147 C CA . PRO A 1 74 ? 6.288 5.906 -2.181 1.00 0.00 74 PRO A CA 8
ATOM 13148 C C . PRO A 1 74 ? 5.879 5.704 -0.721 1.00 0.00 74 PRO A C 8
ATOM 13149 O O . PRO A 1 74 ? 6.729 5.481 0.140 1.00 0.00 74 PRO A O 8
ATOM 13160 N N . GLN A 1 75 ? 4.578 5.790 -0.487 1.00 0.00 75 GLN A N 8
ATOM 13161 C CA . GLN A 1 75 ? 4.046 5.620 0.855 1.00 0.00 75 GLN A CA 8
ATOM 13162 C C . GLN A 1 75 ? 2.798 4.735 0.822 1.00 0.00 75 GLN A C 8
ATOM 13163 O O . GLN A 1 75 ? 1.679 5.228 0.954 1.00 0.00 75 GLN A O 8
ATOM 13177 N N . ILE A 1 76 ? 3.033 3.443 0.647 1.00 0.00 76 ILE A N 8
ATOM 13178 C CA . ILE A 1 76 ? 1.942 2.484 0.596 1.00 0.00 76 ILE A CA 8
ATOM 13179 C C . ILE A 1 76 ? 1.029 2.692 1.806 1.00 0.00 76 ILE A C 8
ATOM 13180 O O . ILE A 1 76 ? 1.507 2.867 2.926 1.00 0.00 76 ILE A O 8
ATOM 13196 N N . PHE A 1 77 ? -0.269 2.666 1.540 1.00 0.00 77 PHE A N 8
ATOM 13197 C CA . PHE A 1 77 ? -1.252 2.849 2.594 1.00 0.00 77 PHE A CA 8
ATOM 13198 C C . PHE A 1 77 ? -2.517 2.036 2.310 1.00 0.00 77 PHE A C 8
ATOM 13199 O O . PHE A 1 77 ? -3.287 2.371 1.411 1.00 0.00 77 PHE A O 8
ATOM 13216 N N . ASN A 1 78 ? -2.693 0.982 3.095 1.00 0.00 78 ASN A N 8
ATOM 13217 C CA . ASN A 1 78 ? -3.851 0.119 2.939 1.00 0.00 78 ASN A CA 8
ATOM 13218 C C . ASN A 1 78 ? -5.025 0.700 3.730 1.00 0.00 78 ASN A C 8
ATOM 13219 O O . ASN A 1 78 ? -5.103 0.533 4.946 1.00 0.00 78 ASN A O 8
ATOM 13230 N N . GLY A 1 79 ? -5.909 1.371 3.007 1.00 0.00 79 GLY A N 8
ATOM 13231 C CA . GLY A 1 79 ? -7.075 1.979 3.625 1.00 0.00 79 GLY A CA 8
ATOM 13232 C C . GLY A 1 79 ? -6.677 3.177 4.488 1.00 0.00 79 GLY A C 8
ATOM 13233 O O . GLY A 1 79 ? -6.621 4.306 4.002 1.00 0.00 79 GLY A O 8
ATOM 13237 N N . ASP A 1 80 ? -6.410 2.892 5.754 1.00 0.00 80 ASP A N 8
ATOM 13238 C CA . ASP A 1 80 ? -6.018 3.932 6.689 1.00 0.00 80 ASP A CA 8
ATOM 13239 C C . ASP A 1 80 ? -4.902 3.406 7.593 1.00 0.00 80 ASP A C 8
ATOM 13240 O O . ASP A 1 80 ? -4.599 4.004 8.625 1.00 0.00 80 ASP A O 8
ATOM 13249 N N . ARG A 1 81 ? -4.319 2.292 7.173 1.00 0.00 81 ARG A N 8
ATOM 13250 C CA . ARG A 1 81 ? -3.243 1.678 7.931 1.00 0.00 81 ARG A CA 8
ATOM 13251 C C . ARG A 1 81 ? -1.918 1.816 7.179 1.00 0.00 81 ARG A C 8
ATOM 13252 O O . ARG A 1 81 ? -1.795 1.363 6.042 1.00 0.00 81 ARG A O 8
ATOM 13273 N N . TYR A 1 82 ? -0.959 2.444 7.844 1.00 0.00 82 TYR A N 8
ATOM 13274 C CA . TYR A 1 82 ? 0.353 2.647 7.253 1.00 0.00 82 TYR A CA 8
ATOM 13275 C C . TYR A 1 82 ? 1.046 1.310 6.984 1.00 0.00 82 TYR A C 8
ATOM 13276 O O . TYR A 1 82 ? 1.411 0.597 7.917 1.00 0.00 82 TYR A O 8
ATOM 13294 N N . CYS A 1 83 ? 1.207 1.011 5.703 1.00 0.00 83 CYS A N 8
ATOM 13295 C CA . CYS A 1 83 ? 1.850 -0.228 5.299 1.00 0.00 83 CYS A CA 8
ATOM 13296 C C . CYS A 1 83 ? 3.359 -0.076 5.508 1.00 0.00 83 CYS A C 8
ATOM 13297 O O . CYS A 1 83 ? 3.931 -0.698 6.402 1.00 0.00 83 CYS A O 8
ATOM 13305 N N . GLY A 1 84 ? 3.960 0.753 4.668 1.00 0.00 84 GLY A N 8
ATOM 13306 C CA . GLY A 1 84 ? 5.390 0.994 4.749 1.00 0.00 84 GLY A CA 8
ATOM 13307 C C . GLY A 1 84 ? 5.915 1.619 3.455 1.00 0.00 84 GLY A C 8
ATOM 13308 O O . GLY A 1 84 ? 5.248 1.570 2.422 1.00 0.00 84 GLY A O 8
ATOM 13312 N N . ASP A 1 85 ? 7.106 2.191 3.552 1.00 0.00 85 ASP A N 8
ATOM 13313 C CA . ASP A 1 85 ? 7.729 2.824 2.402 1.00 0.00 85 ASP A CA 8
ATOM 13314 C C . ASP A 1 85 ? 8.330 1.747 1.496 1.00 0.00 85 ASP A C 8
ATOM 13315 O O . ASP A 1 85 ? 8.242 0.558 1.796 1.00 0.00 85 ASP A O 8
ATOM 13324 N N . TYR A 1 86 ? 8.927 2.204 0.404 1.00 0.00 86 TYR A N 8
ATOM 13325 C CA . TYR A 1 86 ? 9.542 1.294 -0.548 1.00 0.00 86 TYR A CA 8
ATOM 13326 C C . TYR A 1 86 ? 10.497 0.328 0.156 1.00 0.00 86 TYR A C 8
ATOM 13327 O O . TYR A 1 86 ? 10.672 -0.807 -0.284 1.00 0.00 86 TYR A O 8
ATOM 13345 N N . ASP A 1 87 ? 11.089 0.813 1.237 1.00 0.00 87 ASP A N 8
ATOM 13346 C CA . ASP A 1 87 ? 12.021 0.006 2.005 1.00 0.00 87 ASP A CA 8
ATOM 13347 C C . ASP A 1 87 ? 11.307 -1.249 2.511 1.00 0.00 87 ASP A C 8
ATOM 13348 O O . ASP A 1 87 ? 11.830 -2.355 2.394 1.00 0.00 87 ASP A O 8
ATOM 13357 N N . SER A 1 88 ? 10.122 -1.034 3.063 1.00 0.00 88 SER A N 8
ATOM 13358 C CA . SER A 1 88 ? 9.330 -2.134 3.587 1.00 0.00 88 SER A CA 8
ATOM 13359 C C . SER A 1 88 ? 8.985 -3.112 2.463 1.00 0.00 88 SER A C 8
ATOM 13360 O O . SER A 1 88 ? 9.312 -4.295 2.543 1.00 0.00 88 SER A O 8
ATOM 13368 N N . PHE A 1 89 ? 8.328 -2.582 1.441 1.00 0.00 89 PHE A N 8
ATOM 13369 C CA . PHE A 1 89 ? 7.935 -3.394 0.302 1.00 0.00 89 PHE A CA 8
ATOM 13370 C C . PHE A 1 89 ? 9.074 -4.321 -0.130 1.00 0.00 89 PHE A C 8
ATOM 13371 O O . PHE A 1 89 ? 8.896 -5.535 -0.205 1.00 0.00 89 PHE A O 8
ATOM 13388 N N . PHE A 1 90 ? 10.218 -3.711 -0.403 1.00 0.00 90 PHE A N 8
ATOM 13389 C CA . PHE A 1 90 ? 11.386 -4.466 -0.825 1.00 0.00 90 PHE A CA 8
ATOM 13390 C C . PHE A 1 90 ? 11.743 -5.543 0.201 1.00 0.00 90 PHE A C 8
ATOM 13391 O O . PHE A 1 90 ? 11.984 -6.694 -0.160 1.00 0.00 90 PHE A O 8
ATOM 13408 N N . GLU A 1 91 ? 11.767 -5.131 1.460 1.00 0.00 91 GLU A N 8
ATOM 13409 C CA . GLU A 1 91 ? 12.091 -6.046 2.541 1.00 0.00 91 GLU A CA 8
ATOM 13410 C C . GLU A 1 91 ? 11.071 -7.186 2.596 1.00 0.00 91 GLU A C 8
ATOM 13411 O O . GLU A 1 91 ? 11.297 -8.194 3.263 1.00 0.00 91 GLU A O 8
ATOM 13423 N N . SER A 1 92 ? 9.971 -6.987 1.885 1.00 0.00 92 SER A N 8
ATOM 13424 C CA . SER A 1 92 ? 8.916 -7.985 1.844 1.00 0.00 92 SER A CA 8
ATOM 13425 C C . SER A 1 92 ? 9.039 -8.824 0.570 1.00 0.00 92 SER A C 8
ATOM 13426 O O . SER A 1 92 ? 8.809 -10.033 0.594 1.00 0.00 92 SER A O 8
ATOM 13434 N N . LYS A 1 93 ? 9.400 -8.151 -0.512 1.00 0.00 93 LYS A N 8
ATOM 13435 C CA . LYS A 1 93 ? 9.556 -8.819 -1.792 1.00 0.00 93 LYS A CA 8
ATOM 13436 C C . LYS A 1 93 ? 10.497 -10.014 -1.628 1.00 0.00 93 LYS A C 8
ATOM 13437 O O . LYS A 1 93 ? 10.291 -11.060 -2.241 1.00 0.00 93 LYS A O 8
ATOM 13456 N N . GLU A 1 94 ? 11.511 -9.818 -0.797 1.00 0.00 94 GLU A N 8
ATOM 13457 C CA . GLU A 1 94 ? 12.484 -10.867 -0.544 1.00 0.00 94 GLU A CA 8
ATOM 13458 C C . GLU A 1 94 ? 11.788 -12.121 -0.011 1.00 0.00 94 GLU A C 8
ATOM 13459 O O . GLU A 1 94 ? 12.176 -13.240 -0.343 1.00 0.00 94 GLU A O 8
ATOM 13471 N N . SER A 1 95 ? 10.770 -11.891 0.807 1.00 0.00 95 SER A N 8
ATOM 13472 C CA . SER A 1 95 ? 10.016 -12.989 1.389 1.00 0.00 95 SER A CA 8
ATOM 13473 C C . SER A 1 95 ? 8.698 -13.175 0.636 1.00 0.00 95 SER A C 8
ATOM 13474 O O . SER A 1 95 ? 7.920 -14.074 0.951 1.00 0.00 95 SER A O 8
ATOM 13482 N N . ASN A 1 96 ? 8.487 -12.310 -0.346 1.00 0.00 96 ASN A N 8
ATOM 13483 C CA . ASN A 1 96 ? 7.275 -12.368 -1.147 1.00 0.00 96 ASN A CA 8
ATOM 13484 C C . ASN A 1 96 ? 6.060 -12.165 -0.240 1.00 0.00 96 ASN A C 8
ATOM 13485 O O . ASN A 1 96 ? 5.030 -12.813 -0.422 1.00 0.00 96 ASN A O 8
ATOM 13496 N N . THR A 1 97 ? 6.219 -11.262 0.716 1.00 0.00 97 THR A N 8
ATOM 13497 C CA . THR A 1 97 ? 5.148 -10.965 1.651 1.00 0.00 97 THR A CA 8
ATOM 13498 C C . THR A 1 97 ? 4.446 -9.663 1.262 1.00 0.00 97 THR A C 8
ATOM 13499 O O . THR A 1 97 ? 3.566 -9.189 1.980 1.00 0.00 97 THR A O 8
ATOM 13510 N N . VAL A 1 98 ? 4.862 -9.120 0.127 1.00 0.00 98 VAL A N 8
ATOM 13511 C CA . VAL A 1 98 ? 4.284 -7.881 -0.366 1.00 0.00 98 VAL A CA 8
ATOM 13512 C C . VAL A 1 98 ? 2.780 -7.878 -0.086 1.00 0.00 98 VAL A C 8
ATOM 13513 O O . VAL A 1 98 ? 2.250 -6.915 0.466 1.00 0.00 98 VAL A O 8
ATOM 13526 N N . PHE A 1 99 ? 2.135 -8.966 -0.480 1.00 0.00 99 PHE A N 8
ATOM 13527 C CA . PHE A 1 99 ? 0.702 -9.101 -0.279 1.00 0.00 99 PHE A CA 8
ATOM 13528 C C . PHE A 1 99 ? 0.325 -8.822 1.177 1.00 0.00 99 PHE A C 8
ATOM 13529 O O . PHE A 1 99 ? -0.527 -7.978 1.450 1.00 0.00 99 PHE A O 8
ATOM 13546 N N . SER A 1 100 ? 0.977 -9.547 2.074 1.00 0.00 100 SER A N 8
ATOM 13547 C CA . SER A 1 100 ? 0.720 -9.388 3.495 1.00 0.00 100 SER A CA 8
ATOM 13548 C C . SER A 1 100 ? 1.183 -8.005 3.959 1.00 0.00 100 SER A C 8
ATOM 13549 O O . SER A 1 100 ? 0.506 -7.354 4.753 1.00 0.00 100 SER A O 8
ATOM 13557 N N . PHE A 1 101 ? 2.333 -7.598 3.443 1.00 0.00 101 PHE A N 8
ATOM 13558 C CA . PHE A 1 101 ? 2.895 -6.304 3.794 1.00 0.00 101 PHE A CA 8
ATOM 13559 C C . PHE A 1 101 ? 1.871 -5.187 3.584 1.00 0.00 101 PHE A C 8
ATOM 13560 O O . PHE A 1 101 ? 1.833 -4.223 4.347 1.00 0.00 101 PHE A O 8
ATOM 13577 N N . LEU A 1 102 ? 1.066 -5.354 2.545 1.00 0.00 102 LEU A N 8
ATOM 13578 C CA . LEU A 1 102 ? 0.044 -4.371 2.225 1.00 0.00 102 LEU A CA 8
ATOM 13579 C C . LEU A 1 102 ? -1.231 -4.694 3.007 1.00 0.00 102 LEU A C 8
ATOM 13580 O O . LEU A 1 102 ? -2.050 -3.811 3.257 1.00 0.00 102 LEU A O 8
ATOM 13596 N N . GLY A 1 103 ? -1.359 -5.961 3.370 1.00 0.00 103 GLY A N 8
ATOM 13597 C CA . GLY A 1 103 ? -2.521 -6.411 4.118 1.00 0.00 103 GLY A CA 8
ATOM 13598 C C . GLY A 1 103 ? -3.467 -7.220 3.228 1.00 0.00 103 GLY A C 8
ATOM 13599 O O . GLY A 1 103 ? -4.682 -7.187 3.417 1.00 0.00 103 GLY A O 8
ATOM 13603 N N . LEU A 1 104 ? -2.873 -7.927 2.277 1.00 0.00 104 LEU A N 8
ATOM 13604 C CA . LEU A 1 104 ? -3.648 -8.742 1.358 1.00 0.00 104 LEU A CA 8
ATOM 13605 C C . LEU A 1 104 ? -3.550 -10.210 1.777 1.00 0.00 104 LEU A C 8
ATOM 13606 O O . LEU A 1 104 ? -2.987 -11.030 1.054 1.00 0.00 104 LEU A O 8
ATOM 13622 N N . LYS A 1 105 ? -4.106 -10.497 2.945 1.00 0.00 105 LYS A N 8
ATOM 13623 C CA . LYS A 1 105 ? -4.088 -11.852 3.470 1.00 0.00 105 LYS A CA 8
ATOM 13624 C C . LYS A 1 105 ? -4.654 -11.851 4.891 1.00 0.00 105 LYS A C 8
ATOM 13625 O O . LYS A 1 105 ? -5.679 -12.479 5.155 1.00 0.00 105 LYS A O 8
ATOM 13644 N N . SER A 1 106 ? -3.963 -11.140 5.769 1.00 0.00 106 SER A N 8
ATOM 13645 C CA . SER A 1 106 ? -4.384 -11.049 7.157 1.00 0.00 106 SER A CA 8
ATOM 13646 C C . SER A 1 106 ? -5.909 -10.953 7.236 1.00 0.00 106 SER A C 8
ATOM 13647 O O . SER A 1 106 ? -6.555 -11.781 7.876 1.00 0.00 106 SER A O 8
ATOM 13655 N N . GLY A 1 107 ? -6.441 -9.935 6.575 1.00 0.00 107 GLY A N 8
ATOM 13656 C CA . GLY A 1 107 ? -7.878 -9.720 6.562 1.00 0.00 107 GLY A CA 8
ATOM 13657 C C . GLY A 1 107 ? -8.590 -10.821 5.775 1.00 0.00 107 GLY A C 8
ATOM 13658 O O . GLY A 1 107 ? -8.036 -11.365 4.821 1.00 0.00 107 GLY A O 8
ATOM 13662 N N . PRO A 1 108 ? -9.840 -11.126 6.215 1.00 0.00 108 PRO A N 8
ATOM 13663 C CA . PRO A 1 108 ? -10.634 -12.152 5.562 1.00 0.00 108 PRO A CA 8
ATOM 13664 C C . PRO A 1 108 ? -11.189 -11.650 4.227 1.00 0.00 108 PRO A C 8
ATOM 13665 O O . PRO A 1 108 ? -12.224 -10.987 4.191 1.00 0.00 108 PRO A O 8
ATOM 13676 N N . SER A 1 109 ? -10.476 -11.987 3.162 1.00 0.00 109 SER A N 8
ATOM 13677 C CA . SER A 1 109 ? -10.883 -11.578 1.829 1.00 0.00 109 SER A CA 8
ATOM 13678 C C . SER A 1 109 ? -10.543 -12.676 0.819 1.00 0.00 109 SER A C 8
ATOM 13679 O O . SER A 1 109 ? -9.373 -12.902 0.514 1.00 0.00 109 SER A O 8
ATOM 13687 N N . SER A 1 110 ? -11.586 -13.328 0.327 1.00 0.00 110 SER A N 8
ATOM 13688 C CA . SER A 1 110 ? -11.412 -14.396 -0.643 1.00 0.00 110 SER A CA 8
ATOM 13689 C C . SER A 1 110 ? -12.642 -14.486 -1.549 1.00 0.00 110 SER A C 8
ATOM 13690 O O . SER A 1 110 ? -13.693 -13.933 -1.230 1.00 0.00 110 SER A O 8
ATOM 13698 N N . GLY A 1 111 ? -12.469 -15.187 -2.660 1.00 0.00 111 GLY A N 8
ATOM 13699 C CA . GLY A 1 111 ? -13.551 -15.356 -3.614 1.00 0.00 111 GLY A CA 8
ATOM 13700 C C . GLY A 1 111 ? -14.730 -16.099 -2.980 1.00 0.00 111 GLY A C 8
ATOM 13701 O O . GLY A 1 111 ? -14.544 -17.131 -2.338 1.00 0.00 111 GLY A O 8
ATOM 13705 N N . GLY A 1 1 ? -20.560 -7.406 12.726 1.00 0.00 1 GLY A N 9
ATOM 13706 C CA . GLY A 1 1 ? -19.857 -7.267 11.462 1.00 0.00 1 GLY A CA 9
ATOM 13707 C C . GLY A 1 1 ? -19.662 -8.628 10.790 1.00 0.00 1 GLY A C 9
ATOM 13708 O O . GLY A 1 1 ? -18.636 -9.279 10.984 1.00 0.00 1 GLY A O 9
ATOM 13712 N N . SER A 1 2 ? -20.663 -9.018 10.015 1.00 0.00 2 SER A N 9
ATOM 13713 C CA . SER A 1 2 ? -20.614 -10.290 9.314 1.00 0.00 2 SER A CA 9
ATOM 13714 C C . SER A 1 2 ? -20.561 -10.053 7.803 1.00 0.00 2 SER A C 9
ATOM 13715 O O . SER A 1 2 ? -19.623 -10.487 7.136 1.00 0.00 2 SER A O 9
ATOM 13723 N N . SER A 1 3 ? -21.579 -9.365 7.308 1.00 0.00 3 SER A N 9
ATOM 13724 C CA . SER A 1 3 ? -21.660 -9.065 5.889 1.00 0.00 3 SER A CA 9
ATOM 13725 C C . SER A 1 3 ? -21.789 -7.555 5.679 1.00 0.00 3 SER A C 9
ATOM 13726 O O . SER A 1 3 ? -22.786 -6.953 6.074 1.00 0.00 3 SER A O 9
ATOM 13734 N N . GLY A 1 4 ? -20.765 -6.986 5.059 1.00 0.00 4 GLY A N 9
ATOM 13735 C CA . GLY A 1 4 ? -20.752 -5.558 4.792 1.00 0.00 4 GLY A CA 9
ATOM 13736 C C . GLY A 1 4 ? -19.336 -5.073 4.474 1.00 0.00 4 GLY A C 9
ATOM 13737 O O . GLY A 1 4 ? -18.518 -4.899 5.377 1.00 0.00 4 GLY A O 9
ATOM 13741 N N . SER A 1 5 ? -19.090 -4.868 3.189 1.00 0.00 5 SER A N 9
ATOM 13742 C CA . SER A 1 5 ? -17.787 -4.407 2.740 1.00 0.00 5 SER A CA 9
ATOM 13743 C C . SER A 1 5 ? -17.754 -4.337 1.212 1.00 0.00 5 SER A C 9
ATOM 13744 O O . SER A 1 5 ? -18.527 -5.018 0.539 1.00 0.00 5 SER A O 9
ATOM 13752 N N . SER A 1 6 ? -16.851 -3.508 0.709 1.00 0.00 6 SER A N 9
ATOM 13753 C CA . SER A 1 6 ? -16.707 -3.341 -0.727 1.00 0.00 6 SER A CA 9
ATOM 13754 C C . SER A 1 6 ? -15.478 -4.106 -1.223 1.00 0.00 6 SER A C 9
ATOM 13755 O O . SER A 1 6 ? -15.584 -4.948 -2.114 1.00 0.00 6 SER A O 9
ATOM 13763 N N . GLY A 1 7 ? -14.341 -3.787 -0.623 1.00 0.00 7 GLY A N 9
ATOM 13764 C CA . GLY A 1 7 ? -13.093 -4.434 -0.993 1.00 0.00 7 GLY A CA 9
ATOM 13765 C C . GLY A 1 7 ? -11.891 -3.658 -0.449 1.00 0.00 7 GLY A C 9
ATOM 13766 O O . GLY A 1 7 ? -12.056 -2.690 0.291 1.00 0.00 7 GLY A O 9
ATOM 13770 N N . MET A 1 8 ? -10.709 -4.114 -0.836 1.00 0.00 8 MET A N 9
ATOM 13771 C CA . MET A 1 8 ? -9.480 -3.475 -0.397 1.00 0.00 8 MET A CA 9
ATOM 13772 C C . MET A 1 8 ? -8.849 -2.662 -1.529 1.00 0.00 8 MET A C 9
ATOM 13773 O O . MET A 1 8 ? -9.185 -2.853 -2.697 1.00 0.00 8 MET A O 9
ATOM 13787 N N . VAL A 1 9 ? -7.946 -1.773 -1.144 1.00 0.00 9 VAL A N 9
ATOM 13788 C CA . VAL A 1 9 ? -7.264 -0.931 -2.112 1.00 0.00 9 VAL A CA 9
ATOM 13789 C C . VAL A 1 9 ? -5.983 -0.376 -1.487 1.00 0.00 9 VAL A C 9
ATOM 13790 O O . VAL A 1 9 ? -6.034 0.541 -0.669 1.00 0.00 9 VAL A O 9
ATOM 13803 N N . ILE A 1 10 ? -4.864 -0.956 -1.896 1.00 0.00 10 ILE A N 9
ATOM 13804 C CA . ILE A 1 10 ? -3.571 -0.531 -1.387 1.00 0.00 10 ILE A CA 9
ATOM 13805 C C . ILE A 1 10 ? -3.284 0.895 -1.862 1.00 0.00 10 ILE A C 9
ATOM 13806 O O . ILE A 1 10 ? -2.500 1.099 -2.787 1.00 0.00 10 ILE A O 9
ATOM 13822 N N . ARG A 1 11 ? -3.935 1.845 -1.207 1.00 0.00 11 ARG A N 9
ATOM 13823 C CA . ARG A 1 11 ? -3.759 3.246 -1.550 1.00 0.00 11 ARG A CA 9
ATOM 13824 C C . ARG A 1 11 ? -2.278 3.624 -1.495 1.00 0.00 11 ARG A C 9
ATOM 13825 O O . ARG A 1 11 ? -1.739 3.881 -0.420 1.00 0.00 11 ARG A O 9
ATOM 13846 N N . VAL A 1 12 ? -1.661 3.647 -2.668 1.00 0.00 12 VAL A N 9
ATOM 13847 C CA . VAL A 1 12 ? -0.253 3.989 -2.766 1.00 0.00 12 VAL A CA 9
ATOM 13848 C C . VAL A 1 12 ? -0.117 5.464 -3.152 1.00 0.00 12 VAL A C 9
ATOM 13849 O O . VAL A 1 12 ? -0.647 5.892 -4.176 1.00 0.00 12 VAL A O 9
ATOM 13862 N N . PHE A 1 13 ? 0.596 6.199 -2.312 1.00 0.00 13 PHE A N 9
ATOM 13863 C CA . PHE A 1 13 ? 0.809 7.616 -2.552 1.00 0.00 13 PHE A CA 9
ATOM 13864 C C . PHE A 1 13 ? 2.045 7.845 -3.424 1.00 0.00 13 PHE A C 9
ATOM 13865 O O . PHE A 1 13 ? 3.081 7.214 -3.217 1.00 0.00 13 PHE A O 9
ATOM 13882 N N . ILE A 1 14 ? 1.897 8.750 -4.380 1.00 0.00 14 ILE A N 9
ATOM 13883 C CA . ILE A 1 14 ? 2.989 9.071 -5.283 1.00 0.00 14 ILE A CA 9
ATOM 13884 C C . ILE A 1 14 ? 3.060 10.587 -5.473 1.00 0.00 14 ILE A C 9
ATOM 13885 O O . ILE A 1 14 ? 2.030 11.257 -5.537 1.00 0.00 14 ILE A O 9
ATOM 13901 N N . ALA A 1 15 ? 4.285 11.084 -5.558 1.00 0.00 15 ALA A N 9
ATOM 13902 C CA . ALA A 1 15 ? 4.504 12.509 -5.738 1.00 0.00 15 ALA A CA 9
ATOM 13903 C C . ALA A 1 15 ? 5.280 12.741 -7.037 1.00 0.00 15 ALA A C 9
ATOM 13904 O O . ALA A 1 15 ? 6.504 12.859 -7.020 1.00 0.00 15 ALA A O 9
ATOM 13911 N N . SER A 1 16 ? 4.536 12.798 -8.131 1.00 0.00 16 SER A N 9
ATOM 13912 C CA . SER A 1 16 ? 5.138 13.014 -9.436 1.00 0.00 16 SER A CA 9
ATOM 13913 C C . SER A 1 16 ? 6.123 14.183 -9.370 1.00 0.00 16 SER A C 9
ATOM 13914 O O . SER A 1 16 ? 7.174 14.150 -10.009 1.00 0.00 16 SER A O 9
ATOM 13922 N N . SER A 1 17 ? 5.748 15.188 -8.593 1.00 0.00 17 SER A N 9
ATOM 13923 C CA . SER A 1 17 ? 6.585 16.365 -8.436 1.00 0.00 17 SER A CA 9
ATOM 13924 C C . SER A 1 17 ? 7.932 15.972 -7.826 1.00 0.00 17 SER A C 9
ATOM 13925 O O . SER A 1 17 ? 8.958 16.574 -8.138 1.00 0.00 17 SER A O 9
ATOM 13933 N N . SER A 1 18 ? 7.885 14.965 -6.966 1.00 0.00 18 SER A N 9
ATOM 13934 C CA . SER A 1 18 ? 9.088 14.484 -6.309 1.00 0.00 18 SER A CA 9
ATOM 13935 C C . SER A 1 18 ? 10.260 14.493 -7.293 1.00 0.00 18 SER A C 9
ATOM 13936 O O . SER A 1 18 ? 10.211 13.832 -8.328 1.00 0.00 18 SER A O 9
ATOM 13944 N N . GLY A 1 19 ? 11.287 15.249 -6.933 1.00 0.00 19 GLY A N 9
ATOM 13945 C CA . GLY A 1 19 ? 12.470 15.353 -7.771 1.00 0.00 19 GLY A CA 9
ATOM 13946 C C . GLY A 1 19 ? 13.194 14.008 -7.865 1.00 0.00 19 GLY A C 9
ATOM 13947 O O . GLY A 1 19 ? 13.304 13.433 -8.947 1.00 0.00 19 GLY A O 9
ATOM 13951 N N . PHE A 1 20 ? 13.669 13.547 -6.718 1.00 0.00 20 PHE A N 9
ATOM 13952 C CA . PHE A 1 20 ? 14.380 12.281 -6.657 1.00 0.00 20 PHE A CA 9
ATOM 13953 C C . PHE A 1 20 ? 13.748 11.251 -7.596 1.00 0.00 20 PHE A C 9
ATOM 13954 O O . PHE A 1 20 ? 12.595 10.864 -7.413 1.00 0.00 20 PHE A O 9
ATOM 13971 N N . VAL A 1 21 ? 14.530 10.838 -8.582 1.00 0.00 21 VAL A N 9
ATOM 13972 C CA . VAL A 1 21 ? 14.062 9.861 -9.550 1.00 0.00 21 VAL A CA 9
ATOM 13973 C C . VAL A 1 21 ? 13.975 8.487 -8.881 1.00 0.00 21 VAL A C 9
ATOM 13974 O O . VAL A 1 21 ? 13.076 7.703 -9.181 1.00 0.00 21 VAL A O 9
ATOM 13987 N N . ALA A 1 22 ? 14.920 8.239 -7.987 1.00 0.00 22 ALA A N 9
ATOM 13988 C CA . ALA A 1 22 ? 14.962 6.974 -7.273 1.00 0.00 22 ALA A CA 9
ATOM 13989 C C . ALA A 1 22 ? 13.552 6.614 -6.800 1.00 0.00 22 ALA A C 9
ATOM 13990 O O . ALA A 1 22 ? 13.168 5.446 -6.813 1.00 0.00 22 ALA A O 9
ATOM 13997 N N . ILE A 1 23 ? 12.820 7.640 -6.392 1.00 0.00 23 ILE A N 9
ATOM 13998 C CA . ILE A 1 23 ? 11.461 7.447 -5.915 1.00 0.00 23 ILE A CA 9
ATOM 13999 C C . ILE A 1 23 ? 10.599 6.898 -7.053 1.00 0.00 23 ILE A C 9
ATOM 14000 O O . ILE A 1 23 ? 9.926 5.881 -6.892 1.00 0.00 23 ILE A O 9
ATOM 14016 N N . LYS A 1 24 ? 10.646 7.596 -8.178 1.00 0.00 24 LYS A N 9
ATOM 14017 C CA . LYS A 1 24 ? 9.878 7.192 -9.343 1.00 0.00 24 LYS A CA 9
ATOM 14018 C C . LYS A 1 24 ? 9.947 5.671 -9.492 1.00 0.00 24 LYS A C 9
ATOM 14019 O O . LYS A 1 24 ? 8.938 4.983 -9.347 1.00 0.00 24 LYS A O 9
ATOM 14038 N N . LYS A 1 25 ? 11.148 5.191 -9.779 1.00 0.00 25 LYS A N 9
ATOM 14039 C CA . LYS A 1 25 ? 11.363 3.764 -9.949 1.00 0.00 25 LYS A CA 9
ATOM 14040 C C . LYS A 1 25 ? 10.586 3.004 -8.872 1.00 0.00 25 LYS A C 9
ATOM 14041 O O . LYS A 1 25 ? 9.779 2.130 -9.183 1.00 0.00 25 LYS A O 9
ATOM 14060 N N . LYS A 1 26 ? 10.858 3.365 -7.626 1.00 0.00 26 LYS A N 9
ATOM 14061 C CA . LYS A 1 26 ? 10.194 2.728 -6.501 1.00 0.00 26 LYS A CA 9
ATOM 14062 C C . LYS A 1 26 ? 8.679 2.796 -6.703 1.00 0.00 26 LYS A C 9
ATOM 14063 O O . LYS A 1 26 ? 8.017 1.765 -6.806 1.00 0.00 26 LYS A O 9
ATOM 14082 N N . GLN A 1 27 ? 8.175 4.020 -6.752 1.00 0.00 27 GLN A N 9
ATOM 14083 C CA . GLN A 1 27 ? 6.750 4.235 -6.940 1.00 0.00 27 GLN A CA 9
ATOM 14084 C C . GLN A 1 27 ? 6.196 3.252 -7.973 1.00 0.00 27 GLN A C 9
ATOM 14085 O O . GLN A 1 27 ? 5.075 2.765 -7.833 1.00 0.00 27 GLN A O 9
ATOM 14099 N N . GLN A 1 28 ? 7.007 2.988 -8.987 1.00 0.00 28 GLN A N 9
ATOM 14100 C CA . GLN A 1 28 ? 6.612 2.071 -10.042 1.00 0.00 28 GLN A CA 9
ATOM 14101 C C . GLN A 1 28 ? 6.621 0.631 -9.525 1.00 0.00 28 GLN A C 9
ATOM 14102 O O . GLN A 1 28 ? 5.568 0.006 -9.402 1.00 0.00 28 GLN A O 9
ATOM 14116 N N . ASP A 1 29 ? 7.820 0.147 -9.237 1.00 0.00 29 ASP A N 9
ATOM 14117 C CA . ASP A 1 29 ? 7.979 -1.207 -8.736 1.00 0.00 29 ASP A CA 9
ATOM 14118 C C . ASP A 1 29 ? 6.838 -1.526 -7.767 1.00 0.00 29 ASP A C 9
ATOM 14119 O O . ASP A 1 29 ? 6.420 -2.677 -7.652 1.00 0.00 29 ASP A O 9
ATOM 14128 N N . VAL A 1 30 ? 6.368 -0.486 -7.095 1.00 0.00 30 VAL A N 9
ATOM 14129 C CA . VAL A 1 30 ? 5.284 -0.640 -6.140 1.00 0.00 30 VAL A CA 9
ATOM 14130 C C . VAL A 1 30 ? 4.012 -1.056 -6.881 1.00 0.00 30 VAL A C 9
ATOM 14131 O O . VAL A 1 30 ? 3.517 -2.167 -6.696 1.00 0.00 30 VAL A O 9
ATOM 14144 N N . VAL A 1 31 ? 3.519 -0.142 -7.704 1.00 0.00 31 VAL A N 9
ATOM 14145 C CA . VAL A 1 31 ? 2.314 -0.401 -8.474 1.00 0.00 31 VAL A CA 9
ATOM 14146 C C . VAL A 1 31 ? 2.589 -1.516 -9.484 1.00 0.00 31 VAL A C 9
ATOM 14147 O O . VAL A 1 31 ? 1.825 -2.476 -9.577 1.00 0.00 31 VAL A O 9
ATOM 14160 N N . ARG A 1 32 ? 3.682 -1.353 -10.215 1.00 0.00 32 ARG A N 9
ATOM 14161 C CA . ARG A 1 32 ? 4.067 -2.335 -11.215 1.00 0.00 32 ARG A CA 9
ATOM 14162 C C . ARG A 1 32 ? 3.778 -3.750 -10.709 1.00 0.00 32 ARG A C 9
ATOM 14163 O O . ARG A 1 32 ? 3.143 -4.543 -11.403 1.00 0.00 32 ARG A O 9
ATOM 14184 N N . PHE A 1 33 ? 4.256 -4.022 -9.504 1.00 0.00 33 PHE A N 9
ATOM 14185 C CA . PHE A 1 33 ? 4.057 -5.328 -8.897 1.00 0.00 33 PHE A CA 9
ATOM 14186 C C . PHE A 1 33 ? 2.568 -5.619 -8.701 1.00 0.00 33 PHE A C 9
ATOM 14187 O O . PHE A 1 33 ? 2.096 -6.708 -9.026 1.00 0.00 33 PHE A O 9
ATOM 14204 N N . LEU A 1 34 ? 1.868 -4.626 -8.172 1.00 0.00 34 LEU A N 9
ATOM 14205 C CA . LEU A 1 34 ? 0.442 -4.763 -7.928 1.00 0.00 34 LEU A CA 9
ATOM 14206 C C . LEU A 1 34 ? -0.281 -4.965 -9.261 1.00 0.00 34 LEU A C 9
ATOM 14207 O O . LEU A 1 34 ? -1.118 -5.858 -9.388 1.00 0.00 34 LEU A O 9
ATOM 14223 N N . GLU A 1 35 ? 0.068 -4.122 -10.222 1.00 0.00 35 GLU A N 9
ATOM 14224 C CA . GLU A 1 35 ? -0.538 -4.197 -11.540 1.00 0.00 35 GLU A CA 9
ATOM 14225 C C . GLU A 1 35 ? -0.269 -5.565 -12.170 1.00 0.00 35 GLU A C 9
ATOM 14226 O O . GLU A 1 35 ? -1.191 -6.223 -12.652 1.00 0.00 35 GLU A O 9
ATOM 14238 N N . ALA A 1 36 ? 0.997 -5.954 -12.147 1.00 0.00 36 ALA A N 9
ATOM 14239 C CA . ALA A 1 36 ? 1.399 -7.232 -12.710 1.00 0.00 36 ALA A CA 9
ATOM 14240 C C . ALA A 1 36 ? 0.721 -8.362 -11.933 1.00 0.00 36 ALA A C 9
ATOM 14241 O O . ALA A 1 36 ? 0.514 -9.450 -12.467 1.00 0.00 36 ALA A O 9
ATOM 14248 N N . ASN A 1 37 ? 0.394 -8.065 -10.683 1.00 0.00 37 ASN A N 9
ATOM 14249 C CA . ASN A 1 37 ? -0.257 -9.042 -9.827 1.00 0.00 37 ASN A CA 9
ATOM 14250 C C . ASN A 1 37 ? -1.739 -8.688 -9.691 1.00 0.00 37 ASN A C 9
ATOM 14251 O O . ASN A 1 37 ? -2.434 -9.231 -8.833 1.00 0.00 37 ASN A O 9
ATOM 14262 N N . LYS A 1 38 ? -2.179 -7.781 -10.550 1.00 0.00 38 LYS A N 9
ATOM 14263 C CA . LYS A 1 38 ? -3.566 -7.348 -10.536 1.00 0.00 38 LYS A CA 9
ATOM 14264 C C . LYS A 1 38 ? -4.045 -7.230 -9.087 1.00 0.00 38 LYS A C 9
ATOM 14265 O O . LYS A 1 38 ? -5.087 -7.775 -8.728 1.00 0.00 38 LYS A O 9
ATOM 14284 N N . ILE A 1 39 ? -3.260 -6.515 -8.295 1.00 0.00 39 ILE A N 9
ATOM 14285 C CA . ILE A 1 39 ? -3.590 -6.318 -6.894 1.00 0.00 39 ILE A CA 9
ATOM 14286 C C . ILE A 1 39 ? -4.348 -4.999 -6.733 1.00 0.00 39 ILE A C 9
ATOM 14287 O O . ILE A 1 39 ? -4.146 -4.064 -7.507 1.00 0.00 39 ILE A O 9
ATOM 14303 N N . GLU A 1 40 ? -5.205 -4.964 -5.723 1.00 0.00 40 GLU A N 9
ATOM 14304 C CA . GLU A 1 40 ? -5.994 -3.775 -5.451 1.00 0.00 40 GLU A CA 9
ATOM 14305 C C . GLU A 1 40 ? -5.103 -2.663 -4.892 1.00 0.00 40 GLU A C 9
ATOM 14306 O O . GLU A 1 40 ? -4.348 -2.884 -3.946 1.00 0.00 40 GLU A O 9
ATOM 14318 N N . PHE A 1 41 ? -5.220 -1.493 -5.502 1.00 0.00 41 PHE A N 9
ATOM 14319 C CA . PHE A 1 41 ? -4.435 -0.346 -5.078 1.00 0.00 41 PHE A CA 9
ATOM 14320 C C . PHE A 1 41 ? -4.772 0.889 -5.915 1.00 0.00 41 PHE A C 9
ATOM 14321 O O . PHE A 1 41 ? -5.525 0.801 -6.883 1.00 0.00 41 PHE A O 9
ATOM 14338 N N . GLU A 1 42 ? -4.198 2.013 -5.511 1.00 0.00 42 GLU A N 9
ATOM 14339 C CA . GLU A 1 42 ? -4.428 3.265 -6.212 1.00 0.00 42 GLU A CA 9
ATOM 14340 C C . GLU A 1 42 ? -3.248 4.216 -6.002 1.00 0.00 42 GLU A C 9
ATOM 14341 O O . GLU A 1 42 ? -2.659 4.251 -4.922 1.00 0.00 42 GLU A O 9
ATOM 14353 N N . GLU A 1 43 ? -2.937 4.963 -7.050 1.00 0.00 43 GLU A N 9
ATOM 14354 C CA . GLU A 1 43 ? -1.838 5.911 -6.994 1.00 0.00 43 GLU A CA 9
ATOM 14355 C C . GLU A 1 43 ? -2.334 7.270 -6.494 1.00 0.00 43 GLU A C 9
ATOM 14356 O O . GLU A 1 43 ? -2.639 8.155 -7.292 1.00 0.00 43 GLU A O 9
ATOM 14368 N N . VAL A 1 44 ? -2.399 7.392 -5.177 1.00 0.00 44 VAL A N 9
ATOM 14369 C CA . VAL A 1 44 ? -2.853 8.627 -4.561 1.00 0.00 44 VAL A CA 9
ATOM 14370 C C . VAL A 1 44 ? -1.854 9.744 -4.872 1.00 0.00 44 VAL A C 9
ATOM 14371 O O . VAL A 1 44 ? -0.965 10.027 -4.070 1.00 0.00 44 VAL A O 9
ATOM 14384 N N . ASP A 1 45 ? -2.033 10.347 -6.038 1.00 0.00 45 ASP A N 9
ATOM 14385 C CA . ASP A 1 45 ? -1.158 11.426 -6.464 1.00 0.00 45 ASP A CA 9
ATOM 14386 C C . ASP A 1 45 ? -1.148 12.521 -5.396 1.00 0.00 45 ASP A C 9
ATOM 14387 O O . ASP A 1 45 ? -2.080 13.319 -5.311 1.00 0.00 45 ASP A O 9
ATOM 14396 N N . ILE A 1 46 ? -0.084 12.524 -4.607 1.00 0.00 46 ILE A N 9
ATOM 14397 C CA . ILE A 1 46 ? 0.060 13.508 -3.547 1.00 0.00 46 ILE A CA 9
ATOM 14398 C C . ILE A 1 46 ? 0.629 14.802 -4.133 1.00 0.00 46 ILE A C 9
ATOM 14399 O O . ILE A 1 46 ? 0.494 15.869 -3.536 1.00 0.00 46 ILE A O 9
ATOM 14415 N N . THR A 1 47 ? 1.253 14.665 -5.293 1.00 0.00 47 THR A N 9
ATOM 14416 C CA . THR A 1 47 ? 1.842 15.810 -5.966 1.00 0.00 47 THR A CA 9
ATOM 14417 C C . THR A 1 47 ? 0.748 16.730 -6.511 1.00 0.00 47 THR A C 9
ATOM 14418 O O . THR A 1 47 ? 0.941 17.940 -6.608 1.00 0.00 47 THR A O 9
ATOM 14429 N N . MET A 1 48 ? -0.377 16.119 -6.854 1.00 0.00 48 MET A N 9
ATOM 14430 C CA . MET A 1 48 ? -1.502 16.869 -7.387 1.00 0.00 48 MET A CA 9
ATOM 14431 C C . MET A 1 48 ? -2.452 17.302 -6.268 1.00 0.00 48 MET A C 9
ATOM 14432 O O . MET A 1 48 ? -2.946 18.428 -6.270 1.00 0.00 48 MET A O 9
ATOM 14446 N N . SER A 1 49 ? -2.679 16.384 -5.339 1.00 0.00 49 SER A N 9
ATOM 14447 C CA . SER A 1 49 ? -3.560 16.657 -4.217 1.00 0.00 49 SER A CA 9
ATOM 14448 C C . SER A 1 49 ? -2.735 16.934 -2.959 1.00 0.00 49 SER A C 9
ATOM 14449 O O . SER A 1 49 ? -2.159 16.017 -2.376 1.00 0.00 49 SER A O 9
ATOM 14457 N N . GLU A 1 50 ? -2.705 18.202 -2.577 1.00 0.00 50 GLU A N 9
ATOM 14458 C CA . GLU A 1 50 ? -1.960 18.611 -1.398 1.00 0.00 50 GLU A CA 9
ATOM 14459 C C . GLU A 1 50 ? -2.506 17.907 -0.155 1.00 0.00 50 GLU A C 9
ATOM 14460 O O . GLU A 1 50 ? -1.745 17.333 0.622 1.00 0.00 50 GLU A O 9
ATOM 14472 N N . GLU A 1 51 ? -3.821 17.976 -0.005 1.00 0.00 51 GLU A N 9
ATOM 14473 C CA . GLU A 1 51 ? -4.477 17.352 1.132 1.00 0.00 51 GLU A CA 9
ATOM 14474 C C . GLU A 1 51 ? -3.888 15.964 1.389 1.00 0.00 51 GLU A C 9
ATOM 14475 O O . GLU A 1 51 ? -3.334 15.709 2.458 1.00 0.00 51 GLU A O 9
ATOM 14487 N N . GLN A 1 52 ? -4.027 15.102 0.392 1.00 0.00 52 GLN A N 9
ATOM 14488 C CA . GLN A 1 52 ? -3.515 13.746 0.498 1.00 0.00 52 GLN A CA 9
ATOM 14489 C C . GLN A 1 52 ? -2.122 13.753 1.129 1.00 0.00 52 GLN A C 9
ATOM 14490 O O . GLN A 1 52 ? -1.872 13.038 2.098 1.00 0.00 52 GLN A O 9
ATOM 14504 N N . ARG A 1 53 ? -1.250 14.568 0.553 1.00 0.00 53 ARG A N 9
ATOM 14505 C CA . ARG A 1 53 ? 0.112 14.677 1.047 1.00 0.00 53 ARG A CA 9
ATOM 14506 C C . ARG A 1 53 ? 0.112 14.870 2.565 1.00 0.00 53 ARG A C 9
ATOM 14507 O O . ARG A 1 53 ? 0.587 14.009 3.304 1.00 0.00 53 ARG A O 9
ATOM 14528 N N . GLN A 1 54 ? -0.425 16.006 2.985 1.00 0.00 54 GLN A N 9
ATOM 14529 C CA . GLN A 1 54 ? -0.493 16.324 4.401 1.00 0.00 54 GLN A CA 9
ATOM 14530 C C . GLN A 1 54 ? -0.903 15.087 5.203 1.00 0.00 54 GLN A C 9
ATOM 14531 O O . GLN A 1 54 ? -0.225 14.707 6.156 1.00 0.00 54 GLN A O 9
ATOM 14545 N N . TRP A 1 55 ? -2.013 14.494 4.788 1.00 0.00 55 TRP A N 9
ATOM 14546 C CA . TRP A 1 55 ? -2.522 13.308 5.456 1.00 0.00 55 TRP A CA 9
ATOM 14547 C C . TRP A 1 55 ? -1.368 12.314 5.600 1.00 0.00 55 TRP A C 9
ATOM 14548 O O . TRP A 1 55 ? -1.114 11.806 6.691 1.00 0.00 55 TRP A O 9
ATOM 14569 N N . MET A 1 56 ? -0.700 12.066 4.483 1.00 0.00 56 MET A N 9
ATOM 14570 C CA . MET A 1 56 ? 0.421 11.142 4.471 1.00 0.00 56 MET A CA 9
ATOM 14571 C C . MET A 1 56 ? 1.469 11.537 5.514 1.00 0.00 56 MET A C 9
ATOM 14572 O O . MET A 1 56 ? 2.018 10.679 6.204 1.00 0.00 56 MET A O 9
ATOM 14586 N N . TYR A 1 57 ? 1.714 12.837 5.597 1.00 0.00 57 TYR A N 9
ATOM 14587 C CA . TYR A 1 57 ? 2.686 13.356 6.544 1.00 0.00 57 TYR A CA 9
ATOM 14588 C C . TYR A 1 57 ? 2.169 13.239 7.979 1.00 0.00 57 TYR A C 9
ATOM 14589 O O . TYR A 1 57 ? 2.891 13.539 8.929 1.00 0.00 57 TYR A O 9
ATOM 14607 N N . LYS A 1 58 ? 0.924 12.801 8.092 1.00 0.00 58 LYS A N 9
ATOM 14608 C CA . LYS A 1 58 ? 0.302 12.640 9.396 1.00 0.00 58 LYS A CA 9
ATOM 14609 C C . LYS A 1 58 ? 0.208 11.150 9.731 1.00 0.00 58 LYS A C 9
ATOM 14610 O O . LYS A 1 58 ? -0.058 10.783 10.874 1.00 0.00 58 LYS A O 9
ATOM 14629 N N . ASN A 1 59 ? 0.432 10.332 8.713 1.00 0.00 59 ASN A N 9
ATOM 14630 C CA . ASN A 1 59 ? 0.376 8.891 8.885 1.00 0.00 59 ASN A CA 9
ATOM 14631 C C . ASN A 1 59 ? 1.763 8.297 8.630 1.00 0.00 59 ASN A C 9
ATOM 14632 O O . ASN A 1 59 ? 1.885 7.237 8.017 1.00 0.00 59 ASN A O 9
ATOM 14643 N N . VAL A 1 60 ? 2.773 9.005 9.113 1.00 0.00 60 VAL A N 9
ATOM 14644 C CA . VAL A 1 60 ? 4.146 8.561 8.944 1.00 0.00 60 VAL A CA 9
ATOM 14645 C C . VAL A 1 60 ? 5.007 9.143 10.067 1.00 0.00 60 VAL A C 9
ATOM 14646 O O . VAL A 1 60 ? 5.171 10.359 10.161 1.00 0.00 60 VAL A O 9
ATOM 14659 N N . PRO A 1 61 ? 5.549 8.225 10.911 1.00 0.00 61 PRO A N 9
ATOM 14660 C CA . PRO A 1 61 ? 6.389 8.636 12.024 1.00 0.00 61 PRO A CA 9
ATOM 14661 C C . PRO A 1 61 ? 7.777 9.057 11.536 1.00 0.00 61 PRO A C 9
ATOM 14662 O O . PRO A 1 61 ? 8.112 8.869 10.367 1.00 0.00 61 PRO A O 9
ATOM 14673 N N . PRO A 1 62 ? 8.567 9.634 12.481 1.00 0.00 62 PRO A N 9
ATOM 14674 C CA . PRO A 1 62 ? 9.911 10.083 12.159 1.00 0.00 62 PRO A CA 9
ATOM 14675 C C . PRO A 1 62 ? 10.870 8.898 12.031 1.00 0.00 62 PRO A C 9
ATOM 14676 O O . PRO A 1 62 ? 11.844 8.961 11.282 1.00 0.00 62 PRO A O 9
ATOM 14687 N N . GLU A 1 63 ? 10.561 7.845 12.773 1.00 0.00 63 GLU A N 9
ATOM 14688 C CA . GLU A 1 63 ? 11.383 6.647 12.752 1.00 0.00 63 GLU A CA 9
ATOM 14689 C C . GLU A 1 63 ? 11.245 5.932 11.406 1.00 0.00 63 GLU A C 9
ATOM 14690 O O . GLU A 1 63 ? 12.086 5.109 11.047 1.00 0.00 63 GLU A O 9
ATOM 14702 N N . LYS A 1 64 ? 10.177 6.272 10.699 1.00 0.00 64 LYS A N 9
ATOM 14703 C CA . LYS A 1 64 ? 9.917 5.673 9.401 1.00 0.00 64 LYS A CA 9
ATOM 14704 C C . LYS A 1 64 ? 10.338 6.648 8.300 1.00 0.00 64 LYS A C 9
ATOM 14705 O O . LYS A 1 64 ? 10.750 6.230 7.219 1.00 0.00 64 LYS A O 9
ATOM 14724 N N . LYS A 1 65 ? 10.221 7.930 8.614 1.00 0.00 65 LYS A N 9
ATOM 14725 C CA . LYS A 1 65 ? 10.585 8.969 7.665 1.00 0.00 65 LYS A CA 9
ATOM 14726 C C . LYS A 1 65 ? 11.858 8.554 6.924 1.00 0.00 65 LYS A C 9
ATOM 14727 O O . LYS A 1 65 ? 12.897 8.333 7.545 1.00 0.00 65 LYS A O 9
ATOM 14746 N N . PRO A 1 66 ? 11.732 8.459 5.574 1.00 0.00 66 PRO A N 9
ATOM 14747 C CA . PRO A 1 66 ? 12.860 8.075 4.742 1.00 0.00 66 PRO A CA 9
ATOM 14748 C C . PRO A 1 66 ? 13.856 9.228 4.603 1.00 0.00 66 PRO A C 9
ATOM 14749 O O . PRO A 1 66 ? 13.561 10.358 4.988 1.00 0.00 66 PRO A O 9
ATOM 14760 N N . THR A 1 67 ? 15.016 8.903 4.051 1.00 0.00 67 THR A N 9
ATOM 14761 C CA . THR A 1 67 ? 16.057 9.897 3.856 1.00 0.00 67 THR A CA 9
ATOM 14762 C C . THR A 1 67 ? 16.096 10.868 5.038 1.00 0.00 67 THR A C 9
ATOM 14763 O O . THR A 1 67 ? 16.698 10.573 6.069 1.00 0.00 67 THR A O 9
ATOM 14774 N N . GLN A 1 68 ? 15.445 12.006 4.849 1.00 0.00 68 GLN A N 9
ATOM 14775 C CA . GLN A 1 68 ? 15.397 13.022 5.887 1.00 0.00 68 GLN A CA 9
ATOM 14776 C C . GLN A 1 68 ? 14.289 14.034 5.589 1.00 0.00 68 GLN A C 9
ATOM 14777 O O . GLN A 1 68 ? 14.039 14.363 4.430 1.00 0.00 68 GLN A O 9
ATOM 14791 N N . GLY A 1 69 ? 13.654 14.499 6.654 1.00 0.00 69 GLY A N 9
ATOM 14792 C CA . GLY A 1 69 ? 12.578 15.466 6.522 1.00 0.00 69 GLY A CA 9
ATOM 14793 C C . GLY A 1 69 ? 11.235 14.766 6.302 1.00 0.00 69 GLY A C 9
ATOM 14794 O O . GLY A 1 69 ? 11.118 13.560 6.514 1.00 0.00 69 GLY A O 9
ATOM 14798 N N . ASN A 1 70 ? 10.256 15.553 5.881 1.00 0.00 70 ASN A N 9
ATOM 14799 C CA . ASN A 1 70 ? 8.926 15.024 5.631 1.00 0.00 70 ASN A CA 9
ATOM 14800 C C . ASN A 1 70 ? 9.044 13.677 4.914 1.00 0.00 70 ASN A C 9
ATOM 14801 O O . ASN A 1 70 ? 10.055 13.398 4.272 1.00 0.00 70 ASN A O 9
ATOM 14812 N N . PRO A 1 71 ? 7.968 12.857 5.051 1.00 0.00 71 PRO A N 9
ATOM 14813 C CA . PRO A 1 71 ? 7.942 11.546 4.424 1.00 0.00 71 PRO A CA 9
ATOM 14814 C C . PRO A 1 71 ? 7.703 11.664 2.918 1.00 0.00 71 PRO A C 9
ATOM 14815 O O . PRO A 1 71 ? 6.771 12.339 2.484 1.00 0.00 71 PRO A O 9
ATOM 14826 N N . LEU A 1 72 ? 8.562 10.995 2.161 1.00 0.00 72 LEU A N 9
ATOM 14827 C CA . LEU A 1 72 ? 8.456 11.017 0.712 1.00 0.00 72 LEU A CA 9
ATOM 14828 C C . LEU A 1 72 ? 7.949 9.659 0.222 1.00 0.00 72 LEU A C 9
ATOM 14829 O O . LEU A 1 72 ? 8.073 8.656 0.923 1.00 0.00 72 LEU A O 9
ATOM 14845 N N . PRO A 1 73 ? 7.372 9.671 -1.009 1.00 0.00 73 PRO A N 9
ATOM 14846 C CA . PRO A 1 73 ? 6.845 8.453 -1.601 1.00 0.00 73 PRO A CA 9
ATOM 14847 C C . PRO A 1 73 ? 7.977 7.553 -2.102 1.00 0.00 73 PRO A C 9
ATOM 14848 O O . PRO A 1 73 ? 9.132 7.972 -2.153 1.00 0.00 73 PRO A O 9
ATOM 14859 N N . PRO A 1 74 ? 7.595 6.300 -2.467 1.00 0.00 74 PRO A N 9
ATOM 14860 C CA . PRO A 1 74 ? 6.206 5.884 -2.376 1.00 0.00 74 PRO A CA 9
ATOM 14861 C C . PRO A 1 74 ? 5.808 5.618 -0.922 1.00 0.00 74 PRO A C 9
ATOM 14862 O O . PRO A 1 74 ? 6.667 5.393 -0.071 1.00 0.00 74 PRO A O 9
ATOM 14873 N N . GLN A 1 75 ? 4.505 5.653 -0.683 1.00 0.00 75 GLN A N 9
ATOM 14874 C CA . GLN A 1 75 ? 3.983 5.419 0.652 1.00 0.00 75 GLN A CA 9
ATOM 14875 C C . GLN A 1 75 ? 2.706 4.580 0.583 1.00 0.00 75 GLN A C 9
ATOM 14876 O O . GLN A 1 75 ? 1.602 5.122 0.570 1.00 0.00 75 GLN A O 9
ATOM 14890 N N . ILE A 1 76 ? 2.898 3.269 0.541 1.00 0.00 76 ILE A N 9
ATOM 14891 C CA . ILE A 1 76 ? 1.775 2.350 0.474 1.00 0.00 76 ILE A CA 9
ATOM 14892 C C . ILE A 1 76 ? 0.911 2.514 1.726 1.00 0.00 76 ILE A C 9
ATOM 14893 O O . ILE A 1 76 ? 1.431 2.743 2.817 1.00 0.00 76 ILE A O 9
ATOM 14909 N N . PHE A 1 77 ? -0.393 2.390 1.527 1.00 0.00 77 PHE A N 9
ATOM 14910 C CA . PHE A 1 77 ? -1.333 2.522 2.626 1.00 0.00 77 PHE A CA 9
ATOM 14911 C C . PHE A 1 77 ? -2.594 1.694 2.371 1.00 0.00 77 PHE A C 9
ATOM 14912 O O . PHE A 1 77 ? -3.329 1.951 1.418 1.00 0.00 77 PHE A O 9
ATOM 14929 N N . ASN A 1 78 ? -2.807 0.715 3.239 1.00 0.00 78 ASN A N 9
ATOM 14930 C CA . ASN A 1 78 ? -3.967 -0.152 3.120 1.00 0.00 78 ASN A CA 9
ATOM 14931 C C . ASN A 1 78 ? -5.160 0.498 3.823 1.00 0.00 78 ASN A C 9
ATOM 14932 O O . ASN A 1 78 ? -5.395 0.256 5.006 1.00 0.00 78 ASN A O 9
ATOM 14943 N N . GLY A 1 79 ? -5.881 1.312 3.066 1.00 0.00 79 GLY A N 9
ATOM 14944 C CA . GLY A 1 79 ? -7.043 1.999 3.602 1.00 0.00 79 GLY A CA 9
ATOM 14945 C C . GLY A 1 79 ? -6.690 2.756 4.884 1.00 0.00 79 GLY A C 9
ATOM 14946 O O . GLY A 1 79 ? -7.216 2.452 5.953 1.00 0.00 79 GLY A O 9
ATOM 14950 N N . ASP A 1 80 ? -5.802 3.727 4.733 1.00 0.00 80 ASP A N 9
ATOM 14951 C CA . ASP A 1 80 ? -5.372 4.530 5.866 1.00 0.00 80 ASP A CA 9
ATOM 14952 C C . ASP A 1 80 ? -4.245 3.804 6.602 1.00 0.00 80 ASP A C 9
ATOM 14953 O O . ASP A 1 80 ? -3.250 4.418 6.982 1.00 0.00 80 ASP A O 9
ATOM 14962 N N . ARG A 1 81 ? -4.439 2.505 6.781 1.00 0.00 81 ARG A N 9
ATOM 14963 C CA . ARG A 1 81 ? -3.451 1.688 7.466 1.00 0.00 81 ARG A CA 9
ATOM 14964 C C . ARG A 1 81 ? -2.075 1.870 6.822 1.00 0.00 81 ARG A C 9
ATOM 14965 O O . ARG A 1 81 ? -1.917 1.671 5.619 1.00 0.00 81 ARG A O 9
ATOM 14986 N N . TYR A 1 82 ? -1.113 2.246 7.653 1.00 0.00 82 TYR A N 9
ATOM 14987 C CA . TYR A 1 82 ? 0.244 2.456 7.180 1.00 0.00 82 TYR A CA 9
ATOM 14988 C C . TYR A 1 82 ? 0.944 1.123 6.912 1.00 0.00 82 TYR A C 9
ATOM 14989 O O . TYR A 1 82 ? 1.178 0.343 7.834 1.00 0.00 82 TYR A O 9
ATOM 15007 N N . CYS A 1 83 ? 1.259 0.901 5.644 1.00 0.00 83 CYS A N 9
ATOM 15008 C CA . CYS A 1 83 ? 1.928 -0.325 5.242 1.00 0.00 83 CYS A CA 9
ATOM 15009 C C . CYS A 1 83 ? 3.436 -0.126 5.405 1.00 0.00 83 CYS A C 9
ATOM 15010 O O . CYS A 1 83 ? 4.061 -0.757 6.256 1.00 0.00 83 CYS A O 9
ATOM 15018 N N . GLY A 1 84 ? 3.977 0.755 4.577 1.00 0.00 84 GLY A N 9
ATOM 15019 C CA . GLY A 1 84 ? 5.400 1.046 4.619 1.00 0.00 84 GLY A CA 9
ATOM 15020 C C . GLY A 1 84 ? 5.882 1.621 3.285 1.00 0.00 84 GLY A C 9
ATOM 15021 O O . GLY A 1 84 ? 5.237 1.431 2.254 1.00 0.00 84 GLY A O 9
ATOM 15025 N N . ASP A 1 85 ? 7.010 2.311 3.348 1.00 0.00 85 ASP A N 9
ATOM 15026 C CA . ASP A 1 85 ? 7.586 2.915 2.158 1.00 0.00 85 ASP A CA 9
ATOM 15027 C C . ASP A 1 85 ? 8.173 1.817 1.268 1.00 0.00 85 ASP A C 9
ATOM 15028 O O . ASP A 1 85 ? 8.044 0.632 1.571 1.00 0.00 85 ASP A O 9
ATOM 15037 N N . TYR A 1 86 ? 8.805 2.251 0.187 1.00 0.00 86 TYR A N 9
ATOM 15038 C CA . TYR A 1 86 ? 9.412 1.320 -0.749 1.00 0.00 86 TYR A CA 9
ATOM 15039 C C . TYR A 1 86 ? 10.341 0.343 -0.026 1.00 0.00 86 TYR A C 9
ATOM 15040 O O . TYR A 1 86 ? 10.388 -0.839 -0.363 1.00 0.00 86 TYR A O 9
ATOM 15058 N N . ASP A 1 87 ? 11.057 0.873 0.954 1.00 0.00 87 ASP A N 9
ATOM 15059 C CA . ASP A 1 87 ? 11.983 0.063 1.728 1.00 0.00 87 ASP A CA 9
ATOM 15060 C C . ASP A 1 87 ? 11.254 -1.177 2.251 1.00 0.00 87 ASP A C 9
ATOM 15061 O O . ASP A 1 87 ? 11.726 -2.299 2.074 1.00 0.00 87 ASP A O 9
ATOM 15070 N N . SER A 1 88 ? 10.116 -0.932 2.884 1.00 0.00 88 SER A N 9
ATOM 15071 C CA . SER A 1 88 ? 9.318 -2.014 3.434 1.00 0.00 88 SER A CA 9
ATOM 15072 C C . SER A 1 88 ? 8.931 -2.994 2.325 1.00 0.00 88 SER A C 9
ATOM 15073 O O . SER A 1 88 ? 9.201 -4.190 2.426 1.00 0.00 88 SER A O 9
ATOM 15081 N N . PHE A 1 89 ? 8.304 -2.452 1.292 1.00 0.00 89 PHE A N 9
ATOM 15082 C CA . PHE A 1 89 ? 7.877 -3.263 0.165 1.00 0.00 89 PHE A CA 9
ATOM 15083 C C . PHE A 1 89 ? 8.993 -4.209 -0.284 1.00 0.00 89 PHE A C 9
ATOM 15084 O O . PHE A 1 89 ? 8.818 -5.426 -0.285 1.00 0.00 89 PHE A O 9
ATOM 15101 N N . PHE A 1 90 ? 10.116 -3.612 -0.656 1.00 0.00 90 PHE A N 9
ATOM 15102 C CA . PHE A 1 90 ? 11.261 -4.386 -1.106 1.00 0.00 90 PHE A CA 9
ATOM 15103 C C . PHE A 1 90 ? 11.649 -5.444 -0.071 1.00 0.00 90 PHE A C 9
ATOM 15104 O O . PHE A 1 90 ? 11.749 -6.626 -0.395 1.00 0.00 90 PHE A O 9
ATOM 15121 N N . GLU A 1 91 ? 11.857 -4.980 1.153 1.00 0.00 91 GLU A N 9
ATOM 15122 C CA . GLU A 1 91 ? 12.231 -5.872 2.237 1.00 0.00 91 GLU A CA 9
ATOM 15123 C C . GLU A 1 91 ? 11.325 -7.105 2.248 1.00 0.00 91 GLU A C 9
ATOM 15124 O O . GLU A 1 91 ? 11.809 -8.235 2.277 1.00 0.00 91 GLU A O 9
ATOM 15136 N N . SER A 1 92 ? 10.026 -6.845 2.224 1.00 0.00 92 SER A N 9
ATOM 15137 C CA . SER A 1 92 ? 9.048 -7.919 2.231 1.00 0.00 92 SER A CA 9
ATOM 15138 C C . SER A 1 92 ? 9.055 -8.642 0.882 1.00 0.00 92 SER A C 9
ATOM 15139 O O . SER A 1 92 ? 8.628 -9.792 0.788 1.00 0.00 92 SER A O 9
ATOM 15147 N N . LYS A 1 93 ? 9.546 -7.939 -0.128 1.00 0.00 93 LYS A N 9
ATOM 15148 C CA . LYS A 1 93 ? 9.615 -8.499 -1.466 1.00 0.00 93 LYS A CA 9
ATOM 15149 C C . LYS A 1 93 ? 10.632 -9.642 -1.485 1.00 0.00 93 LYS A C 9
ATOM 15150 O O . LYS A 1 93 ? 10.337 -10.733 -1.970 1.00 0.00 93 LYS A O 9
ATOM 15169 N N . GLU A 1 94 ? 11.809 -9.352 -0.950 1.00 0.00 94 GLU A N 9
ATOM 15170 C CA . GLU A 1 94 ? 12.872 -10.342 -0.899 1.00 0.00 94 GLU A CA 9
ATOM 15171 C C . GLU A 1 94 ? 12.387 -11.605 -0.184 1.00 0.00 94 GLU A C 9
ATOM 15172 O O . GLU A 1 94 ? 12.944 -12.684 -0.378 1.00 0.00 94 GLU A O 9
ATOM 15184 N N . SER A 1 95 ? 11.355 -11.428 0.627 1.00 0.00 95 SER A N 9
ATOM 15185 C CA . SER A 1 95 ? 10.789 -12.540 1.372 1.00 0.00 95 SER A CA 9
ATOM 15186 C C . SER A 1 95 ? 9.501 -13.018 0.699 1.00 0.00 95 SER A C 9
ATOM 15187 O O . SER A 1 95 ? 9.029 -14.122 0.968 1.00 0.00 95 SER A O 9
ATOM 15195 N N . ASN A 1 96 ? 8.968 -12.164 -0.163 1.00 0.00 96 ASN A N 9
ATOM 15196 C CA . ASN A 1 96 ? 7.744 -12.486 -0.876 1.00 0.00 96 ASN A CA 9
ATOM 15197 C C . ASN A 1 96 ? 6.553 -12.339 0.072 1.00 0.00 96 ASN A C 9
ATOM 15198 O O . ASN A 1 96 ? 5.711 -13.231 0.161 1.00 0.00 96 ASN A O 9
ATOM 15209 N N . THR A 1 97 ? 6.519 -11.205 0.756 1.00 0.00 97 THR A N 9
ATOM 15210 C CA . THR A 1 97 ? 5.445 -10.929 1.695 1.00 0.00 97 THR A CA 9
ATOM 15211 C C . THR A 1 97 ? 4.704 -9.651 1.296 1.00 0.00 97 THR A C 9
ATOM 15212 O O . THR A 1 97 ? 3.804 -9.204 2.005 1.00 0.00 97 THR A O 9
ATOM 15223 N N . VAL A 1 98 ? 5.110 -9.099 0.162 1.00 0.00 98 VAL A N 9
ATOM 15224 C CA . VAL A 1 98 ? 4.496 -7.881 -0.340 1.00 0.00 98 VAL A CA 9
ATOM 15225 C C . VAL A 1 98 ? 2.995 -7.913 -0.045 1.00 0.00 98 VAL A C 9
ATOM 15226 O O . VAL A 1 98 ? 2.459 -6.989 0.565 1.00 0.00 98 VAL A O 9
ATOM 15239 N N . PHE A 1 99 ? 2.359 -8.987 -0.492 1.00 0.00 99 PHE A N 9
ATOM 15240 C CA . PHE A 1 99 ? 0.931 -9.151 -0.283 1.00 0.00 99 PHE A CA 9
ATOM 15241 C C . PHE A 1 99 ? 0.555 -8.885 1.176 1.00 0.00 99 PHE A C 9
ATOM 15242 O O . PHE A 1 99 ? -0.360 -8.112 1.454 1.00 0.00 99 PHE A O 9
ATOM 15259 N N . SER A 1 100 ? 1.281 -9.541 2.069 1.00 0.00 100 SER A N 9
ATOM 15260 C CA . SER A 1 100 ? 1.036 -9.385 3.493 1.00 0.00 100 SER A CA 9
ATOM 15261 C C . SER A 1 100 ? 1.470 -7.991 3.949 1.00 0.00 100 SER A C 9
ATOM 15262 O O . SER A 1 100 ? 0.755 -7.330 4.701 1.00 0.00 100 SER A O 9
ATOM 15270 N N . PHE A 1 101 ? 2.639 -7.585 3.476 1.00 0.00 101 PHE A N 9
ATOM 15271 C CA . PHE A 1 101 ? 3.177 -6.282 3.825 1.00 0.00 101 PHE A CA 9
ATOM 15272 C C . PHE A 1 101 ? 2.118 -5.190 3.661 1.00 0.00 101 PHE A C 9
ATOM 15273 O O . PHE A 1 101 ? 2.056 -4.255 4.458 1.00 0.00 101 PHE A O 9
ATOM 15290 N N . LEU A 1 102 ? 1.310 -5.344 2.622 1.00 0.00 102 LEU A N 9
ATOM 15291 C CA . LEU A 1 102 ? 0.257 -4.383 2.343 1.00 0.00 102 LEU A CA 9
ATOM 15292 C C . LEU A 1 102 ? -0.986 -4.744 3.159 1.00 0.00 102 LEU A C 9
ATOM 15293 O O . LEU A 1 102 ? -1.790 -3.874 3.489 1.00 0.00 102 LEU A O 9
ATOM 15309 N N . GLY A 1 103 ? -1.105 -6.029 3.460 1.00 0.00 103 GLY A N 9
ATOM 15310 C CA . GLY A 1 103 ? -2.236 -6.516 4.230 1.00 0.00 103 GLY A CA 9
ATOM 15311 C C . GLY A 1 103 ? -3.188 -7.331 3.352 1.00 0.00 103 GLY A C 9
ATOM 15312 O O . GLY A 1 103 ? -4.404 -7.166 3.429 1.00 0.00 103 GLY A O 9
ATOM 15316 N N . LEU A 1 104 ? -2.597 -8.193 2.537 1.00 0.00 104 LEU A N 9
ATOM 15317 C CA . LEU A 1 104 ? -3.377 -9.034 1.645 1.00 0.00 104 LEU A CA 9
ATOM 15318 C C . LEU A 1 104 ? -3.231 -10.496 2.072 1.00 0.00 104 LEU A C 9
ATOM 15319 O O . LEU A 1 104 ? -2.826 -11.342 1.276 1.00 0.00 104 LEU A O 9
ATOM 15335 N N . LYS A 1 105 ? -3.569 -10.750 3.328 1.00 0.00 105 LYS A N 9
ATOM 15336 C CA . LYS A 1 105 ? -3.481 -12.094 3.871 1.00 0.00 105 LYS A CA 9
ATOM 15337 C C . LYS A 1 105 ? -4.099 -12.117 5.270 1.00 0.00 105 LYS A C 9
ATOM 15338 O O . LYS A 1 105 ? -3.383 -12.159 6.269 1.00 0.00 105 LYS A O 9
ATOM 15357 N N . SER A 1 106 ? -5.424 -12.088 5.297 1.00 0.00 106 SER A N 9
ATOM 15358 C CA . SER A 1 106 ? -6.147 -12.105 6.557 1.00 0.00 106 SER A CA 9
ATOM 15359 C C . SER A 1 106 ? -7.652 -12.007 6.299 1.00 0.00 106 SER A C 9
ATOM 15360 O O . SER A 1 106 ? -8.234 -10.929 6.402 1.00 0.00 106 SER A O 9
ATOM 15368 N N . GLY A 1 107 ? -8.238 -13.148 5.968 1.00 0.00 107 GLY A N 9
ATOM 15369 C CA . GLY A 1 107 ? -9.664 -13.205 5.694 1.00 0.00 107 GLY A CA 9
ATOM 15370 C C . GLY A 1 107 ? -9.942 -13.953 4.388 1.00 0.00 107 GLY A C 9
ATOM 15371 O O . GLY A 1 107 ? -9.022 -14.235 3.622 1.00 0.00 107 GLY A O 9
ATOM 15375 N N . PRO A 1 108 ? -11.249 -14.260 4.169 1.00 0.00 108 PRO A N 9
ATOM 15376 C CA . PRO A 1 108 ? -11.659 -14.969 2.969 1.00 0.00 108 PRO A CA 9
ATOM 15377 C C . PRO A 1 108 ? -11.637 -14.045 1.750 1.00 0.00 108 PRO A C 9
ATOM 15378 O O . PRO A 1 108 ? -11.920 -12.854 1.865 1.00 0.00 108 PRO A O 9
ATOM 15389 N N . SER A 1 109 ? -11.296 -14.629 0.611 1.00 0.00 109 SER A N 9
ATOM 15390 C CA . SER A 1 109 ? -11.232 -13.873 -0.628 1.00 0.00 109 SER A CA 9
ATOM 15391 C C . SER A 1 109 ? -10.984 -14.817 -1.806 1.00 0.00 109 SER A C 9
ATOM 15392 O O . SER A 1 109 ? -10.098 -15.669 -1.747 1.00 0.00 109 SER A O 9
ATOM 15400 N N . SER A 1 110 ? -11.782 -14.635 -2.847 1.00 0.00 110 SER A N 9
ATOM 15401 C CA . SER A 1 110 ? -11.660 -15.460 -4.037 1.00 0.00 110 SER A CA 9
ATOM 15402 C C . SER A 1 110 ? -11.386 -14.581 -5.259 1.00 0.00 110 SER A C 9
ATOM 15403 O O . SER A 1 110 ? -11.824 -13.433 -5.312 1.00 0.00 110 SER A O 9
ATOM 15411 N N . GLY A 1 111 ? -10.663 -15.153 -6.210 1.00 0.00 111 GLY A N 9
ATOM 15412 C CA . GLY A 1 111 ? -10.325 -14.435 -7.427 1.00 0.00 111 GLY A CA 9
ATOM 15413 C C . GLY A 1 111 ? -8.982 -13.717 -7.286 1.00 0.00 111 GLY A C 9
ATOM 15414 O O . GLY A 1 111 ? -8.390 -13.299 -8.279 1.00 0.00 111 GLY A O 9
ATOM 15418 N N . GLY A 1 1 ? -20.514 1.980 1.592 1.00 0.00 1 GLY A N 10
ATOM 15419 C CA . GLY A 1 1 ? -21.294 1.221 2.555 1.00 0.00 1 GLY A CA 10
ATOM 15420 C C . GLY A 1 1 ? -21.307 -0.267 2.198 1.00 0.00 1 GLY A C 10
ATOM 15421 O O . GLY A 1 1 ? -20.293 -0.815 1.769 1.00 0.00 1 GLY A O 10
ATOM 15425 N N . SER A 1 2 ? -22.468 -0.878 2.389 1.00 0.00 2 SER A N 10
ATOM 15426 C CA . SER A 1 2 ? -22.627 -2.291 2.093 1.00 0.00 2 SER A CA 10
ATOM 15427 C C . SER A 1 2 ? -21.677 -3.118 2.962 1.00 0.00 2 SER A C 10
ATOM 15428 O O . SER A 1 2 ? -20.466 -3.110 2.745 1.00 0.00 2 SER A O 10
ATOM 15436 N N . SER A 1 3 ? -22.261 -3.812 3.927 1.00 0.00 3 SER A N 10
ATOM 15437 C CA . SER A 1 3 ? -21.482 -4.643 4.829 1.00 0.00 3 SER A CA 10
ATOM 15438 C C . SER A 1 3 ? -21.567 -6.108 4.396 1.00 0.00 3 SER A C 10
ATOM 15439 O O . SER A 1 3 ? -22.502 -6.816 4.768 1.00 0.00 3 SER A O 10
ATOM 15447 N N . GLY A 1 4 ? -20.577 -6.520 3.617 1.00 0.00 4 GLY A N 10
ATOM 15448 C CA . GLY A 1 4 ? -20.528 -7.888 3.130 1.00 0.00 4 GLY A CA 10
ATOM 15449 C C . GLY A 1 4 ? -19.118 -8.253 2.663 1.00 0.00 4 GLY A C 10
ATOM 15450 O O . GLY A 1 4 ? -18.269 -8.623 3.472 1.00 0.00 4 GLY A O 10
ATOM 15454 N N . SER A 1 5 ? -18.912 -8.136 1.359 1.00 0.00 5 SER A N 10
ATOM 15455 C CA . SER A 1 5 ? -17.619 -8.450 0.775 1.00 0.00 5 SER A CA 10
ATOM 15456 C C . SER A 1 5 ? -17.016 -7.197 0.135 1.00 0.00 5 SER A C 10
ATOM 15457 O O . SER A 1 5 ? -17.721 -6.429 -0.517 1.00 0.00 5 SER A O 10
ATOM 15465 N N . SER A 1 6 ? -15.719 -7.030 0.345 1.00 0.00 6 SER A N 10
ATOM 15466 C CA . SER A 1 6 ? -15.013 -5.884 -0.204 1.00 0.00 6 SER A CA 10
ATOM 15467 C C . SER A 1 6 ? -13.506 -6.148 -0.203 1.00 0.00 6 SER A C 10
ATOM 15468 O O . SER A 1 6 ? -12.993 -6.833 0.680 1.00 0.00 6 SER A O 10
ATOM 15476 N N . GLY A 1 7 ? -12.840 -5.592 -1.204 1.00 0.00 7 GLY A N 10
ATOM 15477 C CA . GLY A 1 7 ? -11.402 -5.758 -1.331 1.00 0.00 7 GLY A CA 10
ATOM 15478 C C . GLY A 1 7 ? -10.657 -4.564 -0.732 1.00 0.00 7 GLY A C 10
ATOM 15479 O O . GLY A 1 7 ? -11.218 -3.476 -0.609 1.00 0.00 7 GLY A O 10
ATOM 15483 N N . MET A 1 8 ? -9.405 -4.806 -0.376 1.00 0.00 8 MET A N 10
ATOM 15484 C CA . MET A 1 8 ? -8.577 -3.764 0.207 1.00 0.00 8 MET A CA 10
ATOM 15485 C C . MET A 1 8 ? -7.768 -3.039 -0.871 1.00 0.00 8 MET A C 10
ATOM 15486 O O . MET A 1 8 ? -6.997 -3.663 -1.598 1.00 0.00 8 MET A O 10
ATOM 15500 N N . VAL A 1 9 ? -7.973 -1.732 -0.940 1.00 0.00 9 VAL A N 10
ATOM 15501 C CA . VAL A 1 9 ? -7.273 -0.915 -1.917 1.00 0.00 9 VAL A CA 10
ATOM 15502 C C . VAL A 1 9 ? -5.954 -0.428 -1.316 1.00 0.00 9 VAL A C 10
ATOM 15503 O O . VAL A 1 9 ? -5.951 0.376 -0.384 1.00 0.00 9 VAL A O 10
ATOM 15516 N N . ILE A 1 10 ? -4.863 -0.934 -1.873 1.00 0.00 10 ILE A N 10
ATOM 15517 C CA . ILE A 1 10 ? -3.540 -0.560 -1.403 1.00 0.00 10 ILE A CA 10
ATOM 15518 C C . ILE A 1 10 ? -3.211 0.852 -1.890 1.00 0.00 10 ILE A C 10
ATOM 15519 O O . ILE A 1 10 ? -2.457 1.023 -2.847 1.00 0.00 10 ILE A O 10
ATOM 15535 N N . ARG A 1 11 ? -3.793 1.829 -1.210 1.00 0.00 11 ARG A N 10
ATOM 15536 C CA . ARG A 1 11 ? -3.571 3.221 -1.562 1.00 0.00 11 ARG A CA 10
ATOM 15537 C C . ARG A 1 11 ? -2.077 3.547 -1.523 1.00 0.00 11 ARG A C 10
ATOM 15538 O O . ARG A 1 11 ? -1.489 3.654 -0.448 1.00 0.00 11 ARG A O 10
ATOM 15559 N N . VAL A 1 12 ? -1.505 3.694 -2.709 1.00 0.00 12 VAL A N 10
ATOM 15560 C CA . VAL A 1 12 ? -0.091 4.005 -2.825 1.00 0.00 12 VAL A CA 10
ATOM 15561 C C . VAL A 1 12 ? 0.075 5.484 -3.182 1.00 0.00 12 VAL A C 10
ATOM 15562 O O . VAL A 1 12 ? -0.247 5.898 -4.295 1.00 0.00 12 VAL A O 10
ATOM 15575 N N . PHE A 1 13 ? 0.576 6.240 -2.216 1.00 0.00 13 PHE A N 10
ATOM 15576 C CA . PHE A 1 13 ? 0.788 7.664 -2.415 1.00 0.00 13 PHE A CA 10
ATOM 15577 C C . PHE A 1 13 ? 2.039 7.920 -3.257 1.00 0.00 13 PHE A C 10
ATOM 15578 O O . PHE A 1 13 ? 3.097 7.351 -2.993 1.00 0.00 13 PHE A O 10
ATOM 15595 N N . ILE A 1 14 ? 1.877 8.777 -4.255 1.00 0.00 14 ILE A N 10
ATOM 15596 C CA . ILE A 1 14 ? 2.980 9.115 -5.138 1.00 0.00 14 ILE A CA 10
ATOM 15597 C C . ILE A 1 14 ? 2.961 10.619 -5.418 1.00 0.00 14 ILE A C 10
ATOM 15598 O O . ILE A 1 14 ? 1.894 11.226 -5.496 1.00 0.00 14 ILE A O 10
ATOM 15614 N N . ALA A 1 15 ? 4.154 11.177 -5.562 1.00 0.00 15 ALA A N 10
ATOM 15615 C CA . ALA A 1 15 ? 4.287 12.599 -5.832 1.00 0.00 15 ALA A CA 10
ATOM 15616 C C . ALA A 1 15 ? 4.928 12.794 -7.208 1.00 0.00 15 ALA A C 10
ATOM 15617 O O . ALA A 1 15 ? 6.109 13.125 -7.304 1.00 0.00 15 ALA A O 10
ATOM 15624 N N . SER A 1 16 ? 4.122 12.582 -8.237 1.00 0.00 16 SER A N 10
ATOM 15625 C CA . SER A 1 16 ? 4.596 12.731 -9.602 1.00 0.00 16 SER A CA 10
ATOM 15626 C C . SER A 1 16 ? 5.130 14.148 -9.820 1.00 0.00 16 SER A C 10
ATOM 15627 O O . SER A 1 16 ? 4.404 15.023 -10.290 1.00 0.00 16 SER A O 10
ATOM 15635 N N . SER A 1 17 ? 6.393 14.331 -9.466 1.00 0.00 17 SER A N 10
ATOM 15636 C CA . SER A 1 17 ? 7.033 15.627 -9.616 1.00 0.00 17 SER A CA 10
ATOM 15637 C C . SER A 1 17 ? 8.325 15.671 -8.799 1.00 0.00 17 SER A C 10
ATOM 15638 O O . SER A 1 17 ? 9.303 16.294 -9.209 1.00 0.00 17 SER A O 10
ATOM 15646 N N . SER A 1 18 ? 8.288 15.001 -7.656 1.00 0.00 18 SER A N 10
ATOM 15647 C CA . SER A 1 18 ? 9.444 14.956 -6.777 1.00 0.00 18 SER A CA 10
ATOM 15648 C C . SER A 1 18 ? 10.724 14.813 -7.603 1.00 0.00 18 SER A C 10
ATOM 15649 O O . SER A 1 18 ? 10.847 13.894 -8.410 1.00 0.00 18 SER A O 10
ATOM 15657 N N . GLY A 1 19 ? 11.645 15.737 -7.372 1.00 0.00 19 GLY A N 10
ATOM 15658 C CA . GLY A 1 19 ? 12.911 15.726 -8.084 1.00 0.00 19 GLY A CA 10
ATOM 15659 C C . GLY A 1 19 ? 13.819 14.607 -7.571 1.00 0.00 19 GLY A C 10
ATOM 15660 O O . GLY A 1 19 ? 14.910 14.870 -7.067 1.00 0.00 19 GLY A O 10
ATOM 15664 N N . PHE A 1 20 ? 13.336 13.382 -7.717 1.00 0.00 20 PHE A N 10
ATOM 15665 C CA . PHE A 1 20 ? 14.090 12.222 -7.275 1.00 0.00 20 PHE A CA 10
ATOM 15666 C C . PHE A 1 20 ? 13.664 10.967 -8.039 1.00 0.00 20 PHE A C 10
ATOM 15667 O O . PHE A 1 20 ? 12.788 10.229 -7.589 1.00 0.00 20 PHE A O 10
ATOM 15684 N N . VAL A 1 21 ? 14.304 10.762 -9.181 1.00 0.00 21 VAL A N 10
ATOM 15685 C CA . VAL A 1 21 ? 14.002 9.609 -10.012 1.00 0.00 21 VAL A CA 10
ATOM 15686 C C . VAL A 1 21 ? 13.920 8.360 -9.132 1.00 0.00 21 VAL A C 10
ATOM 15687 O O . VAL A 1 21 ? 13.077 7.492 -9.357 1.00 0.00 21 VAL A O 10
ATOM 15700 N N . ALA A 1 22 ? 14.807 8.308 -8.150 1.00 0.00 22 ALA A N 10
ATOM 15701 C CA . ALA A 1 22 ? 14.846 7.179 -7.236 1.00 0.00 22 ALA A CA 10
ATOM 15702 C C . ALA A 1 22 ? 13.427 6.868 -6.756 1.00 0.00 22 ALA A C 10
ATOM 15703 O O . ALA A 1 22 ? 12.983 5.722 -6.821 1.00 0.00 22 ALA A O 10
ATOM 15710 N N . ILE A 1 23 ? 12.754 7.907 -6.285 1.00 0.00 23 ILE A N 10
ATOM 15711 C CA . ILE A 1 23 ? 11.394 7.759 -5.795 1.00 0.00 23 ILE A CA 10
ATOM 15712 C C . ILE A 1 23 ? 10.533 7.111 -6.881 1.00 0.00 23 ILE A C 10
ATOM 15713 O O . ILE A 1 23 ? 9.917 6.072 -6.652 1.00 0.00 23 ILE A O 10
ATOM 15729 N N . LYS A 1 24 ? 10.518 7.752 -8.041 1.00 0.00 24 LYS A N 10
ATOM 15730 C CA . LYS A 1 24 ? 9.742 7.251 -9.163 1.00 0.00 24 LYS A CA 10
ATOM 15731 C C . LYS A 1 24 ? 9.921 5.735 -9.264 1.00 0.00 24 LYS A C 10
ATOM 15732 O O . LYS A 1 24 ? 8.962 4.981 -9.104 1.00 0.00 24 LYS A O 10
ATOM 15751 N N . LYS A 1 25 ? 11.155 5.333 -9.530 1.00 0.00 25 LYS A N 10
ATOM 15752 C CA . LYS A 1 25 ? 11.472 3.921 -9.655 1.00 0.00 25 LYS A CA 10
ATOM 15753 C C . LYS A 1 25 ? 10.720 3.137 -8.577 1.00 0.00 25 LYS A C 10
ATOM 15754 O O . LYS A 1 25 ? 9.956 2.224 -8.888 1.00 0.00 25 LYS A O 10
ATOM 15773 N N . LYS A 1 26 ? 10.963 3.522 -7.333 1.00 0.00 26 LYS A N 10
ATOM 15774 C CA . LYS A 1 26 ? 10.319 2.867 -6.208 1.00 0.00 26 LYS A CA 10
ATOM 15775 C C . LYS A 1 26 ? 8.800 2.931 -6.386 1.00 0.00 26 LYS A C 10
ATOM 15776 O O . LYS A 1 26 ? 8.109 1.929 -6.217 1.00 0.00 26 LYS A O 10
ATOM 15795 N N . GLN A 1 27 ? 8.327 4.121 -6.727 1.00 0.00 27 GLN A N 10
ATOM 15796 C CA . GLN A 1 27 ? 6.904 4.330 -6.931 1.00 0.00 27 GLN A CA 10
ATOM 15797 C C . GLN A 1 27 ? 6.368 3.349 -7.976 1.00 0.00 27 GLN A C 10
ATOM 15798 O O . GLN A 1 27 ? 5.223 2.908 -7.889 1.00 0.00 27 GLN A O 10
ATOM 15812 N N . GLN A 1 28 ? 7.221 3.037 -8.940 1.00 0.00 28 GLN A N 10
ATOM 15813 C CA . GLN A 1 28 ? 6.848 2.117 -10.001 1.00 0.00 28 GLN A CA 10
ATOM 15814 C C . GLN A 1 28 ? 6.866 0.677 -9.486 1.00 0.00 28 GLN A C 10
ATOM 15815 O O . GLN A 1 28 ? 5.839 0.000 -9.487 1.00 0.00 28 GLN A O 10
ATOM 15829 N N . ASP A 1 29 ? 8.045 0.250 -9.057 1.00 0.00 29 ASP A N 10
ATOM 15830 C CA . ASP A 1 29 ? 8.210 -1.097 -8.540 1.00 0.00 29 ASP A CA 10
ATOM 15831 C C . ASP A 1 29 ? 6.990 -1.468 -7.695 1.00 0.00 29 ASP A C 10
ATOM 15832 O O . ASP A 1 29 ? 6.617 -2.637 -7.616 1.00 0.00 29 ASP A O 10
ATOM 15841 N N . VAL A 1 30 ? 6.402 -0.450 -7.084 1.00 0.00 30 VAL A N 10
ATOM 15842 C CA . VAL A 1 30 ? 5.231 -0.654 -6.248 1.00 0.00 30 VAL A CA 10
ATOM 15843 C C . VAL A 1 30 ? 4.050 -1.073 -7.125 1.00 0.00 30 VAL A C 10
ATOM 15844 O O . VAL A 1 30 ? 3.830 -2.262 -7.350 1.00 0.00 30 VAL A O 10
ATOM 15857 N N . VAL A 1 31 ? 3.320 -0.073 -7.597 1.00 0.00 31 VAL A N 10
ATOM 15858 C CA . VAL A 1 31 ? 2.167 -0.323 -8.444 1.00 0.00 31 VAL A CA 10
ATOM 15859 C C . VAL A 1 31 ? 2.490 -1.460 -9.416 1.00 0.00 31 VAL A C 10
ATOM 15860 O O . VAL A 1 31 ? 1.756 -2.444 -9.491 1.00 0.00 31 VAL A O 10
ATOM 15873 N N . ARG A 1 32 ? 3.589 -1.287 -10.135 1.00 0.00 32 ARG A N 10
ATOM 15874 C CA . ARG A 1 32 ? 4.018 -2.286 -11.098 1.00 0.00 32 ARG A CA 10
ATOM 15875 C C . ARG A 1 32 ? 3.731 -3.693 -10.568 1.00 0.00 32 ARG A C 10
ATOM 15876 O O . ARG A 1 32 ? 2.926 -4.424 -11.142 1.00 0.00 32 ARG A O 10
ATOM 15897 N N . PHE A 1 33 ? 4.405 -4.029 -9.478 1.00 0.00 33 PHE A N 10
ATOM 15898 C CA . PHE A 1 33 ? 4.232 -5.334 -8.864 1.00 0.00 33 PHE A CA 10
ATOM 15899 C C . PHE A 1 33 ? 2.749 -5.657 -8.671 1.00 0.00 33 PHE A C 10
ATOM 15900 O O . PHE A 1 33 ? 2.319 -6.785 -8.912 1.00 0.00 33 PHE A O 10
ATOM 15917 N N . LEU A 1 34 ? 2.007 -4.648 -8.240 1.00 0.00 34 LEU A N 10
ATOM 15918 C CA . LEU A 1 34 ? 0.581 -4.811 -8.012 1.00 0.00 34 LEU A CA 10
ATOM 15919 C C . LEU A 1 34 ? -0.119 -5.059 -9.350 1.00 0.00 34 LEU A C 10
ATOM 15920 O O . LEU A 1 34 ? -0.866 -6.025 -9.494 1.00 0.00 34 LEU A O 10
ATOM 15936 N N . GLU A 1 35 ? 0.148 -4.169 -10.295 1.00 0.00 35 GLU A N 10
ATOM 15937 C CA . GLU A 1 35 ? -0.447 -4.279 -11.616 1.00 0.00 35 GLU A CA 10
ATOM 15938 C C . GLU A 1 35 ? -0.108 -5.634 -12.240 1.00 0.00 35 GLU A C 10
ATOM 15939 O O . GLU A 1 35 ? -0.996 -6.348 -12.703 1.00 0.00 35 GLU A O 10
ATOM 15951 N N . ALA A 1 36 ? 1.180 -5.947 -12.232 1.00 0.00 36 ALA A N 10
ATOM 15952 C CA . ALA A 1 36 ? 1.648 -7.204 -12.791 1.00 0.00 36 ALA A CA 10
ATOM 15953 C C . ALA A 1 36 ? 0.972 -8.366 -12.060 1.00 0.00 36 ALA A C 10
ATOM 15954 O O . ALA A 1 36 ? 0.801 -9.444 -12.625 1.00 0.00 36 ALA A O 10
ATOM 15961 N N . ASN A 1 37 ? 0.608 -8.106 -10.813 1.00 0.00 37 ASN A N 10
ATOM 15962 C CA . ASN A 1 37 ? -0.045 -9.117 -9.998 1.00 0.00 37 ASN A CA 10
ATOM 15963 C C . ASN A 1 37 ? -1.536 -8.793 -9.888 1.00 0.00 37 ASN A C 10
ATOM 15964 O O . ASN A 1 37 ? -2.240 -9.365 -9.058 1.00 0.00 37 ASN A O 10
ATOM 15975 N N . LYS A 1 38 ? -1.974 -7.875 -10.738 1.00 0.00 38 LYS A N 10
ATOM 15976 C CA . LYS A 1 38 ? -3.368 -7.468 -10.747 1.00 0.00 38 LYS A CA 10
ATOM 15977 C C . LYS A 1 38 ? -3.877 -7.374 -9.307 1.00 0.00 38 LYS A C 10
ATOM 15978 O O . LYS A 1 38 ? -4.888 -7.983 -8.960 1.00 0.00 38 LYS A O 10
ATOM 15997 N N . ILE A 1 39 ? -3.153 -6.605 -8.507 1.00 0.00 39 ILE A N 10
ATOM 15998 C CA . ILE A 1 39 ? -3.518 -6.423 -7.112 1.00 0.00 39 ILE A CA 10
ATOM 15999 C C . ILE A 1 39 ? -4.293 -5.112 -6.959 1.00 0.00 39 ILE A C 10
ATOM 16000 O O . ILE A 1 39 ? -4.128 -4.193 -7.760 1.00 0.00 39 ILE A O 10
ATOM 16016 N N . GLU A 1 40 ? -5.121 -5.069 -5.926 1.00 0.00 40 GLU A N 10
ATOM 16017 C CA . GLU A 1 40 ? -5.921 -3.886 -5.657 1.00 0.00 40 GLU A CA 10
ATOM 16018 C C . GLU A 1 40 ? -5.050 -2.780 -5.059 1.00 0.00 40 GLU A C 10
ATOM 16019 O O . GLU A 1 40 ? -4.280 -3.025 -4.132 1.00 0.00 40 GLU A O 10
ATOM 16031 N N . PHE A 1 41 ? -5.202 -1.586 -5.613 1.00 0.00 41 PHE A N 10
ATOM 16032 C CA . PHE A 1 41 ? -4.438 -0.442 -5.145 1.00 0.00 41 PHE A CA 10
ATOM 16033 C C . PHE A 1 41 ? -4.793 0.816 -5.941 1.00 0.00 41 PHE A C 10
ATOM 16034 O O . PHE A 1 41 ? -5.607 0.764 -6.861 1.00 0.00 41 PHE A O 10
ATOM 16051 N N . GLU A 1 42 ? -4.164 1.917 -5.557 1.00 0.00 42 GLU A N 10
ATOM 16052 C CA . GLU A 1 42 ? -4.403 3.186 -6.223 1.00 0.00 42 GLU A CA 10
ATOM 16053 C C . GLU A 1 42 ? -3.209 4.123 -6.024 1.00 0.00 42 GLU A C 10
ATOM 16054 O O . GLU A 1 42 ? -2.583 4.120 -4.966 1.00 0.00 42 GLU A O 10
ATOM 16066 N N . GLU A 1 43 ? -2.930 4.902 -7.059 1.00 0.00 43 GLU A N 10
ATOM 16067 C CA . GLU A 1 43 ? -1.823 5.841 -7.012 1.00 0.00 43 GLU A CA 10
ATOM 16068 C C . GLU A 1 43 ? -2.304 7.204 -6.509 1.00 0.00 43 GLU A C 10
ATOM 16069 O O . GLU A 1 43 ? -2.618 8.088 -7.304 1.00 0.00 43 GLU A O 10
ATOM 16081 N N . VAL A 1 44 ? -2.348 7.331 -5.191 1.00 0.00 44 VAL A N 10
ATOM 16082 C CA . VAL A 1 44 ? -2.785 8.571 -4.572 1.00 0.00 44 VAL A CA 10
ATOM 16083 C C . VAL A 1 44 ? -1.759 9.668 -4.858 1.00 0.00 44 VAL A C 10
ATOM 16084 O O . VAL A 1 44 ? -0.878 9.928 -4.040 1.00 0.00 44 VAL A O 10
ATOM 16097 N N . ASP A 1 45 ? -1.907 10.284 -6.022 1.00 0.00 45 ASP A N 10
ATOM 16098 C CA . ASP A 1 45 ? -1.004 11.348 -6.427 1.00 0.00 45 ASP A CA 10
ATOM 16099 C C . ASP A 1 45 ? -1.050 12.471 -5.390 1.00 0.00 45 ASP A C 10
ATOM 16100 O O . ASP A 1 45 ? -1.883 13.371 -5.481 1.00 0.00 45 ASP A O 10
ATOM 16109 N N . ILE A 1 46 ? -0.144 12.382 -4.427 1.00 0.00 46 ILE A N 10
ATOM 16110 C CA . ILE A 1 46 ? -0.070 13.381 -3.374 1.00 0.00 46 ILE A CA 10
ATOM 16111 C C . ILE A 1 46 ? 0.328 14.728 -3.980 1.00 0.00 46 ILE A C 10
ATOM 16112 O O . ILE A 1 46 ? -0.132 15.776 -3.529 1.00 0.00 46 ILE A O 10
ATOM 16128 N N . THR A 1 47 ? 1.179 14.656 -4.994 1.00 0.00 47 THR A N 10
ATOM 16129 C CA . THR A 1 47 ? 1.644 15.857 -5.666 1.00 0.00 47 THR A CA 10
ATOM 16130 C C . THR A 1 47 ? 0.457 16.675 -6.178 1.00 0.00 47 THR A C 10
ATOM 16131 O O . THR A 1 47 ? 0.455 17.901 -6.077 1.00 0.00 47 THR A O 10
ATOM 16142 N N . MET A 1 48 ? -0.523 15.965 -6.716 1.00 0.00 48 MET A N 10
ATOM 16143 C CA . MET A 1 48 ? -1.713 16.610 -7.243 1.00 0.00 48 MET A CA 10
ATOM 16144 C C . MET A 1 48 ? -2.549 17.223 -6.117 1.00 0.00 48 MET A C 10
ATOM 16145 O O . MET A 1 48 ? -2.836 18.419 -6.133 1.00 0.00 48 MET A O 10
ATOM 16159 N N . SER A 1 49 ? -2.916 16.375 -5.168 1.00 0.00 49 SER A N 10
ATOM 16160 C CA . SER A 1 49 ? -3.713 16.818 -4.037 1.00 0.00 49 SER A CA 10
ATOM 16161 C C . SER A 1 49 ? -2.820 17.009 -2.809 1.00 0.00 49 SER A C 10
ATOM 16162 O O . SER A 1 49 ? -2.199 16.058 -2.336 1.00 0.00 49 SER A O 10
ATOM 16170 N N . GLU A 1 50 ? -2.784 18.243 -2.329 1.00 0.00 50 GLU A N 10
ATOM 16171 C CA . GLU A 1 50 ? -1.977 18.570 -1.166 1.00 0.00 50 GLU A CA 10
ATOM 16172 C C . GLU A 1 50 ? -2.420 17.737 0.039 1.00 0.00 50 GLU A C 10
ATOM 16173 O O . GLU A 1 50 ? -1.607 17.053 0.658 1.00 0.00 50 GLU A O 10
ATOM 16185 N N . GLU A 1 51 ? -3.709 17.823 0.335 1.00 0.00 51 GLU A N 10
ATOM 16186 C CA . GLU A 1 51 ? -4.270 17.086 1.455 1.00 0.00 51 GLU A CA 10
ATOM 16187 C C . GLU A 1 51 ? -3.654 15.688 1.532 1.00 0.00 51 GLU A C 10
ATOM 16188 O O . GLU A 1 51 ? -3.029 15.335 2.531 1.00 0.00 51 GLU A O 10
ATOM 16200 N N . GLN A 1 52 ? -3.853 14.929 0.464 1.00 0.00 52 GLN A N 10
ATOM 16201 C CA . GLN A 1 52 ? -3.325 13.577 0.398 1.00 0.00 52 GLN A CA 10
ATOM 16202 C C . GLN A 1 52 ? -1.934 13.518 1.033 1.00 0.00 52 GLN A C 10
ATOM 16203 O O . GLN A 1 52 ? -1.685 12.700 1.917 1.00 0.00 52 GLN A O 10
ATOM 16217 N N . ARG A 1 53 ? -1.064 14.398 0.559 1.00 0.00 53 ARG A N 10
ATOM 16218 C CA . ARG A 1 53 ? 0.295 14.457 1.069 1.00 0.00 53 ARG A CA 10
ATOM 16219 C C . ARG A 1 53 ? 0.286 14.775 2.566 1.00 0.00 53 ARG A C 10
ATOM 16220 O O . ARG A 1 53 ? 0.834 14.019 3.368 1.00 0.00 53 ARG A O 10
ATOM 16241 N N . GLN A 1 54 ? -0.340 15.894 2.897 1.00 0.00 54 GLN A N 10
ATOM 16242 C CA . GLN A 1 54 ? -0.427 16.321 4.283 1.00 0.00 54 GLN A CA 10
ATOM 16243 C C . GLN A 1 54 ? -0.828 15.146 5.176 1.00 0.00 54 GLN A C 10
ATOM 16244 O O . GLN A 1 54 ? -0.130 14.826 6.138 1.00 0.00 54 GLN A O 10
ATOM 16258 N N . TRP A 1 55 ? -1.951 14.534 4.828 1.00 0.00 55 TRP A N 10
ATOM 16259 C CA . TRP A 1 55 ? -2.453 13.401 5.586 1.00 0.00 55 TRP A CA 10
ATOM 16260 C C . TRP A 1 55 ? -1.302 12.411 5.774 1.00 0.00 55 TRP A C 10
ATOM 16261 O O . TRP A 1 55 ? -1.037 11.965 6.889 1.00 0.00 55 TRP A O 10
ATOM 16282 N N . MET A 1 56 ? -0.649 12.094 4.665 1.00 0.00 56 MET A N 10
ATOM 16283 C CA . MET A 1 56 ? 0.467 11.165 4.693 1.00 0.00 56 MET A CA 10
ATOM 16284 C C . MET A 1 56 ? 1.495 11.574 5.749 1.00 0.00 56 MET A C 10
ATOM 16285 O O . MET A 1 56 ? 1.966 10.739 6.520 1.00 0.00 56 MET A O 10
ATOM 16299 N N . TYR A 1 57 ? 1.814 12.860 5.751 1.00 0.00 57 TYR A N 10
ATOM 16300 C CA . TYR A 1 57 ? 2.778 13.391 6.700 1.00 0.00 57 TYR A CA 10
ATOM 16301 C C . TYR A 1 57 ? 2.242 13.307 8.131 1.00 0.00 57 TYR A C 10
ATOM 16302 O O . TYR A 1 57 ? 2.967 13.581 9.086 1.00 0.00 57 TYR A O 10
ATOM 16320 N N . LYS A 1 58 ? 0.977 12.928 8.234 1.00 0.00 58 LYS A N 10
ATOM 16321 C CA . LYS A 1 58 ? 0.335 12.805 9.532 1.00 0.00 58 LYS A CA 10
ATOM 16322 C C . LYS A 1 58 ? 0.158 11.323 9.869 1.00 0.00 58 LYS A C 10
ATOM 16323 O O . LYS A 1 58 ? -0.270 10.981 10.971 1.00 0.00 58 LYS A O 10
ATOM 16342 N N . ASN A 1 59 ? 0.496 10.484 8.901 1.00 0.00 59 ASN A N 10
ATOM 16343 C CA . ASN A 1 59 ? 0.379 9.047 9.082 1.00 0.00 59 ASN A CA 10
ATOM 16344 C C . ASN A 1 59 ? 1.738 8.393 8.824 1.00 0.00 59 ASN A C 10
ATOM 16345 O O . ASN A 1 59 ? 1.809 7.309 8.246 1.00 0.00 59 ASN A O 10
ATOM 16356 N N . VAL A 1 60 ? 2.782 9.079 9.264 1.00 0.00 60 VAL A N 10
ATOM 16357 C CA . VAL A 1 60 ? 4.135 8.578 9.087 1.00 0.00 60 VAL A CA 10
ATOM 16358 C C . VAL A 1 60 ? 5.020 9.102 10.219 1.00 0.00 60 VAL A C 10
ATOM 16359 O O . VAL A 1 60 ? 5.243 10.307 10.331 1.00 0.00 60 VAL A O 10
ATOM 16372 N N . PRO A 1 61 ? 5.514 8.147 11.053 1.00 0.00 61 PRO A N 10
ATOM 16373 C CA . PRO A 1 61 ? 6.370 8.501 12.172 1.00 0.00 61 PRO A CA 10
ATOM 16374 C C . PRO A 1 61 ? 7.778 8.860 11.694 1.00 0.00 61 PRO A C 10
ATOM 16375 O O . PRO A 1 61 ? 8.103 8.682 10.521 1.00 0.00 61 PRO A O 10
ATOM 16386 N N . PRO A 1 62 ? 8.597 9.372 12.651 1.00 0.00 62 PRO A N 10
ATOM 16387 C CA . PRO A 1 62 ? 9.963 9.757 12.340 1.00 0.00 62 PRO A CA 10
ATOM 16388 C C . PRO A 1 62 ? 10.858 8.527 12.183 1.00 0.00 62 PRO A C 10
ATOM 16389 O O . PRO A 1 62 ? 11.831 8.554 11.431 1.00 0.00 62 PRO A O 10
ATOM 16400 N N . GLU A 1 63 ? 10.497 7.476 12.906 1.00 0.00 63 GLU A N 10
ATOM 16401 C CA . GLU A 1 63 ? 11.256 6.238 12.857 1.00 0.00 63 GLU A CA 10
ATOM 16402 C C . GLU A 1 63 ? 11.110 5.580 11.483 1.00 0.00 63 GLU A C 10
ATOM 16403 O O . GLU A 1 63 ? 11.952 4.778 11.083 1.00 0.00 63 GLU A O 10
ATOM 16415 N N . LYS A 1 64 ? 10.036 5.945 10.799 1.00 0.00 64 LYS A N 10
ATOM 16416 C CA . LYS A 1 64 ? 9.769 5.401 9.478 1.00 0.00 64 LYS A CA 10
ATOM 16417 C C . LYS A 1 64 ? 10.176 6.425 8.417 1.00 0.00 64 LYS A C 10
ATOM 16418 O O . LYS A 1 64 ? 10.563 6.057 7.309 1.00 0.00 64 LYS A O 10
ATOM 16437 N N . LYS A 1 65 ? 10.075 7.692 8.794 1.00 0.00 65 LYS A N 10
ATOM 16438 C CA . LYS A 1 65 ? 10.428 8.772 7.888 1.00 0.00 65 LYS A CA 10
ATOM 16439 C C . LYS A 1 65 ? 11.685 8.386 7.106 1.00 0.00 65 LYS A C 10
ATOM 16440 O O . LYS A 1 65 ? 12.735 8.134 7.695 1.00 0.00 65 LYS A O 10
ATOM 16459 N N . PRO A 1 66 ? 11.532 8.350 5.755 1.00 0.00 66 PRO A N 10
ATOM 16460 C CA . PRO A 1 66 ? 12.642 7.999 4.885 1.00 0.00 66 PRO A CA 10
ATOM 16461 C C . PRO A 1 66 ? 13.640 9.153 4.776 1.00 0.00 66 PRO A C 10
ATOM 16462 O O . PRO A 1 66 ? 13.631 10.066 5.600 1.00 0.00 66 PRO A O 10
ATOM 16473 N N . THR A 1 67 ? 14.478 9.074 3.753 1.00 0.00 67 THR A N 10
ATOM 16474 C CA . THR A 1 67 ? 15.480 10.101 3.526 1.00 0.00 67 THR A CA 10
ATOM 16475 C C . THR A 1 67 ? 14.868 11.492 3.699 1.00 0.00 67 THR A C 10
ATOM 16476 O O . THR A 1 67 ? 13.657 11.663 3.560 1.00 0.00 67 THR A O 10
ATOM 16487 N N . GLN A 1 68 ? 15.731 12.451 3.999 1.00 0.00 68 GLN A N 10
ATOM 16488 C CA . GLN A 1 68 ? 15.290 13.822 4.193 1.00 0.00 68 GLN A CA 10
ATOM 16489 C C . GLN A 1 68 ? 14.390 13.921 5.426 1.00 0.00 68 GLN A C 10
ATOM 16490 O O . GLN A 1 68 ? 14.221 12.945 6.156 1.00 0.00 68 GLN A O 10
ATOM 16504 N N . GLY A 1 69 ? 13.835 15.109 5.621 1.00 0.00 69 GLY A N 10
ATOM 16505 C CA . GLY A 1 69 ? 12.957 15.348 6.753 1.00 0.00 69 GLY A CA 10
ATOM 16506 C C . GLY A 1 69 ? 11.577 14.730 6.517 1.00 0.00 69 GLY A C 10
ATOM 16507 O O . GLY A 1 69 ? 11.397 13.524 6.683 1.00 0.00 69 GLY A O 10
ATOM 16511 N N . ASN A 1 70 ? 10.639 15.583 6.133 1.00 0.00 70 ASN A N 10
ATOM 16512 C CA . ASN A 1 70 ? 9.282 15.136 5.872 1.00 0.00 70 ASN A CA 10
ATOM 16513 C C . ASN A 1 70 ? 9.324 13.803 5.123 1.00 0.00 70 ASN A C 10
ATOM 16514 O O . ASN A 1 70 ? 10.327 13.471 4.493 1.00 0.00 70 ASN A O 10
ATOM 16525 N N . PRO A 1 71 ? 8.192 13.054 5.219 1.00 0.00 71 PRO A N 10
ATOM 16526 C CA . PRO A 1 71 ? 8.091 11.764 4.558 1.00 0.00 71 PRO A CA 10
ATOM 16527 C C . PRO A 1 71 ? 7.892 11.934 3.051 1.00 0.00 71 PRO A C 10
ATOM 16528 O O . PRO A 1 71 ? 7.246 12.883 2.610 1.00 0.00 71 PRO A O 10
ATOM 16539 N N . LEU A 1 72 ? 8.458 10.999 2.302 1.00 0.00 72 LEU A N 10
ATOM 16540 C CA . LEU A 1 72 ? 8.351 11.034 0.854 1.00 0.00 72 LEU A CA 10
ATOM 16541 C C . LEU A 1 72 ? 7.872 9.672 0.349 1.00 0.00 72 LEU A C 10
ATOM 16542 O O . LEU A 1 72 ? 8.013 8.665 1.041 1.00 0.00 72 LEU A O 10
ATOM 16558 N N . PRO A 1 73 ? 7.299 9.684 -0.885 1.00 0.00 73 PRO A N 10
ATOM 16559 C CA . PRO A 1 73 ? 6.798 8.462 -1.490 1.00 0.00 73 PRO A CA 10
ATOM 16560 C C . PRO A 1 73 ? 7.948 7.588 -1.994 1.00 0.00 73 PRO A C 10
ATOM 16561 O O . PRO A 1 73 ? 9.095 8.031 -2.041 1.00 0.00 73 PRO A O 10
ATOM 16572 N N . PRO A 1 74 ? 7.593 6.330 -2.369 1.00 0.00 74 PRO A N 10
ATOM 16573 C CA . PRO A 1 74 ? 6.212 5.885 -2.282 1.00 0.00 74 PRO A CA 10
ATOM 16574 C C . PRO A 1 74 ? 5.818 5.602 -0.831 1.00 0.00 74 PRO A C 10
ATOM 16575 O O . PRO A 1 74 ? 6.679 5.372 0.016 1.00 0.00 74 PRO A O 10
ATOM 16586 N N . GLN A 1 75 ? 4.515 5.628 -0.590 1.00 0.00 75 GLN A N 10
ATOM 16587 C CA . GLN A 1 75 ? 3.996 5.377 0.744 1.00 0.00 75 GLN A CA 10
ATOM 16588 C C . GLN A 1 75 ? 2.721 4.535 0.667 1.00 0.00 75 GLN A C 10
ATOM 16589 O O . GLN A 1 75 ? 1.618 5.076 0.616 1.00 0.00 75 GLN A O 10
ATOM 16603 N N . ILE A 1 76 ? 2.914 3.224 0.662 1.00 0.00 76 ILE A N 10
ATOM 16604 C CA . ILE A 1 76 ? 1.793 2.302 0.593 1.00 0.00 76 ILE A CA 10
ATOM 16605 C C . ILE A 1 76 ? 0.915 2.480 1.833 1.00 0.00 76 ILE A C 10
ATOM 16606 O O . ILE A 1 76 ? 1.425 2.649 2.940 1.00 0.00 76 ILE A O 10
ATOM 16622 N N . PHE A 1 77 ? -0.389 2.436 1.606 1.00 0.00 77 PHE A N 10
ATOM 16623 C CA . PHE A 1 77 ? -1.343 2.589 2.692 1.00 0.00 77 PHE A CA 10
ATOM 16624 C C . PHE A 1 77 ? -2.634 1.821 2.400 1.00 0.00 77 PHE A C 10
ATOM 16625 O O . PHE A 1 77 ? -3.377 2.174 1.486 1.00 0.00 77 PHE A O 10
ATOM 16642 N N . ASN A 1 78 ? -2.861 0.786 3.195 1.00 0.00 78 ASN A N 10
ATOM 16643 C CA . ASN A 1 78 ? -4.049 -0.035 3.033 1.00 0.00 78 ASN A CA 10
ATOM 16644 C C . ASN A 1 78 ? -5.241 0.667 3.687 1.00 0.00 78 ASN A C 10
ATOM 16645 O O . ASN A 1 78 ? -5.567 0.399 4.842 1.00 0.00 78 ASN A O 10
ATOM 16656 N N . GLY A 1 79 ? -5.860 1.552 2.919 1.00 0.00 79 GLY A N 10
ATOM 16657 C CA . GLY A 1 79 ? -7.009 2.295 3.409 1.00 0.00 79 GLY A CA 10
ATOM 16658 C C . GLY A 1 79 ? -6.725 2.897 4.787 1.00 0.00 79 GLY A C 10
ATOM 16659 O O . GLY A 1 79 ? -7.298 2.466 5.786 1.00 0.00 79 GLY A O 10
ATOM 16663 N N . ASP A 1 80 ? -5.841 3.884 4.795 1.00 0.00 80 ASP A N 10
ATOM 16664 C CA . ASP A 1 80 ? -5.475 4.550 6.033 1.00 0.00 80 ASP A CA 10
ATOM 16665 C C . ASP A 1 80 ? -4.349 3.769 6.714 1.00 0.00 80 ASP A C 10
ATOM 16666 O O . ASP A 1 80 ? -3.376 4.357 7.182 1.00 0.00 80 ASP A O 10
ATOM 16675 N N . ARG A 1 81 ? -4.520 2.456 6.747 1.00 0.00 81 ARG A N 10
ATOM 16676 C CA . ARG A 1 81 ? -3.531 1.588 7.363 1.00 0.00 81 ARG A CA 10
ATOM 16677 C C . ARG A 1 81 ? -2.148 1.851 6.763 1.00 0.00 81 ARG A C 10
ATOM 16678 O O . ARG A 1 81 ? -1.983 1.843 5.544 1.00 0.00 81 ARG A O 10
ATOM 16699 N N . TYR A 1 82 ? -1.188 2.079 7.648 1.00 0.00 82 TYR A N 10
ATOM 16700 C CA . TYR A 1 82 ? 0.175 2.344 7.222 1.00 0.00 82 TYR A CA 10
ATOM 16701 C C . TYR A 1 82 ? 0.915 1.042 6.908 1.00 0.00 82 TYR A C 10
ATOM 16702 O O . TYR A 1 82 ? 1.297 0.306 7.816 1.00 0.00 82 TYR A O 10
ATOM 16720 N N . CYS A 1 83 ? 1.094 0.797 5.618 1.00 0.00 83 CYS A N 10
ATOM 16721 C CA . CYS A 1 83 ? 1.781 -0.404 5.172 1.00 0.00 83 CYS A CA 10
ATOM 16722 C C . CYS A 1 83 ? 3.282 -0.210 5.397 1.00 0.00 83 CYS A C 10
ATOM 16723 O O . CYS A 1 83 ? 3.877 -0.872 6.245 1.00 0.00 83 CYS A O 10
ATOM 16731 N N . GLY A 1 84 ? 3.851 0.701 4.620 1.00 0.00 84 GLY A N 10
ATOM 16732 C CA . GLY A 1 84 ? 5.271 0.991 4.724 1.00 0.00 84 GLY A CA 10
ATOM 16733 C C . GLY A 1 84 ? 5.802 1.598 3.424 1.00 0.00 84 GLY A C 10
ATOM 16734 O O . GLY A 1 84 ? 5.178 1.466 2.372 1.00 0.00 84 GLY A O 10
ATOM 16738 N N . ASP A 1 85 ? 6.950 2.250 3.539 1.00 0.00 85 ASP A N 10
ATOM 16739 C CA . ASP A 1 85 ? 7.573 2.878 2.386 1.00 0.00 85 ASP A CA 10
ATOM 16740 C C . ASP A 1 85 ? 8.210 1.801 1.506 1.00 0.00 85 ASP A C 10
ATOM 16741 O O . ASP A 1 85 ? 8.219 0.625 1.867 1.00 0.00 85 ASP A O 10
ATOM 16750 N N . TYR A 1 86 ? 8.729 2.241 0.369 1.00 0.00 86 TYR A N 10
ATOM 16751 C CA . TYR A 1 86 ? 9.367 1.329 -0.565 1.00 0.00 86 TYR A CA 10
ATOM 16752 C C . TYR A 1 86 ? 10.280 0.344 0.168 1.00 0.00 86 TYR A C 10
ATOM 16753 O O . TYR A 1 86 ? 10.319 -0.839 -0.166 1.00 0.00 86 TYR A O 10
ATOM 16771 N N . ASP A 1 87 ? 10.993 0.869 1.154 1.00 0.00 87 ASP A N 10
ATOM 16772 C CA . ASP A 1 87 ? 11.903 0.050 1.938 1.00 0.00 87 ASP A CA 10
ATOM 16773 C C . ASP A 1 87 ? 11.169 -1.203 2.418 1.00 0.00 87 ASP A C 10
ATOM 16774 O O . ASP A 1 87 ? 11.639 -2.321 2.208 1.00 0.00 87 ASP A O 10
ATOM 16783 N N . SER A 1 88 ? 10.030 -0.976 3.054 1.00 0.00 88 SER A N 10
ATOM 16784 C CA . SER A 1 88 ? 9.227 -2.073 3.567 1.00 0.00 88 SER A CA 10
ATOM 16785 C C . SER A 1 88 ? 8.856 -3.026 2.429 1.00 0.00 88 SER A C 10
ATOM 16786 O O . SER A 1 88 ? 9.080 -4.232 2.526 1.00 0.00 88 SER A O 10
ATOM 16794 N N . PHE A 1 89 ? 8.296 -2.450 1.375 1.00 0.00 89 PHE A N 10
ATOM 16795 C CA . PHE A 1 89 ? 7.893 -3.233 0.220 1.00 0.00 89 PHE A CA 10
ATOM 16796 C C . PHE A 1 89 ? 9.013 -4.177 -0.221 1.00 0.00 89 PHE A C 10
ATOM 16797 O O . PHE A 1 89 ? 8.834 -5.394 -0.238 1.00 0.00 89 PHE A O 10
ATOM 16814 N N . PHE A 1 90 ? 10.145 -3.581 -0.567 1.00 0.00 90 PHE A N 10
ATOM 16815 C CA . PHE A 1 90 ? 11.294 -4.353 -1.007 1.00 0.00 90 PHE A CA 10
ATOM 16816 C C . PHE A 1 90 ? 11.651 -5.434 0.015 1.00 0.00 90 PHE A C 10
ATOM 16817 O O . PHE A 1 90 ? 11.695 -6.618 -0.317 1.00 0.00 90 PHE A O 10
ATOM 16834 N N . GLU A 1 91 ? 11.898 -4.989 1.239 1.00 0.00 91 GLU A N 10
ATOM 16835 C CA . GLU A 1 91 ? 12.250 -5.904 2.311 1.00 0.00 91 GLU A CA 10
ATOM 16836 C C . GLU A 1 91 ? 11.297 -7.101 2.323 1.00 0.00 91 GLU A C 10
ATOM 16837 O O . GLU A 1 91 ? 11.725 -8.238 2.508 1.00 0.00 91 GLU A O 10
ATOM 16849 N N . SER A 1 92 ? 10.021 -6.802 2.122 1.00 0.00 92 SER A N 10
ATOM 16850 C CA . SER A 1 92 ? 9.004 -7.840 2.107 1.00 0.00 92 SER A CA 10
ATOM 16851 C C . SER A 1 92 ? 9.054 -8.603 0.782 1.00 0.00 92 SER A C 10
ATOM 16852 O O . SER A 1 92 ? 8.658 -9.765 0.715 1.00 0.00 92 SER A O 10
ATOM 16860 N N . LYS A 1 93 ? 9.544 -7.917 -0.241 1.00 0.00 93 LYS A N 10
ATOM 16861 C CA . LYS A 1 93 ? 9.651 -8.516 -1.560 1.00 0.00 93 LYS A CA 10
ATOM 16862 C C . LYS A 1 93 ? 10.571 -9.737 -1.489 1.00 0.00 93 LYS A C 10
ATOM 16863 O O . LYS A 1 93 ? 10.178 -10.837 -1.874 1.00 0.00 93 LYS A O 10
ATOM 16882 N N . GLU A 1 94 ? 11.776 -9.501 -0.993 1.00 0.00 94 GLU A N 10
ATOM 16883 C CA . GLU A 1 94 ? 12.755 -10.568 -0.866 1.00 0.00 94 GLU A CA 10
ATOM 16884 C C . GLU A 1 94 ? 12.155 -11.750 -0.102 1.00 0.00 94 GLU A C 10
ATOM 16885 O O . GLU A 1 94 ? 12.601 -12.886 -0.258 1.00 0.00 94 GLU A O 10
ATOM 16897 N N . SER A 1 95 ? 11.153 -11.443 0.708 1.00 0.00 95 SER A N 10
ATOM 16898 C CA . SER A 1 95 ? 10.487 -12.465 1.497 1.00 0.00 95 SER A CA 10
ATOM 16899 C C . SER A 1 95 ? 9.243 -12.967 0.761 1.00 0.00 95 SER A C 10
ATOM 16900 O O . SER A 1 95 ? 8.753 -14.061 1.037 1.00 0.00 95 SER A O 10
ATOM 16908 N N . ASN A 1 96 ? 8.768 -12.143 -0.161 1.00 0.00 96 ASN A N 10
ATOM 16909 C CA . ASN A 1 96 ? 7.590 -12.489 -0.939 1.00 0.00 96 ASN A CA 10
ATOM 16910 C C . ASN A 1 96 ? 6.343 -12.321 -0.069 1.00 0.00 96 ASN A C 10
ATOM 16911 O O . ASN A 1 96 ? 5.400 -13.105 -0.172 1.00 0.00 96 ASN A O 10
ATOM 16922 N N . THR A 1 97 ? 6.377 -11.295 0.768 1.00 0.00 97 THR A N 10
ATOM 16923 C CA . THR A 1 97 ? 5.261 -11.014 1.655 1.00 0.00 97 THR A CA 10
ATOM 16924 C C . THR A 1 97 ? 4.592 -9.694 1.269 1.00 0.00 97 THR A C 10
ATOM 16925 O O . THR A 1 97 ? 3.700 -9.217 1.970 1.00 0.00 97 THR A O 10
ATOM 16936 N N . VAL A 1 98 ? 5.047 -9.140 0.155 1.00 0.00 98 VAL A N 10
ATOM 16937 C CA . VAL A 1 98 ? 4.504 -7.884 -0.333 1.00 0.00 98 VAL A CA 10
ATOM 16938 C C . VAL A 1 98 ? 2.997 -7.849 -0.070 1.00 0.00 98 VAL A C 10
ATOM 16939 O O . VAL A 1 98 ? 2.480 -6.873 0.472 1.00 0.00 98 VAL A O 10
ATOM 16952 N N . PHE A 1 99 ? 2.334 -8.925 -0.467 1.00 0.00 99 PHE A N 10
ATOM 16953 C CA . PHE A 1 99 ? 0.897 -9.030 -0.281 1.00 0.00 99 PHE A CA 10
ATOM 16954 C C . PHE A 1 99 ? 0.514 -8.786 1.181 1.00 0.00 99 PHE A C 10
ATOM 16955 O O . PHE A 1 99 ? -0.359 -7.969 1.469 1.00 0.00 99 PHE A O 10
ATOM 16972 N N . SER A 1 100 ? 1.186 -9.510 2.064 1.00 0.00 100 SER A N 10
ATOM 16973 C CA . SER A 1 100 ? 0.927 -9.382 3.488 1.00 0.00 100 SER A CA 10
ATOM 16974 C C . SER A 1 100 ? 1.416 -8.021 3.989 1.00 0.00 100 SER A C 10
ATOM 16975 O O . SER A 1 100 ? 0.773 -7.399 4.833 1.00 0.00 100 SER A O 10
ATOM 16983 N N . PHE A 1 101 ? 2.549 -7.599 3.447 1.00 0.00 101 PHE A N 10
ATOM 16984 C CA . PHE A 1 101 ? 3.131 -6.324 3.829 1.00 0.00 101 PHE A CA 10
ATOM 16985 C C . PHE A 1 101 ? 2.113 -5.191 3.682 1.00 0.00 101 PHE A C 10
ATOM 16986 O O . PHE A 1 101 ? 2.061 -4.286 4.514 1.00 0.00 101 PHE A O 10
ATOM 17003 N N . LEU A 1 102 ? 1.329 -5.277 2.618 1.00 0.00 102 LEU A N 10
ATOM 17004 C CA . LEU A 1 102 ? 0.315 -4.271 2.351 1.00 0.00 102 LEU A CA 10
ATOM 17005 C C . LEU A 1 102 ? -0.950 -4.604 3.144 1.00 0.00 102 LEU A C 10
ATOM 17006 O O . LEU A 1 102 ? -1.730 -3.714 3.479 1.00 0.00 102 LEU A O 10
ATOM 17022 N N . GLY A 1 103 ? -1.114 -5.889 3.423 1.00 0.00 103 GLY A N 10
ATOM 17023 C CA . GLY A 1 103 ? -2.270 -6.351 4.170 1.00 0.00 103 GLY A CA 10
ATOM 17024 C C . GLY A 1 103 ? -3.247 -7.101 3.262 1.00 0.00 103 GLY A C 10
ATOM 17025 O O . GLY A 1 103 ? -4.461 -6.940 3.382 1.00 0.00 103 GLY A O 10
ATOM 17029 N N . LEU A 1 104 ? -2.681 -7.903 2.372 1.00 0.00 104 LEU A N 10
ATOM 17030 C CA . LEU A 1 104 ? -3.487 -8.678 1.444 1.00 0.00 104 LEU A CA 10
ATOM 17031 C C . LEU A 1 104 ? -3.415 -10.158 1.824 1.00 0.00 104 LEU A C 10
ATOM 17032 O O . LEU A 1 104 ? -2.988 -10.988 1.024 1.00 0.00 104 LEU A O 10
ATOM 17048 N N . LYS A 1 105 ? -3.839 -10.443 3.047 1.00 0.00 105 LYS A N 10
ATOM 17049 C CA . LYS A 1 105 ? -3.828 -11.808 3.543 1.00 0.00 105 LYS A CA 10
ATOM 17050 C C . LYS A 1 105 ? -4.515 -11.855 4.910 1.00 0.00 105 LYS A C 10
ATOM 17051 O O . LYS A 1 105 ? -4.475 -10.883 5.662 1.00 0.00 105 LYS A O 10
ATOM 17070 N N . SER A 1 106 ? -5.128 -12.996 5.189 1.00 0.00 106 SER A N 10
ATOM 17071 C CA . SER A 1 106 ? -5.822 -13.182 6.452 1.00 0.00 106 SER A CA 10
ATOM 17072 C C . SER A 1 106 ? -7.031 -12.247 6.528 1.00 0.00 106 SER A C 10
ATOM 17073 O O . SER A 1 106 ? -7.047 -11.195 5.890 1.00 0.00 106 SER A O 10
ATOM 17081 N N . GLY A 1 107 ? -8.013 -12.663 7.313 1.00 0.00 107 GLY A N 10
ATOM 17082 C CA . GLY A 1 107 ? -9.223 -11.876 7.480 1.00 0.00 107 GLY A CA 10
ATOM 17083 C C . GLY A 1 107 ? -10.352 -12.412 6.599 1.00 0.00 107 GLY A C 10
ATOM 17084 O O . GLY A 1 107 ? -10.285 -13.541 6.116 1.00 0.00 107 GLY A O 10
ATOM 17088 N N . PRO A 1 108 ? -11.392 -11.556 6.413 1.00 0.00 108 PRO A N 10
ATOM 17089 C CA . PRO A 1 108 ? -12.535 -11.932 5.599 1.00 0.00 108 PRO A CA 10
ATOM 17090 C C . PRO A 1 108 ? -12.186 -11.887 4.110 1.00 0.00 108 PRO A C 10
ATOM 17091 O O . PRO A 1 108 ? -12.580 -10.960 3.404 1.00 0.00 108 PRO A O 10
ATOM 17102 N N . SER A 1 109 ? -11.451 -12.901 3.676 1.00 0.00 109 SER A N 10
ATOM 17103 C CA . SER A 1 109 ? -11.045 -12.989 2.284 1.00 0.00 109 SER A CA 10
ATOM 17104 C C . SER A 1 109 ? -9.932 -14.028 2.128 1.00 0.00 109 SER A C 10
ATOM 17105 O O . SER A 1 109 ? -8.784 -13.771 2.486 1.00 0.00 109 SER A O 10
ATOM 17113 N N . SER A 1 110 ? -10.313 -15.179 1.594 1.00 0.00 110 SER A N 10
ATOM 17114 C CA . SER A 1 110 ? -9.362 -16.258 1.387 1.00 0.00 110 SER A CA 10
ATOM 17115 C C . SER A 1 110 ? -9.857 -17.186 0.275 1.00 0.00 110 SER A C 10
ATOM 17116 O O . SER A 1 110 ? -10.474 -18.214 0.549 1.00 0.00 110 SER A O 10
ATOM 17124 N N . GLY A 1 111 ? -9.567 -16.789 -0.955 1.00 0.00 111 GLY A N 10
ATOM 17125 C CA . GLY A 1 111 ? -9.975 -17.572 -2.109 1.00 0.00 111 GLY A CA 10
ATOM 17126 C C . GLY A 1 111 ? -8.769 -17.944 -2.974 1.00 0.00 111 GLY A C 10
ATOM 17127 O O . GLY A 1 111 ? -8.433 -17.230 -3.918 1.00 0.00 111 GLY A O 10
ATOM 17131 N N . GLY A 1 1 ? -31.883 -9.387 5.614 1.00 0.00 1 GLY A N 11
ATOM 17132 C CA . GLY A 1 1 ? -30.600 -9.895 6.070 1.00 0.00 1 GLY A CA 11
ATOM 17133 C C . GLY A 1 1 ? -29.577 -8.765 6.200 1.00 0.00 1 GLY A C 11
ATOM 17134 O O . GLY A 1 1 ? -29.923 -7.653 6.595 1.00 0.00 1 GLY A O 11
ATOM 17138 N N . SER A 1 2 ? -28.338 -9.089 5.860 1.00 0.00 2 SER A N 11
ATOM 17139 C CA . SER A 1 2 ? -27.263 -8.115 5.935 1.00 0.00 2 SER A CA 11
ATOM 17140 C C . SER A 1 2 ? -26.130 -8.512 4.986 1.00 0.00 2 SER A C 11
ATOM 17141 O O . SER A 1 2 ? -25.522 -9.568 5.148 1.00 0.00 2 SER A O 11
ATOM 17149 N N . SER A 1 3 ? -25.882 -7.644 4.016 1.00 0.00 3 SER A N 11
ATOM 17150 C CA . SER A 1 3 ? -24.833 -7.891 3.041 1.00 0.00 3 SER A CA 11
ATOM 17151 C C . SER A 1 3 ? -24.067 -6.597 2.758 1.00 0.00 3 SER A C 11
ATOM 17152 O O . SER A 1 3 ? -24.663 -5.588 2.383 1.00 0.00 3 SER A O 11
ATOM 17160 N N . GLY A 1 4 ? -22.758 -6.669 2.947 1.00 0.00 4 GLY A N 11
ATOM 17161 C CA . GLY A 1 4 ? -21.904 -5.516 2.716 1.00 0.00 4 GLY A CA 11
ATOM 17162 C C . GLY A 1 4 ? -20.469 -5.950 2.409 1.00 0.00 4 GLY A C 11
ATOM 17163 O O . GLY A 1 4 ? -19.685 -6.204 3.322 1.00 0.00 4 GLY A O 11
ATOM 17167 N N . SER A 1 5 ? -20.169 -6.020 1.120 1.00 0.00 5 SER A N 11
ATOM 17168 C CA . SER A 1 5 ? -18.842 -6.418 0.681 1.00 0.00 5 SER A CA 11
ATOM 17169 C C . SER A 1 5 ? -17.825 -5.334 1.042 1.00 0.00 5 SER A C 11
ATOM 17170 O O . SER A 1 5 ? -18.197 -4.193 1.311 1.00 0.00 5 SER A O 11
ATOM 17178 N N . SER A 1 6 ? -16.560 -5.729 1.035 1.00 0.00 6 SER A N 11
ATOM 17179 C CA . SER A 1 6 ? -15.486 -4.805 1.358 1.00 0.00 6 SER A CA 11
ATOM 17180 C C . SER A 1 6 ? -14.327 -4.986 0.376 1.00 0.00 6 SER A C 11
ATOM 17181 O O . SER A 1 6 ? -13.620 -5.991 0.423 1.00 0.00 6 SER A O 11
ATOM 17189 N N . GLY A 1 7 ? -14.169 -3.996 -0.491 1.00 0.00 7 GLY A N 11
ATOM 17190 C CA . GLY A 1 7 ? -13.108 -4.033 -1.483 1.00 0.00 7 GLY A CA 11
ATOM 17191 C C . GLY A 1 7 ? -11.883 -3.251 -1.005 1.00 0.00 7 GLY A C 11
ATOM 17192 O O . GLY A 1 7 ? -11.991 -2.080 -0.646 1.00 0.00 7 GLY A O 11
ATOM 17196 N N . MET A 1 8 ? -10.745 -3.931 -1.016 1.00 0.00 8 MET A N 11
ATOM 17197 C CA . MET A 1 8 ? -9.501 -3.314 -0.588 1.00 0.00 8 MET A CA 11
ATOM 17198 C C . MET A 1 8 ? -8.859 -2.524 -1.731 1.00 0.00 8 MET A C 11
ATOM 17199 O O . MET A 1 8 ? -9.227 -2.696 -2.892 1.00 0.00 8 MET A O 11
ATOM 17213 N N . VAL A 1 9 ? -7.911 -1.675 -1.362 1.00 0.00 9 VAL A N 11
ATOM 17214 C CA . VAL A 1 9 ? -7.215 -0.859 -2.341 1.00 0.00 9 VAL A CA 11
ATOM 17215 C C . VAL A 1 9 ? -5.919 -0.326 -1.726 1.00 0.00 9 VAL A C 11
ATOM 17216 O O . VAL A 1 9 ? -5.944 0.622 -0.942 1.00 0.00 9 VAL A O 11
ATOM 17229 N N . ILE A 1 10 ? -4.818 -0.958 -2.105 1.00 0.00 10 ILE A N 11
ATOM 17230 C CA . ILE A 1 10 ? -3.515 -0.559 -1.600 1.00 0.00 10 ILE A CA 11
ATOM 17231 C C . ILE A 1 10 ? -3.188 0.849 -2.103 1.00 0.00 10 ILE A C 11
ATOM 17232 O O . ILE A 1 10 ? -2.380 1.013 -3.016 1.00 0.00 10 ILE A O 11
ATOM 17248 N N . ARG A 1 11 ? -3.831 1.828 -1.485 1.00 0.00 11 ARG A N 11
ATOM 17249 C CA . ARG A 1 11 ? -3.618 3.216 -1.859 1.00 0.00 11 ARG A CA 11
ATOM 17250 C C . ARG A 1 11 ? -2.130 3.563 -1.785 1.00 0.00 11 ARG A C 11
ATOM 17251 O O . ARG A 1 11 ? -1.565 3.663 -0.697 1.00 0.00 11 ARG A O 11
ATOM 17272 N N . VAL A 1 12 ? -1.537 3.737 -2.958 1.00 0.00 12 VAL A N 11
ATOM 17273 C CA . VAL A 1 12 ? -0.126 4.071 -3.040 1.00 0.00 12 VAL A CA 11
ATOM 17274 C C . VAL A 1 12 ? 0.024 5.557 -3.371 1.00 0.00 12 VAL A C 11
ATOM 17275 O O . VAL A 1 12 ? -0.488 6.026 -4.386 1.00 0.00 12 VAL A O 11
ATOM 17288 N N . PHE A 1 13 ? 0.730 6.257 -2.495 1.00 0.00 13 PHE A N 11
ATOM 17289 C CA . PHE A 1 13 ? 0.953 7.681 -2.681 1.00 0.00 13 PHE A CA 11
ATOM 17290 C C . PHE A 1 13 ? 2.164 7.932 -3.583 1.00 0.00 13 PHE A C 11
ATOM 17291 O O . PHE A 1 13 ? 3.213 7.315 -3.406 1.00 0.00 13 PHE A O 11
ATOM 17308 N N . ILE A 1 14 ? 1.977 8.840 -4.530 1.00 0.00 14 ILE A N 11
ATOM 17309 C CA . ILE A 1 14 ? 3.041 9.181 -5.459 1.00 0.00 14 ILE A CA 11
ATOM 17310 C C . ILE A 1 14 ? 3.092 10.700 -5.634 1.00 0.00 14 ILE A C 11
ATOM 17311 O O . ILE A 1 14 ? 2.055 11.359 -5.680 1.00 0.00 14 ILE A O 11
ATOM 17327 N N . ALA A 1 15 ? 4.311 11.212 -5.727 1.00 0.00 15 ALA A N 11
ATOM 17328 C CA . ALA A 1 15 ? 4.511 12.641 -5.896 1.00 0.00 15 ALA A CA 11
ATOM 17329 C C . ALA A 1 15 ? 5.240 12.897 -7.216 1.00 0.00 15 ALA A C 11
ATOM 17330 O O . ALA A 1 15 ? 6.429 13.212 -7.222 1.00 0.00 15 ALA A O 11
ATOM 17337 N N . SER A 1 16 ? 4.497 12.751 -8.303 1.00 0.00 16 SER A N 11
ATOM 17338 C CA . SER A 1 16 ? 5.057 12.963 -9.627 1.00 0.00 16 SER A CA 11
ATOM 17339 C C . SER A 1 16 ? 6.030 14.144 -9.601 1.00 0.00 16 SER A C 11
ATOM 17340 O O . SER A 1 16 ? 7.121 14.066 -10.163 1.00 0.00 16 SER A O 11
ATOM 17348 N N . SER A 1 17 ? 5.599 15.210 -8.943 1.00 0.00 17 SER A N 11
ATOM 17349 C CA . SER A 1 17 ? 6.418 16.405 -8.836 1.00 0.00 17 SER A CA 11
ATOM 17350 C C . SER A 1 17 ? 7.444 16.238 -7.713 1.00 0.00 17 SER A C 11
ATOM 17351 O O . SER A 1 17 ? 7.404 16.960 -6.718 1.00 0.00 17 SER A O 11
ATOM 17359 N N . SER A 1 18 ? 8.339 15.281 -7.910 1.00 0.00 18 SER A N 11
ATOM 17360 C CA . SER A 1 18 ? 9.374 15.010 -6.927 1.00 0.00 18 SER A CA 11
ATOM 17361 C C . SER A 1 18 ? 10.740 14.938 -7.611 1.00 0.00 18 SER A C 11
ATOM 17362 O O . SER A 1 18 ? 10.952 14.109 -8.496 1.00 0.00 18 SER A O 11
ATOM 17370 N N . GLY A 1 19 ? 11.632 15.816 -7.176 1.00 0.00 19 GLY A N 11
ATOM 17371 C CA . GLY A 1 19 ? 12.972 15.862 -7.736 1.00 0.00 19 GLY A CA 11
ATOM 17372 C C . GLY A 1 19 ? 13.566 14.457 -7.852 1.00 0.00 19 GLY A C 11
ATOM 17373 O O . GLY A 1 19 ? 14.009 14.053 -8.926 1.00 0.00 19 GLY A O 11
ATOM 17377 N N . PHE A 1 20 ? 13.557 13.751 -6.731 1.00 0.00 20 PHE A N 11
ATOM 17378 C CA . PHE A 1 20 ? 14.090 12.400 -6.693 1.00 0.00 20 PHE A CA 11
ATOM 17379 C C . PHE A 1 20 ? 13.335 11.486 -7.660 1.00 0.00 20 PHE A C 11
ATOM 17380 O O . PHE A 1 20 ? 12.239 11.021 -7.354 1.00 0.00 20 PHE A O 11
ATOM 17397 N N . VAL A 1 21 ? 13.953 11.256 -8.810 1.00 0.00 21 VAL A N 11
ATOM 17398 C CA . VAL A 1 21 ? 13.354 10.406 -9.824 1.00 0.00 21 VAL A CA 11
ATOM 17399 C C . VAL A 1 21 ? 13.322 8.961 -9.320 1.00 0.00 21 VAL A C 11
ATOM 17400 O O . VAL A 1 21 ? 12.402 8.209 -9.637 1.00 0.00 21 VAL A O 11
ATOM 17413 N N . ALA A 1 22 ? 14.339 8.617 -8.543 1.00 0.00 22 ALA A N 11
ATOM 17414 C CA . ALA A 1 22 ? 14.439 7.277 -7.991 1.00 0.00 22 ALA A CA 11
ATOM 17415 C C . ALA A 1 22 ? 13.093 6.879 -7.381 1.00 0.00 22 ALA A C 11
ATOM 17416 O O . ALA A 1 22 ? 12.622 5.761 -7.581 1.00 0.00 22 ALA A O 11
ATOM 17423 N N . ILE A 1 23 ? 12.512 7.818 -6.647 1.00 0.00 23 ILE A N 11
ATOM 17424 C CA . ILE A 1 23 ? 11.230 7.580 -6.006 1.00 0.00 23 ILE A CA 11
ATOM 17425 C C . ILE A 1 23 ? 10.276 6.929 -7.010 1.00 0.00 23 ILE A C 11
ATOM 17426 O O . ILE A 1 23 ? 9.749 5.846 -6.759 1.00 0.00 23 ILE A O 11
ATOM 17442 N N . LYS A 1 24 ? 10.082 7.617 -8.125 1.00 0.00 24 LYS A N 11
ATOM 17443 C CA . LYS A 1 24 ? 9.200 7.120 -9.168 1.00 0.00 24 LYS A CA 11
ATOM 17444 C C . LYS A 1 24 ? 9.464 5.629 -9.385 1.00 0.00 24 LYS A C 11
ATOM 17445 O O . LYS A 1 24 ? 8.577 4.802 -9.182 1.00 0.00 24 LYS A O 11
ATOM 17464 N N . LYS A 1 25 ? 10.689 5.331 -9.794 1.00 0.00 25 LYS A N 11
ATOM 17465 C CA . LYS A 1 25 ? 11.081 3.953 -10.040 1.00 0.00 25 LYS A CA 11
ATOM 17466 C C . LYS A 1 25 ? 10.559 3.068 -8.907 1.00 0.00 25 LYS A C 11
ATOM 17467 O O . LYS A 1 25 ? 9.940 2.035 -9.156 1.00 0.00 25 LYS A O 11
ATOM 17486 N N . LYS A 1 26 ? 10.827 3.506 -7.685 1.00 0.00 26 LYS A N 11
ATOM 17487 C CA . LYS A 1 26 ? 10.392 2.766 -6.513 1.00 0.00 26 LYS A CA 11
ATOM 17488 C C . LYS A 1 26 ? 8.879 2.553 -6.583 1.00 0.00 26 LYS A C 11
ATOM 17489 O O . LYS A 1 26 ? 8.403 1.422 -6.492 1.00 0.00 26 LYS A O 11
ATOM 17508 N N . GLN A 1 27 ? 8.164 3.657 -6.743 1.00 0.00 27 GLN A N 11
ATOM 17509 C CA . GLN A 1 27 ? 6.715 3.604 -6.826 1.00 0.00 27 GLN A CA 11
ATOM 17510 C C . GLN A 1 27 ? 6.280 2.581 -7.877 1.00 0.00 27 GLN A C 11
ATOM 17511 O O . GLN A 1 27 ? 5.315 1.846 -7.671 1.00 0.00 27 GLN A O 11
ATOM 17525 N N . GLN A 1 28 ? 7.012 2.566 -8.981 1.00 0.00 28 GLN A N 11
ATOM 17526 C CA . GLN A 1 28 ? 6.714 1.645 -10.065 1.00 0.00 28 GLN A CA 11
ATOM 17527 C C . GLN A 1 28 ? 6.823 0.199 -9.577 1.00 0.00 28 GLN A C 11
ATOM 17528 O O . GLN A 1 28 ? 5.827 -0.523 -9.537 1.00 0.00 28 GLN A O 11
ATOM 17542 N N . ASP A 1 29 ? 8.040 -0.181 -9.219 1.00 0.00 29 ASP A N 11
ATOM 17543 C CA . ASP A 1 29 ? 8.292 -1.528 -8.735 1.00 0.00 29 ASP A CA 11
ATOM 17544 C C . ASP A 1 29 ? 7.129 -1.971 -7.845 1.00 0.00 29 ASP A C 11
ATOM 17545 O O . ASP A 1 29 ? 6.753 -3.142 -7.846 1.00 0.00 29 ASP A O 11
ATOM 17554 N N . VAL A 1 30 ? 6.593 -1.011 -7.105 1.00 0.00 30 VAL A N 11
ATOM 17555 C CA . VAL A 1 30 ? 5.481 -1.288 -6.212 1.00 0.00 30 VAL A CA 11
ATOM 17556 C C . VAL A 1 30 ? 4.220 -1.546 -7.039 1.00 0.00 30 VAL A C 11
ATOM 17557 O O . VAL A 1 30 ? 3.849 -2.696 -7.268 1.00 0.00 30 VAL A O 11
ATOM 17570 N N . VAL A 1 31 ? 3.597 -0.457 -7.464 1.00 0.00 31 VAL A N 11
ATOM 17571 C CA . VAL A 1 31 ? 2.385 -0.552 -8.260 1.00 0.00 31 VAL A CA 11
ATOM 17572 C C . VAL A 1 31 ? 2.539 -1.679 -9.284 1.00 0.00 31 VAL A C 11
ATOM 17573 O O . VAL A 1 31 ? 1.661 -2.531 -9.411 1.00 0.00 31 VAL A O 11
ATOM 17586 N N . ARG A 1 32 ? 3.662 -1.647 -9.987 1.00 0.00 32 ARG A N 11
ATOM 17587 C CA . ARG A 1 32 ? 3.942 -2.655 -10.995 1.00 0.00 32 ARG A CA 11
ATOM 17588 C C . ARG A 1 32 ? 3.615 -4.049 -10.457 1.00 0.00 32 ARG A C 11
ATOM 17589 O O . ARG A 1 32 ? 2.822 -4.778 -11.052 1.00 0.00 32 ARG A O 11
ATOM 17610 N N . PHE A 1 33 ? 4.242 -4.379 -9.337 1.00 0.00 33 PHE A N 11
ATOM 17611 C CA . PHE A 1 33 ? 4.027 -5.673 -8.712 1.00 0.00 33 PHE A CA 11
ATOM 17612 C C . PHE A 1 33 ? 2.534 -5.957 -8.539 1.00 0.00 33 PHE A C 11
ATOM 17613 O O . PHE A 1 33 ? 2.083 -7.081 -8.755 1.00 0.00 33 PHE A O 11
ATOM 17630 N N . LEU A 1 34 ? 1.808 -4.919 -8.150 1.00 0.00 34 LEU A N 11
ATOM 17631 C CA . LEU A 1 34 ? 0.374 -5.043 -7.945 1.00 0.00 34 LEU A CA 11
ATOM 17632 C C . LEU A 1 34 ? -0.314 -5.241 -9.297 1.00 0.00 34 LEU A C 11
ATOM 17633 O O . LEU A 1 34 ? -1.206 -6.079 -9.427 1.00 0.00 34 LEU A O 11
ATOM 17649 N N . GLU A 1 35 ? 0.126 -4.457 -10.270 1.00 0.00 35 GLU A N 11
ATOM 17650 C CA . GLU A 1 35 ? -0.437 -4.535 -11.607 1.00 0.00 35 GLU A CA 11
ATOM 17651 C C . GLU A 1 35 ? -0.222 -5.933 -12.192 1.00 0.00 35 GLU A C 11
ATOM 17652 O O . GLU A 1 35 ? -1.152 -6.536 -12.726 1.00 0.00 35 GLU A O 11
ATOM 17664 N N . ALA A 1 36 ? 1.009 -6.407 -12.071 1.00 0.00 36 ALA A N 11
ATOM 17665 C CA . ALA A 1 36 ? 1.358 -7.722 -12.581 1.00 0.00 36 ALA A CA 11
ATOM 17666 C C . ALA A 1 36 ? 0.610 -8.790 -11.781 1.00 0.00 36 ALA A C 11
ATOM 17667 O O . ALA A 1 36 ? 0.352 -9.882 -12.285 1.00 0.00 36 ALA A O 11
ATOM 17674 N N . ASN A 1 37 ? 0.282 -8.437 -10.546 1.00 0.00 37 ASN A N 11
ATOM 17675 C CA . ASN A 1 37 ? -0.431 -9.352 -9.671 1.00 0.00 37 ASN A CA 11
ATOM 17676 C C . ASN A 1 37 ? -1.900 -8.931 -9.589 1.00 0.00 37 ASN A C 11
ATOM 17677 O O . ASN A 1 37 ? -2.641 -9.414 -8.734 1.00 0.00 37 ASN A O 11
ATOM 17688 N N . LYS A 1 38 ? -2.277 -8.035 -10.489 1.00 0.00 38 LYS A N 11
ATOM 17689 C CA . LYS A 1 38 ? -3.643 -7.543 -10.529 1.00 0.00 38 LYS A CA 11
ATOM 17690 C C . LYS A 1 38 ? -4.151 -7.344 -9.100 1.00 0.00 38 LYS A C 11
ATOM 17691 O O . LYS A 1 38 ? -5.278 -7.717 -8.780 1.00 0.00 38 LYS A O 11
ATOM 17710 N N . ILE A 1 39 ? -3.294 -6.755 -8.279 1.00 0.00 39 ILE A N 11
ATOM 17711 C CA . ILE A 1 39 ? -3.642 -6.501 -6.891 1.00 0.00 39 ILE A CA 11
ATOM 17712 C C . ILE A 1 39 ? -4.369 -5.159 -6.789 1.00 0.00 39 ILE A C 11
ATOM 17713 O O . ILE A 1 39 ? -4.129 -4.256 -7.589 1.00 0.00 39 ILE A O 11
ATOM 17729 N N . GLU A 1 40 ? -5.245 -5.070 -5.798 1.00 0.00 40 GLU A N 11
ATOM 17730 C CA . GLU A 1 40 ? -6.009 -3.853 -5.582 1.00 0.00 40 GLU A CA 11
ATOM 17731 C C . GLU A 1 40 ? -5.102 -2.746 -5.040 1.00 0.00 40 GLU A C 11
ATOM 17732 O O . GLU A 1 40 ? -4.384 -2.950 -4.062 1.00 0.00 40 GLU A O 11
ATOM 17744 N N . PHE A 1 41 ? -5.165 -1.598 -5.698 1.00 0.00 41 PHE A N 11
ATOM 17745 C CA . PHE A 1 41 ? -4.358 -0.459 -5.295 1.00 0.00 41 PHE A CA 11
ATOM 17746 C C . PHE A 1 41 ? -4.643 0.756 -6.181 1.00 0.00 41 PHE A C 11
ATOM 17747 O O . PHE A 1 41 ? -5.369 0.652 -7.168 1.00 0.00 41 PHE A O 11
ATOM 17764 N N . GLU A 1 42 ? -4.056 1.880 -5.795 1.00 0.00 42 GLU A N 11
ATOM 17765 C CA . GLU A 1 42 ? -4.238 3.113 -6.542 1.00 0.00 42 GLU A CA 11
ATOM 17766 C C . GLU A 1 42 ? -3.045 4.045 -6.325 1.00 0.00 42 GLU A C 11
ATOM 17767 O O . GLU A 1 42 ? -2.362 3.959 -5.305 1.00 0.00 42 GLU A O 11
ATOM 17779 N N . GLU A 1 43 ? -2.830 4.916 -7.300 1.00 0.00 43 GLU A N 11
ATOM 17780 C CA . GLU A 1 43 ? -1.731 5.864 -7.228 1.00 0.00 43 GLU A CA 11
ATOM 17781 C C . GLU A 1 43 ? -2.239 7.232 -6.767 1.00 0.00 43 GLU A C 11
ATOM 17782 O O . GLU A 1 43 ? -2.588 8.078 -7.589 1.00 0.00 43 GLU A O 11
ATOM 17794 N N . VAL A 1 44 ? -2.265 7.406 -5.454 1.00 0.00 44 VAL A N 11
ATOM 17795 C CA . VAL A 1 44 ? -2.725 8.656 -4.874 1.00 0.00 44 VAL A CA 11
ATOM 17796 C C . VAL A 1 44 ? -1.680 9.746 -5.126 1.00 0.00 44 VAL A C 11
ATOM 17797 O O . VAL A 1 44 ? -0.717 9.873 -4.373 1.00 0.00 44 VAL A O 11
ATOM 17810 N N . ASP A 1 45 ? -1.907 10.503 -6.189 1.00 0.00 45 ASP A N 11
ATOM 17811 C CA . ASP A 1 45 ? -0.998 11.577 -6.551 1.00 0.00 45 ASP A CA 11
ATOM 17812 C C . ASP A 1 45 ? -1.000 12.635 -5.445 1.00 0.00 45 ASP A C 11
ATOM 17813 O O . ASP A 1 45 ? -1.739 13.615 -5.520 1.00 0.00 45 ASP A O 11
ATOM 17822 N N . ILE A 1 46 ? -0.163 12.401 -4.445 1.00 0.00 46 ILE A N 11
ATOM 17823 C CA . ILE A 1 46 ? -0.059 13.321 -3.325 1.00 0.00 46 ILE A CA 11
ATOM 17824 C C . ILE A 1 46 ? 0.353 14.701 -3.842 1.00 0.00 46 ILE A C 11
ATOM 17825 O O . ILE A 1 46 ? 0.017 15.719 -3.239 1.00 0.00 46 ILE A O 11
ATOM 17841 N N . THR A 1 47 ? 1.075 14.690 -4.953 1.00 0.00 47 THR A N 11
ATOM 17842 C CA . THR A 1 47 ? 1.537 15.928 -5.557 1.00 0.00 47 THR A CA 11
ATOM 17843 C C . THR A 1 47 ? 0.347 16.773 -6.018 1.00 0.00 47 THR A C 11
ATOM 17844 O O . THR A 1 47 ? 0.296 17.974 -5.758 1.00 0.00 47 THR A O 11
ATOM 17855 N N . MET A 1 48 ? -0.581 16.111 -6.693 1.00 0.00 48 MET A N 11
ATOM 17856 C CA . MET A 1 48 ? -1.767 16.786 -7.192 1.00 0.00 48 MET A CA 11
ATOM 17857 C C . MET A 1 48 ? -2.630 17.304 -6.039 1.00 0.00 48 MET A C 11
ATOM 17858 O O . MET A 1 48 ? -3.001 18.476 -6.015 1.00 0.00 48 MET A O 11
ATOM 17872 N N . SER A 1 49 ? -2.923 16.405 -5.111 1.00 0.00 49 SER A N 11
ATOM 17873 C CA . SER A 1 49 ? -3.734 16.756 -3.958 1.00 0.00 49 SER A CA 11
ATOM 17874 C C . SER A 1 49 ? -2.843 16.943 -2.729 1.00 0.00 49 SER A C 11
ATOM 17875 O O . SER A 1 49 ? -2.381 15.967 -2.139 1.00 0.00 49 SER A O 11
ATOM 17883 N N . GLU A 1 50 ? -2.629 18.203 -2.378 1.00 0.00 50 GLU A N 11
ATOM 17884 C CA . GLU A 1 50 ? -1.801 18.530 -1.230 1.00 0.00 50 GLU A CA 11
ATOM 17885 C C . GLU A 1 50 ? -2.268 17.748 0.000 1.00 0.00 50 GLU A C 11
ATOM 17886 O O . GLU A 1 50 ? -1.461 17.115 0.680 1.00 0.00 50 GLU A O 11
ATOM 17898 N N . GLU A 1 51 ? -3.568 17.817 0.248 1.00 0.00 51 GLU A N 11
ATOM 17899 C CA . GLU A 1 51 ? -4.151 17.123 1.384 1.00 0.00 51 GLU A CA 11
ATOM 17900 C C . GLU A 1 51 ? -3.581 15.708 1.491 1.00 0.00 51 GLU A C 11
ATOM 17901 O O . GLU A 1 51 ? -2.971 15.355 2.499 1.00 0.00 51 GLU A O 11
ATOM 17913 N N . GLN A 1 52 ? -3.800 14.935 0.437 1.00 0.00 52 GLN A N 11
ATOM 17914 C CA . GLN A 1 52 ? -3.316 13.565 0.400 1.00 0.00 52 GLN A CA 11
ATOM 17915 C C . GLN A 1 52 ? -1.915 13.481 1.010 1.00 0.00 52 GLN A C 11
ATOM 17916 O O . GLN A 1 52 ? -1.667 12.664 1.895 1.00 0.00 52 GLN A O 11
ATOM 17930 N N . ARG A 1 53 ? -1.035 14.337 0.511 1.00 0.00 53 ARG A N 11
ATOM 17931 C CA . ARG A 1 53 ? 0.335 14.369 0.995 1.00 0.00 53 ARG A CA 11
ATOM 17932 C C . ARG A 1 53 ? 0.363 14.717 2.485 1.00 0.00 53 ARG A C 11
ATOM 17933 O O . ARG A 1 53 ? 0.912 13.967 3.291 1.00 0.00 53 ARG A O 11
ATOM 17954 N N . GLN A 1 54 ? -0.235 15.855 2.806 1.00 0.00 54 GLN A N 11
ATOM 17955 C CA . GLN A 1 54 ? -0.286 16.311 4.185 1.00 0.00 54 GLN A CA 11
ATOM 17956 C C . GLN A 1 54 ? -0.688 15.160 5.110 1.00 0.00 54 GLN A C 11
ATOM 17957 O O . GLN A 1 54 ? -0.069 14.953 6.152 1.00 0.00 54 GLN A O 11
ATOM 17971 N N . TRP A 1 55 ? -1.722 14.443 4.695 1.00 0.00 55 TRP A N 11
ATOM 17972 C CA . TRP A 1 55 ? -2.214 13.320 5.474 1.00 0.00 55 TRP A CA 11
ATOM 17973 C C . TRP A 1 55 ? -1.027 12.405 5.786 1.00 0.00 55 TRP A C 11
ATOM 17974 O O . TRP A 1 55 ? -0.725 12.151 6.951 1.00 0.00 55 TRP A O 11
ATOM 17995 N N . MET A 1 56 ? -0.388 11.936 4.725 1.00 0.00 56 MET A N 11
ATOM 17996 C CA . MET A 1 56 ? 0.759 11.055 4.871 1.00 0.00 56 MET A CA 11
ATOM 17997 C C . MET A 1 56 ? 1.711 11.570 5.952 1.00 0.00 56 MET A C 11
ATOM 17998 O O . MET A 1 56 ? 2.045 10.845 6.887 1.00 0.00 56 MET A O 11
ATOM 18012 N N . TYR A 1 57 ? 2.122 12.819 5.787 1.00 0.00 57 TYR A N 11
ATOM 18013 C CA . TYR A 1 57 ? 3.030 13.440 6.737 1.00 0.00 57 TYR A CA 11
ATOM 18014 C C . TYR A 1 57 ? 2.497 13.316 8.165 1.00 0.00 57 TYR A C 11
ATOM 18015 O O . TYR A 1 57 ? 3.251 13.456 9.127 1.00 0.00 57 TYR A O 11
ATOM 18033 N N . LYS A 1 58 ? 1.201 13.057 8.259 1.00 0.00 58 LYS A N 11
ATOM 18034 C CA . LYS A 1 58 ? 0.559 12.913 9.554 1.00 0.00 58 LYS A CA 11
ATOM 18035 C C . LYS A 1 58 ? 0.443 11.427 9.899 1.00 0.00 58 LYS A C 11
ATOM 18036 O O . LYS A 1 58 ? 0.305 11.066 11.067 1.00 0.00 58 LYS A O 11
ATOM 18055 N N . ASN A 1 59 ? 0.503 10.605 8.862 1.00 0.00 59 ASN A N 11
ATOM 18056 C CA . ASN A 1 59 ? 0.407 9.166 9.041 1.00 0.00 59 ASN A CA 11
ATOM 18057 C C . ASN A 1 59 ? 1.756 8.524 8.710 1.00 0.00 59 ASN A C 11
ATOM 18058 O O . ASN A 1 59 ? 1.811 7.506 8.021 1.00 0.00 59 ASN A O 11
ATOM 18069 N N . VAL A 1 60 ? 2.811 9.145 9.218 1.00 0.00 60 VAL A N 11
ATOM 18070 C CA . VAL A 1 60 ? 4.156 8.647 8.985 1.00 0.00 60 VAL A CA 11
ATOM 18071 C C . VAL A 1 60 ? 5.073 9.121 10.114 1.00 0.00 60 VAL A C 11
ATOM 18072 O O . VAL A 1 60 ? 5.289 10.321 10.281 1.00 0.00 60 VAL A O 11
ATOM 18085 N N . PRO A 1 61 ? 5.602 8.130 10.880 1.00 0.00 61 PRO A N 11
ATOM 18086 C CA . PRO A 1 61 ? 6.491 8.434 11.988 1.00 0.00 61 PRO A CA 11
ATOM 18087 C C . PRO A 1 61 ? 7.879 8.832 11.484 1.00 0.00 61 PRO A C 11
ATOM 18088 O O . PRO A 1 61 ? 8.170 8.713 10.295 1.00 0.00 61 PRO A O 11
ATOM 18099 N N . PRO A 1 62 ? 8.722 9.309 12.439 1.00 0.00 62 PRO A N 11
ATOM 18100 C CA . PRO A 1 62 ? 10.073 9.726 12.104 1.00 0.00 62 PRO A CA 11
ATOM 18101 C C . PRO A 1 62 ? 10.977 8.515 11.862 1.00 0.00 62 PRO A C 11
ATOM 18102 O O . PRO A 1 62 ? 11.928 8.591 11.086 1.00 0.00 62 PRO A O 11
ATOM 18113 N N . GLU A 1 63 ? 10.647 7.426 12.542 1.00 0.00 63 GLU A N 11
ATOM 18114 C CA . GLU A 1 63 ? 11.417 6.201 12.411 1.00 0.00 63 GLU A CA 11
ATOM 18115 C C . GLU A 1 63 ? 11.247 5.615 11.008 1.00 0.00 63 GLU A C 11
ATOM 18116 O O . GLU A 1 63 ? 12.172 5.009 10.468 1.00 0.00 63 GLU A O 11
ATOM 18128 N N . LYS A 1 64 ? 10.059 5.816 10.457 1.00 0.00 64 LYS A N 11
ATOM 18129 C CA . LYS A 1 64 ? 9.757 5.315 9.127 1.00 0.00 64 LYS A CA 11
ATOM 18130 C C . LYS A 1 64 ? 10.287 6.299 8.083 1.00 0.00 64 LYS A C 11
ATOM 18131 O O . LYS A 1 64 ? 10.711 5.894 7.001 1.00 0.00 64 LYS A O 11
ATOM 18150 N N . LYS A 1 65 ? 10.248 7.574 8.443 1.00 0.00 65 LYS A N 11
ATOM 18151 C CA . LYS A 1 65 ? 10.719 8.619 7.551 1.00 0.00 65 LYS A CA 11
ATOM 18152 C C . LYS A 1 65 ? 11.977 8.136 6.826 1.00 0.00 65 LYS A C 11
ATOM 18153 O O . LYS A 1 65 ? 12.883 7.583 7.449 1.00 0.00 65 LYS A O 11
ATOM 18172 N N . PRO A 1 66 ? 11.993 8.368 5.486 1.00 0.00 66 PRO A N 11
ATOM 18173 C CA . PRO A 1 66 ? 13.125 7.963 4.670 1.00 0.00 66 PRO A CA 11
ATOM 18174 C C . PRO A 1 66 ? 14.317 8.899 4.882 1.00 0.00 66 PRO A C 11
ATOM 18175 O O . PRO A 1 66 ? 15.420 8.446 5.182 1.00 0.00 66 PRO A O 11
ATOM 18186 N N . THR A 1 67 ? 14.053 10.187 4.717 1.00 0.00 67 THR A N 11
ATOM 18187 C CA . THR A 1 67 ? 15.090 11.190 4.886 1.00 0.00 67 THR A CA 11
ATOM 18188 C C . THR A 1 67 ? 14.939 11.891 6.238 1.00 0.00 67 THR A C 11
ATOM 18189 O O . THR A 1 67 ? 14.177 11.441 7.092 1.00 0.00 67 THR A O 11
ATOM 18200 N N . GLN A 1 68 ? 15.676 12.982 6.388 1.00 0.00 68 GLN A N 11
ATOM 18201 C CA . GLN A 1 68 ? 15.633 13.749 7.621 1.00 0.00 68 GLN A CA 11
ATOM 18202 C C . GLN A 1 68 ? 14.927 15.087 7.390 1.00 0.00 68 GLN A C 11
ATOM 18203 O O . GLN A 1 68 ? 15.419 16.133 7.809 1.00 0.00 68 GLN A O 11
ATOM 18217 N N . GLY A 1 69 ? 13.785 15.009 6.723 1.00 0.00 69 GLY A N 11
ATOM 18218 C CA . GLY A 1 69 ? 13.006 16.200 6.430 1.00 0.00 69 GLY A CA 11
ATOM 18219 C C . GLY A 1 69 ? 11.684 15.838 5.750 1.00 0.00 69 GLY A C 11
ATOM 18220 O O . GLY A 1 69 ? 11.577 15.891 4.526 1.00 0.00 69 GLY A O 11
ATOM 18224 N N . ASN A 1 70 ? 10.711 15.478 6.574 1.00 0.00 70 ASN A N 11
ATOM 18225 C CA . ASN A 1 70 ? 9.400 15.107 6.067 1.00 0.00 70 ASN A CA 11
ATOM 18226 C C . ASN A 1 70 ? 9.508 13.782 5.310 1.00 0.00 70 ASN A C 11
ATOM 18227 O O . ASN A 1 70 ? 10.541 13.485 4.713 1.00 0.00 70 ASN A O 11
ATOM 18238 N N . PRO A 1 71 ? 8.396 12.999 5.362 1.00 0.00 71 PRO A N 11
ATOM 18239 C CA . PRO A 1 71 ? 8.355 11.712 4.688 1.00 0.00 71 PRO A CA 11
ATOM 18240 C C . PRO A 1 71 ? 8.203 11.889 3.176 1.00 0.00 71 PRO A C 11
ATOM 18241 O O . PRO A 1 71 ? 7.588 12.851 2.719 1.00 0.00 71 PRO A O 11
ATOM 18252 N N . LEU A 1 72 ? 8.775 10.946 2.442 1.00 0.00 72 LEU A N 11
ATOM 18253 C CA . LEU A 1 72 ? 8.711 10.985 0.991 1.00 0.00 72 LEU A CA 11
ATOM 18254 C C . LEU A 1 72 ? 8.129 9.668 0.474 1.00 0.00 72 LEU A C 11
ATOM 18255 O O . LEU A 1 72 ? 8.174 8.652 1.166 1.00 0.00 72 LEU A O 11
ATOM 18271 N N . PRO A 1 73 ? 7.583 9.729 -0.770 1.00 0.00 73 PRO A N 11
ATOM 18272 C CA . PRO A 1 73 ? 6.994 8.553 -1.387 1.00 0.00 73 PRO A CA 11
ATOM 18273 C C . PRO A 1 73 ? 8.077 7.588 -1.873 1.00 0.00 73 PRO A C 11
ATOM 18274 O O . PRO A 1 73 ? 9.255 7.938 -1.909 1.00 0.00 73 PRO A O 11
ATOM 18285 N N . PRO A 1 74 ? 7.627 6.359 -2.243 1.00 0.00 74 PRO A N 11
ATOM 18286 C CA . PRO A 1 74 ? 6.215 6.025 -2.168 1.00 0.00 74 PRO A CA 11
ATOM 18287 C C . PRO A 1 74 ? 5.784 5.785 -0.720 1.00 0.00 74 PRO A C 11
ATOM 18288 O O . PRO A 1 74 ? 6.624 5.591 0.157 1.00 0.00 74 PRO A O 11
ATOM 18299 N N . GLN A 1 75 ? 4.475 5.805 -0.515 1.00 0.00 75 GLN A N 11
ATOM 18300 C CA . GLN A 1 75 ? 3.922 5.592 0.812 1.00 0.00 75 GLN A CA 11
ATOM 18301 C C . GLN A 1 75 ? 2.647 4.750 0.727 1.00 0.00 75 GLN A C 11
ATOM 18302 O O . GLN A 1 75 ? 1.544 5.268 0.892 1.00 0.00 75 GLN A O 11
ATOM 18316 N N . ILE A 1 76 ? 2.841 3.465 0.469 1.00 0.00 76 ILE A N 11
ATOM 18317 C CA . ILE A 1 76 ? 1.721 2.546 0.360 1.00 0.00 76 ILE A CA 11
ATOM 18318 C C . ILE A 1 76 ? 0.820 2.700 1.587 1.00 0.00 76 ILE A C 11
ATOM 18319 O O . ILE A 1 76 ? 1.306 2.923 2.694 1.00 0.00 76 ILE A O 11
ATOM 18335 N N . PHE A 1 77 ? -0.477 2.574 1.348 1.00 0.00 77 PHE A N 11
ATOM 18336 C CA . PHE A 1 77 ? -1.451 2.696 2.419 1.00 0.00 77 PHE A CA 11
ATOM 18337 C C . PHE A 1 77 ? -2.662 1.797 2.165 1.00 0.00 77 PHE A C 11
ATOM 18338 O O . PHE A 1 77 ? -3.435 2.038 1.239 1.00 0.00 77 PHE A O 11
ATOM 18355 N N . ASN A 1 78 ? -2.790 0.779 3.003 1.00 0.00 78 ASN A N 11
ATOM 18356 C CA . ASN A 1 78 ? -3.894 -0.158 2.880 1.00 0.00 78 ASN A CA 11
ATOM 18357 C C . ASN A 1 78 ? -5.138 0.438 3.542 1.00 0.00 78 ASN A C 11
ATOM 18358 O O . ASN A 1 78 ? -5.462 0.100 4.680 1.00 0.00 78 ASN A O 11
ATOM 18369 N N . GLY A 1 79 ? -5.802 1.313 2.802 1.00 0.00 79 GLY A N 11
ATOM 18370 C CA . GLY A 1 79 ? -7.004 1.959 3.303 1.00 0.00 79 GLY A CA 11
ATOM 18371 C C . GLY A 1 79 ? -6.726 2.686 4.620 1.00 0.00 79 GLY A C 11
ATOM 18372 O O . GLY A 1 79 ? -7.299 2.345 5.654 1.00 0.00 79 GLY A O 11
ATOM 18376 N N . ASP A 1 80 ? -5.848 3.675 4.539 1.00 0.00 80 ASP A N 11
ATOM 18377 C CA . ASP A 1 80 ? -5.488 4.454 5.712 1.00 0.00 80 ASP A CA 11
ATOM 18378 C C . ASP A 1 80 ? -4.355 3.748 6.459 1.00 0.00 80 ASP A C 11
ATOM 18379 O O . ASP A 1 80 ? -3.403 4.390 6.901 1.00 0.00 80 ASP A O 11
ATOM 18388 N N . ARG A 1 81 ? -4.494 2.435 6.577 1.00 0.00 81 ARG A N 11
ATOM 18389 C CA . ARG A 1 81 ? -3.494 1.635 7.263 1.00 0.00 81 ARG A CA 11
ATOM 18390 C C . ARG A 1 81 ? -2.130 1.799 6.590 1.00 0.00 81 ARG A C 11
ATOM 18391 O O . ARG A 1 81 ? -1.942 1.378 5.449 1.00 0.00 81 ARG A O 11
ATOM 18412 N N . TYR A 1 82 ? -1.213 2.412 7.324 1.00 0.00 82 TYR A N 11
ATOM 18413 C CA . TYR A 1 82 ? 0.128 2.636 6.812 1.00 0.00 82 TYR A CA 11
ATOM 18414 C C . TYR A 1 82 ? 0.851 1.310 6.567 1.00 0.00 82 TYR A C 11
ATOM 18415 O O . TYR A 1 82 ? 1.146 0.577 7.510 1.00 0.00 82 TYR A O 11
ATOM 18433 N N . CYS A 1 83 ? 1.116 1.043 5.297 1.00 0.00 83 CYS A N 11
ATOM 18434 C CA . CYS A 1 83 ? 1.798 -0.182 4.916 1.00 0.00 83 CYS A CA 11
ATOM 18435 C C . CYS A 1 83 ? 3.291 -0.009 5.203 1.00 0.00 83 CYS A C 11
ATOM 18436 O O . CYS A 1 83 ? 3.825 -0.623 6.126 1.00 0.00 83 CYS A O 11
ATOM 18444 N N . GLY A 1 84 ? 3.923 0.830 4.396 1.00 0.00 84 GLY A N 11
ATOM 18445 C CA . GLY A 1 84 ? 5.344 1.091 4.551 1.00 0.00 84 GLY A CA 11
ATOM 18446 C C . GLY A 1 84 ? 5.933 1.697 3.276 1.00 0.00 84 GLY A C 11
ATOM 18447 O O . GLY A 1 84 ? 5.402 1.494 2.185 1.00 0.00 84 GLY A O 11
ATOM 18451 N N . ASP A 1 85 ? 7.022 2.430 3.456 1.00 0.00 85 ASP A N 11
ATOM 18452 C CA . ASP A 1 85 ? 7.688 3.068 2.333 1.00 0.00 85 ASP A CA 11
ATOM 18453 C C . ASP A 1 85 ? 8.261 1.992 1.408 1.00 0.00 85 ASP A C 11
ATOM 18454 O O . ASP A 1 85 ? 8.168 0.801 1.702 1.00 0.00 85 ASP A O 11
ATOM 18463 N N . TYR A 1 86 ? 8.841 2.450 0.308 1.00 0.00 86 TYR A N 11
ATOM 18464 C CA . TYR A 1 86 ? 9.428 1.542 -0.662 1.00 0.00 86 TYR A CA 11
ATOM 18465 C C . TYR A 1 86 ? 10.299 0.490 0.029 1.00 0.00 86 TYR A C 11
ATOM 18466 O O . TYR A 1 86 ? 10.224 -0.694 -0.296 1.00 0.00 86 TYR A O 11
ATOM 18484 N N . ASP A 1 87 ? 11.106 0.961 0.969 1.00 0.00 87 ASP A N 11
ATOM 18485 C CA . ASP A 1 87 ? 11.990 0.076 1.708 1.00 0.00 87 ASP A CA 11
ATOM 18486 C C . ASP A 1 87 ? 11.196 -1.134 2.203 1.00 0.00 87 ASP A C 11
ATOM 18487 O O . ASP A 1 87 ? 11.559 -2.275 1.924 1.00 0.00 87 ASP A O 11
ATOM 18496 N N . SER A 1 88 ? 10.127 -0.843 2.930 1.00 0.00 88 SER A N 11
ATOM 18497 C CA . SER A 1 88 ? 9.279 -1.893 3.467 1.00 0.00 88 SER A CA 11
ATOM 18498 C C . SER A 1 88 ? 8.901 -2.879 2.359 1.00 0.00 88 SER A C 11
ATOM 18499 O O . SER A 1 88 ? 9.238 -4.059 2.432 1.00 0.00 88 SER A O 11
ATOM 18507 N N . PHE A 1 89 ? 8.207 -2.357 1.358 1.00 0.00 89 PHE A N 11
ATOM 18508 C CA . PHE A 1 89 ? 7.780 -3.175 0.236 1.00 0.00 89 PHE A CA 11
ATOM 18509 C C . PHE A 1 89 ? 8.915 -4.082 -0.244 1.00 0.00 89 PHE A C 11
ATOM 18510 O O . PHE A 1 89 ? 8.756 -5.301 -0.307 1.00 0.00 89 PHE A O 11
ATOM 18527 N N . PHE A 1 90 ? 10.034 -3.453 -0.570 1.00 0.00 90 PHE A N 11
ATOM 18528 C CA . PHE A 1 90 ? 11.195 -4.188 -1.043 1.00 0.00 90 PHE A CA 11
ATOM 18529 C C . PHE A 1 90 ? 11.621 -5.252 -0.029 1.00 0.00 90 PHE A C 11
ATOM 18530 O O . PHE A 1 90 ? 11.890 -6.394 -0.398 1.00 0.00 90 PHE A O 11
ATOM 18547 N N . GLU A 1 91 ? 11.668 -4.839 1.229 1.00 0.00 91 GLU A N 11
ATOM 18548 C CA . GLU A 1 91 ? 12.057 -5.742 2.299 1.00 0.00 91 GLU A CA 11
ATOM 18549 C C . GLU A 1 91 ? 11.062 -6.900 2.403 1.00 0.00 91 GLU A C 11
ATOM 18550 O O . GLU A 1 91 ? 11.334 -7.898 3.068 1.00 0.00 91 GLU A O 11
ATOM 18562 N N . SER A 1 92 ? 9.930 -6.728 1.736 1.00 0.00 92 SER A N 11
ATOM 18563 C CA . SER A 1 92 ? 8.894 -7.747 1.746 1.00 0.00 92 SER A CA 11
ATOM 18564 C C . SER A 1 92 ? 8.968 -8.580 0.465 1.00 0.00 92 SER A C 11
ATOM 18565 O O . SER A 1 92 ? 8.537 -9.732 0.443 1.00 0.00 92 SER A O 11
ATOM 18573 N N . LYS A 1 93 ? 9.517 -7.965 -0.573 1.00 0.00 93 LYS A N 11
ATOM 18574 C CA . LYS A 1 93 ? 9.653 -8.635 -1.854 1.00 0.00 93 LYS A CA 11
ATOM 18575 C C . LYS A 1 93 ? 10.644 -9.793 -1.717 1.00 0.00 93 LYS A C 11
ATOM 18576 O O . LYS A 1 93 ? 10.421 -10.874 -2.260 1.00 0.00 93 LYS A O 11
ATOM 18595 N N . GLU A 1 94 ? 11.719 -9.526 -0.989 1.00 0.00 94 GLU A N 11
ATOM 18596 C CA . GLU A 1 94 ? 12.745 -10.532 -0.774 1.00 0.00 94 GLU A CA 11
ATOM 18597 C C . GLU A 1 94 ? 12.122 -11.818 -0.228 1.00 0.00 94 GLU A C 11
ATOM 18598 O O . GLU A 1 94 ? 12.518 -12.917 -0.615 1.00 0.00 94 GLU A O 11
ATOM 18610 N N . SER A 1 95 ? 11.157 -11.639 0.662 1.00 0.00 95 SER A N 11
ATOM 18611 C CA . SER A 1 95 ? 10.475 -12.772 1.264 1.00 0.00 95 SER A CA 11
ATOM 18612 C C . SER A 1 95 ? 9.157 -13.038 0.535 1.00 0.00 95 SER A C 11
ATOM 18613 O O . SER A 1 95 ? 8.523 -14.070 0.747 1.00 0.00 95 SER A O 11
ATOM 18621 N N . ASN A 1 96 ? 8.783 -12.088 -0.311 1.00 0.00 96 ASN A N 11
ATOM 18622 C CA . ASN A 1 96 ? 7.552 -12.207 -1.073 1.00 0.00 96 ASN A CA 11
ATOM 18623 C C . ASN A 1 96 ? 6.357 -12.054 -0.130 1.00 0.00 96 ASN A C 11
ATOM 18624 O O . ASN A 1 96 ? 5.388 -12.806 -0.224 1.00 0.00 96 ASN A O 11
ATOM 18635 N N . THR A 1 97 ? 6.465 -11.076 0.757 1.00 0.00 97 THR A N 11
ATOM 18636 C CA . THR A 1 97 ? 5.405 -10.815 1.715 1.00 0.00 97 THR A CA 11
ATOM 18637 C C . THR A 1 97 ? 4.628 -9.556 1.323 1.00 0.00 97 THR A C 11
ATOM 18638 O O . THR A 1 97 ? 3.735 -9.122 2.048 1.00 0.00 97 THR A O 11
ATOM 18649 N N . VAL A 1 98 ? 4.998 -9.006 0.176 1.00 0.00 98 VAL A N 11
ATOM 18650 C CA . VAL A 1 98 ? 4.347 -7.806 -0.322 1.00 0.00 98 VAL A CA 11
ATOM 18651 C C . VAL A 1 98 ? 2.853 -7.869 0.001 1.00 0.00 98 VAL A C 11
ATOM 18652 O O . VAL A 1 98 ? 2.272 -6.889 0.464 1.00 0.00 98 VAL A O 11
ATOM 18665 N N . PHE A 1 99 ? 2.274 -9.033 -0.255 1.00 0.00 99 PHE A N 11
ATOM 18666 C CA . PHE A 1 99 ? 0.859 -9.237 0.004 1.00 0.00 99 PHE A CA 11
ATOM 18667 C C . PHE A 1 99 ? 0.526 -8.973 1.473 1.00 0.00 99 PHE A C 11
ATOM 18668 O O . PHE A 1 99 ? -0.370 -8.187 1.779 1.00 0.00 99 PHE A O 11
ATOM 18685 N N . SER A 1 100 ? 1.264 -9.645 2.344 1.00 0.00 100 SER A N 11
ATOM 18686 C CA . SER A 1 100 ? 1.059 -9.493 3.774 1.00 0.00 100 SER A CA 11
ATOM 18687 C C . SER A 1 100 ? 1.469 -8.086 4.215 1.00 0.00 100 SER A C 11
ATOM 18688 O O . SER A 1 100 ? 0.814 -7.482 5.063 1.00 0.00 100 SER A O 11
ATOM 18696 N N . PHE A 1 101 ? 2.551 -7.606 3.620 1.00 0.00 101 PHE A N 11
ATOM 18697 C CA . PHE A 1 101 ? 3.056 -6.281 3.941 1.00 0.00 101 PHE A CA 11
ATOM 18698 C C . PHE A 1 101 ? 1.963 -5.223 3.776 1.00 0.00 101 PHE A C 11
ATOM 18699 O O . PHE A 1 101 ? 1.945 -4.227 4.497 1.00 0.00 101 PHE A O 11
ATOM 18716 N N . LEU A 1 102 ? 1.078 -5.476 2.822 1.00 0.00 102 LEU A N 11
ATOM 18717 C CA . LEU A 1 102 ? -0.015 -4.557 2.554 1.00 0.00 102 LEU A CA 11
ATOM 18718 C C . LEU A 1 102 ? -1.237 -4.971 3.375 1.00 0.00 102 LEU A C 11
ATOM 18719 O O . LEU A 1 102 ? -2.079 -4.138 3.706 1.00 0.00 102 LEU A O 11
ATOM 18735 N N . GLY A 1 103 ? -1.296 -6.259 3.681 1.00 0.00 103 GLY A N 11
ATOM 18736 C CA . GLY A 1 103 ? -2.401 -6.795 4.458 1.00 0.00 103 GLY A CA 11
ATOM 18737 C C . GLY A 1 103 ? -3.331 -7.635 3.580 1.00 0.00 103 GLY A C 11
ATOM 18738 O O . GLY A 1 103 ? -4.535 -7.693 3.824 1.00 0.00 103 GLY A O 11
ATOM 18742 N N . LEU A 1 104 ? -2.737 -8.265 2.578 1.00 0.00 104 LEU A N 11
ATOM 18743 C CA . LEU A 1 104 ? -3.497 -9.100 1.663 1.00 0.00 104 LEU A CA 11
ATOM 18744 C C . LEU A 1 104 ? -3.389 -10.561 2.103 1.00 0.00 104 LEU A C 11
ATOM 18745 O O . LEU A 1 104 ? -2.883 -11.401 1.361 1.00 0.00 104 LEU A O 11
ATOM 18761 N N . LYS A 1 105 ? -3.874 -10.820 3.309 1.00 0.00 105 LYS A N 11
ATOM 18762 C CA . LYS A 1 105 ? -3.838 -12.165 3.857 1.00 0.00 105 LYS A CA 11
ATOM 18763 C C . LYS A 1 105 ? -4.482 -12.163 5.245 1.00 0.00 105 LYS A C 11
ATOM 18764 O O . LYS A 1 105 ? -4.267 -11.243 6.031 1.00 0.00 105 LYS A O 11
ATOM 18783 N N . SER A 1 106 ? -5.259 -13.205 5.503 1.00 0.00 106 SER A N 11
ATOM 18784 C CA . SER A 1 106 ? -5.936 -13.335 6.782 1.00 0.00 106 SER A CA 11
ATOM 18785 C C . SER A 1 106 ? -6.829 -12.117 7.028 1.00 0.00 106 SER A C 11
ATOM 18786 O O . SER A 1 106 ? -6.347 -11.061 7.436 1.00 0.00 106 SER A O 11
ATOM 18794 N N . GLY A 1 107 ? -8.115 -12.304 6.769 1.00 0.00 107 GLY A N 11
ATOM 18795 C CA . GLY A 1 107 ? -9.079 -11.233 6.957 1.00 0.00 107 GLY A CA 11
ATOM 18796 C C . GLY A 1 107 ? -10.406 -11.564 6.269 1.00 0.00 107 GLY A C 11
ATOM 18797 O O . GLY A 1 107 ? -10.607 -12.685 5.807 1.00 0.00 107 GLY A O 11
ATOM 18801 N N . PRO A 1 108 ? -11.300 -10.540 6.223 1.00 0.00 108 PRO A N 11
ATOM 18802 C CA . PRO A 1 108 ? -12.601 -10.710 5.600 1.00 0.00 108 PRO A CA 11
ATOM 18803 C C . PRO A 1 108 ? -12.482 -10.720 4.075 1.00 0.00 108 PRO A C 11
ATOM 18804 O O . PRO A 1 108 ? -13.149 -11.504 3.402 1.00 0.00 108 PRO A O 11
ATOM 18815 N N . SER A 1 109 ? -11.627 -9.840 3.574 1.00 0.00 109 SER A N 11
ATOM 18816 C CA . SER A 1 109 ? -11.412 -9.738 2.141 1.00 0.00 109 SER A CA 11
ATOM 18817 C C . SER A 1 109 ? -10.720 -11.001 1.624 1.00 0.00 109 SER A C 11
ATOM 18818 O O . SER A 1 109 ? -9.587 -11.293 2.006 1.00 0.00 109 SER A O 11
ATOM 18826 N N . SER A 1 110 ? -11.430 -11.717 0.765 1.00 0.00 110 SER A N 11
ATOM 18827 C CA . SER A 1 110 ? -10.898 -12.942 0.192 1.00 0.00 110 SER A CA 11
ATOM 18828 C C . SER A 1 110 ? -10.389 -12.679 -1.227 1.00 0.00 110 SER A C 11
ATOM 18829 O O . SER A 1 110 ? -11.078 -12.971 -2.202 1.00 0.00 110 SER A O 11
ATOM 18837 N N . GLY A 1 111 ? -9.185 -12.129 -1.296 1.00 0.00 111 GLY A N 11
ATOM 18838 C CA . GLY A 1 111 ? -8.575 -11.822 -2.579 1.00 0.00 111 GLY A CA 11
ATOM 18839 C C . GLY A 1 111 ? -8.743 -12.987 -3.558 1.00 0.00 111 GLY A C 11
ATOM 18840 O O . GLY A 1 111 ? -9.432 -12.858 -4.568 1.00 0.00 111 GLY A O 11
ATOM 18844 N N . GLY A 1 1 ? -24.030 -9.679 7.734 1.00 0.00 1 GLY A N 12
ATOM 18845 C CA 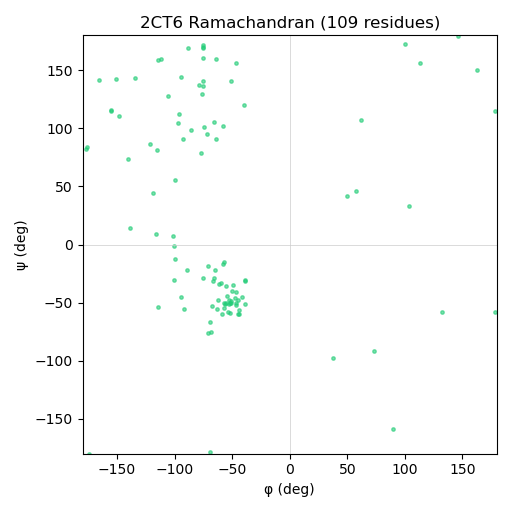. GLY A 1 1 ? -24.532 -9.563 6.375 1.00 0.00 1 GLY A CA 12
ATOM 18846 C C . GLY A 1 1 ? -24.784 -10.942 5.763 1.00 0.00 1 GLY A C 12
ATOM 18847 O O . GLY A 1 1 ? -24.733 -11.954 6.462 1.00 0.00 1 GLY A O 12
ATOM 18851 N N . SER A 1 2 ? -25.051 -10.939 4.466 1.00 0.00 2 SER A N 12
ATOM 18852 C CA . SER A 1 2 ? -25.311 -12.178 3.752 1.00 0.00 2 SER A CA 12
ATOM 18853 C C . SER A 1 2 ? -24.031 -12.672 3.076 1.00 0.00 2 SER A C 12
ATOM 18854 O O . SER A 1 2 ? -23.553 -13.767 3.368 1.00 0.00 2 SER A O 12
ATOM 18862 N N . SER A 1 3 ? -23.511 -11.840 2.185 1.00 0.00 3 SER A N 12
ATOM 18863 C CA . SER A 1 3 ? -22.296 -12.178 1.465 1.00 0.00 3 SER A CA 12
ATOM 18864 C C . SER A 1 3 ? -21.141 -11.297 1.945 1.00 0.00 3 SER A C 12
ATOM 18865 O O . SER A 1 3 ? -21.365 -10.233 2.521 1.00 0.00 3 SER A O 12
ATOM 18873 N N . GLY A 1 4 ? -19.930 -11.772 1.691 1.00 0.00 4 GLY A N 12
ATOM 18874 C CA . GLY A 1 4 ? -18.740 -11.040 2.091 1.00 0.00 4 GLY A CA 12
ATOM 18875 C C . GLY A 1 4 ? -17.661 -11.117 1.009 1.00 0.00 4 GLY A C 12
ATOM 18876 O O . GLY A 1 4 ? -16.978 -12.132 0.879 1.00 0.00 4 GLY A O 12
ATOM 18880 N N . SER A 1 5 ? -17.541 -10.031 0.260 1.00 0.00 5 SER A N 12
ATOM 18881 C CA . SER A 1 5 ? -16.556 -9.962 -0.807 1.00 0.00 5 SER A CA 12
ATOM 18882 C C . SER A 1 5 ? -16.093 -8.517 -0.999 1.00 0.00 5 SER A C 12
ATOM 18883 O O . SER A 1 5 ? -16.585 -7.815 -1.881 1.00 0.00 5 SER A O 12
ATOM 18891 N N . SER A 1 6 ? -15.151 -8.114 -0.158 1.00 0.00 6 SER A N 12
ATOM 18892 C CA . SER A 1 6 ? -14.615 -6.765 -0.224 1.00 0.00 6 SER A CA 12
ATOM 18893 C C . SER A 1 6 ? -13.097 -6.813 -0.407 1.00 0.00 6 SER A C 12
ATOM 18894 O O . SER A 1 6 ? -12.396 -7.473 0.360 1.00 0.00 6 SER A O 12
ATOM 18902 N N . GLY A 1 7 ? -12.633 -6.105 -1.426 1.00 0.00 7 GLY A N 12
ATOM 18903 C CA . GLY A 1 7 ? -11.210 -6.059 -1.719 1.00 0.00 7 GLY A CA 12
ATOM 18904 C C . GLY A 1 7 ? -10.559 -4.829 -1.083 1.00 0.00 7 GLY A C 12
ATOM 18905 O O . GLY A 1 7 ? -11.208 -3.799 -0.909 1.00 0.00 7 GLY A O 12
ATOM 18909 N N . MET A 1 8 ? -9.285 -4.978 -0.753 1.00 0.00 8 MET A N 12
ATOM 18910 C CA . MET A 1 8 ? -8.539 -3.892 -0.140 1.00 0.00 8 MET A CA 12
ATOM 18911 C C . MET A 1 8 ? -7.735 -3.119 -1.188 1.00 0.00 8 MET A C 12
ATOM 18912 O O . MET A 1 8 ? -6.877 -3.688 -1.861 1.00 0.00 8 MET A O 12
ATOM 18926 N N . VAL A 1 9 ? -8.041 -1.834 -1.293 1.00 0.00 9 VAL A N 12
ATOM 18927 C CA . VAL A 1 9 ? -7.358 -0.978 -2.247 1.00 0.00 9 VAL A CA 12
ATOM 18928 C C . VAL A 1 9 ? -6.057 -0.466 -1.626 1.00 0.00 9 VAL A C 12
ATOM 18929 O O . VAL A 1 9 ? -6.083 0.341 -0.699 1.00 0.00 9 VAL A O 12
ATOM 18942 N N . ILE A 1 10 ? -4.949 -0.957 -2.162 1.00 0.00 10 ILE A N 12
ATOM 18943 C CA . ILE A 1 10 ? -3.640 -0.560 -1.672 1.00 0.00 10 ILE A CA 12
ATOM 18944 C C . ILE A 1 10 ? -3.322 0.852 -2.169 1.00 0.00 10 ILE A C 12
ATOM 18945 O O . ILE A 1 10 ? -2.524 1.025 -3.089 1.00 0.00 10 ILE A O 12
ATOM 18961 N N . ARG A 1 11 ? -3.962 1.825 -1.537 1.00 0.00 11 ARG A N 12
ATOM 18962 C CA . ARG A 1 11 ? -3.757 3.216 -1.903 1.00 0.00 11 ARG A CA 12
ATOM 18963 C C . ARG A 1 11 ? -2.270 3.569 -1.835 1.00 0.00 11 ARG A C 12
ATOM 18964 O O . ARG A 1 11 ? -1.716 3.732 -0.749 1.00 0.00 11 ARG A O 12
ATOM 18985 N N . VAL A 1 12 ? -1.665 3.677 -3.009 1.00 0.00 12 VAL A N 12
ATOM 18986 C CA . VAL A 1 12 ? -0.253 4.008 -3.097 1.00 0.00 12 VAL A CA 12
ATOM 18987 C C . VAL A 1 12 ? -0.101 5.499 -3.404 1.00 0.00 12 VAL A C 12
ATOM 18988 O O . VAL A 1 12 ? -0.542 5.968 -4.452 1.00 0.00 12 VAL A O 12
ATOM 19001 N N . PHE A 1 13 ? 0.525 6.202 -2.472 1.00 0.00 13 PHE A N 12
ATOM 19002 C CA . PHE A 1 13 ? 0.741 7.630 -2.630 1.00 0.00 13 PHE A CA 12
ATOM 19003 C C . PHE A 1 13 ? 1.954 7.906 -3.521 1.00 0.00 13 PHE A C 12
ATOM 19004 O O . PHE A 1 13 ? 3.023 7.334 -3.314 1.00 0.00 13 PHE A O 12
ATOM 19021 N N . ILE A 1 14 ? 1.746 8.781 -4.494 1.00 0.00 14 ILE A N 12
ATOM 19022 C CA . ILE A 1 14 ? 2.809 9.140 -5.417 1.00 0.00 14 ILE A CA 12
ATOM 19023 C C . ILE A 1 14 ? 2.803 10.654 -5.633 1.00 0.00 14 ILE A C 12
ATOM 19024 O O . ILE A 1 14 ? 1.742 11.275 -5.667 1.00 0.00 14 ILE A O 12
ATOM 19040 N N . ALA A 1 15 ? 4.000 11.205 -5.773 1.00 0.00 15 ALA A N 12
ATOM 19041 C CA . ALA A 1 15 ? 4.145 12.636 -5.984 1.00 0.00 15 ALA A CA 12
ATOM 19042 C C . ALA A 1 15 ? 4.776 12.883 -7.356 1.00 0.00 15 ALA A C 12
ATOM 19043 O O . ALA A 1 15 ? 5.998 12.938 -7.480 1.00 0.00 15 ALA A O 12
ATOM 19050 N N . SER A 1 16 ? 3.913 13.024 -8.351 1.00 0.00 16 SER A N 12
ATOM 19051 C CA . SER A 1 16 ? 4.370 13.264 -9.709 1.00 0.00 16 SER A CA 12
ATOM 19052 C C . SER A 1 16 ? 4.985 14.661 -9.815 1.00 0.00 16 SER A C 12
ATOM 19053 O O . SER A 1 16 ? 4.469 15.517 -10.532 1.00 0.00 16 SER A O 12
ATOM 19061 N N . SER A 1 17 ? 6.079 14.848 -9.092 1.00 0.00 17 SER A N 12
ATOM 19062 C CA . SER A 1 17 ? 6.770 16.126 -9.095 1.00 0.00 17 SER A CA 12
ATOM 19063 C C . SER A 1 17 ? 7.655 16.246 -7.853 1.00 0.00 17 SER A C 12
ATOM 19064 O O . SER A 1 17 ? 7.373 17.045 -6.961 1.00 0.00 17 SER A O 12
ATOM 19072 N N . SER A 1 18 ? 8.707 15.441 -7.835 1.00 0.00 18 SER A N 12
ATOM 19073 C CA . SER A 1 18 ? 9.634 15.447 -6.717 1.00 0.00 18 SER A CA 12
ATOM 19074 C C . SER A 1 18 ? 11.055 15.720 -7.217 1.00 0.00 18 SER A C 12
ATOM 19075 O O . SER A 1 18 ? 11.728 16.622 -6.721 1.00 0.00 18 SER A O 12
ATOM 19083 N N . GLY A 1 19 ? 11.468 14.923 -8.192 1.00 0.00 19 GLY A N 12
ATOM 19084 C CA . GLY A 1 19 ? 12.795 15.068 -8.764 1.00 0.00 19 GLY A CA 12
ATOM 19085 C C . GLY A 1 19 ? 13.615 13.789 -8.578 1.00 0.00 19 GLY A C 12
ATOM 19086 O O . GLY A 1 19 ? 14.148 13.244 -9.542 1.00 0.00 19 GLY A O 12
ATOM 19090 N N . PHE A 1 20 ? 13.688 13.348 -7.331 1.00 0.00 20 PHE A N 12
ATOM 19091 C CA . PHE A 1 20 ? 14.433 12.143 -7.006 1.00 0.00 20 PHE A CA 12
ATOM 19092 C C . PHE A 1 20 ? 13.883 10.936 -7.767 1.00 0.00 20 PHE A C 12
ATOM 19093 O O . PHE A 1 20 ? 13.037 10.206 -7.253 1.00 0.00 20 PHE A O 12
ATOM 19110 N N . VAL A 1 21 ? 14.386 10.762 -8.980 1.00 0.00 21 VAL A N 12
ATOM 19111 C CA . VAL A 1 21 ? 13.955 9.656 -9.818 1.00 0.00 21 VAL A CA 12
ATOM 19112 C C . VAL A 1 21 ? 13.865 8.385 -8.970 1.00 0.00 21 VAL A C 12
ATOM 19113 O O . VAL A 1 21 ? 12.997 7.544 -9.197 1.00 0.00 21 VAL A O 12
ATOM 19126 N N . ALA A 1 22 ? 14.774 8.286 -8.011 1.00 0.00 22 ALA A N 12
ATOM 19127 C CA . ALA A 1 22 ? 14.808 7.133 -7.129 1.00 0.00 22 ALA A CA 12
ATOM 19128 C C . ALA A 1 22 ? 13.404 6.874 -6.580 1.00 0.00 22 ALA A C 12
ATOM 19129 O O . ALA A 1 22 ? 12.924 5.742 -6.601 1.00 0.00 22 ALA A O 12
ATOM 19136 N N . ILE A 1 23 ? 12.785 7.943 -6.100 1.00 0.00 23 ILE A N 12
ATOM 19137 C CA . ILE A 1 23 ? 11.445 7.846 -5.546 1.00 0.00 23 ILE A CA 12
ATOM 19138 C C . ILE A 1 23 ? 10.484 7.354 -6.630 1.00 0.00 23 ILE A C 12
ATOM 19139 O O . ILE A 1 23 ? 9.658 6.478 -6.381 1.00 0.00 23 ILE A O 12
ATOM 19155 N N . LYS A 1 24 ? 10.624 7.939 -7.811 1.00 0.00 24 LYS A N 12
ATOM 19156 C CA . LYS A 1 24 ? 9.779 7.570 -8.934 1.00 0.00 24 LYS A CA 12
ATOM 19157 C C . LYS A 1 24 ? 9.849 6.056 -9.144 1.00 0.00 24 LYS A C 12
ATOM 19158 O O . LYS A 1 24 ? 8.829 5.372 -9.097 1.00 0.00 24 LYS A O 12
ATOM 19177 N N . LYS A 1 25 ? 11.064 5.579 -9.372 1.00 0.00 25 LYS A N 12
ATOM 19178 C CA . LYS A 1 25 ? 11.280 4.158 -9.590 1.00 0.00 25 LYS A CA 12
ATOM 19179 C C . LYS A 1 25 ? 10.499 3.361 -8.544 1.00 0.00 25 LYS A C 12
ATOM 19180 O O . LYS A 1 25 ? 9.699 2.493 -8.889 1.00 0.00 25 LYS A O 12
ATOM 19199 N N . LYS A 1 26 ? 10.759 3.684 -7.285 1.00 0.00 26 LYS A N 12
ATOM 19200 C CA . LYS A 1 26 ? 10.090 3.009 -6.186 1.00 0.00 26 LYS A CA 12
ATOM 19201 C C . LYS A 1 26 ? 8.585 2.965 -6.460 1.00 0.00 26 LYS A C 12
ATOM 19202 O O . LYS A 1 26 ? 7.978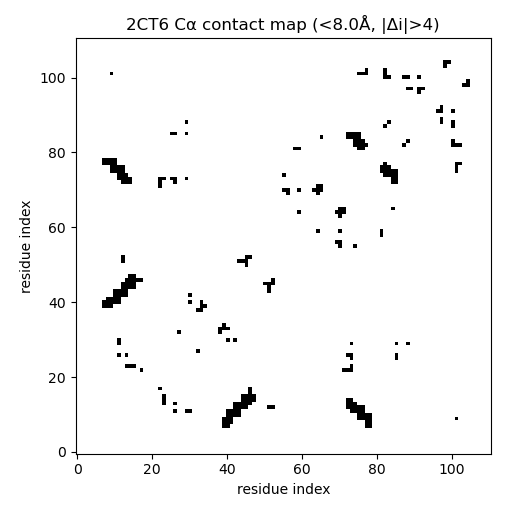 1.896 -6.441 1.00 0.00 26 LYS A O 12
ATOM 19221 N N . GLN A 1 27 ? 8.027 4.141 -6.708 1.00 0.00 27 GLN A N 12
ATOM 19222 C CA . GLN A 1 27 ? 6.605 4.250 -6.986 1.00 0.00 27 GLN A CA 12
ATOM 19223 C C . GLN A 1 27 ? 6.184 3.204 -8.019 1.00 0.00 27 GLN A C 12
ATOM 19224 O O . GLN A 1 27 ? 5.094 2.641 -7.930 1.00 0.00 27 GLN A O 12
ATOM 19238 N N . GLN A 1 28 ? 7.070 2.975 -8.977 1.00 0.00 28 GLN A N 12
ATOM 19239 C CA . GLN A 1 28 ? 6.804 2.006 -10.027 1.00 0.00 28 GLN A CA 12
ATOM 19240 C C . GLN A 1 28 ? 6.856 0.584 -9.463 1.00 0.00 28 GLN A C 12
ATOM 19241 O O . GLN A 1 28 ? 5.847 -0.118 -9.448 1.00 0.00 28 GLN A O 12
ATOM 19255 N N . ASP A 1 29 ? 8.043 0.204 -9.014 1.00 0.00 29 ASP A N 12
ATOM 19256 C CA . ASP A 1 29 ? 8.240 -1.121 -8.450 1.00 0.00 29 ASP A CA 12
ATOM 19257 C C . ASP A 1 29 ? 7.008 -1.510 -7.630 1.00 0.00 29 ASP A C 12
ATOM 19258 O O . ASP A 1 29 ? 6.661 -2.687 -7.544 1.00 0.00 29 ASP A O 12
ATOM 19267 N N . VAL A 1 30 ? 6.382 -0.498 -7.047 1.00 0.00 30 VAL A N 12
ATOM 19268 C CA . VAL A 1 30 ? 5.197 -0.720 -6.236 1.00 0.00 30 VAL A CA 12
ATOM 19269 C C . VAL A 1 30 ? 4.044 -1.169 -7.136 1.00 0.00 30 VAL A C 12
ATOM 19270 O O . VAL A 1 30 ? 3.845 -2.364 -7.346 1.00 0.00 30 VAL A O 12
ATOM 19283 N N . VAL A 1 31 ? 3.316 -0.186 -7.645 1.00 0.00 31 VAL A N 12
ATOM 19284 C CA . VAL A 1 31 ? 2.188 -0.465 -8.518 1.00 0.00 31 VAL A CA 12
ATOM 19285 C C . VAL A 1 31 ? 2.553 -1.610 -9.465 1.00 0.00 31 VAL A C 12
ATOM 19286 O O . VAL A 1 31 ? 1.829 -2.600 -9.555 1.00 0.00 31 VAL A O 12
ATOM 19299 N N . ARG A 1 32 ? 3.676 -1.437 -10.147 1.00 0.00 32 ARG A N 12
ATOM 19300 C CA . ARG A 1 32 ? 4.146 -2.444 -11.083 1.00 0.00 32 ARG A CA 12
ATOM 19301 C C . ARG A 1 32 ? 3.880 -3.846 -10.532 1.00 0.00 32 ARG A C 12
ATOM 19302 O O . ARG A 1 32 ? 3.145 -4.626 -11.137 1.00 0.00 32 ARG A O 12
ATOM 19323 N N . PHE A 1 33 ? 4.492 -4.125 -9.390 1.00 0.00 33 PHE A N 12
ATOM 19324 C CA . PHE A 1 33 ? 4.330 -5.420 -8.751 1.00 0.00 33 PHE A CA 12
ATOM 19325 C C . PHE A 1 33 ? 2.850 -5.771 -8.591 1.00 0.00 33 PHE A C 12
ATOM 19326 O O . PHE A 1 33 ? 2.454 -6.917 -8.800 1.00 0.00 33 PHE A O 12
ATOM 19343 N N . LEU A 1 34 ? 2.072 -4.764 -8.222 1.00 0.00 34 LEU A N 12
ATOM 19344 C CA . LEU A 1 34 ? 0.644 -4.953 -8.031 1.00 0.00 34 LEU A CA 12
ATOM 19345 C C . LEU A 1 34 ? -0.010 -5.259 -9.380 1.00 0.00 34 LEU A C 12
ATOM 19346 O O . LEU A 1 34 ? -0.689 -6.274 -9.528 1.00 0.00 34 LEU A O 12
ATOM 19362 N N . GLU A 1 35 ? 0.217 -4.363 -10.329 1.00 0.00 35 GLU A N 12
ATOM 19363 C CA . GLU A 1 35 ? -0.341 -4.525 -11.661 1.00 0.00 35 GLU A CA 12
ATOM 19364 C C . GLU A 1 35 ? 0.014 -5.904 -12.221 1.00 0.00 35 GLU A C 12
ATOM 19365 O O . GLU A 1 35 ? -0.866 -6.652 -12.642 1.00 0.00 35 GLU A O 12
ATOM 19377 N N . ALA A 1 36 ? 1.306 -6.197 -12.209 1.00 0.00 36 ALA A N 12
ATOM 19378 C CA . ALA A 1 36 ? 1.789 -7.473 -12.711 1.00 0.00 36 ALA A CA 12
ATOM 19379 C C . ALA A 1 36 ? 1.070 -8.608 -11.980 1.00 0.00 36 ALA A C 12
ATOM 19380 O O . ALA A 1 36 ? 0.912 -9.700 -12.525 1.00 0.00 36 ALA A O 12
ATOM 19387 N N . ASN A 1 37 ? 0.653 -8.312 -10.758 1.00 0.00 37 ASN A N 12
ATOM 19388 C CA . ASN A 1 37 ? -0.046 -9.295 -9.947 1.00 0.00 37 ASN A CA 12
ATOM 19389 C C . ASN A 1 37 ? -1.523 -8.910 -9.847 1.00 0.00 37 ASN A C 12
ATOM 19390 O O . ASN A 1 37 ? -2.222 -9.347 -8.933 1.00 0.00 37 ASN A O 12
ATOM 19401 N N . LYS A 1 38 ? -1.956 -8.096 -10.798 1.00 0.00 38 LYS A N 12
ATOM 19402 C CA . LYS A 1 38 ? -3.337 -7.647 -10.829 1.00 0.00 38 LYS A CA 12
ATOM 19403 C C . LYS A 1 38 ? -3.847 -7.484 -9.396 1.00 0.00 38 LYS A C 12
ATOM 19404 O O . LYS A 1 38 ? -4.905 -8.005 -9.046 1.00 0.00 38 LYS A O 12
ATOM 19423 N N . ILE A 1 39 ? -3.071 -6.757 -8.605 1.00 0.00 39 ILE A N 12
ATOM 19424 C CA . ILE A 1 39 ? -3.431 -6.519 -7.217 1.00 0.00 39 ILE A CA 12
ATOM 19425 C C . ILE A 1 39 ? -4.228 -5.216 -7.119 1.00 0.00 39 ILE A C 12
ATOM 19426 O O . ILE A 1 39 ? -4.063 -4.319 -7.944 1.00 0.00 39 ILE A O 12
ATOM 19442 N N . GLU A 1 40 ? -5.076 -5.154 -6.103 1.00 0.00 40 GLU A N 12
ATOM 19443 C CA . GLU A 1 40 ? -5.899 -3.977 -5.886 1.00 0.00 40 GLU A CA 12
ATOM 19444 C C . GLU A 1 40 ? -5.061 -2.847 -5.284 1.00 0.00 40 GLU A C 12
ATOM 19445 O O . GLU A 1 40 ? -4.319 -3.061 -4.327 1.00 0.00 40 GLU A O 12
ATOM 19457 N N . PHE A 1 41 ? -5.208 -1.668 -5.871 1.00 0.00 41 PHE A N 12
ATOM 19458 C CA . PHE A 1 41 ? -4.473 -0.504 -5.405 1.00 0.00 41 PHE A CA 12
ATOM 19459 C C . PHE A 1 41 ? -4.828 0.735 -6.231 1.00 0.00 41 PHE A C 12
ATOM 19460 O O . PHE A 1 41 ? -5.607 0.651 -7.179 1.00 0.00 41 PHE A O 12
ATOM 19477 N N . GLU A 1 42 ? -4.238 1.855 -5.841 1.00 0.00 42 GLU A N 12
ATOM 19478 C CA . GLU A 1 42 ? -4.482 3.109 -6.534 1.00 0.00 42 GLU A CA 12
ATOM 19479 C C . GLU A 1 42 ? -3.311 4.071 -6.318 1.00 0.00 42 GLU A C 12
ATOM 19480 O O . GLU A 1 42 ? -2.659 4.036 -5.275 1.00 0.00 42 GLU A O 12
ATOM 19492 N N . GLU A 1 43 ? -3.081 4.906 -7.320 1.00 0.00 43 GLU A N 12
ATOM 19493 C CA . GLU A 1 43 ? -2.001 5.876 -7.252 1.00 0.00 43 GLU A CA 12
ATOM 19494 C C . GLU A 1 43 ? -2.524 7.219 -6.739 1.00 0.00 43 GLU A C 12
ATOM 19495 O O . GLU A 1 43 ? -2.921 8.076 -7.526 1.00 0.00 43 GLU A O 12
ATOM 19507 N N . VAL A 1 44 ? -2.507 7.359 -5.421 1.00 0.00 44 VAL A N 12
ATOM 19508 C CA . VAL A 1 44 ? -2.975 8.583 -4.793 1.00 0.00 44 VAL A CA 12
ATOM 19509 C C . VAL A 1 44 ? -1.947 9.693 -5.022 1.00 0.00 44 VAL A C 12
ATOM 19510 O O . VAL A 1 44 ? -1.039 9.879 -4.213 1.00 0.00 44 VAL A O 12
ATOM 19523 N N . ASP A 1 45 ? -2.125 10.403 -6.127 1.00 0.00 45 ASP A N 12
ATOM 19524 C CA . ASP A 1 45 ? -1.225 11.490 -6.472 1.00 0.00 45 ASP A CA 12
ATOM 19525 C C . ASP A 1 45 ? -1.234 12.529 -5.349 1.00 0.00 45 ASP A C 12
ATOM 19526 O O . ASP A 1 45 ? -2.127 13.374 -5.288 1.00 0.00 45 ASP A O 12
ATOM 19535 N N . ILE A 1 46 ? -0.231 12.434 -4.489 1.00 0.00 46 ILE A N 12
ATOM 19536 C CA . ILE A 1 46 ? -0.112 13.356 -3.373 1.00 0.00 46 ILE A CA 12
ATOM 19537 C C . ILE A 1 46 ? 0.356 14.718 -3.889 1.00 0.00 46 ILE A C 12
ATOM 19538 O O . ILE A 1 46 ? 0.072 15.748 -3.279 1.00 0.00 46 ILE A O 12
ATOM 19554 N N . THR A 1 47 ? 1.064 14.680 -5.008 1.00 0.00 47 THR A N 12
ATOM 19555 C CA . THR A 1 47 ? 1.574 15.899 -5.613 1.00 0.00 47 THR A CA 12
ATOM 19556 C C . THR A 1 47 ? 0.421 16.835 -5.978 1.00 0.00 47 THR A C 12
ATOM 19557 O O . THR A 1 47 ? 0.456 18.023 -5.659 1.00 0.00 47 THR A O 12
ATOM 19568 N N . MET A 1 48 ? -0.574 16.266 -6.643 1.00 0.00 48 MET A N 12
ATOM 19569 C CA . MET A 1 48 ? -1.736 17.035 -7.055 1.00 0.00 48 MET A CA 12
ATOM 19570 C C . MET A 1 48 ? -2.698 17.245 -5.885 1.00 0.00 48 MET A C 12
ATOM 19571 O O . MET A 1 48 ? -3.230 18.339 -5.702 1.00 0.00 48 MET A O 12
ATOM 19585 N N . SER A 1 49 ? -2.892 16.180 -5.121 1.00 0.00 49 SER A N 12
ATOM 19586 C CA . SER A 1 49 ? -3.781 16.234 -3.973 1.00 0.00 49 SER A CA 12
ATOM 19587 C C . SER A 1 49 ? -2.977 16.510 -2.701 1.00 0.00 49 SER A C 12
ATOM 19588 O O . SER A 1 49 ? -2.568 15.581 -2.007 1.00 0.00 49 SER A O 12
ATOM 19596 N N . GLU A 1 50 ? -2.773 17.792 -2.434 1.00 0.00 50 GLU A N 12
ATOM 19597 C CA . GLU A 1 50 ? -2.025 18.202 -1.258 1.00 0.00 50 GLU A CA 12
ATOM 19598 C C . GLU A 1 50 ? -2.573 17.506 -0.011 1.00 0.00 50 GLU A C 12
ATOM 19599 O O . GLU A 1 50 ? -1.822 16.884 0.738 1.00 0.00 50 GLU A O 12
ATOM 19611 N N . GLU A 1 51 ? -3.879 17.635 0.174 1.00 0.00 51 GLU A N 12
ATOM 19612 C CA . GLU A 1 51 ? -4.537 17.026 1.317 1.00 0.00 51 GLU A CA 12
ATOM 19613 C C . GLU A 1 51 ? -4.022 15.600 1.528 1.00 0.00 51 GLU A C 12
ATOM 19614 O O . GLU A 1 51 ? -3.618 15.240 2.633 1.00 0.00 51 GLU A O 12
ATOM 19626 N N . GLN A 1 52 ? -4.054 14.828 0.452 1.00 0.00 52 GLN A N 12
ATOM 19627 C CA . GLN A 1 52 ? -3.597 13.450 0.506 1.00 0.00 52 GLN A CA 12
ATOM 19628 C C . GLN A 1 52 ? -2.168 13.387 1.049 1.00 0.00 52 GLN A C 12
ATOM 19629 O O . GLN A 1 52 ? -1.854 12.538 1.883 1.00 0.00 52 GLN A O 12
ATOM 19643 N N . ARG A 1 53 ? -1.340 14.295 0.556 1.00 0.00 53 ARG A N 12
ATOM 19644 C CA . ARG A 1 53 ? 0.048 14.353 0.981 1.00 0.00 53 ARG A CA 12
ATOM 19645 C C . ARG A 1 53 ? 0.132 14.640 2.482 1.00 0.00 53 ARG A C 12
ATOM 19646 O O . ARG A 1 53 ? 0.612 13.809 3.251 1.00 0.00 53 ARG A O 12
ATOM 19667 N N . GLN A 1 54 ? -0.344 15.820 2.853 1.00 0.00 54 GLN A N 12
ATOM 19668 C CA . GLN A 1 54 ? -0.329 16.228 4.248 1.00 0.00 54 GLN A CA 12
ATOM 19669 C C . GLN A 1 54 ? -0.763 15.067 5.145 1.00 0.00 54 GLN A C 12
ATOM 19670 O O . GLN A 1 54 ? -0.113 14.776 6.148 1.00 0.00 54 GLN A O 12
ATOM 19684 N N . TRP A 1 55 ? -1.859 14.435 4.751 1.00 0.00 55 TRP A N 12
ATOM 19685 C CA . TRP A 1 55 ? -2.388 13.312 5.507 1.00 0.00 55 TRP A CA 12
ATOM 19686 C C . TRP A 1 55 ? -1.241 12.332 5.763 1.00 0.00 55 TRP A C 12
ATOM 19687 O O . TRP A 1 55 ? -0.966 11.979 6.908 1.00 0.00 55 TRP A O 12
ATOM 19708 N N . MET A 1 56 ? -0.603 11.921 4.677 1.00 0.00 56 MET A N 12
ATOM 19709 C CA . MET A 1 56 ? 0.507 10.989 4.769 1.00 0.00 56 MET A CA 12
ATOM 19710 C C . MET A 1 56 ? 1.518 11.443 5.824 1.00 0.00 56 MET A C 12
ATOM 19711 O O . MET A 1 56 ? 1.880 10.675 6.714 1.00 0.00 56 MET A O 12
ATOM 19725 N N . TYR A 1 57 ? 1.946 12.690 5.689 1.00 0.00 57 TYR A N 12
ATOM 19726 C CA . TYR A 1 57 ? 2.908 13.256 6.619 1.00 0.00 57 TYR A CA 12
ATOM 19727 C C . TYR A 1 57 ? 2.408 13.143 8.061 1.00 0.00 57 TYR A C 12
ATOM 19728 O O . TYR A 1 57 ? 3.185 13.284 9.004 1.00 0.00 57 TYR A O 12
ATOM 19746 N N . LYS A 1 58 ? 1.114 12.890 8.187 1.00 0.00 58 LYS A N 12
ATOM 19747 C CA . LYS A 1 58 ? 0.501 12.756 9.498 1.00 0.00 58 LYS A CA 12
ATOM 19748 C C . LYS A 1 58 ? 0.444 11.276 9.881 1.00 0.00 58 LYS A C 12
ATOM 19749 O O . LYS A 1 58 ? 0.226 10.941 11.044 1.00 0.00 58 LYS A O 12
ATOM 19768 N N . ASN A 1 59 ? 0.643 10.431 8.880 1.00 0.00 59 ASN A N 12
ATOM 19769 C CA . ASN A 1 59 ? 0.617 8.994 9.098 1.00 0.00 59 ASN A CA 12
ATOM 19770 C C . ASN A 1 59 ? 1.993 8.409 8.778 1.00 0.00 59 ASN A C 12
ATOM 19771 O O . ASN A 1 59 ? 2.093 7.357 8.149 1.00 0.00 59 ASN A O 12
ATOM 19782 N N . VAL A 1 60 ? 3.020 9.117 9.225 1.00 0.00 60 VAL A N 12
ATOM 19783 C CA . VAL A 1 60 ? 4.387 8.680 8.994 1.00 0.00 60 VAL A CA 12
ATOM 19784 C C . VAL A 1 60 ? 5.279 9.191 10.127 1.00 0.00 60 VAL A C 12
ATOM 19785 O O . VAL A 1 60 ? 5.431 10.398 10.306 1.00 0.00 60 VAL A O 12
ATOM 19798 N N . PRO A 1 61 ? 5.861 8.221 10.882 1.00 0.00 61 PRO A N 12
ATOM 19799 C CA . PRO A 1 61 ? 6.734 8.560 11.993 1.00 0.00 61 PRO A CA 12
ATOM 19800 C C . PRO A 1 61 ? 8.099 9.037 11.492 1.00 0.00 61 PRO A C 12
ATOM 19801 O O . PRO A 1 61 ? 8.408 8.911 10.308 1.00 0.00 61 PRO A O 12
ATOM 19812 N N . PRO A 1 62 ? 8.900 9.589 12.443 1.00 0.00 62 PRO A N 12
ATOM 19813 C CA . PRO A 1 62 ? 10.224 10.085 12.110 1.00 0.00 62 PRO A CA 12
ATOM 19814 C C . PRO A 1 62 ? 11.206 8.930 11.904 1.00 0.00 62 PRO A C 12
ATOM 19815 O O . PRO A 1 62 ? 12.173 9.059 11.153 1.00 0.00 62 PRO A O 12
ATOM 19826 N N . GLU A 1 63 ? 10.926 7.828 12.583 1.00 0.00 63 GLU A N 12
ATOM 19827 C CA . GLU A 1 63 ? 11.772 6.652 12.484 1.00 0.00 63 GLU A CA 12
ATOM 19828 C C . GLU A 1 63 ? 11.616 6.000 11.109 1.00 0.00 63 GLU A C 12
ATOM 19829 O O . GLU A 1 63 ? 12.467 5.218 10.689 1.00 0.00 63 GLU A O 12
ATOM 19841 N N . LYS A 1 64 ? 10.522 6.345 10.446 1.00 0.00 64 LYS A N 12
ATOM 19842 C CA . LYS A 1 64 ? 10.244 5.803 9.127 1.00 0.00 64 LYS A CA 12
ATOM 19843 C C . LYS A 1 64 ? 10.649 6.827 8.064 1.00 0.00 64 LYS A C 12
ATOM 19844 O O . LYS A 1 64 ? 11.072 6.456 6.970 1.00 0.00 64 LYS A O 12
ATOM 19863 N N . LYS A 1 65 ? 10.504 8.094 8.423 1.00 0.00 65 LYS A N 12
ATOM 19864 C CA . LYS A 1 65 ? 10.850 9.173 7.514 1.00 0.00 65 LYS A CA 12
ATOM 19865 C C . LYS A 1 65 ? 12.140 8.817 6.773 1.00 0.00 65 LYS A C 12
ATOM 19866 O O . LYS A 1 65 ? 13.185 8.627 7.394 1.00 0.00 65 LYS A O 12
ATOM 19885 N N . PRO A 1 66 ? 12.022 8.734 5.420 1.00 0.00 66 PRO A N 12
ATOM 19886 C CA . PRO A 1 66 ? 13.166 8.404 4.588 1.00 0.00 66 PRO A CA 12
ATOM 19887 C C . PRO A 1 66 ? 14.118 9.595 4.467 1.00 0.00 66 PRO A C 12
ATOM 19888 O O . PRO A 1 66 ? 14.065 10.522 5.274 1.00 0.00 66 PRO A O 12
ATOM 19899 N N . THR A 1 67 ? 14.968 9.532 3.452 1.00 0.00 67 THR A N 12
ATOM 19900 C CA . THR A 1 67 ? 15.931 10.594 3.215 1.00 0.00 67 THR A CA 12
ATOM 19901 C C . THR A 1 67 ? 16.532 11.073 4.537 1.00 0.00 67 THR A C 12
ATOM 19902 O O . THR A 1 67 ? 17.478 10.474 5.046 1.00 0.00 67 THR A O 12
ATOM 19913 N N . GLN A 1 68 ? 15.959 12.150 5.056 1.00 0.00 68 GLN A N 12
ATOM 19914 C CA . GLN A 1 68 ? 16.427 12.716 6.309 1.00 0.00 68 GLN A CA 12
ATOM 19915 C C . GLN A 1 68 ? 15.282 13.429 7.030 1.00 0.00 68 GLN A C 12
ATOM 19916 O O . GLN A 1 68 ? 15.046 13.194 8.214 1.00 0.00 68 GLN A O 12
ATOM 19930 N N . GLY A 1 69 ? 14.599 14.287 6.286 1.00 0.00 69 GLY A N 12
ATOM 19931 C CA . GLY A 1 69 ? 13.484 15.036 6.839 1.00 0.00 69 GLY A CA 12
ATOM 19932 C C . GLY A 1 69 ? 12.270 14.980 5.909 1.00 0.00 69 GLY A C 12
ATOM 19933 O O . GLY A 1 69 ? 12.419 14.839 4.696 1.00 0.00 69 GLY A O 12
ATOM 19937 N N . ASN A 1 70 ? 11.096 15.093 6.512 1.00 0.00 70 ASN A N 12
ATOM 19938 C CA . ASN A 1 70 ? 9.858 15.056 5.753 1.00 0.00 70 ASN A CA 12
ATOM 19939 C C . ASN A 1 70 ? 9.730 13.699 5.059 1.00 0.00 70 ASN A C 12
ATOM 19940 O O . ASN A 1 70 ? 10.685 13.215 4.454 1.00 0.00 70 ASN A O 12
ATOM 19951 N N . PRO A 1 71 ? 8.511 13.108 5.174 1.00 0.00 71 PRO A N 12
ATOM 19952 C CA . PRO A 1 71 ? 8.245 11.815 4.565 1.00 0.00 71 PRO A CA 12
ATOM 19953 C C . PRO A 1 71 ? 8.077 11.948 3.050 1.00 0.00 71 PRO A C 12
ATOM 19954 O O . PRO A 1 71 ? 7.429 12.878 2.572 1.00 0.00 71 PRO A O 12
ATOM 19965 N N . LEU A 1 72 ? 8.672 11.003 2.336 1.00 0.00 72 LEU A N 12
ATOM 19966 C CA . LEU A 1 72 ? 8.597 11.002 0.885 1.00 0.00 72 LEU A CA 12
ATOM 19967 C C . LEU A 1 72 ? 8.022 9.667 0.409 1.00 0.00 72 LEU A C 12
ATOM 19968 O O . LEU A 1 72 ? 8.072 8.673 1.132 1.00 0.00 72 LEU A O 12
ATOM 19984 N N . PRO A 1 73 ? 7.474 9.687 -0.836 1.00 0.00 73 PRO A N 12
ATOM 19985 C CA . PRO A 1 73 ? 6.890 8.490 -1.416 1.00 0.00 73 PRO A CA 12
ATOM 19986 C C . PRO A 1 73 ? 7.978 7.516 -1.873 1.00 0.00 73 PRO A C 12
ATOM 19987 O O . PRO A 1 73 ? 9.155 7.870 -1.917 1.00 0.00 73 PRO A O 12
ATOM 19998 N N . PRO A 1 74 ? 7.534 6.276 -2.211 1.00 0.00 74 PRO A N 12
ATOM 19999 C CA . PRO A 1 74 ? 6.122 5.939 -2.132 1.00 0.00 74 PRO A CA 12
ATOM 20000 C C . PRO A 1 74 ? 5.689 5.736 -0.678 1.00 0.00 74 PRO A C 12
ATOM 20001 O O . PRO A 1 74 ? 6.527 5.565 0.205 1.00 0.00 74 PRO A O 12
ATOM 20012 N N . GLN A 1 75 ? 4.379 5.762 -0.476 1.00 0.00 75 GLN A N 12
ATOM 20013 C CA . GLN A 1 75 ? 3.824 5.583 0.854 1.00 0.00 75 GLN A CA 12
ATOM 20014 C C . GLN A 1 75 ? 2.551 4.736 0.789 1.00 0.00 75 GLN A C 12
ATOM 20015 O O . GLN A 1 75 ? 1.444 5.266 0.876 1.00 0.00 75 GLN A O 12
ATOM 20029 N N . ILE A 1 76 ? 2.751 3.435 0.636 1.00 0.00 76 ILE A N 12
ATOM 20030 C CA . ILE A 1 76 ? 1.633 2.511 0.558 1.00 0.00 76 ILE A CA 12
ATOM 20031 C C . ILE A 1 76 ? 0.736 2.697 1.783 1.00 0.00 76 ILE A C 12
ATOM 20032 O O . ILE A 1 76 ? 1.229 2.870 2.897 1.00 0.00 76 ILE A O 12
ATOM 20048 N N . PHE A 1 77 ? -0.565 2.654 1.537 1.00 0.00 77 PHE A N 12
ATOM 20049 C CA . PHE A 1 77 ? -1.535 2.815 2.606 1.00 0.00 77 PHE A CA 12
ATOM 20050 C C . PHE A 1 77 ? -2.805 2.010 2.321 1.00 0.00 77 PHE A C 12
ATOM 20051 O O . PHE A 1 77 ? -3.615 2.399 1.481 1.00 0.00 77 PHE A O 12
ATOM 20068 N N . ASN A 1 78 ? -2.938 0.903 3.037 1.00 0.00 78 ASN A N 12
ATOM 20069 C CA . ASN A 1 78 ? -4.096 0.041 2.872 1.00 0.00 78 ASN A CA 12
ATOM 20070 C C . ASN A 1 78 ? -5.295 0.660 3.592 1.00 0.00 78 ASN A C 12
ATOM 20071 O O . ASN A 1 78 ? -5.482 0.449 4.789 1.00 0.00 78 ASN A O 12
ATOM 20082 N N . GLY A 1 79 ? -6.078 1.412 2.831 1.00 0.00 79 GLY A N 12
ATOM 20083 C CA . GLY A 1 79 ? -7.254 2.063 3.382 1.00 0.00 79 GLY A CA 12
ATOM 20084 C C . GLY A 1 79 ? -6.863 3.275 4.230 1.00 0.00 79 GLY A C 12
ATOM 20085 O O . GLY A 1 79 ? -6.769 4.390 3.719 1.00 0.00 79 GLY A O 12
ATOM 20089 N N . ASP A 1 80 ? -6.647 3.016 5.511 1.00 0.00 80 ASP A N 12
ATOM 20090 C CA . ASP A 1 80 ? -6.268 4.072 6.434 1.00 0.00 80 ASP A CA 12
ATOM 20091 C C . ASP A 1 80 ? -5.207 3.543 7.401 1.00 0.00 80 ASP A C 12
ATOM 20092 O O . ASP A 1 80 ? -4.942 4.155 8.434 1.00 0.00 80 ASP A O 12
ATOM 20101 N N . ARG A 1 81 ? -4.628 2.410 7.031 1.00 0.00 81 ARG A N 12
ATOM 20102 C CA . ARG A 1 81 ? -3.601 1.791 7.852 1.00 0.00 81 ARG A CA 12
ATOM 20103 C C . ARG A 1 81 ? -2.228 1.951 7.196 1.00 0.00 81 ARG A C 12
ATOM 20104 O O . ARG A 1 81 ? -2.033 1.547 6.051 1.00 0.00 81 ARG A O 12
ATOM 20125 N N . TYR A 1 82 ? -1.313 2.542 7.949 1.00 0.00 82 TYR A N 12
ATOM 20126 C CA . TYR A 1 82 ? 0.036 2.761 7.455 1.00 0.00 82 TYR A CA 12
ATOM 20127 C C . TYR A 1 82 ? 0.743 1.432 7.186 1.00 0.00 82 TYR A C 12
ATOM 20128 O O . TYR A 1 82 ? 1.069 0.698 8.118 1.00 0.00 82 TYR A O 12
ATOM 20146 N N . CYS A 1 83 ? 0.961 1.162 5.907 1.00 0.00 83 CYS A N 12
ATOM 20147 C CA . CYS A 1 83 ? 1.624 -0.066 5.503 1.00 0.00 83 CYS A CA 12
ATOM 20148 C C . CYS A 1 83 ? 3.129 0.110 5.711 1.00 0.00 83 CYS A C 12
ATOM 20149 O O . CYS A 1 83 ? 3.698 -0.443 6.652 1.00 0.00 83 CYS A O 12
ATOM 20157 N N . GLY A 1 84 ? 3.732 0.882 4.819 1.00 0.00 84 GLY A N 12
ATOM 20158 C CA . GLY A 1 84 ? 5.160 1.138 4.893 1.00 0.00 84 GLY A CA 12
ATOM 20159 C C . GLY A 1 84 ? 5.690 1.678 3.564 1.00 0.00 84 GLY A C 12
ATOM 20160 O O . GLY A 1 84 ? 5.137 1.384 2.505 1.00 0.00 84 GLY A O 12
ATOM 20164 N N . ASP A 1 85 ? 6.757 2.457 3.661 1.00 0.00 85 ASP A N 12
ATOM 20165 C CA . ASP A 1 85 ? 7.369 3.041 2.480 1.00 0.00 85 ASP A CA 12
ATOM 20166 C C . ASP A 1 85 ? 8.002 1.932 1.638 1.00 0.00 85 ASP A C 12
ATOM 20167 O O . ASP A 1 85 ? 7.989 0.766 2.030 1.00 0.00 85 ASP A O 12
ATOM 20176 N N . TYR A 1 86 ? 8.541 2.334 0.496 1.00 0.00 86 TYR A N 12
ATOM 20177 C CA . TYR A 1 86 ? 9.178 1.388 -0.405 1.00 0.00 86 TYR A CA 12
ATOM 20178 C C . TYR A 1 86 ? 10.095 0.433 0.362 1.00 0.00 86 TYR A C 12
ATOM 20179 O O . TYR A 1 86 ? 10.087 -0.772 0.116 1.00 0.00 86 TYR A O 12
ATOM 20197 N N . ASP A 1 87 ? 10.863 1.007 1.277 1.00 0.00 87 ASP A N 12
ATOM 20198 C CA . ASP A 1 87 ? 11.783 0.222 2.081 1.00 0.00 87 ASP A CA 12
ATOM 20199 C C . ASP A 1 87 ? 11.082 -1.054 2.552 1.00 0.00 87 ASP A C 12
ATOM 20200 O O . ASP A 1 87 ? 11.567 -2.158 2.312 1.00 0.00 87 ASP A O 12
ATOM 20209 N N . SER A 1 88 ? 9.950 -0.859 3.214 1.00 0.00 88 SER A N 12
ATOM 20210 C CA . SER A 1 88 ? 9.177 -1.981 3.720 1.00 0.00 88 SER A CA 12
ATOM 20211 C C . SER A 1 88 ? 8.825 -2.933 2.576 1.00 0.00 88 SER A C 12
ATOM 20212 O O . SER A 1 88 ? 9.181 -4.109 2.610 1.00 0.00 88 SER A O 12
ATOM 20220 N N . PHE A 1 89 ? 8.129 -2.388 1.588 1.00 0.00 89 PHE A N 12
ATOM 20221 C CA . PHE A 1 89 ? 7.724 -3.174 0.435 1.00 0.00 89 PHE A CA 12
ATOM 20222 C C . PHE A 1 89 ? 8.849 -4.110 -0.012 1.00 0.00 89 PHE A C 12
ATOM 20223 O O . PHE A 1 89 ? 8.652 -5.320 -0.110 1.00 0.00 89 PHE A O 12
ATOM 20240 N N . PHE A 1 90 ? 10.003 -3.514 -0.272 1.00 0.00 90 PHE A N 12
ATOM 20241 C CA . PHE A 1 90 ? 11.159 -4.279 -0.707 1.00 0.00 90 PHE A CA 12
ATOM 20242 C C . PHE A 1 90 ? 11.603 -5.265 0.376 1.00 0.00 90 PHE A C 12
ATOM 20243 O O . PHE A 1 90 ? 11.909 -6.420 0.081 1.00 0.00 90 PHE A O 12
ATOM 20260 N N . GLU A 1 91 ? 11.623 -4.774 1.606 1.00 0.00 91 GLU A N 12
ATOM 20261 C CA . GLU A 1 91 ? 12.024 -5.598 2.734 1.00 0.00 91 GLU A CA 12
ATOM 20262 C C . GLU A 1 91 ? 11.156 -6.856 2.808 1.00 0.00 91 GLU A C 12
ATOM 20263 O O . GLU A 1 91 ? 11.522 -7.829 3.465 1.00 0.00 91 GLU A O 12
ATOM 20275 N N . SER A 1 92 ? 10.023 -6.795 2.125 1.00 0.00 92 SER A N 12
ATOM 20276 C CA . SER A 1 92 ? 9.100 -7.917 2.104 1.00 0.00 92 SER A CA 12
ATOM 20277 C C . SER A 1 92 ? 9.288 -8.727 0.820 1.00 0.00 92 SER A C 12
ATOM 20278 O O . SER A 1 92 ? 9.310 -9.956 0.854 1.00 0.00 92 SER A O 12
ATOM 20286 N N . LYS A 1 93 ? 9.420 -8.004 -0.283 1.00 0.00 93 LYS A N 12
ATOM 20287 C CA . LYS A 1 93 ? 9.606 -8.639 -1.576 1.00 0.00 93 LYS A CA 12
ATOM 20288 C C . LYS A 1 93 ? 10.649 -9.751 -1.449 1.00 0.00 93 LYS A C 12
ATOM 20289 O O . LYS A 1 93 ? 10.441 -10.862 -1.934 1.00 0.00 93 LYS A O 12
ATOM 20308 N N . GLU A 1 94 ? 11.750 -9.413 -0.792 1.00 0.00 94 GLU A N 12
ATOM 20309 C CA . GLU A 1 94 ? 12.826 -10.368 -0.594 1.00 0.00 94 GLU A CA 12
ATOM 20310 C C . GLU A 1 94 ? 12.257 -11.741 -0.228 1.00 0.00 94 GLU A C 12
ATOM 20311 O O . GLU A 1 94 ? 12.671 -12.757 -0.784 1.00 0.00 94 GLU A O 12
ATOM 20323 N N . SER A 1 95 ? 11.317 -11.726 0.705 1.00 0.00 95 SER A N 12
ATOM 20324 C CA . SER A 1 95 ? 10.687 -12.957 1.152 1.00 0.00 95 SER A CA 12
ATOM 20325 C C . SER A 1 95 ? 9.401 -13.204 0.361 1.00 0.00 95 SER A C 12
ATOM 20326 O O . SER A 1 95 ? 8.892 -14.323 0.331 1.00 0.00 95 SER A O 12
ATOM 20334 N N . ASN A 1 96 ? 8.913 -12.140 -0.260 1.00 0.00 96 ASN A N 12
ATOM 20335 C CA . ASN A 1 96 ? 7.696 -12.228 -1.050 1.00 0.00 96 ASN A CA 12
ATOM 20336 C C . ASN A 1 96 ? 6.483 -12.139 -0.121 1.00 0.00 96 ASN A C 12
ATOM 20337 O O . ASN A 1 96 ? 5.596 -12.989 -0.170 1.00 0.00 96 ASN A O 12
ATOM 20348 N N . THR A 1 97 ? 6.485 -11.102 0.704 1.00 0.00 97 THR A N 12
ATOM 20349 C CA . THR A 1 97 ? 5.396 -10.891 1.642 1.00 0.00 97 THR A CA 12
ATOM 20350 C C . THR A 1 97 ? 4.612 -9.630 1.274 1.00 0.00 97 THR A C 12
ATOM 20351 O O . THR A 1 97 ? 3.709 -9.221 2.003 1.00 0.00 97 THR A O 12
ATOM 20362 N N . VAL A 1 98 ? 4.985 -9.048 0.144 1.00 0.00 98 VAL A N 12
ATOM 20363 C CA . VAL A 1 98 ? 4.328 -7.842 -0.330 1.00 0.00 98 VAL A CA 12
ATOM 20364 C C . VAL A 1 98 ? 2.831 -7.929 -0.027 1.00 0.00 98 VAL A C 12
ATOM 20365 O O . VAL A 1 98 ? 2.275 -7.051 0.632 1.00 0.00 98 VAL A O 12
ATOM 20378 N N . PHE A 1 99 ? 2.221 -8.995 -0.522 1.00 0.00 99 PHE A N 12
ATOM 20379 C CA . PHE A 1 99 ? 0.799 -9.209 -0.313 1.00 0.00 99 PHE A CA 12
ATOM 20380 C C . PHE A 1 99 ? 0.418 -8.969 1.150 1.00 0.00 99 PHE A C 12
ATOM 20381 O O . PHE A 1 99 ? -0.482 -8.182 1.440 1.00 0.00 99 PHE A O 12
ATOM 20398 N N . SER A 1 100 ? 1.122 -9.663 2.032 1.00 0.00 100 SER A N 12
ATOM 20399 C CA . SER A 1 100 ? 0.869 -9.536 3.457 1.00 0.00 100 SER A CA 12
ATOM 20400 C C . SER A 1 100 ? 1.262 -8.137 3.936 1.00 0.00 100 SER A C 12
ATOM 20401 O O . SER A 1 100 ? 0.508 -7.491 4.662 1.00 0.00 100 SER A O 12
ATOM 20409 N N . PHE A 1 101 ? 2.442 -7.711 3.510 1.00 0.00 101 PHE A N 12
ATOM 20410 C CA . PHE A 1 101 ? 2.945 -6.400 3.886 1.00 0.00 101 PHE A CA 12
ATOM 20411 C C . PHE A 1 101 ? 1.870 -5.327 3.701 1.00 0.00 101 PHE A C 12
ATOM 20412 O O . PHE A 1 101 ? 1.814 -4.362 4.462 1.00 0.00 101 PHE A O 12
ATOM 20429 N N . LEU A 1 102 ? 1.044 -5.531 2.686 1.00 0.00 102 LEU A N 12
ATOM 20430 C CA . LEU A 1 102 ? -0.026 -4.593 2.391 1.00 0.00 102 LEU A CA 12
ATOM 20431 C C . LEU A 1 102 ? -1.305 -5.047 3.099 1.00 0.00 102 LEU A C 12
ATOM 20432 O O . LEU A 1 102 ? -2.176 -4.231 3.397 1.00 0.00 102 LEU A O 12
ATOM 20448 N N . GLY A 1 103 ? -1.377 -6.346 3.346 1.00 0.00 103 GLY A N 12
ATOM 20449 C CA . GLY A 1 103 ? -2.535 -6.918 4.012 1.00 0.00 103 GLY A CA 12
ATOM 20450 C C . GLY A 1 103 ? -3.481 -7.573 3.003 1.00 0.00 103 GLY A C 12
ATOM 20451 O O . GLY A 1 103 ? -4.699 -7.438 3.110 1.00 0.00 103 GLY A O 12
ATOM 20455 N N . LEU A 1 104 ? -2.884 -8.269 2.047 1.00 0.00 104 LEU A N 12
ATOM 20456 C CA . LEU A 1 104 ? -3.657 -8.945 1.019 1.00 0.00 104 LEU A CA 12
ATOM 20457 C C . LEU A 1 104 ? -3.633 -10.453 1.279 1.00 0.00 104 LEU A C 12
ATOM 20458 O O . LEU A 1 104 ? -3.242 -11.230 0.409 1.00 0.00 104 LEU A O 12
ATOM 20474 N N . LYS A 1 105 ? -4.056 -10.822 2.479 1.00 0.00 105 LYS A N 12
ATOM 20475 C CA . LYS A 1 105 ? -4.087 -12.223 2.864 1.00 0.00 105 LYS A CA 12
ATOM 20476 C C . LYS A 1 105 ? -4.967 -12.387 4.105 1.00 0.00 105 LYS A C 12
ATOM 20477 O O . LYS A 1 105 ? -5.182 -11.430 4.848 1.00 0.00 105 LYS A O 12
ATOM 20496 N N . SER A 1 106 ? -5.451 -13.606 4.291 1.00 0.00 106 SER A N 12
ATOM 20497 C CA . SER A 1 106 ? -6.302 -13.907 5.429 1.00 0.00 106 SER A CA 12
ATOM 20498 C C . SER A 1 106 ? -7.571 -13.055 5.374 1.00 0.00 106 SER A C 12
ATOM 20499 O O . SER A 1 106 ? -7.617 -11.965 5.943 1.00 0.00 106 SER A O 12
ATOM 20507 N N . GLY A 1 107 ? -8.571 -13.583 4.684 1.00 0.00 107 GLY A N 12
ATOM 20508 C CA . GLY A 1 107 ? -9.838 -12.884 4.547 1.00 0.00 107 GLY A CA 12
ATOM 20509 C C . GLY A 1 107 ? -10.473 -13.162 3.183 1.00 0.00 107 GLY A C 12
ATOM 20510 O O . GLY A 1 107 ? -10.088 -14.107 2.496 1.00 0.00 107 GLY A O 12
ATOM 20514 N N . PRO A 1 108 ? -11.461 -12.300 2.822 1.00 0.00 108 PRO A N 12
ATOM 20515 C CA . PRO A 1 108 ? -12.153 -12.443 1.553 1.00 0.00 108 PRO A CA 12
ATOM 20516 C C . PRO A 1 108 ? -11.273 -11.975 0.392 1.00 0.00 108 PRO A C 12
ATOM 20517 O O . PRO A 1 108 ? -11.270 -10.794 0.048 1.00 0.00 108 PRO A O 12
ATOM 20528 N N . SER A 1 109 ? -10.548 -12.925 -0.179 1.00 0.00 109 SER A N 12
ATOM 20529 C CA . SER A 1 109 ? -9.666 -12.624 -1.294 1.00 0.00 109 SER A CA 12
ATOM 20530 C C . SER A 1 109 ? -10.141 -13.357 -2.550 1.00 0.00 109 SER A C 12
ATOM 20531 O O . SER A 1 109 ? -10.938 -14.290 -2.464 1.00 0.00 109 SER A O 12
ATOM 20539 N N . SER A 1 110 ? -9.634 -12.905 -3.688 1.00 0.00 110 SER A N 12
ATOM 20540 C CA . SER A 1 110 ? -9.997 -13.506 -4.960 1.00 0.00 110 SER A CA 12
ATOM 20541 C C . SER A 1 110 ? -8.754 -14.082 -5.641 1.00 0.00 110 SER A C 12
ATOM 20542 O O . SER A 1 110 ? -7.934 -13.337 -6.176 1.00 0.00 110 SER A O 12
ATOM 20550 N N . GLY A 1 111 ? -8.653 -15.402 -5.598 1.00 0.00 111 GLY A N 12
ATOM 20551 C CA . GLY A 1 111 ? -7.523 -16.086 -6.205 1.00 0.00 111 GLY A CA 12
ATOM 20552 C C . GLY A 1 111 ? -6.253 -15.889 -5.375 1.00 0.00 111 GLY A C 12
ATOM 20553 O O . GLY A 1 111 ? -5.954 -16.690 -4.490 1.00 0.00 111 GLY A O 12
ATOM 20557 N N . GLY A 1 1 ? -16.588 -21.892 3.984 1.00 0.00 1 GLY A N 13
ATOM 20558 C CA . GLY A 1 1 ? -17.158 -21.033 2.960 1.00 0.00 1 GLY A CA 13
ATOM 20559 C C . GLY A 1 1 ? -17.745 -19.762 3.577 1.00 0.00 1 GLY A C 13
ATOM 20560 O O . GLY A 1 1 ? -18.250 -19.787 4.698 1.00 0.00 1 GLY A O 13
ATOM 20564 N N . SER A 1 2 ? -17.658 -18.680 2.817 1.00 0.00 2 SER A N 13
ATOM 20565 C CA . SER A 1 2 ? -18.174 -17.401 3.275 1.00 0.00 2 SER A CA 13
ATOM 20566 C C . SER A 1 2 ? -18.333 -16.446 2.089 1.00 0.00 2 SER A C 13
ATOM 20567 O O . SER A 1 2 ? -17.736 -16.656 1.035 1.00 0.00 2 SER A O 13
ATOM 20575 N N . SER A 1 3 ? -19.142 -15.419 2.303 1.00 0.00 3 SER A N 13
ATOM 20576 C CA . SER A 1 3 ? -19.387 -14.431 1.265 1.00 0.00 3 SER A CA 13
ATOM 20577 C C . SER A 1 3 ? -18.732 -13.101 1.643 1.00 0.00 3 SER A C 13
ATOM 20578 O O . SER A 1 3 ? -18.584 -12.791 2.824 1.00 0.00 3 SER A O 13
ATOM 20586 N N . GLY A 1 4 ? -18.356 -12.351 0.617 1.00 0.00 4 GLY A N 13
ATOM 20587 C CA . GLY A 1 4 ? -17.720 -11.062 0.827 1.00 0.00 4 GLY A CA 13
ATOM 20588 C C . GLY A 1 4 ? -16.843 -10.683 -0.368 1.00 0.00 4 GLY A C 13
ATOM 20589 O O . GLY A 1 4 ? -15.769 -11.252 -0.559 1.00 0.00 4 GLY A O 13
ATOM 20593 N N . SER A 1 5 ? -17.332 -9.724 -1.141 1.00 0.00 5 SER A N 13
ATOM 20594 C CA . SER A 1 5 ? -16.605 -9.262 -2.311 1.00 0.00 5 SER A CA 13
ATOM 20595 C C . SER A 1 5 ? -16.371 -7.753 -2.220 1.00 0.00 5 SER A C 13
ATOM 20596 O O . SER A 1 5 ? -17.035 -6.976 -2.904 1.00 0.00 5 SER A O 13
ATOM 20604 N N . SER A 1 6 ? -15.424 -7.384 -1.370 1.00 0.00 6 SER A N 13
ATOM 20605 C CA . SER A 1 6 ? -15.093 -5.982 -1.181 1.00 0.00 6 SER A CA 13
ATOM 20606 C C . SER A 1 6 ? -13.780 -5.653 -1.893 1.00 0.00 6 SER A C 13
ATOM 20607 O O . SER A 1 6 ? -13.780 -4.985 -2.925 1.00 0.00 6 SER A O 13
ATOM 20615 N N . GLY A 1 7 ? -12.692 -6.139 -1.313 1.00 0.00 7 GLY A N 13
ATOM 20616 C CA . GLY A 1 7 ? -11.374 -5.905 -1.879 1.00 0.00 7 GLY A CA 13
ATOM 20617 C C . GLY A 1 7 ? -10.716 -4.677 -1.247 1.00 0.00 7 GLY A C 13
ATOM 20618 O O . GLY A 1 7 ? -11.355 -3.638 -1.088 1.00 0.00 7 GLY A O 13
ATOM 20622 N N . MET A 1 8 ? -9.446 -4.837 -0.904 1.00 0.00 8 MET A N 13
ATOM 20623 C CA . MET A 1 8 ? -8.694 -3.754 -0.293 1.00 0.00 8 MET A CA 13
ATOM 20624 C C . MET A 1 8 ? -7.870 -3.000 -1.338 1.00 0.00 8 MET A C 13
ATOM 20625 O O . MET A 1 8 ? -7.118 -3.609 -2.098 1.00 0.00 8 MET A O 13
ATOM 20639 N N . VAL A 1 9 ? -8.038 -1.686 -1.343 1.00 0.00 9 VAL A N 13
ATOM 20640 C CA . VAL A 1 9 ? -7.319 -0.843 -2.283 1.00 0.00 9 VAL A CA 13
ATOM 20641 C C . VAL A 1 9 ? -6.016 -0.366 -1.639 1.00 0.00 9 VAL A C 13
ATOM 20642 O O . VAL A 1 9 ? -6.038 0.420 -0.693 1.00 0.00 9 VAL A O 13
ATOM 20655 N N . ILE A 1 10 ? -4.911 -0.861 -2.178 1.00 0.00 10 ILE A N 13
ATOM 20656 C CA . ILE A 1 10 ? -3.601 -0.495 -1.668 1.00 0.00 10 ILE A CA 13
ATOM 20657 C C . ILE A 1 10 ? -3.253 0.919 -2.137 1.00 0.00 10 ILE A C 13
ATOM 20658 O O . ILE A 1 10 ? -2.478 1.092 -3.077 1.00 0.00 10 ILE A O 13
ATOM 20674 N N . ARG A 1 11 ? -3.842 1.895 -1.461 1.00 0.00 11 ARG A N 13
ATOM 20675 C CA . ARG A 1 11 ? -3.603 3.288 -1.797 1.00 0.00 11 ARG A CA 13
ATOM 20676 C C . ARG A 1 11 ? -2.106 3.598 -1.744 1.00 0.00 11 ARG A C 13
ATOM 20677 O O . ARG A 1 11 ? -1.542 3.769 -0.664 1.00 0.00 11 ARG A O 13
ATOM 20698 N N . VAL A 1 12 ? -1.505 3.662 -2.923 1.00 0.00 12 VAL A N 13
ATOM 20699 C CA . VAL A 1 12 ? -0.084 3.949 -3.024 1.00 0.00 12 VAL A CA 13
ATOM 20700 C C . VAL A 1 12 ? 0.111 5.433 -3.341 1.00 0.00 12 VAL A C 13
ATOM 20701 O O . VAL A 1 12 ? -0.094 5.861 -4.476 1.00 0.00 12 VAL A O 13
ATOM 20714 N N . PHE A 1 13 ? 0.504 6.177 -2.318 1.00 0.00 13 PHE A N 13
ATOM 20715 C CA . PHE A 1 13 ? 0.730 7.604 -2.473 1.00 0.00 13 PHE A CA 13
ATOM 20716 C C . PHE A 1 13 ? 1.986 7.874 -3.303 1.00 0.00 13 PHE A C 13
ATOM 20717 O O . PHE A 1 13 ? 3.035 7.280 -3.059 1.00 0.00 13 PHE A O 13
ATOM 20734 N N . ILE A 1 14 ? 1.838 8.770 -4.268 1.00 0.00 14 ILE A N 13
ATOM 20735 C CA . ILE A 1 14 ? 2.948 9.126 -5.135 1.00 0.00 14 ILE A CA 13
ATOM 20736 C C . ILE A 1 14 ? 2.961 10.642 -5.344 1.00 0.00 14 ILE A C 13
ATOM 20737 O O . ILE A 1 14 ? 1.914 11.286 -5.309 1.00 0.00 14 ILE A O 13
ATOM 20753 N N . ALA A 1 15 ? 4.159 11.167 -5.555 1.00 0.00 15 ALA A N 13
ATOM 20754 C CA . ALA A 1 15 ? 4.323 12.595 -5.769 1.00 0.00 15 ALA A CA 13
ATOM 20755 C C . ALA A 1 15 ? 4.893 12.835 -7.168 1.00 0.00 15 ALA A C 13
ATOM 20756 O O . ALA A 1 15 ? 6.086 13.092 -7.321 1.00 0.00 15 ALA A O 13
ATOM 20763 N N . SER A 1 16 ? 4.013 12.742 -8.155 1.00 0.00 16 SER A N 13
ATOM 20764 C CA . SER A 1 16 ? 4.414 12.946 -9.537 1.00 0.00 16 SER A CA 13
ATOM 20765 C C . SER A 1 16 ? 5.427 14.089 -9.625 1.00 0.00 16 SER A C 13
ATOM 20766 O O . SER A 1 16 ? 6.299 14.086 -10.492 1.00 0.00 16 SER A O 13
ATOM 20774 N N . SER A 1 17 ? 5.278 15.040 -8.714 1.00 0.00 17 SER A N 13
ATOM 20775 C CA . SER A 1 17 ? 6.169 16.187 -8.678 1.00 0.00 17 SER A CA 13
ATOM 20776 C C . SER A 1 17 ? 6.995 16.168 -7.390 1.00 0.00 17 SER A C 13
ATOM 20777 O O . SER A 1 17 ? 6.609 16.775 -6.392 1.00 0.00 17 SER A O 13
ATOM 20785 N N . SER A 1 18 ? 8.116 15.465 -7.454 1.00 0.00 18 SER A N 13
ATOM 20786 C CA . SER A 1 18 ? 9.000 15.359 -6.306 1.00 0.00 18 SER A CA 13
ATOM 20787 C C . SER A 1 18 ? 10.397 15.865 -6.671 1.00 0.00 18 SER A C 13
ATOM 20788 O O . SER A 1 18 ? 10.897 16.811 -6.065 1.00 0.00 18 SER A O 13
ATOM 20796 N N . GLY A 1 19 ? 10.987 15.211 -7.661 1.00 0.00 19 GLY A N 13
ATOM 20797 C CA . GLY A 1 19 ? 12.317 15.582 -8.115 1.00 0.00 19 GLY A CA 13
ATOM 20798 C C . GLY A 1 19 ? 13.301 14.425 -7.933 1.00 0.00 19 GLY A C 13
ATOM 20799 O O . GLY A 1 19 ? 14.335 14.375 -8.597 1.00 0.00 19 GLY A O 13
ATOM 20803 N N . PHE A 1 20 ? 12.945 13.524 -7.029 1.00 0.00 20 PHE A N 13
ATOM 20804 C CA . PHE A 1 20 ? 13.785 12.371 -6.750 1.00 0.00 20 PHE A CA 13
ATOM 20805 C C . PHE A 1 20 ? 13.437 11.204 -7.676 1.00 0.00 20 PHE A C 13
ATOM 20806 O O . PHE A 1 20 ? 12.669 10.318 -7.302 1.00 0.00 20 PHE A O 13
ATOM 20823 N N . VAL A 1 21 ? 14.018 11.240 -8.866 1.00 0.00 21 VAL A N 13
ATOM 20824 C CA . VAL A 1 21 ? 13.779 10.196 -9.848 1.00 0.00 21 VAL A CA 13
ATOM 20825 C C . VAL A 1 21 ? 13.830 8.831 -9.157 1.00 0.00 21 VAL A C 13
ATOM 20826 O O . VAL A 1 21 ? 13.039 7.943 -9.471 1.00 0.00 21 VAL A O 13
ATOM 20839 N N . ALA A 1 22 ? 14.768 8.707 -8.230 1.00 0.00 22 ALA A N 13
ATOM 20840 C CA . ALA A 1 22 ? 14.932 7.466 -7.492 1.00 0.00 22 ALA A CA 13
ATOM 20841 C C . ALA A 1 22 ? 13.585 7.051 -6.896 1.00 0.00 22 ALA A C 13
ATOM 20842 O O . ALA A 1 22 ? 13.192 5.889 -6.992 1.00 0.00 22 ALA A O 13
ATOM 20849 N N . ILE A 1 23 ? 12.916 8.023 -6.293 1.00 0.00 23 ILE A N 13
ATOM 20850 C CA . ILE A 1 23 ? 11.622 7.773 -5.681 1.00 0.00 23 ILE A CA 13
ATOM 20851 C C . ILE A 1 23 ? 10.624 7.353 -6.762 1.00 0.00 23 ILE A C 13
ATOM 20852 O O . ILE A 1 23 ? 9.907 6.367 -6.601 1.00 0.00 23 ILE A O 13
ATOM 20868 N N . LYS A 1 24 ? 10.610 8.124 -7.840 1.00 0.00 24 LYS A N 13
ATOM 20869 C CA . LYS A 1 24 ? 9.711 7.845 -8.947 1.00 0.00 24 LYS A CA 13
ATOM 20870 C C . LYS A 1 24 ? 9.873 6.385 -9.374 1.00 0.00 24 LYS A C 13
ATOM 20871 O O . LYS A 1 24 ? 8.890 5.712 -9.682 1.00 0.00 24 LYS A O 13
ATOM 20890 N N . LYS A 1 25 ? 11.120 5.937 -9.378 1.00 0.00 25 LYS A N 13
ATOM 20891 C CA . LYS A 1 25 ? 11.422 4.569 -9.762 1.00 0.00 25 LYS A CA 13
ATOM 20892 C C . LYS A 1 25 ? 10.678 3.607 -8.834 1.00 0.00 25 LYS A C 13
ATOM 20893 O O . LYS A 1 25 ? 9.856 2.812 -9.287 1.00 0.00 25 LYS A O 13
ATOM 20912 N N . LYS A 1 26 ? 10.993 3.710 -7.551 1.00 0.00 26 LYS A N 13
ATOM 20913 C CA . LYS A 1 26 ? 10.364 2.860 -6.555 1.00 0.00 26 LYS A CA 13
ATOM 20914 C C . LYS A 1 26 ? 8.848 2.883 -6.755 1.00 0.00 26 LYS A C 13
ATOM 20915 O O . LYS A 1 26 ? 8.216 1.833 -6.866 1.00 0.00 26 LYS A O 13
ATOM 20934 N N . GLN A 1 27 ? 8.306 4.092 -6.793 1.00 0.00 27 GLN A N 13
ATOM 20935 C CA . GLN A 1 27 ? 6.876 4.265 -6.977 1.00 0.00 27 GLN A CA 13
ATOM 20936 C C . GLN A 1 27 ? 6.345 3.257 -7.998 1.00 0.00 27 GLN A C 13
ATOM 20937 O O . GLN A 1 27 ? 5.227 2.763 -7.865 1.00 0.00 27 GLN A O 13
ATOM 20951 N N . GLN A 1 28 ? 7.174 2.981 -8.995 1.00 0.00 28 GLN A N 13
ATOM 20952 C CA . GLN A 1 28 ? 6.802 2.040 -10.038 1.00 0.00 28 GLN A CA 13
ATOM 20953 C C . GLN A 1 28 ? 6.823 0.610 -9.495 1.00 0.00 28 GLN A C 13
ATOM 20954 O O . GLN A 1 28 ? 5.775 -0.017 -9.346 1.00 0.00 28 GLN A O 13
ATOM 20968 N N . ASP A 1 29 ? 8.028 0.135 -9.214 1.00 0.00 29 ASP A N 13
ATOM 20969 C CA . ASP A 1 29 ? 8.199 -1.209 -8.690 1.00 0.00 29 ASP A CA 13
ATOM 20970 C C . ASP A 1 29 ? 7.043 -1.533 -7.742 1.00 0.00 29 ASP A C 13
ATOM 20971 O O . ASP A 1 29 ? 6.604 -2.680 -7.660 1.00 0.00 29 ASP A O 13
ATOM 20980 N N . VAL A 1 30 ? 6.582 -0.503 -7.048 1.00 0.00 30 VAL A N 13
ATOM 20981 C CA . VAL A 1 30 ? 5.486 -0.664 -6.108 1.00 0.00 30 VAL A CA 13
ATOM 20982 C C . VAL A 1 30 ? 4.231 -1.104 -6.865 1.00 0.00 30 VAL A C 13
ATOM 20983 O O . VAL A 1 30 ? 3.749 -2.220 -6.678 1.00 0.00 30 VAL A O 13
ATOM 20996 N N . VAL A 1 31 ? 3.739 -0.204 -7.703 1.00 0.00 31 VAL A N 13
ATOM 20997 C CA . VAL A 1 31 ? 2.549 -0.485 -8.489 1.00 0.00 31 VAL A CA 13
ATOM 20998 C C . VAL A 1 31 ? 2.846 -1.626 -9.464 1.00 0.00 31 VAL A C 13
ATOM 20999 O O . VAL A 1 31 ? 2.064 -2.569 -9.578 1.00 0.00 31 VAL A O 13
ATOM 21012 N N . ARG A 1 32 ? 3.977 -1.503 -10.142 1.00 0.00 32 ARG A N 13
ATOM 21013 C CA . ARG A 1 32 ? 4.386 -2.513 -11.104 1.00 0.00 32 ARG A CA 13
ATOM 21014 C C . ARG A 1 32 ? 4.037 -3.910 -10.588 1.00 0.00 32 ARG A C 13
ATOM 21015 O O . ARG A 1 32 ? 3.376 -4.684 -11.278 1.00 0.00 32 ARG A O 13
ATOM 21036 N N . PHE A 1 33 ? 4.497 -4.191 -9.377 1.00 0.00 33 PHE A N 13
ATOM 21037 C CA . PHE A 1 33 ? 4.241 -5.482 -8.760 1.00 0.00 33 PHE A CA 13
ATOM 21038 C C . PHE A 1 33 ? 2.739 -5.751 -8.655 1.00 0.00 33 PHE A C 13
ATOM 21039 O O . PHE A 1 33 ? 2.266 -6.816 -9.048 1.00 0.00 33 PHE A O 13
ATOM 21056 N N . LEU A 1 34 ? 2.030 -4.766 -8.122 1.00 0.00 34 LEU A N 13
ATOM 21057 C CA . LEU A 1 34 ? 0.591 -4.884 -7.959 1.00 0.00 34 LEU A CA 13
ATOM 21058 C C . LEU A 1 34 ? -0.057 -5.095 -9.329 1.00 0.00 34 LEU A C 13
ATOM 21059 O O . LEU A 1 34 ? -0.912 -5.965 -9.488 1.00 0.00 34 LEU A O 13
ATOM 21075 N N . GLU A 1 35 ? 0.374 -4.284 -10.284 1.00 0.00 35 GLU A N 13
ATOM 21076 C CA . GLU A 1 35 ? -0.153 -4.371 -11.635 1.00 0.00 35 GLU A CA 13
ATOM 21077 C C . GLU A 1 35 ? 0.141 -5.749 -12.232 1.00 0.00 35 GLU A C 13
ATOM 21078 O O . GLU A 1 35 ? -0.745 -6.385 -12.800 1.00 0.00 35 GLU A O 13
ATOM 21090 N N . ALA A 1 36 ? 1.388 -6.169 -12.082 1.00 0.00 36 ALA A N 13
ATOM 21091 C CA . ALA A 1 36 ? 1.810 -7.460 -12.599 1.00 0.00 36 ALA A CA 13
ATOM 21092 C C . ALA A 1 36 ? 1.130 -8.572 -11.798 1.00 0.00 36 ALA A C 13
ATOM 21093 O O . ALA A 1 36 ? 0.984 -9.692 -12.286 1.00 0.00 36 ALA A O 13
ATOM 21100 N N . ASN A 1 37 ? 0.732 -8.225 -10.583 1.00 0.00 37 ASN A N 13
ATOM 21101 C CA . ASN A 1 37 ? 0.071 -9.180 -9.711 1.00 0.00 37 ASN A CA 13
ATOM 21102 C C . ASN A 1 37 ? -1.436 -8.911 -9.716 1.00 0.00 37 ASN A C 13
ATOM 21103 O O . ASN A 1 37 ? -2.180 -9.511 -8.942 1.00 0.00 37 ASN A O 13
ATOM 21114 N N . LYS A 1 38 ? -1.840 -8.009 -10.598 1.00 0.00 38 LYS A N 13
ATOM 21115 C CA . LYS A 1 38 ? -3.244 -7.654 -10.715 1.00 0.00 38 LYS A CA 13
ATOM 21116 C C . LYS A 1 38 ? -3.827 -7.429 -9.318 1.00 0.00 38 LYS A C 13
ATOM 21117 O O . LYS A 1 38 ? -4.942 -7.862 -9.030 1.00 0.00 38 LYS A O 13
ATOM 21136 N N . ILE A 1 39 ? -3.046 -6.754 -8.488 1.00 0.00 39 ILE A N 13
ATOM 21137 C CA . ILE A 1 39 ? -3.471 -6.467 -7.128 1.00 0.00 39 ILE A CA 13
ATOM 21138 C C . ILE A 1 39 ? -4.192 -5.118 -7.098 1.00 0.00 39 ILE A C 13
ATOM 21139 O O . ILE A 1 39 ? -3.868 -4.219 -7.873 1.00 0.00 39 ILE A O 13
ATOM 21155 N N . GLU A 1 40 ? -5.156 -5.018 -6.195 1.00 0.00 40 GLU A N 13
ATOM 21156 C CA . GLU A 1 40 ? -5.926 -3.794 -6.054 1.00 0.00 40 GLU A CA 13
ATOM 21157 C C . GLU A 1 40 ? -5.072 -2.702 -5.406 1.00 0.00 40 GLU A C 13
ATOM 21158 O O . GLU A 1 40 ? -4.350 -2.962 -4.445 1.00 0.00 40 GLU A O 13
ATOM 21170 N N . PHE A 1 41 ? -5.184 -1.503 -5.959 1.00 0.00 41 PHE A N 13
ATOM 21171 C CA . PHE A 1 41 ? -4.431 -0.370 -5.447 1.00 0.00 41 PHE A CA 13
ATOM 21172 C C . PHE A 1 41 ? -4.741 0.899 -6.244 1.00 0.00 41 PHE A C 13
ATOM 21173 O O . PHE A 1 41 ? -5.430 0.845 -7.261 1.00 0.00 41 PHE A O 13
ATOM 21190 N N . GLU A 1 42 ? -4.216 2.011 -5.751 1.00 0.00 42 GLU A N 13
ATOM 21191 C CA . GLU A 1 42 ? -4.428 3.292 -6.404 1.00 0.00 42 GLU A CA 13
ATOM 21192 C C . GLU A 1 42 ? -3.233 4.216 -6.161 1.00 0.00 42 GLU A C 13
ATOM 21193 O O . GLU A 1 42 ? -2.663 4.225 -5.071 1.00 0.00 42 GLU A O 13
ATOM 21205 N N . GLU A 1 43 ? -2.889 4.971 -7.194 1.00 0.00 43 GLU A N 13
ATOM 21206 C CA . GLU A 1 43 ? -1.773 5.896 -7.106 1.00 0.00 43 GLU A CA 13
ATOM 21207 C C . GLU A 1 43 ? -2.250 7.257 -6.594 1.00 0.00 43 GLU A C 13
ATOM 21208 O O . GLU A 1 43 ? -2.565 8.145 -7.385 1.00 0.00 43 GLU A O 13
ATOM 21220 N N . VAL A 1 44 ? -2.289 7.377 -5.275 1.00 0.00 44 VAL A N 13
ATOM 21221 C CA . VAL A 1 44 ? -2.722 8.615 -4.649 1.00 0.00 44 VAL A CA 13
ATOM 21222 C C . VAL A 1 44 ? -1.674 9.701 -4.898 1.00 0.00 44 VAL A C 13
ATOM 21223 O O . VAL A 1 44 ? -0.710 9.823 -4.144 1.00 0.00 44 VAL A O 13
ATOM 21236 N N . ASP A 1 45 ? -1.899 10.464 -5.958 1.00 0.00 45 ASP A N 13
ATOM 21237 C CA . ASP A 1 45 ? -0.986 11.536 -6.315 1.00 0.00 45 ASP A CA 13
ATOM 21238 C C . ASP A 1 45 ? -0.998 12.598 -5.214 1.00 0.00 45 ASP A C 13
ATOM 21239 O O . ASP A 1 45 ? -1.861 13.474 -5.199 1.00 0.00 45 ASP A O 13
ATOM 21248 N N . ILE A 1 46 ? -0.028 12.486 -4.317 1.00 0.00 46 ILE A N 13
ATOM 21249 C CA . ILE A 1 46 ? 0.084 13.425 -3.215 1.00 0.00 46 ILE A CA 13
ATOM 21250 C C . ILE A 1 46 ? 0.475 14.801 -3.760 1.00 0.00 46 ILE A C 13
ATOM 21251 O O . ILE A 1 46 ? 0.049 15.826 -3.230 1.00 0.00 46 ILE A O 13
ATOM 21267 N N . THR A 1 47 ? 1.280 14.778 -4.812 1.00 0.00 47 THR A N 13
ATOM 21268 C CA . THR A 1 47 ? 1.733 16.010 -5.434 1.00 0.00 47 THR A CA 13
ATOM 21269 C C . THR A 1 47 ? 0.536 16.848 -5.891 1.00 0.00 47 THR A C 13
ATOM 21270 O O . THR A 1 47 ? 0.500 18.057 -5.671 1.00 0.00 47 THR A O 13
ATOM 21281 N N . MET A 1 48 ? -0.414 16.171 -6.519 1.00 0.00 48 MET A N 13
ATOM 21282 C CA . MET A 1 48 ? -1.608 16.837 -7.009 1.00 0.00 48 MET A CA 13
ATOM 21283 C C . MET A 1 48 ? -2.533 17.224 -5.854 1.00 0.00 48 MET A C 13
ATOM 21284 O O . MET A 1 48 ? -2.984 18.366 -5.770 1.00 0.00 48 MET A O 13
ATOM 21298 N N . SER A 1 49 ? -2.788 16.252 -4.991 1.00 0.00 49 SER A N 13
ATOM 21299 C CA . SER A 1 49 ? -3.651 16.477 -3.844 1.00 0.00 49 SER A CA 13
ATOM 21300 C C . SER A 1 49 ? -2.807 16.786 -2.606 1.00 0.00 49 SER A C 13
ATOM 21301 O O . SER A 1 49 ? -2.152 15.899 -2.059 1.00 0.00 49 SER A O 13
ATOM 21309 N N . GLU A 1 50 ? -2.848 18.047 -2.200 1.00 0.00 50 GLU A N 13
ATOM 21310 C CA . GLU A 1 50 ? -2.095 18.484 -1.037 1.00 0.00 50 GLU A CA 13
ATOM 21311 C C . GLU A 1 50 ? -2.590 17.763 0.218 1.00 0.00 50 GLU A C 13
ATOM 21312 O O . GLU A 1 50 ? -1.791 17.349 1.056 1.00 0.00 50 GLU A O 13
ATOM 21324 N N . GLU A 1 51 ? -3.906 17.633 0.307 1.00 0.00 51 GLU A N 13
ATOM 21325 C CA . GLU A 1 51 ? -4.517 16.969 1.446 1.00 0.00 51 GLU A CA 13
ATOM 21326 C C . GLU A 1 51 ? -3.867 15.603 1.674 1.00 0.00 51 GLU A C 13
ATOM 21327 O O . GLU A 1 51 ? -3.193 15.392 2.681 1.00 0.00 51 GLU A O 13
ATOM 21339 N N . GLN A 1 52 ? -4.095 14.709 0.723 1.00 0.00 52 GLN A N 13
ATOM 21340 C CA . GLN A 1 52 ? -3.540 13.368 0.808 1.00 0.00 52 GLN A CA 13
ATOM 21341 C C . GLN A 1 52 ? -2.122 13.416 1.379 1.00 0.00 52 GLN A C 13
ATOM 21342 O O . GLN A 1 52 ? -1.841 12.797 2.405 1.00 0.00 52 GLN A O 13
ATOM 21356 N N . ARG A 1 53 ? -1.265 14.155 0.691 1.00 0.00 53 ARG A N 13
ATOM 21357 C CA . ARG A 1 53 ? 0.117 14.291 1.117 1.00 0.00 53 ARG A CA 13
ATOM 21358 C C . ARG A 1 53 ? 0.184 14.590 2.616 1.00 0.00 53 ARG A C 13
ATOM 21359 O O . ARG A 1 53 ? 0.876 13.898 3.361 1.00 0.00 53 ARG A O 13
ATOM 21380 N N . GLN A 1 54 ? -0.546 15.622 3.014 1.00 0.00 54 GLN A N 13
ATOM 21381 C CA . GLN A 1 54 ? -0.579 16.020 4.411 1.00 0.00 54 GLN A CA 13
ATOM 21382 C C . GLN A 1 54 ? -0.888 14.814 5.300 1.00 0.00 54 GLN A C 13
ATOM 21383 O O . GLN A 1 54 ? -0.108 14.480 6.192 1.00 0.00 54 GLN A O 13
ATOM 21397 N N . TRP A 1 55 ? -2.026 14.193 5.027 1.00 0.00 55 TRP A N 13
ATOM 21398 C CA . TRP A 1 55 ? -2.447 13.032 5.791 1.00 0.00 55 TRP A CA 13
ATOM 21399 C C . TRP A 1 55 ? -1.268 12.058 5.860 1.00 0.00 55 TRP A C 13
ATOM 21400 O O . TRP A 1 55 ? -0.935 11.556 6.932 1.00 0.00 55 TRP A O 13
ATOM 21421 N N . MET A 1 56 ? -0.670 11.821 4.702 1.00 0.00 56 MET A N 13
ATOM 21422 C CA . MET A 1 56 ? 0.464 10.917 4.617 1.00 0.00 56 MET A CA 13
ATOM 21423 C C . MET A 1 56 ? 1.564 11.322 5.601 1.00 0.00 56 MET A C 13
ATOM 21424 O O . MET A 1 56 ? 2.164 10.469 6.253 1.00 0.00 56 MET A O 13
ATOM 21438 N N . TYR A 1 57 ? 1.794 12.625 5.677 1.00 0.00 57 TYR A N 13
ATOM 21439 C CA . TYR A 1 57 ? 2.811 13.154 6.571 1.00 0.00 57 TYR A CA 13
ATOM 21440 C C . TYR A 1 57 ? 2.364 13.053 8.031 1.00 0.00 57 TYR A C 13
ATOM 21441 O O . TYR A 1 57 ? 3.116 13.400 8.939 1.00 0.00 57 TYR A O 13
ATOM 21459 N N . LYS A 1 58 ? 1.140 12.576 8.210 1.00 0.00 58 LYS A N 13
ATOM 21460 C CA . LYS A 1 58 ? 0.584 12.425 9.544 1.00 0.00 58 LYS A CA 13
ATOM 21461 C C . LYS A 1 58 ? 0.557 10.942 9.916 1.00 0.00 58 LYS A C 13
ATOM 21462 O O . LYS A 1 58 ? 0.383 10.593 11.082 1.00 0.00 58 LYS A O 13
ATOM 21481 N N . ASN A 1 59 ? 0.731 10.107 8.901 1.00 0.00 59 ASN A N 13
ATOM 21482 C CA . ASN A 1 59 ? 0.729 8.669 9.107 1.00 0.00 59 ASN A CA 13
ATOM 21483 C C . ASN A 1 59 ? 2.107 8.105 8.757 1.00 0.00 59 ASN A C 13
ATOM 21484 O O . ASN A 1 59 ? 2.212 7.029 8.171 1.00 0.00 59 ASN A O 13
ATOM 21495 N N . VAL A 1 60 ? 3.131 8.859 9.131 1.00 0.00 60 VAL A N 13
ATOM 21496 C CA . VAL A 1 60 ? 4.499 8.448 8.864 1.00 0.00 60 VAL A CA 13
ATOM 21497 C C . VAL A 1 60 ? 5.419 9.020 9.945 1.00 0.00 60 VAL A C 13
ATOM 21498 O O . VAL A 1 60 ? 5.563 10.236 10.062 1.00 0.00 60 VAL A O 13
ATOM 21511 N N . PRO A 1 61 ? 6.034 8.093 10.727 1.00 0.00 61 PRO A N 13
ATOM 21512 C CA . PRO A 1 61 ? 6.936 8.493 11.793 1.00 0.00 61 PRO A CA 13
ATOM 21513 C C . PRO A 1 61 ? 8.279 8.959 11.230 1.00 0.00 61 PRO A C 13
ATOM 21514 O O . PRO A 1 61 ? 8.551 8.789 10.042 1.00 0.00 61 PRO A O 13
ATOM 21525 N N . PRO A 1 62 ? 9.106 9.553 12.131 1.00 0.00 62 PRO A N 13
ATOM 21526 C CA . PRO A 1 62 ? 10.415 10.044 11.736 1.00 0.00 62 PRO A CA 13
ATOM 21527 C C . PRO A 1 62 ? 11.399 8.889 11.543 1.00 0.00 62 PRO A C 13
ATOM 21528 O O . PRO A 1 62 ? 12.329 8.989 10.744 1.00 0.00 62 PRO A O 13
ATOM 21539 N N . GLU A 1 63 ? 11.161 7.820 12.288 1.00 0.00 63 GLU A N 13
ATOM 21540 C CA . GLU A 1 63 ? 12.015 6.647 12.208 1.00 0.00 63 GLU A CA 13
ATOM 21541 C C . GLU A 1 63 ? 11.856 5.966 10.847 1.00 0.00 63 GLU A C 13
ATOM 21542 O O . GLU A 1 63 ? 12.740 5.232 10.409 1.00 0.00 63 GLU A O 13
ATOM 21554 N N . LYS A 1 64 ? 10.721 6.232 10.217 1.00 0.00 64 LYS A N 13
ATOM 21555 C CA . LYS A 1 64 ? 10.435 5.654 8.915 1.00 0.00 64 LYS A CA 13
ATOM 21556 C C . LYS A 1 64 ? 10.777 6.671 7.824 1.00 0.00 64 LYS A C 13
ATOM 21557 O O . LYS A 1 64 ? 11.174 6.294 6.722 1.00 0.00 64 LYS A O 13
ATOM 21576 N N . LYS A 1 65 ? 10.610 7.939 8.168 1.00 0.00 65 LYS A N 13
ATOM 21577 C CA . LYS A 1 65 ? 10.896 9.013 7.232 1.00 0.00 65 LYS A CA 13
ATOM 21578 C C . LYS A 1 65 ? 12.168 8.676 6.450 1.00 0.00 65 LYS A C 13
ATOM 21579 O O . LYS A 1 65 ? 13.212 8.408 7.042 1.00 0.00 65 LYS A O 13
ATOM 21598 N N . PRO A 1 66 ? 12.034 8.702 5.097 1.00 0.00 66 PRO A N 13
ATOM 21599 C CA . PRO A 1 66 ? 13.160 8.403 4.228 1.00 0.00 66 PRO A CA 13
ATOM 21600 C C . PRO A 1 66 ? 14.146 9.571 4.187 1.00 0.00 66 PRO A C 13
ATOM 21601 O O . PRO A 1 66 ? 13.807 10.689 4.574 1.00 0.00 66 PRO A O 13
ATOM 21612 N N . THR A 1 67 ? 15.348 9.273 3.715 1.00 0.00 67 THR A N 13
ATOM 21613 C CA . THR A 1 67 ? 16.386 10.285 3.619 1.00 0.00 67 THR A CA 13
ATOM 21614 C C . THR A 1 67 ? 16.374 11.181 4.859 1.00 0.00 67 THR A C 13
ATOM 21615 O O . THR A 1 67 ? 16.973 10.844 5.879 1.00 0.00 67 THR A O 13
ATOM 21626 N N . GLN A 1 68 ? 15.686 12.306 4.730 1.00 0.00 68 GLN A N 13
ATOM 21627 C CA . GLN A 1 68 ? 15.588 13.253 5.828 1.00 0.00 68 GLN A CA 13
ATOM 21628 C C . GLN A 1 68 ? 14.485 14.277 5.548 1.00 0.00 68 GLN A C 13
ATOM 21629 O O . GLN A 1 68 ? 14.307 14.707 4.410 1.00 0.00 68 GLN A O 13
ATOM 21643 N N . GLY A 1 69 ? 13.774 14.637 6.607 1.00 0.00 69 GLY A N 13
ATOM 21644 C CA . GLY A 1 69 ? 12.694 15.602 6.490 1.00 0.00 69 GLY A CA 13
ATOM 21645 C C . GLY A 1 69 ? 11.357 14.900 6.242 1.00 0.00 69 GLY A C 13
ATOM 21646 O O . GLY A 1 69 ? 11.249 13.686 6.407 1.00 0.00 69 GLY A O 13
ATOM 21650 N N . ASN A 1 70 ? 10.372 15.695 5.850 1.00 0.00 70 ASN A N 13
ATOM 21651 C CA . ASN A 1 70 ? 9.047 15.166 5.577 1.00 0.00 70 ASN A CA 13
ATOM 21652 C C . ASN A 1 70 ? 9.177 13.826 4.850 1.00 0.00 70 ASN A C 13
ATOM 21653 O O . ASN A 1 70 ? 10.202 13.550 4.228 1.00 0.00 70 ASN A O 13
ATOM 21664 N N . PRO A 1 71 ? 8.096 13.008 4.955 1.00 0.00 71 PRO A N 13
ATOM 21665 C CA . PRO A 1 71 ? 8.080 11.703 4.315 1.00 0.00 71 PRO A CA 13
ATOM 21666 C C . PRO A 1 71 ? 7.875 11.837 2.804 1.00 0.00 71 PRO A C 13
ATOM 21667 O O . PRO A 1 71 ? 7.164 12.730 2.347 1.00 0.00 71 PRO A O 13
ATOM 21678 N N . LEU A 1 72 ? 8.511 10.934 2.072 1.00 0.00 72 LEU A N 13
ATOM 21679 C CA . LEU A 1 72 ? 8.408 10.940 0.622 1.00 0.00 72 LEU A CA 13
ATOM 21680 C C . LEU A 1 72 ? 7.917 9.571 0.145 1.00 0.00 72 LEU A C 13
ATOM 21681 O O . LEU A 1 72 ? 8.050 8.578 0.857 1.00 0.00 72 LEU A O 13
ATOM 21697 N N . PRO A 1 73 ? 7.347 9.564 -1.089 1.00 0.00 73 PRO A N 13
ATOM 21698 C CA . PRO A 1 73 ? 6.836 8.334 -1.670 1.00 0.00 73 PRO A CA 13
ATOM 21699 C C . PRO A 1 73 ? 7.979 7.440 -2.155 1.00 0.00 73 PRO A C 13
ATOM 21700 O O . PRO A 1 73 ? 9.130 7.872 -2.206 1.00 0.00 73 PRO A O 13
ATOM 21711 N N . PRO A 1 74 ? 7.613 6.179 -2.509 1.00 0.00 74 PRO A N 13
ATOM 21712 C CA . PRO A 1 74 ? 6.228 5.749 -2.418 1.00 0.00 74 PRO A CA 13
ATOM 21713 C C . PRO A 1 74 ? 5.827 5.495 -0.964 1.00 0.00 74 PRO A C 13
ATOM 21714 O O . PRO A 1 74 ? 6.684 5.282 -0.108 1.00 0.00 74 PRO A O 13
ATOM 21725 N N . GLN A 1 75 ? 4.523 5.526 -0.729 1.00 0.00 75 GLN A N 13
ATOM 21726 C CA . GLN A 1 75 ? 3.998 5.302 0.606 1.00 0.00 75 GLN A CA 13
ATOM 21727 C C . GLN A 1 75 ? 2.723 4.458 0.541 1.00 0.00 75 GLN A C 13
ATOM 21728 O O . GLN A 1 75 ? 1.626 4.994 0.390 1.00 0.00 75 GLN A O 13
ATOM 21742 N N . ILE A 1 76 ? 2.910 3.152 0.658 1.00 0.00 76 ILE A N 13
ATOM 21743 C CA . ILE A 1 76 ? 1.789 2.228 0.614 1.00 0.00 76 ILE A CA 13
ATOM 21744 C C . ILE A 1 76 ? 0.866 2.496 1.804 1.00 0.00 76 ILE A C 13
ATOM 21745 O O . ILE A 1 76 ? 1.334 2.797 2.901 1.00 0.00 76 ILE A O 13
ATOM 21761 N N . PHE A 1 77 ? -0.428 2.377 1.547 1.00 0.00 77 PHE A N 13
ATOM 21762 C CA . PHE A 1 77 ? -1.421 2.603 2.584 1.00 0.00 77 PHE A CA 13
ATOM 21763 C C . PHE A 1 77 ? -2.717 1.852 2.274 1.00 0.00 77 PHE A C 13
ATOM 21764 O O . PHE A 1 77 ? -3.490 2.269 1.413 1.00 0.00 77 PHE A O 13
ATOM 21781 N N . ASN A 1 78 ? -2.915 0.756 2.993 1.00 0.00 78 ASN A N 13
ATOM 21782 C CA . ASN A 1 78 ? -4.104 -0.057 2.806 1.00 0.00 78 ASN A CA 13
ATOM 21783 C C . ASN A 1 78 ? -5.279 0.588 3.543 1.00 0.00 78 ASN A C 13
ATOM 21784 O O . ASN A 1 78 ? -5.524 0.288 4.711 1.00 0.00 78 ASN A O 13
ATOM 21795 N N . GLY A 1 79 ? -5.974 1.463 2.832 1.00 0.00 79 GLY A N 13
ATOM 21796 C CA . GLY A 1 79 ? -7.118 2.153 3.404 1.00 0.00 79 GLY A CA 13
ATOM 21797 C C . GLY A 1 79 ? -6.693 3.040 4.576 1.00 0.00 79 GLY A C 13
ATOM 21798 O O . GLY A 1 79 ? -6.968 2.721 5.732 1.00 0.00 79 GLY A O 13
ATOM 21802 N N . ASP A 1 80 ? -6.028 4.135 4.238 1.00 0.00 80 ASP A N 13
ATOM 21803 C CA . ASP A 1 80 ? -5.562 5.070 5.248 1.00 0.00 80 ASP A CA 13
ATOM 21804 C C . ASP A 1 80 ? -4.831 4.301 6.350 1.00 0.00 80 ASP A C 13
ATOM 21805 O O . ASP A 1 80 ? -4.719 4.780 7.477 1.00 0.00 80 ASP A O 13
ATOM 21814 N N . ARG A 1 81 ? -4.353 3.120 5.986 1.00 0.00 81 ARG A N 13
ATOM 21815 C CA . ARG A 1 81 ? -3.636 2.280 6.930 1.00 0.00 81 ARG A CA 13
ATOM 21816 C C . ARG A 1 81 ? -2.154 2.207 6.557 1.00 0.00 81 ARG A C 13
ATOM 21817 O O . ARG A 1 81 ? -1.795 1.619 5.538 1.00 0.00 81 ARG A O 13
ATOM 21838 N N . TYR A 1 82 ? -1.333 2.813 7.402 1.00 0.00 82 TYR A N 13
ATOM 21839 C CA . TYR A 1 82 ? 0.102 2.825 7.173 1.00 0.00 82 TYR A CA 13
ATOM 21840 C C . TYR A 1 82 ? 0.661 1.401 7.125 1.00 0.00 82 TYR A C 13
ATOM 21841 O O . TYR A 1 82 ? 0.532 0.647 8.088 1.00 0.00 82 TYR A O 13
ATOM 21859 N N . CYS A 1 83 ? 1.269 1.077 5.994 1.00 0.00 83 CYS A N 13
ATOM 21860 C CA . CYS A 1 83 ? 1.848 -0.243 5.807 1.00 0.00 83 CYS A CA 13
ATOM 21861 C C . CYS A 1 83 ? 3.371 -0.105 5.814 1.00 0.00 83 CYS A C 13
ATOM 21862 O O . CYS A 1 83 ? 4.049 -0.703 6.648 1.00 0.00 83 CYS A O 13
ATOM 21870 N N . GLY A 1 84 ? 3.866 0.688 4.874 1.00 0.00 84 GLY A N 13
ATOM 21871 C CA . GLY A 1 84 ? 5.297 0.913 4.761 1.00 0.00 84 GLY A CA 13
ATOM 21872 C C . GLY A 1 84 ? 5.658 1.466 3.381 1.00 0.00 84 GLY A C 13
ATOM 21873 O O . GLY A 1 84 ? 4.899 1.306 2.426 1.00 0.00 84 GLY A O 13
ATOM 21877 N N . ASP A 1 85 ? 6.817 2.105 3.319 1.00 0.00 85 ASP A N 13
ATOM 21878 C CA . ASP A 1 85 ? 7.288 2.682 2.072 1.00 0.00 85 ASP A CA 13
ATOM 21879 C C . ASP A 1 85 ? 7.977 1.598 1.241 1.00 0.00 85 ASP A C 13
ATOM 21880 O O . ASP A 1 85 ? 7.899 0.415 1.570 1.00 0.00 85 ASP A O 13
ATOM 21889 N N . TYR A 1 86 ? 8.637 2.040 0.181 1.00 0.00 86 TYR A N 13
ATOM 21890 C CA . TYR A 1 86 ? 9.340 1.122 -0.700 1.00 0.00 86 TYR A CA 13
ATOM 21891 C C . TYR A 1 86 ? 10.243 0.180 0.099 1.00 0.00 86 TYR A C 13
ATOM 21892 O O . TYR A 1 86 ? 10.301 -1.016 -0.181 1.00 0.00 86 TYR A O 13
ATOM 21910 N N . ASP A 1 87 ? 10.926 0.755 1.078 1.00 0.00 87 ASP A N 13
ATOM 21911 C CA . ASP A 1 87 ? 11.824 -0.018 1.919 1.00 0.00 87 ASP A CA 13
ATOM 21912 C C . ASP A 1 87 ? 11.086 -1.250 2.447 1.00 0.00 87 ASP A C 13
ATOM 21913 O O . ASP A 1 87 ? 11.532 -2.379 2.245 1.00 0.00 87 ASP A O 13
ATOM 21922 N N . SER A 1 88 ? 9.970 -0.992 3.113 1.00 0.00 88 SER A N 13
ATOM 21923 C CA . SER A 1 88 ? 9.167 -2.066 3.671 1.00 0.00 88 SER A CA 13
ATOM 21924 C C . SER A 1 88 ? 8.785 -3.060 2.572 1.00 0.00 88 SER A C 13
ATOM 21925 O O . SER A 1 88 ? 9.018 -4.260 2.707 1.00 0.00 88 SER A O 13
ATOM 21933 N N . PHE A 1 89 ? 8.203 -2.523 1.509 1.00 0.00 89 PHE A N 13
ATOM 21934 C CA . PHE A 1 89 ? 7.787 -3.347 0.388 1.00 0.00 89 PHE A CA 13
ATOM 21935 C C . PHE A 1 89 ? 8.887 -4.336 -0.004 1.00 0.00 89 PHE A C 13
ATOM 21936 O O . PHE A 1 89 ? 8.662 -5.545 -0.021 1.00 0.00 89 PHE A O 13
ATOM 21953 N N . PHE A 1 90 ? 10.052 -3.785 -0.310 1.00 0.00 90 PHE A N 13
ATOM 21954 C CA . PHE A 1 90 ? 11.187 -4.604 -0.700 1.00 0.00 90 PHE A CA 13
ATOM 21955 C C . PHE A 1 90 ? 11.496 -5.657 0.365 1.00 0.00 90 PHE A C 13
ATOM 21956 O O . PHE A 1 90 ? 11.559 -6.849 0.066 1.00 0.00 90 PHE A O 13
ATOM 21973 N N . GLU A 1 91 ? 11.681 -5.180 1.588 1.00 0.00 91 GLU A N 13
ATOM 21974 C CA . GLU A 1 91 ? 11.982 -6.066 2.699 1.00 0.00 91 GLU A CA 13
ATOM 21975 C C . GLU A 1 91 ? 11.040 -7.272 2.687 1.00 0.00 91 GLU A C 13
ATOM 21976 O O . GLU A 1 91 ? 11.478 -8.408 2.857 1.00 0.00 91 GLU A O 13
ATOM 21988 N N . SER A 1 92 ? 9.763 -6.983 2.484 1.00 0.00 92 SER A N 13
ATOM 21989 C CA . SER A 1 92 ? 8.755 -8.029 2.448 1.00 0.00 92 SER A CA 13
ATOM 21990 C C . SER A 1 92 ? 8.856 -8.807 1.134 1.00 0.00 92 SER A C 13
ATOM 21991 O O . SER A 1 92 ? 8.511 -9.986 1.079 1.00 0.00 92 SER A O 13
ATOM 21999 N N . LYS A 1 93 ? 9.330 -8.115 0.109 1.00 0.00 93 LYS A N 13
ATOM 22000 C CA . LYS A 1 93 ? 9.481 -8.726 -1.201 1.00 0.00 93 LYS A CA 13
ATOM 22001 C C . LYS A 1 93 ? 10.437 -9.916 -1.097 1.00 0.00 93 LYS A C 13
ATOM 22002 O O . LYS A 1 93 ? 10.152 -10.993 -1.619 1.00 0.00 93 LYS A O 13
ATOM 22021 N N . GLU A 1 94 ? 11.551 -9.682 -0.419 1.00 0.00 94 GLU A N 13
ATOM 22022 C CA . GLU A 1 94 ? 12.550 -10.722 -0.240 1.00 0.00 94 GLU A CA 13
ATOM 22023 C C . GLU A 1 94 ? 11.940 -11.926 0.480 1.00 0.00 94 GLU A C 13
ATOM 22024 O O . GLU A 1 94 ? 12.375 -13.059 0.281 1.00 0.00 94 GLU A O 13
ATOM 22036 N N . SER A 1 95 ? 10.942 -11.640 1.303 1.00 0.00 95 SER A N 13
ATOM 22037 C CA . SER A 1 95 ? 10.267 -12.685 2.054 1.00 0.00 95 SER A CA 13
ATOM 22038 C C . SER A 1 95 ? 8.945 -13.047 1.375 1.00 0.00 95 SER A C 13
ATOM 22039 O O . SER A 1 95 ? 8.163 -13.831 1.910 1.00 0.00 95 SER A O 13
ATOM 22047 N N . ASN A 1 96 ? 8.735 -12.457 0.207 1.00 0.00 96 ASN A N 13
ATOM 22048 C CA . ASN A 1 96 ? 7.521 -12.708 -0.550 1.00 0.00 96 ASN A CA 13
ATOM 22049 C C . ASN A 1 96 ? 6.308 -12.533 0.366 1.00 0.00 96 ASN A C 13
ATOM 22050 O O . ASN A 1 96 ? 5.495 -13.445 0.506 1.00 0.00 96 ASN A O 13
ATOM 22061 N N . THR A 1 97 ? 6.226 -11.356 0.968 1.00 0.00 97 THR A N 13
ATOM 22062 C CA . THR A 1 97 ? 5.126 -11.050 1.867 1.00 0.00 97 THR A CA 13
ATOM 22063 C C . THR A 1 97 ? 4.427 -9.759 1.436 1.00 0.00 97 THR A C 13
ATOM 22064 O O . THR A 1 97 ? 3.510 -9.291 2.109 1.00 0.00 97 THR A O 13
ATOM 22075 N N . VAL A 1 98 ? 4.888 -9.221 0.316 1.00 0.00 98 VAL A N 13
ATOM 22076 C CA . VAL A 1 98 ? 4.318 -7.993 -0.213 1.00 0.00 98 VAL A CA 13
ATOM 22077 C C . VAL A 1 98 ? 2.811 -7.980 0.050 1.00 0.00 98 VAL A C 13
ATOM 22078 O O . VAL A 1 98 ? 2.292 -7.050 0.665 1.00 0.00 98 VAL A O 13
ATOM 22091 N N . PHE A 1 99 ? 2.151 -9.024 -0.431 1.00 0.00 99 PHE A N 13
ATOM 22092 C CA . PHE A 1 99 ? 0.713 -9.144 -0.256 1.00 0.00 99 PHE A CA 13
ATOM 22093 C C . PHE A 1 99 ? 0.314 -8.885 1.198 1.00 0.00 99 PHE A C 13
ATOM 22094 O O . PHE A 1 99 ? -0.591 -8.096 1.465 1.00 0.00 99 PHE A O 13
ATOM 22111 N N . SER A 1 100 ? 1.009 -9.563 2.099 1.00 0.00 100 SER A N 13
ATOM 22112 C CA . SER A 1 100 ? 0.738 -9.415 3.519 1.00 0.00 100 SER A CA 13
ATOM 22113 C C . SER A 1 100 ? 1.180 -8.030 3.995 1.00 0.00 100 SER A C 13
ATOM 22114 O O . SER A 1 100 ? 0.482 -7.386 4.776 1.00 0.00 100 SER A O 13
ATOM 22122 N N . PHE A 1 101 ? 2.338 -7.613 3.504 1.00 0.00 101 PHE A N 13
ATOM 22123 C CA . PHE A 1 101 ? 2.882 -6.316 3.870 1.00 0.00 101 PHE A CA 13
ATOM 22124 C C . PHE A 1 101 ? 1.857 -5.205 3.634 1.00 0.00 101 PHE A C 13
ATOM 22125 O O . PHE A 1 101 ? 1.779 -4.252 4.408 1.00 0.00 101 PHE A O 13
ATOM 22142 N N . LEU A 1 102 ? 1.095 -5.365 2.562 1.00 0.00 102 LEU A N 13
ATOM 22143 C CA . LEU A 1 102 ? 0.077 -4.388 2.215 1.00 0.00 102 LEU A CA 13
ATOM 22144 C C . LEU A 1 102 ? -1.216 -4.715 2.965 1.00 0.00 102 LEU A C 13
ATOM 22145 O O . LEU A 1 102 ? -2.000 -3.820 3.277 1.00 0.00 102 LEU A O 13
ATOM 22161 N N . GLY A 1 103 ? -1.397 -6.000 3.234 1.00 0.00 103 GLY A N 13
ATOM 22162 C CA . GLY A 1 103 ? -2.581 -6.456 3.941 1.00 0.00 103 GLY A CA 13
ATOM 22163 C C . GLY A 1 103 ? -3.546 -7.170 2.992 1.00 0.00 103 GLY A C 13
ATOM 22164 O O . GLY A 1 103 ? -4.756 -6.960 3.058 1.00 0.00 103 GLY A O 13
ATOM 22168 N N . LEU A 1 104 ? -2.974 -7.999 2.132 1.00 0.00 104 LEU A N 13
ATOM 22169 C CA . LEU A 1 104 ? -3.768 -8.745 1.170 1.00 0.00 104 LEU A CA 13
ATOM 22170 C C . LEU A 1 104 ? -3.776 -10.225 1.561 1.00 0.00 104 LEU A C 13
ATOM 22171 O O . LEU A 1 104 ? -3.386 -11.081 0.769 1.00 0.00 104 LEU A O 13
ATOM 22187 N N . LYS A 1 105 ? -4.225 -10.479 2.781 1.00 0.00 105 LYS A N 13
ATOM 22188 C CA . LYS A 1 105 ? -4.289 -11.840 3.286 1.00 0.00 105 LYS A CA 13
ATOM 22189 C C . LYS A 1 105 ? -4.999 -11.844 4.641 1.00 0.00 105 LYS A C 13
ATOM 22190 O O . LYS A 1 105 ? -5.343 -10.787 5.169 1.00 0.00 105 LYS A O 13
ATOM 22209 N N . SER A 1 106 ? -5.198 -13.044 5.166 1.00 0.00 106 SER A N 13
ATOM 22210 C CA . SER A 1 106 ? -5.861 -13.200 6.449 1.00 0.00 106 SER A CA 13
ATOM 22211 C C . SER A 1 106 ? -7.095 -12.298 6.513 1.00 0.00 106 SER A C 13
ATOM 22212 O O . SER A 1 106 ? -7.035 -11.194 7.053 1.00 0.00 106 SER A O 13
ATOM 22220 N N . GLY A 1 107 ? -8.186 -12.800 5.953 1.00 0.00 107 GLY A N 13
ATOM 22221 C CA . GLY A 1 107 ? -9.432 -12.054 5.939 1.00 0.00 107 GLY A CA 13
ATOM 22222 C C . GLY A 1 107 ? -10.286 -12.435 4.728 1.00 0.00 107 GLY A C 13
ATOM 22223 O O . GLY A 1 107 ? -10.204 -13.558 4.235 1.00 0.00 107 GLY A O 13
ATOM 22227 N N . PRO A 1 108 ? -11.108 -11.452 4.273 1.00 0.00 108 PRO A N 13
ATOM 22228 C CA . PRO A 1 108 ? -11.977 -11.673 3.129 1.00 0.00 108 PRO A CA 13
ATOM 22229 C C . PRO A 1 108 ? -11.179 -11.658 1.824 1.00 0.00 108 PRO A C 13
ATOM 22230 O O . PRO A 1 108 ? -10.026 -11.228 1.801 1.00 0.00 108 PRO A O 13
ATOM 22241 N N . SER A 1 109 ? -11.823 -12.133 0.768 1.00 0.00 109 SER A N 13
ATOM 22242 C CA . SER A 1 109 ? -11.188 -12.180 -0.538 1.00 0.00 109 SER A CA 13
ATOM 22243 C C . SER A 1 109 ? -9.948 -13.075 -0.485 1.00 0.00 109 SER A C 13
ATOM 22244 O O . SER A 1 109 ? -8.893 -12.653 -0.017 1.00 0.00 109 SER A O 13
ATOM 22252 N N . SER A 1 110 ? -10.118 -14.295 -0.973 1.00 0.00 110 SER A N 13
ATOM 22253 C CA . SER A 1 110 ? -9.026 -15.254 -0.987 1.00 0.00 110 SER A CA 13
ATOM 22254 C C . SER A 1 110 ? -8.584 -15.564 0.445 1.00 0.00 110 SER A C 13
ATOM 22255 O O . SER A 1 110 ? -8.493 -14.665 1.279 1.00 0.00 110 SER A O 13
ATOM 22263 N N . GLY A 1 111 ? -8.320 -16.840 0.685 1.00 0.00 111 GLY A N 13
ATOM 22264 C CA . GLY A 1 111 ? -7.889 -17.280 2.001 1.00 0.00 111 GLY A CA 13
ATOM 22265 C C . GLY A 1 111 ? -6.363 -17.363 2.079 1.00 0.00 111 GLY A C 13
ATOM 22266 O O . GLY A 1 111 ? -5.661 -16.575 1.447 1.00 0.00 111 GLY A O 13
ATOM 22270 N N . GLY A 1 1 ? -21.612 -16.788 -9.741 1.00 0.00 1 GLY A N 14
ATOM 22271 C CA . GLY A 1 1 ? -20.165 -16.917 -9.696 1.00 0.00 1 GLY A CA 14
ATOM 22272 C C . GLY A 1 1 ? -19.678 -17.140 -8.263 1.00 0.00 1 GLY A C 14
ATOM 22273 O O . GLY A 1 1 ? -19.687 -18.266 -7.768 1.00 0.00 1 GLY A O 14
ATOM 22277 N N . SER A 1 2 ? -19.265 -16.048 -7.636 1.00 0.00 2 SER A N 14
ATOM 22278 C CA . SER A 1 2 ? -18.775 -16.110 -6.270 1.00 0.00 2 SER A CA 14
ATOM 22279 C C . SER A 1 2 ? -17.483 -16.927 -6.213 1.00 0.00 2 SER A C 14
ATOM 22280 O O . SER A 1 2 ? -17.504 -18.142 -6.402 1.00 0.00 2 SER A O 14
ATOM 22288 N N . SER A 1 3 ? -16.389 -16.227 -5.952 1.00 0.00 3 SER A N 14
ATOM 22289 C CA . SER A 1 3 ? -15.090 -16.872 -5.869 1.00 0.00 3 SER A CA 14
ATOM 22290 C C . SER A 1 3 ? -14.038 -15.871 -5.385 1.00 0.00 3 SER A C 14
ATOM 22291 O O . SER A 1 3 ? -13.303 -15.300 -6.189 1.00 0.00 3 SER A O 14
ATOM 22299 N N . GLY A 1 4 ? -14.001 -15.689 -4.073 1.00 0.00 4 GLY A N 14
ATOM 22300 C CA . GLY A 1 4 ? -13.052 -14.768 -3.472 1.00 0.00 4 GLY A CA 14
ATOM 22301 C C . GLY A 1 4 ? -13.721 -13.433 -3.136 1.00 0.00 4 GLY A C 14
ATOM 22302 O O . GLY A 1 4 ? -14.371 -13.304 -2.100 1.00 0.00 4 GLY A O 14
ATOM 22306 N N . SER A 1 5 ? -13.539 -12.474 -4.032 1.00 0.00 5 SER A N 14
ATOM 22307 C CA . SER A 1 5 ? -14.117 -11.155 -3.843 1.00 0.00 5 SER A CA 14
ATOM 22308 C C . SER A 1 5 ? -13.465 -10.464 -2.644 1.00 0.00 5 SER A C 14
ATOM 22309 O O . SER A 1 5 ? -13.453 -11.009 -1.541 1.00 0.00 5 SER A O 14
ATOM 22317 N N . SER A 1 6 ? -12.939 -9.275 -2.900 1.00 0.00 6 SER A N 14
ATOM 22318 C CA . SER A 1 6 ? -12.287 -8.505 -1.855 1.00 0.00 6 SER A CA 14
ATOM 22319 C C . SER A 1 6 ? -12.774 -7.055 -1.893 1.00 0.00 6 SER A C 14
ATOM 22320 O O . SER A 1 6 ? -13.375 -6.624 -2.876 1.00 0.00 6 SER A O 14
ATOM 22328 N N . GLY A 1 7 ? -12.495 -6.342 -0.811 1.00 0.00 7 GLY A N 14
ATOM 22329 C CA . GLY A 1 7 ? -12.897 -4.950 -0.708 1.00 0.00 7 GLY A CA 14
ATOM 22330 C C . GLY A 1 7 ? -11.772 -4.096 -0.120 1.00 0.00 7 GLY A C 14
ATOM 22331 O O . GLY A 1 7 ? -11.996 -3.321 0.808 1.00 0.00 7 GLY A O 14
ATOM 22335 N N . MET A 1 8 ? -10.585 -4.268 -0.684 1.00 0.00 8 MET A N 14
ATOM 22336 C CA . MET A 1 8 ? -9.424 -3.523 -0.227 1.00 0.00 8 MET A CA 14
ATOM 22337 C C . MET A 1 8 ? -8.731 -2.819 -1.395 1.00 0.00 8 MET A C 14
ATOM 22338 O O . MET A 1 8 ? -8.931 -3.184 -2.553 1.00 0.00 8 MET A O 14
ATOM 22352 N N . VAL A 1 9 ? -7.928 -1.822 -1.051 1.00 0.00 9 VAL A N 14
ATOM 22353 C CA . VAL A 1 9 ? -7.204 -1.064 -2.056 1.00 0.00 9 VAL A CA 14
ATOM 22354 C C . VAL A 1 9 ? -5.911 -0.521 -1.445 1.00 0.00 9 VAL A C 14
ATOM 22355 O O . VAL A 1 9 ? -5.946 0.375 -0.602 1.00 0.00 9 VAL A O 14
ATOM 22368 N N . ILE A 1 10 ? -4.799 -1.085 -1.893 1.00 0.00 10 ILE A N 14
ATOM 22369 C CA . ILE A 1 10 ? -3.497 -0.668 -1.401 1.00 0.00 10 ILE A CA 14
ATOM 22370 C C . ILE A 1 10 ? -3.176 0.728 -1.939 1.00 0.00 10 ILE A C 14
ATOM 22371 O O . ILE A 1 10 ? -2.371 0.873 -2.858 1.00 0.00 10 ILE A O 14
ATOM 22387 N N . ARG A 1 11 ? -3.822 1.720 -1.344 1.00 0.00 11 ARG A N 14
ATOM 22388 C CA . ARG A 1 11 ? -3.615 3.099 -1.752 1.00 0.00 11 ARG A CA 14
ATOM 22389 C C . ARG A 1 11 ? -2.123 3.440 -1.734 1.00 0.00 11 ARG A C 14
ATOM 22390 O O . ARG A 1 11 ? -1.540 3.633 -0.669 1.00 0.00 11 ARG A O 14
ATOM 22411 N N . VAL A 1 12 ? -1.549 3.503 -2.927 1.00 0.00 12 VAL A N 14
ATOM 22412 C CA . VAL A 1 12 ? -0.137 3.817 -3.062 1.00 0.00 12 VAL A CA 14
ATOM 22413 C C . VAL A 1 12 ? 0.022 5.307 -3.368 1.00 0.00 12 VAL A C 14
ATOM 22414 O O . VAL A 1 12 ? -0.454 5.788 -4.395 1.00 0.00 12 VAL A O 14
ATOM 22427 N N . PHE A 1 13 ? 0.694 5.997 -2.458 1.00 0.00 13 PHE A N 14
ATOM 22428 C CA . PHE A 1 13 ? 0.922 7.423 -2.618 1.00 0.00 13 PHE A CA 14
ATOM 22429 C C . PHE A 1 13 ? 2.091 7.688 -3.569 1.00 0.00 13 PHE A C 14
ATOM 22430 O O . PHE A 1 13 ? 3.143 7.062 -3.454 1.00 0.00 13 PHE A O 14
ATOM 22447 N N . ILE A 1 14 ? 1.867 8.618 -4.486 1.00 0.00 14 ILE A N 14
ATOM 22448 C CA . ILE A 1 14 ? 2.889 8.973 -5.456 1.00 0.00 14 ILE A CA 14
ATOM 22449 C C . ILE A 1 14 ? 2.917 10.493 -5.626 1.00 0.00 14 ILE A C 14
ATOM 22450 O O . ILE A 1 14 ? 1.886 11.154 -5.510 1.00 0.00 14 ILE A O 14
ATOM 22466 N N . ALA A 1 15 ? 4.109 11.004 -5.899 1.00 0.00 15 ALA A N 14
ATOM 22467 C CA . ALA A 1 15 ? 4.286 12.434 -6.086 1.00 0.00 15 ALA A CA 14
ATOM 22468 C C . ALA A 1 15 ? 5.093 12.681 -7.362 1.00 0.00 15 ALA A C 14
ATOM 22469 O O . ALA A 1 15 ? 6.304 12.889 -7.304 1.00 0.00 15 ALA A O 14
ATOM 22476 N N . SER A 1 16 ? 4.390 12.651 -8.484 1.00 0.00 16 SER A N 14
ATOM 22477 C CA . SER A 1 16 ? 5.026 12.869 -9.772 1.00 0.00 16 SER A CA 14
ATOM 22478 C C . SER A 1 16 ? 6.074 13.977 -9.657 1.00 0.00 16 SER A C 14
ATOM 22479 O O . SER A 1 16 ? 7.177 13.851 -10.186 1.00 0.00 16 SER A O 14
ATOM 22487 N N . SER A 1 17 ? 5.692 15.039 -8.963 1.00 0.00 17 SER A N 14
ATOM 22488 C CA . SER A 1 17 ? 6.586 16.169 -8.772 1.00 0.00 17 SER A CA 14
ATOM 22489 C C . SER A 1 17 ? 7.240 16.091 -7.391 1.00 0.00 17 SER A C 14
ATOM 22490 O O . SER A 1 17 ? 6.636 16.475 -6.391 1.00 0.00 17 SER A O 14
ATOM 22498 N N . SER A 1 18 ? 8.467 15.591 -7.380 1.00 0.00 18 SER A N 14
ATOM 22499 C CA . SER A 1 18 ? 9.210 15.458 -6.139 1.00 0.00 18 SER A CA 14
ATOM 22500 C C . SER A 1 18 ? 10.603 16.072 -6.294 1.00 0.00 18 SER A C 14
ATOM 22501 O O . SER A 1 18 ? 10.884 17.131 -5.734 1.00 0.00 18 SER A O 14
ATOM 22509 N N . GLY A 1 19 ? 11.438 15.382 -7.057 1.00 0.00 19 GLY A N 14
ATOM 22510 C CA . GLY A 1 19 ? 12.794 15.847 -7.293 1.00 0.00 19 GLY A CA 14
ATOM 22511 C C . GLY A 1 19 ? 13.771 14.672 -7.366 1.00 0.00 19 GLY A C 14
ATOM 22512 O O . GLY A 1 19 ? 14.794 14.752 -8.044 1.00 0.00 19 GLY A O 14
ATOM 22516 N N . PHE A 1 20 ? 13.421 13.608 -6.657 1.00 0.00 20 PHE A N 14
ATOM 22517 C CA . PHE A 1 20 ? 14.255 12.418 -6.633 1.00 0.00 20 PHE A CA 14
ATOM 22518 C C . PHE A 1 20 ? 13.699 11.340 -7.566 1.00 0.00 20 PHE A C 14
ATOM 22519 O O . PHE A 1 20 ? 12.873 10.526 -7.156 1.00 0.00 20 PHE A O 14
ATOM 22536 N N . VAL A 1 21 ? 14.175 11.370 -8.802 1.00 0.00 21 VAL A N 14
ATOM 22537 C CA . VAL A 1 21 ? 13.735 10.405 -9.796 1.00 0.00 21 VAL A CA 14
ATOM 22538 C C . VAL A 1 21 ? 13.749 9.004 -9.182 1.00 0.00 21 VAL A C 14
ATOM 22539 O O . VAL A 1 21 ? 12.926 8.160 -9.533 1.00 0.00 21 VAL A O 14
ATOM 22552 N N . ALA A 1 22 ? 14.692 8.800 -8.274 1.00 0.00 22 ALA A N 14
ATOM 22553 C CA . ALA A 1 22 ? 14.824 7.515 -7.608 1.00 0.00 22 ALA A CA 14
ATOM 22554 C C . ALA A 1 22 ? 13.482 7.132 -6.980 1.00 0.00 22 ALA A C 14
ATOM 22555 O O . ALA A 1 22 ? 13.098 5.963 -6.994 1.00 0.00 22 ALA A O 14
ATOM 22562 N N . ILE A 1 23 ? 12.807 8.138 -6.444 1.00 0.00 23 ILE A N 14
ATOM 22563 C CA . ILE A 1 23 ? 11.517 7.921 -5.812 1.00 0.00 23 ILE A CA 14
ATOM 22564 C C . ILE A 1 23 ? 10.540 7.348 -6.841 1.00 0.00 23 ILE A C 14
ATOM 22565 O O . ILE A 1 23 ? 9.820 6.393 -6.554 1.00 0.00 23 ILE A O 14
ATOM 22581 N N . LYS A 1 24 ? 10.547 7.955 -8.018 1.00 0.00 24 LYS A N 14
ATOM 22582 C CA . LYS A 1 24 ? 9.670 7.517 -9.091 1.00 0.00 24 LYS A CA 14
ATOM 22583 C C . LYS A 1 24 ? 9.816 6.006 -9.278 1.00 0.00 24 LYS A C 14
ATOM 22584 O O . LYS A 1 24 ? 8.842 5.264 -9.157 1.00 0.00 24 LYS A O 14
ATOM 22603 N N . LYS A 1 25 ? 11.041 5.593 -9.571 1.00 0.00 25 LYS A N 14
ATOM 22604 C CA . LYS A 1 25 ? 11.327 4.183 -9.776 1.00 0.00 25 LYS A CA 14
ATOM 22605 C C . LYS A 1 25 ? 10.568 3.357 -8.736 1.00 0.00 25 LYS A C 14
ATOM 22606 O O . LYS A 1 25 ? 9.754 2.505 -9.088 1.00 0.00 25 LYS A O 14
ATOM 22625 N N . LYS A 1 26 ? 10.862 3.638 -7.475 1.00 0.00 26 LYS A N 14
ATOM 22626 C CA . LYS A 1 26 ? 10.217 2.931 -6.381 1.00 0.00 26 LYS A CA 14
ATOM 22627 C C . LYS A 1 26 ? 8.704 2.919 -6.608 1.00 0.00 26 LYS A C 14
ATOM 22628 O O . LYS A 1 26 ? 8.092 1.854 -6.676 1.00 0.00 26 LYS A O 14
ATOM 22647 N N . GLN A 1 27 ? 8.145 4.115 -6.720 1.00 0.00 27 GLN A N 14
ATOM 22648 C CA . GLN A 1 27 ? 6.715 4.255 -6.939 1.00 0.00 27 GLN A CA 14
ATOM 22649 C C . GLN A 1 27 ? 6.244 3.273 -8.013 1.00 0.00 27 GLN A C 14
ATOM 22650 O O . GLN A 1 27 ? 5.170 2.686 -7.894 1.00 0.00 27 GLN A O 14
ATOM 22664 N N . GLN A 1 28 ? 7.070 3.125 -9.038 1.00 0.00 28 GLN A N 14
ATOM 22665 C CA . GLN A 1 28 ? 6.751 2.225 -10.133 1.00 0.00 28 GLN A CA 14
ATOM 22666 C C . GLN A 1 28 ? 6.830 0.770 -9.664 1.00 0.00 28 GLN A C 14
ATOM 22667 O O . GLN A 1 28 ? 5.814 0.081 -9.594 1.00 0.00 28 GLN A O 14
ATOM 22681 N N . ASP A 1 29 ? 8.047 0.347 -9.355 1.00 0.00 29 ASP A N 14
ATOM 22682 C CA . ASP A 1 29 ? 8.272 -1.013 -8.895 1.00 0.00 29 ASP A CA 14
ATOM 22683 C C . ASP A 1 29 ? 7.107 -1.443 -8.000 1.00 0.00 29 ASP A C 14
ATOM 22684 O O . ASP A 1 29 ? 6.719 -2.610 -7.999 1.00 0.00 29 ASP A O 14
ATOM 22693 N N . VAL A 1 30 ? 6.583 -0.477 -7.261 1.00 0.00 30 VAL A N 14
ATOM 22694 C CA . VAL A 1 30 ? 5.470 -0.741 -6.364 1.00 0.00 30 VAL A CA 14
ATOM 22695 C C . VAL A 1 30 ? 4.255 -1.181 -7.182 1.00 0.00 30 VAL A C 14
ATOM 22696 O O . VAL A 1 30 ? 4.046 -2.374 -7.398 1.00 0.00 30 VAL A O 14
ATOM 22709 N N . VAL A 1 31 ? 3.485 -0.194 -7.616 1.00 0.00 31 VAL A N 14
ATOM 22710 C CA . VAL A 1 31 ? 2.295 -0.464 -8.406 1.00 0.00 31 VAL A CA 14
ATOM 22711 C C . VAL A 1 31 ? 2.593 -1.590 -9.399 1.00 0.00 31 VAL A C 14
ATOM 22712 O O . VAL A 1 31 ? 1.848 -2.565 -9.478 1.00 0.00 31 VAL A O 14
ATOM 22725 N N . ARG A 1 32 ? 3.683 -1.417 -10.131 1.00 0.00 32 ARG A N 14
ATOM 22726 C CA . ARG A 1 32 ? 4.088 -2.406 -11.116 1.00 0.00 32 ARG A CA 14
ATOM 22727 C C . ARG A 1 32 ? 3.848 -3.818 -10.579 1.00 0.00 32 ARG A C 14
ATOM 22728 O O . ARG A 1 32 ? 3.178 -4.625 -11.222 1.00 0.00 32 ARG A O 14
ATOM 22749 N N . PHE A 1 33 ? 4.409 -4.074 -9.406 1.00 0.00 33 PHE A N 14
ATOM 22750 C CA . PHE A 1 33 ? 4.265 -5.375 -8.776 1.00 0.00 33 PHE A CA 14
ATOM 22751 C C . PHE A 1 33 ? 2.790 -5.709 -8.539 1.00 0.00 33 PHE A C 14
ATOM 22752 O O . PHE A 1 33 ? 2.379 -6.859 -8.691 1.00 0.00 33 PHE A O 14
ATOM 22769 N N . LEU A 1 34 ? 2.036 -4.684 -8.172 1.00 0.00 34 LEU A N 14
ATOM 22770 C CA . LEU A 1 34 ? 0.616 -4.854 -7.914 1.00 0.00 34 LEU A CA 14
ATOM 22771 C C . LEU A 1 34 ? -0.112 -5.109 -9.235 1.00 0.00 34 LEU A C 14
ATOM 22772 O O . LEU A 1 34 ? -0.943 -6.012 -9.326 1.00 0.00 34 LEU A O 14
ATOM 22788 N N . GLU A 1 35 ? 0.227 -4.298 -10.226 1.00 0.00 35 GLU A N 14
ATOM 22789 C CA . GLU A 1 35 ? -0.384 -4.424 -11.539 1.00 0.00 35 GLU A CA 14
ATOM 22790 C C . GLU A 1 35 ? -0.075 -5.798 -12.138 1.00 0.00 35 GLU A C 14
ATOM 22791 O O . GLU A 1 35 ? -0.978 -6.496 -12.597 1.00 0.00 35 GLU A O 14
ATOM 22803 N N . ALA A 1 36 ? 1.203 -6.145 -12.114 1.00 0.00 36 ALA A N 14
ATOM 22804 C CA . ALA A 1 36 ? 1.642 -7.423 -12.649 1.00 0.00 36 ALA A CA 14
ATOM 22805 C C . ALA A 1 36 ? 0.955 -8.555 -11.882 1.00 0.00 36 ALA A C 14
ATOM 22806 O O . ALA A 1 36 ? 0.756 -9.642 -12.421 1.00 0.00 36 ALA A O 14
ATOM 22813 N N . ASN A 1 37 ? 0.612 -8.260 -10.637 1.00 0.00 37 ASN A N 14
ATOM 22814 C CA . ASN A 1 37 ? -0.048 -9.240 -9.791 1.00 0.00 37 ASN A CA 14
ATOM 22815 C C . ASN A 1 37 ? -1.531 -8.885 -9.669 1.00 0.00 37 ASN A C 14
ATOM 22816 O O . ASN A 1 37 ? -2.241 -9.447 -8.837 1.00 0.00 37 ASN A O 14
ATOM 22827 N N . LYS A 1 38 ? -1.955 -7.954 -10.511 1.00 0.00 38 LYS A N 14
ATOM 22828 C CA . LYS A 1 38 ? -3.341 -7.518 -10.508 1.00 0.00 38 LYS A CA 14
ATOM 22829 C C . LYS A 1 38 ? -3.843 -7.435 -9.065 1.00 0.00 38 LYS A C 14
ATOM 22830 O O . LYS A 1 38 ? -4.879 -8.007 -8.731 1.00 0.00 38 LYS A O 14
ATOM 22849 N N . ILE A 1 39 ? -3.083 -6.720 -8.248 1.00 0.00 39 ILE A N 14
ATOM 22850 C CA . ILE A 1 39 ? -3.437 -6.556 -6.849 1.00 0.00 39 ILE A CA 14
ATOM 22851 C C . ILE A 1 39 ? -4.222 -5.254 -6.675 1.00 0.00 39 ILE A C 14
ATOM 22852 O O . ILE A 1 39 ? -4.089 -4.333 -7.480 1.00 0.00 39 ILE A O 14
ATOM 22868 N N . GLU A 1 40 ? -5.021 -5.218 -5.619 1.00 0.00 40 GLU A N 14
ATOM 22869 C CA . GLU A 1 40 ? -5.827 -4.044 -5.330 1.00 0.00 40 GLU A CA 14
ATOM 22870 C C . GLU A 1 40 ? -4.940 -2.903 -4.829 1.00 0.00 40 GLU A C 14
ATOM 22871 O O . GLU A 1 40 ? -4.157 -3.083 -3.898 1.00 0.00 40 GLU A O 14
ATOM 22883 N N . PHE A 1 41 ? -5.094 -1.752 -5.468 1.00 0.00 41 PHE A N 14
ATOM 22884 C CA . PHE A 1 41 ? -4.317 -0.581 -5.098 1.00 0.00 41 PHE A CA 14
ATOM 22885 C C . PHE A 1 41 ? -4.703 0.626 -5.956 1.00 0.00 41 PHE A C 14
ATOM 22886 O O . PHE A 1 41 ? -5.525 0.509 -6.864 1.00 0.00 41 PHE A O 14
ATOM 22903 N N . GLU A 1 42 ? -4.092 1.757 -5.637 1.00 0.00 42 GLU A N 14
ATOM 22904 C CA . GLU A 1 42 ? -4.361 2.984 -6.367 1.00 0.00 42 GLU A CA 14
ATOM 22905 C C . GLU A 1 42 ? -3.201 3.968 -6.198 1.00 0.00 42 GLU A C 14
ATOM 22906 O O . GLU A 1 42 ? -2.552 3.994 -5.153 1.00 0.00 42 GLU A O 14
ATOM 22918 N N . GLU A 1 43 ? -2.976 4.753 -7.241 1.00 0.00 43 GLU A N 14
ATOM 22919 C CA . GLU A 1 43 ? -1.906 5.735 -7.221 1.00 0.00 43 GLU A CA 14
ATOM 22920 C C . GLU A 1 43 ? -2.434 7.086 -6.733 1.00 0.00 43 GLU A C 14
ATOM 22921 O O . GLU A 1 43 ? -3.003 7.851 -7.511 1.00 0.00 43 GLU A O 14
ATOM 22933 N N . VAL A 1 44 ? -2.228 7.337 -5.449 1.00 0.00 44 VAL A N 14
ATOM 22934 C CA . VAL A 1 44 ? -2.676 8.582 -4.849 1.00 0.00 44 VAL A CA 14
ATOM 22935 C C . VAL A 1 44 ? -1.637 9.674 -5.111 1.00 0.00 44 VAL A C 14
ATOM 22936 O O . VAL A 1 44 ? -0.604 9.725 -4.445 1.00 0.00 44 VAL A O 14
ATOM 22949 N N . ASP A 1 45 ? -1.946 10.519 -6.083 1.00 0.00 45 ASP A N 14
ATOM 22950 C CA . ASP A 1 45 ? -1.052 11.607 -6.442 1.00 0.00 45 ASP A CA 14
ATOM 22951 C C . ASP A 1 45 ? -1.007 12.623 -5.299 1.00 0.00 45 ASP A C 14
ATOM 22952 O O . ASP A 1 45 ? -1.937 13.409 -5.126 1.00 0.00 45 ASP A O 14
ATOM 22961 N N . ILE A 1 46 ? 0.083 12.574 -4.548 1.00 0.00 46 ILE A N 14
ATOM 22962 C CA . ILE A 1 46 ? 0.261 13.480 -3.426 1.00 0.00 46 ILE A CA 14
ATOM 22963 C C . ILE A 1 46 ? 0.814 14.813 -3.936 1.00 0.00 46 ILE A C 14
ATOM 22964 O O . ILE A 1 46 ? 0.801 15.810 -3.216 1.00 0.00 46 ILE A O 14
ATOM 22980 N N . THR A 1 47 ? 1.285 14.787 -5.174 1.00 0.00 47 THR A N 14
ATOM 22981 C CA . THR A 1 47 ? 1.841 15.981 -5.788 1.00 0.00 47 THR A CA 14
ATOM 22982 C C . THR A 1 47 ? 0.721 16.930 -6.218 1.00 0.00 47 THR A C 14
ATOM 22983 O O . THR A 1 47 ? 0.785 18.130 -5.957 1.00 0.00 47 THR A O 14
ATOM 22994 N N . MET A 1 48 ? -0.280 16.357 -6.871 1.00 0.00 48 MET A N 14
ATOM 22995 C CA . MET A 1 48 ? -1.412 17.137 -7.340 1.00 0.00 48 MET A CA 14
ATOM 22996 C C . MET A 1 48 ? -2.335 17.516 -6.179 1.00 0.00 48 MET A C 14
ATOM 22997 O O . MET A 1 48 ? -2.711 18.678 -6.034 1.00 0.00 48 MET A O 14
ATOM 23011 N N . SER A 1 49 ? -2.673 16.513 -5.382 1.00 0.00 49 SER A N 14
ATOM 23012 C CA . SER A 1 49 ? -3.544 16.726 -4.239 1.00 0.00 49 SER A CA 14
ATOM 23013 C C . SER A 1 49 ? -2.708 16.925 -2.974 1.00 0.00 49 SER A C 14
ATOM 23014 O O . SER A 1 49 ? -2.203 15.961 -2.401 1.00 0.00 49 SER A O 14
ATOM 23022 N N . GLU A 1 50 ? -2.588 18.183 -2.574 1.00 0.00 50 GLU A N 14
ATOM 23023 C CA . GLU A 1 50 ? -1.822 18.521 -1.387 1.00 0.00 50 GLU A CA 14
ATOM 23024 C C . GLU A 1 50 ? -2.335 17.731 -0.181 1.00 0.00 50 GLU A C 14
ATOM 23025 O O . GLU A 1 50 ? -1.559 17.073 0.510 1.00 0.00 50 GLU A O 14
ATOM 23037 N N . GLU A 1 51 ? -3.639 17.823 0.035 1.00 0.00 51 GLU A N 14
ATOM 23038 C CA . GLU A 1 51 ? -4.264 17.125 1.145 1.00 0.00 51 GLU A CA 14
ATOM 23039 C C . GLU A 1 51 ? -3.706 15.706 1.262 1.00 0.00 51 GLU A C 14
ATOM 23040 O O . GLU A 1 51 ? -3.125 15.346 2.285 1.00 0.00 51 GLU A O 14
ATOM 23052 N N . GLN A 1 52 ? -3.901 14.938 0.200 1.00 0.00 52 GLN A N 14
ATOM 23053 C CA . GLN A 1 52 ? -3.425 13.565 0.171 1.00 0.00 52 GLN A CA 14
ATOM 23054 C C . GLN A 1 52 ? -2.049 13.467 0.834 1.00 0.00 52 GLN A C 14
ATOM 23055 O O . GLN A 1 52 ? -1.836 12.630 1.709 1.00 0.00 52 GLN A O 14
ATOM 23069 N N . ARG A 1 53 ? -1.151 14.335 0.391 1.00 0.00 53 ARG A N 14
ATOM 23070 C CA . ARG A 1 53 ? 0.198 14.357 0.930 1.00 0.00 53 ARG A CA 14
ATOM 23071 C C . ARG A 1 53 ? 0.167 14.666 2.428 1.00 0.00 53 ARG A C 14
ATOM 23072 O O . ARG A 1 53 ? 0.669 13.887 3.236 1.00 0.00 53 ARG A O 14
ATOM 23093 N N . GLN A 1 54 ? -0.429 15.804 2.752 1.00 0.00 54 GLN A N 14
ATOM 23094 C CA . GLN A 1 54 ? -0.533 16.225 4.139 1.00 0.00 54 GLN A CA 14
ATOM 23095 C C . GLN A 1 54 ? -0.963 15.051 5.020 1.00 0.00 54 GLN A C 14
ATOM 23096 O O . GLN A 1 54 ? -0.386 14.823 6.082 1.00 0.00 54 GLN A O 14
ATOM 23110 N N . TRP A 1 55 ? -1.973 14.336 4.546 1.00 0.00 55 TRP A N 14
ATOM 23111 C CA . TRP A 1 55 ? -2.487 13.190 5.278 1.00 0.00 55 TRP A CA 14
ATOM 23112 C C . TRP A 1 55 ? -1.315 12.253 5.572 1.00 0.00 55 TRP A C 14
ATOM 23113 O O . TRP A 1 55 ? -1.046 11.934 6.730 1.00 0.00 55 TRP A O 14
ATOM 23134 N N . MET A 1 56 ? -0.648 11.837 4.505 1.00 0.00 56 MET A N 14
ATOM 23135 C CA . MET A 1 56 ? 0.489 10.942 4.635 1.00 0.00 56 MET A CA 14
ATOM 23136 C C . MET A 1 56 ? 1.464 11.446 5.701 1.00 0.00 56 MET A C 14
ATOM 23137 O O . MET A 1 56 ? 1.858 10.695 6.592 1.00 0.00 56 MET A O 14
ATOM 23151 N N . TYR A 1 57 ? 1.826 12.715 5.575 1.00 0.00 57 TYR A N 14
ATOM 23152 C CA . TYR A 1 57 ? 2.747 13.328 6.516 1.00 0.00 57 TYR A CA 14
ATOM 23153 C C . TYR A 1 57 ? 2.253 13.161 7.955 1.00 0.00 57 TYR A C 14
ATOM 23154 O O . TYR A 1 57 ? 3.020 13.330 8.902 1.00 0.00 57 TYR A O 14
ATOM 23172 N N . LYS A 1 58 ? 0.975 12.832 8.073 1.00 0.00 58 LYS A N 14
ATOM 23173 C CA . LYS A 1 58 ? 0.369 12.641 9.380 1.00 0.00 58 LYS A CA 14
ATOM 23174 C C . LYS A 1 58 ? 0.292 11.144 9.687 1.00 0.00 58 LYS A C 14
ATOM 23175 O O . LYS A 1 58 ? 0.079 10.752 10.833 1.00 0.00 58 LYS A O 14
ATOM 23194 N N . ASN A 1 59 ? 0.468 10.348 8.643 1.00 0.00 59 ASN A N 14
ATOM 23195 C CA . ASN A 1 59 ? 0.421 8.903 8.786 1.00 0.00 59 ASN A CA 14
ATOM 23196 C C . ASN A 1 59 ? 1.818 8.325 8.555 1.00 0.00 59 ASN A C 14
ATOM 23197 O O . ASN A 1 59 ? 1.961 7.244 7.985 1.00 0.00 59 ASN A O 14
ATOM 23208 N N . VAL A 1 60 ? 2.815 9.072 9.008 1.00 0.00 60 VAL A N 14
ATOM 23209 C CA . VAL A 1 60 ? 4.196 8.648 8.857 1.00 0.00 60 VAL A CA 14
ATOM 23210 C C . VAL A 1 60 ? 5.053 9.323 9.930 1.00 0.00 60 VAL A C 14
ATOM 23211 O O . VAL A 1 60 ? 5.192 10.545 9.940 1.00 0.00 60 VAL A O 14
ATOM 23224 N N . PRO A 1 61 ? 5.619 8.476 10.831 1.00 0.00 61 PRO A N 14
ATOM 23225 C CA . PRO A 1 61 ? 6.458 8.978 11.905 1.00 0.00 61 PRO A CA 14
ATOM 23226 C C . PRO A 1 61 ? 7.834 9.393 11.379 1.00 0.00 61 PRO A C 14
ATOM 23227 O O . PRO A 1 61 ? 8.165 9.132 10.224 1.00 0.00 61 PRO A O 14
ATOM 23238 N N . PRO A 1 62 ? 8.618 10.051 12.275 1.00 0.00 62 PRO A N 14
ATOM 23239 C CA . PRO A 1 62 ? 9.949 10.505 11.913 1.00 0.00 62 PRO A CA 14
ATOM 23240 C C . PRO A 1 62 ? 10.932 9.333 11.859 1.00 0.00 62 PRO A C 14
ATOM 23241 O O . PRO A 1 62 ? 11.898 9.363 11.098 1.00 0.00 62 PRO A O 14
ATOM 23252 N N . GLU A 1 63 ? 10.652 8.329 12.678 1.00 0.00 63 GLU A N 14
ATOM 23253 C CA . GLU A 1 63 ? 11.499 7.150 12.734 1.00 0.00 63 GLU A CA 14
ATOM 23254 C C . GLU A 1 63 ? 11.415 6.373 11.418 1.00 0.00 63 GLU A C 14
ATOM 23255 O O . GLU A 1 63 ? 12.379 5.727 11.012 1.00 0.00 63 GLU A O 14
ATOM 23267 N N . LYS A 1 64 ? 10.253 6.463 10.789 1.00 0.00 64 LYS A N 14
ATOM 23268 C CA . LYS A 1 64 ? 10.030 5.776 9.528 1.00 0.00 64 LYS A CA 14
ATOM 23269 C C . LYS A 1 64 ? 10.452 6.688 8.374 1.00 0.00 64 LYS A C 14
ATOM 23270 O O . LYS A 1 64 ? 10.884 6.210 7.326 1.00 0.00 64 LYS A O 14
ATOM 23289 N N . LYS A 1 65 ? 10.312 7.985 8.605 1.00 0.00 65 LYS A N 14
ATOM 23290 C CA . LYS A 1 65 ? 10.673 8.968 7.598 1.00 0.00 65 LYS A CA 14
ATOM 23291 C C . LYS A 1 65 ? 11.950 8.517 6.886 1.00 0.00 65 LYS A C 14
ATOM 23292 O O . LYS A 1 65 ? 12.966 8.259 7.530 1.00 0.00 65 LYS A O 14
ATOM 23311 N N . PRO A 1 66 ? 11.854 8.433 5.532 1.00 0.00 66 PRO A N 14
ATOM 23312 C CA . PRO A 1 66 ? 12.989 8.018 4.726 1.00 0.00 66 PRO A CA 14
ATOM 23313 C C . PRO A 1 66 ? 14.025 9.139 4.618 1.00 0.00 66 PRO A C 14
ATOM 23314 O O . PRO A 1 66 ? 13.782 10.258 5.066 1.00 0.00 66 PRO A O 14
ATOM 23325 N N . THR A 1 67 ? 15.157 8.799 4.020 1.00 0.00 67 THR A N 14
ATOM 23326 C CA . THR A 1 67 ? 16.231 9.762 3.848 1.00 0.00 67 THR A CA 14
ATOM 23327 C C . THR A 1 67 ? 16.307 10.698 5.056 1.00 0.00 67 THR A C 14
ATOM 23328 O O . THR A 1 67 ? 16.923 10.363 6.067 1.00 0.00 67 THR A O 14
ATOM 23339 N N . GLN A 1 68 ? 15.673 11.852 4.912 1.00 0.00 68 GLN A N 14
ATOM 23340 C CA . GLN A 1 68 ? 15.661 12.838 5.979 1.00 0.00 68 GLN A CA 14
ATOM 23341 C C . GLN A 1 68 ? 14.598 13.904 5.705 1.00 0.00 68 GLN A C 14
ATOM 23342 O O . GLN A 1 68 ? 14.432 14.342 4.567 1.00 0.00 68 GLN A O 14
ATOM 23356 N N . GLY A 1 69 ? 13.906 14.291 6.767 1.00 0.00 69 GLY A N 14
ATOM 23357 C CA . GLY A 1 69 ? 12.864 15.297 6.655 1.00 0.00 69 GLY A CA 14
ATOM 23358 C C . GLY A 1 69 ? 11.501 14.649 6.405 1.00 0.00 69 GLY A C 14
ATOM 23359 O O . GLY A 1 69 ? 11.339 13.444 6.592 1.00 0.00 69 GLY A O 14
ATOM 23363 N N . ASN A 1 70 ? 10.556 15.477 5.985 1.00 0.00 70 ASN A N 14
ATOM 23364 C CA . ASN A 1 70 ? 9.212 15.000 5.707 1.00 0.00 70 ASN A CA 14
ATOM 23365 C C . ASN A 1 70 ? 9.292 13.643 5.004 1.00 0.00 70 ASN A C 14
ATOM 23366 O O . ASN A 1 70 ? 10.314 13.310 4.406 1.00 0.00 70 ASN A O 14
ATOM 23377 N N . PRO A 1 71 ? 8.172 12.878 5.103 1.00 0.00 71 PRO A N 14
ATOM 23378 C CA . PRO A 1 71 ? 8.106 11.565 4.483 1.00 0.00 71 PRO A CA 14
ATOM 23379 C C . PRO A 1 71 ? 7.935 11.682 2.967 1.00 0.00 71 PRO A C 14
ATOM 23380 O O . PRO A 1 71 ? 7.110 12.459 2.490 1.00 0.00 71 PRO A O 14
ATOM 23391 N N . LEU A 1 72 ? 8.729 10.898 2.252 1.00 0.00 72 LEU A N 14
ATOM 23392 C CA . LEU A 1 72 ? 8.675 10.903 0.800 1.00 0.00 72 LEU A CA 14
ATOM 23393 C C . LEU A 1 72 ? 8.126 9.563 0.309 1.00 0.00 72 LEU A C 14
ATOM 23394 O O . LEU A 1 72 ? 8.175 8.566 1.029 1.00 0.00 72 LEU A O 14
ATOM 23410 N N . PRO A 1 73 ? 7.601 9.581 -0.945 1.00 0.00 73 PRO A N 14
ATOM 23411 C CA . PRO A 1 73 ? 7.043 8.379 -1.541 1.00 0.00 73 PRO A CA 14
ATOM 23412 C C . PRO A 1 73 ? 8.151 7.420 -1.982 1.00 0.00 73 PRO A C 14
ATOM 23413 O O . PRO A 1 73 ? 9.324 7.789 -2.003 1.00 0.00 73 PRO A O 14
ATOM 23424 N N . PRO A 1 74 ? 7.729 6.176 -2.331 1.00 0.00 74 PRO A N 14
ATOM 23425 C CA . PRO A 1 74 ? 6.321 5.821 -2.277 1.00 0.00 74 PRO A CA 14
ATOM 23426 C C . PRO A 1 74 ? 5.864 5.608 -0.832 1.00 0.00 74 PRO A C 14
ATOM 23427 O O . PRO A 1 74 ? 6.682 5.351 0.050 1.00 0.00 74 PRO A O 14
ATOM 23438 N N . GLN A 1 75 ? 4.559 5.723 -0.635 1.00 0.00 75 GLN A N 14
ATOM 23439 C CA . GLN A 1 75 ? 3.984 5.547 0.688 1.00 0.00 75 GLN A CA 14
ATOM 23440 C C . GLN A 1 75 ? 2.687 4.739 0.599 1.00 0.00 75 GLN A C 14
ATOM 23441 O O . GLN A 1 75 ? 1.597 5.310 0.571 1.00 0.00 75 GLN A O 14
ATOM 23455 N N . ILE A 1 76 ? 2.847 3.425 0.558 1.00 0.00 76 ILE A N 14
ATOM 23456 C CA . ILE A 1 76 ? 1.703 2.534 0.473 1.00 0.00 76 ILE A CA 14
ATOM 23457 C C . ILE A 1 76 ? 0.832 2.709 1.719 1.00 0.00 76 ILE A C 14
ATOM 23458 O O . ILE A 1 76 ? 1.341 2.995 2.802 1.00 0.00 76 ILE A O 14
ATOM 23474 N N . PHE A 1 77 ? -0.466 2.529 1.525 1.00 0.00 77 PHE A N 14
ATOM 23475 C CA . PHE A 1 77 ? -1.412 2.663 2.619 1.00 0.00 77 PHE A CA 14
ATOM 23476 C C . PHE A 1 77 ? -2.673 1.837 2.359 1.00 0.00 77 PHE A C 14
ATOM 23477 O O . PHE A 1 77 ? -3.442 2.141 1.448 1.00 0.00 77 PHE A O 14
ATOM 23494 N N . ASN A 1 78 ? -2.847 0.808 3.175 1.00 0.00 78 ASN A N 14
ATOM 23495 C CA . ASN A 1 78 ? -4.001 -0.065 3.044 1.00 0.00 78 ASN A CA 14
ATOM 23496 C C . ASN A 1 78 ? -5.225 0.620 3.655 1.00 0.00 78 ASN A C 14
ATOM 23497 O O . ASN A 1 78 ? -5.591 0.343 4.797 1.00 0.00 78 ASN A O 14
ATOM 23508 N N . GLY A 1 79 ? -5.824 1.502 2.869 1.00 0.00 79 GLY A N 14
ATOM 23509 C CA . GLY A 1 79 ? -6.999 2.229 3.318 1.00 0.00 79 GLY A CA 14
ATOM 23510 C C . GLY A 1 79 ? -6.604 3.434 4.174 1.00 0.00 79 GLY A C 14
ATOM 23511 O O . GLY A 1 79 ? -6.408 4.531 3.655 1.00 0.00 79 GLY A O 14
ATOM 23515 N N . ASP A 1 80 ? -6.499 3.188 5.472 1.00 0.00 80 ASP A N 14
ATOM 23516 C CA . ASP A 1 80 ? -6.131 4.239 6.406 1.00 0.00 80 ASP A CA 14
ATOM 23517 C C . ASP A 1 80 ? -5.101 3.696 7.398 1.00 0.00 80 ASP A C 14
ATOM 23518 O O . ASP A 1 80 ? -4.846 4.311 8.432 1.00 0.00 80 ASP A O 14
ATOM 23527 N N . ARG A 1 81 ? -4.537 2.549 7.049 1.00 0.00 81 ARG A N 14
ATOM 23528 C CA . ARG A 1 81 ? -3.541 1.916 7.896 1.00 0.00 81 ARG A CA 14
ATOM 23529 C C . ARG A 1 81 ? -2.161 1.992 7.240 1.00 0.00 81 ARG A C 14
ATOM 23530 O O . ARG A 1 81 ? -1.966 1.485 6.137 1.00 0.00 81 ARG A O 14
ATOM 23551 N N . TYR A 1 82 ? -1.239 2.629 7.947 1.00 0.00 82 TYR A N 14
ATOM 23552 C CA . TYR A 1 82 ? 0.117 2.778 7.447 1.00 0.00 82 TYR A CA 14
ATOM 23553 C C . TYR A 1 82 ? 0.715 1.420 7.073 1.00 0.00 82 TYR A C 14
ATOM 23554 O O . TYR A 1 82 ? 0.928 0.572 7.938 1.00 0.00 82 TYR A O 14
ATOM 23572 N N . CYS A 1 83 ? 0.970 1.257 5.783 1.00 0.00 83 CYS A N 14
ATOM 23573 C CA . CYS A 1 83 ? 1.540 0.017 5.284 1.00 0.00 83 CYS A CA 14
ATOM 23574 C C . CYS A 1 83 ? 3.052 0.057 5.512 1.00 0.00 83 CYS A C 14
ATOM 23575 O O . CYS A 1 83 ? 3.559 -0.567 6.443 1.00 0.00 83 CYS A O 14
ATOM 23583 N N . GLY A 1 84 ? 3.730 0.797 4.647 1.00 0.00 84 GLY A N 14
ATOM 23584 C CA . GLY A 1 84 ? 5.174 0.926 4.743 1.00 0.00 84 GLY A CA 14
ATOM 23585 C C . GLY A 1 84 ? 5.757 1.524 3.461 1.00 0.00 84 GLY A C 14
ATOM 23586 O O . GLY A 1 84 ? 5.235 1.294 2.371 1.00 0.00 84 GLY A O 14
ATOM 23590 N N . ASP A 1 85 ? 6.831 2.281 3.634 1.00 0.00 85 ASP A N 14
ATOM 23591 C CA . ASP A 1 85 ? 7.490 2.914 2.505 1.00 0.00 85 ASP A CA 14
ATOM 23592 C C . ASP A 1 85 ? 8.047 1.834 1.574 1.00 0.00 85 ASP A C 14
ATOM 23593 O O . ASP A 1 85 ? 7.843 0.644 1.806 1.00 0.00 85 ASP A O 14
ATOM 23602 N N . TYR A 1 86 ? 8.739 2.289 0.540 1.00 0.00 86 TYR A N 14
ATOM 23603 C CA . TYR A 1 86 ? 9.326 1.377 -0.427 1.00 0.00 86 TYR A CA 14
ATOM 23604 C C . TYR A 1 86 ? 10.200 0.330 0.267 1.00 0.00 86 TYR A C 14
ATOM 23605 O O . TYR A 1 86 ? 10.134 -0.854 -0.059 1.00 0.00 86 TYR A O 14
ATOM 23623 N N . ASP A 1 87 ? 10.998 0.804 1.213 1.00 0.00 87 ASP A N 14
ATOM 23624 C CA . ASP A 1 87 ? 11.883 -0.076 1.956 1.00 0.00 87 ASP A CA 14
ATOM 23625 C C . ASP A 1 87 ? 11.127 -1.351 2.334 1.00 0.00 87 ASP A C 14
ATOM 23626 O O . ASP A 1 87 ? 11.564 -2.455 2.011 1.00 0.00 87 ASP A O 14
ATOM 23635 N N . SER A 1 88 ? 10.007 -1.157 3.014 1.00 0.00 88 SER A N 14
ATOM 23636 C CA . SER A 1 88 ? 9.186 -2.278 3.439 1.00 0.00 88 SER A CA 14
ATOM 23637 C C . SER A 1 88 ? 8.756 -3.103 2.225 1.00 0.00 88 SER A C 14
ATOM 23638 O O . SER A 1 88 ? 9.137 -4.265 2.092 1.00 0.00 88 SER A O 14
ATOM 23646 N N . PHE A 1 89 ? 7.967 -2.470 1.369 1.00 0.00 89 PHE A N 14
ATOM 23647 C CA . PHE A 1 89 ? 7.480 -3.130 0.170 1.00 0.00 89 PHE A CA 14
ATOM 23648 C C . PHE A 1 89 ? 8.561 -4.025 -0.440 1.00 0.00 89 PHE A C 14
ATOM 23649 O O . PHE A 1 89 ? 8.287 -5.160 -0.828 1.00 0.00 89 PHE A O 14
ATOM 23666 N N . PHE A 1 90 ? 9.768 -3.481 -0.505 1.00 0.00 90 PHE A N 14
ATOM 23667 C CA . PHE A 1 90 ? 10.891 -4.216 -1.061 1.00 0.00 90 PHE A CA 14
ATOM 23668 C C . PHE A 1 90 ? 11.388 -5.281 -0.082 1.00 0.00 90 PHE A C 14
ATOM 23669 O O . PHE A 1 90 ? 11.736 -6.389 -0.487 1.00 0.00 90 PHE A O 14
ATOM 23686 N N . GLU A 1 91 ? 11.406 -4.908 1.190 1.00 0.00 91 GLU A N 14
ATOM 23687 C CA . GLU A 1 91 ? 11.854 -5.817 2.230 1.00 0.00 91 GLU A CA 14
ATOM 23688 C C . GLU A 1 91 ? 10.960 -7.058 2.273 1.00 0.00 91 GLU A C 14
ATOM 23689 O O . GLU A 1 91 ? 11.310 -8.058 2.898 1.00 0.00 91 GLU A O 14
ATOM 23701 N N . SER A 1 92 ? 9.824 -6.953 1.599 1.00 0.00 92 SER A N 14
ATOM 23702 C CA . SER A 1 92 ? 8.878 -8.055 1.552 1.00 0.00 92 SER A CA 14
ATOM 23703 C C . SER A 1 92 ? 9.020 -8.811 0.229 1.00 0.00 92 SER A C 14
ATOM 23704 O O . SER A 1 92 ? 9.045 -10.040 0.213 1.00 0.00 92 SER A O 14
ATOM 23712 N N . LYS A 1 93 ? 9.110 -8.044 -0.847 1.00 0.00 93 LYS A N 14
ATOM 23713 C CA . LYS A 1 93 ? 9.249 -8.626 -2.171 1.00 0.00 93 LYS A CA 14
ATOM 23714 C C . LYS A 1 93 ? 10.313 -9.724 -2.131 1.00 0.00 93 LYS A C 14
ATOM 23715 O O . LYS A 1 93 ? 10.159 -10.766 -2.767 1.00 0.00 93 LYS A O 14
ATOM 23734 N N . GLU A 1 94 ? 11.369 -9.454 -1.378 1.00 0.00 94 GLU A N 14
ATOM 23735 C CA . GLU A 1 94 ? 12.458 -10.407 -1.247 1.00 0.00 94 GLU A CA 14
ATOM 23736 C C . GLU A 1 94 ? 11.936 -11.739 -0.704 1.00 0.00 94 GLU A C 14
ATOM 23737 O O . GLU A 1 94 ? 12.351 -12.804 -1.159 1.00 0.00 94 GLU A O 14
ATOM 23749 N N . SER A 1 95 ? 11.033 -11.635 0.260 1.00 0.00 95 SER A N 14
ATOM 23750 C CA . SER A 1 95 ? 10.450 -12.819 0.869 1.00 0.00 95 SER A CA 14
ATOM 23751 C C . SER A 1 95 ? 9.042 -13.051 0.318 1.00 0.00 95 SER A C 14
ATOM 23752 O O . SER A 1 95 ? 8.294 -13.875 0.841 1.00 0.00 95 SER A O 14
ATOM 23760 N N . ASN A 1 96 ? 8.722 -12.309 -0.733 1.00 0.00 96 ASN A N 14
ATOM 23761 C CA . ASN A 1 96 ? 7.417 -12.423 -1.360 1.00 0.00 96 ASN A CA 14
ATOM 23762 C C . ASN A 1 96 ? 6.329 -12.319 -0.289 1.00 0.00 96 ASN A C 14
ATOM 23763 O O . ASN A 1 96 ? 5.508 -13.223 -0.142 1.00 0.00 96 ASN A O 14
ATOM 23774 N N . THR A 1 97 ? 6.359 -11.207 0.432 1.00 0.00 97 THR A N 14
ATOM 23775 C CA . THR A 1 97 ? 5.385 -10.973 1.485 1.00 0.00 97 THR A CA 14
ATOM 23776 C C . THR A 1 97 ? 4.593 -9.694 1.204 1.00 0.00 97 THR A C 14
ATOM 23777 O O . THR A 1 97 ? 3.741 -9.300 1.999 1.00 0.00 97 THR A O 14
ATOM 23788 N N . VAL A 1 98 ? 4.903 -9.082 0.071 1.00 0.00 98 VAL A N 14
ATOM 23789 C CA . VAL A 1 98 ? 4.230 -7.856 -0.325 1.00 0.00 98 VAL A CA 14
ATOM 23790 C C . VAL A 1 98 ? 2.752 -7.944 0.058 1.00 0.00 98 VAL A C 14
ATOM 23791 O O . VAL A 1 98 ? 2.191 -6.996 0.606 1.00 0.00 98 VAL A O 14
ATOM 23804 N N . PHE A 1 99 ? 2.162 -9.091 -0.246 1.00 0.00 99 PHE A N 14
ATOM 23805 C CA . PHE A 1 99 ? 0.759 -9.315 0.059 1.00 0.00 99 PHE A CA 14
ATOM 23806 C C . PHE A 1 99 ? 0.487 -9.129 1.553 1.00 0.00 99 PHE A C 14
ATOM 23807 O O . PHE A 1 99 ? -0.384 -8.350 1.937 1.00 0.00 99 PHE A O 14
ATOM 23824 N N . SER A 1 100 ? 1.247 -9.860 2.356 1.00 0.00 100 SER A N 14
ATOM 23825 C CA . SER A 1 100 ? 1.099 -9.785 3.799 1.00 0.00 100 SER A CA 14
ATOM 23826 C C . SER A 1 100 ? 1.534 -8.407 4.300 1.00 0.00 100 SER A C 14
ATOM 23827 O O . SER A 1 100 ? 0.981 -7.892 5.270 1.00 0.00 100 SER A O 14
ATOM 23835 N N . PHE A 1 101 ? 2.522 -7.849 3.615 1.00 0.00 101 PHE A N 14
ATOM 23836 C CA . PHE A 1 101 ? 3.038 -6.540 3.978 1.00 0.00 101 PHE A CA 14
ATOM 23837 C C . PHE A 1 101 ? 1.935 -5.481 3.923 1.00 0.00 101 PHE A C 14
ATOM 23838 O O . PHE A 1 101 ? 1.910 -4.562 4.740 1.00 0.00 101 PHE A O 14
ATOM 23855 N N . LEU A 1 102 ? 1.049 -5.645 2.952 1.00 0.00 102 LEU A N 14
ATOM 23856 C CA . LEU A 1 102 ? -0.054 -4.715 2.779 1.00 0.00 102 LEU A CA 14
ATOM 23857 C C . LEU A 1 102 ? -1.272 -5.225 3.552 1.00 0.00 102 LEU A C 14
ATOM 23858 O O . LEU A 1 102 ? -2.344 -4.627 3.493 1.00 0.00 102 LEU A O 14
ATOM 23874 N N . GLY A 1 103 ? -1.065 -6.327 4.259 1.00 0.00 103 GLY A N 14
ATOM 23875 C CA . GLY A 1 103 ? -2.132 -6.925 5.043 1.00 0.00 103 GLY A CA 14
ATOM 23876 C C . GLY A 1 103 ? -3.113 -7.682 4.145 1.00 0.00 103 GLY A C 14
ATOM 23877 O O . GLY A 1 103 ? -4.319 -7.669 4.388 1.00 0.00 103 GLY A O 14
ATOM 23881 N N . LEU A 1 104 ? -2.560 -8.323 3.127 1.00 0.00 104 LEU A N 14
ATOM 23882 C CA . LEU A 1 104 ? -3.370 -9.085 2.192 1.00 0.00 104 LEU A CA 14
ATOM 23883 C C . LEU A 1 104 ? -3.233 -10.577 2.501 1.00 0.00 104 LEU A C 14
ATOM 23884 O O . LEU A 1 104 ? -2.135 -11.058 2.778 1.00 0.00 104 LEU A O 14
ATOM 23900 N N . LYS A 1 105 ? -4.362 -11.267 2.443 1.00 0.00 105 LYS A N 14
ATOM 23901 C CA . LYS A 1 105 ? -4.381 -12.695 2.714 1.00 0.00 105 LYS A CA 14
ATOM 23902 C C . LYS A 1 105 ? -4.051 -12.934 4.189 1.00 0.00 105 LYS A C 14
ATOM 23903 O O . LYS A 1 105 ? -2.941 -13.348 4.520 1.00 0.00 105 LYS A O 14
ATOM 23922 N N . SER A 1 106 ? -5.034 -12.663 5.034 1.00 0.00 106 SER A N 14
ATOM 23923 C CA . SER A 1 106 ? -4.862 -12.844 6.465 1.00 0.00 106 SER A CA 14
ATOM 23924 C C . SER A 1 106 ? -6.165 -12.516 7.195 1.00 0.00 106 SER A C 14
ATOM 23925 O O . SER A 1 106 ? -7.076 -11.928 6.613 1.00 0.00 106 SER A O 14
ATOM 23933 N N . GLY A 1 107 ? -6.214 -12.909 8.460 1.00 0.00 107 GLY A N 14
ATOM 23934 C CA . GLY A 1 107 ? -7.391 -12.664 9.275 1.00 0.00 107 GLY A CA 14
ATOM 23935 C C . GLY A 1 107 ? -8.639 -13.276 8.635 1.00 0.00 107 GLY A C 14
ATOM 23936 O O . GLY A 1 107 ? -8.535 -14.153 7.779 1.00 0.00 107 GLY A O 14
ATOM 23940 N N . PRO A 1 108 ? -9.820 -12.776 9.086 1.00 0.00 108 PRO A N 14
ATOM 23941 C CA . PRO A 1 108 ? -11.087 -13.263 8.566 1.00 0.00 108 PRO A CA 14
ATOM 23942 C C . PRO A 1 108 ? -11.351 -12.715 7.162 1.00 0.00 108 PRO A C 14
ATOM 23943 O O . PRO A 1 108 ? -11.834 -13.436 6.291 1.00 0.00 108 PRO A O 14
ATOM 23954 N N . SER A 1 109 ? -11.022 -11.443 6.987 1.00 0.00 109 SER A N 14
ATOM 23955 C CA . SER A 1 109 ? -11.218 -10.790 5.704 1.00 0.00 109 SER A CA 14
ATOM 23956 C C . SER A 1 109 ? -12.682 -10.909 5.274 1.00 0.00 109 SER A C 14
ATOM 23957 O O . SER A 1 109 ? -13.455 -11.643 5.887 1.00 0.00 109 SER A O 14
ATOM 23965 N N . SER A 1 110 ? -13.018 -10.175 4.223 1.00 0.00 110 SER A N 14
ATOM 23966 C CA . SER A 1 110 ? -14.375 -10.189 3.705 1.00 0.00 110 SER A CA 14
ATOM 23967 C C . SER A 1 110 ? -14.876 -11.630 3.586 1.00 0.00 110 SER A C 14
ATOM 23968 O O . SER A 1 110 ? -15.890 -11.989 4.182 1.00 0.00 110 SER A O 14
ATOM 23976 N N . GLY A 1 111 ? -14.141 -12.416 2.814 1.00 0.00 111 GLY A N 14
ATOM 23977 C CA . GLY A 1 111 ? -14.497 -13.810 2.610 1.00 0.00 111 GLY A CA 14
ATOM 23978 C C . GLY A 1 111 ? -13.343 -14.734 3.002 1.00 0.00 111 GLY A C 14
ATOM 23979 O O . GLY A 1 111 ? -13.138 -15.012 4.183 1.00 0.00 111 GLY A O 14
ATOM 23983 N N . GLY A 1 1 ? -20.308 -15.744 -4.857 1.00 0.00 1 GLY A N 15
ATOM 23984 C CA . GLY A 1 1 ? -20.665 -15.558 -3.461 1.00 0.00 1 GLY A CA 15
ATOM 23985 C C . GLY A 1 1 ? -20.289 -14.154 -2.982 1.00 0.00 1 GLY A C 15
ATOM 23986 O O . GLY A 1 1 ? -19.149 -13.915 -2.586 1.00 0.00 1 GLY A O 15
ATOM 23990 N N . SER A 1 2 ? -21.268 -13.264 -3.033 1.00 0.00 2 SER A N 15
ATOM 23991 C CA . SER A 1 2 ? -21.054 -11.890 -2.609 1.00 0.00 2 SER A CA 15
ATOM 23992 C C . SER A 1 2 ? -21.214 -11.780 -1.091 1.00 0.00 2 SER A C 15
ATOM 23993 O O . SER A 1 2 ? -22.111 -12.391 -0.512 1.00 0.00 2 SER A O 15
ATOM 24001 N N . SER A 1 3 ? -20.330 -10.998 -0.490 1.00 0.00 3 SER A N 15
ATOM 24002 C CA . SER A 1 3 ? -20.362 -10.800 0.949 1.00 0.00 3 SER A CA 15
ATOM 24003 C C . SER A 1 3 ? -19.535 -9.569 1.326 1.00 0.00 3 SER A C 15
ATOM 24004 O O . SER A 1 3 ? -18.355 -9.484 0.991 1.00 0.00 3 SER A O 15
ATOM 24012 N N . GLY A 1 4 ? -20.187 -8.647 2.019 1.00 0.00 4 GLY A N 15
ATOM 24013 C CA . GLY A 1 4 ? -19.527 -7.425 2.445 1.00 0.00 4 GLY A CA 15
ATOM 24014 C C . GLY A 1 4 ? -19.299 -6.483 1.261 1.00 0.00 4 GLY A C 15
ATOM 24015 O O . GLY A 1 4 ? -19.027 -6.933 0.149 1.00 0.00 4 GLY A O 15
ATOM 24019 N N . SER A 1 5 ? -19.416 -5.193 1.541 1.00 0.00 5 SER A N 15
ATOM 24020 C CA . SER A 1 5 ? -19.226 -4.184 0.513 1.00 0.00 5 SER A CA 15
ATOM 24021 C C . SER A 1 5 ? -17.896 -3.460 0.731 1.00 0.00 5 SER A C 15
ATOM 24022 O O . SER A 1 5 ? -17.303 -3.553 1.805 1.00 0.00 5 SER A O 15
ATOM 24030 N N . SER A 1 6 ? -17.465 -2.757 -0.306 1.00 0.00 6 SER A N 15
ATOM 24031 C CA . SER A 1 6 ? -16.216 -2.017 -0.242 1.00 0.00 6 SER A CA 15
ATOM 24032 C C . SER A 1 6 ? -15.060 -2.969 0.073 1.00 0.00 6 SER A C 15
ATOM 24033 O O . SER A 1 6 ? -14.896 -3.395 1.215 1.00 0.00 6 SER A O 15
ATOM 24041 N N . GLY A 1 7 ? -14.289 -3.275 -0.961 1.00 0.00 7 GLY A N 15
ATOM 24042 C CA . GLY A 1 7 ? -13.154 -4.168 -0.809 1.00 0.00 7 GLY A CA 15
ATOM 24043 C C . GLY A 1 7 ? -11.924 -3.411 -0.304 1.00 0.00 7 GLY A C 15
ATOM 24044 O O . GLY A 1 7 ? -12.047 -2.322 0.254 1.00 0.00 7 GLY A O 15
ATOM 24048 N N . MET A 1 8 ? -10.766 -4.018 -0.517 1.00 0.00 8 MET A N 15
ATOM 24049 C CA . MET A 1 8 ? -9.515 -3.415 -0.091 1.00 0.00 8 MET A CA 15
ATOM 24050 C C . MET A 1 8 ? -8.842 -2.672 -1.246 1.00 0.00 8 MET A C 15
ATOM 24051 O O . MET A 1 8 ? -9.083 -2.981 -2.412 1.00 0.00 8 MET A O 15
ATOM 24065 N N . VAL A 1 9 ? -8.011 -1.706 -0.883 1.00 0.00 9 VAL A N 15
ATOM 24066 C CA . VAL A 1 9 ? -7.301 -0.916 -1.875 1.00 0.00 9 VAL A CA 15
ATOM 24067 C C . VAL A 1 9 ? -5.977 -0.431 -1.282 1.00 0.00 9 VAL A C 15
ATOM 24068 O O . VAL A 1 9 ? -5.965 0.289 -0.285 1.00 0.00 9 VAL A O 15
ATOM 24081 N N . ILE A 1 10 ? -4.892 -0.845 -1.922 1.00 0.00 10 ILE A N 15
ATOM 24082 C CA . ILE A 1 10 ? -3.565 -0.462 -1.470 1.00 0.00 10 ILE A CA 15
ATOM 24083 C C . ILE A 1 10 ? -3.251 0.951 -1.967 1.00 0.00 10 ILE A C 15
ATOM 24084 O O . ILE A 1 10 ? -2.610 1.120 -3.003 1.00 0.00 10 ILE A O 15
ATOM 24100 N N . ARG A 1 11 ? -3.716 1.929 -1.204 1.00 0.00 11 ARG A N 15
ATOM 24101 C CA . ARG A 1 11 ? -3.492 3.322 -1.554 1.00 0.00 11 ARG A CA 15
ATOM 24102 C C . ARG A 1 11 ? -1.996 3.639 -1.540 1.00 0.00 11 ARG A C 15
ATOM 24103 O O . ARG A 1 11 ? -1.413 3.852 -0.478 1.00 0.00 11 ARG A O 15
ATOM 24124 N N . VAL A 1 12 ? -1.416 3.659 -2.731 1.00 0.00 12 VAL A N 15
ATOM 24125 C CA . VAL A 1 12 ? 0.001 3.947 -2.869 1.00 0.00 12 VAL A CA 15
ATOM 24126 C C . VAL A 1 12 ? 0.187 5.429 -3.198 1.00 0.00 12 VAL A C 15
ATOM 24127 O O . VAL A 1 12 ? -0.119 5.865 -4.307 1.00 0.00 12 VAL A O 15
ATOM 24140 N N . PHE A 1 13 ? 0.688 6.163 -2.215 1.00 0.00 13 PHE A N 15
ATOM 24141 C CA . PHE A 1 13 ? 0.918 7.587 -2.386 1.00 0.00 13 PHE A CA 15
ATOM 24142 C C . PHE A 1 13 ? 2.137 7.842 -3.275 1.00 0.00 13 PHE A C 15
ATOM 24143 O O . PHE A 1 13 ? 3.203 7.270 -3.053 1.00 0.00 13 PHE A O 15
ATOM 24160 N N . ILE A 1 14 ? 1.939 8.702 -4.264 1.00 0.00 14 ILE A N 15
ATOM 24161 C CA . ILE A 1 14 ? 3.008 9.040 -5.187 1.00 0.00 14 ILE A CA 15
ATOM 24162 C C . ILE A 1 14 ? 2.989 10.547 -5.454 1.00 0.00 14 ILE A C 15
ATOM 24163 O O . ILE A 1 14 ? 1.929 11.170 -5.439 1.00 0.00 14 ILE A O 15
ATOM 24179 N N . ALA A 1 15 ? 4.175 11.089 -5.691 1.00 0.00 15 ALA A N 15
ATOM 24180 C CA . ALA A 1 15 ? 4.308 12.510 -5.961 1.00 0.00 15 ALA A CA 15
ATOM 24181 C C . ALA A 1 15 ? 4.870 12.708 -7.370 1.00 0.00 15 ALA A C 15
ATOM 24182 O O . ALA A 1 15 ? 6.083 12.806 -7.550 1.00 0.00 15 ALA A O 15
ATOM 24189 N N . SER A 1 16 ? 3.961 12.760 -8.333 1.00 0.00 16 SER A N 15
ATOM 24190 C CA . SER A 1 16 ? 4.351 12.944 -9.720 1.00 0.00 16 SER A CA 15
ATOM 24191 C C . SER A 1 16 ? 4.947 14.340 -9.916 1.00 0.00 16 SER A C 15
ATOM 24192 O O . SER A 1 16 ? 4.338 15.193 -10.560 1.00 0.00 16 SER A O 15
ATOM 24200 N N . SER A 1 17 ? 6.129 14.529 -9.348 1.00 0.00 17 SER A N 15
ATOM 24201 C CA . SER A 1 17 ? 6.813 15.807 -9.452 1.00 0.00 17 SER A CA 15
ATOM 24202 C C . SER A 1 17 ? 8.162 15.738 -8.734 1.00 0.00 17 SER A C 15
ATOM 24203 O O . SER A 1 17 ? 9.147 16.309 -9.199 1.00 0.00 17 SER A O 15
ATOM 24211 N N . SER A 1 18 ? 8.163 15.034 -7.612 1.00 0.00 18 SER A N 15
ATOM 24212 C CA . SER A 1 18 ? 9.375 14.883 -6.824 1.00 0.00 18 SER A CA 15
ATOM 24213 C C . SER A 1 18 ? 10.562 14.584 -7.743 1.00 0.00 18 SER A C 15
ATOM 24214 O O . SER A 1 18 ? 10.648 13.500 -8.318 1.00 0.00 18 SER A O 15
ATOM 24222 N N . GLY A 1 19 ? 11.447 15.564 -7.851 1.00 0.00 19 GLY A N 15
ATOM 24223 C CA . GLY A 1 19 ? 12.625 15.419 -8.690 1.00 0.00 19 GLY A CA 15
ATOM 24224 C C . GLY A 1 19 ? 13.273 14.047 -8.493 1.00 0.00 19 GLY A C 15
ATOM 24225 O O . GLY A 1 19 ? 13.522 13.329 -9.460 1.00 0.00 19 GLY A O 15
ATOM 24229 N N . PHE A 1 20 ? 13.526 13.723 -7.233 1.00 0.00 20 PHE A N 15
ATOM 24230 C CA . PHE A 1 20 ? 14.140 12.449 -6.897 1.00 0.00 20 PHE A CA 15
ATOM 24231 C C . PHE A 1 20 ? 13.618 11.333 -7.804 1.00 0.00 20 PHE A C 15
ATOM 24232 O O . PHE A 1 20 ? 12.514 10.830 -7.603 1.00 0.00 20 PHE A O 15
ATOM 24249 N N . VAL A 1 21 ? 14.438 10.978 -8.783 1.00 0.00 21 VAL A N 15
ATOM 24250 C CA . VAL A 1 21 ? 14.073 9.930 -9.721 1.00 0.00 21 VAL A CA 15
ATOM 24251 C C . VAL A 1 21 ? 13.952 8.601 -8.973 1.00 0.00 21 VAL A C 15
ATOM 24252 O O . VAL A 1 21 ? 13.007 7.845 -9.192 1.00 0.00 21 VAL A O 15
ATOM 24265 N N . ALA A 1 22 ? 14.924 8.356 -8.106 1.00 0.00 22 ALA A N 15
ATOM 24266 C CA . ALA A 1 22 ? 14.938 7.131 -7.324 1.00 0.00 22 ALA A CA 15
ATOM 24267 C C . ALA A 1 22 ? 13.527 6.844 -6.808 1.00 0.00 22 ALA A C 15
ATOM 24268 O O . ALA A 1 22 ? 13.040 5.720 -6.914 1.00 0.00 22 ALA A O 15
ATOM 24275 N N . ILE A 1 23 ? 12.909 7.881 -6.260 1.00 0.00 23 ILE A N 15
ATOM 24276 C CA . ILE A 1 23 ? 11.564 7.754 -5.727 1.00 0.00 23 ILE A CA 15
ATOM 24277 C C . ILE A 1 23 ? 10.645 7.175 -6.805 1.00 0.00 23 ILE A C 15
ATOM 24278 O O . ILE A 1 23 ? 9.962 6.178 -6.573 1.00 0.00 23 ILE A O 15
ATOM 24294 N N . LYS A 1 24 ? 10.658 7.824 -7.960 1.00 0.00 24 LYS A N 15
ATOM 24295 C CA . LYS A 1 24 ? 9.835 7.385 -9.074 1.00 0.00 24 LYS A CA 15
ATOM 24296 C C . LYS A 1 24 ? 9.986 5.873 -9.250 1.00 0.00 24 LYS A C 15
ATOM 24297 O O . LYS A 1 24 ? 9.004 5.135 -9.178 1.00 0.00 24 LYS A O 15
ATOM 24316 N N . LYS A 1 25 ? 11.223 5.456 -9.477 1.00 0.00 25 LYS A N 15
ATOM 24317 C CA . LYS A 1 25 ? 11.515 4.045 -9.664 1.00 0.00 25 LYS A CA 15
ATOM 24318 C C . LYS A 1 25 ? 10.776 3.231 -8.600 1.00 0.00 25 LYS A C 15
ATOM 24319 O O . LYS A 1 25 ? 10.024 2.314 -8.927 1.00 0.00 25 LYS A O 15
ATOM 24338 N N . LYS A 1 26 ? 11.016 3.595 -7.349 1.00 0.00 26 LYS A N 15
ATOM 24339 C CA . LYS A 1 26 ? 10.382 2.909 -6.236 1.00 0.00 26 LYS A CA 15
ATOM 24340 C C . LYS A 1 26 ? 8.862 3.010 -6.379 1.00 0.00 26 LYS A C 15
ATOM 24341 O O . LYS A 1 26 ? 8.149 2.030 -6.168 1.00 0.00 26 LYS A O 15
ATOM 24360 N N . GLN A 1 27 ? 8.411 4.203 -6.736 1.00 0.00 27 GLN A N 15
ATOM 24361 C CA . GLN A 1 27 ? 6.989 4.445 -6.910 1.00 0.00 27 GLN A CA 15
ATOM 24362 C C . GLN A 1 27 ? 6.410 3.481 -7.947 1.00 0.00 27 GLN A C 15
ATOM 24363 O O . GLN A 1 27 ? 5.227 3.146 -7.896 1.00 0.00 27 GLN A O 15
ATOM 24377 N N . GLN A 1 28 ? 7.269 3.063 -8.865 1.00 0.00 28 GLN A N 15
ATOM 24378 C CA . GLN A 1 28 ? 6.858 2.145 -9.913 1.00 0.00 28 GLN A CA 15
ATOM 24379 C C . GLN A 1 28 ? 6.915 0.702 -9.407 1.00 0.00 28 GLN A C 15
ATOM 24380 O O . GLN A 1 28 ? 5.916 -0.014 -9.449 1.00 0.00 28 GLN A O 15
ATOM 24394 N N . ASP A 1 29 ? 8.094 0.319 -8.940 1.00 0.00 29 ASP A N 15
ATOM 24395 C CA . ASP A 1 29 ? 8.294 -1.025 -8.426 1.00 0.00 29 ASP A CA 15
ATOM 24396 C C . ASP A 1 29 ? 7.056 -1.455 -7.637 1.00 0.00 29 ASP A C 15
ATOM 24397 O O . ASP A 1 29 ? 6.705 -2.634 -7.619 1.00 0.00 29 ASP A O 15
ATOM 24406 N N . VAL A 1 30 ? 6.427 -0.476 -7.004 1.00 0.00 30 VAL A N 15
ATOM 24407 C CA . VAL A 1 30 ? 5.235 -0.738 -6.216 1.00 0.00 30 VAL A CA 15
ATOM 24408 C C . VAL A 1 30 ? 4.101 -1.177 -7.144 1.00 0.00 30 VAL A C 15
ATOM 24409 O O . VAL A 1 30 ? 3.923 -2.369 -7.391 1.00 0.00 30 VAL A O 15
ATOM 24422 N N . VAL A 1 31 ? 3.364 -0.191 -7.633 1.00 0.00 31 VAL A N 15
ATOM 24423 C CA . VAL A 1 31 ? 2.252 -0.461 -8.529 1.00 0.00 31 VAL A CA 15
ATOM 24424 C C . VAL A 1 31 ? 2.624 -1.613 -9.464 1.00 0.00 31 VAL A C 15
ATOM 24425 O O . VAL A 1 31 ? 1.917 -2.618 -9.529 1.00 0.00 31 VAL A O 15
ATOM 24438 N N . ARG A 1 32 ? 3.734 -1.430 -10.164 1.00 0.00 32 ARG A N 15
ATOM 24439 C CA . ARG A 1 32 ? 4.208 -2.442 -11.093 1.00 0.00 32 ARG A CA 15
ATOM 24440 C C . ARG A 1 32 ? 3.948 -3.841 -10.531 1.00 0.00 32 ARG A C 15
ATOM 24441 O O . ARG A 1 32 ? 3.214 -4.628 -11.129 1.00 0.00 32 ARG A O 15
ATOM 24462 N N . PHE A 1 33 ? 4.563 -4.110 -9.389 1.00 0.00 33 PHE A N 15
ATOM 24463 C CA . PHE A 1 33 ? 4.407 -5.400 -8.740 1.00 0.00 33 PHE A CA 15
ATOM 24464 C C . PHE A 1 33 ? 2.928 -5.756 -8.575 1.00 0.00 33 PHE A C 15
ATOM 24465 O O . PHE A 1 33 ? 2.537 -6.906 -8.766 1.00 0.00 33 PHE A O 15
ATOM 24482 N N . LEU A 1 34 ? 2.146 -4.746 -8.220 1.00 0.00 34 LEU A N 15
ATOM 24483 C CA . LEU A 1 34 ? 0.719 -4.938 -8.026 1.00 0.00 34 LEU A CA 15
ATOM 24484 C C . LEU A 1 34 ? 0.059 -5.225 -9.377 1.00 0.00 34 LEU A C 15
ATOM 24485 O O . LEU A 1 34 ? -0.588 -6.256 -9.549 1.00 0.00 34 LEU A O 15
ATOM 24501 N N . GLU A 1 35 ? 0.247 -4.294 -10.301 1.00 0.00 35 GLU A N 15
ATOM 24502 C CA . GLU A 1 35 ? -0.322 -4.434 -11.630 1.00 0.00 35 GLU A CA 15
ATOM 24503 C C . GLU A 1 35 ? 0.030 -5.802 -12.217 1.00 0.00 35 GLU A C 15
ATOM 24504 O O . GLU A 1 35 ? -0.849 -6.530 -12.675 1.00 0.00 35 GLU A O 15
ATOM 24516 N N . ALA A 1 36 ? 1.318 -6.111 -12.184 1.00 0.00 36 ALA A N 15
ATOM 24517 C CA . ALA A 1 36 ? 1.797 -7.380 -12.707 1.00 0.00 36 ALA A CA 15
ATOM 24518 C C . ALA A 1 36 ? 1.100 -8.525 -11.971 1.00 0.00 36 ALA A C 15
ATOM 24519 O O . ALA A 1 36 ? 1.027 -9.642 -12.481 1.00 0.00 36 ALA A O 15
ATOM 24526 N N . ASN A 1 37 ? 0.604 -8.209 -10.784 1.00 0.00 37 ASN A N 15
ATOM 24527 C CA . ASN A 1 37 ? -0.085 -9.198 -9.973 1.00 0.00 37 ASN A CA 15
ATOM 24528 C C . ASN A 1 37 ? -1.572 -8.846 -9.900 1.00 0.00 37 ASN A C 15
ATOM 24529 O O . ASN A 1 37 ? -2.255 -9.211 -8.945 1.00 0.00 37 ASN A O 15
ATOM 24540 N N . LYS A 1 38 ? -2.031 -8.140 -10.924 1.00 0.00 38 LYS A N 15
ATOM 24541 C CA . LYS A 1 38 ? -3.424 -7.734 -10.988 1.00 0.00 38 LYS A CA 15
ATOM 24542 C C . LYS A 1 38 ? -3.936 -7.457 -9.573 1.00 0.00 38 LYS A C 15
ATOM 24543 O O . LYS A 1 38 ? -5.072 -7.796 -9.243 1.00 0.00 38 LYS A O 15
ATOM 24562 N N . ILE A 1 39 ? -3.074 -6.843 -8.776 1.00 0.00 39 ILE A N 15
ATOM 24563 C CA . ILE A 1 39 ? -3.425 -6.517 -7.404 1.00 0.00 39 ILE A CA 15
ATOM 24564 C C . ILE A 1 39 ? -4.213 -5.206 -7.381 1.00 0.00 39 ILE A C 15
ATOM 24565 O O . ILE A 1 39 ? -3.978 -4.322 -8.205 1.00 0.00 39 ILE A O 15
ATOM 24581 N N . GLU A 1 40 ? -5.131 -5.119 -6.430 1.00 0.00 40 GLU A N 15
ATOM 24582 C CA . GLU A 1 40 ? -5.954 -3.930 -6.290 1.00 0.00 40 GLU A CA 15
ATOM 24583 C C . GLU A 1 40 ? -5.195 -2.847 -5.520 1.00 0.00 40 GLU A C 15
ATOM 24584 O O . GLU A 1 40 ? -4.572 -3.128 -4.498 1.00 0.00 40 GLU A O 15
ATOM 24596 N N . PHE A 1 41 ? -5.271 -1.632 -6.042 1.00 0.00 41 PHE A N 15
ATOM 24597 C CA . PHE A 1 41 ? -4.599 -0.505 -5.418 1.00 0.00 41 PHE A CA 15
ATOM 24598 C C . PHE A 1 41 ? -4.913 0.798 -6.155 1.00 0.00 41 PHE A C 15
ATOM 24599 O O . PHE A 1 41 ? -5.619 0.791 -7.162 1.00 0.00 41 PHE A O 15
ATOM 24616 N N . GLU A 1 42 ? -4.373 1.885 -5.625 1.00 0.00 42 GLU A N 15
ATOM 24617 C CA . GLU A 1 42 ? -4.586 3.194 -6.220 1.00 0.00 42 GLU A CA 15
ATOM 24618 C C . GLU A 1 42 ? -3.370 4.091 -5.981 1.00 0.00 42 GLU A C 15
ATOM 24619 O O . GLU A 1 42 ? -2.732 4.010 -4.932 1.00 0.00 42 GLU A O 15
ATOM 24631 N N . GLU A 1 43 ? -3.086 4.925 -6.970 1.00 0.00 43 GLU A N 15
ATOM 24632 C CA . GLU A 1 43 ? -1.958 5.836 -6.880 1.00 0.00 43 GLU A CA 15
ATOM 24633 C C . GLU A 1 43 ? -2.417 7.199 -6.359 1.00 0.00 43 GLU A C 15
ATOM 24634 O O . GLU A 1 43 ? -2.772 8.080 -7.141 1.00 0.00 43 GLU A O 15
ATOM 24646 N N . VAL A 1 44 ? -2.395 7.331 -5.041 1.00 0.00 44 VAL A N 15
ATOM 24647 C CA . VAL A 1 44 ? -2.805 8.572 -4.406 1.00 0.00 44 VAL A CA 15
ATOM 24648 C C . VAL A 1 44 ? -1.782 9.665 -4.725 1.00 0.00 44 VAL A C 15
ATOM 24649 O O . VAL A 1 44 ? -0.884 9.931 -3.929 1.00 0.00 44 VAL A O 15
ATOM 24662 N N . ASP A 1 45 ? -1.954 10.269 -5.892 1.00 0.00 45 ASP A N 15
ATOM 24663 C CA . ASP A 1 45 ? -1.058 11.327 -6.326 1.00 0.00 45 ASP A CA 15
ATOM 24664 C C . ASP A 1 45 ? -1.044 12.440 -5.277 1.00 0.00 45 ASP A C 15
ATOM 24665 O O . ASP A 1 45 ? -1.948 13.274 -5.239 1.00 0.00 45 ASP A O 15
ATOM 24674 N N . ILE A 1 46 ? -0.008 12.418 -4.451 1.00 0.00 46 ILE A N 15
ATOM 24675 C CA . ILE A 1 46 ? 0.135 13.416 -3.404 1.00 0.00 46 ILE A CA 15
ATOM 24676 C C . ILE A 1 46 ? 0.502 14.761 -4.034 1.00 0.00 46 ILE A C 15
ATOM 24677 O O . ILE A 1 46 ? 0.247 15.814 -3.451 1.00 0.00 46 ILE A O 15
ATOM 24693 N N . THR A 1 47 ? 1.094 14.683 -5.217 1.00 0.00 47 THR A N 15
ATOM 24694 C CA . THR A 1 47 ? 1.498 15.881 -5.932 1.00 0.00 47 THR A CA 15
ATOM 24695 C C . THR A 1 47 ? 0.269 16.646 -6.428 1.00 0.00 47 THR A C 15
ATOM 24696 O O . THR A 1 47 ? 0.203 17.868 -6.305 1.00 0.00 47 THR A O 15
ATOM 24707 N N . MET A 1 48 ? -0.674 15.895 -6.979 1.00 0.00 48 MET A N 15
ATOM 24708 C CA . MET A 1 48 ? -1.896 16.487 -7.494 1.00 0.00 48 MET A CA 15
ATOM 24709 C C . MET A 1 48 ? -2.762 17.033 -6.357 1.00 0.00 48 MET A C 15
ATOM 24710 O O . MET A 1 48 ? -3.289 18.141 -6.450 1.00 0.00 48 MET A O 15
ATOM 24724 N N . SER A 1 49 ? -2.883 16.231 -5.310 1.00 0.00 49 SER A N 15
ATOM 24725 C CA . SER A 1 49 ? -3.676 16.620 -4.156 1.00 0.00 49 SER A CA 15
ATOM 24726 C C . SER A 1 49 ? -2.761 16.902 -2.963 1.00 0.00 49 SER A C 15
ATOM 24727 O O . SER A 1 49 ? -2.100 15.997 -2.455 1.00 0.00 49 SER A O 15
ATOM 24735 N N . GLU A 1 50 ? -2.751 18.161 -2.550 1.00 0.00 50 GLU A N 15
ATOM 24736 C CA . GLU A 1 50 ? -1.928 18.573 -1.426 1.00 0.00 50 GLU A CA 15
ATOM 24737 C C . GLU A 1 50 ? -2.336 17.814 -0.162 1.00 0.00 50 GLU A C 15
ATOM 24738 O O . GLU A 1 50 ? -1.503 17.172 0.477 1.00 0.00 50 GLU A O 15
ATOM 24750 N N . GLU A 1 51 ? -3.617 17.912 0.161 1.00 0.00 51 GLU A N 15
ATOM 24751 C CA . GLU A 1 51 ? -4.146 17.242 1.337 1.00 0.00 51 GLU A CA 15
ATOM 24752 C C . GLU A 1 51 ? -3.542 15.842 1.467 1.00 0.00 51 GLU A C 15
ATOM 24753 O O . GLU A 1 51 ? -2.870 15.541 2.452 1.00 0.00 51 GLU A O 15
ATOM 24765 N N . GLN A 1 52 ? -3.803 15.024 0.458 1.00 0.00 52 GLN A N 15
ATOM 24766 C CA . GLN A 1 52 ? -3.294 13.663 0.447 1.00 0.00 52 GLN A CA 15
ATOM 24767 C C . GLN A 1 52 ? -1.883 13.619 1.038 1.00 0.00 52 GLN A C 15
ATOM 24768 O O . GLN A 1 52 ? -1.622 12.868 1.976 1.00 0.00 52 GLN A O 15
ATOM 24782 N N . ARG A 1 53 ? -1.010 14.434 0.464 1.00 0.00 53 ARG A N 15
ATOM 24783 C CA . ARG A 1 53 ? 0.367 14.498 0.922 1.00 0.00 53 ARG A CA 15
ATOM 24784 C C . ARG A 1 53 ? 0.415 14.830 2.415 1.00 0.00 53 ARG A C 15
ATOM 24785 O O . ARG A 1 53 ? 1.064 14.128 3.190 1.00 0.00 53 ARG A O 15
ATOM 24806 N N . GLN A 1 54 ? -0.280 15.899 2.773 1.00 0.00 54 GLN A N 15
ATOM 24807 C CA . GLN A 1 54 ? -0.324 16.333 4.159 1.00 0.00 54 GLN A CA 15
ATOM 24808 C C . GLN A 1 54 ? -0.722 15.167 5.067 1.00 0.00 54 GLN A C 15
ATOM 24809 O O . GLN A 1 54 ? 0.005 14.825 5.999 1.00 0.00 54 GLN A O 15
ATOM 24823 N N . TRP A 1 55 ? -1.875 14.590 4.764 1.00 0.00 55 TRP A N 15
ATOM 24824 C CA . TRP A 1 55 ? -2.379 13.470 5.541 1.00 0.00 55 TRP A CA 15
ATOM 24825 C C . TRP A 1 55 ? -1.246 12.453 5.693 1.00 0.00 55 TRP A C 15
ATOM 24826 O O . TRP A 1 55 ? -0.947 12.012 6.801 1.00 0.00 55 TRP A O 15
ATOM 24847 N N . MET A 1 56 ? -0.646 12.110 4.562 1.00 0.00 56 MET A N 15
ATOM 24848 C CA . MET A 1 56 ? 0.447 11.152 4.555 1.00 0.00 56 MET A CA 15
ATOM 24849 C C . MET A 1 56 ? 1.491 11.505 5.616 1.00 0.00 56 MET A C 15
ATOM 24850 O O . MET A 1 56 ? 1.924 10.642 6.378 1.00 0.00 56 MET A O 15
ATOM 24864 N N . TYR A 1 57 ? 1.866 12.776 5.633 1.00 0.00 57 TYR A N 15
ATOM 24865 C CA . TYR A 1 57 ? 2.851 13.254 6.588 1.00 0.00 57 TYR A CA 15
ATOM 24866 C C . TYR A 1 57 ? 2.310 13.179 8.017 1.00 0.00 57 TYR A C 15
ATOM 24867 O O . TYR A 1 57 ? 3.052 13.382 8.977 1.00 0.00 57 TYR A O 15
ATOM 24885 N N . LYS A 1 58 ? 1.022 12.886 8.114 1.00 0.00 58 LYS A N 15
ATOM 24886 C CA . LYS A 1 58 ? 0.373 12.781 9.410 1.00 0.00 58 LYS A CA 15
ATOM 24887 C C . LYS A 1 58 ? 0.240 11.305 9.791 1.00 0.00 58 LYS A C 15
ATOM 24888 O O . LYS A 1 58 ? -0.154 10.983 10.911 1.00 0.00 58 LYS A O 15
ATOM 24907 N N . ASN A 1 59 ? 0.576 10.448 8.838 1.00 0.00 59 ASN A N 15
ATOM 24908 C CA . ASN A 1 59 ? 0.499 9.014 9.060 1.00 0.00 59 ASN A CA 15
ATOM 24909 C C . ASN A 1 59 ? 1.869 8.387 8.791 1.00 0.00 59 ASN A C 15
ATOM 24910 O O . ASN A 1 59 ? 1.955 7.266 8.293 1.00 0.00 59 ASN A O 15
ATOM 24921 N N . VAL A 1 60 ? 2.905 9.137 9.134 1.00 0.00 60 VAL A N 15
ATOM 24922 C CA . VAL A 1 60 ? 4.266 8.669 8.936 1.00 0.00 60 VAL A CA 15
ATOM 24923 C C . VAL A 1 60 ? 5.168 9.261 10.020 1.00 0.00 60 VAL A C 15
ATOM 24924 O O . VAL A 1 60 ? 5.348 10.476 10.087 1.00 0.00 60 VAL A O 15
ATOM 24937 N N . PRO A 1 61 ? 5.726 8.352 10.864 1.00 0.00 61 PRO A N 15
ATOM 24938 C CA . PRO A 1 61 ? 6.605 8.773 11.942 1.00 0.00 61 PRO A CA 15
ATOM 24939 C C . PRO A 1 61 ? 7.981 9.169 11.405 1.00 0.00 61 PRO A C 15
ATOM 24940 O O . PRO A 1 61 ? 8.285 8.938 10.235 1.00 0.00 61 PRO A O 15
ATOM 24951 N N . PRO A 1 62 ? 8.798 9.776 12.307 1.00 0.00 62 PRO A N 15
ATOM 24952 C CA . PRO A 1 62 ? 10.135 10.207 11.936 1.00 0.00 62 PRO A CA 15
ATOM 24953 C C . PRO A 1 62 ? 11.085 9.012 11.826 1.00 0.00 62 PRO A C 15
ATOM 24954 O O . PRO A 1 62 ? 12.048 9.049 11.061 1.00 0.00 62 PRO A O 15
ATOM 24965 N N . GLU A 1 63 ? 10.782 7.982 12.602 1.00 0.00 63 GLU A N 15
ATOM 24966 C CA . GLU A 1 63 ? 11.597 6.779 12.602 1.00 0.00 63 GLU A CA 15
ATOM 24967 C C . GLU A 1 63 ? 11.428 6.024 11.282 1.00 0.00 63 GLU A C 15
ATOM 24968 O O . GLU A 1 63 ? 12.306 5.259 10.884 1.00 0.00 63 GLU A O 15
ATOM 24980 N N . LYS A 1 64 ? 10.295 6.266 10.640 1.00 0.00 64 LYS A N 15
ATOM 24981 C CA . LYS A 1 64 ? 10.000 5.618 9.373 1.00 0.00 64 LYS A CA 15
ATOM 24982 C C . LYS A 1 64 ? 10.454 6.522 8.225 1.00 0.00 64 LYS A C 15
ATOM 24983 O O . LYS A 1 64 ? 10.862 6.035 7.172 1.00 0.00 64 LYS A O 15
ATOM 25002 N N . LYS A 1 65 ? 10.368 7.821 8.468 1.00 0.00 65 LYS A N 15
ATOM 25003 C CA . LYS A 1 65 ? 10.765 8.797 7.467 1.00 0.00 65 LYS A CA 15
ATOM 25004 C C . LYS A 1 65 ? 12.025 8.305 6.753 1.00 0.00 65 LYS A C 15
ATOM 25005 O O . LYS A 1 65 ? 12.964 7.837 7.395 1.00 0.00 65 LYS A O 15
ATOM 25024 N N . PRO A 1 66 ? 12.004 8.432 5.399 1.00 0.00 66 PRO A N 15
ATOM 25025 C CA . PRO A 1 66 ? 13.134 8.005 4.590 1.00 0.00 66 PRO A CA 15
ATOM 25026 C C . PRO A 1 66 ? 14.293 8.998 4.700 1.00 0.00 66 PRO A C 15
ATOM 25027 O O . PRO A 1 66 ? 15.153 8.860 5.568 1.00 0.00 66 PRO A O 15
ATOM 25038 N N . THR A 1 67 ? 14.277 9.977 3.808 1.00 0.00 67 THR A N 15
ATOM 25039 C CA . THR A 1 67 ? 15.316 10.993 3.793 1.00 0.00 67 THR A CA 15
ATOM 25040 C C . THR A 1 67 ? 15.404 11.685 5.155 1.00 0.00 67 THR A C 15
ATOM 25041 O O . THR A 1 67 ? 16.110 11.219 6.048 1.00 0.00 67 THR A O 15
ATOM 25052 N N . GLN A 1 68 ? 14.677 12.787 5.271 1.00 0.00 68 GLN A N 15
ATOM 25053 C CA . GLN A 1 68 ? 14.664 13.548 6.509 1.00 0.00 68 GLN A CA 15
ATOM 25054 C C . GLN A 1 68 ? 13.593 14.639 6.450 1.00 0.00 68 GLN A C 15
ATOM 25055 O O . GLN A 1 68 ? 13.088 14.961 5.375 1.00 0.00 68 GLN A O 15
ATOM 25069 N N . GLY A 1 69 ? 13.278 15.178 7.618 1.00 0.00 69 GLY A N 15
ATOM 25070 C CA . GLY A 1 69 ? 12.277 16.227 7.713 1.00 0.00 69 GLY A CA 15
ATOM 25071 C C . GLY A 1 69 ? 10.871 15.663 7.498 1.00 0.00 69 GLY A C 15
ATOM 25072 O O . GLY A 1 69 ? 10.203 15.270 8.454 1.00 0.00 69 GLY A O 15
ATOM 25076 N N . ASN A 1 70 ? 10.462 15.641 6.238 1.00 0.00 70 ASN A N 15
ATOM 25077 C CA . ASN A 1 70 ? 9.148 15.132 5.886 1.00 0.00 70 ASN A CA 15
ATOM 25078 C C . ASN A 1 70 ? 9.303 13.809 5.134 1.00 0.00 70 ASN A C 15
ATOM 25079 O O . ASN A 1 70 ? 10.337 13.559 4.516 1.00 0.00 70 ASN A O 15
ATOM 25090 N N . PRO A 1 71 ? 8.233 12.973 5.214 1.00 0.00 71 PRO A N 15
ATOM 25091 C CA . PRO A 1 71 ? 8.240 11.681 4.549 1.00 0.00 71 PRO A CA 15
ATOM 25092 C C . PRO A 1 71 ? 8.047 11.841 3.040 1.00 0.00 71 PRO A C 15
ATOM 25093 O O . PRO A 1 71 ? 7.349 12.750 2.593 1.00 0.00 71 PRO A O 15
ATOM 25104 N N . LEU A 1 72 ? 8.677 10.943 2.297 1.00 0.00 72 LEU A N 15
ATOM 25105 C CA . LEU A 1 72 ? 8.583 10.972 0.847 1.00 0.00 72 LEU A CA 15
ATOM 25106 C C . LEU A 1 72 ? 8.082 9.617 0.345 1.00 0.00 72 LEU A C 15
ATOM 25107 O O . LEU A 1 72 ? 8.206 8.609 1.040 1.00 0.00 72 LEU A O 15
ATOM 25123 N N . PRO A 1 73 ? 7.511 9.636 -0.889 1.00 0.00 73 PRO A N 15
ATOM 25124 C CA . PRO A 1 73 ? 6.991 8.421 -1.492 1.00 0.00 73 PRO A CA 15
ATOM 25125 C C . PRO A 1 73 ? 8.127 7.527 -1.993 1.00 0.00 73 PRO A C 15
ATOM 25126 O O . PRO A 1 73 ? 9.280 7.954 -2.046 1.00 0.00 73 PRO A O 15
ATOM 25137 N N . PRO A 1 74 ? 7.753 6.272 -2.358 1.00 0.00 74 PRO A N 15
ATOM 25138 C CA . PRO A 1 74 ? 6.366 5.847 -2.265 1.00 0.00 74 PRO A CA 15
ATOM 25139 C C . PRO A 1 74 ? 5.972 5.580 -0.811 1.00 0.00 74 PRO A C 15
ATOM 25140 O O . PRO A 1 74 ? 6.831 5.329 0.033 1.00 0.00 74 PRO A O 15
ATOM 25151 N N . GLN A 1 75 ? 4.672 5.642 -0.563 1.00 0.00 75 GLN A N 15
ATOM 25152 C CA . GLN A 1 75 ? 4.153 5.409 0.774 1.00 0.00 75 GLN A CA 15
ATOM 25153 C C . GLN A 1 75 ? 2.863 4.589 0.708 1.00 0.00 75 GLN A C 15
ATOM 25154 O O . GLN A 1 75 ? 1.767 5.147 0.708 1.00 0.00 75 GLN A O 15
ATOM 25168 N N . ILE A 1 76 ? 3.036 3.276 0.653 1.00 0.00 76 ILE A N 15
ATOM 25169 C CA . ILE A 1 76 ? 1.900 2.374 0.586 1.00 0.00 76 ILE A CA 15
ATOM 25170 C C . ILE A 1 76 ? 1.044 2.544 1.843 1.00 0.00 76 ILE A C 15
ATOM 25171 O O . ILE A 1 76 ? 1.573 2.670 2.946 1.00 0.00 76 ILE A O 15
ATOM 25187 N N . PHE A 1 77 ? -0.264 2.543 1.634 1.00 0.00 77 PHE A N 15
ATOM 25188 C CA . PHE A 1 77 ? -1.198 2.696 2.736 1.00 0.00 77 PHE A CA 15
ATOM 25189 C C . PHE A 1 77 ? -2.489 1.919 2.473 1.00 0.00 77 PHE A C 15
ATOM 25190 O O . PHE A 1 77 ? -3.278 2.294 1.607 1.00 0.00 77 PHE A O 15
ATOM 25207 N N . ASN A 1 78 ? -2.665 0.850 3.236 1.00 0.00 78 ASN A N 15
ATOM 25208 C CA . ASN A 1 78 ? -3.847 0.017 3.096 1.00 0.00 78 ASN A CA 15
ATOM 25209 C C . ASN A 1 78 ? -5.015 0.667 3.840 1.00 0.00 78 ASN A C 15
ATOM 25210 O O . ASN A 1 78 ? -5.233 0.396 5.020 1.00 0.00 78 ASN A O 15
ATOM 25221 N N . GLY A 1 79 ? -5.737 1.512 3.118 1.00 0.00 79 GLY A N 15
ATOM 25222 C CA . GLY A 1 79 ? -6.878 2.203 3.695 1.00 0.00 79 GLY A CA 15
ATOM 25223 C C . GLY A 1 79 ? -6.425 3.370 4.575 1.00 0.00 79 GLY A C 15
ATOM 25224 O O . GLY A 1 79 ? -6.262 4.489 4.093 1.00 0.00 79 GLY A O 15
ATOM 25228 N N . ASP A 1 80 ? -6.234 3.067 5.851 1.00 0.00 80 ASP A N 15
ATOM 25229 C CA . ASP A 1 80 ? -5.802 4.077 6.803 1.00 0.00 80 ASP A CA 15
ATOM 25230 C C . ASP A 1 80 ? -4.707 3.493 7.698 1.00 0.00 80 ASP A C 15
ATOM 25231 O O . ASP A 1 80 ? -4.351 4.085 8.715 1.00 0.00 80 ASP A O 15
ATOM 25240 N N . ARG A 1 81 ? -4.205 2.338 7.287 1.00 0.00 81 ARG A N 15
ATOM 25241 C CA . ARG A 1 81 ? -3.158 1.668 8.039 1.00 0.00 81 ARG A CA 15
ATOM 25242 C C . ARG A 1 81 ? -1.827 1.755 7.289 1.00 0.00 81 ARG A C 15
ATOM 25243 O O . ARG A 1 81 ? -1.697 1.230 6.184 1.00 0.00 81 ARG A O 15
ATOM 25264 N N . TYR A 1 82 ? -0.871 2.422 7.920 1.00 0.00 82 TYR A N 15
ATOM 25265 C CA . TYR A 1 82 ? 0.445 2.586 7.326 1.00 0.00 82 TYR A CA 15
ATOM 25266 C C . TYR A 1 82 ? 1.102 1.228 7.069 1.00 0.00 82 TYR A C 15
ATOM 25267 O O . TYR A 1 82 ? 1.382 0.482 8.006 1.00 0.00 82 TYR A O 15
ATOM 25285 N N . CYS A 1 83 ? 1.330 0.949 5.794 1.00 0.00 83 CYS A N 15
ATOM 25286 C CA . CYS A 1 83 ? 1.949 -0.305 5.401 1.00 0.00 83 CYS A CA 15
ATOM 25287 C C . CYS A 1 83 ? 3.462 -0.172 5.583 1.00 0.00 83 CYS A C 15
ATOM 25288 O O . CYS A 1 83 ? 4.027 -0.709 6.535 1.00 0.00 83 CYS A O 15
ATOM 25296 N N . GLY A 1 84 ? 4.076 0.548 4.656 1.00 0.00 84 GLY A N 15
ATOM 25297 C CA . GLY A 1 84 ? 5.513 0.759 4.702 1.00 0.00 84 GLY A CA 15
ATOM 25298 C C . GLY A 1 84 ? 6.020 1.372 3.394 1.00 0.00 84 GLY A C 15
ATOM 25299 O O . GLY A 1 84 ? 5.421 1.173 2.339 1.00 0.00 84 GLY A O 15
ATOM 25303 N N . ASP A 1 85 ? 7.118 2.104 3.508 1.00 0.00 85 ASP A N 15
ATOM 25304 C CA . ASP A 1 85 ? 7.712 2.747 2.348 1.00 0.00 85 ASP A CA 15
ATOM 25305 C C . ASP A 1 85 ? 8.361 1.685 1.458 1.00 0.00 85 ASP A C 15
ATOM 25306 O O . ASP A 1 85 ? 8.348 0.501 1.789 1.00 0.00 85 ASP A O 15
ATOM 25315 N N . TYR A 1 86 ? 8.912 2.148 0.346 1.00 0.00 86 TYR A N 15
ATOM 25316 C CA . TYR A 1 86 ? 9.564 1.253 -0.595 1.00 0.00 86 TYR A CA 15
ATOM 25317 C C . TYR A 1 86 ? 10.509 0.291 0.129 1.00 0.00 86 TYR A C 15
ATOM 25318 O O . TYR A 1 86 ? 10.667 -0.857 -0.282 1.00 0.00 86 TYR A O 15
ATOM 25336 N N . ASP A 1 87 ? 11.113 0.796 1.195 1.00 0.00 87 ASP A N 15
ATOM 25337 C CA . ASP A 1 87 ? 12.038 -0.004 1.980 1.00 0.00 87 ASP A CA 15
ATOM 25338 C C . ASP A 1 87 ? 11.338 -1.287 2.433 1.00 0.00 87 ASP A C 15
ATOM 25339 O O . ASP A 1 87 ? 11.881 -2.380 2.283 1.00 0.00 87 ASP A O 15
ATOM 25348 N N . SER A 1 88 ? 10.144 -1.110 2.980 1.00 0.00 88 SER A N 15
ATOM 25349 C CA . SER A 1 88 ? 9.365 -2.240 3.456 1.00 0.00 88 SER A CA 15
ATOM 25350 C C . SER A 1 88 ? 8.923 -3.106 2.275 1.00 0.00 88 SER A C 15
ATOM 25351 O O . SER A 1 88 ? 9.288 -4.277 2.188 1.00 0.00 88 SER A O 15
ATOM 25359 N N . PHE A 1 89 ? 8.142 -2.496 1.395 1.00 0.00 89 PHE A N 15
ATOM 25360 C CA . PHE A 1 89 ? 7.646 -3.197 0.223 1.00 0.00 89 PHE A CA 15
ATOM 25361 C C . PHE A 1 89 ? 8.710 -4.139 -0.344 1.00 0.00 89 PHE A C 15
ATOM 25362 O O . PHE A 1 89 ? 8.425 -5.298 -0.638 1.00 0.00 89 PHE A O 15
ATOM 25379 N N . PHE A 1 90 ? 9.915 -3.604 -0.481 1.00 0.00 90 PHE A N 15
ATOM 25380 C CA . PHE A 1 90 ? 11.023 -4.383 -1.008 1.00 0.00 90 PHE A CA 15
ATOM 25381 C C . PHE A 1 90 ? 11.366 -5.547 -0.077 1.00 0.00 90 PHE A C 15
ATOM 25382 O O . PHE A 1 90 ? 11.470 -6.690 -0.519 1.00 0.00 90 PHE A O 15
ATOM 25399 N N . GLU A 1 91 ? 11.534 -5.216 1.195 1.00 0.00 91 GLU A N 15
ATOM 25400 C CA . GLU A 1 91 ? 11.863 -6.221 2.193 1.00 0.00 91 GLU A CA 15
ATOM 25401 C C . GLU A 1 91 ? 10.808 -7.328 2.200 1.00 0.00 91 GLU A C 15
ATOM 25402 O O . GLU A 1 91 ? 11.047 -8.415 2.723 1.00 0.00 91 GLU A O 15
ATOM 25414 N N . SER A 1 92 ? 9.663 -7.014 1.612 1.00 0.00 92 SER A N 15
ATOM 25415 C CA . SER A 1 92 ? 8.570 -7.970 1.544 1.00 0.00 92 SER A CA 15
ATOM 25416 C C . SER A 1 92 ? 8.577 -8.677 0.187 1.00 0.00 92 SER A C 15
ATOM 25417 O O . SER A 1 92 ? 8.039 -9.775 0.053 1.00 0.00 92 SER A O 15
ATOM 25425 N N . LYS A 1 93 ? 9.191 -8.018 -0.784 1.00 0.00 93 LYS A N 15
ATOM 25426 C CA . LYS A 1 93 ? 9.275 -8.570 -2.126 1.00 0.00 93 LYS A CA 15
ATOM 25427 C C . LYS A 1 93 ? 10.153 -9.823 -2.103 1.00 0.00 93 LYS A C 15
ATOM 25428 O O . LYS A 1 93 ? 9.690 -10.916 -2.424 1.00 0.00 93 LYS A O 15
ATOM 25447 N N . GLU A 1 94 ? 11.406 -9.622 -1.721 1.00 0.00 94 GLU A N 15
ATOM 25448 C CA . GLU A 1 94 ? 12.353 -10.721 -1.653 1.00 0.00 94 GLU A CA 15
ATOM 25449 C C . GLU A 1 94 ? 11.857 -11.789 -0.676 1.00 0.00 94 GLU A C 15
ATOM 25450 O O . GLU A 1 94 ? 12.344 -12.919 -0.686 1.00 0.00 94 GLU A O 15
ATOM 25462 N N . SER A 1 95 ? 10.893 -11.395 0.143 1.00 0.00 95 SER A N 15
ATOM 25463 C CA . SER A 1 95 ? 10.326 -12.304 1.124 1.00 0.00 95 SER A CA 15
ATOM 25464 C C . SER A 1 95 ? 8.967 -12.815 0.639 1.00 0.00 95 SER A C 15
ATOM 25465 O O . SER A 1 95 ? 8.395 -13.728 1.232 1.00 0.00 95 SER A O 15
ATOM 25473 N N . ASN A 1 96 ? 8.490 -12.203 -0.435 1.00 0.00 96 ASN A N 15
ATOM 25474 C CA . ASN A 1 96 ? 7.209 -12.584 -1.006 1.00 0.00 96 ASN A CA 15
ATOM 25475 C C . ASN A 1 96 ? 6.112 -12.398 0.044 1.00 0.00 96 ASN A C 15
ATOM 25476 O O . ASN A 1 96 ? 5.216 -13.232 0.165 1.00 0.00 96 ASN A O 15
ATOM 25487 N N . THR A 1 97 ? 6.218 -11.298 0.775 1.00 0.00 97 THR A N 15
ATOM 25488 C CA . THR A 1 97 ? 5.245 -10.992 1.811 1.00 0.00 97 THR A CA 15
ATOM 25489 C C . THR A 1 97 ? 4.490 -9.706 1.469 1.00 0.00 97 THR A C 15
ATOM 25490 O O . THR A 1 97 ? 3.586 -9.300 2.199 1.00 0.00 97 THR A O 15
ATOM 25501 N N . VAL A 1 98 ? 4.888 -9.101 0.360 1.00 0.00 98 VAL A N 15
ATOM 25502 C CA . VAL A 1 98 ? 4.260 -7.869 -0.087 1.00 0.00 98 VAL A CA 15
ATOM 25503 C C . VAL A 1 98 ? 2.761 -7.928 0.212 1.00 0.00 98 VAL A C 15
ATOM 25504 O O . VAL A 1 98 ? 2.222 -7.044 0.876 1.00 0.00 98 VAL A O 15
ATOM 25517 N N . PHE A 1 99 ? 2.130 -8.978 -0.292 1.00 0.00 99 PHE A N 15
ATOM 25518 C CA . PHE A 1 99 ? 0.704 -9.164 -0.087 1.00 0.00 99 PHE A CA 15
ATOM 25519 C C . PHE A 1 99 ? 0.327 -8.941 1.379 1.00 0.00 99 PHE A C 15
ATOM 25520 O O . PHE A 1 99 ? -0.557 -8.141 1.681 1.00 0.00 99 PHE A O 15
ATOM 25537 N N . SER A 1 100 ? 1.017 -9.662 2.251 1.00 0.00 100 SER A N 15
ATOM 25538 C CA . SER A 1 100 ? 0.766 -9.553 3.678 1.00 0.00 100 SER A CA 15
ATOM 25539 C C . SER A 1 100 ? 1.184 -8.169 4.178 1.00 0.00 100 SER A C 15
ATOM 25540 O O . SER A 1 100 ? 0.459 -7.537 4.946 1.00 0.00 100 SER A O 15
ATOM 25548 N N . PHE A 1 101 ? 2.351 -7.738 3.723 1.00 0.00 101 PHE A N 15
ATOM 25549 C CA . PHE A 1 101 ? 2.874 -6.440 4.115 1.00 0.00 101 PHE A CA 15
ATOM 25550 C C . PHE A 1 101 ? 1.837 -5.339 3.887 1.00 0.00 101 PHE A C 15
ATOM 25551 O O . PHE A 1 101 ? 1.724 -4.413 4.688 1.00 0.00 101 PHE A O 15
ATOM 25568 N N . LEU A 1 102 ? 1.105 -5.477 2.791 1.00 0.00 102 LEU A N 15
ATOM 25569 C CA . LEU A 1 102 ? 0.081 -4.505 2.448 1.00 0.00 102 LEU A CA 15
ATOM 25570 C C . LEU A 1 102 ? -1.209 -4.845 3.197 1.00 0.00 102 LEU A C 15
ATOM 25571 O O . LEU A 1 102 ? -2.024 -3.964 3.468 1.00 0.00 102 LEU A O 15
ATOM 25587 N N . GLY A 1 103 ? -1.354 -6.124 3.511 1.00 0.00 103 GLY A N 15
ATOM 25588 C CA . GLY A 1 103 ? -2.531 -6.590 4.224 1.00 0.00 103 GLY A CA 15
ATOM 25589 C C . GLY A 1 103 ? -3.492 -7.315 3.279 1.00 0.00 103 GLY A C 15
ATOM 25590 O O . GLY A 1 103 ? -4.697 -7.070 3.306 1.00 0.00 103 GLY A O 15
ATOM 25594 N N . LEU A 1 104 ? -2.923 -8.194 2.467 1.00 0.00 104 LEU A N 15
ATOM 25595 C CA . LEU A 1 104 ? -3.714 -8.956 1.516 1.00 0.00 104 LEU A CA 15
ATOM 25596 C C . LEU A 1 104 ? -3.671 -10.438 1.895 1.00 0.00 104 LEU A C 15
ATOM 25597 O O . LEU A 1 104 ? -3.264 -11.276 1.092 1.00 0.00 104 LEU A O 15
ATOM 25613 N N . LYS A 1 105 ? -4.096 -10.716 3.119 1.00 0.00 105 LYS A N 15
ATOM 25614 C CA . LYS A 1 105 ? -4.111 -12.081 3.614 1.00 0.00 105 LYS A CA 15
ATOM 25615 C C . LYS A 1 105 ? -4.744 -12.108 5.007 1.00 0.00 105 LYS A C 15
ATOM 25616 O O . LYS A 1 105 ? -5.766 -12.759 5.215 1.00 0.00 105 LYS A O 15
ATOM 25635 N N . SER A 1 106 ? -4.111 -11.391 5.924 1.00 0.00 106 SER A N 15
ATOM 25636 C CA . SER A 1 106 ? -4.600 -11.324 7.290 1.00 0.00 106 SER A CA 15
ATOM 25637 C C . SER A 1 106 ? -5.693 -10.260 7.403 1.00 0.00 106 SER A C 15
ATOM 25638 O O . SER A 1 106 ? -5.405 -9.096 7.677 1.00 0.00 106 SER A O 15
ATOM 25646 N N . GLY A 1 107 ? -6.925 -10.697 7.187 1.00 0.00 107 GLY A N 15
ATOM 25647 C CA . GLY A 1 107 ? -8.063 -9.797 7.261 1.00 0.00 107 GLY A CA 15
ATOM 25648 C C . GLY A 1 107 ? -9.285 -10.398 6.564 1.00 0.00 107 GLY A C 15
ATOM 25649 O O . GLY A 1 107 ? -9.251 -11.547 6.126 1.00 0.00 107 GLY A O 15
ATOM 25653 N N . PRO A 1 108 ? -10.363 -9.574 6.481 1.00 0.00 108 PRO A N 15
ATOM 25654 C CA . PRO A 1 108 ? -11.594 -10.013 5.845 1.00 0.00 108 PRO A CA 15
ATOM 25655 C C . PRO A 1 108 ? -11.447 -10.031 4.323 1.00 0.00 108 PRO A C 15
ATOM 25656 O O . PRO A 1 108 ? -11.530 -8.989 3.675 1.00 0.00 108 PRO A O 15
ATOM 25667 N N . SER A 1 109 ? -11.233 -11.227 3.795 1.00 0.00 109 SER A N 15
ATOM 25668 C CA . SER A 1 109 ? -11.074 -11.395 2.361 1.00 0.00 109 SER A CA 15
ATOM 25669 C C . SER A 1 109 ? -11.133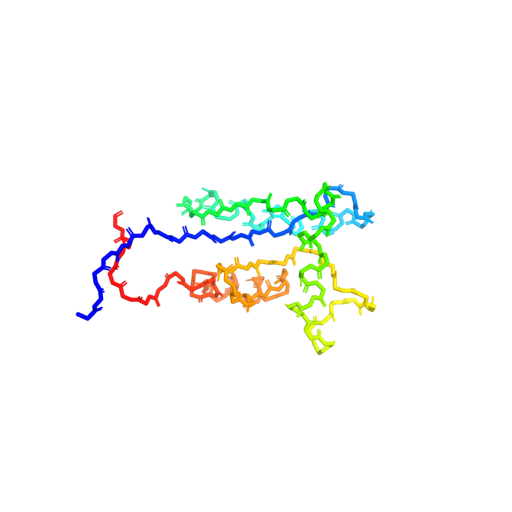 -12.880 1.998 1.00 0.00 109 SER A C 15
ATOM 25670 O O . SER A 1 109 ? -10.876 -13.739 2.840 1.00 0.00 109 SER A O 15
ATOM 25678 N N . SER A 1 110 ? -11.474 -13.137 0.743 1.00 0.00 110 SER A N 15
ATOM 25679 C CA . SER A 1 110 ? -11.570 -14.503 0.259 1.00 0.00 110 SER A CA 15
ATOM 25680 C C . SER A 1 110 ? -11.658 -14.512 -1.269 1.00 0.00 110 SER A C 15
ATOM 25681 O O . SER A 1 110 ? -12.385 -13.713 -1.857 1.00 0.00 110 SER A O 15
ATOM 25689 N N . GLY A 1 111 ? -10.906 -15.424 -1.868 1.00 0.00 111 GLY A N 15
ATOM 25690 C CA . GLY A 1 111 ? -10.889 -15.547 -3.315 1.00 0.00 111 GLY A CA 15
ATOM 25691 C C . GLY A 1 111 ? -9.761 -14.712 -3.924 1.00 0.00 111 GLY A C 15
ATOM 25692 O O . GLY A 1 111 ? -8.734 -14.489 -3.284 1.00 0.00 111 GLY A O 15
ATOM 25696 N N . GLY A 1 1 ? -25.201 -0.410 15.508 1.00 0.00 1 GLY A N 16
ATOM 25697 C CA . GLY A 1 1 ? -25.115 -1.429 14.476 1.00 0.00 1 GLY A CA 16
ATOM 25698 C C . GLY A 1 1 ? -23.702 -1.500 13.892 1.00 0.00 1 GLY A C 16
ATOM 25699 O O . GLY A 1 1 ? -22.922 -0.559 14.028 1.00 0.00 1 GLY A O 16
ATOM 25703 N N . SER A 1 2 ? -23.417 -2.626 13.254 1.00 0.00 2 SER A N 16
ATOM 25704 C CA . SER A 1 2 ? -22.112 -2.832 12.648 1.00 0.00 2 SER A CA 16
ATOM 25705 C C . SER A 1 2 ? -22.274 -3.232 11.180 1.00 0.00 2 SER A C 16
ATOM 25706 O O . SER A 1 2 ? -23.015 -4.161 10.865 1.00 0.00 2 SER A O 16
ATOM 25714 N N . SER A 1 3 ? -21.567 -2.511 10.322 1.00 0.00 3 SER A N 16
ATOM 25715 C CA . SER A 1 3 ? -21.623 -2.779 8.895 1.00 0.00 3 SER A CA 16
ATOM 25716 C C . SER A 1 3 ? -20.608 -1.904 8.158 1.00 0.00 3 SER A C 16
ATOM 25717 O O . SER A 1 3 ? -20.531 -0.700 8.398 1.00 0.00 3 SER A O 16
ATOM 25725 N N . GLY A 1 4 ? -19.853 -2.543 7.276 1.00 0.00 4 GLY A N 16
ATOM 25726 C CA . GLY A 1 4 ? -18.846 -1.838 6.503 1.00 0.00 4 GLY A CA 16
ATOM 25727 C C . GLY A 1 4 ? -18.011 -2.813 5.670 1.00 0.00 4 GLY A C 16
ATOM 25728 O O . GLY A 1 4 ? -18.408 -3.960 5.469 1.00 0.00 4 GLY A O 16
ATOM 25732 N N . SER A 1 5 ? -16.870 -2.322 5.210 1.00 0.00 5 SER A N 16
ATOM 25733 C CA . SER A 1 5 ? -15.976 -3.136 4.404 1.00 0.00 5 SER A CA 16
ATOM 25734 C C . SER A 1 5 ? -16.592 -3.382 3.025 1.00 0.00 5 SER A C 16
ATOM 25735 O O . SER A 1 5 ? -17.811 -3.330 2.868 1.00 0.00 5 SER A O 16
ATOM 25743 N N . SER A 1 6 ? -15.721 -3.643 2.061 1.00 0.00 6 SER A N 16
ATOM 25744 C CA . SER A 1 6 ? -16.164 -3.897 0.701 1.00 0.00 6 SER A CA 16
ATOM 25745 C C . SER A 1 6 ? -15.014 -4.477 -0.124 1.00 0.00 6 SER A C 16
ATOM 25746 O O . SER A 1 6 ? -14.879 -5.694 -0.238 1.00 0.00 6 SER A O 16
ATOM 25754 N N . GLY A 1 7 ? -14.214 -3.578 -0.680 1.00 0.00 7 GLY A N 16
ATOM 25755 C CA . GLY A 1 7 ? -13.080 -3.986 -1.491 1.00 0.00 7 GLY A CA 16
ATOM 25756 C C . GLY A 1 7 ? -11.812 -3.236 -1.077 1.00 0.00 7 GLY A C 16
ATOM 25757 O O . GLY A 1 7 ? -11.831 -2.015 -0.924 1.00 0.00 7 GLY A O 16
ATOM 25761 N N . MET A 1 8 ? -10.741 -3.997 -0.908 1.00 0.00 8 MET A N 16
ATOM 25762 C CA . MET A 1 8 ? -9.467 -3.420 -0.515 1.00 0.00 8 MET A CA 16
ATOM 25763 C C . MET A 1 8 ? -8.856 -2.610 -1.660 1.00 0.00 8 MET A C 16
ATOM 25764 O O . MET A 1 8 ? -9.203 -2.812 -2.822 1.00 0.00 8 MET A O 16
ATOM 25778 N N . VAL A 1 9 ? -7.956 -1.711 -1.290 1.00 0.00 9 VAL A N 16
ATOM 25779 C CA . VAL A 1 9 ? -7.292 -0.869 -2.272 1.00 0.00 9 VAL A CA 16
ATOM 25780 C C . VAL A 1 9 ? -6.021 -0.280 -1.657 1.00 0.00 9 VAL A C 16
ATOM 25781 O O . VAL A 1 9 ? -6.085 0.682 -0.894 1.00 0.00 9 VAL A O 16
ATOM 25794 N N . ILE A 1 10 ? -4.896 -0.883 -2.012 1.00 0.00 10 ILE A N 16
ATOM 25795 C CA . ILE A 1 10 ? -3.612 -0.431 -1.504 1.00 0.00 10 ILE A CA 16
ATOM 25796 C C . ILE A 1 10 ? -3.326 0.976 -2.034 1.00 0.00 10 ILE A C 16
ATOM 25797 O O . ILE A 1 10 ? -2.511 1.148 -2.939 1.00 0.00 10 ILE A O 16
ATOM 25813 N N . ARG A 1 11 ? -4.013 1.945 -1.448 1.00 0.00 11 ARG A N 16
ATOM 25814 C CA . ARG A 1 11 ? -3.843 3.331 -1.850 1.00 0.00 11 ARG A CA 16
ATOM 25815 C C . ARG A 1 11 ? -2.370 3.734 -1.757 1.00 0.00 11 ARG A C 16
ATOM 25816 O O . ARG A 1 11 ? -1.897 4.131 -0.694 1.00 0.00 11 ARG A O 16
ATOM 25837 N N . VAL A 1 12 ? -1.686 3.618 -2.886 1.00 0.00 12 VAL A N 16
ATOM 25838 C CA . VAL A 1 12 ? -0.276 3.965 -2.946 1.00 0.00 12 VAL A CA 16
ATOM 25839 C C . VAL A 1 12 ? -0.135 5.454 -3.269 1.00 0.00 12 VAL A C 16
ATOM 25840 O O . VAL A 1 12 ? -0.701 5.937 -4.248 1.00 0.00 12 VAL A O 16
ATOM 25853 N N . PHE A 1 13 ? 0.622 6.140 -2.426 1.00 0.00 13 PHE A N 16
ATOM 25854 C CA . PHE A 1 13 ? 0.845 7.564 -2.609 1.00 0.00 13 PHE A CA 16
ATOM 25855 C C . PHE A 1 13 ? 2.059 7.819 -3.504 1.00 0.00 13 PHE A C 16
ATOM 25856 O O . PHE A 1 13 ? 3.118 7.224 -3.305 1.00 0.00 13 PHE A O 16
ATOM 25873 N N . ILE A 1 14 ? 1.866 8.703 -4.472 1.00 0.00 14 ILE A N 16
ATOM 25874 C CA . ILE A 1 14 ? 2.933 9.043 -5.398 1.00 0.00 14 ILE A CA 16
ATOM 25875 C C . ILE A 1 14 ? 3.010 10.565 -5.543 1.00 0.00 14 ILE A C 16
ATOM 25876 O O . ILE A 1 14 ? 2.003 11.257 -5.406 1.00 0.00 14 ILE A O 16
ATOM 25892 N N . ALA A 1 15 ? 4.216 11.040 -5.818 1.00 0.00 15 ALA A N 16
ATOM 25893 C CA . ALA A 1 15 ? 4.438 12.466 -5.982 1.00 0.00 15 ALA A CA 16
ATOM 25894 C C . ALA A 1 15 ? 5.047 12.727 -7.362 1.00 0.00 15 ALA A C 16
ATOM 25895 O O . ALA A 1 15 ? 6.258 12.903 -7.487 1.00 0.00 15 ALA A O 16
ATOM 25902 N N . SER A 1 16 ? 4.179 12.745 -8.362 1.00 0.00 16 SER A N 16
ATOM 25903 C CA . SER A 1 16 ? 4.615 12.981 -9.728 1.00 0.00 16 SER A CA 16
ATOM 25904 C C . SER A 1 16 ? 5.713 14.047 -9.749 1.00 0.00 16 SER A C 16
ATOM 25905 O O . SER A 1 16 ? 6.666 13.946 -10.521 1.00 0.00 16 SER A O 16
ATOM 25913 N N . SER A 1 17 ? 5.543 15.043 -8.892 1.00 0.00 17 SER A N 16
ATOM 25914 C CA . SER A 1 17 ? 6.508 16.126 -8.803 1.00 0.00 17 SER A CA 16
ATOM 25915 C C . SER A 1 17 ? 7.438 15.901 -7.608 1.00 0.00 17 SER A C 16
ATOM 25916 O O . SER A 1 17 ? 7.093 16.240 -6.477 1.00 0.00 17 SER A O 16
ATOM 25924 N N . SER A 1 18 ? 8.597 15.331 -7.901 1.00 0.00 18 SER A N 16
ATOM 25925 C CA . SER A 1 18 ? 9.579 15.058 -6.865 1.00 0.00 18 SER A CA 16
ATOM 25926 C C . SER A 1 18 ? 10.975 14.955 -7.482 1.00 0.00 18 SER A C 16
ATOM 25927 O O . SER A 1 18 ? 11.218 14.107 -8.339 1.00 0.00 18 SER A O 16
ATOM 25935 N N . GLY A 1 19 ? 11.857 15.830 -7.020 1.00 0.00 19 GLY A N 16
ATOM 25936 C CA . GLY A 1 19 ? 13.223 15.848 -7.516 1.00 0.00 19 GLY A CA 16
ATOM 25937 C C . GLY A 1 19 ? 14.008 14.638 -7.004 1.00 0.00 19 GLY A C 16
ATOM 25938 O O . GLY A 1 19 ? 15.020 14.793 -6.323 1.00 0.00 19 GLY A O 16
ATOM 25942 N N . PHE A 1 20 ? 13.511 13.460 -7.353 1.00 0.00 20 PHE A N 16
ATOM 25943 C CA . PHE A 1 20 ? 14.153 12.225 -6.938 1.00 0.00 20 PHE A CA 16
ATOM 25944 C C . PHE A 1 20 ? 13.657 11.042 -7.773 1.00 0.00 20 PHE A C 16
ATOM 25945 O O . PHE A 1 20 ? 12.756 10.316 -7.355 1.00 0.00 20 PHE A O 16
ATOM 25962 N N . VAL A 1 21 ? 14.268 10.884 -8.938 1.00 0.00 21 VAL A N 16
ATOM 25963 C CA . VAL A 1 21 ? 13.901 9.802 -9.835 1.00 0.00 21 VAL A CA 16
ATOM 25964 C C . VAL A 1 21 ? 13.884 8.484 -9.058 1.00 0.00 21 VAL A C 16
ATOM 25965 O O . VAL A 1 21 ? 13.045 7.621 -9.311 1.00 0.00 21 VAL A O 16
ATOM 25978 N N . ALA A 1 22 ? 14.820 8.371 -8.128 1.00 0.00 22 ALA A N 16
ATOM 25979 C CA . ALA A 1 22 ? 14.924 7.173 -7.312 1.00 0.00 22 ALA A CA 16
ATOM 25980 C C . ALA A 1 22 ? 13.558 6.861 -6.697 1.00 0.00 22 ALA A C 16
ATOM 25981 O O . ALA A 1 22 ? 13.173 5.697 -6.589 1.00 0.00 22 ALA A O 16
ATOM 25988 N N . ILE A 1 23 ? 12.862 7.920 -6.310 1.00 0.00 23 ILE A N 16
ATOM 25989 C CA . ILE A 1 23 ? 11.548 7.773 -5.709 1.00 0.00 23 ILE A CA 16
ATOM 25990 C C . ILE A 1 23 ? 10.586 7.174 -6.736 1.00 0.00 23 ILE A C 16
ATOM 25991 O O . ILE A 1 23 ? 9.800 6.285 -6.412 1.00 0.00 23 ILE A O 16
ATOM 26007 N N . LYS A 1 24 ? 10.679 7.684 -7.955 1.00 0.00 24 LYS A N 16
ATOM 26008 C CA . LYS A 1 24 ? 9.827 7.211 -9.032 1.00 0.00 24 LYS A CA 16
ATOM 26009 C C . LYS A 1 24 ? 9.959 5.691 -9.151 1.00 0.00 24 LYS A C 16
ATOM 26010 O O . LYS A 1 24 ? 8.996 4.961 -8.926 1.00 0.00 24 LYS A O 16
ATOM 26029 N N . LYS A 1 25 ? 11.161 5.260 -9.505 1.00 0.00 25 LYS A N 16
ATOM 26030 C CA . LYS A 1 25 ? 11.433 3.840 -9.656 1.00 0.00 25 LYS A CA 16
ATOM 26031 C C . LYS A 1 25 ? 10.717 3.068 -8.547 1.00 0.00 25 LYS A C 16
ATOM 26032 O O . LYS A 1 25 ? 10.067 2.057 -8.809 1.00 0.00 25 LYS A O 16
ATOM 26051 N N . LYS A 1 26 ? 10.860 3.573 -7.330 1.00 0.00 26 LYS A N 16
ATOM 26052 C CA . LYS A 1 26 ? 10.235 2.943 -6.180 1.00 0.00 26 LYS A CA 16
ATOM 26053 C C . LYS A 1 26 ? 8.717 2.928 -6.374 1.00 0.00 26 LYS A C 16
ATOM 26054 O O . LYS A 1 26 ? 8.081 1.883 -6.241 1.00 0.00 26 LYS A O 16
ATOM 26073 N N . GLN A 1 27 ? 8.180 4.098 -6.685 1.00 0.00 27 GLN A N 16
ATOM 26074 C CA . GLN A 1 27 ? 6.750 4.232 -6.899 1.00 0.00 27 GLN A CA 16
ATOM 26075 C C . GLN A 1 27 ? 6.278 3.247 -7.971 1.00 0.00 27 GLN A C 16
ATOM 26076 O O . GLN A 1 27 ? 5.199 2.668 -7.855 1.00 0.00 27 GLN A O 16
ATOM 26090 N N . GLN A 1 28 ? 7.110 3.087 -8.989 1.00 0.00 28 GLN A N 16
ATOM 26091 C CA . GLN A 1 28 ? 6.792 2.182 -10.080 1.00 0.00 28 GLN A CA 16
ATOM 26092 C C . GLN A 1 28 ? 6.838 0.731 -9.597 1.00 0.00 28 GLN A C 16
ATOM 26093 O O . GLN A 1 28 ? 5.831 0.027 -9.639 1.00 0.00 28 GLN A O 16
ATOM 26107 N N . ASP A 1 29 ? 8.018 0.327 -9.149 1.00 0.00 29 ASP A N 16
ATOM 26108 C CA . ASP A 1 29 ? 8.209 -1.027 -8.658 1.00 0.00 29 ASP A CA 16
ATOM 26109 C C . ASP A 1 29 ? 6.984 -1.446 -7.843 1.00 0.00 29 ASP A C 16
ATOM 26110 O O . ASP A 1 29 ? 6.604 -2.616 -7.845 1.00 0.00 29 ASP A O 16
ATOM 26119 N N . VAL A 1 30 ? 6.401 -0.469 -7.165 1.00 0.00 30 VAL A N 16
ATOM 26120 C CA . VAL A 1 30 ? 5.227 -0.722 -6.347 1.00 0.00 30 VAL A CA 16
ATOM 26121 C C . VAL A 1 30 ? 4.054 -1.106 -7.251 1.00 0.00 30 VAL A C 16
ATOM 26122 O O . VAL A 1 30 ? 3.827 -2.287 -7.510 1.00 0.00 30 VAL A O 16
ATOM 26135 N N . VAL A 1 31 ? 3.340 -0.087 -7.706 1.00 0.00 31 VAL A N 16
ATOM 26136 C CA . VAL A 1 31 ? 2.196 -0.303 -8.575 1.00 0.00 31 VAL A CA 16
ATOM 26137 C C . VAL A 1 31 ? 2.517 -1.428 -9.562 1.00 0.00 31 VAL A C 16
ATOM 26138 O O . VAL A 1 31 ? 1.785 -2.413 -9.644 1.00 0.00 31 VAL A O 16
ATOM 26151 N N . ARG A 1 32 ? 3.611 -1.244 -10.285 1.00 0.00 32 ARG A N 16
ATOM 26152 C CA . ARG A 1 32 ? 4.037 -2.230 -11.263 1.00 0.00 32 ARG A CA 16
ATOM 26153 C C . ARG A 1 32 ? 3.764 -3.644 -10.744 1.00 0.00 32 ARG A C 16
ATOM 26154 O O . ARG A 1 32 ? 3.083 -4.429 -11.402 1.00 0.00 32 ARG A O 16
ATOM 26175 N N . PHE A 1 33 ? 4.309 -3.924 -9.570 1.00 0.00 33 PHE A N 16
ATOM 26176 C CA . PHE A 1 33 ? 4.132 -5.229 -8.955 1.00 0.00 33 PHE A CA 16
ATOM 26177 C C . PHE A 1 33 ? 2.648 -5.542 -8.750 1.00 0.00 33 PHE A C 16
ATOM 26178 O O . PHE A 1 33 ? 2.198 -6.649 -9.040 1.00 0.00 33 PHE A O 16
ATOM 26195 N N . LEU A 1 34 ? 1.930 -4.547 -8.251 1.00 0.00 34 LEU A N 16
ATOM 26196 C CA . LEU A 1 34 ? 0.507 -4.702 -8.004 1.00 0.00 34 LEU A CA 16
ATOM 26197 C C . LEU A 1 34 ? -0.216 -4.929 -9.333 1.00 0.00 34 LEU A C 16
ATOM 26198 O O . LEU A 1 34 ? -1.051 -5.825 -9.444 1.00 0.00 34 LEU A O 16
ATOM 26214 N N . GLU A 1 35 ? 0.131 -4.101 -10.307 1.00 0.00 35 GLU A N 16
ATOM 26215 C CA . GLU A 1 35 ? -0.474 -4.200 -11.624 1.00 0.00 35 GLU A CA 16
ATOM 26216 C C . GLU A 1 35 ? -0.185 -5.571 -12.240 1.00 0.00 35 GLU A C 16
ATOM 26217 O O . GLU A 1 35 ? -1.098 -6.250 -12.707 1.00 0.00 35 GLU A O 16
ATOM 26229 N N . ALA A 1 36 ? 1.088 -5.936 -12.220 1.00 0.00 36 ALA A N 16
ATOM 26230 C CA . ALA A 1 36 ? 1.509 -7.214 -12.770 1.00 0.00 36 ALA A CA 16
ATOM 26231 C C . ALA A 1 36 ? 0.807 -8.345 -12.015 1.00 0.00 36 ALA A C 16
ATOM 26232 O O . ALA A 1 36 ? 0.623 -9.435 -12.555 1.00 0.00 36 ALA A O 16
ATOM 26239 N N . ASN A 1 37 ? 0.434 -8.047 -10.780 1.00 0.00 37 ASN A N 16
ATOM 26240 C CA . ASN A 1 37 ? -0.244 -9.025 -9.946 1.00 0.00 37 ASN A CA 16
ATOM 26241 C C . ASN A 1 37 ? -1.723 -8.651 -9.828 1.00 0.00 37 ASN A C 16
ATOM 26242 O O . ASN A 1 37 ? -2.443 -9.207 -9.000 1.00 0.00 37 ASN A O 16
ATOM 26253 N N . LYS A 1 38 ? -2.132 -7.711 -10.668 1.00 0.00 38 LYS A N 16
ATOM 26254 C CA . LYS A 1 38 ? -3.512 -7.257 -10.668 1.00 0.00 38 LYS A CA 16
ATOM 26255 C C . LYS A 1 38 ? -4.013 -7.162 -9.225 1.00 0.00 38 LYS A C 16
ATOM 26256 O O . LYS A 1 38 ? -5.080 -7.680 -8.900 1.00 0.00 38 LYS A O 16
ATOM 26275 N N . ILE A 1 39 ? -3.219 -6.496 -8.400 1.00 0.00 39 ILE A N 16
ATOM 26276 C CA . ILE A 1 39 ? -3.569 -6.326 -7.000 1.00 0.00 39 ILE A CA 16
ATOM 26277 C C . ILE A 1 39 ? -4.354 -5.024 -6.829 1.00 0.00 39 ILE A C 16
ATOM 26278 O O . ILE A 1 39 ? -4.209 -4.098 -7.626 1.00 0.00 39 ILE A O 16
ATOM 26294 N N . GLU A 1 40 ? -5.169 -4.994 -5.785 1.00 0.00 40 GLU A N 16
ATOM 26295 C CA . GLU A 1 40 ? -5.978 -3.821 -5.500 1.00 0.00 40 GLU A CA 16
ATOM 26296 C C . GLU A 1 40 ? -5.100 -2.689 -4.963 1.00 0.00 40 GLU A C 16
ATOM 26297 O O . GLU A 1 40 ? -4.347 -2.881 -4.010 1.00 0.00 40 GLU A O 16
ATOM 26309 N N . PHE A 1 41 ? -5.225 -1.533 -5.600 1.00 0.00 41 PHE A N 16
ATOM 26310 C CA . PHE A 1 41 ? -4.452 -0.370 -5.198 1.00 0.00 41 PHE A CA 16
ATOM 26311 C C . PHE A 1 41 ? -4.796 0.842 -6.066 1.00 0.00 41 PHE A C 16
ATOM 26312 O O . PHE A 1 41 ? -5.592 0.738 -6.998 1.00 0.00 41 PHE A O 16
ATOM 26329 N N . GLU A 1 42 ? -4.178 1.965 -5.729 1.00 0.00 42 GLU A N 16
ATOM 26330 C CA . GLU A 1 42 ? -4.408 3.196 -6.466 1.00 0.00 42 GLU A CA 16
ATOM 26331 C C . GLU A 1 42 ? -3.257 4.177 -6.234 1.00 0.00 42 GLU A C 16
ATOM 26332 O O . GLU A 1 42 ? -2.738 4.279 -5.124 1.00 0.00 42 GLU A O 16
ATOM 26344 N N . GLU A 1 43 ? -2.891 4.873 -7.301 1.00 0.00 43 GLU A N 16
ATOM 26345 C CA . GLU A 1 43 ? -1.811 5.842 -7.227 1.00 0.00 43 GLU A CA 16
ATOM 26346 C C . GLU A 1 43 ? -2.341 7.192 -6.740 1.00 0.00 43 GLU A C 16
ATOM 26347 O O . GLU A 1 43 ? -2.670 8.061 -7.545 1.00 0.00 43 GLU A O 16
ATOM 26359 N N . VAL A 1 44 ? -2.407 7.325 -5.423 1.00 0.00 44 VAL A N 16
ATOM 26360 C CA . VAL A 1 44 ? -2.892 8.555 -4.819 1.00 0.00 44 VAL A CA 16
ATOM 26361 C C . VAL A 1 44 ? -1.858 9.663 -5.028 1.00 0.00 44 VAL A C 16
ATOM 26362 O O . VAL A 1 44 ? -0.893 9.766 -4.272 1.00 0.00 44 VAL A O 16
ATOM 26375 N N . ASP A 1 45 ? -2.094 10.463 -6.057 1.00 0.00 45 ASP A N 16
ATOM 26376 C CA . ASP A 1 45 ? -1.195 11.559 -6.375 1.00 0.00 45 ASP A CA 16
ATOM 26377 C C . ASP A 1 45 ? -1.183 12.556 -5.214 1.00 0.00 45 ASP A C 16
ATOM 26378 O O . ASP A 1 45 ? -2.040 13.435 -5.137 1.00 0.00 45 ASP A O 16
ATOM 26387 N N . ILE A 1 46 ? -0.203 12.385 -4.340 1.00 0.00 46 ILE A N 16
ATOM 26388 C CA . ILE A 1 46 ? -0.068 13.259 -3.186 1.00 0.00 46 ILE A CA 16
ATOM 26389 C C . ILE A 1 46 ? 0.373 14.648 -3.653 1.00 0.00 46 ILE A C 16
ATOM 26390 O O . ILE A 1 46 ? 0.061 15.650 -3.012 1.00 0.00 46 ILE A O 16
ATOM 26406 N N . THR A 1 47 ? 1.091 14.663 -4.766 1.00 0.00 47 THR A N 16
ATOM 26407 C CA . THR A 1 47 ? 1.577 15.912 -5.326 1.00 0.00 47 THR A CA 16
ATOM 26408 C C . THR A 1 47 ? 0.406 16.781 -5.789 1.00 0.00 47 THR A C 16
ATOM 26409 O O . THR A 1 47 ? 0.333 17.962 -5.451 1.00 0.00 47 THR A O 16
ATOM 26420 N N . MET A 1 48 ? -0.482 16.163 -6.554 1.00 0.00 48 MET A N 16
ATOM 26421 C CA . MET A 1 48 ? -1.646 16.865 -7.066 1.00 0.00 48 MET A CA 16
ATOM 26422 C C . MET A 1 48 ? -2.757 16.924 -6.016 1.00 0.00 48 MET A C 16
ATOM 26423 O O . MET A 1 48 ? -3.368 17.971 -5.811 1.00 0.00 48 MET A O 16
ATOM 26437 N N . SER A 1 49 ? -2.984 15.785 -5.377 1.00 0.00 49 SER A N 16
ATOM 26438 C CA . SER A 1 49 ? -4.011 15.694 -4.353 1.00 0.00 49 SER A CA 16
ATOM 26439 C C . SER A 1 49 ? -3.763 16.745 -3.269 1.00 0.00 49 SER A C 16
ATOM 26440 O O . SER A 1 49 ? -4.702 17.374 -2.783 1.00 0.00 49 SER A O 16
ATOM 26448 N N . GLU A 1 50 ? -2.495 16.902 -2.921 1.00 0.00 50 GLU A N 16
ATOM 26449 C CA . GLU A 1 50 ? -2.112 17.866 -1.903 1.00 0.00 50 GLU A CA 16
ATOM 26450 C C . GLU A 1 50 ? -2.608 17.412 -0.529 1.00 0.00 50 GLU A C 16
ATOM 26451 O O . GLU A 1 50 ? -1.809 17.158 0.371 1.00 0.00 50 GLU A O 16
ATOM 26463 N N . GLU A 1 51 ? -3.925 17.324 -0.410 1.00 0.00 51 GLU A N 16
ATOM 26464 C CA . GLU A 1 51 ? -4.538 16.905 0.839 1.00 0.00 51 GLU A CA 16
ATOM 26465 C C . GLU A 1 51 ? -4.046 15.510 1.230 1.00 0.00 51 GLU A C 16
ATOM 26466 O O . GLU A 1 51 ? -3.792 15.244 2.404 1.00 0.00 51 GLU A O 16
ATOM 26478 N N . GLN A 1 52 ? -3.926 14.657 0.224 1.00 0.00 52 GLN A N 16
ATOM 26479 C CA . GLN A 1 52 ? -3.470 13.295 0.448 1.00 0.00 52 GLN A CA 16
ATOM 26480 C C . GLN A 1 52 ? -2.041 13.298 0.995 1.00 0.00 52 GLN A C 16
ATOM 26481 O O . GLN A 1 52 ? -1.684 12.450 1.811 1.00 0.00 52 GLN A O 16
ATOM 26495 N N . ARG A 1 53 ? -1.263 14.261 0.524 1.00 0.00 53 ARG A N 16
ATOM 26496 C CA . ARG A 1 53 ? 0.119 14.385 0.956 1.00 0.00 53 ARG A CA 16
ATOM 26497 C C . ARG A 1 53 ? 0.181 14.700 2.452 1.00 0.00 53 ARG A C 16
ATOM 26498 O O . ARG A 1 53 ? 0.613 13.868 3.248 1.00 0.00 53 ARG A O 16
ATOM 26519 N N . GLN A 1 54 ? -0.257 15.904 2.790 1.00 0.00 54 GLN A N 16
ATOM 26520 C CA . GLN A 1 54 ? -0.257 16.339 4.176 1.00 0.00 54 GLN A CA 16
ATOM 26521 C C . GLN A 1 54 ? -0.710 15.199 5.090 1.00 0.00 54 GLN A C 16
ATOM 26522 O O . GLN A 1 54 ? -0.093 14.945 6.123 1.00 0.00 54 GLN A O 16
ATOM 26536 N N . TRP A 1 55 ? -1.785 14.543 4.677 1.00 0.00 55 TRP A N 16
ATOM 26537 C CA . TRP A 1 55 ? -2.327 13.436 5.446 1.00 0.00 55 TRP A CA 16
ATOM 26538 C C . TRP A 1 55 ? -1.195 12.440 5.704 1.00 0.00 55 TRP A C 16
ATOM 26539 O O . TRP A 1 55 ? -0.948 12.059 6.847 1.00 0.00 55 TRP A O 16
ATOM 26560 N N . MET A 1 56 ? -0.537 12.047 4.623 1.00 0.00 56 MET A N 16
ATOM 26561 C CA . MET A 1 56 ? 0.563 11.102 4.719 1.00 0.00 56 MET A CA 16
ATOM 26562 C C . MET A 1 56 ? 1.551 11.521 5.809 1.00 0.00 56 MET A C 16
ATOM 26563 O O . MET A 1 56 ? 1.901 10.721 6.675 1.00 0.00 56 MET A O 16
ATOM 26577 N N . TYR A 1 57 ? 1.974 12.774 5.731 1.00 0.00 57 TYR A N 16
ATOM 26578 C CA . TYR A 1 57 ? 2.915 13.309 6.700 1.00 0.00 57 TYR A CA 16
ATOM 26579 C C . TYR A 1 57 ? 2.372 13.174 8.124 1.00 0.00 57 TYR A C 16
ATOM 26580 O O . TYR A 1 57 ? 3.118 13.309 9.092 1.00 0.00 57 TYR A O 16
ATOM 26598 N N . LYS A 1 58 ? 1.076 12.909 8.206 1.00 0.00 58 LYS A N 16
ATOM 26599 C CA . LYS A 1 58 ? 0.424 12.754 9.496 1.00 0.00 58 LYS A CA 16
ATOM 26600 C C . LYS A 1 58 ? 0.263 11.264 9.805 1.00 0.00 58 LYS A C 16
ATOM 26601 O O . LYS A 1 58 ? -0.141 10.896 10.907 1.00 0.00 58 LYS A O 16
ATOM 26620 N N . ASN A 1 59 ? 0.587 10.448 8.814 1.00 0.00 59 ASN A N 16
ATOM 26621 C CA . ASN A 1 59 ? 0.484 9.007 8.966 1.00 0.00 59 ASN A CA 16
ATOM 26622 C C . ASN A 1 59 ? 1.857 8.373 8.734 1.00 0.00 59 ASN A C 16
ATOM 26623 O O . ASN A 1 59 ? 1.956 7.293 8.154 1.00 0.00 59 ASN A O 16
ATOM 26634 N N . VAL A 1 60 ? 2.882 9.073 9.198 1.00 0.00 60 VAL A N 16
ATOM 26635 C CA . VAL A 1 60 ? 4.245 8.593 9.048 1.00 0.00 60 VAL A CA 16
ATOM 26636 C C . VAL A 1 60 ? 5.115 9.183 10.159 1.00 0.00 60 VAL A C 16
ATOM 26637 O O . VAL A 1 60 ? 5.323 10.394 10.212 1.00 0.00 60 VAL A O 16
ATOM 26650 N N . PRO A 1 61 ? 5.612 8.277 11.043 1.00 0.00 61 PRO A N 16
ATOM 26651 C CA . PRO A 1 61 ? 6.455 8.696 12.150 1.00 0.00 61 PRO A CA 16
ATOM 26652 C C . PRO A 1 61 ? 7.863 9.048 11.665 1.00 0.00 61 PRO A C 16
ATOM 26653 O O . PRO A 1 61 ? 8.193 8.835 10.499 1.00 0.00 61 PRO A O 16
ATOM 26664 N N . PRO A 1 62 ? 8.676 9.594 12.608 1.00 0.00 62 PRO A N 16
ATOM 26665 C CA . PRO A 1 62 ? 10.040 9.977 12.289 1.00 0.00 62 PRO A CA 16
ATOM 26666 C C . PRO A 1 62 ? 10.943 8.747 12.175 1.00 0.00 62 PRO A C 16
ATOM 26667 O O . PRO A 1 62 ? 11.902 8.746 11.405 1.00 0.00 62 PRO A O 16
ATOM 26678 N N . GLU A 1 63 ? 10.603 7.729 12.951 1.00 0.00 63 GLU A N 16
ATOM 26679 C CA . GLU A 1 63 ? 11.371 6.495 12.947 1.00 0.00 63 GLU A CA 16
ATOM 26680 C C . GLU A 1 63 ? 11.230 5.788 11.597 1.00 0.00 63 GLU A C 16
ATOM 26681 O O . GLU A 1 63 ? 12.088 4.993 11.217 1.00 0.00 63 GLU A O 16
ATOM 26693 N N . LYS A 1 64 ? 10.143 6.104 10.910 1.00 0.00 64 LYS A N 16
ATOM 26694 C CA . LYS A 1 64 ? 9.879 5.509 9.610 1.00 0.00 64 LYS A CA 16
ATOM 26695 C C . LYS A 1 64 ? 10.279 6.496 8.512 1.00 0.00 64 LYS A C 16
ATOM 26696 O O . LYS A 1 64 ? 10.581 6.093 7.390 1.00 0.00 64 LYS A O 16
ATOM 26715 N N . LYS A 1 65 ? 10.268 7.771 8.873 1.00 0.00 65 LYS A N 16
ATOM 26716 C CA . LYS A 1 65 ? 10.625 8.819 7.932 1.00 0.00 65 LYS A CA 16
ATOM 26717 C C . LYS A 1 65 ? 11.883 8.403 7.167 1.00 0.00 65 LYS A C 16
ATOM 26718 O O . LYS A 1 65 ? 12.928 8.158 7.768 1.00 0.00 65 LYS A O 16
ATOM 26737 N N . PRO A 1 66 ? 11.738 8.335 5.816 1.00 0.00 66 PRO A N 16
ATOM 26738 C CA . PRO A 1 66 ? 12.850 7.954 4.962 1.00 0.00 66 PRO A CA 16
ATOM 26739 C C . PRO A 1 66 ? 13.858 9.098 4.831 1.00 0.00 66 PRO A C 16
ATOM 26740 O O . PRO A 1 66 ? 13.859 10.024 5.640 1.00 0.00 66 PRO A O 16
ATOM 26751 N N . THR A 1 67 ? 14.691 8.995 3.806 1.00 0.00 67 THR A N 16
ATOM 26752 C CA . THR A 1 67 ? 15.701 10.009 3.558 1.00 0.00 67 THR A CA 16
ATOM 26753 C C . THR A 1 67 ? 15.127 11.406 3.806 1.00 0.00 67 THR A C 16
ATOM 26754 O O . THR A 1 67 ? 13.940 11.641 3.587 1.00 0.00 67 THR A O 16
ATOM 26765 N N . GLN A 1 68 ? 15.997 12.296 4.260 1.00 0.00 68 GLN A N 16
ATOM 26766 C CA . GLN A 1 68 ? 15.592 13.663 4.540 1.00 0.00 68 GLN A CA 16
ATOM 26767 C C . GLN A 1 68 ? 14.590 13.693 5.696 1.00 0.00 68 GLN A C 16
ATOM 26768 O O . GLN A 1 68 ? 14.327 12.666 6.321 1.00 0.00 68 GLN A O 16
ATOM 26782 N N . GLY A 1 69 ? 14.059 14.880 5.946 1.00 0.00 69 GLY A N 16
ATOM 26783 C CA . GLY A 1 69 ? 13.092 15.058 7.016 1.00 0.00 69 GLY A CA 16
ATOM 26784 C C . GLY A 1 69 ? 11.707 14.567 6.590 1.00 0.00 69 GLY A C 16
ATOM 26785 O O . GLY A 1 69 ? 11.391 13.387 6.734 1.00 0.00 69 GLY A O 16
ATOM 26789 N N . ASN A 1 70 ? 10.917 15.497 6.074 1.00 0.00 70 ASN A N 16
ATOM 26790 C CA . ASN A 1 70 ? 9.573 15.174 5.626 1.00 0.00 70 ASN A CA 16
ATOM 26791 C C . ASN A 1 70 ? 9.586 13.811 4.931 1.00 0.00 70 ASN A C 16
ATOM 26792 O O . ASN A 1 70 ? 10.572 13.444 4.293 1.00 0.00 70 ASN A O 16
ATOM 26803 N N . PRO A 1 71 ? 8.450 13.078 5.083 1.00 0.00 71 PRO A N 16
ATOM 26804 C CA . PRO A 1 71 ? 8.321 11.764 4.477 1.00 0.00 71 PRO A CA 16
ATOM 26805 C C . PRO A 1 71 ? 8.090 11.874 2.969 1.00 0.00 71 PRO A C 16
ATOM 26806 O O . PRO A 1 71 ? 7.321 12.721 2.516 1.00 0.00 71 PRO A O 16
ATOM 26817 N N . LEU A 1 72 ? 8.770 11.007 2.233 1.00 0.00 72 LEU A N 16
ATOM 26818 C CA . LEU A 1 72 ? 8.648 10.997 0.785 1.00 0.00 72 LEU A CA 16
ATOM 26819 C C . LEU A 1 72 ? 8.077 9.651 0.335 1.00 0.00 72 LEU A C 16
ATOM 26820 O O . LEU A 1 72 ? 8.154 8.665 1.066 1.00 0.00 72 LEU A O 16
ATOM 26836 N N . PRO A 1 73 ? 7.503 9.653 -0.898 1.00 0.00 73 PRO A N 16
ATOM 26837 C CA . PRO A 1 73 ? 6.920 8.444 -1.454 1.00 0.00 73 PRO A CA 16
ATOM 26838 C C . PRO A 1 73 ? 8.008 7.477 -1.924 1.00 0.00 73 PRO A C 16
ATOM 26839 O O . PRO A 1 73 ? 9.180 7.843 -1.998 1.00 0.00 73 PRO A O 16
ATOM 26850 N N . PRO A 1 74 ? 7.570 6.228 -2.239 1.00 0.00 74 PRO A N 16
ATOM 26851 C CA . PRO A 1 74 ? 6.165 5.876 -2.123 1.00 0.00 74 PRO A CA 16
ATOM 26852 C C . PRO A 1 74 ? 5.767 5.685 -0.658 1.00 0.00 74 PRO A C 16
ATOM 26853 O O . PRO A 1 74 ? 6.623 5.476 0.200 1.00 0.00 74 PRO A O 16
ATOM 26864 N N . GLN A 1 75 ? 4.466 5.764 -0.417 1.00 0.00 75 GLN A N 16
ATOM 26865 C CA . GLN A 1 75 ? 3.944 5.602 0.929 1.00 0.00 75 GLN A CA 16
ATOM 26866 C C . GLN A 1 75 ? 2.692 4.723 0.910 1.00 0.00 75 GLN A C 16
ATOM 26867 O O . GLN A 1 75 ? 1.587 5.205 1.154 1.00 0.00 75 GLN A O 16
ATOM 26881 N N . ILE A 1 76 ? 2.907 3.449 0.618 1.00 0.00 76 ILE A N 16
ATOM 26882 C CA . ILE A 1 76 ? 1.809 2.498 0.564 1.00 0.00 76 ILE A CA 16
ATOM 26883 C C . ILE A 1 76 ? 0.899 2.707 1.776 1.00 0.00 76 ILE A C 16
ATOM 26884 O O . ILE A 1 76 ? 1.380 2.905 2.891 1.00 0.00 76 ILE A O 16
ATOM 26900 N N . PHE A 1 77 ? -0.399 2.655 1.517 1.00 0.00 77 PHE A N 16
ATOM 26901 C CA . PHE A 1 77 ? -1.381 2.837 2.573 1.00 0.00 77 PHE A CA 16
ATOM 26902 C C . PHE A 1 77 ? -2.633 1.999 2.307 1.00 0.00 77 PHE A C 16
ATOM 26903 O O . PHE A 1 77 ? -3.423 2.321 1.421 1.00 0.00 77 PHE A O 16
ATOM 26920 N N . ASN A 1 78 ? -2.775 0.940 3.091 1.00 0.00 78 ASN A N 16
ATOM 26921 C CA . ASN A 1 78 ? -3.918 0.053 2.951 1.00 0.00 78 ASN A CA 16
ATOM 26922 C C . ASN A 1 78 ? -5.128 0.674 3.651 1.00 0.00 78 ASN A C 16
ATOM 26923 O O . ASN A 1 78 ? -5.330 0.470 4.847 1.00 0.00 78 ASN A O 16
ATOM 26934 N N . GLY A 1 79 ? -5.902 1.420 2.876 1.00 0.00 79 GLY A N 16
ATOM 26935 C CA . GLY A 1 79 ? -7.087 2.072 3.407 1.00 0.00 79 GLY A CA 16
ATOM 26936 C C . GLY A 1 79 ? -6.746 2.905 4.645 1.00 0.00 79 GLY A C 16
ATOM 26937 O O . GLY A 1 79 ? -7.384 2.764 5.687 1.00 0.00 79 GLY A O 16
ATOM 26941 N N . ASP A 1 80 ? -5.742 3.755 4.488 1.00 0.00 80 ASP A N 16
ATOM 26942 C CA . ASP A 1 80 ? -5.309 4.611 5.580 1.00 0.00 80 ASP A CA 16
ATOM 26943 C C . ASP A 1 80 ? -4.297 3.855 6.444 1.00 0.00 80 ASP A C 16
ATOM 26944 O O . ASP A 1 80 ? -3.349 4.448 6.957 1.00 0.00 80 ASP A O 16
ATOM 26953 N N . ARG A 1 81 ? -4.532 2.558 6.577 1.00 0.00 81 ARG A N 16
ATOM 26954 C CA . ARG A 1 81 ? -3.653 1.716 7.370 1.00 0.00 81 ARG A CA 16
ATOM 26955 C C . ARG A 1 81 ? -2.215 1.820 6.859 1.00 0.00 81 ARG A C 16
ATOM 26956 O O . ARG A 1 81 ? -1.915 1.390 5.746 1.00 0.00 81 ARG A O 16
ATOM 26977 N N . TYR A 1 82 ? -1.363 2.394 7.696 1.00 0.00 82 TYR A N 16
ATOM 26978 C CA . TYR A 1 82 ? 0.036 2.560 7.343 1.00 0.00 82 TYR A CA 16
ATOM 26979 C C . TYR A 1 82 ? 0.692 1.209 7.049 1.00 0.00 82 TYR A C 16
ATOM 26980 O O . TYR A 1 82 ? 0.788 0.357 7.931 1.00 0.00 82 TYR A O 16
ATOM 26998 N N . CYS A 1 83 ? 1.125 1.056 5.806 1.00 0.00 83 CYS A N 16
ATOM 26999 C CA . CYS A 1 83 ? 1.769 -0.177 5.385 1.00 0.00 83 CYS A CA 16
ATOM 27000 C C . CYS A 1 83 ? 3.274 -0.040 5.625 1.00 0.00 83 CYS A C 16
ATOM 27001 O O . CYS A 1 83 ? 3.809 -0.609 6.574 1.00 0.00 83 CYS A O 16
ATOM 27009 N N . GLY A 1 84 ? 3.913 0.720 4.747 1.00 0.00 84 GLY A N 16
ATOM 27010 C CA . GLY A 1 84 ? 5.346 0.939 4.852 1.00 0.00 84 GLY A CA 16
ATOM 27011 C C . GLY A 1 84 ? 5.902 1.550 3.564 1.00 0.00 84 GLY A C 16
ATOM 27012 O O . GLY A 1 84 ? 5.358 1.330 2.483 1.00 0.00 84 GLY A O 16
ATOM 27016 N N . ASP A 1 85 ? 6.979 2.306 3.722 1.00 0.00 85 ASP A N 16
ATOM 27017 C CA . ASP A 1 85 ? 7.615 2.950 2.586 1.00 0.00 85 ASP A CA 16
ATOM 27018 C C . ASP A 1 85 ? 8.186 1.881 1.653 1.00 0.00 85 ASP A C 16
ATOM 27019 O O . ASP A 1 85 ? 8.140 0.692 1.964 1.00 0.00 85 ASP A O 16
ATOM 27028 N N . TYR A 1 86 ? 8.712 2.343 0.527 1.00 0.00 86 TYR A N 16
ATOM 27029 C CA . TYR A 1 86 ? 9.291 1.440 -0.453 1.00 0.00 86 TYR A CA 16
ATOM 27030 C C . TYR A 1 86 ? 10.183 0.396 0.222 1.00 0.00 86 TYR A C 16
ATOM 27031 O O . TYR A 1 86 ? 10.064 -0.797 -0.051 1.00 0.00 86 TYR A O 16
ATOM 27049 N N . ASP A 1 87 ? 11.056 0.884 1.091 1.00 0.00 87 ASP A N 16
ATOM 27050 C CA . ASP A 1 87 ? 11.968 0.008 1.807 1.00 0.00 87 ASP A CA 16
ATOM 27051 C C . ASP A 1 87 ? 11.203 -1.221 2.303 1.00 0.00 87 ASP A C 16
ATOM 27052 O O . ASP A 1 87 ? 11.620 -2.354 2.066 1.00 0.00 87 ASP A O 16
ATOM 27061 N N . SER A 1 88 ? 10.097 -0.956 2.982 1.00 0.00 88 SER A N 16
ATOM 27062 C CA . SER A 1 88 ? 9.270 -2.026 3.513 1.00 0.00 88 SER A CA 16
ATOM 27063 C C . SER A 1 88 ? 8.873 -2.987 2.391 1.00 0.00 88 SER A C 16
ATOM 27064 O O . SER A 1 88 ? 9.195 -4.174 2.443 1.00 0.00 88 SER A O 16
ATOM 27072 N N . PHE A 1 89 ? 8.181 -2.440 1.403 1.00 0.00 89 PHE A N 16
ATOM 27073 C CA . PHE A 1 89 ? 7.737 -3.234 0.270 1.00 0.00 89 PHE A CA 16
ATOM 27074 C C . PHE A 1 89 ? 8.865 -4.129 -0.247 1.00 0.00 89 PHE A C 16
ATOM 27075 O O . PHE A 1 89 ? 8.728 -5.351 -0.278 1.00 0.00 89 PHE A O 16
ATOM 27092 N N . PHE A 1 90 ? 9.955 -3.486 -0.640 1.00 0.00 90 PHE A N 16
ATOM 27093 C CA . PHE A 1 90 ? 11.106 -4.209 -1.154 1.00 0.00 90 PHE A CA 16
ATOM 27094 C C . PHE A 1 90 ? 11.546 -5.303 -0.180 1.00 0.00 90 PHE A C 16
ATOM 27095 O O . PHE A 1 90 ? 11.671 -6.466 -0.561 1.00 0.00 90 PHE A O 16
ATOM 27112 N N . GLU A 1 91 ? 11.770 -4.893 1.060 1.00 0.00 91 GLU A N 16
ATOM 27113 C CA . GLU A 1 91 ? 12.194 -5.823 2.092 1.00 0.00 91 GLU A CA 16
ATOM 27114 C C . GLU A 1 91 ? 11.256 -7.032 2.135 1.00 0.00 91 GLU A C 16
ATOM 27115 O O . GLU A 1 91 ? 11.708 -8.169 2.258 1.00 0.00 91 GLU A O 16
ATOM 27127 N N . SER A 1 92 ? 9.967 -6.744 2.031 1.00 0.00 92 SER A N 16
ATOM 27128 C CA . SER A 1 92 ? 8.961 -7.792 2.056 1.00 0.00 92 SER A CA 16
ATOM 27129 C C . SER A 1 92 ? 8.935 -8.524 0.713 1.00 0.00 92 SER A C 16
ATOM 27130 O O . SER A 1 92 ? 8.442 -9.648 0.624 1.00 0.00 92 SER A O 16
ATOM 27138 N N . LYS A 1 93 ? 9.472 -7.858 -0.299 1.00 0.00 93 LYS A N 16
ATOM 27139 C CA . LYS A 1 93 ? 9.516 -8.431 -1.633 1.00 0.00 93 LYS A CA 16
ATOM 27140 C C . LYS A 1 93 ? 10.476 -9.623 -1.640 1.00 0.00 93 LYS A C 16
ATOM 27141 O O . LYS A 1 93 ? 10.131 -10.699 -2.126 1.00 0.00 93 LYS A O 16
ATOM 27160 N N . GLU A 1 94 ? 11.661 -9.391 -1.095 1.00 0.00 94 GLU A N 16
ATOM 27161 C CA . GLU A 1 94 ? 12.673 -10.432 -1.032 1.00 0.00 94 GLU A CA 16
ATOM 27162 C C . GLU A 1 94 ? 12.133 -11.652 -0.283 1.00 0.00 94 GLU A C 16
ATOM 27163 O O . GLU A 1 94 ? 12.568 -12.776 -0.527 1.00 0.00 94 GLU A O 16
ATOM 27175 N N . SER A 1 95 ? 11.192 -11.389 0.612 1.00 0.00 95 SER A N 16
ATOM 27176 C CA . SER A 1 95 ? 10.589 -12.452 1.397 1.00 0.00 95 SER A CA 16
ATOM 27177 C C . SER A 1 95 ? 9.221 -12.819 0.818 1.00 0.00 95 SER A C 16
ATOM 27178 O O . SER A 1 95 ? 8.471 -13.584 1.423 1.00 0.00 95 SER A O 16
ATOM 27186 N N . ASN A 1 96 ? 8.938 -12.257 -0.348 1.00 0.00 96 ASN A N 16
ATOM 27187 C CA . ASN A 1 96 ? 7.674 -12.516 -1.016 1.00 0.00 96 ASN A CA 16
ATOM 27188 C C . ASN A 1 96 ? 6.535 -12.414 0.000 1.00 0.00 96 ASN A C 16
ATOM 27189 O O . ASN A 1 96 ? 5.777 -13.365 0.185 1.00 0.00 96 ASN A O 16
ATOM 27200 N N . THR A 1 97 ? 6.450 -11.253 0.632 1.00 0.00 97 THR A N 16
ATOM 27201 C CA . THR A 1 97 ? 5.416 -11.015 1.624 1.00 0.00 97 THR A CA 16
ATOM 27202 C C . THR A 1 97 ? 4.659 -9.724 1.307 1.00 0.00 97 THR A C 16
ATOM 27203 O O . THR A 1 97 ? 3.784 -9.310 2.066 1.00 0.00 97 THR A O 16
ATOM 27214 N N . VAL A 1 98 ? 5.022 -9.124 0.183 1.00 0.00 98 VAL A N 16
ATOM 27215 C CA . VAL A 1 98 ? 4.388 -7.888 -0.245 1.00 0.00 98 VAL A CA 16
ATOM 27216 C C . VAL A 1 98 ? 2.895 -7.946 0.084 1.00 0.00 98 VAL A C 16
ATOM 27217 O O . VAL A 1 98 ? 2.350 -7.018 0.678 1.00 0.00 98 VAL A O 16
ATOM 27230 N N . PHE A 1 99 ? 2.276 -9.047 -0.318 1.00 0.00 99 PHE A N 16
ATOM 27231 C CA . PHE A 1 99 ? 0.856 -9.238 -0.074 1.00 0.00 99 PHE A CA 16
ATOM 27232 C C . PHE A 1 99 ? 0.523 -9.038 1.406 1.00 0.00 99 PHE A C 16
ATOM 27233 O O . PHE A 1 99 ? -0.349 -8.240 1.748 1.00 0.00 99 PHE A O 16
ATOM 27250 N N . SER A 1 100 ? 1.234 -9.777 2.245 1.00 0.00 100 SER A N 16
ATOM 27251 C CA . SER A 1 100 ? 1.024 -9.691 3.680 1.00 0.00 100 SER A CA 16
ATOM 27252 C C . SER A 1 100 ? 1.450 -8.313 4.190 1.00 0.00 100 SER A C 16
ATOM 27253 O O . SER A 1 100 ? 0.796 -7.740 5.060 1.00 0.00 100 SER A O 16
ATOM 27261 N N . PHE A 1 101 ? 2.543 -7.820 3.625 1.00 0.00 101 PHE A N 16
ATOM 27262 C CA . PHE A 1 101 ? 3.063 -6.520 4.011 1.00 0.00 101 PHE A CA 16
ATOM 27263 C C . PHE A 1 101 ? 1.990 -5.437 3.875 1.00 0.00 101 PHE A C 16
ATOM 27264 O O . PHE A 1 101 ? 1.924 -4.518 4.690 1.00 0.00 101 PHE A O 16
ATOM 27281 N N . LEU A 1 102 ? 1.177 -5.582 2.840 1.00 0.00 102 LEU A N 16
ATOM 27282 C CA . LEU A 1 102 ? 0.110 -4.628 2.587 1.00 0.00 102 LEU A CA 16
ATOM 27283 C C . LEU A 1 102 ? -1.117 -5.010 3.417 1.00 0.00 102 LEU A C 16
ATOM 27284 O O . LEU A 1 102 ? -2.014 -4.193 3.618 1.00 0.00 102 LEU A O 16
ATOM 27300 N N . GLY A 1 103 ? -1.118 -6.253 3.876 1.00 0.00 103 GLY A N 16
ATOM 27301 C CA . GLY A 1 103 ? -2.220 -6.753 4.680 1.00 0.00 103 GLY A CA 16
ATOM 27302 C C . GLY A 1 103 ? -3.141 -7.651 3.849 1.00 0.00 103 GLY A C 16
ATOM 27303 O O . GLY A 1 103 ? -4.270 -7.928 4.250 1.00 0.00 103 GLY A O 16
ATOM 27307 N N . LEU A 1 104 ? -2.623 -8.080 2.708 1.00 0.00 104 LEU A N 16
ATOM 27308 C CA . LEU A 1 104 ? -3.384 -8.941 1.818 1.00 0.00 104 LEU A CA 16
ATOM 27309 C C . LEU A 1 104 ? -3.244 -10.393 2.277 1.00 0.00 104 LEU A C 16
ATOM 27310 O O . LEU A 1 104 ? -2.152 -10.831 2.638 1.00 0.00 104 LEU A O 16
ATOM 27326 N N . LYS A 1 105 ? -4.364 -11.101 2.247 1.00 0.00 105 LYS A N 16
ATOM 27327 C CA . LYS A 1 105 ? -4.379 -12.495 2.656 1.00 0.00 105 LYS A CA 16
ATOM 27328 C C . LYS A 1 105 ? -3.889 -12.604 4.101 1.00 0.00 105 LYS A C 16
ATOM 27329 O O . LYS A 1 105 ? -2.686 -12.643 4.351 1.00 0.00 105 LYS A O 16
ATOM 27348 N N . SER A 1 106 ? -4.847 -12.650 5.015 1.00 0.00 106 SER A N 16
ATOM 27349 C CA . SER A 1 106 ? -4.529 -12.754 6.429 1.00 0.00 106 SER A CA 16
ATOM 27350 C C . SER A 1 106 ? -5.812 -12.698 7.260 1.00 0.00 106 SER A C 16
ATOM 27351 O O . SER A 1 106 ? -6.148 -11.655 7.820 1.00 0.00 106 SER A O 16
ATOM 27359 N N . GLY A 1 107 ? -6.494 -13.832 7.314 1.00 0.00 107 GLY A N 16
ATOM 27360 C CA . GLY A 1 107 ? -7.733 -13.925 8.068 1.00 0.00 107 GLY A CA 16
ATOM 27361 C C . GLY A 1 107 ? -8.946 -13.857 7.139 1.00 0.00 107 GLY A C 16
ATOM 27362 O O . GLY A 1 107 ? -8.863 -14.243 5.973 1.00 0.00 107 GLY A O 16
ATOM 27366 N N . PRO A 1 108 ? -10.075 -13.351 7.703 1.00 0.00 108 PRO A N 16
ATOM 27367 C CA . PRO A 1 108 ? -11.304 -13.228 6.938 1.00 0.00 108 PRO A CA 16
ATOM 27368 C C . PRO A 1 108 ? -11.226 -12.054 5.960 1.00 0.00 108 PRO A C 16
ATOM 27369 O O . PRO A 1 108 ? -11.977 -11.088 6.083 1.00 0.00 108 PRO A O 16
ATOM 27380 N N . SER A 1 109 ? -10.310 -12.177 5.011 1.00 0.00 109 SER A N 16
ATOM 27381 C CA . SER A 1 109 ? -10.124 -11.138 4.012 1.00 0.00 109 SER A CA 16
ATOM 27382 C C . SER A 1 109 ? -9.686 -11.760 2.685 1.00 0.00 109 SER A C 16
ATOM 27383 O O . SER A 1 109 ? -8.911 -12.715 2.668 1.00 0.00 109 SER A O 16
ATOM 27391 N N . SER A 1 110 ? -10.202 -11.194 1.604 1.00 0.00 110 SER A N 16
ATOM 27392 C CA . SER A 1 110 ? -9.875 -11.681 0.275 1.00 0.00 110 SER A CA 16
ATOM 27393 C C . SER A 1 110 ? -10.209 -13.170 0.167 1.00 0.00 110 SER A C 16
ATOM 27394 O O . SER A 1 110 ? -10.448 -13.832 1.176 1.00 0.00 110 SER A O 16
ATOM 27402 N N . GLY A 1 111 ? -10.215 -13.655 -1.067 1.00 0.00 111 GLY A N 16
ATOM 27403 C CA . GLY A 1 111 ? -10.516 -15.053 -1.320 1.00 0.00 111 GLY A CA 16
ATOM 27404 C C . GLY A 1 111 ? -9.614 -15.968 -0.487 1.00 0.00 111 GLY A C 16
ATOM 27405 O O . GLY A 1 111 ? -8.501 -15.588 -0.129 1.00 0.00 111 GLY A O 16
ATOM 27409 N N . GLY A 1 1 ? -14.540 -13.328 3.379 1.00 0.00 1 GLY A N 17
ATOM 27410 C CA . GLY A 1 1 ? -14.093 -13.125 4.747 1.00 0.00 1 GLY A CA 17
ATOM 27411 C C . GLY A 1 1 ? -15.249 -12.666 5.639 1.00 0.00 1 GLY A C 17
ATOM 27412 O O . GLY A 1 1 ? -15.830 -13.468 6.369 1.00 0.00 1 GLY A O 17
ATOM 27416 N N . SER A 1 2 ? -15.547 -11.378 5.551 1.00 0.00 2 SER A N 17
ATOM 27417 C CA . SER A 1 2 ? -16.622 -10.803 6.341 1.00 0.00 2 SER A CA 17
ATOM 27418 C C . SER A 1 2 ? -17.600 -10.058 5.430 1.00 0.00 2 SER A C 17
ATOM 27419 O O . SER A 1 2 ? -17.263 -9.014 4.874 1.00 0.00 2 SER A O 17
ATOM 27427 N N . SER A 1 3 ? -18.792 -10.624 5.306 1.00 0.00 3 SER A N 17
ATOM 27428 C CA . SER A 1 3 ? -19.821 -10.026 4.472 1.00 0.00 3 SER A CA 17
ATOM 27429 C C . SER A 1 3 ? -19.322 -9.908 3.030 1.00 0.00 3 SER A C 17
ATOM 27430 O O . SER A 1 3 ? -18.721 -8.901 2.659 1.00 0.00 3 SER A O 17
ATOM 27438 N N . GLY A 1 4 ? -19.591 -10.950 2.258 1.00 0.00 4 GLY A N 17
ATOM 27439 C CA . GLY A 1 4 ? -19.177 -10.975 0.865 1.00 0.00 4 GLY A CA 17
ATOM 27440 C C . GLY A 1 4 ? -17.678 -10.703 0.733 1.00 0.00 4 GLY A C 17
ATOM 27441 O O . GLY A 1 4 ? -16.950 -10.723 1.725 1.00 0.00 4 GLY A O 17
ATOM 27445 N N . SER A 1 5 ? -17.260 -10.454 -0.499 1.00 0.00 5 SER A N 17
ATOM 27446 C CA . SER A 1 5 ? -15.860 -10.178 -0.773 1.00 0.00 5 SER A CA 17
ATOM 27447 C C . SER A 1 5 ? -15.592 -8.675 -0.664 1.00 0.00 5 SER A C 17
ATOM 27448 O O . SER A 1 5 ? -16.330 -7.867 -1.225 1.00 0.00 5 SER A O 17
ATOM 27456 N N . SER A 1 6 ? -14.533 -8.347 0.062 1.00 0.00 6 SER A N 17
ATOM 27457 C CA . SER A 1 6 ? -14.158 -6.956 0.253 1.00 0.00 6 SER A CA 17
ATOM 27458 C C . SER A 1 6 ? -12.644 -6.798 0.108 1.00 0.00 6 SER A C 17
ATOM 27459 O O . SER A 1 6 ? -11.909 -6.897 1.089 1.00 0.00 6 SER A O 17
ATOM 27467 N N . GLY A 1 7 ? -12.221 -6.554 -1.124 1.00 0.00 7 GLY A N 17
ATOM 27468 C CA . GLY A 1 7 ? -10.807 -6.381 -1.410 1.00 0.00 7 GLY A CA 17
ATOM 27469 C C . GLY A 1 7 ? -10.266 -5.110 -0.752 1.00 0.00 7 GLY A C 17
ATOM 27470 O O . GLY A 1 7 ? -10.999 -4.139 -0.575 1.00 0.00 7 GLY A O 17
ATOM 27474 N N . MET A 1 8 ? -8.988 -5.158 -0.409 1.00 0.00 8 MET A N 17
ATOM 27475 C CA . MET A 1 8 ? -8.340 -4.022 0.226 1.00 0.00 8 MET A CA 17
ATOM 27476 C C . MET A 1 8 ? -7.533 -3.213 -0.792 1.00 0.00 8 MET A C 17
ATOM 27477 O O . MET A 1 8 ? -6.603 -3.733 -1.406 1.00 0.00 8 MET A O 17
ATOM 27491 N N . VAL A 1 9 ? -7.917 -1.954 -0.937 1.00 0.00 9 VAL A N 17
ATOM 27492 C CA . VAL A 1 9 ? -7.241 -1.068 -1.869 1.00 0.00 9 VAL A CA 17
ATOM 27493 C C . VAL A 1 9 ? -5.967 -0.526 -1.218 1.00 0.00 9 VAL A C 17
ATOM 27494 O O . VAL A 1 9 ? -6.033 0.290 -0.300 1.00 0.00 9 VAL A O 17
ATOM 27507 N N . ILE A 1 10 ? -4.836 -1.002 -1.719 1.00 0.00 10 ILE A N 17
ATOM 27508 C CA . ILE A 1 10 ? -3.549 -0.576 -1.197 1.00 0.00 10 ILE A CA 17
ATOM 27509 C C . ILE A 1 10 ? -3.223 0.820 -1.733 1.00 0.00 10 ILE A C 17
ATOM 27510 O O . ILE A 1 10 ? -2.454 0.961 -2.682 1.00 0.00 10 ILE A O 17
ATOM 27526 N N . ARG A 1 11 ? -3.825 1.817 -1.101 1.00 0.00 11 ARG A N 17
ATOM 27527 C CA . ARG A 1 11 ? -3.609 3.197 -1.503 1.00 0.00 11 ARG A CA 17
ATOM 27528 C C . ARG A 1 11 ? -2.119 3.540 -1.439 1.00 0.00 11 ARG A C 17
ATOM 27529 O O . ARG A 1 11 ? -1.552 3.658 -0.355 1.00 0.00 11 ARG A O 17
ATOM 27550 N N . VAL A 1 12 ? -1.529 3.692 -2.616 1.00 0.00 12 VAL A N 17
ATOM 27551 C CA . VAL A 1 12 ? -0.117 4.020 -2.708 1.00 0.00 12 VAL A CA 17
ATOM 27552 C C . VAL A 1 12 ? 0.036 5.486 -3.119 1.00 0.00 12 VAL A C 17
ATOM 27553 O O . VAL A 1 12 ? -0.449 5.893 -4.173 1.00 0.00 12 VAL A O 17
ATOM 27566 N N . PHE A 1 13 ? 0.713 6.239 -2.264 1.00 0.00 13 PHE A N 17
ATOM 27567 C CA . PHE A 1 13 ? 0.936 7.651 -2.526 1.00 0.00 13 PHE A CA 17
ATOM 27568 C C . PHE A 1 13 ? 2.118 7.853 -3.477 1.00 0.00 13 PHE A C 17
ATOM 27569 O O . PHE A 1 13 ? 3.157 7.212 -3.326 1.00 0.00 13 PHE A O 17
ATOM 27586 N N . ILE A 1 14 ? 1.919 8.746 -4.435 1.00 0.00 14 ILE A N 17
ATOM 27587 C CA . ILE A 1 14 ? 2.956 9.040 -5.410 1.00 0.00 14 ILE A CA 17
ATOM 27588 C C . ILE A 1 14 ? 2.982 10.546 -5.681 1.00 0.00 14 ILE A C 17
ATOM 27589 O O . ILE A 1 14 ? 1.955 11.216 -5.586 1.00 0.00 14 ILE A O 17
ATOM 27605 N N . ALA A 1 15 ? 4.168 11.034 -6.013 1.00 0.00 15 ALA A N 17
ATOM 27606 C CA . ALA A 1 15 ? 4.342 12.448 -6.298 1.00 0.00 15 ALA A CA 17
ATOM 27607 C C . ALA A 1 15 ? 4.856 12.616 -7.730 1.00 0.00 15 ALA A C 17
ATOM 27608 O O . ALA A 1 15 ? 6.062 12.692 -7.956 1.00 0.00 15 ALA A O 17
ATOM 27615 N N . SER A 1 16 ? 3.913 12.668 -8.660 1.00 0.00 16 SER A N 17
ATOM 27616 C CA . SER A 1 16 ? 4.255 12.825 -10.064 1.00 0.00 16 SER A CA 17
ATOM 27617 C C . SER A 1 16 ? 5.419 13.807 -10.212 1.00 0.00 16 SER A C 17
ATOM 27618 O O . SER A 1 16 ? 6.251 13.659 -11.106 1.00 0.00 16 SER A O 17
ATOM 27626 N N . SER A 1 17 ? 5.441 14.788 -9.322 1.00 0.00 17 SER A N 17
ATOM 27627 C CA . SER A 1 17 ? 6.490 15.794 -9.342 1.00 0.00 17 SER A CA 17
ATOM 27628 C C . SER A 1 17 ? 7.397 15.629 -8.121 1.00 0.00 17 SER A C 17
ATOM 27629 O O . SER A 1 17 ? 6.980 15.890 -6.994 1.00 0.00 17 SER A O 17
ATOM 27637 N N . SER A 1 18 ? 8.621 15.198 -8.387 1.00 0.00 18 SER A N 17
ATOM 27638 C CA . SER A 1 18 ? 9.591 14.995 -7.324 1.00 0.00 18 SER A CA 17
ATOM 27639 C C . SER A 1 18 ? 11.003 14.933 -7.909 1.00 0.00 18 SER A C 17
ATOM 27640 O O . SER A 1 18 ? 11.346 13.985 -8.613 1.00 0.00 18 SER A O 17
ATOM 27648 N N . GLY A 1 19 ? 11.784 15.956 -7.595 1.00 0.00 19 GLY A N 17
ATOM 27649 C CA . GLY A 1 19 ? 13.152 16.030 -8.081 1.00 0.00 19 GLY A CA 17
ATOM 27650 C C . GLY A 1 19 ? 13.801 14.644 -8.105 1.00 0.00 19 GLY A C 17
ATOM 27651 O O . GLY A 1 19 ? 14.300 14.207 -9.140 1.00 0.00 19 GLY A O 17
ATOM 27655 N N . PHE A 1 20 ? 13.772 13.992 -6.952 1.00 0.00 20 PHE A N 17
ATOM 27656 C CA . PHE A 1 20 ? 14.350 12.665 -6.828 1.00 0.00 20 PHE A CA 17
ATOM 27657 C C . PHE A 1 20 ? 13.641 11.669 -7.748 1.00 0.00 20 PHE A C 17
ATOM 27658 O O . PHE A 1 20 ? 12.421 11.528 -7.692 1.00 0.00 20 PHE A O 17
ATOM 27675 N N . VAL A 1 21 ? 14.437 11.005 -8.573 1.00 0.00 21 VAL A N 17
ATOM 27676 C CA . VAL A 1 21 ? 13.901 10.026 -9.503 1.00 0.00 21 VAL A CA 17
ATOM 27677 C C . VAL A 1 21 ? 13.829 8.661 -8.816 1.00 0.00 21 VAL A C 17
ATOM 27678 O O . VAL A 1 21 ? 12.839 7.944 -8.955 1.00 0.00 21 VAL A O 17
ATOM 27691 N N . ALA A 1 22 ? 14.891 8.343 -8.091 1.00 0.00 22 ALA A N 17
ATOM 27692 C CA . ALA A 1 22 ? 14.960 7.076 -7.382 1.00 0.00 22 ALA A CA 17
ATOM 27693 C C . ALA A 1 22 ? 13.597 6.770 -6.759 1.00 0.00 22 ALA A C 17
ATOM 27694 O O . ALA A 1 22 ? 13.181 5.614 -6.704 1.00 0.00 22 ALA A O 17
ATOM 27701 N N . ILE A 1 23 ? 12.939 7.826 -6.305 1.00 0.00 23 ILE A N 17
ATOM 27702 C CA . ILE A 1 23 ? 11.631 7.685 -5.688 1.00 0.00 23 ILE A CA 17
ATOM 27703 C C . ILE A 1 23 ? 10.636 7.161 -6.726 1.00 0.00 23 ILE A C 17
ATOM 27704 O O . ILE A 1 23 ? 9.967 6.155 -6.497 1.00 0.00 23 ILE A O 17
ATOM 27720 N N . LYS A 1 24 ? 10.570 7.868 -7.844 1.00 0.00 24 LYS A N 17
ATOM 27721 C CA . LYS A 1 24 ? 9.669 7.487 -8.918 1.00 0.00 24 LYS A CA 17
ATOM 27722 C C . LYS A 1 24 ? 9.728 5.971 -9.115 1.00 0.00 24 LYS A C 17
ATOM 27723 O O . LYS A 1 24 ? 8.728 5.278 -8.934 1.00 0.00 24 LYS A O 17
ATOM 27742 N N . LYS A 1 25 ? 10.911 5.499 -9.481 1.00 0.00 25 LYS A N 17
ATOM 27743 C CA . LYS A 1 25 ? 11.114 4.078 -9.704 1.00 0.00 25 LYS A CA 17
ATOM 27744 C C . LYS A 1 25 ? 10.355 3.286 -8.638 1.00 0.00 25 LYS A C 17
ATOM 27745 O O . LYS A 1 25 ? 9.460 2.506 -8.959 1.00 0.00 25 LYS A O 17
ATOM 27764 N N . LYS A 1 26 ? 10.741 3.513 -7.391 1.00 0.00 26 LYS A N 17
ATOM 27765 C CA . LYS A 1 26 ? 10.108 2.830 -6.275 1.00 0.00 26 LYS A CA 17
ATOM 27766 C C . LYS A 1 26 ? 8.594 2.793 -6.498 1.00 0.00 26 LYS A C 17
ATOM 27767 O O . LYS A 1 26 ? 7.992 1.721 -6.519 1.00 0.00 26 LYS A O 17
ATOM 27786 N N . GLN A 1 27 ? 8.023 3.978 -6.658 1.00 0.00 27 GLN A N 17
ATOM 27787 C CA . GLN A 1 27 ? 6.592 4.095 -6.877 1.00 0.00 27 GLN A CA 17
ATOM 27788 C C . GLN A 1 27 ? 6.130 3.078 -7.923 1.00 0.00 27 GLN A C 17
ATOM 27789 O O . GLN A 1 27 ? 5.075 2.464 -7.774 1.00 0.00 27 GLN A O 17
ATOM 27803 N N . GLN A 1 28 ? 6.944 2.930 -8.958 1.00 0.00 28 GLN A N 17
ATOM 27804 C CA . GLN A 1 28 ? 6.633 1.998 -10.028 1.00 0.00 28 GLN A CA 17
ATOM 27805 C C . GLN A 1 28 ? 6.724 0.557 -9.520 1.00 0.00 28 GLN A C 17
ATOM 27806 O O . GLN A 1 28 ? 5.713 -0.137 -9.425 1.00 0.00 28 GLN A O 17
ATOM 27820 N N . ASP A 1 29 ? 7.946 0.150 -9.207 1.00 0.00 29 ASP A N 17
ATOM 27821 C CA . ASP A 1 29 ? 8.182 -1.195 -8.711 1.00 0.00 29 ASP A CA 17
ATOM 27822 C C . ASP A 1 29 ? 7.044 -1.594 -7.770 1.00 0.00 29 ASP A C 17
ATOM 27823 O O . ASP A 1 29 ? 6.699 -2.771 -7.673 1.00 0.00 29 ASP A O 17
ATOM 27832 N N . VAL A 1 30 ? 6.493 -0.593 -7.101 1.00 0.00 30 VAL A N 17
ATOM 27833 C CA . VAL A 1 30 ? 5.401 -0.825 -6.171 1.00 0.00 30 VAL A CA 17
ATOM 27834 C C . VAL A 1 30 ? 4.142 -1.203 -6.953 1.00 0.00 30 VAL A C 17
ATOM 27835 O O . VAL A 1 30 ? 3.732 -2.362 -6.953 1.00 0.00 30 VAL A O 17
ATOM 27848 N N . VAL A 1 31 ? 3.565 -0.202 -7.602 1.00 0.00 31 VAL A N 17
ATOM 27849 C CA . VAL A 1 31 ? 2.361 -0.415 -8.387 1.00 0.00 31 VAL A CA 17
ATOM 27850 C C . VAL A 1 31 ? 2.612 -1.529 -9.406 1.00 0.00 31 VAL A C 17
ATOM 27851 O O . VAL A 1 31 ? 1.826 -2.469 -9.509 1.00 0.00 31 VAL A O 17
ATOM 27864 N N . ARG A 1 32 ? 3.710 -1.386 -10.133 1.00 0.00 32 ARG A N 17
ATOM 27865 C CA . ARG A 1 32 ? 4.075 -2.368 -11.140 1.00 0.00 32 ARG A CA 17
ATOM 27866 C C . ARG A 1 32 ? 3.787 -3.782 -10.631 1.00 0.00 32 ARG A C 17
ATOM 27867 O O . ARG A 1 32 ? 3.076 -4.546 -11.282 1.00 0.00 32 ARG A O 17
ATOM 27888 N N . PHE A 1 33 ? 4.352 -4.086 -9.472 1.00 0.00 33 PHE A N 17
ATOM 27889 C CA . PHE A 1 33 ? 4.165 -5.395 -8.869 1.00 0.00 33 PHE A CA 17
ATOM 27890 C C . PHE A 1 33 ? 2.679 -5.699 -8.670 1.00 0.00 33 PHE A C 17
ATOM 27891 O O . PHE A 1 33 ? 2.201 -6.763 -9.062 1.00 0.00 33 PHE A O 17
ATOM 27908 N N . LEU A 1 34 ? 1.988 -4.745 -8.062 1.00 0.00 34 LEU A N 17
ATOM 27909 C CA . LEU A 1 34 ? 0.566 -4.898 -7.807 1.00 0.00 34 LEU A CA 17
ATOM 27910 C C . LEU A 1 34 ? -0.162 -5.140 -9.130 1.00 0.00 34 LEU A C 17
ATOM 27911 O O . LEU A 1 34 ? -0.979 -6.054 -9.236 1.00 0.00 34 LEU A O 17
ATOM 27927 N N . GLU A 1 35 ? 0.160 -4.305 -10.108 1.00 0.00 35 GLU A N 17
ATOM 27928 C CA . GLU A 1 35 ? -0.454 -4.417 -11.420 1.00 0.00 35 GLU A CA 17
ATOM 27929 C C . GLU A 1 35 ? -0.160 -5.789 -12.028 1.00 0.00 35 GLU A C 17
ATOM 27930 O O . GLU A 1 35 ? -1.069 -6.473 -12.497 1.00 0.00 35 GLU A O 17
ATOM 27942 N N . ALA A 1 36 ? 1.115 -6.152 -12.002 1.00 0.00 36 ALA A N 17
ATOM 27943 C CA . ALA A 1 36 ? 1.540 -7.430 -12.545 1.00 0.00 36 ALA A CA 17
ATOM 27944 C C . ALA A 1 36 ? 0.949 -8.561 -11.700 1.00 0.00 36 ALA A C 17
ATOM 27945 O O . ALA A 1 36 ? 0.810 -9.687 -12.174 1.00 0.00 36 ALA A O 17
ATOM 27952 N N . ASN A 1 37 ? 0.618 -8.221 -10.463 1.00 0.00 37 ASN A N 17
ATOM 27953 C CA . ASN A 1 37 ? 0.045 -9.193 -9.548 1.00 0.00 37 ASN A CA 17
ATOM 27954 C C . ASN A 1 37 ? -1.461 -8.953 -9.433 1.00 0.00 37 ASN A C 17
ATOM 27955 O O . ASN A 1 37 ? -2.125 -9.548 -8.585 1.00 0.00 37 ASN A O 17
ATOM 27966 N N . LYS A 1 38 ? -1.957 -8.080 -10.297 1.00 0.00 38 LYS A N 17
ATOM 27967 C CA . LYS A 1 38 ? -3.373 -7.754 -10.303 1.00 0.00 38 LYS A CA 17
ATOM 27968 C C . LYS A 1 38 ? -3.855 -7.567 -8.863 1.00 0.00 38 LYS A C 17
ATOM 27969 O O . LYS A 1 38 ? -4.927 -8.045 -8.496 1.00 0.00 38 LYS A O 17
ATOM 27988 N N . ILE A 1 39 ? -3.039 -6.869 -8.086 1.00 0.00 39 ILE A N 17
ATOM 27989 C CA . ILE A 1 39 ? -3.369 -6.613 -6.694 1.00 0.00 39 ILE A CA 17
ATOM 27990 C C . ILE A 1 39 ? -4.143 -5.297 -6.592 1.00 0.00 39 ILE A C 17
ATOM 27991 O O . ILE A 1 39 ? -3.930 -4.384 -7.389 1.00 0.00 39 ILE A O 17
ATOM 28007 N N . GLU A 1 40 ? -5.025 -5.242 -5.605 1.00 0.00 40 GLU A N 17
ATOM 28008 C CA . GLU A 1 40 ? -5.832 -4.053 -5.389 1.00 0.00 40 GLU A CA 17
ATOM 28009 C C . GLU A 1 40 ? -4.972 -2.925 -4.814 1.00 0.00 40 GLU A C 17
ATOM 28010 O O . GLU A 1 40 ? -4.213 -3.138 -3.870 1.00 0.00 40 GLU A O 17
ATOM 28022 N N . PHE A 1 41 ? -5.120 -1.750 -5.407 1.00 0.00 41 PHE A N 17
ATOM 28023 C CA . PHE A 1 41 ? -4.366 -0.589 -4.966 1.00 0.00 41 PHE A CA 17
ATOM 28024 C C . PHE A 1 41 ? -4.717 0.643 -5.803 1.00 0.00 41 PHE A C 17
ATOM 28025 O O . PHE A 1 41 ? -5.469 0.546 -6.771 1.00 0.00 41 PHE A O 17
ATOM 28042 N N . GLU A 1 42 ? -4.156 1.773 -5.398 1.00 0.00 42 GLU A N 17
ATOM 28043 C CA . GLU A 1 42 ? -4.401 3.022 -6.099 1.00 0.00 42 GLU A CA 17
ATOM 28044 C C . GLU A 1 42 ? -3.219 3.976 -5.911 1.00 0.00 42 GLU A C 17
ATOM 28045 O O . GLU A 1 42 ? -2.536 3.931 -4.889 1.00 0.00 42 GLU A O 17
ATOM 28057 N N . GLU A 1 43 ? -3.014 4.818 -6.914 1.00 0.00 43 GLU A N 17
ATOM 28058 C CA . GLU A 1 43 ? -1.926 5.781 -6.872 1.00 0.00 43 GLU A CA 17
ATOM 28059 C C . GLU A 1 43 ? -2.429 7.126 -6.345 1.00 0.00 43 GLU A C 17
ATOM 28060 O O . GLU A 1 43 ? -2.840 7.987 -7.121 1.00 0.00 43 GLU A O 17
ATOM 28072 N N . VAL A 1 44 ? -2.380 7.265 -5.028 1.00 0.00 44 VAL A N 17
ATOM 28073 C CA . VAL A 1 44 ? -2.826 8.491 -4.388 1.00 0.00 44 VAL A CA 17
ATOM 28074 C C . VAL A 1 44 ? -1.860 9.625 -4.740 1.00 0.00 44 VAL A C 17
ATOM 28075 O O . VAL A 1 44 ? -0.952 9.933 -3.970 1.00 0.00 44 VAL A O 17
ATOM 28088 N N . ASP A 1 45 ? -2.090 10.215 -5.903 1.00 0.00 45 ASP A N 17
ATOM 28089 C CA . ASP A 1 45 ? -1.252 11.307 -6.367 1.00 0.00 45 ASP A CA 17
ATOM 28090 C C . ASP A 1 45 ? -1.205 12.398 -5.295 1.00 0.00 45 ASP A C 17
ATOM 28091 O O . ASP A 1 45 ? -2.163 13.151 -5.127 1.00 0.00 45 ASP A O 17
ATOM 28100 N N . ILE A 1 46 ? -0.080 12.448 -4.597 1.00 0.00 46 ILE A N 17
ATOM 28101 C CA . ILE A 1 46 ? 0.105 13.434 -3.545 1.00 0.00 46 ILE A CA 17
ATOM 28102 C C . ILE A 1 46 ? 0.617 14.739 -4.160 1.00 0.00 46 ILE A C 17
ATOM 28103 O O . ILE A 1 46 ? 0.476 15.806 -3.565 1.00 0.00 46 ILE A O 17
ATOM 28119 N N . THR A 1 47 ? 1.200 14.610 -5.342 1.00 0.00 47 THR A N 17
ATOM 28120 C CA . THR A 1 47 ? 1.733 15.765 -6.044 1.00 0.00 47 THR A CA 17
ATOM 28121 C C . THR A 1 47 ? 0.610 16.743 -6.392 1.00 0.00 47 THR A C 17
ATOM 28122 O O . THR A 1 47 ? 0.720 17.940 -6.130 1.00 0.00 47 THR A O 17
ATOM 28133 N N . MET A 1 48 ? -0.446 16.197 -6.978 1.00 0.00 48 MET A N 17
ATOM 28134 C CA . MET A 1 48 ? -1.589 17.007 -7.365 1.00 0.00 48 MET A CA 17
ATOM 28135 C C . MET A 1 48 ? -2.473 17.320 -6.156 1.00 0.00 48 MET A C 17
ATOM 28136 O O . MET A 1 48 ? -2.771 18.482 -5.885 1.00 0.00 48 MET A O 17
ATOM 28150 N N . SER A 1 49 ? -2.870 16.263 -5.463 1.00 0.00 49 SER A N 17
ATOM 28151 C CA . SER A 1 49 ? -3.714 16.410 -4.290 1.00 0.00 49 SER A CA 17
ATOM 28152 C C . SER A 1 49 ? -2.855 16.726 -3.063 1.00 0.00 49 SER A C 17
ATOM 28153 O O . SER A 1 49 ? -2.380 15.817 -2.384 1.00 0.00 49 SER A O 17
ATOM 28161 N N . GLU A 1 50 ? -2.683 18.016 -2.817 1.00 0.00 50 GLU A N 17
ATOM 28162 C CA . GLU A 1 50 ? -1.889 18.462 -1.685 1.00 0.00 50 GLU A CA 17
ATOM 28163 C C . GLU A 1 50 ? -2.395 17.814 -0.394 1.00 0.00 50 GLU A C 17
ATOM 28164 O O . GLU A 1 50 ? -1.616 17.229 0.357 1.00 0.00 50 GLU A O 17
ATOM 28176 N N . GLU A 1 51 ? -3.696 17.939 -0.177 1.00 0.00 51 GLU A N 17
ATOM 28177 C CA . GLU A 1 51 ? -4.314 17.373 1.010 1.00 0.00 51 GLU A CA 17
ATOM 28178 C C . GLU A 1 51 ? -3.703 16.006 1.325 1.00 0.00 51 GLU A C 17
ATOM 28179 O O . GLU A 1 51 ? -3.116 15.816 2.390 1.00 0.00 51 GLU A O 17
ATOM 28191 N N . GLN A 1 52 ? -3.862 15.090 0.382 1.00 0.00 52 GLN A N 17
ATOM 28192 C CA . GLN A 1 52 ? -3.333 13.746 0.546 1.00 0.00 52 GLN A CA 17
ATOM 28193 C C . GLN A 1 52 ? -1.914 13.801 1.115 1.00 0.00 52 GLN A C 17
ATOM 28194 O O . GLN A 1 52 ? -1.625 13.170 2.131 1.00 0.00 52 GLN A O 17
ATOM 28208 N N . ARG A 1 53 ? -1.067 14.560 0.436 1.00 0.00 53 ARG A N 17
ATOM 28209 C CA . ARG A 1 53 ? 0.315 14.704 0.862 1.00 0.00 53 ARG A CA 17
ATOM 28210 C C . ARG A 1 53 ? 0.378 15.057 2.349 1.00 0.00 53 ARG A C 17
ATOM 28211 O O . ARG A 1 53 ? 0.891 14.280 3.153 1.00 0.00 53 ARG A O 17
ATOM 28232 N N . GLN A 1 54 ? -0.151 16.228 2.670 1.00 0.00 54 GLN A N 17
ATOM 28233 C CA . GLN A 1 54 ? -0.162 16.692 4.047 1.00 0.00 54 GLN A CA 17
ATOM 28234 C C . GLN A 1 54 ? -0.574 15.558 4.987 1.00 0.00 54 GLN A C 17
ATOM 28235 O O . GLN A 1 54 ? 0.125 15.264 5.955 1.00 0.00 54 GLN A O 17
ATOM 28249 N N . TRP A 1 55 ? -1.708 14.951 4.669 1.00 0.00 55 TRP A N 17
ATOM 28250 C CA . TRP A 1 55 ? -2.222 13.856 5.473 1.00 0.00 55 TRP A CA 17
ATOM 28251 C C . TRP A 1 55 ? -1.075 12.876 5.726 1.00 0.00 55 TRP A C 17
ATOM 28252 O O . TRP A 1 55 ? -0.772 12.552 6.873 1.00 0.00 55 TRP A O 17
ATOM 28273 N N . MET A 1 56 ? -0.467 12.432 4.635 1.00 0.00 56 MET A N 17
ATOM 28274 C CA . MET A 1 56 ? 0.641 11.496 4.725 1.00 0.00 56 MET A CA 17
ATOM 28275 C C . MET A 1 56 ? 1.650 11.940 5.785 1.00 0.00 56 MET A C 17
ATOM 28276 O O . MET A 1 56 ? 1.978 11.178 6.693 1.00 0.00 56 MET A O 17
ATOM 28290 N N . TYR A 1 57 ? 2.114 13.172 5.636 1.00 0.00 57 TYR A N 17
ATOM 28291 C CA . TYR A 1 57 ? 3.079 13.727 6.569 1.00 0.00 57 TYR A CA 17
ATOM 28292 C C . TYR A 1 57 ? 2.563 13.641 8.007 1.00 0.00 57 TYR A C 17
ATOM 28293 O O . TYR A 1 57 ? 3.337 13.760 8.956 1.00 0.00 57 TYR A O 17
ATOM 28311 N N . LYS A 1 58 ? 1.259 13.435 8.123 1.00 0.00 58 LYS A N 17
ATOM 28312 C CA . LYS A 1 58 ? 0.631 13.332 9.429 1.00 0.00 58 LYS A CA 17
ATOM 28313 C C . LYS A 1 58 ? 0.431 11.856 9.778 1.00 0.00 58 LYS A C 17
ATOM 28314 O O . LYS A 1 58 ? 0.202 11.514 10.938 1.00 0.00 58 LYS A O 17
ATOM 28333 N N . ASN A 1 59 ? 0.527 11.020 8.755 1.00 0.00 59 ASN A N 17
ATOM 28334 C CA . ASN A 1 59 ? 0.359 9.588 8.939 1.00 0.00 59 ASN A CA 17
ATOM 28335 C C . ASN A 1 59 ? 1.685 8.883 8.648 1.00 0.00 59 ASN A C 17
ATOM 28336 O O . ASN A 1 59 ? 1.712 7.866 7.956 1.00 0.00 59 ASN A O 17
ATOM 28347 N N . VAL A 1 60 ? 2.753 9.450 9.190 1.00 0.00 60 VAL A N 17
ATOM 28348 C CA . VAL A 1 60 ? 4.079 8.888 8.996 1.00 0.00 60 VAL A CA 17
ATOM 28349 C C . VAL A 1 60 ? 4.989 9.333 10.143 1.00 0.00 60 VAL A C 17
ATOM 28350 O O . VAL A 1 60 ? 5.261 10.523 10.298 1.00 0.00 60 VAL A O 17
ATOM 28363 N N . PRO A 1 61 ? 5.445 8.328 10.937 1.00 0.00 61 PRO A N 17
ATOM 28364 C CA . PRO A 1 61 ? 6.319 8.604 12.065 1.00 0.00 61 PRO A CA 17
ATOM 28365 C C . PRO A 1 61 ? 7.739 8.923 11.593 1.00 0.00 61 PRO A C 17
ATOM 28366 O O . PRO A 1 61 ? 8.063 8.743 10.420 1.00 0.00 61 PRO A O 17
ATOM 28377 N N . PRO A 1 62 ? 8.570 9.404 12.556 1.00 0.00 62 PRO A N 17
ATOM 28378 C CA . PRO A 1 62 ? 9.948 9.750 12.251 1.00 0.00 62 PRO A CA 17
ATOM 28379 C C . PRO A 1 62 ? 10.806 8.494 12.090 1.00 0.00 62 PRO A C 17
ATOM 28380 O O . PRO A 1 62 ? 11.791 8.500 11.352 1.00 0.00 62 PRO A O 17
ATOM 28391 N N . GLU A 1 63 ? 10.401 7.446 12.792 1.00 0.00 63 GLU A N 17
ATOM 28392 C CA . GLU A 1 63 ? 11.121 6.185 12.736 1.00 0.00 63 GLU A CA 17
ATOM 28393 C C . GLU A 1 63 ? 10.945 5.533 11.363 1.00 0.00 63 GLU A C 17
ATOM 28394 O O . GLU A 1 63 ? 11.756 4.702 10.958 1.00 0.00 63 GLU A O 17
ATOM 28406 N N . LYS A 1 64 ? 9.881 5.937 10.684 1.00 0.00 64 LYS A N 17
ATOM 28407 C CA . LYS A 1 64 ? 9.589 5.403 9.365 1.00 0.00 64 LYS A CA 17
ATOM 28408 C C . LYS A 1 64 ? 10.125 6.363 8.301 1.00 0.00 64 LYS A C 17
ATOM 28409 O O . LYS A 1 64 ? 10.540 5.934 7.225 1.00 0.00 64 LYS A O 17
ATOM 28428 N N . LYS A 1 65 ? 10.099 7.644 8.638 1.00 0.00 65 LYS A N 17
ATOM 28429 C CA . LYS A 1 65 ? 10.577 8.668 7.725 1.00 0.00 65 LYS A CA 17
ATOM 28430 C C . LYS A 1 65 ? 11.865 8.186 7.054 1.00 0.00 65 LYS A C 17
ATOM 28431 O O . LYS A 1 65 ? 12.787 7.730 7.728 1.00 0.00 65 LYS A O 17
ATOM 28450 N N . PRO A 1 66 ? 11.887 8.306 5.699 1.00 0.00 66 PRO A N 17
ATOM 28451 C CA . PRO A 1 66 ? 13.047 7.888 4.930 1.00 0.00 66 PRO A CA 17
ATOM 28452 C C . PRO A 1 66 ? 14.191 8.893 5.073 1.00 0.00 66 PRO A C 17
ATOM 28453 O O . PRO A 1 66 ? 15.062 8.731 5.926 1.00 0.00 66 PRO A O 17
ATOM 28464 N N . THR A 1 67 ? 14.152 9.910 4.225 1.00 0.00 67 THR A N 17
ATOM 28465 C CA . THR A 1 67 ? 15.175 10.942 4.245 1.00 0.00 67 THR A CA 17
ATOM 28466 C C . THR A 1 67 ? 15.197 11.644 5.605 1.00 0.00 67 THR A C 17
ATOM 28467 O O . THR A 1 67 ? 14.581 11.174 6.560 1.00 0.00 67 THR A O 17
ATOM 28478 N N . GLN A 1 68 ? 15.914 12.757 5.649 1.00 0.00 68 GLN A N 17
ATOM 28479 C CA . GLN A 1 68 ? 16.024 13.528 6.875 1.00 0.00 68 GLN A CA 17
ATOM 28480 C C . GLN A 1 68 ? 15.126 14.765 6.807 1.00 0.00 68 GLN A C 17
ATOM 28481 O O . GLN A 1 68 ? 15.519 15.793 6.257 1.00 0.00 68 GLN A O 17
ATOM 28495 N N . GLY A 1 69 ? 13.937 14.626 7.375 1.00 0.00 69 GLY A N 17
ATOM 28496 C CA . GLY A 1 69 ? 12.981 15.719 7.386 1.00 0.00 69 GLY A CA 17
ATOM 28497 C C . GLY A 1 69 ? 11.552 15.199 7.214 1.00 0.00 69 GLY A C 17
ATOM 28498 O O . GLY A 1 69 ? 11.043 14.476 8.069 1.00 0.00 69 GLY A O 17
ATOM 28502 N N . ASN A 1 70 ? 10.945 15.588 6.102 1.00 0.00 70 ASN A N 17
ATOM 28503 C CA . ASN A 1 70 ? 9.585 15.170 5.807 1.00 0.00 70 ASN A CA 17
ATOM 28504 C C . ASN A 1 70 ? 9.615 13.814 5.100 1.00 0.00 70 ASN A C 17
ATOM 28505 O O . ASN A 1 70 ? 10.625 13.442 4.505 1.00 0.00 70 ASN A O 17
ATOM 28516 N N . PRO A 1 71 ? 8.465 13.092 5.192 1.00 0.00 71 PRO A N 17
ATOM 28517 C CA . PRO A 1 71 ? 8.351 11.785 4.568 1.00 0.00 71 PRO A CA 17
ATOM 28518 C C . PRO A 1 71 ? 8.191 11.913 3.052 1.00 0.00 71 PRO A C 17
ATOM 28519 O O . PRO A 1 71 ? 7.604 12.879 2.565 1.00 0.00 71 PRO A O 17
ATOM 28530 N N . LEU A 1 72 ? 8.722 10.925 2.347 1.00 0.00 72 LEU A N 17
ATOM 28531 C CA . LEU A 1 72 ? 8.646 10.915 0.896 1.00 0.00 72 LEU A CA 17
ATOM 28532 C C . LEU A 1 72 ? 8.112 9.560 0.427 1.00 0.00 72 LEU A C 17
ATOM 28533 O O . LEU A 1 72 ? 8.186 8.573 1.158 1.00 0.00 72 LEU A O 17
ATOM 28549 N N . PRO A 1 73 ? 7.573 9.555 -0.821 1.00 0.00 73 PRO A N 17
ATOM 28550 C CA . PRO A 1 73 ? 7.027 8.337 -1.396 1.00 0.00 73 PRO A CA 17
ATOM 28551 C C . PRO A 1 73 ? 8.145 7.391 -1.838 1.00 0.00 73 PRO A C 17
ATOM 28552 O O . PRO A 1 73 ? 9.314 7.773 -1.860 1.00 0.00 73 PRO A O 17
ATOM 28563 N N . PRO A 1 74 ? 7.736 6.142 -2.189 1.00 0.00 74 PRO A N 17
ATOM 28564 C CA . PRO A 1 74 ? 6.332 5.772 -2.134 1.00 0.00 74 PRO A CA 17
ATOM 28565 C C . PRO A 1 74 ? 5.878 5.553 -0.689 1.00 0.00 74 PRO A C 17
ATOM 28566 O O . PRO A 1 74 ? 6.700 5.304 0.192 1.00 0.00 74 PRO A O 17
ATOM 28577 N N . GLN A 1 75 ? 4.572 5.653 -0.491 1.00 0.00 75 GLN A N 17
ATOM 28578 C CA . GLN A 1 75 ? 3.999 5.469 0.831 1.00 0.00 75 GLN A CA 17
ATOM 28579 C C . GLN A 1 75 ? 2.688 4.686 0.737 1.00 0.00 75 GLN A C 17
ATOM 28580 O O . GLN A 1 75 ? 1.616 5.277 0.618 1.00 0.00 75 GLN A O 17
ATOM 28594 N N . ILE A 1 76 ? 2.816 3.369 0.795 1.00 0.00 76 ILE A N 17
ATOM 28595 C CA . ILE A 1 76 ? 1.655 2.500 0.718 1.00 0.00 76 ILE A CA 17
ATOM 28596 C C . ILE A 1 76 ? 0.747 2.761 1.921 1.00 0.00 76 ILE A C 17
ATOM 28597 O O . ILE A 1 76 ? 1.222 3.133 2.993 1.00 0.00 76 ILE A O 17
ATOM 28613 N N . PHE A 1 77 ? -0.544 2.556 1.704 1.00 0.00 77 PHE A N 17
ATOM 28614 C CA . PHE A 1 77 ? -1.523 2.766 2.757 1.00 0.00 77 PHE A CA 17
ATOM 28615 C C . PHE A 1 77 ? -2.809 1.986 2.473 1.00 0.00 77 PHE A C 17
ATOM 28616 O O . PHE A 1 77 ? -3.453 2.198 1.447 1.00 0.00 77 PHE A O 17
ATOM 28633 N N . ASN A 1 78 ? -3.143 1.101 3.401 1.00 0.00 78 ASN A N 17
ATOM 28634 C CA . ASN A 1 78 ? -4.340 0.289 3.263 1.00 0.00 78 ASN A CA 17
ATOM 28635 C C . ASN A 1 78 ? -5.530 1.035 3.870 1.00 0.00 78 ASN A C 17
ATOM 28636 O O . ASN A 1 78 ? -5.665 1.107 5.091 1.00 0.00 78 ASN A O 17
ATOM 28647 N N . GLY A 1 79 ? -6.362 1.572 2.991 1.00 0.00 79 GLY A N 17
ATOM 28648 C CA . GLY A 1 79 ? -7.536 2.310 3.425 1.00 0.00 79 GLY A CA 17
ATOM 28649 C C . GLY A 1 79 ? -7.213 3.194 4.631 1.00 0.00 79 GLY A C 17
ATOM 28650 O O . GLY A 1 79 ? -7.799 3.030 5.700 1.00 0.00 79 GLY A O 17
ATOM 28654 N N . ASP A 1 80 ? -6.281 4.111 4.420 1.00 0.00 80 ASP A N 17
ATOM 28655 C CA . ASP A 1 80 ? -5.873 5.021 5.476 1.00 0.00 80 ASP A CA 17
ATOM 28656 C C . ASP A 1 80 ? -4.788 4.355 6.326 1.00 0.00 80 ASP A C 17
ATOM 28657 O O . ASP A 1 80 ? -3.795 4.989 6.678 1.00 0.00 80 ASP A O 17
ATOM 28666 N N . ARG A 1 81 ? -5.016 3.086 6.630 1.00 0.00 81 ARG A N 17
ATOM 28667 C CA . ARG A 1 81 ? -4.070 2.328 7.432 1.00 0.00 81 ARG A CA 17
ATOM 28668 C C . ARG A 1 81 ? -2.673 2.399 6.812 1.00 0.00 81 ARG A C 17
ATOM 28669 O O . ARG A 1 81 ? -2.523 2.292 5.596 1.00 0.00 81 ARG A O 17
ATOM 28690 N N . TYR A 1 82 ? -1.686 2.577 7.678 1.00 0.00 82 TYR A N 17
ATOM 28691 C CA . TYR A 1 82 ? -0.306 2.664 7.231 1.00 0.00 82 TYR A CA 17
ATOM 28692 C C . TYR A 1 82 ? 0.340 1.278 7.176 1.00 0.00 82 TYR A C 17
ATOM 28693 O O . TYR A 1 82 ? 0.214 0.493 8.115 1.00 0.00 82 TYR A O 17
ATOM 28711 N N . CYS A 1 83 ? 1.018 1.019 6.068 1.00 0.00 83 CYS A N 17
ATOM 28712 C CA . CYS A 1 83 ? 1.685 -0.258 5.878 1.00 0.00 83 CYS A CA 17
ATOM 28713 C C . CYS A 1 83 ? 3.195 -0.026 5.944 1.00 0.00 83 CYS A C 17
ATOM 28714 O O . CYS A 1 83 ? 3.842 -0.398 6.922 1.00 0.00 83 CYS A O 17
ATOM 28722 N N . GLY A 1 84 ? 3.714 0.587 4.890 1.00 0.00 84 GLY A N 17
ATOM 28723 C CA . GLY A 1 84 ? 5.137 0.872 4.815 1.00 0.00 84 GLY A CA 17
ATOM 28724 C C . GLY A 1 84 ? 5.505 1.473 3.457 1.00 0.00 84 GLY A C 17
ATOM 28725 O O . GLY A 1 84 ? 4.720 1.408 2.512 1.00 0.00 84 GLY A O 17
ATOM 28729 N N . ASP A 1 85 ? 6.699 2.044 3.403 1.00 0.00 85 ASP A N 17
ATOM 28730 C CA . ASP A 1 85 ? 7.181 2.656 2.176 1.00 0.00 85 ASP A CA 17
ATOM 28731 C C . ASP A 1 85 ? 7.886 1.597 1.326 1.00 0.00 85 ASP A C 17
ATOM 28732 O O . ASP A 1 85 ? 7.769 0.402 1.593 1.00 0.00 85 ASP A O 17
ATOM 28741 N N . TYR A 1 86 ? 8.603 2.074 0.318 1.00 0.00 86 TYR A N 17
ATOM 28742 C CA . TYR A 1 86 ? 9.326 1.184 -0.573 1.00 0.00 86 TYR A CA 17
ATOM 28743 C C . TYR A 1 86 ? 10.170 0.182 0.219 1.00 0.00 86 TYR A C 17
ATOM 28744 O O . TYR A 1 86 ? 10.084 -1.024 -0.008 1.00 0.00 86 TYR A O 17
ATOM 28762 N N . ASP A 1 87 ? 10.965 0.719 1.132 1.00 0.00 87 ASP A N 17
ATOM 28763 C CA . ASP A 1 87 ? 11.824 -0.112 1.959 1.00 0.00 87 ASP A CA 17
ATOM 28764 C C . ASP A 1 87 ? 11.069 -1.384 2.352 1.00 0.00 87 ASP A C 17
ATOM 28765 O O . ASP A 1 87 ? 11.459 -2.485 1.966 1.00 0.00 87 ASP A O 17
ATOM 28774 N N . SER A 1 88 ? 10.003 -1.190 3.113 1.00 0.00 88 SER A N 17
ATOM 28775 C CA . SER A 1 88 ? 9.191 -2.308 3.562 1.00 0.00 88 SER A CA 17
ATOM 28776 C C . SER A 1 88 ? 8.817 -3.195 2.373 1.00 0.00 88 SER A C 17
ATOM 28777 O O . SER A 1 88 ? 9.151 -4.378 2.347 1.00 0.00 88 SER A O 17
ATOM 28785 N N . PHE A 1 89 ? 8.129 -2.588 1.416 1.00 0.00 89 PHE A N 17
ATOM 28786 C CA . PHE A 1 89 ? 7.707 -3.307 0.227 1.00 0.00 89 PHE A CA 17
ATOM 28787 C C . PHE A 1 89 ? 8.856 -4.137 -0.349 1.00 0.00 89 PHE A C 17
ATOM 28788 O O . PHE A 1 89 ? 8.741 -5.354 -0.484 1.00 0.00 89 PHE A O 17
ATOM 28805 N N . PHE A 1 90 ? 9.939 -3.445 -0.674 1.00 0.00 90 PHE A N 17
ATOM 28806 C CA . PHE A 1 90 ? 11.108 -4.103 -1.232 1.00 0.00 90 PHE A CA 17
ATOM 28807 C C . PHE A 1 90 ? 11.616 -5.203 -0.298 1.00 0.00 90 PHE A C 17
ATOM 28808 O O . PHE A 1 90 ? 11.948 -6.299 -0.747 1.00 0.00 90 PHE A O 17
ATOM 28825 N N . GLU A 1 91 ? 11.661 -4.872 0.984 1.00 0.00 91 GLU A N 17
ATOM 28826 C CA . GLU A 1 91 ? 12.124 -5.819 1.985 1.00 0.00 91 GLU A CA 17
ATOM 28827 C C . GLU A 1 91 ? 11.221 -7.054 2.005 1.00 0.00 91 GLU A C 17
ATOM 28828 O O . GLU A 1 91 ? 11.576 -8.077 2.588 1.00 0.00 91 GLU A O 17
ATOM 28840 N N . SER A 1 92 ? 10.071 -6.917 1.362 1.00 0.00 92 SER A N 17
ATOM 28841 C CA . SER A 1 92 ? 9.115 -8.009 1.299 1.00 0.00 92 SER A CA 17
ATOM 28842 C C . SER A 1 92 ? 9.250 -8.747 -0.035 1.00 0.00 92 SER A C 17
ATOM 28843 O O . SER A 1 92 ? 9.290 -9.976 -0.067 1.00 0.00 92 SER A O 17
ATOM 28851 N N . LYS A 1 93 ? 9.318 -7.966 -1.103 1.00 0.00 93 LYS A N 17
ATOM 28852 C CA . LYS A 1 93 ? 9.448 -8.529 -2.435 1.00 0.00 93 LYS A CA 17
ATOM 28853 C C . LYS A 1 93 ? 10.517 -9.624 -2.419 1.00 0.00 93 LYS A C 17
ATOM 28854 O O . LYS A 1 93 ? 10.367 -10.653 -3.076 1.00 0.00 93 LYS A O 17
ATOM 28873 N N . GLU A 1 94 ? 11.573 -9.365 -1.661 1.00 0.00 94 GLU A N 17
ATOM 28874 C CA . GLU A 1 94 ? 12.666 -10.315 -1.551 1.00 0.00 94 GLU A CA 17
ATOM 28875 C C . GLU A 1 94 ? 12.145 -11.670 -1.068 1.00 0.00 94 GLU A C 17
ATOM 28876 O O . GLU A 1 94 ? 12.572 -12.714 -1.559 1.00 0.00 94 GLU A O 17
ATOM 28888 N N . SER A 1 95 ? 11.229 -11.610 -0.112 1.00 0.00 95 SER A N 17
ATOM 28889 C CA . SER A 1 95 ? 10.645 -12.820 0.442 1.00 0.00 95 SER A CA 17
ATOM 28890 C C . SER A 1 95 ? 9.253 -13.047 -0.150 1.00 0.00 95 SER A C 17
ATOM 28891 O O . SER A 1 95 ? 8.526 -13.938 0.288 1.00 0.00 95 SER A O 17
ATOM 28899 N N . ASN A 1 96 ? 8.922 -12.226 -1.136 1.00 0.00 96 ASN A N 17
ATOM 28900 C CA . ASN A 1 96 ? 7.630 -12.326 -1.792 1.00 0.00 96 ASN A CA 17
ATOM 28901 C C . ASN A 1 96 ? 6.521 -12.252 -0.740 1.00 0.00 96 ASN A C 17
ATOM 28902 O O . ASN A 1 96 ? 5.591 -13.056 -0.756 1.00 0.00 96 ASN A O 17
ATOM 28913 N N . THR A 1 97 ? 6.658 -11.280 0.150 1.00 0.00 97 THR A N 17
ATOM 28914 C CA . THR A 1 97 ? 5.680 -11.091 1.208 1.00 0.00 97 THR A CA 17
ATOM 28915 C C . THR A 1 97 ? 4.820 -9.858 0.924 1.00 0.00 97 THR A C 17
ATOM 28916 O O . THR A 1 97 ? 3.945 -9.511 1.717 1.00 0.00 97 THR A O 17
ATOM 28927 N N . VAL A 1 98 ? 5.099 -9.229 -0.208 1.00 0.00 98 VAL A N 17
ATOM 28928 C CA . VAL A 1 98 ? 4.362 -8.042 -0.606 1.00 0.00 98 VAL A CA 17
ATOM 28929 C C . VAL A 1 98 ? 2.905 -8.177 -0.158 1.00 0.00 98 VAL A C 17
ATOM 28930 O O . VAL A 1 98 ? 2.385 -7.312 0.545 1.00 0.00 98 VAL A O 17
ATOM 28943 N N . PHE A 1 99 ? 2.288 -9.270 -0.584 1.00 0.00 99 PHE A N 17
ATOM 28944 C CA . PHE A 1 99 ? 0.901 -9.530 -0.237 1.00 0.00 99 PHE A CA 17
ATOM 28945 C C . PHE A 1 99 ? 0.681 -9.403 1.272 1.00 0.00 99 PHE A C 17
ATOM 28946 O O . PHE A 1 99 ? -0.207 -8.676 1.715 1.00 0.00 99 PHE A O 17
ATOM 28963 N N . SER A 1 100 ? 1.506 -10.121 2.021 1.00 0.00 100 SER A N 17
ATOM 28964 C CA . SER A 1 100 ? 1.413 -10.098 3.470 1.00 0.00 100 SER A CA 17
ATOM 28965 C C . SER A 1 100 ? 1.772 -8.706 3.996 1.00 0.00 100 SER A C 17
ATOM 28966 O O . SER A 1 100 ? 1.155 -8.217 4.940 1.00 0.00 100 SER A O 17
ATOM 28974 N N . PHE A 1 101 ? 2.770 -8.109 3.361 1.00 0.00 101 PHE A N 17
ATOM 28975 C CA . PHE A 1 101 ? 3.219 -6.784 3.753 1.00 0.00 101 PHE A CA 17
ATOM 28976 C C . PHE A 1 101 ? 2.073 -5.773 3.682 1.00 0.00 101 PHE A C 17
ATOM 28977 O O . PHE A 1 101 ? 2.036 -4.816 4.454 1.00 0.00 101 PHE A O 17
ATOM 28994 N N . LEU A 1 102 ? 1.164 -6.021 2.750 1.00 0.00 102 LEU A N 17
ATOM 28995 C CA . LEU A 1 102 ? 0.020 -5.144 2.569 1.00 0.00 102 LEU A CA 17
ATOM 28996 C C . LEU A 1 102 ? -1.203 -5.762 3.251 1.00 0.00 102 LEU A C 17
ATOM 28997 O O . LEU A 1 102 ? -2.337 -5.385 2.961 1.00 0.00 102 LEU A O 17
ATOM 29013 N N . GLY A 1 103 ? -0.931 -6.702 4.145 1.00 0.00 103 GLY A N 17
ATOM 29014 C CA . GLY A 1 103 ? -1.994 -7.375 4.870 1.00 0.00 103 GLY A CA 17
ATOM 29015 C C . GLY A 1 103 ? -2.946 -8.090 3.909 1.00 0.00 103 GLY A C 17
ATOM 29016 O O . GLY A 1 103 ? -4.101 -8.345 4.247 1.00 0.00 103 GLY A O 17
ATOM 29020 N N . LEU A 1 104 ? -2.426 -8.394 2.728 1.00 0.00 104 LEU A N 17
ATOM 29021 C CA . LEU A 1 104 ? -3.215 -9.075 1.716 1.00 0.00 104 LEU A CA 17
ATOM 29022 C C . LEU A 1 104 ? -3.099 -10.587 1.916 1.00 0.00 104 LEU A C 17
ATOM 29023 O O . LEU A 1 104 ? -2.025 -11.094 2.235 1.00 0.00 104 LEU A O 17
ATOM 29039 N N . LYS A 1 105 ? -4.220 -11.265 1.720 1.00 0.00 105 LYS A N 17
ATOM 29040 C CA . LYS A 1 105 ? -4.257 -12.710 1.875 1.00 0.00 105 LYS A CA 17
ATOM 29041 C C . LYS A 1 105 ? -3.646 -13.089 3.226 1.00 0.00 105 LYS A C 17
ATOM 29042 O O . LYS A 1 105 ? -3.210 -12.221 3.980 1.00 0.00 105 LYS A O 17
ATOM 29061 N N . SER A 1 106 ? -3.634 -14.388 3.489 1.00 0.00 106 SER A N 17
ATOM 29062 C CA . SER A 1 106 ? -3.084 -14.893 4.736 1.00 0.00 106 SER A CA 17
ATOM 29063 C C . SER A 1 106 ? -3.767 -14.212 5.923 1.00 0.00 106 SER A C 17
ATOM 29064 O O . SER A 1 106 ? -3.294 -13.186 6.412 1.00 0.00 106 SER A O 17
ATOM 29072 N N . GLY A 1 107 ? -4.868 -14.809 6.354 1.00 0.00 107 GLY A N 17
ATOM 29073 C CA . GLY A 1 107 ? -5.621 -14.273 7.476 1.00 0.00 107 GLY A CA 17
ATOM 29074 C C . GLY A 1 107 ? -7.126 -14.341 7.209 1.00 0.00 107 GLY A C 17
ATOM 29075 O O . GLY A 1 107 ? -7.581 -15.157 6.408 1.00 0.00 107 GLY A O 17
ATOM 29079 N N . PRO A 1 108 ? -7.875 -13.451 7.912 1.00 0.00 108 PRO A N 17
ATOM 29080 C CA . PRO A 1 108 ? -9.319 -13.402 7.759 1.00 0.00 108 PRO A CA 17
ATOM 29081 C C . PRO A 1 108 ? -9.708 -12.738 6.437 1.00 0.00 108 PRO A C 17
ATOM 29082 O O . PRO A 1 108 ? -10.472 -13.302 5.656 1.00 0.00 108 PRO A O 17
ATOM 29093 N N . SER A 1 109 ? -9.165 -11.548 6.228 1.00 0.00 109 SER A N 17
ATOM 29094 C CA . SER A 1 109 ? -9.446 -10.800 5.014 1.00 0.00 109 SER A CA 17
ATOM 29095 C C . SER A 1 109 ? -8.703 -11.425 3.831 1.00 0.00 109 SER A C 17
ATOM 29096 O O . SER A 1 109 ? -7.485 -11.586 3.874 1.00 0.00 109 SER A O 17
ATOM 29104 N N . SER A 1 110 ? -9.469 -11.758 2.802 1.00 0.00 110 SER A N 17
ATOM 29105 C CA . SER A 1 110 ? -8.899 -12.362 1.610 1.00 0.00 110 SER A CA 17
ATOM 29106 C C . SER A 1 110 ? -8.940 -11.366 0.449 1.00 0.00 110 SER A C 17
ATOM 29107 O O . SER A 1 110 ? -9.872 -11.383 -0.355 1.00 0.00 110 SER A O 17
ATOM 29115 N N . GLY A 1 111 ? -7.920 -10.523 0.397 1.00 0.00 111 GLY A N 17
ATOM 29116 C CA . GLY A 1 111 ? -7.828 -9.522 -0.652 1.00 0.00 111 GLY A CA 17
ATOM 29117 C C . GLY A 1 111 ? -6.838 -9.953 -1.736 1.00 0.00 111 GLY A C 17
ATOM 29118 O O . GLY A 1 111 ? -5.689 -10.276 -1.438 1.00 0.00 111 GLY A O 17
ATOM 29122 N N . GLY A 1 1 ? -21.490 -16.031 5.787 1.00 0.00 1 GLY A N 18
ATOM 29123 C CA . GLY A 1 1 ? -21.591 -14.691 6.342 1.00 0.00 1 GLY A CA 18
ATOM 29124 C C . GLY A 1 1 ? -20.591 -13.745 5.675 1.00 0.00 1 GLY A C 18
ATOM 29125 O O . GLY A 1 1 ? -19.650 -14.192 5.019 1.00 0.00 1 GLY A O 18
ATOM 29129 N N . SER A 1 2 ? -20.828 -12.455 5.865 1.00 0.00 2 SER A N 18
ATOM 29130 C CA . SER A 1 2 ? -19.960 -11.442 5.289 1.00 0.00 2 SER A CA 18
ATOM 29131 C C . SER A 1 2 ? -19.832 -10.257 6.248 1.00 0.00 2 SER A C 18
ATOM 29132 O O . SER A 1 2 ? -18.730 -9.916 6.676 1.00 0.00 2 SER A O 18
ATOM 29140 N N . SER A 1 3 ? -20.974 -9.662 6.558 1.00 0.00 3 SER A N 18
ATOM 29141 C CA . SER A 1 3 ? -21.003 -8.522 7.459 1.00 0.00 3 SER A CA 18
ATOM 29142 C C . SER A 1 3 ? -20.179 -7.373 6.875 1.00 0.00 3 SER A C 18
ATOM 29143 O O . SER A 1 3 ? -18.957 -7.345 7.019 1.00 0.00 3 SER A O 18
ATOM 29151 N N . GLY A 1 4 ? -20.880 -6.452 6.230 1.00 0.00 4 GLY A N 18
ATOM 29152 C CA . GLY A 1 4 ? -20.228 -5.303 5.624 1.00 0.00 4 GLY A CA 18
ATOM 29153 C C . GLY A 1 4 ? -19.538 -5.692 4.315 1.00 0.00 4 GLY A C 18
ATOM 29154 O O . GLY A 1 4 ? -18.655 -6.548 4.305 1.00 0.00 4 GLY A O 18
ATOM 29158 N N . SER A 1 5 ? -19.967 -5.043 3.242 1.00 0.00 5 SER A N 18
ATOM 29159 C CA . SER A 1 5 ? -19.401 -5.310 1.931 1.00 0.00 5 SER A CA 18
ATOM 29160 C C . SER A 1 5 ? -18.439 -4.187 1.537 1.00 0.00 5 SER A C 18
ATOM 29161 O O . SER A 1 5 ? -18.759 -3.009 1.689 1.00 0.00 5 SER A O 18
ATOM 29169 N N . SER A 1 6 ? -17.280 -4.591 1.039 1.00 0.00 6 SER A N 18
ATOM 29170 C CA . SER A 1 6 ? -16.269 -3.634 0.623 1.00 0.00 6 SER A CA 18
ATOM 29171 C C . SER A 1 6 ? -15.002 -4.369 0.181 1.00 0.00 6 SER A C 18
ATOM 29172 O O . SER A 1 6 ? -14.729 -5.475 0.644 1.00 0.00 6 SER A O 18
ATOM 29180 N N . GLY A 1 7 ? -14.263 -3.724 -0.709 1.00 0.00 7 GLY A N 18
ATOM 29181 C CA . GLY A 1 7 ? -13.031 -4.303 -1.218 1.00 0.00 7 GLY A CA 18
ATOM 29182 C C . GLY A 1 7 ? -11.809 -3.570 -0.662 1.00 0.00 7 GLY A C 18
ATOM 29183 O O . GLY A 1 7 ? -11.947 -2.633 0.123 1.00 0.00 7 GLY A O 18
ATOM 29187 N N . MET A 1 8 ? -10.640 -4.024 -1.090 1.00 0.00 8 MET A N 18
ATOM 29188 C CA . MET A 1 8 ? -9.395 -3.422 -0.644 1.00 0.00 8 MET A CA 18
ATOM 29189 C C . MET A 1 8 ? -8.787 -2.545 -1.740 1.00 0.00 8 MET A C 18
ATOM 29190 O O . MET A 1 8 ? -9.170 -2.645 -2.905 1.00 0.00 8 MET A O 18
ATOM 29204 N N . VAL A 1 9 ? -7.849 -1.705 -1.328 1.00 0.00 9 VAL A N 18
ATOM 29205 C CA . VAL A 1 9 ? -7.184 -0.810 -2.261 1.00 0.00 9 VAL A CA 18
ATOM 29206 C C . VAL A 1 9 ? -5.903 -0.273 -1.619 1.00 0.00 9 VAL A C 18
ATOM 29207 O O . VAL A 1 9 ? -5.952 0.639 -0.795 1.00 0.00 9 VAL A O 18
ATOM 29220 N N . ILE A 1 10 ? -4.786 -0.860 -2.023 1.00 0.00 10 ILE A N 18
ATOM 29221 C CA . ILE A 1 10 ? -3.494 -0.452 -1.498 1.00 0.00 10 ILE A CA 18
ATOM 29222 C C . ILE A 1 10 ? -3.191 0.977 -1.955 1.00 0.00 10 ILE A C 18
ATOM 29223 O O . ILE A 1 10 ? -2.406 1.183 -2.879 1.00 0.00 10 ILE A O 18
ATOM 29239 N N . ARG A 1 11 ? -3.829 1.926 -1.286 1.00 0.00 11 ARG A N 18
ATOM 29240 C CA . ARG A 1 11 ? -3.638 3.329 -1.612 1.00 0.00 11 ARG A CA 18
ATOM 29241 C C . ARG A 1 11 ? -2.152 3.688 -1.560 1.00 0.00 11 ARG A C 18
ATOM 29242 O O . ARG A 1 11 ? -1.607 3.938 -0.486 1.00 0.00 11 ARG A O 18
ATOM 29263 N N . VAL A 1 12 ? -1.538 3.701 -2.734 1.00 0.00 12 VAL A N 18
ATOM 29264 C CA . VAL A 1 12 ? -0.125 4.026 -2.836 1.00 0.00 12 VAL A CA 18
ATOM 29265 C C . VAL A 1 12 ? 0.030 5.510 -3.175 1.00 0.00 12 VAL A C 18
ATOM 29266 O O . VAL A 1 12 ? -0.359 5.947 -4.257 1.00 0.00 12 VAL A O 18
ATOM 29279 N N . PHE A 1 13 ? 0.599 6.243 -2.230 1.00 0.00 13 PHE A N 18
ATOM 29280 C CA . PHE A 1 13 ? 0.811 7.669 -2.415 1.00 0.00 13 PHE A CA 18
ATOM 29281 C C . PHE A 1 13 ? 2.067 7.933 -3.248 1.00 0.00 13 PHE A C 18
ATOM 29282 O O . PHE A 1 13 ? 3.126 7.372 -2.975 1.00 0.00 13 PHE A O 18
ATOM 29299 N N . ILE A 1 14 ? 1.906 8.789 -4.247 1.00 0.00 14 ILE A N 18
ATOM 29300 C CA . ILE A 1 14 ? 3.014 9.135 -5.121 1.00 0.00 14 ILE A CA 18
ATOM 29301 C C . ILE A 1 14 ? 3.011 10.645 -5.368 1.00 0.00 14 ILE A C 18
ATOM 29302 O O . ILE A 1 14 ? 1.956 11.277 -5.361 1.00 0.00 14 ILE A O 18
ATOM 29318 N N . ALA A 1 15 ? 4.204 11.180 -5.579 1.00 0.00 15 ALA A N 18
ATOM 29319 C CA . ALA A 1 15 ? 4.353 12.604 -5.827 1.00 0.00 15 ALA A CA 18
ATOM 29320 C C . ALA A 1 15 ? 4.938 12.815 -7.225 1.00 0.00 15 ALA A C 18
ATOM 29321 O O . ALA A 1 15 ? 6.155 12.853 -7.394 1.00 0.00 15 ALA A O 18
ATOM 29328 N N . SER A 1 16 ? 4.042 12.948 -8.192 1.00 0.00 16 SER A N 18
ATOM 29329 C CA . SER A 1 16 ? 4.454 13.155 -9.571 1.00 0.00 16 SER A CA 18
ATOM 29330 C C . SER A 1 16 ? 5.109 14.529 -9.720 1.00 0.00 16 SER A C 18
ATOM 29331 O O . SER A 1 16 ? 4.550 15.421 -10.356 1.00 0.00 16 SER A O 18
A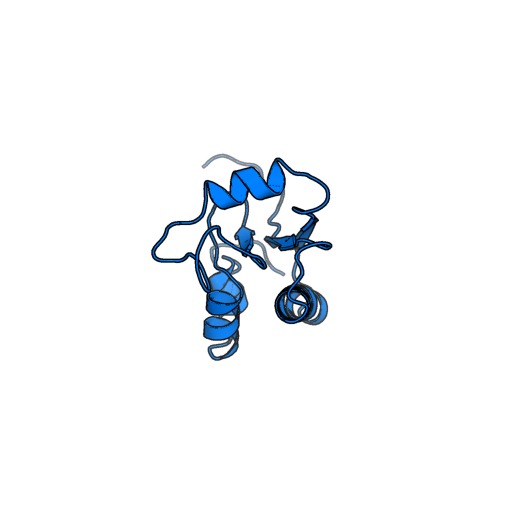TOM 29339 N N . SER A 1 17 ? 6.285 14.657 -9.124 1.00 0.00 17 SER A N 18
ATOM 29340 C CA . SER A 1 17 ? 7.022 15.908 -9.183 1.00 0.00 17 SER A CA 18
ATOM 29341 C C . SER A 1 17 ? 8.377 15.749 -8.490 1.00 0.00 17 SER A C 18
ATOM 29342 O O . SER A 1 17 ? 9.383 16.282 -8.957 1.00 0.00 17 SER A O 18
ATOM 29350 N N . SER A 1 18 ? 8.360 15.015 -7.387 1.00 0.00 18 SER A N 18
ATOM 29351 C CA . SER A 1 18 ? 9.575 14.780 -6.625 1.00 0.00 18 SER A CA 18
ATOM 29352 C C . SER A 1 18 ? 10.755 14.567 -7.575 1.00 0.00 18 SER A C 18
ATOM 29353 O O . SER A 1 18 ? 10.864 13.520 -8.211 1.00 0.00 18 SER A O 18
ATOM 29361 N N . GLY A 1 19 ? 11.610 15.578 -7.641 1.00 0.00 19 GLY A N 18
ATOM 29362 C CA . GLY A 1 19 ? 12.778 15.514 -8.502 1.00 0.00 19 GLY A CA 18
ATOM 29363 C C . GLY A 1 19 ? 13.517 14.185 -8.328 1.00 0.00 19 GLY A C 18
ATOM 29364 O O . GLY A 1 19 ? 14.183 13.716 -9.249 1.00 0.00 19 GLY A O 18
ATOM 29368 N N . PHE A 1 20 ? 13.374 13.617 -7.140 1.00 0.00 20 PHE A N 18
ATOM 29369 C CA . PHE A 1 20 ? 14.019 12.352 -6.832 1.00 0.00 20 PHE A CA 18
ATOM 29370 C C . PHE A 1 20 ? 13.503 11.238 -7.745 1.00 0.00 20 PHE A C 18
ATOM 29371 O O . PHE A 1 20 ? 12.636 10.460 -7.352 1.00 0.00 20 PHE A O 18
ATOM 29388 N N . VAL A 1 21 ? 14.059 11.197 -8.947 1.00 0.00 21 VAL A N 18
ATOM 29389 C CA . VAL A 1 21 ? 13.666 10.191 -9.919 1.00 0.00 21 VAL A CA 18
ATOM 29390 C C . VAL A 1 21 ? 13.578 8.828 -9.229 1.00 0.00 21 VAL A C 18
ATOM 29391 O O . VAL A 1 21 ? 12.681 8.038 -9.520 1.00 0.00 21 VAL A O 18
ATOM 29404 N N . ALA A 1 22 ? 14.520 8.594 -8.328 1.00 0.00 22 ALA A N 18
ATOM 29405 C CA . ALA A 1 22 ? 14.560 7.341 -7.594 1.00 0.00 22 ALA A CA 18
ATOM 29406 C C . ALA A 1 22 ? 13.194 7.086 -6.954 1.00 0.00 22 ALA A C 18
ATOM 29407 O O . ALA A 1 22 ? 12.641 5.994 -7.075 1.00 0.00 22 ALA A O 18
ATOM 29414 N N . ILE A 1 23 ? 12.689 8.113 -6.286 1.00 0.00 23 ILE A N 18
ATOM 29415 C CA . ILE A 1 23 ? 11.398 8.015 -5.626 1.00 0.00 23 ILE A CA 18
ATOM 29416 C C . ILE A 1 23 ? 10.325 7.672 -6.662 1.00 0.00 23 ILE A C 18
ATOM 29417 O O . ILE A 1 23 ? 9.403 6.910 -6.376 1.00 0.00 23 ILE A O 18
ATOM 29433 N N . LYS A 1 24 ? 10.482 8.250 -7.844 1.00 0.00 24 LYS A N 18
ATOM 29434 C CA . LYS A 1 24 ? 9.539 8.015 -8.923 1.00 0.00 24 LYS A CA 18
ATOM 29435 C C . LYS A 1 24 ? 9.733 6.597 -9.465 1.00 0.00 24 LYS A C 18
ATOM 29436 O O . LYS A 1 24 ? 8.780 5.966 -9.918 1.00 0.00 24 LYS A O 18
ATOM 29455 N N . LYS A 1 25 ? 10.974 6.138 -9.399 1.00 0.00 25 LYS A N 18
ATOM 29456 C CA . LYS A 1 25 ? 11.305 4.806 -9.876 1.00 0.00 25 LYS A CA 18
ATOM 29457 C C . LYS A 1 25 ? 10.695 3.765 -8.936 1.00 0.00 25 LYS A C 18
ATOM 29458 O O . LYS A 1 25 ? 10.090 2.794 -9.387 1.00 0.00 25 LYS A O 18
ATOM 29477 N N . LYS A 1 26 ? 10.876 4.003 -7.645 1.00 0.00 26 LYS A N 18
ATOM 29478 C CA . LYS A 1 26 ? 10.350 3.098 -6.636 1.00 0.00 26 LYS A CA 18
ATOM 29479 C C . LYS A 1 26 ? 8.829 3.016 -6.774 1.00 0.00 26 LYS A C 18
ATOM 29480 O O . LYS A 1 26 ? 8.262 1.924 -6.788 1.00 0.00 26 LYS A O 18
ATOM 29499 N N . GLN A 1 27 ? 8.211 4.184 -6.872 1.00 0.00 27 GLN A N 18
ATOM 29500 C CA . GLN A 1 27 ? 6.767 4.258 -7.008 1.00 0.00 27 GLN A CA 18
ATOM 29501 C C . GLN A 1 27 ? 6.276 3.224 -8.023 1.00 0.00 27 GLN A C 18
ATOM 29502 O O . GLN A 1 27 ? 5.198 2.654 -7.863 1.00 0.00 27 GLN A O 18
ATOM 29516 N N . GLN A 1 28 ? 7.090 3.014 -9.047 1.00 0.00 28 GLN A N 18
ATOM 29517 C CA . GLN A 1 28 ? 6.752 2.059 -10.089 1.00 0.00 28 GLN A CA 18
ATOM 29518 C C . GLN A 1 28 ? 6.835 0.631 -9.547 1.00 0.00 28 GLN A C 18
ATOM 29519 O O . GLN A 1 28 ? 5.821 -0.058 -9.443 1.00 0.00 28 GLN A O 18
ATOM 29533 N N . ASP A 1 29 ? 8.053 0.228 -9.215 1.00 0.00 29 ASP A N 18
ATOM 29534 C CA . ASP A 1 29 ? 8.281 -1.106 -8.686 1.00 0.00 29 ASP A CA 18
ATOM 29535 C C . ASP A 1 29 ? 7.136 -1.480 -7.744 1.00 0.00 29 ASP A C 18
ATOM 29536 O O . ASP A 1 29 ? 6.787 -2.653 -7.619 1.00 0.00 29 ASP A O 18
ATOM 29545 N N . VAL A 1 30 ? 6.581 -0.460 -7.105 1.00 0.00 30 VAL A N 18
ATOM 29546 C CA . VAL A 1 30 ? 5.482 -0.667 -6.177 1.00 0.00 30 VAL A CA 18
ATOM 29547 C C . VAL A 1 30 ? 4.232 -1.079 -6.958 1.00 0.00 30 VAL A C 18
ATOM 29548 O O . VAL A 1 30 ? 3.827 -2.240 -6.921 1.00 0.00 30 VAL A O 18
ATOM 29561 N N . VAL A 1 31 ? 3.656 -0.105 -7.647 1.00 0.00 31 VAL A N 18
ATOM 29562 C CA . VAL A 1 31 ? 2.461 -0.352 -8.436 1.00 0.00 31 VAL A CA 18
ATOM 29563 C C . VAL A 1 31 ? 2.739 -1.474 -9.438 1.00 0.00 31 VAL A C 18
ATOM 29564 O O . VAL A 1 31 ? 1.969 -2.428 -9.537 1.00 0.00 31 VAL A O 18
ATOM 29577 N N . ARG A 1 32 ? 3.843 -1.322 -10.156 1.00 0.00 32 ARG A N 18
ATOM 29578 C CA . ARG A 1 32 ? 4.232 -2.311 -11.147 1.00 0.00 32 ARG A CA 18
ATOM 29579 C C . ARG A 1 32 ? 3.915 -3.721 -10.644 1.00 0.00 32 ARG A C 18
ATOM 29580 O O . ARG A 1 32 ? 3.262 -4.499 -11.337 1.00 0.00 32 ARG A O 18
ATOM 29601 N N . PHE A 1 33 ? 4.393 -4.007 -9.442 1.00 0.00 33 PHE A N 18
ATOM 29602 C CA . PHE A 1 33 ? 4.168 -5.309 -8.838 1.00 0.00 33 PHE A CA 18
ATOM 29603 C C . PHE A 1 33 ? 2.673 -5.587 -8.673 1.00 0.00 33 PHE A C 18
ATOM 29604 O O . PHE A 1 33 ? 2.203 -6.681 -8.981 1.00 0.00 33 PHE A O 18
ATOM 29621 N N . LEU A 1 34 ? 1.966 -4.577 -8.188 1.00 0.00 34 LEU A N 18
ATOM 29622 C CA . LEU A 1 34 ? 0.533 -4.699 -7.979 1.00 0.00 34 LEU A CA 18
ATOM 29623 C C . LEU A 1 34 ? -0.160 -4.899 -9.328 1.00 0.00 34 LEU A C 18
ATOM 29624 O O . LEU A 1 34 ? -0.997 -5.789 -9.474 1.00 0.00 34 LEU A O 18
ATOM 29640 N N . GLU A 1 35 ? 0.215 -4.058 -10.281 1.00 0.00 35 GLU A N 18
ATOM 29641 C CA . GLU A 1 35 ? -0.360 -4.132 -11.613 1.00 0.00 35 GLU A CA 18
ATOM 29642 C C . GLU A 1 35 ? -0.077 -5.500 -12.238 1.00 0.00 35 GLU A C 18
ATOM 29643 O O . GLU A 1 35 ? -0.986 -6.152 -12.750 1.00 0.00 35 GLU A O 18
ATOM 29655 N N . ALA A 1 36 ? 1.186 -5.894 -12.176 1.00 0.00 36 ALA A N 18
ATOM 29656 C CA . ALA A 1 36 ? 1.600 -7.172 -12.729 1.00 0.00 36 ALA A CA 18
ATOM 29657 C C . ALA A 1 36 ? 0.900 -8.301 -11.971 1.00 0.00 36 ALA A C 18
ATOM 29658 O O . ALA A 1 36 ? 0.723 -9.395 -12.504 1.00 0.00 36 ALA A O 18
ATOM 29665 N N . ASN A 1 37 ? 0.522 -7.998 -10.738 1.00 0.00 37 ASN A N 18
ATOM 29666 C CA . ASN A 1 37 ? -0.155 -8.974 -9.901 1.00 0.00 37 ASN A CA 18
ATOM 29667 C C . ASN A 1 37 ? -1.637 -8.608 -9.794 1.00 0.00 37 ASN A C 18
ATOM 29668 O O . ASN A 1 37 ? -2.354 -9.148 -8.953 1.00 0.00 37 ASN A O 18
ATOM 29679 N N . LYS A 1 38 ? -2.051 -7.692 -10.657 1.00 0.00 38 LYS A N 18
ATOM 29680 C CA . LYS A 1 38 ? -3.434 -7.248 -10.670 1.00 0.00 38 LYS A CA 18
ATOM 29681 C C . LYS A 1 38 ? -3.940 -7.126 -9.231 1.00 0.00 38 LYS A C 18
ATOM 29682 O O . LYS A 1 38 ? -4.995 -7.661 -8.893 1.00 0.00 38 LYS A O 18
ATOM 29701 N N . ILE A 1 39 ? -3.164 -6.420 -8.422 1.00 0.00 39 ILE A N 18
ATOM 29702 C CA . ILE A 1 39 ? -3.520 -6.222 -7.028 1.00 0.00 39 ILE A CA 18
ATOM 29703 C C . ILE A 1 39 ? -4.269 -4.895 -6.880 1.00 0.00 39 ILE A C 18
ATOM 29704 O O . ILE A 1 39 ? -4.051 -3.966 -7.656 1.00 0.00 39 ILE A O 18
ATOM 29720 N N . GLU A 1 40 ? -5.135 -4.850 -5.879 1.00 0.00 40 GLU A N 18
ATOM 29721 C CA . GLU A 1 40 ? -5.917 -3.653 -5.620 1.00 0.00 40 GLU A CA 18
ATOM 29722 C C . GLU A 1 40 ? -5.026 -2.551 -5.044 1.00 0.00 40 GLU A C 18
ATOM 29723 O O . GLU A 1 40 ? -4.277 -2.785 -4.096 1.00 0.00 40 GLU A O 18
ATOM 29735 N N . PHE A 1 41 ? -5.136 -1.373 -5.640 1.00 0.00 41 PHE A N 18
ATOM 29736 C CA . PHE A 1 41 ? -4.349 -0.234 -5.197 1.00 0.00 41 PHE A CA 18
ATOM 29737 C C . PHE A 1 41 ? -4.681 1.014 -6.019 1.00 0.00 41 PHE A C 18
ATOM 29738 O O . PHE A 1 41 ? -5.423 0.938 -6.997 1.00 0.00 41 PHE A O 18
ATOM 29755 N N . GLU A 1 42 ? -4.115 2.133 -5.590 1.00 0.00 42 GLU A N 18
ATOM 29756 C CA . GLU A 1 42 ? -4.341 3.395 -6.274 1.00 0.00 42 GLU A CA 18
ATOM 29757 C C . GLU A 1 42 ? -3.155 4.337 -6.055 1.00 0.00 42 GLU A C 18
ATOM 29758 O O . GLU A 1 42 ? -2.562 4.354 -4.977 1.00 0.00 42 GLU A O 18
ATOM 29770 N N . GLU A 1 43 ? -2.845 5.098 -7.094 1.00 0.00 43 GLU A N 18
ATOM 29771 C CA . GLU A 1 43 ? -1.741 6.040 -7.029 1.00 0.00 43 GLU A CA 18
ATOM 29772 C C . GLU A 1 43 ? -2.231 7.396 -6.517 1.00 0.00 43 GLU A C 18
ATOM 29773 O O . GLU A 1 43 ? -2.575 8.274 -7.307 1.00 0.00 43 GLU A O 18
ATOM 29785 N N . VAL A 1 44 ? -2.246 7.525 -5.199 1.00 0.00 44 VAL A N 18
ATOM 29786 C CA . VAL A 1 44 ? -2.688 8.760 -4.572 1.00 0.00 44 VAL A CA 18
ATOM 29787 C C . VAL A 1 44 ? -1.652 9.856 -4.830 1.00 0.00 44 VAL A C 18
ATOM 29788 O O . VAL A 1 44 ? -0.771 10.089 -4.003 1.00 0.00 44 VAL A O 18
ATOM 29801 N N . ASP A 1 45 ? -1.792 10.499 -5.979 1.00 0.00 45 ASP A N 18
ATOM 29802 C CA . ASP A 1 45 ? -0.879 11.565 -6.356 1.00 0.00 45 ASP A CA 18
ATOM 29803 C C . ASP A 1 45 ? -0.872 12.635 -5.262 1.00 0.00 45 ASP A C 18
ATOM 29804 O O . ASP A 1 45 ? -1.687 13.556 -5.284 1.00 0.00 45 ASP A O 18
ATOM 29813 N N . ILE A 1 46 ? 0.058 12.478 -4.332 1.00 0.00 46 ILE A N 18
ATOM 29814 C CA . ILE A 1 46 ? 0.182 13.418 -3.231 1.00 0.00 46 ILE A CA 18
ATOM 29815 C C . ILE A 1 46 ? 0.642 14.773 -3.774 1.00 0.00 46 ILE A C 18
ATOM 29816 O O . ILE A 1 46 ? 0.535 15.789 -3.088 1.00 0.00 46 ILE A O 18
ATOM 29832 N N . THR A 1 47 ? 1.144 14.744 -5.000 1.00 0.00 47 THR A N 18
ATOM 29833 C CA . THR A 1 47 ? 1.620 15.958 -5.642 1.00 0.00 47 THR A CA 18
ATOM 29834 C C . THR A 1 47 ? 0.449 16.741 -6.237 1.00 0.00 47 THR A C 18
ATOM 29835 O O . THR A 1 47 ? 0.492 17.968 -6.312 1.00 0.00 47 THR A O 18
ATOM 29846 N N . MET A 1 48 ? -0.571 16.000 -6.645 1.00 0.00 48 MET A N 18
ATOM 29847 C CA . MET A 1 48 ? -1.752 16.610 -7.231 1.00 0.00 48 MET A CA 18
ATOM 29848 C C . MET A 1 48 ? -2.882 16.716 -6.204 1.00 0.00 48 MET A C 18
ATOM 29849 O O . MET A 1 48 ? -3.491 17.774 -6.053 1.00 0.00 48 MET A O 18
ATOM 29863 N N . SER A 1 49 ? -3.127 15.605 -5.525 1.00 0.00 49 SER A N 18
ATOM 29864 C CA . SER A 1 49 ? -4.172 15.560 -4.517 1.00 0.00 49 SER A CA 18
ATOM 29865 C C . SER A 1 49 ? -3.864 16.558 -3.399 1.00 0.00 49 SER A C 18
ATOM 29866 O O . SER A 1 49 ? -4.761 17.242 -2.909 1.00 0.00 49 SER A O 18
ATOM 29874 N N . GLU A 1 50 ? -2.593 16.609 -3.028 1.00 0.00 50 GLU A N 18
ATOM 29875 C CA . GLU A 1 50 ? -2.156 17.512 -1.977 1.00 0.00 50 GLU A CA 18
ATOM 29876 C C . GLU A 1 50 ? -2.757 17.093 -0.633 1.00 0.00 50 GLU A C 18
ATOM 29877 O O . GLU A 1 50 ? -2.051 16.583 0.235 1.00 0.00 50 GLU A O 18
ATOM 29889 N N . GLU A 1 51 ? -4.055 17.324 -0.504 1.00 0.00 51 GLU A N 18
ATOM 29890 C CA . GLU A 1 51 ? -4.759 16.977 0.719 1.00 0.00 51 GLU A CA 18
ATOM 29891 C C . GLU A 1 51 ? -4.267 15.629 1.250 1.00 0.00 51 GLU A C 18
ATOM 29892 O O . GLU A 1 51 ? -3.997 15.489 2.442 1.00 0.00 51 GLU A O 18
ATOM 29904 N N . GLN A 1 52 ? -4.166 14.672 0.340 1.00 0.00 52 GLN A N 18
ATOM 29905 C CA . GLN A 1 52 ? -3.712 13.340 0.702 1.00 0.00 52 GLN A CA 18
ATOM 29906 C C . GLN A 1 52 ? -2.281 13.396 1.242 1.00 0.00 52 GLN A C 18
ATOM 29907 O O . GLN A 1 52 ? -1.961 12.741 2.233 1.00 0.00 52 GLN A O 18
ATOM 29921 N N . ARG A 1 53 ? -1.458 14.185 0.567 1.00 0.00 53 ARG A N 18
ATOM 29922 C CA . ARG A 1 53 ? -0.069 14.335 0.966 1.00 0.00 53 ARG A CA 18
ATOM 29923 C C . ARG A 1 53 ? 0.023 14.636 2.463 1.00 0.00 53 ARG A C 18
ATOM 29924 O O . ARG A 1 53 ? 0.563 13.838 3.228 1.00 0.00 53 ARG A O 18
ATOM 29945 N N . GLN A 1 54 ? -0.512 15.788 2.837 1.00 0.00 54 GLN A N 18
ATOM 29946 C CA . GLN A 1 54 ? -0.497 16.204 4.229 1.00 0.00 54 GLN A CA 18
ATOM 29947 C C . GLN A 1 54 ? -0.903 15.040 5.135 1.00 0.00 54 GLN A C 18
ATOM 29948 O O . GLN A 1 54 ? -0.198 14.717 6.090 1.00 0.00 54 GLN A O 18
ATOM 29962 N N . TRP A 1 55 ? -2.037 14.442 4.804 1.00 0.00 55 TRP A N 18
ATOM 29963 C CA . TRP A 1 55 ? -2.545 13.320 5.576 1.00 0.00 55 TRP A CA 18
ATOM 29964 C C . TRP A 1 55 ? -1.407 12.314 5.752 1.00 0.00 55 TRP A C 18
ATOM 29965 O O . TRP A 1 55 ? -1.169 11.828 6.857 1.00 0.00 55 TRP A O 18
ATOM 29986 N N . MET A 1 56 ? -0.734 12.029 4.647 1.00 0.00 56 MET A N 18
ATOM 29987 C CA . MET A 1 56 ? 0.374 11.089 4.666 1.00 0.00 56 MET A CA 18
ATOM 29988 C C . MET A 1 56 ? 1.416 11.491 5.712 1.00 0.00 56 MET A C 18
ATOM 29989 O O . MET A 1 56 ? 1.893 10.650 6.472 1.00 0.00 56 MET A O 18
ATOM 30003 N N . TYR A 1 57 ? 1.738 12.776 5.716 1.00 0.00 57 TYR A N 18
ATOM 30004 C CA . TYR A 1 57 ? 2.715 13.299 6.656 1.00 0.00 57 TYR A CA 18
ATOM 30005 C C . TYR A 1 57 ? 2.200 13.202 8.093 1.00 0.00 57 TYR A C 18
ATOM 30006 O O . TYR A 1 57 ? 2.946 13.441 9.041 1.00 0.00 57 TYR A O 18
ATOM 30024 N N . LYS A 1 58 ? 0.928 12.850 8.209 1.00 0.00 58 LYS A N 18
ATOM 30025 C CA . LYS A 1 58 ? 0.305 12.718 9.515 1.00 0.00 58 LYS A CA 18
ATOM 30026 C C . LYS A 1 58 ? 0.185 11.235 9.871 1.00 0.00 58 LYS A C 18
ATOM 30027 O O . LYS A 1 58 ? -0.148 10.889 11.004 1.00 0.00 58 LYS A O 18
ATOM 30046 N N . ASN A 1 59 ? 0.465 10.398 8.883 1.00 0.00 59 ASN A N 18
ATOM 30047 C CA . ASN A 1 59 ? 0.393 8.960 9.078 1.00 0.00 59 ASN A CA 18
ATOM 30048 C C . ASN A 1 59 ? 1.760 8.340 8.779 1.00 0.00 59 ASN A C 18
ATOM 30049 O O . ASN A 1 59 ? 1.846 7.307 8.117 1.00 0.00 59 ASN A O 18
ATOM 30060 N N . VAL A 1 60 ? 2.795 8.998 9.281 1.00 0.00 60 VAL A N 18
ATOM 30061 C CA . VAL A 1 60 ? 4.153 8.524 9.076 1.00 0.00 60 VAL A CA 18
ATOM 30062 C C . VAL A 1 60 ? 5.051 9.064 10.191 1.00 0.00 60 VAL A C 18
ATOM 30063 O O . VAL A 1 60 ? 5.241 10.274 10.309 1.00 0.00 60 VAL A O 18
ATOM 30076 N N . PRO A 1 61 ? 5.592 8.117 11.003 1.00 0.00 61 PRO A N 18
ATOM 30077 C CA . PRO A 1 61 ? 6.465 8.485 12.104 1.00 0.00 61 PRO A CA 18
ATOM 30078 C C . PRO A 1 61 ? 7.850 8.890 11.595 1.00 0.00 61 PRO A C 18
ATOM 30079 O O . PRO A 1 61 ? 8.171 8.680 10.427 1.00 0.00 61 PRO A O 18
ATOM 30090 N N . PRO A 1 62 ? 8.653 9.478 12.521 1.00 0.00 62 PRO A N 18
ATOM 30091 C CA . PRO A 1 62 ? 9.996 9.914 12.178 1.00 0.00 62 PRO A CA 18
ATOM 30092 C C . PRO A 1 62 ? 10.947 8.721 12.060 1.00 0.00 62 PRO A C 18
ATOM 30093 O O . PRO A 1 62 ? 11.927 8.775 11.319 1.00 0.00 62 PRO A O 18
ATOM 30104 N N . GLU A 1 63 ? 10.624 7.672 12.803 1.00 0.00 63 GLU A N 18
ATOM 30105 C CA . GLU A 1 63 ? 11.437 6.468 12.791 1.00 0.00 63 GLU A CA 18
ATOM 30106 C C . GLU A 1 63 ? 11.255 5.718 11.470 1.00 0.00 63 GLU A C 18
ATOM 30107 O O . GLU A 1 63 ? 11.997 4.781 11.177 1.00 0.00 63 GLU A O 18
ATOM 30119 N N . LYS A 1 64 ? 10.263 6.157 10.709 1.00 0.00 64 LYS A N 18
ATOM 30120 C CA . LYS A 1 64 ? 9.975 5.538 9.426 1.00 0.00 64 LYS A CA 18
ATOM 30121 C C . LYS A 1 64 ? 10.404 6.483 8.301 1.00 0.00 64 LYS A C 18
ATOM 30122 O O . LYS A 1 64 ? 10.790 6.034 7.223 1.00 0.00 64 LYS A O 18
ATOM 30141 N N . LYS A 1 65 ? 10.321 7.773 8.591 1.00 0.00 65 LYS A N 18
ATOM 30142 C CA . LYS A 1 65 ? 10.696 8.784 7.618 1.00 0.00 65 LYS A CA 18
ATOM 30143 C C . LYS A 1 65 ? 11.938 8.317 6.856 1.00 0.00 65 LYS A C 18
ATOM 30144 O O . LYS A 1 65 ? 12.969 8.027 7.460 1.00 0.00 65 LYS A O 18
ATOM 30163 N N . PRO A 1 66 ? 11.794 8.257 5.505 1.00 0.00 66 PRO A N 18
ATOM 30164 C CA . PRO A 1 66 ? 12.892 7.830 4.654 1.00 0.00 66 PRO A CA 18
ATOM 30165 C C . PRO A 1 66 ? 13.948 8.930 4.527 1.00 0.00 66 PRO A C 18
ATOM 30166 O O . PRO A 1 66 ? 13.688 10.085 4.859 1.00 0.00 66 PRO A O 18
ATOM 30177 N N . THR A 1 67 ? 15.117 8.531 4.047 1.00 0.00 67 THR A N 18
ATOM 30178 C CA . THR A 1 67 ? 16.213 9.469 3.872 1.00 0.00 67 THR A CA 18
ATOM 30179 C C . THR A 1 67 ? 16.243 10.474 5.025 1.00 0.00 67 THR A C 18
ATOM 30180 O O . THR A 1 67 ? 16.703 10.154 6.120 1.00 0.00 67 THR A O 18
ATOM 30191 N N . GLN A 1 68 ? 15.748 11.669 4.739 1.00 0.00 68 GLN A N 18
ATOM 30192 C CA . GLN A 1 68 ? 15.712 12.723 5.739 1.00 0.00 68 GLN A CA 18
ATOM 30193 C C . GLN A 1 68 ? 15.043 13.975 5.167 1.00 0.00 68 GLN A C 18
ATOM 30194 O O . GLN A 1 68 ? 15.466 14.492 4.134 1.00 0.00 68 GLN A O 18
ATOM 30208 N N . GLY A 1 69 ? 14.011 14.426 5.864 1.00 0.00 69 GLY A N 18
ATOM 30209 C CA . GLY A 1 69 ? 13.279 15.607 5.439 1.00 0.00 69 GLY A CA 18
ATOM 30210 C C . GLY A 1 69 ? 11.845 15.250 5.042 1.00 0.00 69 GLY A C 18
ATOM 30211 O O . GLY A 1 69 ? 11.548 15.078 3.861 1.00 0.00 69 GLY A O 18
ATOM 30215 N N . ASN A 1 70 ? 10.993 15.151 6.052 1.00 0.00 70 ASN A N 18
ATOM 30216 C CA . ASN A 1 70 ? 9.597 14.818 5.824 1.00 0.00 70 ASN A CA 18
ATOM 30217 C C . ASN A 1 70 ? 9.509 13.464 5.117 1.00 0.00 70 ASN A C 18
ATOM 30218 O O . ASN A 1 70 ? 10.466 13.031 4.476 1.00 0.00 70 ASN A O 18
ATOM 30229 N N . PRO A 1 71 ? 8.322 12.816 5.262 1.00 0.00 71 PRO A N 18
ATOM 30230 C CA . PRO A 1 71 ? 8.097 11.520 4.644 1.00 0.00 71 PRO A CA 18
ATOM 30231 C C . PRO A 1 71 ? 7.876 11.662 3.137 1.00 0.00 71 PRO A C 18
ATOM 30232 O O . PRO A 1 71 ? 7.002 12.410 2.702 1.00 0.00 71 PRO A O 18
ATOM 30243 N N . LEU A 1 72 ? 8.684 10.932 2.382 1.00 0.00 72 LEU A N 18
ATOM 30244 C CA . LEU A 1 72 ? 8.588 10.967 0.932 1.00 0.00 72 LEU A CA 18
ATOM 30245 C C . LEU A 1 72 ? 8.070 9.618 0.428 1.00 0.00 72 LEU A C 18
ATOM 30246 O O . LEU A 1 72 ? 8.177 8.609 1.122 1.00 0.00 72 LEU A O 18
ATOM 30262 N N . PRO A 1 73 ? 7.505 9.646 -0.809 1.00 0.00 73 PRO A N 18
ATOM 30263 C CA . PRO A 1 73 ? 6.971 8.438 -1.415 1.00 0.00 73 PRO A CA 18
ATOM 30264 C C . PRO A 1 73 ? 8.097 7.529 -1.912 1.00 0.00 73 PRO A C 18
ATOM 30265 O O . PRO A 1 73 ? 9.258 7.936 -1.947 1.00 0.00 73 PRO A O 18
ATOM 30276 N N . PRO A 1 74 ? 7.705 6.284 -2.293 1.00 0.00 74 PRO A N 18
ATOM 30277 C CA . PRO A 1 74 ? 6.311 5.883 -2.219 1.00 0.00 74 PRO A CA 18
ATOM 30278 C C . PRO A 1 74 ? 5.895 5.609 -0.773 1.00 0.00 74 PRO A C 18
ATOM 30279 O O . PRO A 1 74 ? 6.743 5.386 0.089 1.00 0.00 74 PRO A O 18
ATOM 30290 N N . GLN A 1 75 ? 4.589 5.636 -0.551 1.00 0.00 75 GLN A N 18
ATOM 30291 C CA . GLN A 1 75 ? 4.050 5.393 0.776 1.00 0.00 75 GLN A CA 18
ATOM 30292 C C . GLN A 1 75 ? 2.774 4.554 0.686 1.00 0.00 75 GLN A C 18
ATOM 30293 O O . GLN A 1 75 ? 1.669 5.094 0.701 1.00 0.00 75 GLN A O 18
ATOM 30307 N N . ILE A 1 76 ? 2.969 3.246 0.593 1.00 0.00 76 ILE A N 18
ATOM 30308 C CA . ILE A 1 76 ? 1.847 2.327 0.500 1.00 0.00 76 ILE A CA 18
ATOM 30309 C C . ILE A 1 76 ? 0.970 2.472 1.745 1.00 0.00 76 ILE A C 18
ATOM 30310 O O . ILE A 1 76 ? 1.478 2.663 2.849 1.00 0.00 76 ILE A O 18
ATOM 30326 N N . PHE A 1 77 ? -0.334 2.377 1.526 1.00 0.00 77 PHE A N 18
ATOM 30327 C CA . PHE A 1 77 ? -1.287 2.495 2.616 1.00 0.00 77 PHE A CA 18
ATOM 30328 C C . PHE A 1 77 ? -2.569 1.719 2.310 1.00 0.00 77 PHE A C 18
ATOM 30329 O O . PHE A 1 77 ? -3.266 2.021 1.343 1.00 0.00 77 PHE A O 18
ATOM 30346 N N . ASN A 1 78 ? -2.842 0.733 3.153 1.00 0.00 78 ASN A N 18
ATOM 30347 C CA . ASN A 1 78 ? -4.028 -0.088 2.985 1.00 0.00 78 ASN A CA 18
ATOM 30348 C C . ASN A 1 78 ? -5.211 0.582 3.685 1.00 0.00 78 ASN A C 18
ATOM 30349 O O . ASN A 1 78 ? -5.500 0.287 4.844 1.00 0.00 78 ASN A O 18
ATOM 30360 N N . GLY A 1 79 ? -5.865 1.472 2.952 1.00 0.00 79 GLY A N 18
ATOM 30361 C CA . GLY A 1 79 ? -7.010 2.187 3.489 1.00 0.00 79 GLY A CA 18
ATOM 30362 C C . GLY A 1 79 ? -6.655 2.883 4.804 1.00 0.00 79 GLY A C 18
ATOM 30363 O O . GLY A 1 79 ? -7.225 2.573 5.849 1.00 0.00 79 GLY A O 18
ATOM 30367 N N . ASP A 1 80 ? -5.715 3.812 4.710 1.00 0.00 80 ASP A N 18
ATOM 30368 C CA . ASP A 1 80 ? -5.277 4.555 5.879 1.00 0.00 80 ASP A CA 18
ATOM 30369 C C . ASP A 1 80 ? -4.212 3.747 6.622 1.00 0.00 80 ASP A C 18
ATOM 30370 O O . ASP A 1 80 ? -3.197 4.296 7.049 1.00 0.00 80 ASP A O 18
ATOM 30379 N N . ARG A 1 81 ? -4.479 2.456 6.754 1.00 0.00 81 ARG A N 18
ATOM 30380 C CA . ARG A 1 81 ? -3.556 1.567 7.438 1.00 0.00 81 ARG A CA 18
ATOM 30381 C C . ARG A 1 81 ? -2.139 1.751 6.892 1.00 0.00 81 ARG A C 18
ATOM 30382 O O . ARG A 1 81 ? -1.903 1.576 5.697 1.00 0.00 81 ARG A O 18
ATOM 30403 N N . TYR A 1 82 ? -1.232 2.101 7.793 1.00 0.00 82 TYR A N 18
ATOM 30404 C CA . TYR A 1 82 ? 0.155 2.310 7.416 1.00 0.00 82 TYR A CA 18
ATOM 30405 C C . TYR A 1 82 ? 0.845 0.981 7.102 1.00 0.00 82 TYR A C 18
ATOM 30406 O O . TYR A 1 82 ? 1.065 0.166 7.997 1.00 0.00 82 TYR A O 18
ATOM 30424 N N . CYS A 1 83 ? 1.166 0.803 5.829 1.00 0.00 83 CYS A N 18
ATOM 30425 C CA . CYS A 1 83 ? 1.826 -0.414 5.387 1.00 0.00 83 CYS A CA 18
ATOM 30426 C C . CYS A 1 83 ? 3.336 -0.222 5.534 1.00 0.00 83 CYS A C 18
ATOM 30427 O O . CYS A 1 83 ? 3.968 -0.863 6.372 1.00 0.00 83 CYS A O 18
ATOM 30435 N N . GLY A 1 84 ? 3.871 0.664 4.706 1.00 0.00 84 GLY A N 18
ATOM 30436 C CA . GLY A 1 84 ? 5.296 0.948 4.734 1.00 0.00 84 GLY A CA 18
ATOM 30437 C C . GLY A 1 84 ? 5.762 1.545 3.404 1.00 0.00 84 GLY A C 18
ATOM 30438 O O . GLY A 1 84 ? 5.086 1.404 2.386 1.00 0.00 84 GLY A O 18
ATOM 30442 N N . ASP A 1 85 ? 6.913 2.200 3.457 1.00 0.00 85 ASP A N 18
ATOM 30443 C CA . ASP A 1 85 ? 7.477 2.819 2.270 1.00 0.00 85 ASP A CA 18
ATOM 30444 C C . ASP A 1 85 ? 8.170 1.750 1.423 1.00 0.00 85 ASP A C 18
ATOM 30445 O O . ASP A 1 85 ? 8.208 0.580 1.802 1.00 0.00 85 ASP A O 18
ATOM 30454 N N . TYR A 1 86 ? 8.703 2.189 0.292 1.00 0.00 86 TYR A N 18
ATOM 30455 C CA . TYR A 1 86 ? 9.393 1.284 -0.611 1.00 0.00 86 TYR A CA 18
ATOM 30456 C C . TYR A 1 86 ? 10.281 0.308 0.163 1.00 0.00 86 TYR A C 18
ATOM 30457 O O . TYR A 1 86 ? 10.276 -0.891 -0.110 1.00 0.00 86 TYR A O 18
ATOM 30475 N N . ASP A 1 87 ? 11.022 0.859 1.113 1.00 0.00 87 ASP A N 18
ATOM 30476 C CA . ASP A 1 87 ? 11.914 0.052 1.929 1.00 0.00 87 ASP A CA 18
ATOM 30477 C C . ASP A 1 87 ? 11.167 -1.191 2.416 1.00 0.00 87 ASP A C 18
ATOM 30478 O O . ASP A 1 87 ? 11.621 -2.315 2.206 1.00 0.00 87 ASP A O 18
ATOM 30487 N N . SER A 1 88 ? 10.033 -0.948 3.057 1.00 0.00 88 SER A N 18
ATOM 30488 C CA . SER A 1 88 ? 9.219 -2.034 3.576 1.00 0.00 88 SER A CA 18
ATOM 30489 C C . SER A 1 88 ? 8.860 -3.004 2.449 1.00 0.00 88 SER A C 18
ATOM 30490 O O . SER A 1 88 ? 9.168 -4.192 2.526 1.00 0.00 88 SER A O 18
ATOM 30498 N N . PHE A 1 89 ? 8.214 -2.461 1.427 1.00 0.00 89 PHE A N 18
ATOM 30499 C CA . PHE A 1 89 ? 7.810 -3.263 0.285 1.00 0.00 89 PHE A CA 18
ATOM 30500 C C . PHE A 1 89 ? 8.939 -4.198 -0.154 1.00 0.00 89 PHE A C 18
ATOM 30501 O O . PHE A 1 89 ? 8.756 -5.413 -0.213 1.00 0.00 89 PHE A O 18
ATOM 30518 N N . PHE A 1 90 ? 10.081 -3.596 -0.452 1.00 0.00 90 PHE A N 18
ATOM 30519 C CA . PHE A 1 90 ? 11.239 -4.360 -0.884 1.00 0.00 90 PHE A CA 18
ATOM 30520 C C . PHE A 1 90 ? 11.610 -5.426 0.149 1.00 0.00 90 PHE A C 18
ATOM 30521 O O . PHE A 1 90 ? 11.691 -6.609 -0.177 1.00 0.00 90 PHE A O 18
ATOM 30538 N N . GLU A 1 91 ? 11.824 -4.968 1.373 1.00 0.00 91 GLU A N 18
ATOM 30539 C CA . GLU A 1 91 ? 12.184 -5.867 2.456 1.00 0.00 91 GLU A CA 18
ATOM 30540 C C . GLU A 1 91 ? 11.261 -7.087 2.462 1.00 0.00 91 GLU A C 18
ATOM 30541 O O . GLU A 1 91 ? 11.727 -8.223 2.538 1.00 0.00 91 GLU A O 18
ATOM 30553 N N . SER A 1 92 ? 9.968 -6.811 2.381 1.00 0.00 92 SER A N 18
ATOM 30554 C CA . SER A 1 92 ? 8.975 -7.872 2.377 1.00 0.00 92 SER A CA 18
ATOM 30555 C C . SER A 1 92 ? 9.005 -8.611 1.037 1.00 0.00 92 SER A C 18
ATOM 30556 O O . SER A 1 92 ? 8.649 -9.786 0.965 1.00 0.00 92 SER A O 18
ATOM 30564 N N . LYS A 1 93 ? 9.432 -7.891 0.010 1.00 0.00 93 LYS A N 18
ATOM 30565 C CA . LYS A 1 93 ? 9.513 -8.464 -1.323 1.00 0.00 93 LYS A CA 18
ATOM 30566 C C . LYS A 1 93 ? 10.443 -9.679 -1.295 1.00 0.00 93 LYS A C 18
ATOM 30567 O O . LYS A 1 93 ? 10.101 -10.738 -1.819 1.00 0.00 93 LYS A O 18
ATOM 30586 N N . GLU A 1 94 ? 11.600 -9.485 -0.679 1.00 0.00 94 GLU A N 18
ATOM 30587 C CA . GLU A 1 94 ? 12.581 -10.552 -0.577 1.00 0.00 94 GLU A CA 18
ATOM 30588 C C . GLU A 1 94 ? 11.983 -11.754 0.156 1.00 0.00 94 GLU A C 18
ATOM 30589 O O . GLU A 1 94 ? 12.461 -12.878 0.007 1.00 0.00 94 GLU A O 18
ATOM 30601 N N . SER A 1 95 ? 10.946 -11.477 0.934 1.00 0.00 95 SER A N 18
ATOM 30602 C CA . SER A 1 95 ? 10.278 -12.522 1.691 1.00 0.00 95 SER A CA 18
ATOM 30603 C C . SER A 1 95 ? 8.954 -12.891 1.018 1.00 0.00 95 SER A C 18
ATOM 30604 O O . SER A 1 95 ? 8.195 -13.707 1.539 1.00 0.00 95 SER A O 18
ATOM 30612 N N . ASN A 1 96 ? 8.718 -12.272 -0.129 1.00 0.00 96 ASN A N 18
ATOM 30613 C CA . ASN A 1 96 ? 7.498 -12.524 -0.878 1.00 0.00 96 ASN A CA 18
ATOM 30614 C C . ASN A 1 96 ? 6.291 -12.345 0.045 1.00 0.00 96 ASN A C 18
ATOM 30615 O O . ASN A 1 96 ? 5.370 -13.159 0.033 1.00 0.00 96 ASN A O 18
ATOM 30626 N N . THR A 1 97 ? 6.336 -11.273 0.823 1.00 0.00 97 THR A N 18
ATOM 30627 C CA . THR A 1 97 ? 5.257 -10.976 1.750 1.00 0.00 97 THR A CA 18
ATOM 30628 C C . THR A 1 97 ? 4.555 -9.676 1.353 1.00 0.00 97 THR A C 18
ATOM 30629 O O . THR A 1 97 ? 3.660 -9.210 2.056 1.00 0.00 97 THR A O 18
ATOM 30640 N N . VAL A 1 98 ? 4.988 -9.127 0.227 1.00 0.00 98 VAL A N 18
ATOM 30641 C CA . VAL A 1 98 ? 4.412 -7.890 -0.272 1.00 0.00 98 VAL A CA 18
ATOM 30642 C C . VAL A 1 98 ? 2.908 -7.883 0.008 1.00 0.00 98 VAL A C 18
ATOM 30643 O O . VAL A 1 98 ? 2.378 -6.915 0.551 1.00 0.00 98 VAL A O 18
ATOM 30656 N N . PHE A 1 99 ? 2.262 -8.975 -0.375 1.00 0.00 99 PHE A N 18
ATOM 30657 C CA . PHE A 1 99 ? 0.830 -9.107 -0.172 1.00 0.00 99 PHE A CA 18
ATOM 30658 C C . PHE A 1 99 ? 0.458 -8.859 1.291 1.00 0.00 99 PHE A C 18
ATOM 30659 O O . PHE A 1 99 ? -0.441 -8.072 1.582 1.00 0.00 99 PHE A O 18
ATOM 30676 N N . SER A 1 100 ? 1.169 -9.546 2.173 1.00 0.00 100 SER A N 18
ATOM 30677 C CA . SER A 1 100 ? 0.925 -9.411 3.599 1.00 0.00 100 SER A CA 18
ATOM 30678 C C . SER A 1 100 ? 1.386 -8.034 4.080 1.00 0.00 100 SER A C 18
ATOM 30679 O O . SER A 1 100 ? 0.737 -7.418 4.924 1.00 0.00 100 SER A O 18
ATOM 30687 N N . PHE A 1 101 ? 2.504 -7.591 3.523 1.00 0.00 101 PHE A N 18
ATOM 30688 C CA . PHE A 1 101 ? 3.059 -6.298 3.885 1.00 0.00 101 PHE A CA 18
ATOM 30689 C C . PHE A 1 101 ? 2.014 -5.190 3.733 1.00 0.00 101 PHE A C 18
ATOM 30690 O O . PHE A 1 101 ? 1.949 -4.277 4.554 1.00 0.00 101 PHE A O 18
ATOM 30707 N N . LEU A 1 102 ? 1.222 -5.309 2.678 1.00 0.00 102 LEU A N 18
ATOM 30708 C CA . LEU A 1 102 ? 0.184 -4.329 2.408 1.00 0.00 102 LEU A CA 18
ATOM 30709 C C . LEU A 1 102 ? -1.071 -4.690 3.205 1.00 0.00 102 LEU A C 18
ATOM 30710 O O . LEU A 1 102 ? -1.902 -3.828 3.487 1.00 0.00 102 LEU A O 18
ATOM 30726 N N . GLY A 1 103 ? -1.170 -5.967 3.545 1.00 0.00 103 GLY A N 18
ATOM 30727 C CA . GLY A 1 103 ? -2.310 -6.453 4.304 1.00 0.00 103 GLY A CA 18
ATOM 30728 C C . GLY A 1 103 ? -3.304 -7.179 3.396 1.00 0.00 103 GLY A C 18
ATOM 30729 O O . GLY A 1 103 ? -4.513 -6.977 3.504 1.00 0.00 103 GLY A O 18
ATOM 30733 N N . LEU A 1 104 ? -2.758 -8.010 2.520 1.00 0.00 104 LEU A N 18
ATOM 30734 C CA . LEU A 1 104 ? -3.582 -8.768 1.593 1.00 0.00 104 LEU A CA 18
ATOM 30735 C C . LEU A 1 104 ? -3.718 -10.206 2.097 1.00 0.00 104 LEU A C 18
ATOM 30736 O O . LEU A 1 104 ? -4.424 -10.462 3.071 1.00 0.00 104 LEU A O 18
ATOM 30752 N N . LYS A 1 105 ? -3.030 -11.107 1.410 1.00 0.00 105 LYS A N 18
ATOM 30753 C CA . LYS A 1 105 ? -3.066 -12.513 1.776 1.00 0.00 105 LYS A CA 18
ATOM 30754 C C . LYS A 1 105 ? -4.492 -13.042 1.613 1.00 0.00 105 LYS A C 18
ATOM 30755 O O . LYS A 1 105 ? -5.426 -12.518 2.217 1.00 0.00 105 LYS A O 18
ATOM 30774 N N . SER A 1 106 ? -4.615 -14.076 0.793 1.00 0.00 106 SER A N 18
ATOM 30775 C CA . SER A 1 106 ? -5.912 -14.682 0.542 1.00 0.00 106 SER A CA 18
ATOM 30776 C C . SER A 1 106 ? -6.938 -13.600 0.199 1.00 0.00 106 SER A C 18
ATOM 30777 O O . SER A 1 106 ? -7.562 -13.026 1.091 1.00 0.00 106 SER A O 18
ATOM 30785 N N . GLY A 1 107 ? -7.081 -13.354 -1.095 1.00 0.00 107 GLY A N 18
ATOM 30786 C CA . GLY A 1 107 ? -8.020 -12.351 -1.567 1.00 0.00 107 GLY A CA 18
ATOM 30787 C C . GLY A 1 107 ? -8.525 -12.690 -2.970 1.00 0.00 107 GLY A C 18
ATOM 30788 O O . GLY A 1 107 ? -7.740 -13.042 -3.849 1.00 0.00 107 GLY A O 18
ATOM 30792 N N . PRO A 1 108 ? -9.869 -12.570 -3.142 1.00 0.00 108 PRO A N 18
ATOM 30793 C CA . PRO A 1 108 ? -10.489 -12.859 -4.424 1.00 0.00 108 PRO A CA 18
ATOM 30794 C C . PRO A 1 108 ? -10.224 -11.735 -5.428 1.00 0.00 108 PRO A C 18
ATOM 30795 O O . PRO A 1 108 ? -10.052 -11.989 -6.619 1.00 0.00 108 PRO A O 18
ATOM 30806 N N . SER A 1 109 ? -10.201 -10.516 -4.909 1.00 0.00 109 SER A N 18
ATOM 30807 C CA . SER A 1 109 ? -9.960 -9.352 -5.744 1.00 0.00 109 SER A CA 18
ATOM 30808 C C . SER A 1 109 ? -8.829 -9.641 -6.732 1.00 0.00 109 SER A C 18
ATOM 30809 O O . SER A 1 109 ? -7.668 -9.748 -6.339 1.00 0.00 109 SER A O 18
ATOM 30817 N N . SER A 1 110 ? -9.206 -9.761 -7.997 1.00 0.00 110 SER A N 18
ATOM 30818 C CA . SER A 1 110 ? -8.237 -10.036 -9.044 1.00 0.00 110 SER A CA 18
ATOM 30819 C C . SER A 1 110 ? -8.934 -10.072 -10.406 1.00 0.00 110 SER A C 18
ATOM 30820 O O . SER A 1 110 ? -9.959 -10.734 -10.565 1.00 0.00 110 SER A O 18
ATOM 30828 N N . GLY A 1 111 ? -8.351 -9.353 -11.353 1.00 0.00 111 GLY A N 18
ATOM 30829 C CA . GLY A 1 111 ? -8.903 -9.295 -12.696 1.00 0.00 111 GLY A CA 18
ATOM 30830 C C . GLY A 1 111 ? -9.624 -7.966 -12.935 1.00 0.00 111 GLY A C 18
ATOM 30831 O O . GLY A 1 111 ? -10.555 -7.896 -13.736 1.00 0.00 111 GLY A O 18
ATOM 30835 N N . GLY A 1 1 ? -24.461 -12.194 7.056 1.00 0.00 1 GLY A N 19
ATOM 30836 C CA . GLY A 1 1 ? -24.394 -12.959 5.822 1.00 0.00 1 GLY A CA 19
ATOM 30837 C C . GLY A 1 1 ? -25.324 -12.369 4.760 1.00 0.00 1 GLY A C 19
ATOM 30838 O O . GLY A 1 1 ? -26.248 -13.037 4.300 1.00 0.00 1 GLY A O 19
ATOM 30842 N N . SER A 1 2 ? -25.046 -11.124 4.402 1.00 0.00 2 SER A N 19
ATOM 30843 C CA . SER A 1 2 ? -25.846 -10.437 3.403 1.00 0.00 2 SER A CA 19
ATOM 30844 C C . SER A 1 2 ? -24.981 -10.086 2.190 1.00 0.00 2 SER A C 19
ATOM 30845 O O . SER A 1 2 ? -25.263 -10.521 1.075 1.00 0.00 2 SER A O 19
ATOM 30853 N N . SER A 1 3 ? -23.944 -9.303 2.450 1.00 0.00 3 SER A N 19
ATOM 30854 C CA . SER A 1 3 ? -23.036 -8.890 1.393 1.00 0.00 3 SER A CA 19
ATOM 30855 C C . SER A 1 3 ? -21.588 -8.997 1.876 1.00 0.00 3 SER A C 19
ATOM 30856 O O . SER A 1 3 ? -21.150 -8.212 2.717 1.00 0.00 3 SER A O 19
ATOM 30864 N N . GLY A 1 4 ? -20.884 -9.974 1.324 1.00 0.00 4 GLY A N 19
ATOM 30865 C CA . GLY A 1 4 ? -19.495 -10.194 1.689 1.00 0.00 4 GLY A CA 19
ATOM 30866 C C . GLY A 1 4 ? -18.556 -9.737 0.570 1.00 0.00 4 GLY A C 19
ATOM 30867 O O . GLY A 1 4 ? -19.009 -9.251 -0.465 1.00 0.00 4 GLY A O 19
ATOM 30871 N N . SER A 1 5 ? -17.266 -9.910 0.816 1.00 0.00 5 SER A N 19
ATOM 30872 C CA . SER A 1 5 ? -16.259 -9.522 -0.157 1.00 0.00 5 SER A CA 19
ATOM 30873 C C . SER A 1 5 ? -16.359 -8.022 -0.443 1.00 0.00 5 SER A C 19
ATOM 30874 O O . SER A 1 5 ? -17.434 -7.436 -0.334 1.00 0.00 5 SER A O 19
ATOM 30882 N N . SER A 1 6 ? -15.222 -7.444 -0.802 1.00 0.00 6 SER A N 19
ATOM 30883 C CA . SER A 1 6 ? -15.167 -6.024 -1.104 1.00 0.00 6 SER A CA 19
ATOM 30884 C C . SER A 1 6 ? -13.881 -5.700 -1.867 1.00 0.00 6 SER A C 19
ATOM 30885 O O . SER A 1 6 ? -13.930 -5.216 -2.996 1.00 0.00 6 SER A O 19
ATOM 30893 N N . GLY A 1 7 ? -12.760 -5.981 -1.219 1.00 0.00 7 GLY A N 19
ATOM 30894 C CA . GLY A 1 7 ? -11.463 -5.725 -1.821 1.00 0.00 7 GLY A CA 19
ATOM 30895 C C . GLY A 1 7 ? -10.768 -4.541 -1.146 1.00 0.00 7 GLY A C 19
ATOM 30896 O O . GLY A 1 7 ? -11.389 -3.506 -0.908 1.00 0.00 7 GLY A O 19
ATOM 30900 N N . MET A 1 8 ? -9.489 -4.733 -0.857 1.00 0.00 8 MET A N 19
ATOM 30901 C CA . MET A 1 8 ? -8.704 -3.693 -0.214 1.00 0.00 8 MET A CA 19
ATOM 30902 C C . MET A 1 8 ? -7.863 -2.929 -1.239 1.00 0.00 8 MET A C 19
ATOM 30903 O O . MET A 1 8 ? -7.052 -3.522 -1.949 1.00 0.00 8 MET A O 19
ATOM 30917 N N . VAL A 1 9 ? -8.086 -1.623 -1.283 1.00 0.00 9 VAL A N 19
ATOM 30918 C CA . VAL A 1 9 ? -7.359 -0.771 -2.209 1.00 0.00 9 VAL A CA 19
ATOM 30919 C C . VAL A 1 9 ? -6.038 -0.339 -1.569 1.00 0.00 9 VAL A C 19
ATOM 30920 O O . VAL A 1 9 ? -6.034 0.389 -0.577 1.00 0.00 9 VAL A O 19
ATOM 30933 N N . ILE A 1 10 ? -4.949 -0.806 -2.162 1.00 0.00 10 ILE A N 19
ATOM 30934 C CA . ILE A 1 10 ? -3.625 -0.477 -1.661 1.00 0.00 10 ILE A CA 19
ATOM 30935 C C . ILE A 1 10 ? -3.256 0.940 -2.103 1.00 0.00 10 ILE A C 19
ATOM 30936 O O . ILE A 1 10 ? -2.493 1.120 -3.051 1.00 0.00 10 ILE A O 19
ATOM 30952 N N . ARG A 1 11 ? -3.814 1.911 -1.394 1.00 0.00 11 ARG A N 19
ATOM 30953 C CA . ARG A 1 11 ? -3.552 3.307 -1.701 1.00 0.00 11 ARG A CA 19
ATOM 30954 C C . ARG A 1 11 ? -2.048 3.587 -1.659 1.00 0.00 11 ARG A C 19
ATOM 30955 O O . ARG A 1 11 ? -1.481 3.790 -0.587 1.00 0.00 11 ARG A O 19
ATOM 30976 N N . VAL A 1 12 ? -1.446 3.589 -2.839 1.00 0.00 12 VAL A N 19
ATOM 30977 C CA . VAL A 1 12 ? -0.019 3.841 -2.950 1.00 0.00 12 VAL A CA 19
ATOM 30978 C C . VAL A 1 12 ? 0.211 5.322 -3.259 1.00 0.00 12 VAL A C 19
ATOM 30979 O O . VAL A 1 12 ? 0.117 5.741 -4.412 1.00 0.00 12 VAL A O 19
ATOM 30992 N N . PHE A 1 13 ? 0.507 6.073 -2.209 1.00 0.00 13 PHE A N 19
ATOM 30993 C CA . PHE A 1 13 ? 0.750 7.498 -2.354 1.00 0.00 13 PHE A CA 19
ATOM 30994 C C . PHE A 1 13 ? 2.012 7.758 -3.179 1.00 0.00 13 PHE A C 19
ATOM 30995 O O . PHE A 1 13 ? 3.032 7.099 -2.985 1.00 0.00 13 PHE A O 19
ATOM 31012 N N . ILE A 1 14 ? 1.901 8.720 -4.084 1.00 0.00 14 ILE A N 19
ATOM 31013 C CA . ILE A 1 14 ? 3.020 9.074 -4.940 1.00 0.00 14 ILE A CA 19
ATOM 31014 C C . ILE A 1 14 ? 3.061 10.594 -5.116 1.00 0.00 14 ILE A C 19
ATOM 31015 O O . ILE A 1 14 ? 2.070 11.278 -4.863 1.00 0.00 14 ILE A O 19
ATOM 31031 N N . ALA A 1 15 ? 4.216 11.077 -5.548 1.00 0.00 15 ALA A N 19
ATOM 31032 C CA . ALA A 1 15 ? 4.399 12.502 -5.760 1.00 0.00 15 ALA A CA 19
ATOM 31033 C C . ALA A 1 15 ? 5.049 12.731 -7.126 1.00 0.00 15 ALA A C 19
ATOM 31034 O O . ALA A 1 15 ? 6.271 12.823 -7.229 1.00 0.00 15 ALA A O 19
ATOM 31041 N N . SER A 1 16 ? 4.202 12.817 -8.142 1.00 0.00 16 SER A N 19
ATOM 31042 C CA . SER A 1 16 ? 4.678 13.033 -9.497 1.00 0.00 16 SER A CA 19
ATOM 31043 C C . SER A 1 16 ? 5.873 13.988 -9.486 1.00 0.00 16 SER A C 19
ATOM 31044 O O . SER A 1 16 ? 7.023 13.550 -9.494 1.00 0.00 16 SER A O 19
ATOM 31052 N N . SER A 1 17 ? 5.561 15.276 -9.468 1.00 0.00 17 SER A N 19
ATOM 31053 C CA . SER A 1 17 ? 6.595 16.296 -9.455 1.00 0.00 17 SER A CA 19
ATOM 31054 C C . SER A 1 17 ? 7.453 16.157 -8.196 1.00 0.00 17 SER A C 19
ATOM 31055 O O . SER A 1 17 ? 7.252 16.880 -7.221 1.00 0.00 17 SER A O 19
ATOM 31063 N N . SER A 1 18 ? 8.390 15.223 -8.257 1.00 0.00 18 SER A N 19
ATOM 31064 C CA . SER A 1 18 ? 9.279 14.979 -7.134 1.00 0.00 18 SER A CA 19
ATOM 31065 C C . SER A 1 18 ? 10.730 14.931 -7.616 1.00 0.00 18 SER A C 19
ATOM 31066 O O . SER A 1 18 ? 11.138 13.973 -8.271 1.00 0.00 18 SER A O 19
ATOM 31074 N N . GLY A 1 19 ? 11.469 15.975 -7.273 1.00 0.00 19 GLY A N 19
ATOM 31075 C CA . GLY A 1 19 ? 12.866 16.063 -7.663 1.00 0.00 19 GLY A CA 19
ATOM 31076 C C . GLY A 1 19 ? 13.707 15.014 -6.933 1.00 0.00 19 GLY A C 19
ATOM 31077 O O . GLY A 1 19 ? 14.308 15.304 -5.900 1.00 0.00 19 GLY A O 19
ATOM 31081 N N . PHE A 1 20 ? 13.721 13.816 -7.498 1.00 0.00 20 PHE A N 19
ATOM 31082 C CA . PHE A 1 20 ? 14.477 12.721 -6.914 1.00 0.00 20 PHE A CA 19
ATOM 31083 C C . PHE A 1 20 ? 14.860 11.690 -7.978 1.00 0.00 20 PHE A C 19
ATOM 31084 O O . PHE A 1 20 ? 16.007 11.250 -8.037 1.00 0.00 20 PHE A O 19
ATOM 31101 N N . VAL A 1 21 ? 13.877 11.334 -8.792 1.00 0.00 21 VAL A N 19
ATOM 31102 C CA . VAL A 1 21 ? 14.096 10.363 -9.850 1.00 0.00 21 VAL A CA 19
ATOM 31103 C C . VAL A 1 21 ? 14.040 8.952 -9.261 1.00 0.00 21 VAL A C 19
ATOM 31104 O O . VAL A 1 21 ? 13.292 8.103 -9.744 1.00 0.00 21 VAL A O 19
ATOM 31117 N N . ALA A 1 22 ? 14.841 8.745 -8.226 1.00 0.00 22 ALA A N 19
ATOM 31118 C CA . ALA A 1 22 ? 14.892 7.451 -7.566 1.00 0.00 22 ALA A CA 19
ATOM 31119 C C . ALA A 1 22 ? 13.495 7.086 -7.061 1.00 0.00 22 ALA A C 19
ATOM 31120 O O . ALA A 1 22 ? 13.028 5.967 -7.272 1.00 0.00 22 ALA A O 19
ATOM 31127 N N . ILE A 1 23 ? 12.867 8.050 -6.404 1.00 0.00 23 ILE A N 19
ATOM 31128 C CA . ILE A 1 23 ? 11.532 7.843 -5.868 1.00 0.00 23 ILE A CA 19
ATOM 31129 C C . ILE A 1 23 ? 10.642 7.230 -6.950 1.00 0.00 23 ILE A C 19
ATOM 31130 O O . ILE A 1 23 ? 9.952 6.241 -6.705 1.00 0.00 23 ILE A O 19
ATOM 31146 N N . LYS A 1 24 ? 10.685 7.842 -8.124 1.00 0.00 24 LYS A N 19
ATOM 31147 C CA . LYS A 1 24 ? 9.890 7.369 -9.245 1.00 0.00 24 LYS A CA 19
ATOM 31148 C C . LYS A 1 24 ? 10.045 5.852 -9.370 1.00 0.00 24 LYS A C 19
ATOM 31149 O O . LYS A 1 24 ? 9.076 5.111 -9.213 1.00 0.00 24 LYS A O 19
ATOM 31168 N N . LYS A 1 25 ? 11.271 5.435 -9.650 1.00 0.00 25 LYS A N 19
ATOM 31169 C CA . LYS A 1 25 ? 11.565 4.020 -9.798 1.00 0.00 25 LYS A CA 19
ATOM 31170 C C . LYS A 1 25 ? 10.805 3.232 -8.729 1.00 0.00 25 LYS A C 19
ATOM 31171 O O . LYS A 1 25 ? 10.016 2.345 -9.050 1.00 0.00 25 LYS A O 19
ATOM 31190 N N . LYS A 1 26 ? 11.071 3.583 -7.479 1.00 0.00 26 LYS A N 19
ATOM 31191 C CA . LYS A 1 26 ? 10.422 2.920 -6.361 1.00 0.00 26 LYS A CA 19
ATOM 31192 C C . LYS A 1 26 ? 8.907 2.933 -6.575 1.00 0.00 26 LYS A C 19
ATOM 31193 O O . LYS A 1 26 ? 8.266 1.883 -6.562 1.00 0.00 26 LYS A O 19
ATOM 31212 N N . GLN A 1 27 ? 8.379 4.132 -6.767 1.00 0.00 27 GLN A N 19
ATOM 31213 C CA . GLN A 1 27 ? 6.952 4.295 -6.983 1.00 0.00 27 GLN A CA 19
ATOM 31214 C C . GLN A 1 27 ? 6.456 3.295 -8.029 1.00 0.00 27 GLN A C 19
ATOM 31215 O O . GLN A 1 27 ? 5.346 2.776 -7.920 1.00 0.00 27 GLN A O 19
ATOM 31229 N N . GLN A 1 28 ? 7.302 3.054 -9.020 1.00 0.00 28 GLN A N 19
ATOM 31230 C CA . GLN A 1 28 ? 6.964 2.125 -10.084 1.00 0.00 28 GLN A CA 19
ATOM 31231 C C . GLN A 1 28 ? 7.027 0.685 -9.572 1.00 0.00 28 GLN A C 19
ATOM 31232 O O . GLN A 1 28 ? 6.006 0.002 -9.499 1.00 0.00 28 GLN A O 19
ATOM 31246 N N . ASP A 1 29 ? 8.236 0.265 -9.230 1.00 0.00 29 ASP A N 19
ATOM 31247 C CA . ASP A 1 29 ? 8.446 -1.082 -8.726 1.00 0.00 29 ASP A CA 19
ATOM 31248 C C . ASP A 1 29 ? 7.254 -1.489 -7.859 1.00 0.00 29 ASP A C 19
ATOM 31249 O O . ASP A 1 29 ? 6.863 -2.655 -7.842 1.00 0.00 29 ASP A O 19
ATOM 31258 N N . VAL A 1 30 ? 6.709 -0.505 -7.158 1.00 0.00 30 VAL A N 19
ATOM 31259 C CA . VAL A 1 30 ? 5.569 -0.746 -6.290 1.00 0.00 30 VAL A CA 19
ATOM 31260 C C . VAL A 1 30 ? 4.380 -1.210 -7.134 1.00 0.00 30 VAL A C 19
ATOM 31261 O O . VAL A 1 30 ? 4.189 -2.408 -7.337 1.00 0.00 30 VAL A O 19
ATOM 31274 N N . VAL A 1 31 ? 3.612 -0.238 -7.602 1.00 0.00 31 VAL A N 19
ATOM 31275 C CA . VAL A 1 31 ? 2.447 -0.532 -8.419 1.00 0.00 31 VAL A CA 19
ATOM 31276 C C . VAL A 1 31 ? 2.780 -1.673 -9.383 1.00 0.00 31 VAL A C 19
ATOM 31277 O O . VAL A 1 31 ? 2.042 -2.653 -9.469 1.00 0.00 31 VAL A O 19
ATOM 31290 N N . ARG A 1 32 ? 3.893 -1.508 -10.083 1.00 0.00 32 ARG A N 19
ATOM 31291 C CA . ARG A 1 32 ? 4.333 -2.512 -11.037 1.00 0.00 32 ARG A CA 19
ATOM 31292 C C . ARG A 1 32 ? 4.039 -3.916 -10.503 1.00 0.00 32 ARG A C 19
ATOM 31293 O O . ARG A 1 32 ? 3.352 -4.700 -11.155 1.00 0.00 32 ARG A O 19
ATOM 31314 N N . PHE A 1 33 ? 4.575 -4.189 -9.323 1.00 0.00 33 PHE A N 19
ATOM 31315 C CA . PHE A 1 33 ? 4.380 -5.485 -8.694 1.00 0.00 33 PHE A CA 19
ATOM 31316 C C . PHE A 1 33 ? 2.891 -5.806 -8.553 1.00 0.00 33 PHE A C 19
ATOM 31317 O O . PHE A 1 33 ? 2.459 -6.915 -8.866 1.00 0.00 33 PHE A O 19
ATOM 31334 N N . LEU A 1 34 ? 2.146 -4.817 -8.081 1.00 0.00 34 LEU A N 19
ATOM 31335 C CA . LEU A 1 34 ? 0.715 -4.981 -7.894 1.00 0.00 34 LEU A CA 19
ATOM 31336 C C . LEU A 1 34 ? 0.067 -5.330 -9.235 1.00 0.00 34 LEU A C 19
ATOM 31337 O O . LEU A 1 34 ? -0.636 -6.334 -9.346 1.00 0.00 34 LEU A O 19
ATOM 31353 N N . GLU A 1 35 ? 0.326 -4.483 -10.220 1.00 0.00 35 GLU A N 19
ATOM 31354 C CA . GLU A 1 35 ? -0.223 -4.690 -11.549 1.00 0.00 35 GLU A CA 19
ATOM 31355 C C . GLU A 1 35 ? 0.184 -6.065 -12.084 1.00 0.00 35 GLU A C 19
ATOM 31356 O O . GLU A 1 35 ? -0.665 -6.841 -12.519 1.00 0.00 35 GLU A O 19
ATOM 31368 N N . ALA A 1 36 ? 1.482 -6.324 -12.033 1.00 0.00 36 ALA A N 19
ATOM 31369 C CA . ALA A 1 36 ? 2.012 -7.591 -12.506 1.00 0.00 36 ALA A CA 19
ATOM 31370 C C . ALA A 1 36 ? 1.376 -8.734 -11.711 1.00 0.00 36 ALA A C 19
ATOM 31371 O O . ALA A 1 36 ? 1.307 -9.864 -12.190 1.00 0.00 36 ALA A O 19
ATOM 31378 N N . ASN A 1 37 ? 0.927 -8.398 -10.511 1.00 0.00 37 ASN A N 19
ATOM 31379 C CA . ASN A 1 37 ? 0.299 -9.382 -9.645 1.00 0.00 37 ASN A CA 19
ATOM 31380 C C . ASN A 1 37 ? -1.219 -9.192 -9.681 1.00 0.00 37 ASN A C 19
ATOM 31381 O O . ASN A 1 37 ? -1.942 -9.788 -8.885 1.00 0.00 37 ASN A O 19
ATOM 31392 N N . LYS A 1 38 ? -1.656 -8.358 -10.614 1.00 0.00 38 LYS A N 19
ATOM 31393 C CA . LYS A 1 38 ? -3.075 -8.082 -10.764 1.00 0.00 38 LYS A CA 19
ATOM 31394 C C . LYS A 1 38 ? -3.678 -7.771 -9.393 1.00 0.00 38 LYS A C 19
ATOM 31395 O O . LYS A 1 38 ? -4.706 -8.334 -9.021 1.00 0.00 38 LYS A O 19
ATOM 31414 N N . ILE A 1 39 ? -3.012 -6.874 -8.679 1.00 0.00 39 ILE A N 19
ATOM 31415 C CA . ILE A 1 39 ? -3.469 -6.481 -7.358 1.00 0.00 39 ILE A CA 19
ATOM 31416 C C . ILE A 1 39 ? -4.195 -5.137 -7.452 1.00 0.00 39 ILE A C 19
ATOM 31417 O O . ILE A 1 39 ? -3.862 -4.306 -8.296 1.00 0.00 39 ILE A O 19
ATOM 31433 N N . GLU A 1 40 ? -5.172 -4.965 -6.575 1.00 0.00 40 GLU A N 19
ATOM 31434 C CA . GLU A 1 40 ? -5.947 -3.737 -6.549 1.00 0.00 40 GLU A CA 19
ATOM 31435 C C . GLU A 1 40 ? -5.224 -2.670 -5.724 1.00 0.00 40 GLU A C 19
ATOM 31436 O O . GLU A 1 40 ? -4.706 -2.959 -4.647 1.00 0.00 40 GLU A O 19
ATOM 31448 N N . PHE A 1 41 ? -5.212 -1.459 -6.262 1.00 0.00 41 PHE A N 19
ATOM 31449 C CA . PHE A 1 41 ? -4.561 -0.348 -5.589 1.00 0.00 41 PHE A CA 19
ATOM 31450 C C . PHE A 1 41 ? -4.878 0.977 -6.285 1.00 0.00 41 PHE A C 19
ATOM 31451 O O . PHE A 1 41 ? -5.687 1.018 -7.211 1.00 0.00 41 PHE A O 19
ATOM 31468 N N . GLU A 1 42 ? -4.224 2.028 -5.813 1.00 0.00 42 GLU A N 19
ATOM 31469 C CA . GLU A 1 42 ? -4.426 3.351 -6.379 1.00 0.00 42 GLU A CA 19
ATOM 31470 C C . GLU A 1 42 ? -3.204 4.233 -6.116 1.00 0.00 42 GLU A C 19
ATOM 31471 O O . GLU A 1 42 ? -2.581 4.137 -5.060 1.00 0.00 42 GLU A O 19
ATOM 31483 N N . GLU A 1 43 ? -2.898 5.072 -7.095 1.00 0.00 43 GLU A N 19
ATOM 31484 C CA . GLU A 1 43 ? -1.761 5.970 -6.983 1.00 0.00 43 GLU A CA 19
ATOM 31485 C C . GLU A 1 43 ? -2.210 7.328 -6.438 1.00 0.00 43 GLU A C 19
ATOM 31486 O O . GLU A 1 43 ? -2.475 8.252 -7.206 1.00 0.00 43 GLU A O 19
ATOM 31498 N N . VAL A 1 44 ? -2.281 7.405 -5.117 1.00 0.00 44 VAL A N 19
ATOM 31499 C CA . VAL A 1 44 ? -2.692 8.634 -4.461 1.00 0.00 44 VAL A CA 19
ATOM 31500 C C . VAL A 1 44 ? -1.622 9.707 -4.678 1.00 0.00 44 VAL A C 19
ATOM 31501 O O . VAL A 1 44 ? -0.660 9.791 -3.917 1.00 0.00 44 VAL A O 19
ATOM 31514 N N . ASP A 1 45 ? -1.827 10.498 -5.721 1.00 0.00 45 ASP A N 19
ATOM 31515 C CA . ASP A 1 45 ? -0.892 11.562 -6.048 1.00 0.00 45 ASP A CA 19
ATOM 31516 C C . ASP A 1 45 ? -0.904 12.607 -4.931 1.00 0.00 45 ASP A C 19
ATOM 31517 O O . ASP A 1 45 ? -1.767 13.484 -4.906 1.00 0.00 45 ASP A O 19
ATOM 31526 N N . ILE A 1 46 ? 0.062 12.480 -4.034 1.00 0.00 46 ILE A N 19
ATOM 31527 C CA . ILE A 1 46 ? 0.174 13.403 -2.917 1.00 0.00 46 ILE A CA 19
ATOM 31528 C C . ILE A 1 46 ? 0.561 14.787 -3.442 1.00 0.00 46 ILE A C 19
ATOM 31529 O O . ILE A 1 46 ? 0.084 15.802 -2.936 1.00 0.00 46 ILE A O 19
ATOM 31545 N N . THR A 1 47 ? 1.421 14.783 -4.449 1.00 0.00 47 THR A N 19
ATOM 31546 C CA . THR A 1 47 ? 1.877 16.026 -5.048 1.00 0.00 47 THR A CA 19
ATOM 31547 C C . THR A 1 47 ? 0.688 16.838 -5.563 1.00 0.00 47 THR A C 19
ATOM 31548 O O . THR A 1 47 ? 0.575 18.030 -5.278 1.00 0.00 47 THR A O 19
ATOM 31559 N N . MET A 1 48 ? -0.170 16.162 -6.313 1.00 0.00 48 MET A N 19
ATOM 31560 C CA . MET A 1 48 ? -1.347 16.805 -6.871 1.00 0.00 48 MET A CA 19
ATOM 31561 C C . MET A 1 48 ? -2.473 16.879 -5.838 1.00 0.00 48 MET A C 19
ATOM 31562 O O . MET A 1 48 ? -3.029 17.949 -5.596 1.00 0.00 48 MET A O 19
ATOM 31576 N N . SER A 1 49 ? -2.775 15.728 -5.255 1.00 0.00 49 SER A N 19
ATOM 31577 C CA . SER A 1 49 ? -3.824 15.649 -4.254 1.00 0.00 49 SER A CA 19
ATOM 31578 C C . SER A 1 49 ? -3.561 16.663 -3.139 1.00 0.00 49 SER A C 19
ATOM 31579 O O . SER A 1 49 ? -4.490 17.298 -2.641 1.00 0.00 49 SER A O 19
ATOM 31587 N N . GLU A 1 50 ? -2.291 16.784 -2.780 1.00 0.00 50 GLU A N 19
ATOM 31588 C CA . GLU A 1 50 ? -1.895 17.711 -1.733 1.00 0.00 50 GLU A CA 19
ATOM 31589 C C . GLU A 1 50 ? -2.449 17.254 -0.382 1.00 0.00 50 GLU A C 19
ATOM 31590 O O . GLU A 1 50 ? -1.692 16.840 0.495 1.00 0.00 50 GLU A O 19
ATOM 31602 N N . GLU A 1 51 ? -3.765 17.344 -0.257 1.00 0.00 51 GLU A N 19
ATOM 31603 C CA . GLU A 1 51 ? -4.428 16.945 0.972 1.00 0.00 51 GLU A CA 19
ATOM 31604 C C . GLU A 1 51 ? -3.894 15.593 1.449 1.00 0.00 51 GLU A C 19
ATOM 31605 O O . GLU A 1 51 ? -3.449 15.464 2.589 1.00 0.00 51 GLU A O 19
ATOM 31617 N N . GLN A 1 52 ? -3.956 14.619 0.553 1.00 0.00 52 GLN A N 19
ATOM 31618 C CA . GLN A 1 52 ? -3.484 13.281 0.868 1.00 0.00 52 GLN A CA 19
ATOM 31619 C C . GLN A 1 52 ? -2.072 13.341 1.455 1.00 0.00 52 GLN A C 19
ATOM 31620 O O . GLN A 1 52 ? -1.787 12.696 2.463 1.00 0.00 52 GLN A O 19
ATOM 31634 N N . ARG A 1 53 ? -1.226 14.122 0.800 1.00 0.00 53 ARG A N 19
ATOM 31635 C CA . ARG A 1 53 ? 0.149 14.274 1.244 1.00 0.00 53 ARG A CA 19
ATOM 31636 C C . ARG A 1 53 ? 0.190 14.618 2.734 1.00 0.00 53 ARG A C 19
ATOM 31637 O O . ARG A 1 53 ? 0.707 13.845 3.540 1.00 0.00 53 ARG A O 19
ATOM 31658 N N . GLN A 1 54 ? -0.360 15.779 3.056 1.00 0.00 54 GLN A N 19
ATOM 31659 C CA . GLN A 1 54 ? -0.393 16.235 4.435 1.00 0.00 54 GLN A CA 19
ATOM 31660 C C . GLN A 1 54 ? -0.767 15.081 5.367 1.00 0.00 54 GLN A C 19
ATOM 31661 O O . GLN A 1 54 ? -0.044 14.787 6.318 1.00 0.00 54 GLN A O 19
ATOM 31675 N N . TRP A 1 55 ? -1.896 14.458 5.062 1.00 0.00 55 TRP A N 19
ATOM 31676 C CA . TRP A 1 55 ? -2.374 13.343 5.861 1.00 0.00 55 TRP A CA 19
ATOM 31677 C C . TRP A 1 55 ? -1.234 12.330 5.990 1.00 0.00 55 TRP A C 19
ATOM 31678 O O . TRP A 1 55 ? -0.891 11.914 7.095 1.00 0.00 55 TRP A O 19
ATOM 31699 N N . MET A 1 56 ? -0.679 11.963 4.844 1.00 0.00 56 MET A N 19
ATOM 31700 C CA . MET A 1 56 ? 0.414 11.007 4.815 1.00 0.00 56 MET A CA 19
ATOM 31701 C C . MET A 1 56 ? 1.509 11.396 5.810 1.00 0.00 56 MET A C 19
ATOM 31702 O O . MET A 1 56 ? 1.971 10.563 6.587 1.00 0.00 56 MET A O 19
ATOM 31716 N N . TYR A 1 57 ? 1.893 12.663 5.753 1.00 0.00 57 TYR A N 19
ATOM 31717 C CA . TYR A 1 57 ? 2.925 13.173 6.639 1.00 0.00 57 TYR A CA 19
ATOM 31718 C C . TYR A 1 57 ? 2.491 13.071 8.103 1.00 0.00 57 TYR A C 19
ATOM 31719 O O . TYR A 1 57 ? 3.304 13.246 9.009 1.00 0.00 57 TYR A O 19
ATOM 31737 N N . LYS A 1 58 ? 1.210 12.787 8.288 1.00 0.00 58 LYS A N 19
ATOM 31738 C CA . LYS A 1 58 ? 0.658 12.659 9.626 1.00 0.00 58 LYS A CA 19
ATOM 31739 C C . LYS A 1 58 ? 0.548 11.177 9.988 1.00 0.00 58 LYS A C 19
ATOM 31740 O O . LYS A 1 58 ? 0.232 10.834 11.126 1.00 0.00 58 LYS A O 19
ATOM 31759 N N . ASN A 1 59 ? 0.816 10.337 8.998 1.00 0.00 59 ASN A N 19
ATOM 31760 C CA . ASN A 1 59 ? 0.751 8.900 9.199 1.00 0.00 59 ASN A CA 19
ATOM 31761 C C . ASN A 1 59 ? 2.095 8.275 8.818 1.00 0.00 59 ASN A C 19
ATOM 31762 O O . ASN A 1 59 ? 2.137 7.196 8.229 1.00 0.00 59 ASN A O 19
ATOM 31773 N N . VAL A 1 60 ? 3.160 8.981 9.169 1.00 0.00 60 VAL A N 19
ATOM 31774 C CA . VAL A 1 60 ? 4.502 8.509 8.871 1.00 0.00 60 VAL A CA 19
ATOM 31775 C C . VAL A 1 60 ? 5.469 9.028 9.937 1.00 0.00 60 VAL A C 19
ATOM 31776 O O . VAL A 1 60 ? 5.665 10.235 10.067 1.00 0.00 60 VAL A O 19
ATOM 31789 N N . PRO A 1 61 ? 6.062 8.065 10.692 1.00 0.00 61 PRO A N 19
ATOM 31790 C CA . PRO A 1 61 ? 7.004 8.413 11.743 1.00 0.00 61 PRO A CA 19
ATOM 31791 C C . PRO A 1 61 ? 8.352 8.831 11.154 1.00 0.00 61 PRO A C 19
ATOM 31792 O O . PRO A 1 61 ? 8.591 8.664 9.959 1.00 0.00 61 PRO A O 19
ATOM 31803 N N . PRO A 1 62 ? 9.222 9.381 12.043 1.00 0.00 62 PRO A N 19
ATOM 31804 C CA . PRO A 1 62 ? 10.540 9.825 11.624 1.00 0.00 62 PRO A CA 19
ATOM 31805 C C . PRO A 1 62 ? 11.473 8.634 11.397 1.00 0.00 62 PRO A C 19
ATOM 31806 O O . PRO A 1 62 ? 12.396 8.709 10.587 1.00 0.00 62 PRO A O 19
ATOM 31817 N N . GLU A 1 63 ? 11.200 7.561 12.126 1.00 0.00 63 GLU A N 19
ATOM 31818 C CA . GLU A 1 63 ? 12.003 6.356 12.014 1.00 0.00 63 GLU A CA 19
ATOM 31819 C C . GLU A 1 63 ? 11.748 5.671 10.670 1.00 0.00 63 GLU A C 19
ATOM 31820 O O . GLU A 1 63 ? 12.556 4.860 10.220 1.00 0.00 63 GLU A O 19
ATOM 31832 N N . LYS A 1 64 ? 10.623 6.024 10.066 1.00 0.00 64 LYS A N 19
ATOM 31833 C CA . LYS A 1 64 ? 10.252 5.454 8.782 1.00 0.00 64 LYS A CA 19
ATOM 31834 C C . LYS A 1 64 ? 10.634 6.429 7.666 1.00 0.00 64 LYS A C 19
ATOM 31835 O O . LYS A 1 64 ? 10.972 6.010 6.560 1.00 0.00 64 LYS A O 19
ATOM 31854 N N . LYS A 1 65 ? 10.567 7.710 7.996 1.00 0.00 65 LYS A N 19
ATOM 31855 C CA . LYS A 1 65 ? 10.901 8.748 7.035 1.00 0.00 65 LYS A CA 19
ATOM 31856 C C . LYS A 1 65 ? 12.119 8.309 6.219 1.00 0.00 65 LYS A C 19
ATOM 31857 O O . LYS A 1 65 ? 13.113 7.849 6.780 1.00 0.00 65 LYS A O 19
ATOM 31876 N N . PRO A 1 66 ? 11.998 8.469 4.874 1.00 0.00 66 PRO A N 19
ATOM 31877 C CA . PRO A 1 66 ? 13.077 8.094 3.976 1.00 0.00 66 PRO A CA 19
ATOM 31878 C C . PRO A 1 66 ? 14.215 9.115 4.030 1.00 0.00 66 PRO A C 19
ATOM 31879 O O . PRO A 1 66 ? 15.372 8.750 4.236 1.00 0.00 66 PRO A O 19
ATOM 31890 N N . THR A 1 67 ? 13.848 10.374 3.842 1.00 0.00 67 THR A N 19
ATOM 31891 C CA . THR A 1 67 ? 14.824 11.450 3.867 1.00 0.00 67 THR A CA 19
ATOM 31892 C C . THR A 1 67 ? 14.657 12.292 5.133 1.00 0.00 67 THR A C 19
ATOM 31893 O O . THR A 1 67 ? 13.966 11.886 6.066 1.00 0.00 67 THR A O 19
ATOM 31904 N N . GLN A 1 68 ? 15.303 13.449 5.125 1.00 0.00 68 GLN A N 19
ATOM 31905 C CA . GLN A 1 68 ? 15.235 14.352 6.262 1.00 0.00 68 GLN A CA 19
ATOM 31906 C C . GLN A 1 68 ? 14.164 15.419 6.028 1.00 0.00 68 GLN A C 19
ATOM 31907 O O . GLN A 1 68 ? 14.070 15.982 4.939 1.00 0.00 68 GLN A O 19
ATOM 31921 N N . GLY A 1 69 ? 13.382 15.665 7.070 1.00 0.00 69 GLY A N 19
ATOM 31922 C CA . GLY A 1 69 ? 12.322 16.655 6.992 1.00 0.00 69 GLY A CA 19
ATOM 31923 C C . GLY A 1 69 ? 10.946 15.986 7.002 1.00 0.00 69 GLY A C 19
ATOM 31924 O O . GLY A 1 69 ? 10.425 15.647 8.063 1.00 0.00 69 GLY A O 19
ATOM 31928 N N . ASN A 1 70 ? 10.396 15.817 5.808 1.00 0.00 70 ASN A N 19
ATOM 31929 C CA . ASN A 1 70 ? 9.091 15.195 5.667 1.00 0.00 70 ASN A CA 19
ATOM 31930 C C . ASN A 1 70 ? 9.242 13.867 4.923 1.00 0.00 70 ASN A C 19
ATOM 31931 O O . ASN A 1 70 ? 10.270 13.615 4.297 1.00 0.00 70 ASN A O 19
ATOM 31942 N N . PRO A 1 71 ? 8.174 13.030 5.019 1.00 0.00 71 PRO A N 19
ATOM 31943 C CA . PRO A 1 71 ? 8.178 11.733 4.363 1.00 0.00 71 PRO A CA 19
ATOM 31944 C C . PRO A 1 71 ? 7.971 11.882 2.854 1.00 0.00 71 PRO A C 19
ATOM 31945 O O . PRO A 1 71 ? 7.280 12.796 2.406 1.00 0.00 71 PRO A O 19
ATOM 31956 N N . LEU A 1 72 ? 8.581 10.969 2.113 1.00 0.00 72 LEU A N 19
ATOM 31957 C CA . LEU A 1 72 ? 8.472 10.987 0.664 1.00 0.00 72 LEU A CA 19
ATOM 31958 C C . LEU A 1 72 ? 7.985 9.621 0.176 1.00 0.00 72 LEU A C 19
ATOM 31959 O O . LEU A 1 72 ? 8.121 8.622 0.881 1.00 0.00 72 LEU A O 19
ATOM 31975 N N . PRO A 1 73 ? 7.414 9.621 -1.058 1.00 0.00 73 PRO A N 19
ATOM 31976 C CA . PRO A 1 73 ? 6.907 8.394 -1.648 1.00 0.00 73 PRO A CA 19
ATOM 31977 C C . PRO A 1 73 ? 8.052 7.507 -2.140 1.00 0.00 73 PRO A C 19
ATOM 31978 O O . PRO A 1 73 ? 9.201 7.944 -2.195 1.00 0.00 73 PRO A O 19
ATOM 31989 N N . PRO A 1 74 ? 7.691 6.245 -2.495 1.00 0.00 74 PRO A N 19
ATOM 31990 C CA . PRO A 1 74 ? 6.309 5.807 -2.399 1.00 0.00 74 PRO A CA 19
ATOM 31991 C C . PRO A 1 74 ? 5.915 5.548 -0.943 1.00 0.00 74 PRO A C 19
ATOM 31992 O O . PRO A 1 74 ? 6.777 5.333 -0.092 1.00 0.00 74 PRO A O 19
ATOM 32003 N N . GLN A 1 75 ? 4.613 5.578 -0.702 1.00 0.00 75 GLN A N 19
ATOM 32004 C CA . GLN A 1 75 ? 4.094 5.349 0.636 1.00 0.00 75 GLN A CA 19
ATOM 32005 C C . GLN A 1 75 ? 2.820 4.505 0.575 1.00 0.00 75 GLN A C 19
ATOM 32006 O O . GLN A 1 75 ? 1.718 5.044 0.485 1.00 0.00 75 GLN A O 19
ATOM 32020 N N . ILE A 1 76 ? 3.012 3.195 0.625 1.00 0.00 76 ILE A N 19
ATOM 32021 C CA . ILE A 1 76 ? 1.892 2.271 0.576 1.00 0.00 76 ILE A CA 19
ATOM 32022 C C . ILE A 1 76 ? 1.004 2.488 1.802 1.00 0.00 76 ILE A C 19
ATOM 32023 O O . ILE A 1 76 ? 1.504 2.714 2.903 1.00 0.00 76 ILE A O 19
ATOM 32039 N N . PHE A 1 77 ? -0.299 2.412 1.571 1.00 0.00 77 PHE A N 19
ATOM 32040 C CA . PHE A 1 77 ? -1.261 2.597 2.644 1.00 0.00 77 PHE A CA 19
ATOM 32041 C C . PHE A 1 77 ? -2.572 1.870 2.336 1.00 0.00 77 PHE A C 19
ATOM 32042 O O . PHE A 1 77 ? -3.294 2.248 1.414 1.00 0.00 77 PHE A O 19
ATOM 32059 N N . ASN A 1 78 ? -2.840 0.839 3.125 1.00 0.00 78 ASN A N 19
ATOM 32060 C CA . ASN A 1 78 ? -4.051 0.056 2.948 1.00 0.00 78 ASN A CA 19
ATOM 32061 C C . ASN A 1 78 ? -5.193 0.708 3.730 1.00 0.00 78 ASN A C 19
ATOM 32062 O O . ASN A 1 78 ? -5.293 0.541 4.944 1.00 0.00 78 ASN A O 19
ATOM 32073 N N . GLY A 1 79 ? -6.026 1.437 3.001 1.00 0.00 79 GLY A N 19
ATOM 32074 C CA . GLY A 1 79 ? -7.157 2.114 3.611 1.00 0.00 79 GLY A CA 19
ATOM 32075 C C . GLY A 1 79 ? -6.693 3.297 4.464 1.00 0.00 79 GLY A C 19
ATOM 32076 O O . GLY A 1 79 ? -6.522 4.404 3.956 1.00 0.00 79 GLY A O 19
ATOM 32080 N N . ASP A 1 80 ? -6.503 3.022 5.746 1.00 0.00 80 ASP A N 19
ATOM 32081 C CA . ASP A 1 80 ? -6.063 4.049 6.674 1.00 0.00 80 ASP A CA 19
ATOM 32082 C C . ASP A 1 80 ? -5.004 3.464 7.612 1.00 0.00 80 ASP A C 19
ATOM 32083 O O . ASP A 1 80 ? -4.688 4.055 8.643 1.00 0.00 80 ASP A O 19
ATOM 32092 N N . ARG A 1 81 ? -4.486 2.309 7.220 1.00 0.00 81 ARG A N 19
ATOM 32093 C CA . ARG A 1 81 ? -3.470 1.637 8.012 1.00 0.00 81 ARG A CA 19
ATOM 32094 C C . ARG A 1 81 ? -2.106 1.749 7.329 1.00 0.00 81 ARG A C 19
ATOM 32095 O O . ARG A 1 81 ? -1.933 1.292 6.200 1.00 0.00 81 ARG A O 19
ATOM 32116 N N . TYR A 1 82 ? -1.170 2.358 8.043 1.00 0.00 82 TYR A N 19
ATOM 32117 C CA . TYR A 1 82 ? 0.174 2.535 7.520 1.00 0.00 82 TYR A CA 19
ATOM 32118 C C . TYR A 1 82 ? 0.833 1.185 7.235 1.00 0.00 82 TYR A C 19
ATOM 32119 O O . TYR A 1 82 ? 0.975 0.357 8.134 1.00 0.00 82 TYR A O 19
ATOM 32137 N N . CYS A 1 83 ? 1.219 1.003 5.980 1.00 0.00 83 CYS A N 19
ATOM 32138 C CA . CYS A 1 83 ? 1.860 -0.233 5.566 1.00 0.00 83 CYS A CA 19
ATOM 32139 C C . CYS A 1 83 ? 3.376 -0.038 5.645 1.00 0.00 83 CYS A C 19
ATOM 32140 O O . CYS A 1 83 ? 4.023 -0.544 6.560 1.00 0.00 83 CYS A O 19
ATOM 32148 N N . GLY A 1 84 ? 3.897 0.698 4.674 1.00 0.00 84 GLY A N 19
ATOM 32149 C CA . GLY A 1 84 ? 5.324 0.966 4.623 1.00 0.00 84 GLY A CA 19
ATOM 32150 C C . GLY A 1 84 ? 5.723 1.557 3.269 1.00 0.00 84 GLY A C 19
ATOM 32151 O O . GLY A 1 84 ? 4.955 1.495 2.310 1.00 0.00 84 GLY A O 19
ATOM 32155 N N . ASP A 1 85 ? 6.923 2.118 3.234 1.00 0.00 85 ASP A N 19
ATOM 32156 C CA . ASP A 1 85 ? 7.432 2.720 2.014 1.00 0.00 85 ASP A CA 19
ATOM 32157 C C . ASP A 1 85 ? 8.137 1.650 1.178 1.00 0.00 85 ASP A C 19
ATOM 32158 O O . ASP A 1 85 ? 8.099 0.468 1.516 1.00 0.00 85 ASP A O 19
ATOM 32167 N N . TYR A 1 86 ? 8.764 2.103 0.102 1.00 0.00 86 TYR A N 19
ATOM 32168 C CA . TYR A 1 86 ? 9.477 1.199 -0.784 1.00 0.00 86 TYR A CA 19
ATOM 32169 C C . TYR A 1 86 ? 10.392 0.262 0.007 1.00 0.00 86 TYR A C 19
ATOM 32170 O O . TYR A 1 86 ? 10.559 -0.901 -0.356 1.00 0.00 86 TYR A O 19
ATOM 32188 N N . ASP A 1 87 ? 10.960 0.804 1.074 1.00 0.00 87 ASP A N 19
ATOM 32189 C CA . ASP A 1 87 ? 11.854 0.031 1.920 1.00 0.00 87 ASP A CA 19
ATOM 32190 C C . ASP A 1 87 ? 11.139 -1.241 2.381 1.00 0.00 87 ASP A C 19
ATOM 32191 O O . ASP A 1 87 ? 11.663 -2.342 2.224 1.00 0.00 87 ASP A O 19
ATOM 32200 N N . SER A 1 88 ? 9.954 -1.046 2.941 1.00 0.00 88 SER A N 19
ATOM 32201 C CA . SER A 1 88 ? 9.163 -2.163 3.426 1.00 0.00 88 SER A CA 19
ATOM 32202 C C . SER A 1 88 ? 8.750 -3.059 2.256 1.00 0.00 88 SER A C 19
ATOM 32203 O O . SER A 1 88 ? 9.134 -4.226 2.197 1.00 0.00 88 SER A O 19
ATOM 32211 N N . PHE A 1 89 ? 7.973 -2.478 1.353 1.00 0.00 89 PHE A N 19
ATOM 32212 C CA . PHE A 1 89 ? 7.504 -3.209 0.188 1.00 0.00 89 PHE A CA 19
ATOM 32213 C C . PHE A 1 89 ? 8.587 -4.152 -0.340 1.00 0.00 89 PHE A C 19
ATOM 32214 O O . PHE A 1 89 ? 8.309 -5.308 -0.655 1.00 0.00 89 PHE A O 19
ATOM 32231 N N . PHE A 1 90 ? 9.799 -3.623 -0.421 1.00 0.00 90 PHE A N 19
ATOM 32232 C CA . PHE A 1 90 ? 10.925 -4.403 -0.906 1.00 0.00 90 PHE A CA 19
ATOM 32233 C C . PHE A 1 90 ? 11.299 -5.503 0.090 1.00 0.00 90 PHE A C 19
ATOM 32234 O O . PHE A 1 90 ? 11.517 -6.650 -0.299 1.00 0.00 90 PHE A O 19
ATOM 32251 N N . GLU A 1 91 ? 11.363 -5.115 1.355 1.00 0.00 91 GLU A N 19
ATOM 32252 C CA . GLU A 1 91 ? 11.707 -6.053 2.410 1.00 0.00 91 GLU A CA 19
ATOM 32253 C C . GLU A 1 91 ? 10.658 -7.164 2.495 1.00 0.00 91 GLU A C 19
ATOM 32254 O O . GLU A 1 91 ? 10.892 -8.197 3.121 1.00 0.00 91 GLU A O 19
ATOM 32266 N N . SER A 1 92 ? 9.525 -6.913 1.857 1.00 0.00 92 SER A N 19
ATOM 32267 C CA . SER A 1 92 ? 8.439 -7.879 1.853 1.00 0.00 92 SER A CA 19
ATOM 32268 C C . SER A 1 92 ? 8.465 -8.691 0.557 1.00 0.00 92 SER A C 19
ATOM 32269 O O . SER A 1 92 ? 7.977 -9.819 0.516 1.00 0.00 92 SER A O 19
ATOM 32277 N N . LYS A 1 93 ? 9.040 -8.085 -0.472 1.00 0.00 93 LYS A N 19
ATOM 32278 C CA . LYS A 1 93 ? 9.137 -8.737 -1.767 1.00 0.00 93 LYS A CA 19
ATOM 32279 C C . LYS A 1 93 ? 10.093 -9.927 -1.664 1.00 0.00 93 LYS A C 19
ATOM 32280 O O . LYS A 1 93 ? 9.711 -11.061 -1.947 1.00 0.00 93 LYS A O 19
ATOM 32299 N N . GLU A 1 94 ? 11.318 -9.627 -1.257 1.00 0.00 94 GLU A N 19
ATOM 32300 C CA . GLU A 1 94 ? 12.332 -10.658 -1.113 1.00 0.00 94 GLU A CA 19
ATOM 32301 C C . GLU A 1 94 ? 11.816 -11.788 -0.219 1.00 0.00 94 GLU A C 19
ATOM 32302 O O . GLU A 1 94 ? 12.283 -12.922 -0.316 1.00 0.00 94 GLU A O 19
ATOM 32314 N N . SER A 1 95 ? 10.861 -11.439 0.630 1.00 0.00 95 SER A N 19
ATOM 32315 C CA . SER A 1 95 ? 10.278 -12.411 1.540 1.00 0.00 95 SER A CA 19
ATOM 32316 C C . SER A 1 95 ? 8.976 -12.960 0.954 1.00 0.00 95 SER A C 19
ATOM 32317 O O . SER A 1 95 ? 8.507 -14.022 1.362 1.00 0.00 95 SER A O 19
ATOM 32325 N N . ASN A 1 96 ? 8.429 -12.213 0.006 1.00 0.00 96 ASN A N 19
ATOM 32326 C CA . ASN A 1 96 ? 7.191 -12.613 -0.641 1.00 0.00 96 ASN A CA 19
ATOM 32327 C C . ASN A 1 96 ? 6.029 -12.438 0.340 1.00 0.00 96 ASN A C 19
ATOM 32328 O O . ASN A 1 96 ? 5.216 -13.345 0.512 1.00 0.00 96 ASN A O 19
ATOM 32339 N N . THR A 1 97 ? 5.989 -11.267 0.958 1.00 0.00 97 THR A N 19
ATOM 32340 C CA . THR A 1 97 ? 4.941 -10.962 1.917 1.00 0.00 97 THR A CA 19
ATOM 32341 C C . THR A 1 97 ? 4.212 -9.678 1.520 1.00 0.00 97 THR A C 19
ATOM 32342 O O . THR A 1 97 ? 3.287 -9.247 2.207 1.00 0.00 97 THR A O 19
ATOM 32353 N N . VAL A 1 98 ? 4.655 -9.102 0.411 1.00 0.00 98 VAL A N 19
ATOM 32354 C CA . VAL A 1 98 ? 4.055 -7.876 -0.086 1.00 0.00 98 VAL A CA 19
ATOM 32355 C C . VAL A 1 98 ? 2.554 -7.891 0.207 1.00 0.00 98 VAL A C 19
ATOM 32356 O O . VAL A 1 98 ? 2.034 -6.981 0.850 1.00 0.00 98 VAL A O 19
ATOM 32369 N N . PHE A 1 99 ? 1.899 -8.936 -0.279 1.00 0.00 99 PHE A N 19
ATOM 32370 C CA . PHE A 1 99 ? 0.468 -9.082 -0.077 1.00 0.00 99 PHE A CA 19
ATOM 32371 C C . PHE A 1 99 ? 0.095 -8.854 1.389 1.00 0.00 99 PHE A C 19
ATOM 32372 O O . PHE A 1 99 ? -0.797 -8.062 1.690 1.00 0.00 99 PHE A O 19
ATOM 32389 N N . SER A 1 100 ? 0.796 -9.563 2.262 1.00 0.00 100 SER A N 19
ATOM 32390 C CA . SER A 1 100 ? 0.549 -9.448 3.689 1.00 0.00 100 SER A CA 19
ATOM 32391 C C . SER A 1 100 ? 0.978 -8.066 4.184 1.00 0.00 100 SER A C 19
ATOM 32392 O O . SER A 1 100 ? 0.291 -7.455 5.002 1.00 0.00 100 SER A O 19
ATOM 32400 N N . PHE A 1 101 ? 2.110 -7.612 3.668 1.00 0.00 101 PHE A N 19
ATOM 32401 C CA . PHE A 1 101 ? 2.638 -6.313 4.048 1.00 0.00 101 PHE A CA 19
ATOM 32402 C C . PHE A 1 101 ? 1.608 -5.209 3.802 1.00 0.00 101 PHE A C 19
ATOM 32403 O O . PHE A 1 101 ? 1.522 -4.252 4.571 1.00 0.00 101 PHE A O 19
ATOM 32420 N N . LEU A 1 102 ? 0.851 -5.379 2.728 1.00 0.00 102 LEU A N 19
ATOM 32421 C CA . LEU A 1 102 ? -0.171 -4.409 2.371 1.00 0.00 102 LEU A CA 19
ATOM 32422 C C . LEU A 1 102 ? -1.460 -4.729 3.131 1.00 0.00 102 LEU A C 19
ATOM 32423 O O . LEU A 1 102 ? -2.306 -3.857 3.320 1.00 0.00 102 LEU A O 19
ATOM 32439 N N . GLY A 1 103 ? -1.568 -5.983 3.546 1.00 0.00 103 GLY A N 19
ATOM 32440 C CA . GLY A 1 103 ? -2.739 -6.429 4.281 1.00 0.00 103 GLY A CA 19
ATOM 32441 C C . GLY A 1 103 ? -3.724 -7.151 3.358 1.00 0.00 103 GLY A C 19
ATOM 32442 O O . GLY A 1 103 ? -4.937 -7.013 3.509 1.00 0.00 103 GLY A O 19
ATOM 32446 N N . LEU A 1 104 ? -3.165 -7.904 2.422 1.00 0.00 104 LEU A N 19
ATOM 32447 C CA . LEU A 1 104 ? -3.978 -8.646 1.474 1.00 0.00 104 LEU A CA 19
ATOM 32448 C C . LEU A 1 104 ? -4.129 -10.089 1.960 1.00 0.00 104 LEU A C 19
ATOM 32449 O O . LEU A 1 104 ? -4.847 -10.352 2.924 1.00 0.00 104 LEU A O 19
ATOM 32465 N N . LYS A 1 105 ? -3.441 -10.987 1.270 1.00 0.00 105 LYS A N 19
ATOM 32466 C CA . LYS A 1 105 ? -3.490 -12.397 1.619 1.00 0.00 105 LYS A CA 19
ATOM 32467 C C . LYS A 1 105 ? -4.896 -12.936 1.350 1.00 0.00 105 LYS A C 19
ATOM 32468 O O . LYS A 1 105 ? -5.105 -13.687 0.399 1.00 0.00 105 LYS A O 19
ATOM 32487 N N . SER A 1 106 ? -5.824 -12.532 2.205 1.00 0.00 106 SER A N 19
ATOM 32488 C CA . SER A 1 106 ? -7.204 -12.965 2.072 1.00 0.00 106 SER A CA 19
ATOM 32489 C C . SER A 1 106 ? -7.599 -13.007 0.594 1.00 0.00 106 SER A C 19
ATOM 32490 O O . SER A 1 106 ? -7.744 -11.964 -0.043 1.00 0.00 106 SER A O 19
ATOM 32498 N N . GLY A 1 107 ? -7.762 -14.222 0.092 1.00 0.00 107 GLY A N 19
ATOM 32499 C CA . GLY A 1 107 ? -8.137 -14.413 -1.298 1.00 0.00 107 GLY A CA 19
ATOM 32500 C C . GLY A 1 107 ? -7.135 -13.735 -2.235 1.00 0.00 107 GLY A C 19
ATOM 32501 O O . GLY A 1 107 ? -6.376 -12.864 -1.812 1.00 0.00 107 GLY A O 19
ATOM 32505 N N . PRO A 1 108 ? -7.166 -14.171 -3.523 1.00 0.00 108 PRO A N 19
ATOM 32506 C CA . PRO A 1 108 ? -6.270 -13.615 -4.523 1.00 0.00 108 PRO A CA 19
ATOM 32507 C C . PRO A 1 108 ? -6.723 -12.217 -4.949 1.00 0.00 108 PRO A C 19
ATOM 32508 O O . PRO A 1 108 ? -7.410 -12.064 -5.957 1.00 0.00 108 PRO A O 19
ATOM 32519 N N . SER A 1 109 ? -6.320 -11.233 -4.158 1.00 0.00 109 SER A N 19
ATOM 32520 C CA . SER A 1 109 ? -6.676 -9.853 -4.441 1.00 0.00 109 SER A CA 19
ATOM 32521 C C . SER A 1 109 ? -6.605 -9.592 -5.947 1.00 0.00 109 SER A C 19
ATOM 32522 O O . SER A 1 109 ? -5.517 -9.487 -6.511 1.00 0.00 109 SER A O 19
ATOM 32530 N N . SER A 1 110 ? -7.778 -9.495 -6.554 1.00 0.00 110 SER A N 19
ATOM 32531 C CA . SER A 1 110 ? -7.863 -9.248 -7.984 1.00 0.00 110 SER A CA 19
ATOM 32532 C C . SER A 1 110 ? -8.797 -8.068 -8.257 1.00 0.00 110 SER A C 19
ATOM 32533 O O . SER A 1 110 ? -8.388 -7.072 -8.852 1.00 0.00 110 SER A O 19
ATOM 32541 N N . GLY A 1 111 ? -10.035 -8.218 -7.808 1.00 0.00 111 GLY A N 19
ATOM 32542 C CA . GLY A 1 111 ? -11.031 -7.177 -7.997 1.00 0.00 111 GLY A CA 19
ATOM 32543 C C . GLY A 1 111 ? -10.886 -6.082 -6.939 1.00 0.00 111 GLY A C 19
ATOM 32544 O O . GLY A 1 111 ? -11.128 -6.321 -5.756 1.00 0.00 111 GLY A O 19
ATOM 32548 N N . GLY A 1 1 ? -28.045 -14.789 6.064 1.00 0.00 1 GLY A N 20
ATOM 32549 C CA . GLY A 1 1 ? -26.919 -14.839 5.147 1.00 0.00 1 GLY A CA 20
ATOM 32550 C C . GLY A 1 1 ? -26.100 -13.549 5.214 1.00 0.00 1 GLY A C 20
ATOM 32551 O O . GLY A 1 1 ? -25.499 -13.243 6.243 1.00 0.00 1 GLY A O 20
ATOM 32555 N N . SER A 1 2 ? -26.102 -12.826 4.103 1.00 0.00 2 SER A N 20
ATOM 32556 C CA . SER A 1 2 ? -25.367 -11.576 4.023 1.00 0.00 2 SER A CA 20
ATOM 32557 C C . SER A 1 2 ? -23.885 -11.820 4.314 1.00 0.00 2 SER A C 20
ATOM 32558 O O . SER A 1 2 ? -23.472 -11.842 5.473 1.00 0.00 2 SER A O 20
ATOM 32566 N N . SER A 1 3 ? -23.125 -11.998 3.243 1.00 0.00 3 SER A N 20
ATOM 32567 C CA . SER A 1 3 ? -21.698 -12.240 3.370 1.00 0.00 3 SER A CA 20
ATOM 32568 C C . SER A 1 3 ? -20.924 -11.304 2.440 1.00 0.00 3 SER A C 20
ATOM 32569 O O . SER A 1 3 ? -20.053 -10.560 2.887 1.00 0.00 3 SER A O 20
ATOM 32577 N N . GLY A 1 4 ? -21.270 -11.372 1.163 1.00 0.00 4 GLY A N 20
ATOM 32578 C CA . GLY A 1 4 ? -20.618 -10.539 0.166 1.00 0.00 4 GLY A CA 20
ATOM 32579 C C . GLY A 1 4 ? -19.097 -10.695 0.230 1.00 0.00 4 GLY A C 20
ATOM 32580 O O . GLY A 1 4 ? -18.591 -11.629 0.852 1.00 0.00 4 GLY A O 20
ATOM 32584 N N . SER A 1 5 ? -18.411 -9.767 -0.420 1.00 0.00 5 SER A N 20
ATOM 32585 C CA . SER A 1 5 ? -16.959 -9.789 -0.444 1.00 0.00 5 SER A CA 20
ATOM 32586 C C . SER A 1 5 ? -16.417 -8.373 -0.648 1.00 0.00 5 SER A C 20
ATOM 32587 O O . SER A 1 5 ? -16.855 -7.661 -1.550 1.00 0.00 5 SER A O 20
ATOM 32595 N N . SER A 1 6 ? -15.471 -8.007 0.205 1.00 0.00 6 SER A N 20
ATOM 32596 C CA . SER A 1 6 ? -14.865 -6.689 0.129 1.00 0.00 6 SER A CA 20
ATOM 32597 C C . SER A 1 6 ? -13.398 -6.811 -0.290 1.00 0.00 6 SER A C 20
ATOM 32598 O O . SER A 1 6 ? -12.718 -7.763 0.088 1.00 0.00 6 SER A O 20
ATOM 32606 N N . GLY A 1 7 ? -12.955 -5.833 -1.067 1.00 0.00 7 GLY A N 20
ATOM 32607 C CA . GLY A 1 7 ? -11.582 -5.818 -1.541 1.00 0.00 7 GLY A CA 20
ATOM 32608 C C . GLY A 1 7 ? -10.796 -4.666 -0.912 1.00 0.00 7 GLY A C 20
ATOM 32609 O O . GLY A 1 7 ? -11.320 -3.565 -0.756 1.00 0.00 7 GLY A O 20
ATOM 32613 N N . MET A 1 8 ? -9.551 -4.961 -0.566 1.00 0.00 8 MET A N 20
ATOM 32614 C CA . MET A 1 8 ? -8.688 -3.963 0.043 1.00 0.00 8 MET A CA 20
ATOM 32615 C C . MET A 1 8 ? -7.855 -3.238 -1.017 1.00 0.00 8 MET A C 20
ATOM 32616 O O . MET A 1 8 ? -7.080 -3.864 -1.738 1.00 0.00 8 MET A O 20
ATOM 32630 N N . VAL A 1 9 ? -8.044 -1.928 -1.077 1.00 0.00 9 VAL A N 20
ATOM 32631 C CA . VAL A 1 9 ? -7.321 -1.111 -2.036 1.00 0.00 9 VAL A CA 20
ATOM 32632 C C . VAL A 1 9 ? -6.018 -0.621 -1.402 1.00 0.00 9 VAL A C 20
ATOM 32633 O O . VAL A 1 9 ? -6.042 0.128 -0.426 1.00 0.00 9 VAL A O 20
ATOM 32646 N N . ILE A 1 10 ? -4.912 -1.063 -1.981 1.00 0.00 10 ILE A N 20
ATOM 32647 C CA . ILE A 1 10 ? -3.601 -0.678 -1.485 1.00 0.00 10 ILE A CA 20
ATOM 32648 C C . ILE A 1 10 ? -3.276 0.739 -1.960 1.00 0.00 10 ILE A C 20
ATOM 32649 O O . ILE A 1 10 ? -2.506 0.921 -2.902 1.00 0.00 10 ILE A O 20
ATOM 32665 N N . ARG A 1 11 ? -3.880 1.708 -1.287 1.00 0.00 11 ARG A N 20
ATOM 32666 C CA . ARG A 1 11 ? -3.664 3.104 -1.628 1.00 0.00 11 ARG A CA 20
ATOM 32667 C C . ARG A 1 11 ? -2.175 3.446 -1.548 1.00 0.00 11 ARG A C 20
ATOM 32668 O O . ARG A 1 11 ? -1.609 3.520 -0.458 1.00 0.00 11 ARG A O 20
ATOM 32689 N N . VAL A 1 12 ? -1.582 3.645 -2.716 1.00 0.00 12 VAL A N 20
ATOM 32690 C CA . VAL A 1 12 ? -0.170 3.978 -2.791 1.00 0.00 12 VAL A CA 20
ATOM 32691 C C . VAL A 1 12 ? -0.017 5.457 -3.151 1.00 0.00 12 VAL A C 20
ATOM 32692 O O . VAL A 1 12 ? -0.535 5.908 -4.172 1.00 0.00 12 VAL A O 20
ATOM 32705 N N . PHE A 1 13 ? 0.697 6.171 -2.294 1.00 0.00 13 PHE A N 20
ATOM 32706 C CA . PHE A 1 13 ? 0.925 7.590 -2.509 1.00 0.00 13 PHE A CA 20
ATOM 32707 C C . PHE A 1 13 ? 2.126 7.820 -3.428 1.00 0.00 13 PHE A C 20
ATOM 32708 O O . PHE A 1 13 ? 3.194 7.249 -3.214 1.00 0.00 13 PHE A O 20
ATOM 32725 N N . ILE A 1 14 ? 1.911 8.657 -4.432 1.00 0.00 14 ILE A N 20
ATOM 32726 C CA . ILE A 1 14 ? 2.963 8.969 -5.385 1.00 0.00 14 ILE A CA 20
ATOM 32727 C C . ILE A 1 14 ? 2.997 10.480 -5.623 1.00 0.00 14 ILE A C 20
ATOM 32728 O O . ILE A 1 14 ? 1.966 11.147 -5.552 1.00 0.00 14 ILE A O 20
ATOM 32744 N N . ALA A 1 15 ? 4.195 10.975 -5.900 1.00 0.00 15 ALA A N 20
ATOM 32745 C CA . ALA A 1 15 ? 4.377 12.395 -6.149 1.00 0.00 15 ALA A CA 20
ATOM 32746 C C . ALA A 1 15 ? 4.902 12.596 -7.572 1.00 0.00 15 ALA A C 20
ATOM 32747 O O . ALA A 1 15 ? 6.110 12.703 -7.782 1.00 0.00 15 ALA A O 20
ATOM 32754 N N . SER A 1 16 ? 3.970 12.641 -8.512 1.00 0.00 16 SER A N 20
ATOM 32755 C CA . SER A 1 16 ? 4.324 12.827 -9.909 1.00 0.00 16 SER A CA 20
ATOM 32756 C C . SER A 1 16 ? 5.470 13.833 -10.029 1.00 0.00 16 SER A C 20
ATOM 32757 O O . SER A 1 16 ? 6.279 13.751 -10.951 1.00 0.00 16 SER A O 20
ATOM 32765 N N . SER A 1 17 ? 5.502 14.760 -9.083 1.00 0.00 17 SER A N 20
ATOM 32766 C CA . SER A 1 17 ? 6.536 15.782 -9.071 1.00 0.00 17 SER A CA 20
ATOM 32767 C C . SER A 1 17 ? 7.772 15.267 -8.330 1.00 0.00 17 SER A C 20
ATOM 32768 O O . SER A 1 17 ? 8.735 14.825 -8.954 1.00 0.00 17 SER A O 20
ATOM 32776 N N . SER A 1 18 ? 7.704 15.342 -7.009 1.00 0.00 18 SER A N 20
ATOM 32777 C CA . SER A 1 18 ? 8.806 14.889 -6.176 1.00 0.00 18 SER A CA 20
ATOM 32778 C C . SER A 1 18 ? 10.096 15.604 -6.581 1.00 0.00 18 SER A C 20
ATOM 32779 O O . SER A 1 18 ? 10.054 16.637 -7.248 1.00 0.00 18 SER A O 20
ATOM 32787 N N . GLY A 1 19 ? 11.212 15.027 -6.161 1.00 0.00 19 GLY A N 20
ATOM 32788 C CA . GLY A 1 19 ? 12.512 15.596 -6.471 1.00 0.00 19 GLY A CA 20
ATOM 32789 C C . GLY A 1 19 ? 13.600 14.521 -6.455 1.00 0.00 19 GLY A C 20
ATOM 32790 O O . GLY A 1 19 ? 14.752 14.802 -6.127 1.00 0.00 19 GLY A O 20
ATOM 32794 N N . PHE A 1 20 ? 13.196 13.311 -6.814 1.00 0.00 20 PHE A N 20
ATOM 32795 C CA . PHE A 1 20 ? 14.123 12.192 -6.845 1.00 0.00 20 PHE A CA 20
ATOM 32796 C C . PHE A 1 20 ? 13.629 11.097 -7.793 1.00 0.00 20 PHE A C 20
ATOM 32797 O O . PHE A 1 20 ? 12.839 10.240 -7.400 1.00 0.00 20 PHE A O 20
ATOM 32814 N N . VAL A 1 21 ? 14.115 11.162 -9.024 1.00 0.00 21 VAL A N 20
ATOM 32815 C CA . VAL A 1 21 ? 13.733 10.187 -10.031 1.00 0.00 21 VAL A CA 20
ATOM 32816 C C . VAL A 1 21 ? 13.744 8.788 -9.412 1.00 0.00 21 VAL A C 20
ATOM 32817 O O . VAL A 1 21 ? 13.007 7.905 -9.848 1.00 0.00 21 VAL A O 20
ATOM 32830 N N . ALA A 1 22 ? 14.589 8.629 -8.403 1.00 0.00 22 ALA A N 20
ATOM 32831 C CA . ALA A 1 22 ? 14.707 7.353 -7.719 1.00 0.00 22 ALA A CA 20
ATOM 32832 C C . ALA A 1 22 ? 13.372 7.010 -7.055 1.00 0.00 22 ALA A C 20
ATOM 32833 O O . ALA A 1 22 ? 12.861 5.903 -7.216 1.00 0.00 22 ALA A O 20
ATOM 32840 N N . ILE A 1 23 ? 12.845 7.981 -6.324 1.00 0.00 23 ILE A N 20
ATOM 32841 C CA . ILE A 1 23 ? 11.579 7.796 -5.635 1.00 0.00 23 ILE A CA 20
ATOM 32842 C C . ILE A 1 23 ? 10.497 7.433 -6.654 1.00 0.00 23 ILE A C 20
ATOM 32843 O O . ILE A 1 23 ? 9.665 6.564 -6.398 1.00 0.00 23 ILE A O 20
ATOM 32859 N N . LYS A 1 24 ? 10.544 8.117 -7.787 1.00 0.00 24 LYS A N 20
ATOM 32860 C CA . LYS A 1 24 ? 9.578 7.877 -8.846 1.00 0.00 24 LYS A CA 20
ATOM 32861 C C . LYS A 1 24 ? 9.764 6.460 -9.390 1.00 0.00 24 LYS A C 20
ATOM 32862 O O . LYS A 1 24 ? 8.793 5.794 -9.745 1.00 0.00 24 LYS A O 20
ATOM 32881 N N . LYS A 1 25 ? 11.020 6.039 -9.437 1.00 0.00 25 LYS A N 20
ATOM 32882 C CA . LYS A 1 25 ? 11.346 4.712 -9.931 1.00 0.00 25 LYS A CA 20
ATOM 32883 C C . LYS A 1 25 ? 10.726 3.661 -9.008 1.00 0.00 25 LYS A C 20
ATOM 32884 O O . LYS A 1 25 ? 10.112 2.704 -9.476 1.00 0.00 25 LYS A O 20
ATOM 32903 N N . LYS A 1 26 ? 10.907 3.876 -7.713 1.00 0.00 26 LYS A N 20
ATOM 32904 C CA . LYS A 1 26 ? 10.373 2.960 -6.720 1.00 0.00 26 LYS A CA 20
ATOM 32905 C C . LYS A 1 26 ? 8.848 2.918 -6.840 1.00 0.00 26 LYS A C 20
ATOM 32906 O O . LYS A 1 26 ? 8.255 1.841 -6.888 1.00 0.00 26 LYS A O 20
ATOM 32925 N N . GLN A 1 27 ? 8.257 4.103 -6.885 1.00 0.00 27 GLN A N 20
ATOM 32926 C CA . GLN A 1 27 ? 6.812 4.214 -6.999 1.00 0.00 27 GLN A CA 20
ATOM 32927 C C . GLN A 1 27 ? 6.285 3.237 -8.052 1.00 0.00 27 GLN A C 20
ATOM 32928 O O . GLN A 1 27 ? 5.188 2.699 -7.910 1.00 0.00 27 GLN A O 20
ATOM 32942 N N . GLN A 1 28 ? 7.092 3.038 -9.084 1.00 0.00 28 GLN A N 20
ATOM 32943 C CA . GLN A 1 28 ? 6.720 2.135 -10.160 1.00 0.00 28 GLN A CA 20
ATOM 32944 C C . GLN A 1 28 ? 6.744 0.686 -9.670 1.00 0.00 28 GLN A C 20
ATOM 32945 O O . GLN A 1 28 ? 5.697 0.053 -9.543 1.00 0.00 28 GLN A O 20
ATOM 32959 N N . ASP A 1 29 ? 7.950 0.204 -9.407 1.00 0.00 29 ASP A N 20
ATOM 32960 C CA . ASP A 1 29 ? 8.123 -1.159 -8.933 1.00 0.00 29 ASP A CA 20
ATOM 32961 C C . ASP A 1 29 ? 7.003 -1.498 -7.948 1.00 0.00 29 ASP A C 20
ATOM 32962 O O . ASP A 1 29 ? 6.595 -2.654 -7.841 1.00 0.00 29 ASP A O 20
ATOM 32971 N N . VAL A 1 30 ? 6.538 -0.471 -7.253 1.00 0.00 30 VAL A N 20
ATOM 32972 C CA . VAL A 1 30 ? 5.473 -0.646 -6.280 1.00 0.00 30 VAL A CA 20
ATOM 32973 C C . VAL A 1 30 ? 4.180 -1.019 -7.008 1.00 0.00 30 VAL A C 20
ATOM 32974 O O . VAL A 1 30 ? 3.666 -2.124 -6.841 1.00 0.00 30 VAL A O 20
ATOM 32987 N N . VAL A 1 31 ? 3.690 -0.076 -7.800 1.00 0.00 31 VAL A N 20
ATOM 32988 C CA . VAL A 1 31 ? 2.467 -0.292 -8.553 1.00 0.00 31 VAL A CA 20
ATOM 32989 C C . VAL A 1 31 ? 2.691 -1.413 -9.570 1.00 0.00 31 VAL A C 20
ATOM 32990 O O . VAL A 1 31 ? 1.893 -2.345 -9.658 1.00 0.00 31 VAL A O 20
ATOM 33003 N N . ARG A 1 32 ? 3.780 -1.286 -10.313 1.00 0.00 32 ARG A N 20
ATOM 33004 C CA . ARG A 1 32 ? 4.119 -2.277 -11.321 1.00 0.00 32 ARG A CA 20
ATOM 33005 C C . ARG A 1 32 ? 3.834 -3.685 -10.797 1.00 0.00 32 ARG A C 20
ATOM 33006 O O . ARG A 1 32 ? 3.130 -4.461 -11.441 1.00 0.00 32 ARG A O 20
ATOM 33027 N N . PHE A 1 33 ? 4.396 -3.974 -9.632 1.00 0.00 33 PHE A N 20
ATOM 33028 C CA . PHE A 1 33 ? 4.212 -5.276 -9.014 1.00 0.00 33 PHE A CA 20
ATOM 33029 C C . PHE A 1 33 ? 2.725 -5.592 -8.835 1.00 0.00 33 PHE A C 20
ATOM 33030 O O . PHE A 1 33 ? 2.266 -6.667 -9.217 1.00 0.00 33 PHE A O 20
ATOM 33047 N N . LEU A 1 34 ? 2.015 -4.636 -8.255 1.00 0.00 34 LEU A N 20
ATOM 33048 C CA . LEU A 1 34 ? 0.591 -4.799 -8.021 1.00 0.00 34 LEU A CA 20
ATOM 33049 C C . LEU A 1 34 ? -0.114 -5.060 -9.353 1.00 0.00 34 LEU A C 20
ATOM 33050 O O . LEU A 1 34 ? -0.905 -5.995 -9.469 1.00 0.00 34 LEU A O 20
ATOM 33066 N N . GLU A 1 35 ? 0.199 -4.217 -10.327 1.00 0.00 35 GLU A N 20
ATOM 33067 C CA . GLU A 1 35 ? -0.395 -4.345 -11.647 1.00 0.00 35 GLU A CA 20
ATOM 33068 C C . GLU A 1 35 ? -0.077 -5.719 -12.241 1.00 0.00 35 GLU A C 20
ATOM 33069 O O . GLU A 1 35 ? -0.971 -6.412 -12.725 1.00 0.00 35 GLU A O 20
ATOM 33081 N N . ALA A 1 36 ? 1.199 -6.072 -12.184 1.00 0.00 36 ALA A N 20
ATOM 33082 C CA . ALA A 1 36 ? 1.646 -7.350 -12.711 1.00 0.00 36 ALA A CA 20
ATOM 33083 C C . ALA A 1 36 ? 1.017 -8.481 -11.894 1.00 0.00 36 ALA A C 20
ATOM 33084 O O . ALA A 1 36 ? 0.852 -9.593 -12.392 1.00 0.00 36 ALA A O 20
ATOM 33091 N N . ASN A 1 37 ? 0.683 -8.157 -10.653 1.00 0.00 37 ASN A N 20
ATOM 33092 C CA . ASN A 1 37 ? 0.076 -9.131 -9.763 1.00 0.00 37 ASN A CA 20
ATOM 33093 C C . ASN A 1 37 ? -1.430 -8.874 -9.683 1.00 0.00 37 ASN A C 20
ATOM 33094 O O . ASN A 1 37 ? -2.120 -9.459 -8.850 1.00 0.00 37 ASN A O 20
ATOM 33105 N N . LYS A 1 38 ? -1.896 -7.999 -10.562 1.00 0.00 38 LYS A N 20
ATOM 33106 C CA . LYS A 1 38 ? -3.308 -7.657 -10.602 1.00 0.00 38 LYS A CA 20
ATOM 33107 C C . LYS A 1 38 ? -3.821 -7.461 -9.174 1.00 0.00 38 LYS A C 20
ATOM 33108 O O . LYS A 1 38 ? -4.926 -7.889 -8.843 1.00 0.00 38 LYS A O 20
ATOM 33127 N N . ILE A 1 39 ? -2.994 -6.813 -8.366 1.00 0.00 39 ILE A N 20
ATOM 33128 C CA . ILE A 1 39 ? -3.351 -6.554 -6.981 1.00 0.00 39 ILE A CA 20
ATOM 33129 C C . ILE A 1 39 ? -4.123 -5.236 -6.895 1.00 0.00 39 ILE A C 20
ATOM 33130 O O . ILE A 1 39 ? -3.899 -4.328 -7.695 1.00 0.00 39 ILE A O 20
ATOM 33146 N N . GLU A 1 40 ? -5.015 -5.172 -5.918 1.00 0.00 40 GLU A N 20
ATOM 33147 C CA . GLU A 1 40 ? -5.821 -3.980 -5.718 1.00 0.00 40 GLU A CA 20
ATOM 33148 C C . GLU A 1 40 ? -4.970 -2.858 -5.119 1.00 0.00 40 GLU A C 20
ATOM 33149 O O . GLU A 1 40 ? -4.213 -3.084 -4.177 1.00 0.00 40 GLU A O 20
ATOM 33161 N N . PHE A 1 41 ? -5.123 -1.673 -5.692 1.00 0.00 41 PHE A N 20
ATOM 33162 C CA . PHE A 1 41 ? -4.378 -0.516 -5.227 1.00 0.00 41 PHE A CA 20
ATOM 33163 C C . PHE A 1 41 ? -4.742 0.731 -6.035 1.00 0.00 41 PHE A C 20
ATOM 33164 O O . PHE A 1 41 ? -5.496 0.650 -7.003 1.00 0.00 41 PHE A O 20
ATOM 33181 N N . GLU A 1 42 ? -4.188 1.857 -5.608 1.00 0.00 42 GLU A N 20
ATOM 33182 C CA . GLU A 1 42 ? -4.444 3.119 -6.280 1.00 0.00 42 GLU A CA 20
ATOM 33183 C C . GLU A 1 42 ? -3.270 4.078 -6.074 1.00 0.00 42 GLU A C 20
ATOM 33184 O O . GLU A 1 42 ? -2.682 4.122 -4.995 1.00 0.00 42 GLU A O 20
ATOM 33196 N N . GLU A 1 43 ? -2.965 4.824 -7.126 1.00 0.00 43 GLU A N 20
ATOM 33197 C CA . GLU A 1 43 ? -1.872 5.779 -7.074 1.00 0.00 43 GLU A CA 20
ATOM 33198 C C . GLU A 1 43 ? -2.369 7.127 -6.547 1.00 0.00 43 GLU A C 20
ATOM 33199 O O . GLU A 1 43 ? -2.712 8.014 -7.327 1.00 0.00 43 GLU A O 20
ATOM 33211 N N . VAL A 1 44 ? -2.393 7.237 -5.227 1.00 0.00 44 VAL A N 20
ATOM 33212 C CA . VAL A 1 44 ? -2.843 8.461 -4.586 1.00 0.00 44 VAL A CA 20
ATOM 33213 C C . VAL A 1 44 ? -1.844 9.582 -4.879 1.00 0.00 44 VAL A C 20
ATOM 33214 O O . VAL A 1 44 ? -0.952 9.849 -4.075 1.00 0.00 44 VAL A O 20
ATOM 33227 N N . ASP A 1 45 ? -2.026 10.208 -6.032 1.00 0.00 45 ASP A N 20
ATOM 33228 C CA . ASP A 1 45 ? -1.152 11.294 -6.441 1.00 0.00 45 ASP A CA 20
ATOM 33229 C C . ASP A 1 45 ? -1.138 12.369 -5.353 1.00 0.00 45 ASP A C 20
ATOM 33230 O O . ASP A 1 45 ? -2.075 13.158 -5.243 1.00 0.00 45 ASP A O 20
ATOM 33239 N N . ILE A 1 46 ? -0.065 12.366 -4.576 1.00 0.00 46 ILE A N 20
ATOM 33240 C CA . ILE A 1 46 ? 0.083 13.331 -3.500 1.00 0.00 46 ILE A CA 20
ATOM 33241 C C . ILE A 1 46 ? 0.500 14.682 -4.086 1.00 0.00 46 ILE A C 20
ATOM 33242 O O . ILE A 1 46 ? 0.118 15.731 -3.570 1.00 0.00 46 ILE A O 20
ATOM 33258 N N . THR A 1 47 ? 1.279 14.611 -5.156 1.00 0.00 47 THR A N 20
ATOM 33259 C CA . THR A 1 47 ? 1.752 15.815 -5.818 1.00 0.00 47 THR A CA 20
ATOM 33260 C C . THR A 1 47 ? 0.572 16.626 -6.357 1.00 0.00 47 THR A C 20
ATOM 33261 O O . THR A 1 47 ? 0.589 17.855 -6.317 1.00 0.00 47 THR A O 20
ATOM 33272 N N . MET A 1 48 ? -0.424 15.905 -6.850 1.00 0.00 48 MET A N 20
ATOM 33273 C CA . MET A 1 48 ? -1.610 16.542 -7.397 1.00 0.00 48 MET A CA 20
ATOM 33274 C C . MET A 1 48 ? -2.525 17.048 -6.281 1.00 0.00 48 MET A C 20
ATOM 33275 O O . MET A 1 48 ? -2.947 18.204 -6.295 1.00 0.00 48 MET A O 20
ATOM 33289 N N . SER A 1 49 ? -2.804 16.159 -5.339 1.00 0.00 49 SER A N 20
ATOM 33290 C CA . SER A 1 49 ? -3.661 16.502 -4.217 1.00 0.00 49 SER A CA 20
ATOM 33291 C C . SER A 1 49 ? -2.812 16.772 -2.973 1.00 0.00 49 SER A C 20
ATOM 33292 O O . SER A 1 49 ? -2.191 15.859 -2.431 1.00 0.00 49 SER A O 20
ATOM 33300 N N . GLU A 1 50 ? -2.813 18.030 -2.558 1.00 0.00 50 GLU A N 20
ATOM 33301 C CA . GLU A 1 50 ? -2.050 18.432 -1.388 1.00 0.00 50 GLU A CA 20
ATOM 33302 C C . GLU A 1 50 ? -2.570 17.712 -0.142 1.00 0.00 50 GLU A C 20
ATOM 33303 O O . GLU A 1 50 ? -1.791 17.142 0.620 1.00 0.00 50 GLU A O 20
ATOM 33315 N N . GLU A 1 51 ? -3.883 17.761 0.026 1.00 0.00 51 GLU A N 20
ATOM 33316 C CA . GLU A 1 51 ? -4.516 17.120 1.166 1.00 0.00 51 GLU A CA 20
ATOM 33317 C C . GLU A 1 51 ? -3.907 15.737 1.403 1.00 0.00 51 GLU A C 20
ATOM 33318 O O . GLU A 1 51 ? -3.381 15.463 2.481 1.00 0.00 51 GLU A O 20
ATOM 33330 N N . GLN A 1 52 ? -3.998 14.902 0.379 1.00 0.00 52 GLN A N 20
ATOM 33331 C CA . GLN A 1 52 ? -3.463 13.554 0.463 1.00 0.00 52 GLN A CA 20
ATOM 33332 C C . GLN A 1 52 ? -2.048 13.580 1.045 1.00 0.00 52 GLN A C 20
ATOM 33333 O O . GLN A 1 52 ? -1.729 12.806 1.947 1.00 0.00 52 GLN A O 20
ATOM 33347 N N . ARG A 1 53 ? -1.237 14.478 0.505 1.00 0.00 53 ARG A N 20
ATOM 33348 C CA . ARG A 1 53 ? 0.136 14.615 0.959 1.00 0.00 53 ARG A CA 20
ATOM 33349 C C . ARG A 1 53 ? 0.174 14.865 2.468 1.00 0.00 53 ARG A C 20
ATOM 33350 O O . ARG A 1 53 ? 0.590 13.998 3.235 1.00 0.00 53 ARG A O 20
ATOM 33371 N N . GLN A 1 54 ? -0.267 16.055 2.850 1.00 0.00 54 GLN A N 20
ATOM 33372 C CA . GLN A 1 54 ? -0.289 16.430 4.253 1.00 0.00 54 GLN A CA 20
ATOM 33373 C C . GLN A 1 54 ? -0.722 15.242 5.114 1.00 0.00 54 GLN A C 20
ATOM 33374 O O . GLN A 1 54 ? -0.051 14.897 6.085 1.00 0.00 54 GLN A O 20
ATOM 33388 N N . TRP A 1 55 ? -1.842 14.648 4.726 1.00 0.00 55 TRP A N 20
ATOM 33389 C CA . TRP A 1 55 ? -2.372 13.506 5.450 1.00 0.00 55 TRP A CA 20
ATOM 33390 C C . TRP A 1 55 ? -1.217 12.539 5.720 1.00 0.00 55 TRP A C 20
ATOM 33391 O O . TRP A 1 55 ? -1.007 12.120 6.857 1.00 0.00 55 TRP A O 20
ATOM 33412 N N . MET A 1 56 ? -0.499 12.214 4.655 1.00 0.00 56 MET A N 20
ATOM 33413 C CA . MET A 1 56 ? 0.629 11.305 4.763 1.00 0.00 56 MET A CA 20
ATOM 33414 C C . MET A 1 56 ? 1.615 11.778 5.833 1.00 0.00 56 MET A C 20
ATOM 33415 O O . MET A 1 56 ? 1.956 11.025 6.744 1.00 0.00 56 MET A O 20
ATOM 33429 N N . TYR A 1 57 ? 2.044 13.023 5.688 1.00 0.00 57 TYR A N 20
ATOM 33430 C CA . TYR A 1 57 ? 2.983 13.606 6.631 1.00 0.00 57 TYR A CA 20
ATOM 33431 C C . TYR A 1 57 ? 2.475 13.467 8.067 1.00 0.00 57 TYR A C 20
ATOM 33432 O O . TYR A 1 57 ? 3.248 13.584 9.017 1.00 0.00 57 TYR A O 20
ATOM 33450 N N . LYS A 1 58 ? 1.179 13.219 8.181 1.00 0.00 58 LYS A N 20
ATOM 33451 C CA . LYS A 1 58 ? 0.558 13.063 9.486 1.00 0.00 58 LYS A CA 20
ATOM 33452 C C . LYS A 1 58 ? 0.457 11.574 9.823 1.00 0.00 58 LYS A C 20
ATOM 33453 O O . LYS A 1 58 ? 0.310 11.206 10.987 1.00 0.00 58 LYS A O 20
ATOM 33472 N N . ASN A 1 59 ? 0.538 10.758 8.783 1.00 0.00 59 ASN A N 20
ATOM 33473 C CA . ASN A 1 59 ? 0.457 9.318 8.953 1.00 0.00 59 ASN A CA 20
ATOM 33474 C C . ASN A 1 59 ? 1.836 8.701 8.709 1.00 0.00 59 ASN A C 20
ATOM 33475 O O . ASN A 1 59 ? 1.946 7.639 8.098 1.00 0.00 59 ASN A O 20
ATOM 33486 N N . VAL A 1 60 ? 2.854 9.393 9.200 1.00 0.00 60 VAL A N 20
ATOM 33487 C CA . VAL A 1 60 ? 4.221 8.926 9.042 1.00 0.00 60 VAL A CA 20
ATOM 33488 C C . VAL A 1 60 ? 5.090 9.525 10.150 1.00 0.00 60 VAL A C 20
ATOM 33489 O O . VAL A 1 60 ? 5.272 10.740 10.214 1.00 0.00 60 VAL A O 20
ATOM 33502 N N . PRO A 1 61 ? 5.618 8.621 11.018 1.00 0.00 61 PRO A N 20
ATOM 33503 C CA . PRO A 1 61 ? 6.464 9.047 12.120 1.00 0.00 61 PRO A CA 20
ATOM 33504 C C . PRO A 1 61 ? 7.858 9.435 11.623 1.00 0.00 61 PRO A C 20
ATOM 33505 O O . PRO A 1 61 ? 8.200 9.187 10.468 1.00 0.00 61 PRO A O 20
ATOM 33516 N N . PRO A 1 62 ? 8.644 10.054 12.544 1.00 0.00 62 PRO A N 20
ATOM 33517 C CA . PRO A 1 62 ? 9.993 10.479 12.211 1.00 0.00 62 PRO A CA 20
ATOM 33518 C C . PRO A 1 62 ? 10.946 9.283 12.150 1.00 0.00 62 PRO A C 20
ATOM 33519 O O . PRO A 1 62 ? 11.930 9.306 11.413 1.00 0.00 62 PRO A O 20
ATOM 33530 N N . GLU A 1 63 ? 10.619 8.266 12.934 1.00 0.00 63 GLU A N 20
ATOM 33531 C CA . GLU A 1 63 ? 11.433 7.063 12.978 1.00 0.00 63 GLU A CA 20
ATOM 33532 C C . GLU A 1 63 ? 11.311 6.291 11.663 1.00 0.00 63 GLU A C 20
ATOM 33533 O O . GLU A 1 63 ? 12.126 5.416 11.375 1.00 0.00 63 GLU A O 20
ATOM 33545 N N . LYS A 1 64 ? 10.286 6.643 10.901 1.00 0.00 64 LYS A N 20
ATOM 33546 C CA . LYS A 1 64 ? 10.046 5.993 9.623 1.00 0.00 64 LYS A CA 20
ATOM 33547 C C . LYS A 1 64 ? 10.491 6.923 8.492 1.00 0.00 64 LYS A C 20
ATOM 33548 O O . LYS A 1 64 ? 10.901 6.460 7.429 1.00 0.00 64 LYS A O 20
ATOM 33567 N N . LYS A 1 65 ? 10.394 8.217 8.760 1.00 0.00 65 LYS A N 20
ATOM 33568 C CA . LYS A 1 65 ? 10.781 9.215 7.778 1.00 0.00 65 LYS A CA 20
ATOM 33569 C C . LYS A 1 65 ? 12.051 8.753 7.061 1.00 0.00 65 LYS A C 20
ATOM 33570 O O . LYS A 1 65 ? 13.086 8.547 7.693 1.00 0.00 65 LYS A O 20
ATOM 33589 N N . PRO A 1 66 ? 11.927 8.599 5.715 1.00 0.00 66 PRO A N 20
ATOM 33590 C CA . PRO A 1 66 ? 13.052 8.165 4.905 1.00 0.00 66 PRO A CA 20
ATOM 33591 C C . PRO A 1 66 ? 14.062 9.298 4.716 1.00 0.00 66 PRO A C 20
ATOM 33592 O O . PRO A 1 66 ? 13.838 10.417 5.176 1.00 0.00 66 PRO A O 20
ATOM 33603 N N . THR A 1 67 ? 15.153 8.970 4.040 1.00 0.00 67 THR A N 20
ATOM 33604 C CA . THR A 1 67 ? 16.198 9.946 3.785 1.00 0.00 67 THR A CA 20
ATOM 33605 C C . THR A 1 67 ? 16.363 10.877 4.989 1.00 0.00 67 THR A C 20
ATOM 33606 O O . THR A 1 67 ? 16.998 10.513 5.977 1.00 0.00 67 THR A O 20
ATOM 33617 N N . GLN A 1 68 ? 15.780 12.061 4.865 1.00 0.00 68 GLN A N 20
ATOM 33618 C CA . GLN A 1 68 ? 15.854 13.046 5.930 1.00 0.00 68 GLN A CA 20
ATOM 33619 C C . GLN A 1 68 ? 14.810 14.143 5.711 1.00 0.00 68 GLN A C 20
ATOM 33620 O O . GLN A 1 68 ? 14.736 14.729 4.632 1.00 0.00 68 GLN A O 20
ATOM 33634 N N . GLY A 1 69 ? 14.029 14.389 6.753 1.00 0.00 69 GLY A N 20
ATOM 33635 C CA . GLY A 1 69 ? 12.993 15.405 6.689 1.00 0.00 69 GLY A CA 20
ATOM 33636 C C . GLY A 1 69 ? 11.620 14.774 6.447 1.00 0.00 69 GLY A C 20
ATOM 33637 O O . GLY A 1 69 ? 11.434 13.579 6.671 1.00 0.00 69 GLY A O 20
ATOM 33641 N N . ASN A 1 70 ? 10.694 15.606 5.993 1.00 0.00 70 ASN A N 20
ATOM 33642 C CA . ASN A 1 70 ? 9.344 15.144 5.718 1.00 0.00 70 ASN A CA 20
ATOM 33643 C C . ASN A 1 70 ? 9.407 13.790 5.008 1.00 0.00 70 ASN A C 20
ATOM 33644 O O . ASN A 1 70 ? 10.412 13.460 4.381 1.00 0.00 70 ASN A O 20
ATOM 33655 N N . PRO A 1 71 ? 8.291 13.022 5.135 1.00 0.00 71 PRO A N 20
ATOM 33656 C CA . PRO A 1 71 ? 8.210 11.712 4.512 1.00 0.00 71 PRO A CA 20
ATOM 33657 C C . PRO A 1 71 ? 7.998 11.834 3.002 1.00 0.00 71 PRO A C 20
ATOM 33658 O O . PRO A 1 71 ? 7.224 12.674 2.547 1.00 0.00 71 PRO A O 20
ATOM 33669 N N . LEU A 1 72 ? 8.698 10.983 2.267 1.00 0.00 72 LEU A N 20
ATOM 33670 C CA . LEU A 1 72 ? 8.596 10.985 0.818 1.00 0.00 72 LEU A CA 20
ATOM 33671 C C . LEU A 1 72 ? 8.086 9.622 0.345 1.00 0.00 72 LEU A C 20
ATOM 33672 O O . LEU A 1 72 ? 8.205 8.629 1.061 1.00 0.00 72 LEU A O 20
ATOM 33688 N N . PRO A 1 73 ? 7.516 9.618 -0.889 1.00 0.00 73 PRO A N 20
ATOM 33689 C CA . PRO A 1 73 ? 6.987 8.394 -1.466 1.00 0.00 73 PRO A CA 20
ATOM 33690 C C . PRO A 1 73 ? 8.118 7.483 -1.948 1.00 0.00 73 PRO A C 20
ATOM 33691 O O . PRO A 1 73 ? 9.274 7.900 -2.008 1.00 0.00 73 PRO A O 20
ATOM 33702 N N . PRO A 1 74 ? 7.736 6.223 -2.289 1.00 0.00 74 PRO A N 20
ATOM 33703 C CA . PRO A 1 74 ? 6.346 5.810 -2.189 1.00 0.00 74 PRO A CA 20
ATOM 33704 C C . PRO A 1 74 ? 5.948 5.574 -0.731 1.00 0.00 74 PRO A C 20
ATOM 33705 O O . PRO A 1 74 ? 6.803 5.319 0.116 1.00 0.00 74 PRO A O 20
ATOM 33716 N N . GLN A 1 75 ? 4.650 5.666 -0.483 1.00 0.00 75 GLN A N 20
ATOM 33717 C CA . GLN A 1 75 ? 4.128 5.465 0.859 1.00 0.00 75 GLN A CA 20
ATOM 33718 C C . GLN A 1 75 ? 2.816 4.681 0.806 1.00 0.00 75 GLN A C 20
ATOM 33719 O O . GLN A 1 75 ? 1.739 5.254 0.962 1.00 0.00 75 GLN A O 20
ATOM 33733 N N . ILE A 1 76 ? 2.949 3.381 0.585 1.00 0.00 76 ILE A N 20
ATOM 33734 C CA . ILE A 1 76 ? 1.786 2.512 0.509 1.00 0.00 76 ILE A CA 20
ATOM 33735 C C . ILE A 1 76 ? 0.915 2.725 1.748 1.00 0.00 76 ILE A C 20
ATOM 33736 O O . ILE A 1 76 ? 1.420 3.069 2.816 1.00 0.00 76 ILE A O 20
ATOM 33752 N N . PHE A 1 77 ? -0.380 2.511 1.566 1.00 0.00 77 PHE A N 20
ATOM 33753 C CA . PHE A 1 77 ? -1.327 2.675 2.655 1.00 0.00 77 PHE A CA 20
ATOM 33754 C C . PHE A 1 77 ? -2.586 1.840 2.418 1.00 0.00 77 PHE A C 20
ATOM 33755 O O . PHE A 1 77 ? -3.398 2.166 1.553 1.00 0.00 77 PHE A O 20
ATOM 33772 N N . ASN A 1 78 ? -2.711 0.779 3.202 1.00 0.00 78 ASN A N 20
ATOM 33773 C CA . ASN A 1 78 ? -3.858 -0.106 3.087 1.00 0.00 78 ASN A CA 20
ATOM 33774 C C . ASN A 1 78 ? -5.043 0.504 3.837 1.00 0.00 78 ASN A C 20
ATOM 33775 O O . ASN A 1 78 ? -5.194 0.300 5.040 1.00 0.00 78 ASN A O 20
ATOM 33786 N N . GLY A 1 79 ? -5.856 1.242 3.094 1.00 0.00 79 GLY A N 20
ATOM 33787 C CA . GLY A 1 79 ? -7.024 1.884 3.673 1.00 0.00 79 GLY A CA 20
ATOM 33788 C C . GLY A 1 79 ? -6.635 2.751 4.873 1.00 0.00 79 GLY A C 20
ATOM 33789 O O . GLY A 1 79 ? -7.152 2.563 5.972 1.00 0.00 79 GLY A O 20
ATOM 33793 N N . ASP A 1 80 ? -5.726 3.681 4.620 1.00 0.00 80 ASP A N 20
ATOM 33794 C CA . ASP A 1 80 ? -5.262 4.577 5.665 1.00 0.00 80 ASP A CA 20
ATOM 33795 C C . ASP A 1 80 ? -4.161 3.886 6.472 1.00 0.00 80 ASP A C 20
ATOM 33796 O O . ASP A 1 80 ? -3.216 4.532 6.920 1.00 0.00 80 ASP A O 20
ATOM 33805 N N . ARG A 1 81 ? -4.322 2.581 6.634 1.00 0.00 81 ARG A N 20
ATOM 33806 C CA . ARG A 1 81 ? -3.354 1.794 7.380 1.00 0.00 81 ARG A CA 20
ATOM 33807 C C . ARG A 1 81 ? -1.941 2.055 6.854 1.00 0.00 81 ARG A C 20
ATOM 33808 O O . ARG A 1 81 ? -1.689 1.936 5.656 1.00 0.00 81 ARG A O 20
ATOM 33829 N N . TYR A 1 82 ? -1.056 2.405 7.776 1.00 0.00 82 TYR A N 20
ATOM 33830 C CA . TYR A 1 82 ? 0.325 2.683 7.421 1.00 0.00 82 TYR A CA 20
ATOM 33831 C C . TYR A 1 82 ? 1.041 1.409 6.966 1.00 0.00 82 TYR A C 20
ATOM 33832 O O . TYR A 1 82 ? 1.687 0.736 7.768 1.00 0.00 82 TYR A O 20
ATOM 33850 N N . CYS A 1 83 ? 0.902 1.118 5.681 1.00 0.00 83 CYS A N 20
ATOM 33851 C CA . CYS A 1 83 ? 1.528 -0.063 5.110 1.00 0.00 83 CYS A CA 20
ATOM 33852 C C . CYS A 1 83 ? 3.034 0.021 5.364 1.00 0.00 83 CYS A C 20
ATOM 33853 O O . CYS A 1 83 ? 3.541 -0.572 6.316 1.00 0.00 83 CYS A O 20
ATOM 33861 N N . GLY A 1 84 ? 3.708 0.761 4.497 1.00 0.00 84 GLY A N 20
ATOM 33862 C CA . GLY A 1 84 ? 5.147 0.930 4.615 1.00 0.00 84 GLY A CA 20
ATOM 33863 C C . GLY A 1 84 ? 5.733 1.549 3.345 1.00 0.00 84 GLY A C 20
ATOM 33864 O O . GLY A 1 84 ? 5.111 1.505 2.285 1.00 0.00 84 GLY A O 20
ATOM 33868 N N . ASP A 1 85 ? 6.923 2.112 3.494 1.00 0.00 85 ASP A N 20
ATOM 33869 C CA . ASP A 1 85 ? 7.600 2.740 2.372 1.00 0.00 85 ASP A CA 20
ATOM 33870 C C . ASP A 1 85 ? 8.163 1.655 1.451 1.00 0.00 85 ASP A C 20
ATOM 33871 O O . ASP A 1 85 ? 7.986 0.465 1.707 1.00 0.00 85 ASP A O 20
ATOM 33880 N N . TYR A 1 86 ? 8.831 2.106 0.399 1.00 0.00 86 TYR A N 20
ATOM 33881 C CA . TYR A 1 86 ? 9.422 1.189 -0.561 1.00 0.00 86 TYR A CA 20
ATOM 33882 C C . TYR A 1 86 ? 10.283 0.138 0.143 1.00 0.00 86 TYR A C 20
ATOM 33883 O O . TYR A 1 86 ? 10.226 -1.044 -0.195 1.00 0.00 86 TYR A O 20
ATOM 33901 N N . ASP A 1 87 ? 11.060 0.606 1.108 1.00 0.00 87 ASP A N 20
ATOM 33902 C CA . ASP A 1 87 ? 11.932 -0.279 1.863 1.00 0.00 87 ASP A CA 20
ATOM 33903 C C . ASP A 1 87 ? 11.132 -1.494 2.336 1.00 0.00 87 ASP A C 20
ATOM 33904 O O . ASP A 1 87 ? 11.498 -2.633 2.050 1.00 0.00 87 ASP A O 20
ATOM 33913 N N . SER A 1 88 ? 10.054 -1.210 3.053 1.00 0.00 88 SER A N 20
ATOM 33914 C CA . SER A 1 88 ? 9.199 -2.265 3.569 1.00 0.00 88 SER A CA 20
ATOM 33915 C C . SER A 1 88 ? 8.777 -3.199 2.433 1.00 0.00 88 SER A C 20
ATOM 33916 O O . SER A 1 88 ? 9.055 -4.397 2.473 1.00 0.00 88 SER A O 20
ATOM 33924 N N . PHE A 1 89 ? 8.112 -2.616 1.446 1.00 0.00 89 PHE A N 20
ATOM 33925 C CA . PHE A 1 89 ? 7.649 -3.382 0.301 1.00 0.00 89 PHE A CA 20
ATOM 33926 C C . PHE A 1 89 ? 8.740 -4.329 -0.202 1.00 0.00 89 PHE A C 20
ATOM 33927 O O . PHE A 1 89 ? 8.524 -5.536 -0.296 1.00 0.00 89 PHE A O 20
ATOM 33944 N N . PHE A 1 90 ? 9.888 -3.746 -0.514 1.00 0.00 90 PHE A N 20
ATOM 33945 C CA . PHE A 1 90 ? 11.013 -4.523 -1.006 1.00 0.00 90 PHE A CA 20
ATOM 33946 C C . PHE A 1 90 ? 11.388 -5.630 -0.019 1.00 0.00 90 PHE A C 20
ATOM 33947 O O . PHE A 1 90 ? 11.471 -6.799 -0.393 1.00 0.00 90 PHE A O 20
ATOM 33964 N N . GLU A 1 91 ? 11.604 -5.223 1.224 1.00 0.00 91 GLU A N 20
ATOM 33965 C CA . GLU A 1 91 ? 11.968 -6.165 2.268 1.00 0.00 91 GLU A CA 20
ATOM 33966 C C . GLU A 1 91 ? 11.071 -7.403 2.202 1.00 0.00 91 GLU A C 20
ATOM 33967 O O . GLU A 1 91 ? 11.562 -8.531 2.220 1.00 0.00 91 GLU A O 20
ATOM 33979 N N . SER A 1 92 ? 9.773 -7.151 2.126 1.00 0.00 92 SER A N 20
ATOM 33980 C CA . SER A 1 92 ? 8.803 -8.230 2.057 1.00 0.00 92 SER A CA 20
ATOM 33981 C C . SER A 1 92 ? 8.847 -8.886 0.675 1.00 0.00 92 SER A C 20
ATOM 33982 O O . SER A 1 92 ? 8.560 -10.074 0.539 1.00 0.00 92 SER A O 20
ATOM 33990 N N . LYS A 1 93 ? 9.210 -8.083 -0.314 1.00 0.00 93 LYS A N 20
ATOM 33991 C CA . LYS A 1 93 ? 9.296 -8.571 -1.680 1.00 0.00 93 LYS A CA 20
ATOM 33992 C C . LYS A 1 93 ? 10.291 -9.732 -1.742 1.00 0.00 93 LYS A C 20
ATOM 33993 O O . LYS A 1 93 ? 10.003 -10.770 -2.334 1.00 0.00 93 LYS A O 20
ATOM 34012 N N . GLU A 1 94 ? 11.441 -9.516 -1.121 1.00 0.00 94 GLU A N 20
ATOM 34013 C CA . GLU A 1 94 ? 12.481 -10.531 -1.097 1.00 0.00 94 GLU A CA 20
ATOM 34014 C C . GLU A 1 94 ? 11.969 -11.799 -0.409 1.00 0.00 94 GLU A C 20
ATOM 34015 O O . GLU A 1 94 ? 12.429 -12.900 -0.708 1.00 0.00 94 GLU A O 20
ATOM 34027 N N . SER A 1 95 ? 11.024 -11.601 0.499 1.00 0.00 95 SER A N 20
ATOM 34028 C CA . SER A 1 95 ? 10.446 -12.714 1.231 1.00 0.00 95 SER A CA 20
ATOM 34029 C C . SER A 1 95 ? 9.113 -13.121 0.598 1.00 0.00 95 SER A C 20
ATOM 34030 O O . SER A 1 95 ? 8.480 -14.079 1.039 1.00 0.00 95 SER A O 20
ATOM 34038 N N . ASN A 1 96 ? 8.728 -12.372 -0.425 1.00 0.00 96 ASN A N 20
ATOM 34039 C CA . ASN A 1 96 ? 7.482 -12.643 -1.122 1.00 0.00 96 ASN A CA 20
ATOM 34040 C C . ASN A 1 96 ? 6.316 -12.528 -0.138 1.00 0.00 96 ASN A C 20
ATOM 34041 O O . ASN A 1 96 ? 5.510 -13.449 -0.016 1.00 0.00 96 ASN A O 20
ATOM 34052 N N . THR A 1 97 ? 6.264 -11.390 0.538 1.00 0.00 97 THR A N 20
ATOM 34053 C CA . THR A 1 97 ? 5.210 -11.144 1.507 1.00 0.00 97 THR A CA 20
ATOM 34054 C C . THR A 1 97 ? 4.466 -9.851 1.168 1.00 0.00 97 THR A C 20
ATOM 34055 O O . THR A 1 97 ? 3.587 -9.422 1.915 1.00 0.00 97 THR A O 20
ATOM 34066 N N . VAL A 1 98 ? 4.845 -9.265 0.042 1.00 0.00 98 VAL A N 20
ATOM 34067 C CA . VAL A 1 98 ? 4.224 -8.029 -0.405 1.00 0.00 98 VAL A CA 20
ATOM 34068 C C . VAL A 1 98 ? 2.736 -8.054 -0.050 1.00 0.00 98 VAL A C 20
ATOM 34069 O O . VAL A 1 98 ? 2.231 -7.131 0.587 1.00 0.00 98 VAL A O 20
ATOM 34082 N N . PHE A 1 99 ? 2.076 -9.120 -0.479 1.00 0.00 99 PHE A N 20
ATOM 34083 C CA . PHE A 1 99 ? 0.656 -9.276 -0.214 1.00 0.00 99 PHE A CA 20
ATOM 34084 C C . PHE A 1 99 ? 0.349 -9.074 1.271 1.00 0.00 99 PHE A C 20
ATOM 34085 O O . PHE A 1 99 ? -0.543 -8.304 1.625 1.00 0.00 99 PHE A O 20
ATOM 34102 N N . SER A 1 100 ? 1.105 -9.778 2.100 1.00 0.00 100 SER A N 20
ATOM 34103 C CA . SER A 1 100 ? 0.925 -9.685 3.539 1.00 0.00 100 SER A CA 20
ATOM 34104 C C . SER A 1 100 ? 1.378 -8.311 4.035 1.00 0.00 100 SER A C 20
ATOM 34105 O O . SER A 1 100 ? 0.737 -7.718 4.902 1.00 0.00 100 SER A O 20
ATOM 34113 N N . PHE A 1 101 ? 2.479 -7.844 3.465 1.00 0.00 101 PHE A N 20
ATOM 34114 C CA . PHE A 1 101 ? 3.025 -6.550 3.839 1.00 0.00 101 PHE A CA 20
ATOM 34115 C C . PHE A 1 101 ? 1.962 -5.455 3.734 1.00 0.00 101 PHE A C 20
ATOM 34116 O O . PHE A 1 101 ? 1.953 -4.516 4.527 1.00 0.00 101 PHE A O 20
ATOM 34133 N N . LEU A 1 102 ? 1.091 -5.613 2.748 1.00 0.00 102 LEU A N 20
ATOM 34134 C CA . LEU A 1 102 ? 0.026 -4.650 2.528 1.00 0.00 102 LEU A CA 20
ATOM 34135 C C . LEU A 1 102 ? -1.205 -5.063 3.338 1.00 0.00 102 LEU A C 20
ATOM 34136 O O . LEU A 1 102 ? -2.053 -4.231 3.654 1.00 0.00 102 LEU A O 20
ATOM 34152 N N . GLY A 1 103 ? -1.263 -6.350 3.651 1.00 0.00 103 GLY A N 20
ATOM 34153 C CA . GLY A 1 103 ? -2.375 -6.884 4.418 1.00 0.00 103 GLY A CA 20
ATOM 34154 C C . GLY A 1 103 ? -3.391 -7.571 3.504 1.00 0.00 103 GLY A C 20
ATOM 34155 O O . GLY A 1 103 ? -4.595 -7.510 3.752 1.00 0.00 103 GLY A O 20
ATOM 34159 N N . LEU A 1 104 ? -2.870 -8.209 2.466 1.00 0.00 104 LEU A N 20
ATOM 34160 C CA . LEU A 1 104 ? -3.716 -8.907 1.514 1.00 0.00 104 LEU A CA 20
ATOM 34161 C C . LEU A 1 104 ? -3.835 -10.376 1.925 1.00 0.00 104 LEU A C 20
ATOM 34162 O O . LEU A 1 104 ? -4.522 -10.701 2.892 1.00 0.00 104 LEU A O 20
ATOM 34178 N N . LYS A 1 105 ? -3.155 -11.225 1.168 1.00 0.00 105 LYS A N 20
ATOM 34179 C CA . LYS A 1 105 ? -3.175 -12.652 1.441 1.00 0.00 105 LYS A CA 20
ATOM 34180 C C . LYS A 1 105 ? -4.598 -13.182 1.257 1.00 0.00 105 LYS A C 20
ATOM 34181 O O . LYS A 1 105 ? -5.554 -12.408 1.227 1.00 0.00 105 LYS A O 20
ATOM 34200 N N . SER A 1 106 ? -4.695 -14.498 1.137 1.00 0.00 106 SER A N 20
ATOM 34201 C CA . SER A 1 106 ? -5.985 -15.140 0.956 1.00 0.00 106 SER A CA 20
ATOM 34202 C C . SER A 1 106 ? -6.616 -14.687 -0.362 1.00 0.00 106 SER A C 20
ATOM 34203 O O . SER A 1 106 ? -7.325 -13.683 -0.402 1.00 0.00 106 SER A O 20
ATOM 34211 N N . GLY A 1 107 ? -6.334 -15.449 -1.409 1.00 0.00 107 GLY A N 20
ATOM 34212 C CA . GLY A 1 107 ? -6.864 -15.139 -2.725 1.00 0.00 107 GLY A CA 20
ATOM 34213 C C . GLY A 1 107 ? -6.269 -13.836 -3.263 1.00 0.00 107 GLY A C 20
ATOM 34214 O O . GLY A 1 107 ? -5.829 -12.985 -2.491 1.00 0.00 107 GLY A O 20
ATOM 34218 N N . PRO A 1 108 ? -6.273 -13.718 -4.618 1.00 0.00 108 PRO A N 20
ATOM 34219 C CA . PRO A 1 108 ? -5.739 -12.533 -5.267 1.00 0.00 108 PRO A CA 20
ATOM 34220 C C . PRO A 1 108 ? -6.699 -11.350 -5.126 1.00 0.00 108 PRO A C 20
ATOM 34221 O O . PRO A 1 108 ? -6.266 -10.201 -5.050 1.00 0.00 108 PRO A O 20
ATOM 34232 N N . SER A 1 109 ? -7.984 -11.672 -5.096 1.00 0.00 109 SER A N 20
ATOM 34233 C CA . SER A 1 109 ? -9.008 -10.650 -4.965 1.00 0.00 109 SER A CA 20
ATOM 34234 C C . SER A 1 109 ? -8.921 -9.669 -6.136 1.00 0.00 109 SER A C 20
ATOM 34235 O O . SER A 1 109 ? -8.216 -8.665 -6.058 1.00 0.00 109 SER A O 20
ATOM 34243 N N . SER A 1 110 ? -9.649 -9.995 -7.195 1.00 0.00 110 SER A N 20
ATOM 34244 C CA . SER A 1 110 ? -9.663 -9.156 -8.380 1.00 0.00 110 SER A CA 20
ATOM 34245 C C . SER A 1 110 ? -11.046 -9.195 -9.033 1.00 0.00 110 SER A C 20
ATOM 34246 O O . SER A 1 110 ? -11.465 -10.231 -9.546 1.00 0.00 110 SER A O 20
ATOM 34254 N N . GLY A 1 111 ? -11.717 -8.053 -8.991 1.00 0.00 111 GLY A N 20
ATOM 34255 C CA . GLY A 1 111 ? -13.044 -7.944 -9.572 1.00 0.00 111 GLY A CA 20
ATOM 34256 C C . GLY A 1 111 ? -13.348 -6.500 -9.979 1.00 0.00 111 GLY A C 20
ATOM 34257 O O . GLY A 1 111 ? -13.593 -6.220 -11.151 1.00 0.00 111 GLY A O 20
#

Secondary structure (DSSP, 8-state):
---------EEEEE-SS-S-HHHHHHHHHHHHHHHHTT--EEEEETTT-HHHHHHHHHS--TTT--SSSS--S-EEEETTEEEEEHHHHHHHHTTT-HHHHHT--SSS---

Foldseek 3Di:
DDDDDDAWAFEWEAAPPDDDVVQVVLSCVLVVVCVVLVAHYDHNHCNVPVVVQVLVLVLADLVQAPPDDGRHARFTAGVNHRLHHSVLCVVVVVVVCNCVSSPHDDDRDHD

Organism: Homo sapiens (NCBI:txid9606)

Sequence (111 aa):
GSSGSSGMVIRVFIASSSGFVAIKKKQQDVVRFLEANKIEFEEVDITMSEEQRQWMYKNVPPEKKPTQGNPLPPQIFNGDRYCGDYDSFFESKESNTVFSFLGLKSGPSSGGSSGSSGMVIRVFIASSSGFVAIKKKQQDVVRFLEANKIEFEEVDITMSEEQRQWMYKNVPPEKKPTQGNPLPPQIFNGDRYCGDYDSFFESKESNTVFSFLGLKSGPSSGGSSGSSGMVIRVFIASSSGFVAIKKKQQDVVRFLEANKIEFEEVDITMSEEQRQWMYKNVPPEKKPTQGNPLPPQIFNGDRYCGDYDSFFESKESNTVFSFLGLKSGPSSGGSSGSSGMVIRVFIASSSGFVAIKKKQQDVVRFLEANKIEFEEVDITMSEEQRQWMYKNVPPEKKPTQGNPLPPQIFNGDRYCGDYDSFFESKESNTVFSFLGLKSGPSSGGSSGSSGMVIRVFIASSSGFVAIKKKQQDVVRFLEANKIEFEEVDITMSEEQRQWMYKNVPPEKKPTQGNPLPPQIFNGDRYCGDYDSFFESKESNTVFSFLGLKSGPSSGGSSGSSGMVIRVFIASSSGFVAIKKKQQDVVRFLEANKIEFEEVDITMSEEQRQWMYKNVPPEKKPTQGNPLPPQIFNGDRYCGDYDSFFESKESNTVFSFLGLKSGPSSGGSSGSSGMVIRVFIASSSGFVAIKKKQQDVVRFLEANKIEFEEVDITMSEEQRQWMYKNVPPEKKPTQGNPLPPQIFNGDRYCGDYDSFFESKESNTVFSFLGLKSGPSSGGSSGSSGMVIRVFIASSSGFVAIKKKQQDVVRFLEANKIEFEEVDITMSEEQRQWMYKNVPPEKKPTQGNPLPPQIFNGDRYCGDYDSFFESKESNTVFSFLGLKSGPSSGGSSGSSGMVIRVFIASSSGFVAIKKKQQDVVRFLEANKIEFEEVDITMSEEQRQWMYKNVPPEKKPTQGNPLPPQIFNGDRYCGDYDSFFESKESNTVFSFLGLKSGPSSGGSSGSSGMVIRVFIASSSGFVAIKKKQQDVVRFLEANKIEFEEVDITMSEEQRQWMYKNVPPEKKPTQGNPLPPQIFNGDRYCGDYDSFFESKESNTVFSFLGLKSGPSSGGSSGSSGMVIRVFIASSSGFVAIKKKQQDVVRFLEANKIEFEEVDITMSEEQRQWMYKNVPPEKKPTQGNPLPPQIFNGDRYCGDYDSFFESKESNTVFSFLGLKSGPSSGGSSGSSGMVIRVFIASSSGFVAIKKKQQDVVRFLEANKIEFEEVDITMSEEQRQWMYKNVPPEKKPTQGNPLPPQIFNGDRYCGDYDSFFESKESNTVFSFLGLKSGPSSGGSSGSSGMVIRVFIASSSGFVAIKKKQQDVVRFLEANKIEFEEVDITMSEEQRQWMYKNVPPEKKPTQGNPLPPQIFNGDRYCGDYDSFFESKESNTVFSFLGLKSGPSSGGSSGSSGMVIRVFIASSSGFVAIKKKQQDVVRFLEANKIEFEEVDITMSEEQRQWMYKNVPPEKKPTQGNPLPPQIFNGDRYCGDYDSFFESKESNTVFSFLGLKSGPSSGGSSGSSGMVIRVFIASSSGFVAIKKKQQDVVRFLEANKIEFEEVDITMSEEQRQWMYKNVPPEKKPTQGNPLPPQIFNGDRYCGDYDSFFESKESNTVFSFLGLKSGPSSGGSSGSSGMVIRVFIASSSGFVAIKKKQQDVVRFLEANKIEFEEVDITMSEEQRQWMYKNVPPEKKPTQGNPLPPQIFNGDRYCGDYDSFFESKESNTVFSFLGLKSGPSSGGSSGSSGMVIRVFIASSSGFVAIKKKQQDVVRFLEANKIEFEEVDITMSEEQRQWMYKNVPPEKKPTQGNPLPPQIFNGDRYCGDYDSFFESKESNTVFSFLGLKSGPSSGGSSGSSGMVIRVFIASSSGFVAIKKKQQDVVRFLEANKIEFEEVDITMSEEQRQWMYKNVPPEKKPTQGNPLPPQIFNGDRYCGDYDSFFESKESNTVFSFLGLKSGPSSGGSSGSSGMVIRVFIASSSGFVAIKKKQQDVVRFLEANKIEFEEVDITMSEEQRQWMYKNVPPEKKPTQGNPLPPQIFNGDRYCGDYDSFFESKESNTVFSFLGLKSGPSSGGSSGSSGMVIRVFIASSSGFVAIKKKQQDVVRFLEANKIEFEEVDITMSEEQRQWMYKNVPPEKKPTQGNPLPPQIFNGDRYCGDYDSFFESKESNTVFSFLGLKSGPSSG

Radius of gyration: 13.93 Å; Cα contacts (8 Å, |Δi|>4): 151; chains: 1; bounding box: 39×34×26 Å

CATH classification: 3.40.30.10

Solvent-accessible surface area: 7226 Å² total; per-residue (Å²): 124,117,127,66,122,130,64,66,56,0,102,0,7,30,4,58,89,50,72,123,93,45,12,90,116,70,9,65,64,0,10,140,43,0,105,91,50,190,15,83,36,67,87,12,39,1,32,144,55,112,109,52,62,66,79,0,52,169,35,12,45,105,148,107,78,29,110,146,48,94,3,41,7,1,0,0,1,24,27,116,195,57,25,4,20,39,91,37,0,78,136,10,45,149,73,109,50,0,70,58,36,4,33,29,167,114,62,144,96,118,126